Protein 8I02 (pdb70)

Nearest PDB structures (foldseek):
  8i02-assembly1_C  TM=1.003E+00  e=8.296E-81  Schizosaccharomyces pombe
  8i03-assembly1_K  TM=9.889E-01  e=1.700E-66  Schizosaccharomyces pombe
  8ifg-assembly1_B  TM=9.847E-01  e=5.481E-62  Schizosaccharomyces pombe 972h-
  3cfv-assembly1_B  TM=9.427E-01  e=1.812E-39  unclassified
  6s1r-assembly1_A  TM=9.002E-01  e=4.246E-39  Schizosaccharomyces pombe

Sequence (2457 aa):
IRNVDYCSACGGRGLFICCEGCPCSFHLSCLEPPLTPENIPEGSWFCVTCSIKSHHPPKHPLSIWSQLYDWIDSQNPSQYRLPDDLVHYFHGISRGDTGAYKETEGEITNLAYCGYCSKPSMGACWVYGCQLCDTFYHKNCKEHAKKCSHDSIGKKGMRVPFPRLPVSCLYKVSEDGLIKDFLYAIGIEAKKFNNERKKRELEVIPPDVKSALLPARTHPNLPIALRTLFNKARTDIKAFVQKLGQRLCHRPYVYSAFMDVVKALHNEIVDFPGFIERISVILRDYPDLLEYLNIFLPSSYKYLLSNSGANFTLQFTTPSGPVSYVATYNDLPCTYHRAIGFVSRVRRALLSNPEQFFKLQDSLRKFKNSECSLSELQTIVTSLLAEHPSLAHEFHNFLPSSIFFGSKPPLGSFPLRGIQSSQFTLSNISDLLSQSRESSDFFKNVKNVLTDVETYHEFLKLLNLYVQGIIDRNILVSRGFGFLKSNSGLWRSFLSLTSLSPEEFLSVYNSACSDFPECGPSYRLLPVEERNISCSGRDDFAWGILNDDWVSHPTWASEESGFIVQRKTPYEEAMTKLEEERYEFDRHIEATSWTIKSLKKIQNRINELPEEERETYTLEEGLGLPSKSIYKKTIKLVYTSEHAEEMFKALERMPCLTLPLVISRLEEKNEEWKSVKRSLQPGWRSIEFKNYDKSLDSQCVYFKARDKKNVSSKFLLAEADILRSQAKLHFPLRSRSAFEFSFVYDNEIVLFDTCYMVCTYIVCNSPSGLKKVEHFFKNILPLHFGLEKDKFSIFLDQVFRGPIKASLKYPSHPDSLLEHDVDKEQFGYSSMYVFFRLFNLLYERLYELQRLEDQVSIIQQRIIPNPVSQKQKIWRDRWNDLSDVPDEKTHYENTYVMILRLIYGIVDQSAFEDYLRFYYGNKAYKIYTIDKLVWSAAKQVHHIVSDGKYKFVTSLVEQNSSYDDFLYRLEIEKLLNPDEILFRFCWINKFKSFGIKIMKRANYKNYRCPFLCRNIEKERTVEQLVSRLQTKLLRSAELVSGLQAKLCLDSFKLLYLPRTEDSYIDASYLRLRDTDFLDCQNKRKQRWRNRWESLLKSVKKVSYFYDEDVGNYHYGPQHPMKPHRVRMVHNLVVNYNLYEKLNVITPVRATRNDMTRCHTDEYIEFLWRVTPDTMEKFQPHQLKFNVGDDCPVFDGLYEFCSISAGGSIGAAQELNSGNAEIAINWAGGLHHAKKREASGFCYVNDIALAALELLKYHQRVLYIDIDVHHGDGVEEFFYTTDRVMTCSFHKFGEYFPGTGHIKDTGIGTGKNYAVNVPLRDGIDDESYESVFKPVISHIMQWFRPEAVILQCGTDSLAGDRLGCFNLSMKGHSMCVDFVKSFNLPMICVGGGGYTVRNVARVWTYETGLLAGEELDENLPYNDYLQYYGPDYKLNVLSNNMENHNTRQYLDSITSEIIENLRNLSFAPNQEKCINEEYKIWKKNSPFLYDLIITRALEWPCMSLQWYPEQQIFAEHGYTEQKMFLGVRADVGKYLLAVASIQLPYLLRVNISNLYSHPESVCSAKLMPQDDSCVATVGNYHNDVLVFDKESFESYSSASESPLKPKYRLTKHTQPCTSVCWNFLSKGTLVSGSQDATLSCWDLNAYNESDSASVLKVHISSHEKQVSDVRFHYKHQDLLASVSYDQYLHVHDIRRPDASTKPARSVHAHSGPIHSVAFNPHNDFILATCSTDKTIALWDLRNLNQRLHTLEGHEDIVTKISFSPHEEPILASTSADRRTLVWDLSRIGEDQPAEEAQDGPPELLFMHGGHTSCTIDMDWCPNYNWTMATAAEDNILQIWTPSRSIWGNHKISVPDVLKLWLVDDWENITKNQQLIAIPRNPTVRAAIAAFRESKISHLNNEIDVDVFEQAMAGLVIYFNKCLGNMLLYRFERQQYLEIRQQYPDTEMCDLYGVEHLIRLFVSLPELIDRDSQSIECLLNYIEEFLKYLVLHKDEYFIKEYQNAPPNYRSLVGVKHKISVPDVLLWLVDDWENITKNQQLIAIPRNPTVRAAIAAFRESKISHLNNEIDVDVFEQAMAGLVIYFNKCLGNMLLYRFERQQYLEIRQQYPDTEMCDLYGVEHLIRLFVSLPELIDRTNMDSQSIECLLNYIEEFLKYLVLHKDEYFIKEYQNAPPNNDYCSACHGPGNFLCCETCPNSFHFTCIDPPIEEKNLPDDAWYCNTMVDVWMQLCTYIDSHNPIQFHLPHSISSFFRGVGSGVMGEYIETDVLKRDPLLLKSKSGTPILCFRCHKSALVSQSILACDYCNSYWHPDCLNPPLATLPSNLRKWKCPNHSDHVTPRYRLPEKAKVIRVGLPRGFKNKGNIVIDFKLNFLEQIRDNVINLRKMVEQDEQLCIETFSKFDFYATRDCELPLRILCDVANDNLENDDYVLALRDLLRISKWDPNQPVPAPFDLANLLS

Organism: Schizosaccharomyces pombe (strain 972 / ATCC 24843) (NCBI:txid284812)

CATH classification: 3.40.800.20

B-factor: mean 39.51, std 22.56, range [1.46, 103.57]

Foldseek 3Di:
DDQDQAAQAQGHGDAFDAADVDSHGHHCCQFVVRDDVPDDDDDHDHFLQSVCVPDPDDFDDDDPCRVVVVVVSHDGTHDDDPPPVPQVPAPQFDADRSGDGGQGDWQQVPHQQAPPRGTHAGPDQWFWAWPQDDHTAHPVRCVRRDDDPDDDDTDTGGDHDDDDDPDDDDDDDDPVVVVVVVVVVVVVVVVVVVVVVVVQLDDAQDQQPDPVDDDDPPGNHVVVSVVRNVVVVVD/DVVVLLVVVCVVCLLPPQLNVLLVVLVVCCVLVQADPLLSVQLNCLSCQVPVVSLVVCQVVDDPFWHWDADPSRPWIWTGHDPGTGGHDAARFGADDVQVVVQVVVLVVVVCVVPVPDPCLVVCVVVLVVCVVVPNADPVGSLVSVCVSCVVPVVSNVSVVCVHPHCQRHFCDDDPPGGGRTHHDQQVPRSNSGNLLCQLASPPCDQVVVLCVQQVPPVLSVVLVVLVVCCVVPNDDDLLNLQVCCVNDRVPSVNNNNVCVVSVHHSVVNVVRNPVRPDAPDPAGDFKDFDDPVQLPPDDPPDDPPVVVPDDSTIDGDFDCPPQTDDHDDDDADPLVVLVVVLVVVVCVLVVLLVLLVVLLVVLVVVQVVLPPDPPPPSAFPFADQQRPDPCCPSVQVNLCVLVVVVRSVVVSVCCGGNVNVCSVVVSVSSVVVSVVSVVVVVVCVVVSVVSCVPSVQCRLARCLVVVLVVVVVVLDLVVVVVLQVVLLVVLCPPCVPSCVSPQSDKDFDPDVVLVLLLLLLLVLLCLAPPVDDLVVLLVCVLFVCCLQQAFPSVQSNVQSVCRSPPPDPVQQFQGDHDDCRHDAVFPHKAKDFSLVVSLVVLSVVSSVLLVLVVVLQVCLVVLQVVLPDDVVCVVPPDPPDLVPLADDFDDDDGVSRRLSSLVSCCSNVVDDLVNNVSVVCNRRNSSNSVCSCVNVSSVSSSVSSVVCCDPVPNVVVNVVRRVCPVPLLVRCCVPPFADPDDFGWMKMWTADRNRSMITIDTDGGNHPDPDGGDDDSVVLDDDRHVVVVVVVVVVQVVQWPDWAFFWDWDADPPHGDTGTDPPGDTDTGTDCVVVDDPPVVCVVPVVVVVVVVVVCVVVVPPD/DAAEEEDDPPQQPWDQDDPQLDGLVLVVLLVQLCVQLVNVVRHRYDYFDFDDLVLLLVQADNVQSVVLVPDAPVPCVVCVVVCVQAVEPDQLYHTHCRNRLVRRQLRQLLVQLVCCLPPHHLEYEAASDQQQQAARYHGDRNDHGHNVLSSVVSNVPRWQAEEEEEEAQADSVRSCVSCQADLRYAYAYEYAADPAPPNDQDQPSQGDHNRGLRYGGHHFHFAAELVLCCVLQQVLVVLCCVQSVTAEYEYEQEPLLDAPAPRHRYWYWLVSSLVNVVNVLPPSHRYYYYHYYGRLSLRVSLSVSCNSCVSSVHDGAQARDDGDPQVSNDPPRTSITHTDPDDGDDDPVNSVVSSVVSSVSRVPPVVDD/DCLVVLVVVLVVCVVCVVAWFPDKDKAFFQFFWQDKDWDADWAQDVVVFFTKTKMKTWGPNDPFWIKIWMWIAGHGRCHDIGTDDIARAQGAFREWDAADVDRFKTKGFHQFDQKIFTAGVCQVVPRDVPCPPGTDTPDIQHDGDGGWAYWEADQPDHFKIWTFGQQQKIWIFGDVPDDPVDSPNRTPDIARAGHGAWHEWYAFNVSVQWIWTFGQVQWIAIAGSPDDPCRYHGDDIANPDDGTWAYKEAFNPDRFKIWTFFQVQWIFIAGRVDGHDTPDTDHQGDGGKHDKYADLVDGQFIWTFGQVQKIWTFRVVCQDHDDDPVPCVNDDNGGQDMDRSASAGFNDKDDRNPDPQWIWTGGRSRMIMITGTDCVRVPD/DAADFPVVVVVVLVVVVCCCVPVPFADPQQDPAFLVNLLVVVCVVPVVPVDDVVVVVLSVVLSVVVLVVLLVPPQPPQDDLLCVVVVVVVCVVPVDDRSRRGGFCSSVLSVLNPPVPVPDVDDPSVVVNSVVSNVSNVVCVVPCVPGHDPDTHHQDPVSVVVRPD/DADACQDPPVVVVVVVVCDVPPVNFADQFQDPPFQVNVLVVVCVVPVVPDDDPVVNVVSVVLSVCLLVVCQVCVQPPQDPVSCNVSVVVVCVVDVPDGPRGGHFCPSVVVCLVCVVVVVVVDPDDPVVVVVNSVVSNVVSVVCVVDVPRGDDDDTGHDDD/DDQAAPAQRDHDDWDAADPPTGTHPLVNWDPRDDDDDPPHDHRLDDPPCVVVVVVVVVVPRDIDHDDADDPPPQLFWPQWDADPSRHIDGNPFWADDFADAADPVGDGAAAPPPRHHCPVPPGKAAAPVDGHIHQLCPPVVRDPDDDDRTTGDHDPPDCVVPQPDDIHRNPDDADDDPDPDDDDDRPPDDDDDPPPPVVVVVVVVVVVVVVVVVVVVVCVVVVVCVVVCCVCVVCVVVVVVVCVVVVPVVPVVLVVVLVVLCVVVVPDPPDDDDDSVVSVVVVD

Secondary structure (DSSP, 8-state):
-TTHHHHHHHHHTSS-HHHHHHHHHHHHHHHHTSS-HHHHHHHHHHHSSS-HHHHHHHTTTS-TT----EETTTTEEEEE-SS-EEE-----EE--HHHHHHHHHHHHHHHHHHS-SSTTTTHHHHHHHHHHHHTSS-HHHHHHHHHHHTTS-TTTTTTGGGSSTTTTTS-SS--TT---SSEE---TT-SS---HHHHTT--HHHHHHHHHHH--SHHHHHHHHHHHHHHHHTSS-HHHHHHHSTTTS-SSTTHHHHHHHHTT--HHHHHHHHTTTS--STTT-SS-EEPPTTGGG---TT--STTTTTS--SEE-----SSS-SS-------TTTTTHHHHHHHHHHHHHHHHHHHHHHHHHHHHHHHHTTS-TTTGGG----SS-S-TTHHHHHHHHHHHTTGGGHHHHHHHHHH-TTTHHHHHHHHHHHHHHHHHHHHHTTHHHHHHHHHHHTGGGS--HHHHHHHHHHHHT-HHHHHHHHHHHHHHHHHH-SSTTSS--SB--B---HHHHHHHHHHHHHHHHHH--S-SSSHHHIIIIIHHHHH-B-SSSHHHHTHHHHS----SS--PPP--S--B----S--EEE-HHHHHHHHHHHHHHHHHHHHHHHTTSTTTSSSTT---GGGGSSS----STTS--PPP--SSHHHHHHHHHHHHHHTSS-HHHHHHHHHHHHTTS-TTSTTHHHHHHHHHHHHTTTT-TTTHHHHHHHHHHTT--HHHHHHHHHSS----SSEEEEEEEETTTTEEEB-EEEE--------SS-TTTT---SSSHHHHHHHHHHHHT-SEEEE-----BPTTS--B---TT-EEEEE-TTGGG--SSHHHIIIIIHHHHHHHHHHHHHTT-/---EEE--GGGGG----SS-S--TTHHHHHHHHHHHTT-TTTSEEE------TTTTTTTS-HHHHHHHTT--SSS-STTTTHHHHS-BTTTB---TTHHHHHHHHHHHHHHHHHHHHTTT-SEEEESS-------SSS-BTTBSS-SHHHHHHHHTTT-S-EEEEE-SSS--HHHHHTTTT-SSEEEEEEEE-SS-SS----TT--EETTEET-EEEEEE-TT--HHHHHHHHHHHHHHHHHHT--S-EEEE--SSSBSS-SS----B-HHHHHHHHHHHGGG---EEEE------HHHHHHHHHHHHHHHTT----SB--S-TTGGGGTTT-BS------PPP---HHHHHHHHHHHHHHHHTTTS--/--HHHHHHHHHHHHHHHHHHEEEEEEE--SS-B----B-SS-B--TTT-EEEEEEEEEEEEETTEEEEEEEEEEEE----EEEEEE---SS--S-----SS-TT-EEEE-SS-SSEEEE-HHHHHT--S--SS----SEEE---SS-EEEEEE-SSSS--EEEEETTS-EEEE-STT-BTTBTTS-EEEEE----S---EEE--SS-TT--EEE-SSS-EEE--TTSTTTTTS-SEEE---SS-EEEE---SS-SSEEEEEETTS--EEEESSS-SS-SEE----SS-EEEEEE-TT-SS-EEEEETTS-EEEE-GGGTT----TTTTTS--SSEEEEE---SS---EEEE-SSSTT-EEEE-SSS-EEEEEE-HHHH--/------HHHHHHHHHHHHHHHTT-EE--SS-SS-TTHHHHHHHHHHGGG--SHHHHHHHHHHHHHHHHHHTTTTTTTS--GGGHHHHHHHHHHSTT--GGGTS-TTTTHHHHHTTTTS-----SHHHHHHHHHHHHHHHHHTTTTTSS-S-PEEPPHHHHHHHT-/-------TT--HHHHHHHHHHTS--------SS-THHHHHHHHHHHTTT--SHHHHHHHHHHHHHHHHHHHHHHTTSSS-SSTTHHHHHHHHH-SSS-GGGTS-TTTHHHHHHHSHHHHTTS---HHHHHHHHHHHHHHHHHHHHS-TTTS-S-------/----SS-SSS---S-B---SSS----BTTSSSS--SGGG---SS---HHHHTTTSPPPPP-SSTTHHHHHHHHHS--------HHHHTSSSS----TT-----PPP---SS--BTTT----SS---EEE-TT-SSB--STTGGG----S-SS----EEE------S--SEEEE-HHHHHHHHHHHHHHHHHHHHHHHHHHHS----TTS-SS-SS-S--TTHHHHHHHHHHHH--/--SS-TTT---S--EE-SSS--EE-SSSSSS---S---S---TT----HHHHHHHHHHTTSS--------HHHHSSSSS-EE-SSS-EE-TTSB---S---B-TTS-B--BSSS---TTSSS--EE-SSSS-EE-TTTSSS--SS---TTB----SS-STTTS------SS--EEE----S----SS-EEE-----HHHHHHHHHHHHHHHHHHHHHHHHHHTTSHHHHHHHHHHHHHHHHHHHHTT-TT-TTHHHHHHHHHHHTT--TTSPPPPTTTGGGG--

Structure (mmCIF, N/CA/C/O backbone):
data_8I02
#
_entry.id   8I02
#
loop_
_entity.id
_entity.type
_entity.pdbx_description
1 polymer Cph1
2 polymer 'Paired amphipathic helix protein pst2'
3 polymer 'Histone deacetylase clr6'
4 polymer 'RbAp48-related WD40 repeat-containing protein prw1'
5 polymer 'Chromatin modification-related protein eaf3'
6 polymer 'Uncharacterized protein C2F7.07c'
7 non-polymer 'ZINC ION'
8 non-polymer 'POTASSIUM ION'
#
loop_
_atom_site.group_PDB
_atom_site.id
_atom_site.type_symbol
_atom_site.label_atom_id
_atom_site.label_alt_id
_atom_site.label_comp_id
_atom_site.label_asym_id
_atom_site.label_entity_id
_atom_site.label_seq_id
_atom_site.pdbx_PDB_ins_code
_atom_site.Cartn_x
_atom_site.Cartn_y
_atom_site.Cartn_z
_atom_site.occupancy
_atom_site.B_iso_or_equiv
_atom_site.auth_seq_id
_atom_site.auth_comp_id
_atom_site.auth_asym_id
_atom_site.auth_atom_id
_atom_site.pdbx_PDB_model_num
ATOM 1 N N . ILE A 1 114 ? 202.519 138.462 171.768 1.00 76.39 114 ILE F N 1
ATOM 2 C CA . ILE A 1 114 ? 201.367 138.687 170.907 1.00 76.39 114 ILE F CA 1
ATOM 3 C C . ILE A 1 114 ? 200.422 137.494 170.970 1.00 76.39 114 ILE F C 1
ATOM 4 O O . ILE A 1 114 ? 199.456 137.413 170.209 1.00 76.39 114 ILE F O 1
ATOM 9 N N . ARG A 1 115 ? 200.700 136.571 171.887 1.00 77.83 115 ARG F N 1
ATOM 10 C CA . ARG A 1 115 ? 199.957 135.315 171.961 1.00 77.83 115 ARG F CA 1
ATOM 11 C C . ARG A 1 115 ? 198.546 135.585 172.464 1.00 77.83 115 ARG F C 1
ATOM 12 O O . ARG A 1 115 ? 198.319 135.759 173.662 1.00 77.83 115 ARG F O 1
ATOM 20 N N . ASN A 1 116 ? 197.592 135.606 171.538 1.00 76.68 116 ASN F N 1
ATOM 21 C CA . ASN A 1 116 ? 196.193 135.794 171.894 1.00 76.68 116 ASN F CA 1
ATOM 22 C C . ASN A 1 116 ? 195.701 134.610 172.716 1.00 76.68 116 ASN F C 1
ATOM 23 O O . ASN A 1 116 ? 195.792 133.460 172.277 1.00 76.68 116 ASN F O 1
ATOM 28 N N . VAL A 1 117 ? 195.182 134.897 173.910 1.00 75.76 117 VAL F N 1
ATOM 29 C CA . VAL A 1 117 ? 194.698 133.844 174.793 1.00 75.76 117 VAL F CA 1
ATOM 30 C C . VAL A 1 117 ? 193.511 133.146 174.142 1.00 75.76 117 VAL F C 1
ATOM 31 O O . VAL A 1 117 ? 192.727 133.766 173.411 1.00 75.76 117 VAL F O 1
ATOM 35 N N . ASP A 1 118 ? 193.383 131.842 174.401 1.00 77.31 118 ASP F N 1
ATOM 36 C CA . ASP A 1 118 ? 192.393 131.028 173.701 1.00 77.31 118 ASP F CA 1
ATOM 37 C C . ASP A 1 118 ? 190.971 131.511 173.964 1.00 77.31 118 ASP F C 1
ATOM 38 O O . ASP A 1 118 ? 190.217 131.787 173.024 1.00 77.31 118 ASP F O 1
ATOM 43 N N . TYR A 1 119 ? 190.587 131.624 175.233 1.00 77.58 119 TYR F N 1
ATOM 44 C CA . TYR A 1 119 ? 189.193 131.889 175.555 1.00 77.58 119 TYR F CA 1
ATOM 45 C C . TYR A 1 119 ? 188.802 133.308 175.152 1.00 77.58 119 TYR F C 1
ATOM 46 O O . TYR A 1 119 ? 189.646 134.154 174.846 1.00 77.58 119 TYR F O 1
ATOM 55 N N . CYS A 1 120 ? 187.494 133.552 175.149 1.00 75.07 120 CYS F N 1
ATOM 56 C CA . CYS A 1 120 ? 186.963 134.852 174.763 1.00 75.07 120 CYS F CA 1
ATOM 57 C C . CYS A 1 120 ? 187.481 135.944 175.688 1.00 75.07 120 CYS F C 1
ATOM 58 O O . CYS A 1 120 ? 187.847 135.696 176.839 1.00 75.07 120 CYS F O 1
ATOM 61 N N . SER A 1 121 ? 187.526 137.165 175.164 1.00 72.03 121 SER F N 1
ATOM 62 C CA . SER A 1 121 ? 187.919 138.325 175.950 1.00 72.03 121 SER F CA 1
ATOM 63 C C . SER A 1 121 ? 186.733 139.065 176.549 1.00 72.03 121 SER F C 1
ATOM 64 O O . SER A 1 121 ? 186.937 139.979 177.355 1.00 72.03 121 SER F O 1
ATOM 67 N N . ALA A 1 122 ? 185.508 138.699 176.186 1.00 68.23 122 ALA F N 1
ATOM 68 C CA . ALA A 1 122 ? 184.326 139.377 176.696 1.00 68.23 122 ALA F CA 1
ATOM 69 C C . ALA A 1 122 ? 183.441 138.503 177.568 1.00 68.23 122 ALA F C 1
ATOM 70 O O . ALA A 1 122 ? 182.759 139.027 178.447 1.00 68.23 122 ALA F O 1
ATOM 72 N N . CYS A 1 123 ? 183.417 137.210 177.340 1.00 68.80 123 CYS F N 1
ATOM 73 C CA . CYS A 1 123 ? 182.614 136.320 178.168 1.00 68.80 123 CYS F CA 1
ATOM 74 C C . CYS A 1 123 ? 183.400 135.138 178.705 1.00 68.80 123 CYS F C 1
ATOM 75 O O . CYS A 1 123 ? 183.197 134.744 179.854 1.00 68.80 123 CYS F O 1
ATOM 78 N N . GLY A 1 124 ? 184.296 134.566 177.909 1.00 72.58 124 GLY F N 1
ATOM 79 C CA . GLY A 1 124 ? 185.033 133.378 178.299 1.00 72.58 124 GLY F CA 1
ATOM 80 C C . GLY A 1 124 ? 184.789 132.162 177.430 1.00 72.58 124 GLY F C 1
ATOM 81 O O . GLY A 1 124 ? 185.324 131.088 177.737 1.00 72.58 124 GLY F O 1
ATOM 82 N N . GLY A 1 125 ? 184.010 132.268 176.359 1.00 75.09 125 GLY F N 1
ATOM 83 C CA . GLY A 1 125 ? 183.721 131.136 175.508 1.00 75.09 125 GLY F CA 1
ATOM 84 C C . GLY A 1 125 ? 184.850 130.832 174.542 1.00 75.09 125 GLY F C 1
ATOM 85 O O . GLY A 1 125 ? 185.942 131.398 174.597 1.00 75.09 125 GLY F O 1
ATOM 86 N N . ARG A 1 126 ? 184.563 129.905 173.634 1.00 77.62 126 ARG F N 1
ATOM 87 C CA . ARG A 1 126 ? 185.515 129.436 172.639 1.00 77.62 126 ARG F CA 1
ATOM 88 C C . ARG A 1 126 ? 184.965 129.709 171.245 1.00 77.62 126 ARG F C 1
ATOM 89 O O . ARG A 1 126 ? 183.788 130.032 171.065 1.00 77.62 126 ARG F O 1
ATOM 97 N N . GLY A 1 127 ? 185.837 129.572 170.248 1.00 76.10 127 GLY F N 1
ATOM 98 C CA . GLY A 1 127 ? 185.493 129.819 168.867 1.00 76.10 127 GLY F CA 1
ATOM 99 C C . GLY A 1 127 ? 186.521 130.717 168.223 1.00 76.10 127 GLY F C 1
ATOM 100 O O . GLY A 1 127 ? 187.610 130.938 168.764 1.00 76.10 127 GLY F O 1
ATOM 101 N N . LEU A 1 128 ? 186.173 131.242 167.052 1.00 78.45 128 LEU F N 1
ATOM 102 C CA . LEU A 1 128 ? 187.062 132.127 166.312 1.00 78.45 128 LEU F CA 1
ATOM 103 C C . LEU A 1 128 ? 186.719 133.572 166.649 1.00 78.45 128 LEU F C 1
ATOM 104 O O . LEU A 1 128 ? 185.556 133.977 166.566 1.00 78.45 128 LEU F O 1
ATOM 109 N N . PHE A 1 129 ? 187.735 134.343 167.027 1.00 77.60 129 PHE F N 1
ATOM 110 C CA . PHE A 1 129 ? 187.558 135.733 167.418 1.00 77.60 129 PHE F CA 1
ATOM 111 C C . PHE A 1 129 ? 188.489 136.618 166.602 1.00 77.60 129 PHE F C 1
ATOM 112 O O . PHE A 1 129 ? 189.496 136.160 166.055 1.00 77.60 129 PHE F O 1
ATOM 120 N N . ILE A 1 130 ? 188.141 137.900 166.529 1.00 78.69 130 ILE F N 1
ATOM 121 C CA . ILE A 1 130 ? 188.953 138.873 165.808 1.00 78.69 130 ILE F CA 1
ATOM 122 C C . ILE A 1 130 ? 190.163 139.229 166.662 1.00 78.69 130 ILE F C 1
ATOM 123 O O . ILE A 1 130 ? 190.022 139.756 167.769 1.00 78.69 130 ILE F O 1
ATOM 128 N N . CYS A 1 131 ? 191.353 138.947 166.143 1.00 82.70 131 CYS F N 1
ATOM 129 C CA . CYS A 1 131 ? 192.576 139.197 166.885 1.00 82.70 131 CYS F CA 1
ATOM 130 C C . CYS A 1 131 ? 192.808 140.697 167.066 1.00 82.70 131 CYS F C 1
ATOM 131 O O . CYS A 1 131 ? 192.239 141.539 166.364 1.00 82.70 131 CYS F O 1
ATOM 134 N N . CYS A 1 132 ? 193.651 141.022 168.042 1.00 80.97 132 CYS F N 1
ATOM 135 C CA . CYS A 1 132 ? 194.060 142.391 168.317 1.00 80.97 132 CYS F CA 1
ATOM 136 C C . CYS A 1 132 ? 195.544 142.385 168.644 1.00 80.97 132 CYS F C 1
ATOM 137 O O . CYS A 1 132 ? 196.003 141.541 169.419 1.00 80.97 132 CYS F O 1
ATOM 140 N N . GLU A 1 133 ? 196.291 143.312 168.047 1.00 78.78 133 GLU F N 1
ATOM 141 C CA . GLU A 1 133 ? 197.731 143.356 168.275 1.00 78.78 133 GLU F CA 1
ATOM 142 C C . GLU A 1 133 ? 198.112 144.205 169.481 1.00 78.78 133 GLU F C 1
ATOM 143 O O . GLU A 1 133 ? 198.988 143.809 170.256 1.00 78.78 133 GLU F O 1
ATOM 149 N N . GLY A 1 134 ? 197.476 145.364 169.652 1.00 75.80 134 GLY F N 1
ATOM 150 C CA . GLY A 1 134 ? 197.798 146.210 170.791 1.00 75.80 134 GLY F CA 1
ATOM 151 C C . GLY A 1 134 ? 197.637 145.492 172.117 1.00 75.80 134 GLY F C 1
ATOM 152 O O . GLY A 1 134 ? 198.403 145.719 173.056 1.00 75.80 134 GLY F O 1
ATOM 153 N N . CYS A 1 135 ? 196.641 144.612 172.210 1.00 78.40 135 CYS F N 1
ATOM 154 C CA . CYS A 1 135 ? 196.407 143.801 173.391 1.00 78.40 135 CYS F CA 1
ATOM 155 C C . CYS A 1 135 ? 195.952 142.418 172.950 1.00 78.40 135 CYS F C 1
ATOM 156 O O . CYS A 1 135 ? 195.225 142.296 171.954 1.00 78.40 135 CYS F O 1
ATOM 159 N N . PRO A 1 136 ? 196.349 141.366 173.663 1.00 75.24 136 PRO F N 1
ATOM 160 C CA . PRO A 1 136 ? 195.889 140.019 173.298 1.00 75.24 136 PRO F CA 1
ATOM 161 C C . PRO A 1 136 ? 194.428 139.794 173.659 1.00 75.24 136 PRO F C 1
ATOM 162 O O . PRO A 1 136 ? 194.073 138.767 174.244 1.00 75.24 136 PRO F O 1
ATOM 166 N N . CYS A 1 137 ? 193.573 140.746 173.299 1.00 77.48 137 CYS F N 1
ATOM 167 C CA . CYS A 1 137 ? 192.150 140.677 173.593 1.00 77.48 137 CYS F CA 1
ATOM 168 C C . CYS A 1 137 ? 191.419 140.201 172.347 1.00 77.48 137 CYS F C 1
ATOM 169 O O . CYS A 1 137 ? 191.499 140.840 171.292 1.00 77.48 137 CYS F O 1
ATOM 172 N N . SER A 1 138 ? 190.719 139.077 172.471 1.00 76.70 138 SER F N 1
ATOM 173 C CA . SER A 1 138 ? 190.007 138.445 171.363 1.00 76.70 138 SER F CA 1
ATOM 174 C C . SER A 1 138 ? 188.550 138.278 171.767 1.00 76.70 138 SER F C 1
ATOM 175 O O . SER A 1 138 ? 188.178 137.270 172.377 1.00 76.70 138 SER F O 1
ATOM 178 N N . PHE A 1 139 ? 187.728 139.259 171.423 1.00 76.60 139 PHE F N 1
ATOM 179 C CA . PHE A 1 139 ? 186.314 139.217 171.743 1.00 76.60 139 PHE F CA 1
ATOM 180 C C . PHE A 1 139 ? 185.565 138.425 170.686 1.00 76.60 139 PHE F C 1
ATOM 181 O O . PHE A 1 139 ? 185.971 138.368 169.523 1.00 76.60 139 PHE F O 1
ATOM 189 N N . HIS A 1 140 ? 184.469 137.800 171.109 1.00 76.57 140 HIS F N 1
ATOM 190 C CA . HIS A 1 140 ? 183.615 137.094 170.167 1.00 76.57 140 HIS F CA 1
ATOM 191 C C . HIS A 1 140 ? 183.147 138.048 169.080 1.00 76.57 140 HIS F C 1
ATOM 192 O O . HIS A 1 140 ? 182.898 139.230 169.333 1.00 76.57 140 HIS F O 1
ATOM 199 N N . LEU A 1 141 ? 183.032 137.527 167.861 1.00 77.58 141 LEU F N 1
ATOM 200 C CA . LEU A 1 141 ? 182.507 138.325 166.762 1.00 77.58 141 LEU F CA 1
ATOM 201 C C . LEU A 1 141 ? 181.108 138.847 167.067 1.00 77.58 141 LEU F C 1
ATOM 202 O O . LEU A 1 141 ? 180.686 139.849 166.480 1.00 77.58 141 LEU F O 1
ATOM 207 N N . SER A 1 142 ? 180.396 138.204 167.990 1.00 73.74 142 SER F N 1
ATOM 208 C CA . SER A 1 142 ? 179.088 138.650 168.446 1.00 73.74 142 SER F CA 1
ATOM 209 C C . SER A 1 142 ? 179.145 139.467 169.733 1.00 73.74 142 SER F C 1
ATOM 210 O O . SER A 1 142 ? 178.130 140.058 170.115 1.00 73.74 142 SER F O 1
ATOM 213 N N . CYS A 1 143 ? 180.298 139.530 170.401 1.00 76.69 143 CYS F N 1
ATOM 214 C CA . CYS A 1 143 ? 180.437 140.182 171.700 1.00 76.69 143 CYS F CA 1
ATOM 215 C C . CYS A 1 143 ? 181.125 141.537 171.595 1.00 76.69 143 CYS F C 1
ATOM 216 O O . CYS A 1 143 ? 181.761 142.000 172.542 1.00 76.69 143 CYS F O 1
ATOM 219 N N . LEU A 1 144 ? 180.997 142.192 170.450 1.00 76.13 144 LEU F N 1
ATOM 220 C CA . LEU A 1 144 ? 181.504 143.539 170.257 1.00 76.13 144 LEU F CA 1
ATOM 221 C C . LEU A 1 144 ? 180.358 144.528 170.445 1.00 76.13 144 LEU F C 1
ATOM 222 O O . LEU A 1 144 ? 179.237 144.149 170.794 1.00 76.13 144 LEU F O 1
ATOM 227 N N . GLU A 1 145 ? 180.620 145.813 170.207 1.00 77.98 145 GLU F N 1
ATOM 228 C CA . GLU A 1 145 ? 179.436 146.649 170.121 1.00 77.98 145 GLU F CA 1
ATOM 229 C C . GLU A 1 145 ? 179.357 147.368 168.781 1.00 77.98 145 GLU F C 1
ATOM 230 O O . GLU A 1 145 ? 178.820 148.481 168.701 1.00 77.98 145 GLU F O 1
ATOM 236 N N . PRO A 1 146 ? 179.869 146.774 167.708 1.00 78.35 146 PRO F N 1
ATOM 237 C CA . PRO A 1 146 ? 179.031 146.485 166.557 1.00 78.35 146 PRO F CA 1
ATOM 238 C C . PRO A 1 146 ? 178.613 145.027 166.602 1.00 78.35 146 PRO F C 1
ATOM 239 O O . PRO A 1 146 ? 179.470 144.133 166.632 1.00 78.35 146 PRO F O 1
ATOM 243 N N . PRO A 1 147 ? 177.335 144.735 166.619 1.00 78.06 147 PRO F N 1
ATOM 244 C CA . PRO A 1 147 ? 176.905 143.338 166.490 1.00 78.06 147 PRO F CA 1
ATOM 245 C C . PRO A 1 147 ? 176.930 142.927 165.028 1.00 78.06 147 PRO F C 1
ATOM 246 O O . PRO A 1 147 ? 176.074 143.332 164.236 1.00 78.06 147 PRO F O 1
ATOM 250 N N . LEU A 1 148 ? 177.920 142.121 164.663 1.00 78.76 148 LEU F N 1
ATOM 251 C CA . LEU A 1 148 ? 178.186 141.869 163.256 1.00 78.76 148 LEU F CA 1
ATOM 252 C C . LEU A 1 148 ? 178.626 140.431 163.041 1.00 78.76 148 LEU F C 1
ATOM 253 O O . LEU A 1 148 ? 179.290 139.831 163.887 1.00 78.76 148 LEU F O 1
ATOM 258 N N . THR A 1 149 ? 178.206 139.881 161.908 1.00 79.86 149 THR F N 1
ATOM 259 C CA . THR A 1 149 ? 178.744 138.664 161.322 1.00 79.86 149 THR F CA 1
ATOM 260 C C . THR A 1 149 ? 179.835 139.176 160.378 1.00 79.86 149 THR F C 1
ATOM 261 O O . THR A 1 149 ? 180.114 140.381 160.406 1.00 79.86 149 THR F O 1
ATOM 265 N N . PRO A 1 150 ? 180.494 138.342 159.541 1.00 82.00 150 PRO F N 1
ATOM 266 C CA . PRO A 1 150 ? 181.546 138.881 158.662 1.00 82.00 150 PRO F CA 1
ATOM 267 C C . PRO A 1 150 ? 181.199 140.103 157.812 1.00 82.00 150 PRO F C 1
ATOM 268 O O . PRO A 1 150 ? 182.040 140.532 157.017 1.00 82.00 150 PRO F O 1
ATOM 272 N N . GLU A 1 151 ? 179.982 140.647 157.945 1.00 81.05 151 GLU F N 1
ATOM 273 C CA . GLU A 1 151 ? 179.545 141.814 157.177 1.00 81.05 151 GLU F CA 1
ATOM 274 C C . GLU A 1 151 ? 180.636 142.867 156.990 1.00 81.05 151 GLU F C 1
ATOM 275 O O . GLU A 1 151 ? 180.881 143.331 155.871 1.00 81.05 151 GLU F O 1
ATOM 281 N N . ASN A 1 152 ? 181.298 143.260 158.076 1.00 82.52 152 ASN F N 1
ATOM 282 C CA . ASN A 1 152 ? 182.182 144.426 158.084 1.00 82.52 152 ASN F CA 1
ATOM 283 C C . ASN A 1 152 ? 183.515 144.114 158.757 1.00 82.52 152 ASN F C 1
ATOM 284 O O . ASN A 1 152 ? 183.960 144.839 159.649 1.00 82.52 152 ASN F O 1
ATOM 289 N N . ILE A 1 153 ? 184.171 143.028 158.359 1.00 79.36 153 ILE F N 1
ATOM 290 C CA . ILE A 1 153 ? 185.492 142.713 158.907 1.00 79.36 153 ILE F CA 1
ATOM 291 C C . ILE A 1 153 ? 186.564 143.552 158.224 1.00 79.36 153 ILE F C 1
ATOM 292 O O . ILE A 1 153 ? 186.791 143.397 157.015 1.00 79.36 153 ILE F O 1
ATOM 297 N N . PRO A 1 154 ? 187.256 144.435 158.945 1.00 80.09 154 PRO F N 1
ATOM 298 C CA . PRO A 1 154 ? 188.405 145.132 158.359 1.00 80.09 154 PRO F CA 1
ATOM 299 C C . PRO A 1 154 ? 189.693 144.349 158.561 1.00 80.09 154 PRO F C 1
ATOM 300 O O . PRO A 1 154 ? 189.931 143.743 159.607 1.00 80.09 154 PRO F O 1
ATOM 304 N N . GLU A 1 155 ? 190.532 144.360 157.533 1.00 79.64 155 GLU F N 1
ATOM 305 C CA . GLU A 1 155 ? 191.782 143.621 157.582 1.00 79.64 155 GLU F CA 1
ATOM 306 C C . GLU A 1 155 ? 192.924 144.518 158.056 1.00 79.64 155 GLU F C 1
ATOM 307 O O . GLU A 1 155 ? 192.760 145.718 158.287 1.00 79.64 155 GLU F O 1
ATOM 313 N N . GLY A 1 156 ? 194.092 143.914 158.210 1.00 76.74 156 GLY F N 1
ATOM 314 C CA . GLY A 1 156 ? 195.247 144.606 158.754 1.00 76.74 156 GLY F CA 1
ATOM 315 C C . GLY A 1 156 ? 195.436 144.285 160.230 1.00 76.74 156 GLY F C 1
ATOM 316 O O . GLY A 1 156 ? 195.381 143.123 160.631 1.00 76.74 156 GLY F O 1
ATOM 317 N N . SER A 1 157 ? 195.658 145.320 161.034 1.00 80.32 157 SER F N 1
ATOM 318 C CA . SER A 1 157 ? 195.806 145.185 162.481 1.00 80.32 157 SER F CA 1
ATOM 319 C C . SER A 1 157 ? 194.559 145.777 163.133 1.00 80.32 157 SER F C 1
ATOM 320 O O . SER A 1 157 ? 194.436 146.998 163.266 1.00 80.32 157 SER F O 1
ATOM 323 N N . TRP A 1 158 ? 193.635 144.906 163.523 1.00 80.55 158 TRP F N 1
ATOM 324 C CA . TRP A 1 158 ? 192.422 145.338 164.198 1.00 80.55 158 TRP F CA 1
ATOM 325 C C . TRP A 1 158 ? 192.752 145.869 165.587 1.00 80.55 158 TRP F C 1
ATOM 326 O O . TRP A 1 158 ? 193.739 145.469 166.213 1.00 80.55 158 TRP F O 1
ATOM 337 N N . PHE A 1 159 ? 191.917 146.788 166.068 1.00 81.22 159 PHE F N 1
ATOM 338 C CA . PHE A 1 159 ? 192.115 147.397 167.374 1.00 81.22 159 PHE F CA 1
ATOM 339 C C . PHE A 1 159 ? 190.780 147.532 168.086 1.00 81.22 159 PHE F C 1
ATOM 340 O O . PHE A 1 159 ? 189.770 147.876 167.468 1.00 81.22 159 PHE F O 1
ATOM 348 N N . CYS A 1 160 ? 190.786 147.267 169.388 1.00 79.66 160 CYS F N 1
ATOM 349 C CA . CYS A 1 160 ? 189.588 147.387 170.204 1.00 79.66 160 CYS F CA 1
ATOM 350 C C . CYS A 1 160 ? 189.360 148.853 170.566 1.00 79.66 160 CYS F C 1
ATOM 351 O O . CYS A 1 160 ? 190.053 149.756 170.088 1.00 79.66 160 CYS F O 1
ATOM 354 N N . VAL A 1 161 ? 188.376 149.107 171.429 1.00 74.40 161 VAL F N 1
ATOM 355 C CA . VAL A 1 161 ? 188.083 150.477 171.830 1.00 74.40 161 VAL F CA 1
ATOM 356 C C . VAL A 1 161 ? 189.199 151.030 172.708 1.00 74.40 161 VAL F C 1
ATOM 357 O O . VAL A 1 161 ? 189.530 152.219 172.634 1.00 74.40 161 VAL F O 1
ATOM 361 N N . THR A 1 162 ? 189.802 150.186 173.548 1.00 76.41 162 THR F N 1
ATOM 362 C CA . THR A 1 162 ? 190.946 150.641 174.331 1.00 76.41 162 THR F CA 1
ATOM 363 C C . THR A 1 162 ? 192.170 150.836 173.445 1.00 76.41 162 THR F C 1
ATOM 364 O O . THR A 1 162 ? 192.926 151.797 173.627 1.00 76.41 162 THR F O 1
ATOM 368 N N . CYS A 1 163 ? 192.384 149.941 172.480 1.00 79.17 163 CYS F N 1
ATOM 369 C CA . CYS A 1 163 ? 193.427 150.175 171.491 1.00 79.17 163 CYS F CA 1
ATOM 370 C C . CYS A 1 163 ? 193.075 151.329 170.564 1.00 79.17 163 CYS F C 1
ATOM 371 O O . CYS A 1 163 ? 193.970 151.891 169.924 1.00 79.17 163 CYS F O 1
ATOM 374 N N . SER A 1 164 ? 191.795 151.699 170.482 1.00 77.21 164 SER F N 1
ATOM 375 C CA . SER A 1 164 ? 191.404 152.893 169.741 1.00 77.21 164 SER F CA 1
ATOM 376 C C . SER A 1 164 ? 191.798 154.154 170.498 1.00 77.21 164 SER F C 1
ATOM 377 O O . SER A 1 164 ? 192.467 155.034 169.949 1.00 77.21 164 SER F O 1
ATOM 380 N N . ILE A 1 165 ? 191.399 154.251 171.771 1.00 76.22 165 ILE F N 1
ATOM 381 C CA . ILE A 1 165 ? 191.808 155.370 172.615 1.00 76.22 165 ILE F CA 1
ATOM 382 C C . ILE A 1 165 ? 193.275 155.296 173.001 1.00 76.22 165 ILE F C 1
ATOM 383 O O . ILE A 1 165 ? 193.762 156.184 173.712 1.00 76.22 165 ILE F O 1
ATOM 388 N N . LYS A 1 166 ? 193.991 154.257 172.563 1.00 77.62 166 LYS F N 1
ATOM 389 C CA . LYS A 1 166 ? 195.430 154.179 172.778 1.00 77.62 166 LYS F CA 1
ATOM 390 C C . LYS A 1 166 ? 196.206 155.092 171.841 1.00 77.62 166 LYS F C 1
ATOM 391 O O . LYS A 1 166 ? 197.386 155.355 172.093 1.00 77.62 166 LYS F O 1
ATOM 397 N N . SER A 1 167 ? 195.583 155.566 170.763 1.00 79.80 167 SER F N 1
ATOM 398 C CA . SER A 1 167 ? 196.327 156.293 169.744 1.00 79.80 167 SER F CA 1
ATOM 399 C C . SER A 1 167 ? 195.743 157.675 169.490 1.00 79.80 167 SER F C 1
ATOM 400 O O . SER A 1 167 ? 196.483 158.613 169.174 1.00 79.80 167 SER F O 1
ATOM 403 N N . HIS A 1 168 ? 194.428 157.824 169.626 1.00 82.91 168 HIS F N 1
ATOM 404 C CA . HIS A 1 168 ? 193.760 159.086 169.329 1.00 82.91 168 HIS F CA 1
ATOM 405 C C . HIS A 1 168 ? 192.784 159.421 170.445 1.00 82.91 168 HIS F C 1
ATOM 406 O O . HIS A 1 168 ? 191.897 158.622 170.762 1.00 82.91 168 HIS F O 1
ATOM 413 N N . HIS A 1 169 ? 192.948 160.599 171.028 1.00 82.21 169 HIS F N 1
ATOM 414 C CA . HIS A 1 169 ? 192.088 161.045 172.115 1.00 82.21 169 HIS F CA 1
ATOM 415 C C . HIS A 1 169 ? 190.686 161.330 171.596 1.00 82.21 169 HIS F C 1
ATOM 416 O O . HIS A 1 169 ? 190.523 162.187 170.717 1.00 82.21 169 HIS F O 1
ATOM 423 N N . PRO A 1 170 ? 189.657 160.659 172.101 1.00 78.81 170 PRO F N 1
ATOM 424 C CA . PRO A 1 170 ? 188.300 160.942 171.650 1.00 78.81 170 PRO F CA 1
ATOM 425 C C . PRO A 1 170 ? 187.791 162.234 172.261 1.00 78.81 170 PRO F C 1
ATOM 426 O O . PRO A 1 170 ? 188.308 162.690 173.292 1.00 78.81 170 PRO F O 1
ATOM 430 N N . PRO A 1 171 ? 186.785 162.857 171.655 1.00 75.16 171 PRO F N 1
ATOM 431 C CA . PRO A 1 171 ? 186.236 164.090 172.221 1.00 75.16 171 PRO F CA 1
ATOM 432 C C . PRO A 1 171 ? 185.395 163.801 173.451 1.00 75.16 171 PRO F C 1
ATOM 433 O O . PRO A 1 171 ? 184.815 162.724 173.600 1.00 75.16 171 PRO F O 1
ATOM 437 N N . LYS A 1 172 ? 185.333 164.788 174.336 1.00 68.67 172 LYS F N 1
ATOM 438 C CA . LYS A 1 172 ? 184.583 164.652 175.572 1.00 68.67 172 LYS F CA 1
ATOM 439 C C . LYS A 1 172 ? 183.259 165.403 175.490 1.00 68.67 172 LYS F C 1
ATOM 440 O O . LYS A 1 172 ? 182.968 166.112 174.524 1.00 68.67 172 LYS F O 1
ATOM 446 N N . HIS A 1 173 ? 182.450 165.223 176.523 1.00 60.32 173 HIS F N 1
ATOM 447 C CA . HIS A 1 173 ? 181.080 165.695 176.575 1.00 60.32 173 HIS F CA 1
ATOM 448 C C . HIS A 1 173 ? 180.964 166.930 177.452 1.00 60.32 173 HIS F C 1
ATOM 449 O O . HIS A 1 173 ? 181.850 167.221 178.260 1.00 60.32 173 HIS F O 1
ATOM 456 N N . PRO A 1 174 ? 179.871 167.682 177.319 1.00 55.99 174 PRO F N 1
ATOM 457 C CA . PRO A 1 174 ? 179.639 168.824 178.214 1.00 55.99 174 PRO F CA 1
ATOM 458 C C . PRO A 1 174 ? 179.355 168.402 179.647 1.00 55.99 174 PRO F C 1
ATOM 459 O O . PRO A 1 174 ? 179.463 167.222 179.992 1.00 55.99 174 PRO F O 1
ATOM 463 N N . LEU A 1 175 ? 179.002 169.360 180.497 1.00 44.51 175 LEU F N 1
ATOM 464 C CA . LEU A 1 175 ? 178.765 169.092 181.909 1.00 44.51 175 LEU F CA 1
ATOM 465 C C . LEU A 1 175 ? 177.272 168.871 182.145 1.00 44.51 175 LEU F C 1
ATOM 466 O O . LEU A 1 175 ? 176.478 169.816 182.101 1.00 44.51 175 LEU F O 1
ATOM 471 N N . SER A 1 176 ? 176.897 167.618 182.388 1.00 39.00 176 SER F N 1
ATOM 472 C CA . SER A 1 176 ? 175.587 167.249 182.900 1.00 39.00 176 SER F CA 1
ATOM 473 C C . SER A 1 176 ? 175.813 166.158 183.936 1.00 39.00 176 SER F C 1
ATOM 474 O O . SER A 1 176 ? 176.942 165.931 184.375 1.00 39.00 176 SER F O 1
ATOM 477 N N . ILE A 1 177 ? 174.751 165.465 184.340 1.00 37.35 177 ILE F N 1
ATOM 478 C CA . ILE A 1 177 ? 174.920 164.499 185.419 1.00 37.35 177 ILE F CA 1
ATOM 479 C C . ILE A 1 177 ? 175.669 163.257 184.949 1.00 37.35 177 ILE F C 1
ATOM 480 O O . ILE A 1 177 ? 176.374 162.616 185.734 1.00 37.35 177 ILE F O 1
ATOM 485 N N . TRP A 1 178 ? 175.556 162.903 183.671 1.00 39.78 178 TRP F N 1
ATOM 486 C CA . TRP A 1 178 ? 176.078 161.645 183.165 1.00 39.78 178 TRP F CA 1
ATOM 487 C C . TRP A 1 178 ? 177.393 161.789 182.415 1.00 39.78 178 TRP F C 1
ATOM 488 O O . TRP A 1 178 ? 177.849 160.813 181.815 1.00 39.78 178 TRP F O 1
ATOM 499 N N . SER A 1 179 ? 178.010 162.968 182.424 1.00 43.13 179 SER F N 1
ATOM 500 C CA . SER A 1 179 ? 179.189 163.189 181.591 1.00 43.13 179 SER F CA 1
ATOM 501 C C . SER A 1 179 ? 180.264 162.141 181.859 1.00 43.13 179 SER F C 1
ATOM 502 O O . SER A 1 179 ? 180.691 161.416 180.950 1.00 43.13 179 SER F O 1
ATOM 505 N N . GLN A 1 180 ? 180.706 162.041 183.115 1.00 43.12 180 GLN F N 1
ATOM 506 C CA . GLN A 1 180 ? 181.765 161.101 183.457 1.00 43.12 180 GLN F CA 1
ATOM 507 C C . GLN A 1 180 ? 181.337 159.666 183.204 1.00 43.12 180 GLN F C 1
ATOM 508 O O . GLN A 1 180 ? 182.168 158.820 182.846 1.00 43.12 180 GLN F O 1
ATOM 514 N N . LEU A 1 181 ? 180.044 159.379 183.364 1.00 43.57 181 LEU F N 1
ATOM 515 C CA . LEU A 1 181 ? 179.541 158.048 183.052 1.00 43.57 181 LEU F CA 1
ATOM 516 C C . LEU A 1 181 ? 179.653 157.755 181.564 1.00 43.57 181 LEU F C 1
ATOM 517 O O . LEU A 1 181 ? 180.097 156.667 181.175 1.00 43.57 181 LEU F O 1
ATOM 522 N N . TYR A 1 182 ? 179.265 158.714 180.717 1.00 46.23 182 TYR F N 1
ATOM 523 C CA . TYR A 1 182 ? 179.434 158.549 179.275 1.00 46.23 182 TYR F CA 1
ATOM 524 C C . TYR A 1 182 ? 180.888 158.265 178.925 1.00 46.23 182 TYR F C 1
ATOM 525 O O . TYR A 1 182 ? 181.183 157.373 178.118 1.00 46.23 182 TYR F O 1
ATOM 534 N N . ASP A 1 183 ? 181.812 159.037 179.502 1.00 50.36 183 ASP F N 1
ATOM 535 C CA . ASP A 1 183 ? 183.222 158.855 179.176 1.00 50.36 183 ASP F CA 1
ATOM 536 C C . ASP A 1 183 ? 183.698 157.468 179.580 1.00 50.36 183 ASP F C 1
ATOM 537 O O . ASP A 1 183 ? 184.344 156.763 178.792 1.00 50.36 183 ASP F O 1
ATOM 542 N N . TRP A 1 184 ? 183.390 157.059 180.813 1.00 51.43 184 TRP F N 1
ATOM 543 C CA . TRP A 1 184 ? 183.766 155.722 181.255 1.00 51.43 184 TRP F CA 1
ATOM 544 C C . TRP A 1 184 ? 183.224 154.662 180.312 1.00 51.43 184 TRP F C 1
ATOM 545 O O . TRP A 1 184 ? 183.931 153.712 179.962 1.00 51.43 184 TRP F O 1
ATOM 556 N N . ILE A 1 185 ? 181.972 154.821 179.872 1.00 52.41 185 ILE F N 1
ATOM 557 C CA . ILE A 1 185 ? 181.349 153.827 179.001 1.00 52.41 185 ILE F CA 1
ATOM 558 C C . ILE A 1 185 ? 182.098 153.732 177.680 1.00 52.41 185 ILE F C 1
ATOM 559 O O . ILE A 1 185 ? 182.469 152.641 177.230 1.00 52.41 185 ILE F O 1
ATOM 564 N N . ASP A 1 186 ? 182.339 154.880 177.047 1.00 54.57 186 ASP F N 1
ATOM 565 C CA . ASP A 1 186 ? 183.026 154.884 175.762 1.00 54.57 186 ASP F CA 1
ATOM 566 C C . ASP A 1 186 ? 184.450 154.367 175.880 1.00 54.57 186 ASP F C 1
ATOM 567 O O . ASP A 1 186 ? 185.022 153.902 174.889 1.00 54.57 186 ASP F O 1
ATOM 572 N N . SER A 1 187 ? 185.041 154.432 177.068 1.00 60.25 187 SER F N 1
ATOM 573 C CA . SER A 1 187 ? 186.468 154.149 177.152 1.00 60.25 187 SER F CA 1
ATOM 574 C C . SER A 1 187 ? 186.776 152.656 177.078 1.00 60.25 187 SER F C 1
ATOM 575 O O . SER A 1 187 ? 187.565 152.229 176.231 1.00 60.25 187 SER F O 1
ATOM 578 N N . GLN A 1 188 ? 186.164 151.839 177.936 1.00 62.71 188 GLN F N 1
ATOM 579 C CA . GLN A 1 188 ? 186.825 150.585 178.304 1.00 62.71 188 GLN F CA 1
ATOM 580 C C . GLN A 1 188 ? 186.645 149.447 177.300 1.00 62.71 188 GLN F C 1
ATOM 581 O O . GLN A 1 188 ? 187.598 149.076 176.608 1.00 62.71 188 GLN F O 1
ATOM 587 N N . ASN A 1 189 ? 185.431 148.882 177.195 1.00 68.69 189 ASN F N 1
ATOM 588 C CA . ASN A 1 189 ? 185.291 147.638 176.433 1.00 68.69 189 ASN F CA 1
ATOM 589 C C . ASN A 1 189 ? 183.862 147.107 176.372 1.00 68.69 189 ASN F C 1
ATOM 590 O O . ASN A 1 189 ? 182.990 147.564 177.121 1.00 68.69 189 ASN F O 1
ATOM 595 N N . PRO A 1 190 ? 183.587 146.138 175.493 1.00 67.15 190 PRO F N 1
ATOM 596 C CA . PRO A 1 190 ? 182.385 145.310 175.633 1.00 67.15 190 PRO F CA 1
ATOM 597 C C . PRO A 1 190 ? 182.664 144.005 176.367 1.00 67.15 190 PRO F C 1
ATOM 598 O O . PRO A 1 190 ? 183.727 143.399 176.234 1.00 67.15 190 PRO F O 1
ATOM 602 N N . SER A 1 191 ? 181.680 143.572 177.153 1.00 63.25 191 SER F N 1
ATOM 603 C CA . SER A 1 191 ? 181.710 142.288 177.846 1.00 63.25 191 SER F CA 1
ATOM 604 C C . SER A 1 191 ? 180.318 142.013 178.395 1.00 63.25 191 SER F C 1
ATOM 605 O O . SER A 1 191 ? 179.466 142.901 178.435 1.00 63.25 191 SER F O 1
ATOM 608 N N . GLN A 1 192 ? 180.102 140.780 178.834 1.00 55.79 192 GLN F N 1
ATOM 609 C CA . GLN A 1 192 ? 178.752 140.323 179.133 1.00 55.79 192 GLN F CA 1
ATOM 610 C C . GLN A 1 192 ? 178.232 140.991 180.399 1.00 55.79 192 GLN F C 1
ATOM 611 O O . GLN A 1 192 ? 178.815 141.935 180.932 1.00 55.79 192 GLN F O 1
ATOM 617 N N . TYR A 1 193 ? 177.091 140.515 180.865 1.00 52.62 193 TYR F N 1
ATOM 618 C CA . TYR A 1 193 ? 176.490 141.006 182.089 1.00 52.62 193 TYR F CA 1
ATOM 619 C C . TYR A 1 193 ? 176.935 140.134 183.249 1.00 52.62 193 TYR F C 1
ATOM 620 O O . TYR A 1 193 ? 176.955 138.904 183.138 1.00 52.62 193 TYR F O 1
ATOM 629 N N . ARG A 1 194 ? 177.309 140.771 184.352 1.00 54.05 194 ARG F N 1
ATOM 630 C CA . ARG A 1 194 ? 177.657 140.074 185.582 1.00 54.05 194 ARG F CA 1
ATOM 631 C C . ARG A 1 194 ? 176.858 140.721 186.697 1.00 54.05 194 ARG F C 1
ATOM 632 O O . ARG A 1 194 ? 177.057 141.901 186.999 1.00 54.05 194 ARG F O 1
ATOM 640 N N . LEU A 1 195 ? 175.935 139.966 187.280 1.00 52.48 195 LEU F N 1
ATOM 641 C CA . LEU A 1 195 ? 175.152 140.482 188.387 1.00 52.48 195 LEU F CA 1
ATOM 642 C C . LEU A 1 195 ? 176.079 140.921 189.519 1.00 52.48 195 LEU F C 1
ATOM 643 O O . LEU A 1 195 ? 177.190 140.401 189.660 1.00 52.48 195 LEU F O 1
ATOM 648 N N . PRO A 1 196 ? 175.655 141.881 190.336 1.00 52.35 196 PRO F N 1
ATOM 649 C CA . PRO A 1 196 ? 176.456 142.241 191.508 1.00 52.35 196 PRO F CA 1
ATOM 650 C C . PRO A 1 196 ? 176.662 141.030 192.405 1.00 52.35 196 PRO F C 1
ATOM 651 O O . PRO A 1 196 ? 175.736 140.259 192.659 1.00 52.35 196 PRO F O 1
ATOM 655 N N . ASP A 1 197 ? 177.894 140.860 192.885 1.00 56.43 197 ASP F N 1
ATOM 656 C CA . ASP A 1 197 ? 178.160 139.767 193.810 1.00 56.43 197 ASP F CA 1
ATOM 657 C C . ASP A 1 197 ? 177.372 139.909 195.105 1.00 56.43 197 ASP F C 1
ATOM 658 O O . ASP A 1 197 ? 177.255 138.939 195.856 1.00 56.43 197 ASP F O 1
ATOM 663 N N . ASP A 1 198 ? 176.837 141.097 195.384 1.00 56.45 198 ASP F N 1
ATOM 664 C CA . ASP A 1 198 ? 175.921 141.271 196.502 1.00 56.45 198 ASP F CA 1
ATOM 665 C C . ASP A 1 198 ? 174.580 140.589 196.258 1.00 56.45 198 ASP F C 1
ATOM 666 O O . ASP A 1 198 ? 173.846 140.323 197.216 1.00 56.45 198 ASP F O 1
ATOM 671 N N . LEU A 1 199 ? 174.251 140.295 195.004 1.00 53.11 199 LEU F N 1
ATOM 672 C CA . LEU A 1 199 ? 172.959 139.731 194.643 1.00 53.11 199 LEU F CA 1
ATOM 673 C C . LEU A 1 199 ? 172.981 138.213 194.522 1.00 53.11 199 LEU F C 1
ATOM 674 O O . LEU A 1 199 ? 172.037 137.549 194.951 1.00 53.11 199 LEU F O 1
ATOM 679 N N . VAL A 1 200 ? 174.039 137.645 193.946 1.00 56.05 200 VAL F N 1
ATOM 680 C CA . VAL A 1 200 ? 174.079 136.198 193.786 1.00 56.05 200 VAL F CA 1
ATOM 681 C C . VAL A 1 200 ? 174.282 135.506 195.128 1.00 56.05 200 VAL F C 1
ATOM 682 O O . VAL A 1 200 ? 173.803 134.386 195.334 1.00 56.05 200 VAL F O 1
ATOM 686 N N . HIS A 1 201 ? 174.969 136.150 196.065 1.00 57.70 201 HIS F N 1
ATOM 687 C CA . HIS A 1 201 ? 175.178 135.589 197.388 1.00 57.70 201 HIS F CA 1
ATOM 688 C C . HIS A 1 201 ? 174.034 135.907 198.338 1.00 57.70 201 HIS F C 1
ATOM 689 O O . HIS A 1 201 ? 174.229 135.894 199.558 1.00 57.70 201 HIS F O 1
ATOM 696 N N . TYR A 1 202 ? 172.848 136.201 197.806 1.00 57.75 202 TYR F N 1
ATOM 697 C CA . TYR A 1 202 ? 171.694 136.552 198.625 1.00 57.75 202 TYR F CA 1
ATOM 698 C C . TYR A 1 202 ? 170.897 135.322 199.035 1.00 57.75 202 TYR F C 1
ATOM 699 O O . TYR A 1 202 ? 170.589 135.145 200.215 1.00 57.75 202 TYR F O 1
ATOM 708 N N . PHE A 1 203 ? 170.556 134.468 198.075 1.00 59.13 203 PHE F N 1
ATOM 709 C CA . PHE A 1 203 ? 169.895 133.209 198.384 1.00 59.13 203 PHE F CA 1
ATOM 710 C C . PHE A 1 203 ? 170.930 132.155 198.746 1.00 59.13 203 PHE F C 1
ATOM 711 O O . PHE A 1 203 ? 171.989 132.068 198.121 1.00 59.13 203 PHE F O 1
ATOM 719 N N . HIS A 1 204 ? 170.622 131.350 199.754 1.00 61.90 204 HIS F N 1
ATOM 720 C CA . HIS A 1 204 ? 171.534 130.284 200.137 1.00 61.90 204 HIS F CA 1
ATOM 721 C C . HIS A 1 204 ? 171.650 129.247 199.026 1.00 61.90 204 HIS F C 1
ATOM 722 O O . HIS A 1 204 ? 170.709 129.004 198.267 1.00 61.90 204 HIS F O 1
ATOM 729 N N . GLY A 1 205 ? 172.832 128.645 198.928 1.00 60.50 205 GLY F N 1
ATOM 730 C CA . GLY A 1 205 ? 173.081 127.610 197.945 1.00 60.50 205 GLY F CA 1
ATOM 731 C C . GLY A 1 205 ? 173.551 128.120 196.598 1.00 60.50 205 GLY F C 1
ATOM 732 O O . GLY A 1 205 ? 174.599 127.701 196.101 1.00 60.50 205 GLY F O 1
ATOM 733 N N . ILE A 1 206 ? 172.782 129.026 195.993 1.00 60.42 206 ILE F N 1
ATOM 734 C CA . ILE A 1 206 ? 173.076 129.454 194.632 1.00 60.42 206 ILE F CA 1
ATOM 735 C C . ILE A 1 206 ? 174.342 130.292 194.604 1.00 60.42 206 ILE F C 1
ATOM 736 O O . ILE A 1 206 ? 174.642 131.040 195.544 1.00 60.42 206 ILE F O 1
ATOM 741 N N . SER A 1 207 ? 175.100 130.162 193.520 1.00 60.90 207 SER F N 1
ATOM 742 C CA . SER A 1 207 ? 176.312 130.945 193.333 1.00 60.90 207 SER F CA 1
ATOM 743 C C . SER A 1 207 ? 176.768 130.803 191.893 1.00 60.90 207 SER F C 1
ATOM 744 O O . SER A 1 207 ? 176.412 129.847 191.200 1.00 60.90 207 SER F O 1
ATOM 747 N N . ARG A 1 208 ? 177.580 131.762 191.460 1.00 59.10 208 ARG F N 1
ATOM 748 C CA . ARG A 1 208 ? 178.021 131.812 190.077 1.00 59.10 208 ARG F CA 1
ATOM 749 C C . ARG A 1 208 ? 178.957 130.649 189.760 1.00 59.10 208 ARG F C 1
ATOM 750 O O . ARG A 1 208 ? 179.436 129.933 190.643 1.00 59.10 208 ARG F O 1
ATOM 758 N N . GLY A 1 209 ? 179.209 130.466 188.465 1.00 64.02 209 GLY F N 1
ATOM 759 C CA . GLY A 1 209 ? 180.166 129.485 188.012 1.00 64.02 209 GLY F CA 1
ATOM 760 C C . GLY A 1 209 ? 181.042 130.072 186.924 1.00 64.02 209 GLY F C 1
ATOM 761 O O . GLY A 1 209 ? 180.796 131.166 186.419 1.00 64.02 209 GLY F O 1
ATOM 762 N N . ASP A 1 210 ? 182.088 129.322 186.575 1.00 66.54 210 ASP F N 1
ATOM 763 C CA . ASP A 1 210 ? 182.980 129.740 185.501 1.00 66.54 210 ASP F CA 1
ATOM 764 C C . ASP A 1 210 ? 182.209 129.822 184.192 1.00 66.54 210 ASP F C 1
ATOM 765 O O . ASP A 1 210 ? 181.879 128.789 183.600 1.00 66.54 210 ASP F O 1
ATOM 770 N N . THR A 1 211 ? 181.953 131.043 183.723 1.00 65.46 211 THR F N 1
ATOM 771 C CA . THR A 1 211 ? 181.017 131.292 182.630 1.00 65.46 211 THR F CA 1
ATOM 772 C C . THR A 1 211 ? 179.755 130.455 182.836 1.00 65.46 211 THR F C 1
ATOM 773 O O . THR A 1 211 ? 179.353 129.650 181.995 1.00 65.46 211 THR F O 1
ATOM 777 N N . GLY A 1 212 ? 179.138 130.660 184.000 1.00 64.67 212 GLY F N 1
ATOM 778 C CA . GLY A 1 212 ? 178.179 129.706 184.517 1.00 64.67 212 GLY F CA 1
ATOM 779 C C . GLY A 1 212 ? 176.856 130.332 184.897 1.00 64.67 212 GLY F C 1
ATOM 780 O O . GLY A 1 212 ? 176.631 131.533 184.737 1.00 64.67 212 GLY F O 1
ATOM 781 N N . ALA A 1 213 ? 175.982 129.484 185.428 1.00 60.80 213 ALA F N 1
ATOM 782 C CA . ALA A 1 213 ? 174.579 129.830 185.577 1.00 60.80 213 ALA F CA 1
ATOM 783 C C . ALA A 1 213 ? 174.091 129.661 187.003 1.00 60.80 213 ALA F C 1
ATOM 784 O O . ALA A 1 213 ? 174.885 129.419 187.915 1.00 60.80 213 ALA F O 1
ATOM 786 N N . TYR A 1 214 ? 172.782 129.791 187.192 1.00 61.06 214 TYR F N 1
ATOM 787 C CA . TYR A 1 214 ? 172.162 129.473 188.467 1.00 61.06 214 TYR F CA 1
ATOM 788 C C . TYR A 1 214 ? 172.534 128.059 188.872 1.00 61.06 214 TYR F C 1
ATOM 789 O O . TYR A 1 214 ? 172.094 127.089 188.252 1.00 61.06 214 TYR F O 1
ATOM 798 N N . LYS A 1 215 ? 173.342 127.944 189.920 1.00 63.41 215 LYS F N 1
ATOM 799 C CA . LYS A 1 215 ? 173.852 126.664 190.396 1.00 63.41 215 LYS F CA 1
ATOM 800 C C . LYS A 1 215 ? 173.047 126.282 191.627 1.00 63.41 215 LYS F C 1
ATOM 801 O O . LYS A 1 215 ? 173.235 126.858 192.703 1.00 63.41 215 LYS F O 1
ATOM 807 N N . GLU A 1 216 ? 172.139 125.329 191.464 1.00 65.58 216 GLU F N 1
ATOM 808 C CA . GLU A 1 216 ? 171.283 124.893 192.561 1.00 65.58 216 GLU F CA 1
ATOM 809 C C . GLU A 1 216 ? 172.046 123.853 193.368 1.00 65.58 216 GLU F C 1
ATOM 810 O O . GLU A 1 216 ? 171.845 122.648 193.199 1.00 65.58 216 GLU F O 1
ATOM 812 N N . THR A 1 217 ? 172.925 124.318 194.247 1.00 67.48 217 THR F N 1
ATOM 813 C CA . THR A 1 217 ? 173.629 123.419 195.143 1.00 67.48 217 THR F CA 1
ATOM 814 C C . THR A 1 217 ? 172.676 122.975 196.250 1.00 67.48 217 THR F C 1
ATOM 815 O O . THR A 1 217 ? 171.782 123.717 196.661 1.00 67.48 217 THR F O 1
ATOM 819 N N . GLU A 1 218 ? 172.859 121.740 196.710 1.00 71.18 218 GLU F N 1
ATOM 820 C CA . GLU A 1 218 ? 171.932 121.157 197.669 1.00 71.18 218 GLU F CA 1
ATOM 821 C C . GLU A 1 218 ? 171.825 122.021 198.921 1.00 71.18 218 GLU F C 1
ATOM 822 O O . GLU A 1 218 ? 172.796 122.634 199.371 1.00 71.18 218 GLU F O 1
ATOM 828 N N . GLY A 1 219 ? 170.615 122.079 199.472 1.00 69.15 219 GLY F N 1
ATOM 829 C CA . GLY A 1 219 ? 170.352 122.885 200.645 1.00 69.15 219 GLY F CA 1
ATOM 830 C C . GLY A 1 219 ? 170.727 122.179 201.928 1.00 69.15 219 GLY F C 1
ATOM 831 O O . GLY A 1 219 ? 170.296 121.048 202.170 1.00 69.15 219 GLY F O 1
ATOM 832 N N . GLU A 1 220 ? 171.527 122.834 202.761 1.00 70.80 220 GLU F N 1
ATOM 833 C CA . GLU A 1 220 ? 171.952 122.247 204.026 1.00 70.80 220 GLU F CA 1
ATOM 834 C C . GLU A 1 220 ? 171.647 123.177 205.198 1.00 70.80 220 GLU F C 1
ATOM 835 O O . GLU A 1 220 ? 170.744 122.916 205.993 1.00 70.80 220 GLU F O 1
ATOM 841 N N . ILE A 1 235 ? 169.997 134.683 205.490 1.00 68.69 235 ILE F N 1
ATOM 842 C CA . ILE A 1 235 ? 169.946 133.641 206.509 1.00 68.69 235 ILE F CA 1
ATOM 843 C C . ILE A 1 235 ? 168.672 133.769 207.340 1.00 68.69 235 ILE F C 1
ATOM 844 O O . ILE A 1 235 ? 167.966 132.787 207.573 1.00 68.69 235 ILE F O 1
ATOM 846 N N . THR A 1 236 ? 168.390 134.989 207.794 1.00 70.00 236 THR F N 1
ATOM 847 C CA . THR A 1 236 ? 167.152 135.268 208.511 1.00 70.00 236 THR F CA 1
ATOM 848 C C . THR A 1 236 ? 165.975 135.552 207.584 1.00 70.00 236 THR F C 1
ATOM 849 O O . THR A 1 236 ? 164.854 135.707 208.078 1.00 70.00 236 THR F O 1
ATOM 851 N N . ASN A 1 237 ? 166.195 135.633 206.268 1.00 66.94 237 ASN F N 1
ATOM 852 C CA . ASN A 1 237 ? 165.120 135.913 205.326 1.00 66.94 237 ASN F CA 1
ATOM 853 C C . ASN A 1 237 ? 165.133 135.032 204.079 1.00 66.94 237 ASN F C 1
ATOM 854 O O . ASN A 1 237 ? 164.197 135.120 203.277 1.00 66.94 237 ASN F O 1
ATOM 856 N N . LEU A 1 238 ? 166.152 134.198 203.884 1.00 65.95 238 LEU F N 1
ATOM 857 C CA . LEU A 1 238 ? 166.124 133.239 202.791 1.00 65.95 238 LEU F CA 1
ATOM 858 C C . LEU A 1 238 ? 165.097 132.138 203.077 1.00 65.95 238 LEU F C 1
ATOM 859 O O . LEU A 1 238 ? 164.401 132.142 204.096 1.00 65.95 238 LEU F O 1
ATOM 861 N N . ALA A 1 239 ? 165.019 131.172 202.162 1.00 66.14 239 ALA F N 1
ATOM 862 C CA . ALA A 1 239 ? 163.938 130.183 202.159 1.00 66.14 239 ALA F CA 1
ATOM 863 C C . ALA A 1 239 ? 164.123 129.199 203.311 1.00 66.14 239 ALA F C 1
ATOM 864 O O . ALA A 1 239 ? 164.662 128.101 203.156 1.00 66.14 239 ALA F O 1
ATOM 866 N N . TYR A 1 240 ? 163.650 129.604 204.493 1.00 68.49 240 TYR F N 1
ATOM 867 C CA . TYR A 1 240 ? 163.845 128.813 205.705 1.00 68.49 240 TYR F CA 1
ATOM 868 C C . TYR A 1 240 ? 162.976 127.558 205.706 1.00 68.49 240 TYR F C 1
ATOM 869 O O . TYR A 1 240 ? 161.780 127.611 205.402 1.00 68.49 240 TYR F O 1
ATOM 871 N N . CYS A 1 241 ? 163.580 126.428 206.066 1.00 68.97 241 CYS F N 1
ATOM 872 C CA . CYS A 1 241 ? 162.897 125.144 206.130 1.00 68.97 241 CYS F CA 1
ATOM 873 C C . CYS A 1 241 ? 162.754 124.702 207.581 1.00 68.97 241 CYS F C 1
ATOM 874 O O . CYS A 1 241 ? 163.572 125.062 208.433 1.00 68.97 241 CYS F O 1
ATOM 876 N N . GLY A 1 242 ? 161.706 123.929 207.859 1.00 70.05 242 GLY F N 1
ATOM 877 C CA . GLY A 1 242 ? 161.430 123.496 209.216 1.00 70.05 242 GLY F CA 1
ATOM 878 C C . GLY A 1 242 ? 162.130 122.228 209.664 1.00 70.05 242 GLY F C 1
ATOM 879 O O . GLY A 1 242 ? 161.933 121.782 210.798 1.00 70.05 242 GLY F O 1
ATOM 880 N N . TYR A 1 243 ? 162.944 121.631 208.794 1.00 69.73 243 TYR F N 1
ATOM 881 C CA . TYR A 1 243 ? 163.657 120.399 209.125 1.00 69.73 243 TYR F CA 1
ATOM 882 C C . TYR A 1 243 ? 165.129 120.657 209.425 1.00 69.73 243 TYR F C 1
ATOM 883 O O . TYR A 1 243 ? 165.620 120.307 210.503 1.00 69.73 243 TYR F O 1
ATOM 885 N N . CYS A 1 244 ? 165.848 121.272 208.482 1.00 69.81 244 CYS F N 1
ATOM 886 C CA . CYS A 1 244 ? 167.267 121.546 208.665 1.00 69.81 244 CYS F CA 1
ATOM 887 C C . CYS A 1 244 ? 167.635 122.975 208.282 1.00 69.81 244 CYS F C 1
ATOM 888 O O . CYS A 1 244 ? 168.831 123.276 208.164 1.00 69.81 244 CYS F O 1
ATOM 890 N N . SER A 1 245 ? 166.652 123.856 208.091 1.00 70.07 245 SER F N 1
ATOM 891 C CA . SER A 1 245 ? 166.882 125.264 207.770 1.00 70.07 245 SER F CA 1
ATOM 892 C C . SER A 1 245 ? 167.748 125.399 206.517 1.00 70.07 245 SER F C 1
ATOM 893 O O . SER A 1 245 ? 168.855 125.939 206.544 1.00 70.07 245 SER F O 1
ATOM 895 N N . LYS A 1 246 ? 167.218 124.896 205.408 1.00 69.51 246 LYS F N 1
ATOM 896 C CA . LYS A 1 246 ? 167.946 124.848 204.151 1.00 69.51 246 LYS F CA 1
ATOM 897 C C . LYS A 1 246 ? 167.075 125.401 203.036 1.00 69.51 246 LYS F C 1
ATOM 898 O O . LYS A 1 246 ? 165.851 125.221 203.052 1.00 69.51 246 LYS F O 1
ATOM 900 N N . PRO A 1 247 ? 167.677 126.074 202.047 1.00 69.33 247 PRO F N 1
ATOM 901 C CA . PRO A 1 247 ? 166.874 126.609 200.938 1.00 69.33 247 PRO F CA 1
ATOM 902 C C . PRO A 1 247 ? 166.478 125.525 199.950 1.00 69.33 247 PRO F C 1
ATOM 903 O O . PRO A 1 247 ? 167.069 124.440 199.941 1.00 69.33 247 PRO F O 1
ATOM 905 N N . SER A 1 248 ? 165.506 125.819 199.091 1.00 69.28 248 SER F N 1
ATOM 906 C CA . SER A 1 248 ? 164.897 124.812 198.223 1.00 69.28 248 SER F CA 1
ATOM 907 C C . SER A 1 248 ? 165.740 124.723 196.956 1.00 69.28 248 SER F C 1
ATOM 908 O O . SER A 1 248 ? 165.555 125.482 196.005 1.00 69.28 248 SER F O 1
ATOM 910 N N . MET A 1 249 ? 166.680 123.780 196.957 1.00 71.04 249 MET F N 1
ATOM 911 C CA . MET A 1 249 ? 167.614 123.641 195.848 1.00 71.04 249 MET F CA 1
ATOM 912 C C . MET A 1 249 ? 166.893 123.217 194.575 1.00 71.04 249 MET F C 1
ATOM 913 O O . MET A 1 249 ? 166.259 122.159 194.526 1.00 71.04 249 MET F O 1
ATOM 915 N N . GLY A 1 250 ? 167.005 124.043 193.540 1.00 69.74 250 GLY F N 1
ATOM 916 C CA . GLY A 1 250 ? 166.519 123.674 192.226 1.00 69.74 250 GLY F CA 1
ATOM 917 C C . GLY A 1 250 ? 165.023 123.792 192.031 1.00 69.74 250 GLY F C 1
ATOM 918 O O . GLY A 1 250 ? 164.552 123.884 190.894 1.00 69.74 250 GLY F O 1
ATOM 919 N N . ALA A 1 251 ? 164.263 123.790 193.123 1.00 71.81 251 ALA F N 1
ATOM 920 C CA . ALA A 1 251 ? 162.807 123.815 193.017 1.00 71.81 251 ALA F CA 1
ATOM 921 C C . ALA A 1 251 ? 162.254 124.583 194.209 1.00 71.81 251 ALA F C 1
ATOM 922 O O . ALA A 1 251 ? 162.223 124.052 195.323 1.00 71.81 251 ALA F O 1
ATOM 924 N N . CYS A 1 252 ? 161.809 125.823 193.966 1.00 71.93 252 CYS F N 1
ATOM 925 C CA . CYS A 1 252 ? 161.180 126.682 194.973 1.00 71.93 252 CYS F CA 1
ATOM 926 C C . CYS A 1 252 ? 159.756 126.237 195.334 1.00 71.93 252 CYS F C 1
ATOM 927 O O . CYS A 1 252 ? 159.084 126.910 196.134 1.00 71.93 252 CYS F O 1
ATOM 929 N N . TRP A 1 253 ? 159.292 125.139 194.742 1.00 70.23 253 TRP F N 1
ATOM 930 C CA . TRP A 1 253 ? 158.046 124.521 195.167 1.00 70.23 253 TRP F CA 1
ATOM 931 C C . TRP A 1 253 ? 158.271 123.703 196.433 1.00 70.23 253 TRP F C 1
ATOM 932 O O . TRP A 1 253 ? 159.182 122.872 196.507 1.00 70.23 253 TRP F O 1
ATOM 934 N N . VAL A 1 254 ? 157.423 123.939 197.433 1.00 69.38 254 VAL F N 1
ATOM 935 C CA . VAL A 1 254 ? 157.532 123.275 198.723 1.00 69.38 254 VAL F CA 1
ATOM 936 C C . VAL A 1 254 ? 156.140 123.121 199.315 1.00 69.38 254 VAL F C 1
ATOM 937 O O . VAL A 1 254 ? 155.160 123.675 198.817 1.00 69.38 254 VAL F O 1
ATOM 939 N N . TYR A 1 255 ? 156.066 122.351 200.395 1.00 73.31 255 TYR F N 1
ATOM 940 C CA . TYR A 1 255 ? 154.795 122.064 201.052 1.00 73.31 255 TYR F CA 1
ATOM 941 C C . TYR A 1 255 ? 154.388 123.285 201.867 1.00 73.31 255 TYR F C 1
ATOM 942 O O . TYR A 1 255 ? 154.946 123.556 202.933 1.00 73.31 255 TYR F O 1
ATOM 944 N N . GLY A 1 256 ? 153.411 124.028 201.358 1.00 73.27 256 GLY F N 1
ATOM 945 C CA . GLY A 1 256 ? 152.886 125.179 202.063 1.00 73.27 256 GLY F CA 1
ATOM 946 C C . GLY A 1 256 ? 151.390 125.275 201.870 1.00 73.27 256 GLY F C 1
ATOM 947 O O . GLY A 1 256 ? 150.814 124.660 200.964 1.00 73.27 256 GLY F O 1
ATOM 948 N N . CYS A 1 257 ? 150.759 126.036 202.755 1.00 73.62 257 CYS F N 1
ATOM 949 C CA . CYS A 1 257 ? 149.335 126.309 202.697 1.00 73.62 257 CYS F CA 1
ATOM 950 C C . CYS A 1 257 ? 149.108 127.818 202.682 1.00 73.62 257 CYS F C 1
ATOM 951 O O . CYS A 1 257 ? 150.055 128.613 202.692 1.00 73.62 257 CYS F O 1
ATOM 953 N N . GLN A 1 258 ? 147.838 128.215 202.666 1.00 72.62 258 GLN F N 1
ATOM 954 C CA . GLN A 1 258 ? 147.468 129.622 202.735 1.00 72.62 258 GLN F CA 1
ATOM 955 C C . GLN A 1 258 ? 147.611 130.195 204.137 1.00 72.62 258 GLN F C 1
ATOM 956 O O . GLN A 1 258 ? 147.353 131.387 204.335 1.00 72.62 258 GLN F O 1
ATOM 958 N N . LEU A 1 259 ? 148.020 129.375 205.105 1.00 70.60 259 LEU F N 1
ATOM 959 C CA . LEU A 1 259 ? 148.235 129.847 206.465 1.00 70.60 259 LEU F CA 1
ATOM 960 C C . LEU A 1 259 ? 149.555 129.346 207.036 1.00 70.60 259 LEU F C 1
ATOM 961 O O . LEU A 1 259 ? 149.810 129.549 208.230 1.00 70.60 259 LEU F O 1
ATOM 963 N N . CYS A 1 260 ? 150.395 128.708 206.229 1.00 72.74 260 CYS F N 1
ATOM 964 C CA . CYS A 1 260 ? 151.671 128.195 206.696 1.00 72.74 260 CYS F CA 1
ATOM 965 C C . CYS A 1 260 ? 152.681 129.331 206.827 1.00 72.74 260 CYS F C 1
ATOM 966 O O . CYS A 1 260 ? 152.565 130.380 206.193 1.00 72.74 260 CYS F O 1
ATOM 968 N N . ASP A 1 261 ? 153.690 129.104 207.658 1.00 70.00 261 ASP F N 1
ATOM 969 C CA . ASP A 1 261 ? 154.719 130.102 207.913 1.00 70.00 261 ASP F CA 1
ATOM 970 C C . ASP A 1 261 ? 156.086 129.687 207.401 1.00 70.00 261 ASP F C 1
ATOM 971 O O . ASP A 1 261 ? 156.799 130.511 206.823 1.00 70.00 261 ASP F O 1
ATOM 973 N N . THR A 1 262 ? 156.470 128.431 207.594 1.00 71.83 262 THR F N 1
ATOM 974 C CA . THR A 1 262 ? 157.721 127.905 207.077 1.00 71.83 262 THR F CA 1
ATOM 975 C C . THR A 1 262 ? 157.425 126.767 206.111 1.00 71.83 262 THR F C 1
ATOM 976 O O . THR A 1 262 ? 156.441 126.038 206.270 1.00 71.83 262 THR F O 1
ATOM 978 N N . PHE A 1 263 ? 158.275 126.627 205.105 1.00 72.01 263 PHE F N 1
ATOM 979 C CA . PHE A 1 263 ? 158.071 125.623 204.078 1.00 72.01 263 PHE F CA 1
ATOM 980 C C . PHE A 1 263 ? 158.675 124.281 204.498 1.00 72.01 263 PHE F C 1
ATOM 981 O O . PHE A 1 263 ? 159.352 124.159 205.521 1.00 72.01 263 PHE F O 1
ATOM 983 N N . TYR A 1 264 ? 158.407 123.262 203.685 1.00 69.83 264 TYR F N 1
ATOM 984 C CA . TYR A 1 264 ? 158.957 121.923 203.882 1.00 69.83 264 TYR F CA 1
ATOM 985 C C . TYR A 1 264 ? 159.137 121.295 202.511 1.00 69.83 264 TYR F C 1
ATOM 986 O O . TYR A 1 264 ? 158.212 121.327 201.694 1.00 69.83 264 TYR F O 1
ATOM 988 N N . HIS A 1 265 ? 160.319 120.739 202.254 1.00 64.88 265 HIS F N 1
ATOM 989 C CA . HIS A 1 265 ? 160.613 120.215 200.930 1.00 64.88 265 HIS F CA 1
ATOM 990 C C . HIS A 1 265 ? 159.668 119.066 200.581 1.00 64.88 265 HIS F C 1
ATOM 991 O O . HIS A 1 265 ? 159.044 118.447 201.446 1.00 64.88 265 HIS F O 1
ATOM 993 N N . LYS A 1 266 ? 159.566 118.787 199.277 1.00 65.56 266 LYS F N 1
ATOM 994 C CA . LYS A 1 266 ? 158.773 117.649 198.827 1.00 65.56 266 LYS F CA 1
ATOM 995 C C . LYS A 1 266 ? 159.371 116.339 199.316 1.00 65.56 266 LYS F C 1
ATOM 996 O O . LYS A 1 266 ? 158.635 115.380 199.575 1.00 65.56 266 LYS F O 1
ATOM 998 N N . ASN A 1 267 ? 160.697 116.280 199.442 1.00 65.67 267 ASN F N 1
ATOM 999 C CA . ASN A 1 267 ? 161.349 115.164 200.111 1.00 65.67 267 ASN F CA 1
ATOM 1000 C C . ASN A 1 267 ? 161.320 115.299 201.628 1.00 65.67 267 ASN F C 1
ATOM 1001 O O . ASN A 1 267 ? 161.543 114.304 202.325 1.00 65.67 267 ASN F O 1
ATOM 1003 N N . CYS A 1 268 ? 161.054 116.496 202.153 1.00 65.71 268 CYS F N 1
ATOM 1004 C CA . CYS A 1 268 ? 160.955 116.726 203.587 1.00 65.71 268 CYS F CA 1
ATOM 1005 C C . CYS A 1 268 ? 159.510 116.832 204.059 1.00 65.71 268 CYS F C 1
ATOM 1006 O O . CYS A 1 268 ? 159.255 117.383 205.136 1.00 65.71 268 CYS F O 1
ATOM 1008 N N . LYS A 1 269 ? 158.559 116.314 203.275 1.00 64.79 269 LYS F N 1
ATOM 1009 C CA . LYS A 1 269 ? 157.152 116.319 203.663 1.00 64.79 269 LYS F CA 1
ATOM 1010 C C . LYS A 1 269 ? 156.900 115.570 204.963 1.00 64.79 269 LYS F C 1
ATOM 1011 O O . LYS A 1 269 ? 155.800 115.672 205.514 1.00 64.79 269 LYS F O 1
ATOM 1013 N N . GLU A 1 270 ? 157.884 114.818 205.459 1.00 64.18 270 GLU F N 1
ATOM 1014 C CA . GLU A 1 270 ? 157.804 114.280 206.809 1.00 64.18 270 GLU F CA 1
ATOM 1015 C C . GLU A 1 270 ? 157.802 115.383 207.857 1.00 64.18 270 GLU F C 1
ATOM 1016 O O . GLU A 1 270 ? 157.512 115.112 209.027 1.00 64.18 270 GLU F O 1
ATOM 1018 N N . HIS A 1 271 ? 158.120 116.619 207.464 1.00 66.09 271 HIS F N 1
ATOM 1019 C CA . HIS A 1 271 ? 158.130 117.767 208.362 1.00 66.09 271 HIS F CA 1
ATOM 1020 C C . HIS A 1 271 ? 157.095 118.811 207.946 1.00 66.09 271 HIS F C 1
ATOM 1021 O O . HIS A 1 271 ? 157.281 120.007 208.180 1.00 66.09 271 HIS F O 1
ATOM 1023 N N . ALA A 1 272 ? 155.998 118.373 207.332 1.00 68.15 272 ALA F N 1
ATOM 1024 C CA . ALA A 1 272 ? 154.933 119.294 206.955 1.00 68.15 272 ALA F CA 1
ATOM 1025 C C . ALA A 1 272 ? 154.273 119.861 208.203 1.00 68.15 272 ALA F C 1
ATOM 1026 O O . ALA A 1 272 ? 153.774 119.112 209.050 1.00 68.15 272 ALA F O 1
ATOM 1028 N N . LYS A 1 273 ? 154.273 121.185 208.318 1.00 70.28 273 LYS F N 1
ATOM 1029 C CA . LYS A 1 273 ? 153.805 121.874 209.511 1.00 70.28 273 LYS F CA 1
ATOM 1030 C C . LYS A 1 273 ? 152.477 122.572 209.245 1.00 70.28 273 LYS F C 1
ATOM 1031 O O . LYS A 1 273 ? 152.003 122.667 208.109 1.00 70.28 273 LYS F O 1
ATOM 1033 N N . LYS A 1 274 ? 151.876 123.058 210.329 1.00 72.13 274 LYS F N 1
ATOM 1034 C CA . LYS A 1 274 ? 150.618 123.795 210.275 1.00 72.13 274 LYS F CA 1
ATOM 1035 C C . LYS A 1 274 ? 150.655 124.850 211.370 1.00 72.13 274 LYS F C 1
ATOM 1036 O O . LYS A 1 274 ? 150.829 124.519 212.547 1.00 72.13 274 LYS F O 1
ATOM 1038 N N . CYS A 1 275 ? 150.507 126.115 210.987 1.00 72.10 275 CYS F N 1
ATOM 1039 C CA . CYS A 1 275 ? 150.495 127.194 211.960 1.00 72.10 275 CYS F CA 1
ATOM 1040 C C . CYS A 1 275 ? 149.215 127.137 212.793 1.00 72.10 275 CYS F C 1
ATOM 1041 O O . CYS A 1 275 ? 148.262 126.416 212.480 1.00 72.10 275 CYS F O 1
ATOM 1043 N N . SER A 1 276 ? 149.196 127.917 213.872 1.00 68.50 276 SER F N 1
ATOM 1044 C CA . SER A 1 276 ? 148.034 128.003 214.757 1.00 68.50 276 SER F CA 1
ATOM 1045 C C . SER A 1 276 ? 146.970 128.878 214.095 1.00 68.50 276 SER F C 1
ATOM 1046 O O . SER A 1 276 ? 146.830 130.073 214.365 1.00 68.50 276 SER F O 1
ATOM 1048 N N . HIS A 1 277 ? 146.209 128.251 213.203 1.00 65.55 277 HIS F N 1
ATOM 1049 C CA . HIS A 1 277 ? 145.208 128.935 212.400 1.00 65.55 277 HIS F CA 1
ATOM 1050 C C . HIS A 1 277 ? 143.816 128.430 212.756 1.00 65.55 277 HIS F C 1
ATOM 1051 O O . HIS A 1 277 ? 143.649 127.429 213.457 1.00 65.55 277 HIS F O 1
ATOM 1053 N N . ASP A 1 278 ? 142.805 129.146 212.261 1.00 64.48 278 ASP F N 1
ATOM 1054 C CA . ASP A 1 278 ? 141.412 128.792 212.500 1.00 64.48 278 ASP F CA 1
ATOM 1055 C C . ASP A 1 278 ? 140.797 128.051 211.316 1.00 64.48 278 ASP F C 1
ATOM 1056 O O . ASP A 1 278 ? 140.143 127.019 211.498 1.00 64.48 278 ASP F O 1
ATOM 1058 N N . SER A 1 279 ? 140.989 128.568 210.106 1.00 66.23 279 SER F N 1
ATOM 1059 C CA . SER A 1 279 ? 140.487 127.909 208.910 1.00 66.23 279 SER F CA 1
ATOM 1060 C C . SER A 1 279 ? 141.481 126.863 208.420 1.00 66.23 279 SER F C 1
ATOM 1061 O O . SER A 1 279 ? 142.691 127.106 208.379 1.00 66.23 279 SER F O 1
ATOM 1063 N N . ILE A 1 280 ? 140.961 125.694 208.052 1.00 67.45 280 ILE F N 1
ATOM 1064 C CA . ILE A 1 280 ? 141.780 124.605 207.522 1.00 67.45 280 ILE F CA 1
ATOM 1065 C C . ILE A 1 280 ? 141.904 124.822 206.016 1.00 67.45 280 ILE F C 1
ATOM 1066 O O . ILE A 1 280 ? 140.983 124.518 205.255 1.00 67.45 280 ILE F O 1
ATOM 1068 N N . GLY A 1 281 ? 143.048 125.352 205.580 1.00 67.84 281 GLY F N 1
ATOM 1069 C CA . GLY A 1 281 ? 143.285 125.630 204.182 1.00 67.84 281 GLY F CA 1
ATOM 1070 C C . GLY A 1 281 ? 143.959 124.470 203.461 1.00 67.84 281 GLY F C 1
ATOM 1071 O O . GLY A 1 281 ? 144.371 123.480 204.058 1.00 67.84 281 GLY F O 1
ATOM 1072 N N . LYS A 1 282 ? 144.059 124.616 202.143 1.00 69.63 282 LYS F N 1
ATOM 1073 C CA . LYS A 1 282 ? 144.662 123.593 201.295 1.00 69.63 282 LYS F CA 1
ATOM 1074 C C . LYS A 1 282 ? 146.178 123.660 201.431 1.00 69.63 282 LYS F C 1
ATOM 1075 O O . LYS A 1 282 ? 146.802 124.658 201.053 1.00 69.63 282 LYS F O 1
ATOM 1077 N N . LYS A 1 283 ? 146.773 122.602 201.972 1.00 73.07 283 LYS F N 1
ATOM 1078 C CA . LYS A 1 283 ? 148.215 122.509 202.159 1.00 73.07 283 LYS F CA 1
ATOM 1079 C C . LYS A 1 283 ? 148.786 121.549 201.123 1.00 73.07 283 LYS F C 1
ATOM 1080 O O . LYS A 1 283 ? 148.444 120.361 201.120 1.00 73.07 283 LYS F O 1
ATOM 1082 N N . GLY A 1 284 ? 149.640 122.059 200.247 1.00 72.49 284 GLY F N 1
ATOM 1083 C CA . GLY A 1 284 ? 150.216 121.231 199.213 1.00 72.49 284 GLY F CA 1
ATOM 1084 C C . GLY A 1 284 ? 151.461 121.836 198.610 1.00 72.49 284 GLY F C 1
ATOM 1085 O O . GLY A 1 284 ? 152.050 122.771 199.154 1.00 72.49 284 GLY F O 1
ATOM 1086 N N . MET A 1 285 ? 151.862 121.287 197.465 1.00 71.06 285 MET F N 1
ATOM 1087 C CA . MET A 1 285 ? 153.031 121.785 196.747 1.00 71.06 285 MET F CA 1
ATOM 1088 C C . MET A 1 285 ? 152.702 123.138 196.128 1.00 71.06 285 MET F C 1
ATOM 1089 O O . MET A 1 285 ? 151.908 123.222 195.187 1.00 71.06 285 MET F O 1
ATOM 1091 N N . ARG A 1 286 ? 153.315 124.201 196.649 1.00 69.46 286 ARG F N 1
ATOM 1092 C CA . ARG A 1 286 ? 153.046 125.551 196.185 1.00 69.46 286 ARG F CA 1
ATOM 1093 C C . ARG A 1 286 ? 154.359 126.311 196.079 1.00 69.46 286 ARG F C 1
ATOM 1094 O O . ARG A 1 286 ? 155.424 125.819 196.466 1.00 69.46 286 ARG F O 1
ATOM 1096 N N . VAL A 1 287 ? 154.273 127.530 195.558 1.00 69.11 287 VAL F N 1
ATOM 1097 C CA . VAL A 1 287 ? 155.425 128.395 195.347 1.00 69.11 287 VAL F CA 1
ATOM 1098 C C . VAL A 1 287 ? 155.230 129.646 196.197 1.00 69.11 287 VAL F C 1
ATOM 1099 O O . VAL A 1 287 ? 154.171 130.269 196.124 1.00 69.11 287 VAL F O 1
ATOM 1101 N N . PRO A 1 288 ? 156.219 130.049 197.006 1.00 67.30 288 PRO F N 1
ATOM 1102 C CA . PRO A 1 288 ? 156.163 131.245 197.852 1.00 67.30 288 PRO F CA 1
ATOM 1103 C C . PRO A 1 288 ? 156.296 132.531 197.046 1.00 67.30 288 PRO F C 1
ATOM 1104 O O . PRO A 1 288 ? 156.837 132.482 195.941 1.00 67.30 288 PRO F O 1
ATOM 1106 N N . PHE A 1 331 ? 180.281 158.054 210.843 1.00 39.74 331 PHE F N 1
ATOM 1107 C CA . PHE A 1 331 ? 181.625 158.460 211.228 1.00 39.74 331 PHE F CA 1
ATOM 1108 C C . PHE A 1 331 ? 181.956 159.792 210.593 1.00 39.74 331 PHE F C 1
ATOM 1109 O O . PHE A 1 331 ? 181.917 159.910 209.375 1.00 39.74 331 PHE F O 1
ATOM 1117 N N . PRO A 1 332 ? 182.277 160.799 211.405 1.00 35.55 332 PRO F N 1
ATOM 1118 C CA . PRO A 1 332 ? 182.444 162.149 210.859 1.00 35.55 332 PRO F CA 1
ATOM 1119 C C . PRO A 1 332 ? 183.722 162.255 210.049 1.00 35.55 332 PRO F C 1
ATOM 1120 O O . PRO A 1 332 ? 184.734 161.621 210.361 1.00 35.55 332 PRO F O 1
ATOM 1124 N N . ARG A 1 333 ? 183.664 163.062 208.990 1.00 30.95 333 ARG F N 1
ATOM 1125 C CA . ARG A 1 333 ? 184.811 163.251 208.114 1.00 30.95 333 ARG F CA 1
ATOM 1126 C C . ARG A 1 333 ? 185.050 164.735 207.866 1.00 30.95 333 ARG F C 1
ATOM 1127 O O . ARG A 1 333 ? 184.358 165.580 208.436 1.00 30.95 333 ARG F O 1
ATOM 1135 N N . LEU A 1 334 ? 186.026 165.055 207.026 1.00 26.67 334 LEU F N 1
ATOM 1136 C CA . LEU A 1 334 ? 186.440 166.439 206.858 1.00 26.67 334 LEU F CA 1
ATOM 1137 C C . LEU A 1 334 ? 185.290 167.270 206.303 1.00 26.67 334 LEU F C 1
ATOM 1138 O O . LEU A 1 334 ? 184.541 166.796 205.443 1.00 26.67 334 LEU F O 1
ATOM 1143 N N . PRO A 1 335 ? 185.117 168.508 206.769 1.00 25.74 335 PRO F N 1
ATOM 1144 C CA . PRO A 1 335 ? 184.056 169.353 206.211 1.00 25.74 335 PRO F CA 1
ATOM 1145 C C . PRO A 1 335 ? 184.387 169.920 204.845 1.00 25.74 335 PRO F C 1
ATOM 1146 O O . PRO A 1 335 ? 183.463 170.313 204.123 1.00 25.74 335 PRO F O 1
ATOM 1150 N N . VAL A 1 336 ? 185.665 169.973 204.470 1.00 23.90 336 VAL F N 1
ATOM 1151 C CA . VAL A 1 336 ? 186.107 170.430 203.157 1.00 23.90 336 VAL F CA 1
ATOM 1152 C C . VAL A 1 336 ? 187.218 169.492 202.713 1.00 23.90 336 VAL F C 1
ATOM 1153 O O . VAL A 1 336 ? 188.332 169.556 203.238 1.00 23.90 336 VAL F O 1
ATOM 1157 N N . SER A 1 337 ? 186.921 168.616 201.763 1.00 27.03 337 SER F N 1
ATOM 1158 C CA . SER A 1 337 ? 187.857 167.585 201.356 1.00 27.03 337 SER F CA 1
ATOM 1159 C C . SER A 1 337 ? 188.486 167.834 199.998 1.00 27.03 337 SER F C 1
ATOM 1160 O O . SER A 1 337 ? 189.458 167.151 199.660 1.00 27.03 337 SER F O 1
ATOM 1163 N N . CYS A 1 338 ? 187.959 168.770 199.212 1.00 28.13 338 CYS F N 1
ATOM 1164 C CA . CYS A 1 338 ? 188.444 169.009 197.855 1.00 28.13 338 CYS F CA 1
ATOM 1165 C C . CYS A 1 338 ? 187.893 170.338 197.355 1.00 28.13 338 CYS F C 1
ATOM 1166 O O . CYS A 1 338 ? 187.111 171.014 198.033 1.00 28.13 338 CYS F O 1
ATOM 1169 N N . LEU A 1 339 ? 188.324 170.705 196.153 1.00 26.49 339 LEU F N 1
ATOM 1170 C CA . LEU A 1 339 ? 187.789 171.820 195.390 1.00 26.49 339 LEU F CA 1
ATOM 1171 C C . LEU A 1 339 ? 186.852 171.301 194.311 1.00 26.49 339 LEU F C 1
ATOM 1172 O O . LEU A 1 339 ? 187.058 170.229 193.742 1.00 26.49 339 LEU F O 1
ATOM 1177 N N . TYR A 1 340 ? 185.827 172.082 194.016 1.00 26.20 340 TYR F N 1
ATOM 1178 C CA . TYR A 1 340 ? 184.806 171.706 193.059 1.00 26.20 340 TYR F CA 1
ATOM 1179 C C . TYR A 1 340 ? 184.866 172.634 191.859 1.00 26.20 340 TYR F C 1
ATOM 1180 O O . TYR A 1 340 ? 184.973 173.848 192.021 1.00 26.20 340 TYR F O 1
ATOM 1189 N N . LYS A 1 341 ? 184.794 172.072 190.666 1.00 26.95 341 LYS F N 1
ATOM 1190 C CA . LYS A 1 341 ? 184.601 172.876 189.474 1.00 26.95 341 LYS F CA 1
ATOM 1191 C C . LYS A 1 341 ? 183.115 173.076 189.251 1.00 26.95 341 LYS F C 1
ATOM 1192 O O . LYS A 1 341 ? 182.319 172.160 189.442 1.00 26.95 341 LYS F O 1
ATOM 1198 N N . VAL A 1 342 ? 182.741 174.281 188.857 1.00 28.82 342 VAL F N 1
ATOM 1199 C CA . VAL A 1 342 ? 181.353 174.613 188.605 1.00 28.82 342 VAL F CA 1
ATOM 1200 C C . VAL A 1 342 ? 181.249 175.167 187.192 1.00 28.82 342 VAL F C 1
ATOM 1201 O O . VAL A 1 342 ? 182.248 175.429 186.528 1.00 28.82 342 VAL F O 1
ATOM 1205 N N . SER A 1 343 ? 180.015 175.330 186.735 1.00 34.93 343 SER F N 1
ATOM 1206 C CA . SER A 1 343 ? 179.729 175.962 185.459 1.00 34.93 343 SER F CA 1
ATOM 1207 C C . SER A 1 343 ? 179.170 177.349 185.714 1.00 34.93 343 SER F C 1
ATOM 1208 O O . SER A 1 343 ? 178.425 177.558 186.674 1.00 34.93 343 SER F O 1
ATOM 1211 N N . GLU A 1 344 ? 179.528 178.292 184.848 1.00 35.39 344 GLU F N 1
ATOM 1212 C CA . GLU A 1 344 ? 179.109 179.669 185.056 1.00 35.39 344 GLU F CA 1
ATOM 1213 C C . GLU A 1 344 ? 177.603 179.838 184.922 1.00 35.39 344 GLU F C 1
ATOM 1214 O O . GLU A 1 344 ? 177.009 180.642 185.644 1.00 35.39 344 GLU F O 1
ATOM 1220 N N . ASP A 1 345 ? 176.962 179.091 184.022 1.00 36.95 345 ASP F N 1
ATOM 1221 C CA . ASP A 1 345 ? 175.555 179.338 183.718 1.00 36.95 345 ASP F CA 1
ATOM 1222 C C . ASP A 1 345 ? 174.620 178.781 184.784 1.00 36.95 345 ASP F C 1
ATOM 1223 O O . ASP A 1 345 ? 173.616 179.418 185.121 1.00 36.95 345 ASP F O 1
ATOM 1228 N N . GLY A 1 346 ? 174.918 177.597 185.320 1.00 34.03 346 GLY F N 1
ATOM 1229 C CA . GLY A 1 346 ? 174.149 177.105 186.451 1.00 34.03 346 GLY F CA 1
ATOM 1230 C C . GLY A 1 346 ? 174.280 178.017 187.653 1.00 34.03 346 GLY F C 1
ATOM 1231 O O . GLY A 1 346 ? 173.304 178.274 188.363 1.00 34.03 346 GLY F O 1
ATOM 1232 N N . LEU A 1 347 ? 175.483 178.549 187.868 1.00 30.29 347 LEU F N 1
ATOM 1233 C CA . LEU A 1 347 ? 175.709 179.535 188.917 1.00 30.29 347 LEU F CA 1
ATOM 1234 C C . LEU A 1 347 ? 174.875 180.788 188.689 1.00 30.29 347 LEU F C 1
ATOM 1235 O O . LEU A 1 347 ? 174.283 181.329 189.628 1.00 30.29 347 LEU F O 1
ATOM 1240 N N . ILE A 1 348 ? 174.808 181.257 187.444 1.00 32.02 348 ILE F N 1
ATOM 1241 C CA . ILE A 1 348 ? 174.083 182.486 187.138 1.00 32.02 348 ILE F CA 1
ATOM 1242 C C . ILE A 1 348 ? 172.583 182.295 187.327 1.00 32.02 348 ILE F C 1
ATOM 1243 O O . ILE A 1 348 ? 171.888 183.183 187.836 1.00 32.02 348 ILE F O 1
ATOM 1248 N N . LYS A 1 349 ? 172.055 181.141 186.916 1.00 32.64 349 LYS F N 1
ATOM 1249 C CA . LYS A 1 349 ? 170.629 180.887 187.095 1.00 32.64 349 LYS F CA 1
ATOM 1250 C C . LYS A 1 349 ? 170.287 180.706 188.565 1.00 32.64 349 LYS F C 1
ATOM 1251 O O . LYS A 1 349 ? 169.237 181.178 189.028 1.00 32.64 349 LYS F O 1
ATOM 1257 N N . ASP A 1 350 ? 171.180 180.060 189.322 1.00 31.44 350 ASP F N 1
ATOM 1258 C CA . ASP A 1 350 ? 171.025 179.988 190.771 1.00 31.44 350 ASP F CA 1
ATOM 1259 C C . ASP A 1 350 ? 170.960 181.373 191.391 1.00 31.44 350 ASP F C 1
ATOM 1260 O O . ASP A 1 350 ? 170.096 181.648 192.233 1.00 31.44 350 ASP F O 1
ATOM 1265 N N . PHE A 1 351 ? 171.868 182.264 190.986 1.00 27.02 351 PHE F N 1
ATOM 1266 C CA . PHE A 1 351 ? 171.878 183.598 191.572 1.00 27.02 351 PHE F CA 1
ATOM 1267 C C . PHE A 1 351 ? 170.611 184.363 191.226 1.00 27.02 351 PHE F C 1
ATOM 1268 O O . PHE A 1 351 ? 170.023 185.025 192.089 1.00 27.02 351 PHE F O 1
ATOM 1276 N N . LEU A 1 352 ? 170.182 184.299 189.964 1.00 32.31 352 LEU F N 1
ATOM 1277 C CA . LEU A 1 352 ? 168.987 185.033 189.565 1.00 32.31 352 LEU F CA 1
ATOM 1278 C C . LEU A 1 352 ? 167.760 184.537 190.315 1.00 32.31 352 LEU F C 1
ATOM 1279 O O . LEU A 1 352 ? 166.922 185.334 190.748 1.00 32.31 352 LEU F O 1
ATOM 1284 N N . TYR A 1 353 ? 167.657 183.221 190.506 1.00 35.22 353 TYR F N 1
ATOM 1285 C CA . TYR A 1 353 ? 166.553 182.665 191.281 1.00 35.22 353 TYR F CA 1
ATOM 1286 C C . TYR A 1 353 ? 166.579 183.171 192.718 1.00 35.22 353 TYR F C 1
ATOM 1287 O O . TYR A 1 353 ? 165.570 183.677 193.232 1.00 35.22 353 TYR F O 1
ATOM 1296 N N . ALA A 1 354 ? 167.732 183.048 193.380 1.00 33.43 354 ALA F N 1
ATOM 1297 C CA . ALA A 1 354 ? 167.826 183.440 194.782 1.00 33.43 354 ALA F CA 1
ATOM 1298 C C . ALA A 1 354 ? 167.499 184.913 194.977 1.00 33.43 354 ALA F C 1
ATOM 1299 O O . ALA A 1 354 ? 166.758 185.286 195.898 1.00 33.43 354 ALA F O 1
ATOM 1301 N N . ILE A 1 355 ? 168.023 185.769 194.102 1.00 33.56 355 ILE F N 1
ATOM 1302 C CA . ILE A 1 355 ? 167.819 187.193 194.301 1.00 33.56 355 ILE F CA 1
ATOM 1303 C C . ILE A 1 355 ? 166.411 187.608 193.903 1.00 33.56 355 ILE F C 1
ATOM 1304 O O . ILE A 1 355 ? 165.864 188.548 194.482 1.00 33.56 355 ILE F O 1
ATOM 1309 N N . GLY A 1 356 ? 165.779 186.919 192.952 1.00 35.21 356 GLY F N 1
ATOM 1310 C CA . GLY A 1 356 ? 164.372 187.175 192.704 1.00 35.21 356 GLY F CA 1
ATOM 1311 C C . GLY A 1 356 ? 163.515 186.861 193.910 1.00 35.21 356 GLY F C 1
ATOM 1312 O O . GLY A 1 356 ? 162.607 187.623 194.256 1.00 35.21 356 GLY F O 1
ATOM 1313 N N . ILE A 1 357 ? 163.801 185.742 194.575 1.00 38.90 357 ILE F N 1
ATOM 1314 C CA . ILE A 1 357 ? 163.065 185.395 195.793 1.00 38.90 357 ILE F CA 1
ATOM 1315 C C . ILE A 1 357 ? 163.239 186.479 196.851 1.00 38.90 357 ILE F C 1
ATOM 1316 O O . ILE A 1 357 ? 162.262 186.970 197.435 1.00 38.90 357 ILE F O 1
ATOM 1321 N N . GLU A 1 358 ? 164.490 186.872 197.114 1.00 41.98 358 GLU F N 1
ATOM 1322 C CA . GLU A 1 358 ? 164.742 187.885 198.138 1.00 41.98 358 GLU F CA 1
ATOM 1323 C C . GLU A 1 358 ? 164.081 189.217 197.797 1.00 41.98 358 GLU F C 1
ATOM 1324 O O . GLU A 1 358 ? 163.547 189.892 198.685 1.00 41.98 358 GLU F O 1
ATOM 1330 N N . ALA A 1 359 ? 164.124 189.627 196.528 1.00 43.34 359 ALA F N 1
ATOM 1331 C CA . ALA A 1 359 ? 163.545 190.911 196.158 1.00 43.34 359 ALA F CA 1
ATOM 1332 C C . ALA A 1 359 ? 162.029 190.890 196.289 1.00 43.34 359 ALA F C 1
ATOM 1333 O O . ALA A 1 359 ? 161.426 191.865 196.761 1.00 43.34 359 ALA F O 1
ATOM 1335 N N . LYS A 1 360 ? 161.393 189.790 195.881 1.00 45.45 360 LYS F N 1
ATOM 1336 C CA . LYS A 1 360 ? 159.963 189.640 196.122 1.00 45.45 360 LYS F CA 1
ATOM 1337 C C . LYS A 1 360 ? 159.646 189.737 197.607 1.00 45.45 360 LYS F C 1
ATOM 1338 O O . LYS A 1 360 ? 158.620 190.306 197.994 1.00 45.45 360 LYS F O 1
ATOM 1344 N N . LYS A 1 361 ? 160.515 189.187 198.457 1.00 47.73 361 LYS F N 1
ATOM 1345 C CA . LYS A 1 361 ? 160.296 189.297 199.896 1.00 47.73 361 LYS F CA 1
ATOM 1346 C C . LYS A 1 361 ? 160.369 190.752 200.363 1.00 47.73 361 LYS F C 1
ATOM 1347 O O . LYS A 1 361 ? 159.433 191.270 200.993 1.00 47.73 361 LYS F O 1
ATOM 1353 N N . PHE A 1 362 ? 161.472 191.431 200.035 1.00 47.55 362 PHE F N 1
ATOM 1354 C CA . PHE A 1 362 ? 161.697 192.785 200.531 1.00 47.55 362 PHE F CA 1
ATOM 1355 C C . PHE A 1 362 ? 160.634 193.755 200.046 1.00 47.55 362 PHE F C 1
ATOM 1356 O O . PHE A 1 362 ? 160.296 194.699 200.762 1.00 47.55 362 PHE F O 1
ATOM 1364 N N . ASN A 1 363 ? 160.097 193.552 198.843 1.00 52.03 363 ASN F N 1
ATOM 1365 C CA . ASN A 1 363 ? 159.111 194.505 198.343 1.00 52.03 363 ASN F CA 1
ATOM 1366 C C . ASN A 1 363 ? 157.830 194.465 199.169 1.00 52.03 363 ASN F C 1
ATOM 1367 O O . ASN A 1 363 ? 157.269 195.514 199.511 1.00 52.03 363 ASN F O 1
ATOM 1372 N N . ASN A 1 364 ? 157.356 193.270 199.518 1.00 52.97 364 ASN F N 1
ATOM 1373 C CA . ASN A 1 364 ? 156.168 193.201 200.359 1.00 52.97 364 ASN F CA 1
ATOM 1374 C C . ASN A 1 364 ? 156.465 193.642 201.783 1.00 52.97 364 ASN F C 1
ATOM 1375 O O . ASN A 1 364 ? 155.582 194.203 202.441 1.00 52.97 364 ASN F O 1
ATOM 1380 N N . GLU A 1 365 ? 157.696 193.434 202.267 1.00 54.74 365 GLU F N 1
ATOM 1381 C CA . GLU A 1 365 ? 158.061 194.007 203.566 1.00 54.74 365 GLU F CA 1
ATOM 1382 C C . GLU A 1 365 ? 157.958 195.530 203.541 1.00 54.74 365 GLU F C 1
ATOM 1383 O O . GLU A 1 365 ? 157.421 196.150 204.472 1.00 54.74 365 GLU F O 1
ATOM 1389 N N . ARG A 1 366 ? 158.458 196.141 202.468 1.00 53.22 366 ARG F N 1
ATOM 1390 C CA . ARG A 1 366 ? 158.350 197.583 202.291 1.00 53.22 366 ARG F CA 1
ATOM 1391 C C . ARG A 1 366 ? 156.895 198.026 202.286 1.00 53.22 366 ARG F C 1
ATOM 1392 O O . ARG A 1 366 ? 156.521 198.994 202.959 1.00 53.22 366 ARG F O 1
ATOM 1400 N N . LYS A 1 367 ? 156.059 197.319 201.530 1.00 51.94 367 LYS F N 1
ATOM 1401 C CA . LYS A 1 367 ? 154.666 197.732 201.411 1.00 51.94 367 LYS F CA 1
ATOM 1402 C C . LYS A 1 367 ? 153.931 197.616 202.741 1.00 51.94 367 LYS F C 1
ATOM 1403 O O . LYS A 1 367 ? 153.097 198.466 203.068 1.00 51.94 367 LYS F O 1
ATOM 1409 N N . LYS A 1 368 ? 154.209 196.573 203.524 1.00 52.43 368 LYS F N 1
ATOM 1410 C CA . LYS A 1 368 ? 153.508 196.463 204.801 1.00 52.43 368 LYS F CA 1
ATOM 1411 C C . LYS A 1 368 ? 153.990 197.519 205.786 1.00 52.43 368 LYS F C 1
ATOM 1412 O O . LYS A 1 368 ? 153.191 198.063 206.555 1.00 52.43 368 LYS F O 1
ATOM 1418 N N . ARG A 1 369 ? 155.293 197.825 205.788 1.00 51.15 369 ARG F N 1
ATOM 1419 C CA . ARG A 1 369 ? 155.758 198.923 206.635 1.00 51.15 369 ARG F CA 1
ATOM 1420 C C . ARG A 1 369 ? 155.093 200.233 206.244 1.00 51.15 369 ARG F C 1
ATOM 1421 O O . ARG A 1 369 ? 154.761 201.048 207.109 1.00 51.15 369 ARG F O 1
ATOM 1429 N N . GLU A 1 370 ? 154.858 200.434 204.947 1.00 49.39 370 GLU F N 1
ATOM 1430 C CA . GLU A 1 370 ? 154.254 201.678 204.480 1.00 49.39 370 GLU F CA 1
ATOM 1431 C C . GLU A 1 370 ? 152.959 202.011 205.210 1.00 49.39 370 GLU F C 1
ATOM 1432 O O . GLU A 1 370 ? 152.632 203.189 205.380 1.00 49.39 370 GLU F O 1
ATOM 1438 N N . LEU A 1 371 ? 152.213 201.002 205.650 1.00 50.17 371 LEU F N 1
ATOM 1439 C CA . LEU A 1 371 ? 150.969 201.209 206.393 1.00 50.17 371 LEU F CA 1
ATOM 1440 C C . LEU A 1 371 ? 151.109 200.572 207.769 1.00 50.17 371 LEU F C 1
ATOM 1441 O O . LEU A 1 371 ? 150.704 199.428 207.984 1.00 50.17 371 LEU F O 1
ATOM 1446 N N . GLU A 1 372 ? 151.688 201.325 208.696 1.00 49.33 372 GLU F N 1
ATOM 1447 C CA . GLU A 1 372 ? 151.674 201.029 210.117 1.00 49.33 372 GLU F CA 1
ATOM 1448 C C . GLU A 1 372 ? 151.194 202.282 210.833 1.00 49.33 372 GLU F C 1
ATOM 1449 O O . GLU A 1 372 ? 151.079 203.351 210.234 1.00 49.33 372 GLU F O 1
ATOM 1455 N N . VAL A 1 373 ? 150.907 202.160 212.122 1.00 43.30 373 VAL F N 1
ATOM 1456 C CA . VAL A 1 373 ? 150.312 203.246 212.878 1.00 43.30 373 VAL F CA 1
ATOM 1457 C C . VAL A 1 373 ? 151.314 203.908 213.817 1.00 43.30 373 VAL F C 1
ATOM 1458 O O . VAL A 1 373 ? 151.308 205.133 213.956 1.00 43.30 373 VAL F O 1
ATOM 1462 N N . ILE A 1 374 ? 152.198 203.130 214.439 1.00 38.81 374 ILE F N 1
ATOM 1463 C CA . ILE A 1 374 ? 153.141 203.659 215.422 1.00 38.81 374 ILE F CA 1
ATOM 1464 C C . ILE A 1 374 ? 152.359 204.389 216.508 1.00 38.81 374 ILE F C 1
ATOM 1465 O O . ILE A 1 374 ? 152.184 205.612 216.427 1.00 38.81 374 ILE F O 1
ATOM 1470 N N . PRO A 1 375 ? 151.807 203.659 217.477 1.00 42.28 375 PRO F N 1
ATOM 1471 C CA . PRO A 1 375 ? 150.859 204.228 218.453 1.00 42.28 375 PRO F CA 1
ATOM 1472 C C . PRO A 1 375 ? 151.248 205.622 218.914 1.00 42.28 375 PRO F C 1
ATOM 1473 O O . PRO A 1 375 ? 152.430 205.911 219.147 1.00 42.28 375 PRO F O 1
ATOM 1477 N N . PRO A 1 376 ? 150.259 206.503 219.084 1.00 44.31 376 PRO F N 1
ATOM 1478 C CA . PRO A 1 376 ? 150.537 207.939 219.214 1.00 44.31 376 PRO F CA 1
ATOM 1479 C C . PRO A 1 376 ? 151.338 208.326 220.443 1.00 44.31 376 PRO F C 1
ATOM 1480 O O . PRO A 1 376 ? 152.432 208.878 220.326 1.00 44.31 376 PRO F O 1
ATOM 1484 N N . ASP A 1 377 ? 150.814 208.036 221.624 1.00 47.86 377 ASP F N 1
ATOM 1485 C CA . ASP A 1 377 ? 151.442 208.469 222.862 1.00 47.86 377 ASP F CA 1
ATOM 1486 C C . ASP A 1 377 ? 152.403 207.435 223.417 1.00 47.86 377 ASP F C 1
ATOM 1487 O O . ASP A 1 377 ? 152.840 207.559 224.565 1.00 47.86 377 ASP F O 1
ATOM 1492 N N . VAL A 1 378 ? 152.761 206.440 222.614 1.00 44.17 378 VAL F N 1
ATOM 1493 C CA . VAL A 1 378 ? 153.575 205.311 223.042 1.00 44.17 378 VAL F CA 1
ATOM 1494 C C . VAL A 1 378 ? 154.992 205.801 223.306 1.00 44.17 378 VAL F C 1
ATOM 1495 O O . VAL A 1 378 ? 155.285 206.990 223.143 1.00 44.17 378 VAL F O 1
ATOM 1499 N N . LYS A 1 379 ? 155.846 204.887 223.769 1.00 37.33 379 LYS F N 1
ATOM 1500 C CA . LYS A 1 379 ? 157.188 205.164 224.258 1.00 37.33 379 LYS F CA 1
ATOM 1501 C C . LYS A 1 379 ? 157.816 206.367 223.579 1.00 37.33 379 LYS F C 1
ATOM 1502 O O . LYS A 1 379 ? 157.902 206.436 222.352 1.00 37.33 379 LYS F O 1
ATOM 1508 N N . SER A 1 380 ? 158.231 207.331 224.387 1.00 31.78 380 SER F N 1
ATOM 1509 C CA . SER A 1 380 ? 159.059 208.400 223.873 1.00 31.78 380 SER F CA 1
ATOM 1510 C C . SER A 1 380 ? 160.462 207.863 223.605 1.00 31.78 380 SER F C 1
ATOM 1511 O O . SER A 1 380 ? 160.919 206.917 224.245 1.00 31.78 380 SER F O 1
ATOM 1514 N N . ALA A 1 381 ? 161.152 208.491 222.652 1.00 25.53 381 ALA F N 1
ATOM 1515 C CA . ALA A 1 381 ? 162.341 207.919 222.023 1.00 25.53 381 ALA F CA 1
ATOM 1516 C C . ALA A 1 381 ? 161.986 206.611 221.323 1.00 25.53 381 ALA F C 1
ATOM 1517 O O . ALA A 1 381 ? 162.474 205.535 221.660 1.00 25.53 381 ALA F O 1
ATOM 1519 N N . LEU A 1 382 ? 161.122 206.737 220.323 1.00 24.49 382 LEU F N 1
ATOM 1520 C CA . LEU A 1 382 ? 160.547 205.614 219.602 1.00 24.49 382 LEU F CA 1
ATOM 1521 C C . LEU A 1 382 ? 161.605 204.639 219.104 1.00 24.49 382 LEU F C 1
ATOM 1522 O O . LEU A 1 382 ? 162.789 204.973 219.034 1.00 24.49 382 LEU F O 1
ATOM 1527 N N . LEU A 1 383 ? 161.189 203.421 218.801 1.00 24.68 383 LEU F N 1
ATOM 1528 C CA . LEU A 1 383 ? 162.025 202.366 218.241 1.00 24.68 383 LEU F CA 1
ATOM 1529 C C . LEU A 1 383 ? 162.299 202.467 216.739 1.00 24.68 383 LEU F C 1
ATOM 1530 O O . LEU A 1 383 ? 163.391 202.081 216.312 1.00 24.68 383 LEU F O 1
ATOM 1535 N N . PRO A 1 384 ? 161.355 202.908 215.898 1.00 21.91 384 PRO F N 1
ATOM 1536 C CA . PRO A 1 384 ? 161.577 202.814 214.451 1.00 21.91 384 PRO F CA 1
ATOM 1537 C C . PRO A 1 384 ? 162.810 203.568 213.979 1.00 21.91 384 PRO F C 1
ATOM 1538 O O . PRO A 1 384 ? 163.368 204.413 214.679 1.00 21.91 384 PRO F O 1
ATOM 1542 N N . ALA A 1 385 ? 163.239 203.242 212.766 1.00 22.16 385 ALA F N 1
ATOM 1543 C CA . ALA A 1 385 ? 164.291 204.006 212.125 1.00 22.16 385 ALA F CA 1
ATOM 1544 C C . ALA A 1 385 ? 163.786 205.403 211.796 1.00 22.16 385 ALA F C 1
ATOM 1545 O O . ALA A 1 385 ? 162.585 205.673 211.792 1.00 22.16 385 ALA F O 1
ATOM 1547 N N . ARG A 1 386 ? 164.727 206.308 211.533 1.00 19.77 386 ARG F N 1
ATOM 1548 C CA . ARG A 1 386 ? 164.353 207.687 211.245 1.00 19.77 386 ARG F CA 1
ATOM 1549 C C . ARG A 1 386 ? 163.513 207.784 209.979 1.00 19.77 386 ARG F C 1
ATOM 1550 O O . ARG A 1 386 ? 162.635 208.646 209.880 1.00 19.77 386 ARG F O 1
ATOM 1558 N N . THR A 1 387 ? 163.757 206.897 209.013 1.00 25.50 387 THR F N 1
ATOM 1559 C CA . THR A 1 387 ? 163.106 206.920 207.705 1.00 25.50 387 THR F CA 1
ATOM 1560 C C . THR A 1 387 ? 161.940 205.936 207.715 1.00 25.50 387 THR F C 1
ATOM 1561 O O . THR A 1 387 ? 162.003 204.846 207.149 1.00 25.50 387 THR F O 1
ATOM 1565 N N . HIS A 1 388 ? 160.853 206.336 208.367 1.00 31.12 388 HIS F N 1
ATOM 1566 C CA . HIS A 1 388 ? 159.682 205.484 208.540 1.00 31.12 388 HIS F CA 1
ATOM 1567 C C . HIS A 1 388 ? 158.457 206.314 208.190 1.00 31.12 388 HIS F C 1
ATOM 1568 O O . HIS A 1 388 ? 158.151 207.290 208.903 1.00 31.12 388 HIS F O 1
ATOM 1575 N N . PRO A 1 389 ? 157.715 205.957 207.140 1.00 32.54 389 PRO F N 1
ATOM 1576 C CA . PRO A 1 389 ? 156.714 206.879 206.586 1.00 32.54 389 PRO F CA 1
ATOM 1577 C C . PRO A 1 389 ? 155.638 207.318 207.557 1.00 32.54 389 PRO F C 1
ATOM 1578 O O . PRO A 1 389 ? 154.908 208.264 207.239 1.00 32.54 389 PRO F O 1
ATOM 1582 N N . ASN A 1 390 ? 155.505 206.685 208.719 1.00 32.24 390 ASN F N 1
ATOM 1583 C CA . ASN A 1 390 ? 154.439 207.032 209.644 1.00 32.24 390 ASN F CA 1
ATOM 1584 C C . ASN A 1 390 ? 154.927 207.501 211.005 1.00 32.24 390 ASN F C 1
ATOM 1585 O O . ASN A 1 390 ? 154.097 207.797 211.870 1.00 32.24 390 ASN F O 1
ATOM 1590 N N . LEU A 1 391 ? 156.239 207.580 211.222 1.00 24.55 391 LEU F N 1
ATOM 1591 C CA . LEU A 1 391 ? 156.762 208.231 212.422 1.00 24.55 391 LEU F CA 1
ATOM 1592 C C . LEU A 1 391 ? 156.280 209.664 212.577 1.00 24.55 391 LEU F C 1
ATOM 1593 O O . LEU A 1 391 ? 155.766 210.003 213.659 1.00 24.55 391 LEU F O 1
ATOM 1598 N N . PRO A 1 392 ? 156.360 210.535 211.556 1.00 21.78 392 PRO F N 1
ATOM 1599 C CA . PRO A 1 392 ? 156.081 211.954 211.779 1.00 21.78 392 PRO F CA 1
ATOM 1600 C C . PRO A 1 392 ? 154.615 212.301 211.954 1.00 21.78 392 PRO F C 1
ATOM 1601 O O . PRO A 1 392 ? 154.244 213.464 211.796 1.00 21.78 392 PRO F O 1
ATOM 1605 N N . ILE A 1 393 ? 153.761 211.326 212.237 1.00 22.70 393 ILE F N 1
ATOM 1606 C CA . ILE A 1 393 ? 152.426 211.589 212.745 1.00 22.70 393 ILE F CA 1
ATOM 1607 C C . ILE A 1 393 ? 152.289 211.148 214.196 1.00 22.70 393 ILE F C 1
ATOM 1608 O O . ILE A 1 393 ? 151.625 211.816 214.993 1.00 22.70 393 ILE F O 1
ATOM 1613 N N . ALA A 1 394 ? 152.934 210.041 214.561 1.00 23.33 394 ALA F N 1
ATOM 1614 C CA . ALA A 1 394 ? 153.096 209.709 215.971 1.00 23.33 394 ALA F CA 1
ATOM 1615 C C . ALA A 1 394 ? 153.757 210.856 216.723 1.00 23.33 394 ALA F C 1
ATOM 1616 O O . ALA A 1 394 ? 153.245 211.328 217.749 1.00 23.33 394 ALA F O 1
ATOM 1618 N N . LEU A 1 395 ? 154.908 211.313 216.220 1.00 20.74 395 LEU F N 1
ATOM 1619 C CA . LEU A 1 395 ? 155.621 212.402 216.875 1.00 20.74 395 LEU F CA 1
ATOM 1620 C C . LEU A 1 395 ? 154.765 213.652 216.935 1.00 20.74 395 LEU F C 1
ATOM 1621 O O . LEU A 1 395 ? 154.726 214.338 217.957 1.00 20.74 395 LEU F O 1
ATOM 1626 N N . ARG A 1 396 ? 154.066 213.956 215.850 1.00 23.46 396 ARG F N 1
ATOM 1627 C CA . ARG A 1 396 ? 153.251 215.160 215.806 1.00 23.46 396 ARG F CA 1
ATOM 1628 C C . ARG A 1 396 ? 152.163 215.123 216.861 1.00 23.46 396 ARG F C 1
ATOM 1629 O O . ARG A 1 396 ? 151.940 216.105 217.577 1.00 23.46 396 ARG F O 1
ATOM 1637 N N . THR A 1 397 ? 151.475 213.993 216.986 1.00 23.13 397 THR F N 1
ATOM 1638 C CA . THR A 1 397 ? 150.364 213.959 217.922 1.00 23.13 397 THR F CA 1
ATOM 1639 C C . THR A 1 397 ? 150.839 213.920 219.368 1.00 23.13 397 THR F C 1
ATOM 1640 O O . THR A 1 397 ? 150.196 214.520 220.229 1.00 23.13 397 THR F O 1
ATOM 1644 N N . LEU A 1 398 ? 151.980 213.291 219.664 1.00 24.68 398 LEU F N 1
ATOM 1645 C CA . LEU A 1 398 ? 152.418 213.322 221.060 1.00 24.68 398 LEU F CA 1
ATOM 1646 C C . LEU A 1 398 ? 153.048 214.658 221.442 1.00 24.68 398 LEU F C 1
ATOM 1647 O O . LEU A 1 398 ? 152.908 215.091 222.595 1.00 24.68 398 LEU F O 1
ATOM 1652 N N . PHE A 1 399 ? 153.701 215.352 220.502 1.00 19.39 399 PHE F N 1
ATOM 1653 C CA . PHE A 1 399 ? 154.222 216.682 220.809 1.00 19.39 399 PHE F CA 1
ATOM 1654 C C . PHE A 1 399 ? 153.115 217.721 220.884 1.00 19.39 399 PHE F C 1
ATOM 1655 O O . PHE A 1 399 ? 153.259 218.717 221.591 1.00 19.39 399 PHE F O 1
ATOM 1663 N N . ASN A 1 400 ? 152.010 217.520 220.167 1.00 26.00 400 ASN F N 1
ATOM 1664 C CA . ASN A 1 400 ? 150.850 218.382 220.351 1.00 26.00 400 ASN F CA 1
ATOM 1665 C C . ASN A 1 400 ? 150.059 217.999 221.594 1.00 26.00 400 ASN F C 1
ATOM 1666 O O . ASN A 1 400 ? 149.334 218.830 222.145 1.00 26.00 400 ASN F O 1
ATOM 1671 N N . LYS A 1 401 ? 150.166 216.744 222.033 1.00 27.91 401 LYS F N 1
ATOM 1672 C CA . LYS A 1 401 ? 149.671 216.362 223.350 1.00 27.91 401 LYS F CA 1
ATOM 1673 C C . LYS A 1 401 ? 150.367 217.164 224.439 1.00 27.91 401 LYS F C 1
ATOM 1674 O O . LYS A 1 401 ? 149.727 217.901 225.198 1.00 27.91 401 LYS F O 1
ATOM 1680 N N . ALA A 1 402 ? 151.695 217.039 224.513 1.00 30.40 402 ALA F N 1
ATOM 1681 C CA . ALA A 1 402 ? 152.446 217.651 225.603 1.00 30.40 402 ALA F CA 1
ATOM 1682 C C . ALA A 1 402 ? 152.356 219.169 225.587 1.00 30.40 402 ALA F C 1
ATOM 1683 O O . ALA A 1 402 ? 152.467 219.807 226.637 1.00 30.40 402 ALA F O 1
ATOM 1685 N N . ARG A 1 403 ? 152.159 219.764 224.422 1.00 32.42 403 ARG F N 1
ATOM 1686 C CA . ARG A 1 403 ? 152.123 221.216 224.283 1.00 32.42 403 ARG F CA 1
ATOM 1687 C C . ARG A 1 403 ? 150.707 221.692 224.571 1.00 32.42 403 ARG F C 1
ATOM 1688 O O . ARG A 1 403 ? 149.822 221.589 223.719 1.00 32.42 403 ARG F O 1
ATOM 1696 N N . THR A 1 404 ? 150.494 222.218 225.771 1.00 38.30 404 THR F N 1
ATOM 1697 C CA . THR A 1 404 ? 149.181 222.704 226.202 1.00 38.30 404 THR F CA 1
ATOM 1698 C C . THR A 1 404 ? 148.116 221.612 226.129 1.00 38.30 404 THR F C 1
ATOM 1699 O O . THR A 1 404 ? 146.929 221.899 225.966 1.00 38.30 404 THR F O 1
ATOM 1703 N N . ASP B 2 38 ? 172.173 231.425 172.216 1.00 25.75 38 ASP A N 1
ATOM 1704 C CA . ASP B 2 38 ? 173.460 231.815 172.773 1.00 25.75 38 ASP A CA 1
ATOM 1705 C C . ASP B 2 38 ? 174.012 230.758 173.721 1.00 25.75 38 ASP A C 1
ATOM 1706 O O . ASP B 2 38 ? 175.222 230.558 173.787 1.00 25.75 38 ASP A O 1
ATOM 1711 N N . ILE B 2 39 ? 173.125 230.068 174.444 1.00 24.02 39 ILE A N 1
ATOM 1712 C CA . ILE B 2 39 ? 173.559 228.980 175.315 1.00 24.02 39 ILE A CA 1
ATOM 1713 C C . ILE B 2 39 ? 174.185 227.840 174.532 1.00 24.02 39 ILE A C 1
ATOM 1714 O O . ILE B 2 39 ? 174.719 226.903 175.131 1.00 24.02 39 ILE A O 1
ATOM 1719 N N . LYS B 2 40 ? 174.121 227.893 173.204 1.00 25.90 40 LYS A N 1
ATOM 1720 C CA . LYS B 2 40 ? 174.831 226.962 172.342 1.00 25.90 40 LYS A CA 1
ATOM 1721 C C . LYS B 2 40 ? 176.089 227.562 171.726 1.00 25.90 40 LYS A C 1
ATOM 1722 O O . LYS B 2 40 ? 176.921 226.816 171.202 1.00 25.90 40 LYS A O 1
ATOM 1728 N N . ALA B 2 41 ? 176.239 228.886 171.776 1.00 26.30 41 ALA A N 1
ATOM 1729 C CA . ALA B 2 41 ? 177.507 229.522 171.449 1.00 26.30 41 ALA A CA 1
ATOM 1730 C C . ALA B 2 41 ? 178.479 229.461 172.618 1.00 26.30 41 ALA A C 1
ATOM 1731 O O . ALA B 2 41 ? 179.691 229.325 172.406 1.00 26.30 41 ALA A O 1
ATOM 1733 N N . PHE B 2 42 ? 177.968 229.574 173.848 1.00 22.58 42 PHE A N 1
ATOM 1734 C CA . PHE B 2 42 ? 178.789 229.334 175.027 1.00 22.58 42 PHE A CA 1
ATOM 1735 C C . PHE B 2 42 ? 179.483 227.988 174.935 1.00 22.58 42 PHE A C 1
ATOM 1736 O O . PHE B 2 42 ? 180.673 227.875 175.233 1.00 22.58 42 PHE A O 1
ATOM 1744 N N . VAL B 2 43 ? 178.757 226.958 174.504 1.00 24.71 43 VAL A N 1
ATOM 1745 C CA . VAL B 2 43 ? 179.310 225.611 174.494 1.00 24.71 43 VAL A CA 1
ATOM 1746 C C . VAL B 2 43 ? 180.345 225.448 173.393 1.00 24.71 43 VAL A C 1
ATOM 1747 O O . VAL B 2 43 ? 181.329 224.723 173.567 1.00 24.71 43 VAL A O 1
ATOM 1751 N N . GLN B 2 44 ? 180.180 226.131 172.258 1.00 26.16 44 GLN A N 1
ATOM 1752 C CA . GLN B 2 44 ? 181.206 226.052 171.223 1.00 26.16 44 GLN A CA 1
ATOM 1753 C C . GLN B 2 44 ? 182.464 226.808 171.631 1.00 26.16 44 GLN A C 1
ATOM 1754 O O . GLN B 2 44 ? 183.584 226.340 171.394 1.00 26.16 44 GLN A O 1
ATOM 1760 N N . LYS B 2 45 ? 182.300 227.979 172.252 1.00 25.76 45 LYS A N 1
ATOM 1761 C CA . LYS B 2 45 ? 183.460 228.709 172.750 1.00 25.76 45 LYS A CA 1
ATOM 1762 C C . LYS B 2 45 ? 184.199 227.906 173.810 1.00 25.76 45 LYS A C 1
ATOM 1763 O O . LYS B 2 45 ? 185.432 227.835 173.798 1.00 25.76 45 LYS A O 1
ATOM 1769 N N . LEU B 2 46 ? 183.460 227.287 174.731 1.00 22.99 46 LEU A N 1
ATOM 1770 C CA . LEU B 2 46 ? 184.067 226.431 175.739 1.00 22.99 46 LEU A CA 1
ATOM 1771 C C . LEU B 2 46 ? 184.737 225.212 175.118 1.00 22.99 46 LEU A C 1
ATOM 1772 O O . LEU B 2 46 ? 185.761 224.753 175.621 1.00 22.99 46 LEU A O 1
ATOM 1777 N N . GLY B 2 47 ? 184.191 224.677 174.029 1.00 24.63 47 GLY A N 1
ATOM 1778 C CA . GLY B 2 47 ? 184.786 223.505 173.425 1.00 24.63 47 GLY A CA 1
ATOM 1779 C C . GLY B 2 47 ? 185.974 223.787 172.541 1.00 24.63 47 GLY A C 1
ATOM 1780 O O . GLY B 2 47 ? 186.743 222.867 172.249 1.00 24.63 47 GLY A O 1
ATOM 1781 N N . GLN B 2 48 ? 186.133 225.028 172.089 1.00 26.30 48 GLN A N 1
ATOM 1782 C CA . GLN B 2 48 ? 187.341 225.394 171.354 1.00 26.30 48 GLN A CA 1
ATOM 1783 C C . GLN B 2 48 ? 188.427 225.971 172.251 1.00 26.30 48 GLN A C 1
ATOM 1784 O O . GLN B 2 48 ? 189.613 225.761 171.980 1.00 26.30 48 GLN A O 1
ATOM 1790 N N . ARG B 2 49 ? 188.055 226.686 173.316 1.00 23.77 49 ARG A N 1
ATOM 1791 C CA . ARG B 2 49 ? 189.043 227.149 174.286 1.00 23.77 49 ARG A CA 1
ATOM 1792 C C . ARG B 2 49 ? 189.647 225.988 175.062 1.00 23.77 49 ARG A C 1
ATOM 1793 O O . ARG B 2 49 ? 190.822 226.032 175.428 1.00 23.77 49 ARG A O 1
ATOM 1801 N N . LEU B 2 50 ? 188.867 224.948 175.316 1.00 22.84 50 LEU A N 1
ATOM 1802 C CA . LEU B 2 50 ? 189.306 223.783 176.068 1.00 22.84 50 LEU A CA 1
ATOM 1803 C C . LEU B 2 50 ? 189.437 222.563 175.171 1.00 22.84 50 LEU A C 1
ATOM 1804 O O . LEU B 2 50 ? 189.117 221.445 175.568 1.00 22.84 50 LEU A O 1
ATOM 1809 N N . CYS B 2 51 ? 189.898 222.761 173.941 1.00 25.04 51 CYS A N 1
ATOM 1810 C CA . CYS B 2 51 ? 189.946 221.636 173.024 1.00 25.04 51 CYS A CA 1
ATOM 1811 C C . CYS B 2 51 ? 191.142 220.740 173.292 1.00 25.04 51 CYS A C 1
ATOM 1812 O O . CYS B 2 51 ? 191.045 219.523 173.121 1.00 25.04 51 CYS A O 1
ATOM 1815 N N . HIS B 2 52 ? 192.260 221.308 173.721 1.00 18.93 52 HIS A N 1
ATOM 1816 C CA . HIS B 2 52 ? 193.441 220.523 174.042 1.00 18.93 52 HIS A CA 1
ATOM 1817 C C . HIS B 2 52 ? 193.477 220.094 175.497 1.00 18.93 52 HIS A C 1
ATOM 1818 O O . HIS B 2 52 ? 194.391 219.370 175.891 1.00 18.93 52 HIS A O 1
ATOM 1825 N N . ARG B 2 53 ? 192.493 220.512 176.287 1.00 18.16 53 ARG A N 1
ATOM 1826 C CA . ARG B 2 53 ? 192.295 220.089 177.667 1.00 18.16 53 ARG A CA 1
ATOM 1827 C C . ARG B 2 53 ? 191.022 219.257 177.745 1.00 18.16 53 ARG A C 1
ATOM 1828 O O . ARG B 2 53 ? 189.919 219.820 177.704 1.00 18.16 53 ARG A O 1
ATOM 1836 N N . PRO B 2 54 ? 191.099 217.932 177.835 1.00 17.67 54 PRO A N 1
ATOM 1837 C CA . PRO B 2 54 ? 189.873 217.135 177.951 1.00 17.67 54 PRO A CA 1
ATOM 1838 C C . PRO B 2 54 ? 189.312 217.071 179.366 1.00 17.67 54 PRO A C 1
ATOM 1839 O O . PRO B 2 54 ? 188.090 217.079 179.563 1.00 17.67 54 PRO A O 1
ATOM 1843 N N . TYR B 2 55 ? 190.203 217.019 180.359 1.00 17.51 55 TYR A N 1
ATOM 1844 C CA . TYR B 2 55 ? 189.779 216.899 181.749 1.00 17.51 55 TYR A CA 1
ATOM 1845 C C . TYR B 2 55 ? 188.963 218.099 182.194 1.00 17.51 55 TYR A C 1
ATOM 1846 O O . TYR B 2 55 ? 187.974 217.945 182.914 1.00 17.51 55 TYR A O 1
ATOM 1855 N N . VAL B 2 56 ? 189.362 219.304 181.792 1.00 14.99 56 VAL A N 1
ATOM 1856 C CA . VAL B 2 56 ? 188.676 220.506 182.259 1.00 14.99 56 VAL A CA 1
ATOM 1857 C C . VAL B 2 56 ? 187.280 220.602 181.654 1.00 14.99 56 VAL A C 1
ATOM 1858 O O . VAL B 2 56 ? 186.311 220.986 182.329 1.00 14.99 56 VAL A O 1
ATOM 1862 N N . TYR B 2 57 ? 187.150 220.235 180.378 1.00 16.68 57 TYR A N 1
ATOM 1863 C CA . TYR B 2 57 ? 185.852 220.253 179.713 1.00 16.68 57 TYR A CA 1
ATOM 1864 C C . TYR B 2 57 ? 184.916 219.212 180.318 1.00 16.68 57 TYR A C 1
ATOM 1865 O O . TYR B 2 57 ? 183.748 219.500 180.625 1.00 16.68 57 TYR A O 1
ATOM 1874 N N . SER B 2 58 ? 185.431 217.997 180.524 1.00 13.14 58 SER A N 1
ATOM 1875 C CA . SER B 2 58 ? 184.627 216.931 181.101 1.00 13.14 58 SER A CA 1
ATOM 1876 C C . SER B 2 58 ? 184.218 217.245 182.532 1.00 13.14 58 SER A C 1
ATOM 1877 O O . SER B 2 58 ? 183.106 216.910 182.944 1.00 13.14 58 SER A O 1
ATOM 1880 N N . ALA B 2 59 ? 185.088 217.899 183.298 1.00 10.14 59 ALA A N 1
ATOM 1881 C CA . ALA B 2 59 ? 184.739 218.305 184.654 1.00 10.14 59 ALA A CA 1
ATOM 1882 C C . ALA B 2 59 ? 183.636 219.356 184.667 1.00 10.14 59 ALA A C 1
ATOM 1883 O O . ALA B 2 59 ? 182.709 219.280 185.485 1.00 10.14 59 ALA A O 1
ATOM 1885 N N . PHE B 2 60 ? 183.724 220.356 183.790 1.00 10.25 60 PHE A N 1
ATOM 1886 C CA . PHE B 2 60 ? 182.640 221.327 183.691 1.00 10.25 60 PHE A CA 1
ATOM 1887 C C . PHE B 2 60 ? 181.321 220.638 183.385 1.00 10.25 60 PHE A C 1
ATOM 1888 O O . PHE B 2 60 ? 180.285 220.937 184.003 1.00 10.25 60 PHE A O 1
ATOM 1896 N N . MET B 2 61 ? 181.346 219.695 182.439 1.00 12.42 61 MET A N 1
ATOM 1897 C CA . MET B 2 61 ? 180.111 219.041 182.018 1.00 12.42 61 MET A CA 1
ATOM 1898 C C . MET B 2 61 ? 179.540 218.157 183.117 1.00 12.42 61 MET A C 1
ATOM 1899 O O . MET B 2 61 ? 178.319 218.100 183.295 1.00 12.42 61 MET A O 1
ATOM 1904 N N . ASP B 2 62 ? 180.399 217.484 183.884 1.00 10.22 62 ASP A N 1
ATOM 1905 C CA . ASP B 2 62 ? 179.917 216.681 185.002 1.00 10.22 62 ASP A CA 1
ATOM 1906 C C . ASP B 2 62 ? 179.327 217.524 186.119 1.00 10.22 62 ASP A C 1
ATOM 1907 O O . ASP B 2 62 ? 178.342 217.113 186.732 1.00 10.22 62 ASP A O 1
ATOM 1912 N N . VAL B 2 63 ? 179.896 218.691 186.415 1.00 8.27 63 VAL A N 1
ATOM 1913 C CA . VAL B 2 63 ? 179.285 219.518 187.452 1.00 8.27 63 VAL A CA 1
ATOM 1914 C C . VAL B 2 63 ? 177.936 220.057 186.985 1.00 8.27 63 VAL A C 1
ATOM 1915 O O . VAL B 2 63 ? 176.992 220.166 187.775 1.00 8.27 63 VAL A O 1
ATOM 1919 N N . VAL B 2 64 ? 177.808 220.388 185.699 1.00 9.23 64 VAL A N 1
ATOM 1920 C CA . VAL B 2 64 ? 176.504 220.845 185.213 1.00 9.23 64 VAL A CA 1
ATOM 1921 C C . VAL B 2 64 ? 175.484 219.712 185.274 1.00 9.23 64 VAL A C 1
ATOM 1922 O O . VAL B 2 64 ? 174.316 219.912 185.644 1.00 9.23 64 VAL A O 1
ATOM 1926 N N . LYS B 2 65 ? 175.920 218.502 184.923 1.00 8.91 65 LYS A N 1
ATOM 1927 C CA . LYS B 2 65 ? 175.066 217.328 185.010 1.00 8.91 65 LYS A CA 1
ATOM 1928 C C . LYS B 2 65 ? 174.579 217.104 186.435 1.00 8.91 65 LYS A C 1
ATOM 1929 O O . LYS B 2 65 ? 173.381 216.948 186.675 1.00 8.91 65 LYS A O 1
ATOM 1935 N N . ALA B 2 66 ? 175.503 217.113 187.400 1.00 7.84 66 ALA A N 1
ATOM 1936 C CA . ALA B 2 66 ? 175.151 216.898 188.799 1.00 7.84 66 ALA A CA 1
ATOM 1937 C C . ALA B 2 66 ? 174.259 217.995 189.355 1.00 7.84 66 ALA A C 1
ATOM 1938 O O . ALA B 2 66 ? 173.473 217.736 190.261 1.00 7.84 66 ALA A O 1
ATOM 1940 N N . LEU B 2 67 ? 174.371 219.227 188.866 1.00 8.93 67 LEU A N 1
ATOM 1941 C CA . LEU B 2 67 ? 173.371 220.214 189.253 1.00 8.93 67 LEU A CA 1
ATOM 1942 C C . LEU B 2 67 ? 172.006 219.835 188.705 1.00 8.93 67 LEU A C 1
ATOM 1943 O O . LEU B 2 67 ? 170.990 220.020 189.379 1.00 8.93 67 LEU A O 1
ATOM 1948 N N . HIS B 2 68 ? 171.954 219.301 187.482 1.00 11.54 68 HIS A N 1
ATOM 1949 C CA . HIS B 2 68 ? 170.654 218.924 186.935 1.00 11.54 68 HIS A CA 1
ATOM 1950 C C . HIS B 2 68 ? 170.052 217.728 187.671 1.00 11.54 68 HIS A C 1
ATOM 1951 O O . HIS B 2 68 ? 168.864 217.737 188.006 1.00 11.54 68 HIS A O 1
ATOM 1958 N N . ASN B 2 69 ? 170.856 216.692 187.929 1.00 10.10 69 ASN A N 1
ATOM 1959 C CA . ASN B 2 69 ? 170.417 215.499 188.648 1.00 10.10 69 ASN A CA 1
ATOM 1960 C C . ASN B 2 69 ? 170.201 215.731 190.135 1.00 10.10 69 ASN A C 1
ATOM 1961 O O . ASN B 2 69 ? 169.737 214.815 190.813 1.00 10.10 69 ASN A O 1
ATOM 1966 N N . GLU B 2 70 ? 170.554 216.905 190.654 1.00 11.95 70 GLU A N 1
ATOM 1967 C CA . GLU B 2 70 ? 170.353 217.320 192.041 1.00 11.95 70 GLU A CA 1
ATOM 1968 C C . GLU B 2 70 ? 171.279 216.628 193.030 1.00 11.95 70 GLU A C 1
ATOM 1969 O O . GLU B 2 70 ? 170.950 216.530 194.209 1.00 11.95 70 GLU A O 1
ATOM 1975 N N . ILE B 2 71 ? 172.451 216.164 192.588 1.00 10.68 71 ILE A N 1
ATOM 1976 C CA . ILE B 2 71 ? 173.509 215.764 193.513 1.00 10.68 71 ILE A CA 1
ATOM 1977 C C . ILE B 2 71 ? 174.187 216.961 194.156 1.00 10.68 71 ILE A C 1
ATOM 1978 O O . ILE B 2 71 ? 174.950 216.796 195.111 1.00 10.68 71 ILE A O 1
ATOM 1983 N N . VAL B 2 72 ? 173.901 218.169 193.687 1.00 9.29 72 VAL A N 1
ATOM 1984 C CA . VAL B 2 72 ? 174.683 219.357 194.000 1.00 9.29 72 VAL A CA 1
ATOM 1985 C C . VAL B 2 72 ? 173.752 220.554 193.934 1.00 9.29 72 VAL A C 1
ATOM 1986 O O . VAL B 2 72 ? 172.960 220.678 193.000 1.00 9.29 72 VAL A O 1
ATOM 1990 N N . ASP B 2 73 ? 173.807 221.411 194.933 1.00 11.88 73 ASP A N 1
ATOM 1991 C CA . ASP B 2 73 ? 172.945 222.576 194.966 1.00 11.88 73 ASP A CA 1
ATOM 1992 C C . ASP B 2 73 ? 173.611 223.715 194.194 1.00 11.88 73 ASP A C 1
ATOM 1993 O O . ASP B 2 73 ? 174.620 223.525 193.517 1.00 11.88 73 ASP A O 1
ATOM 1998 N N . PHE B 2 74 ? 173.039 224.905 194.267 1.00 12.74 74 PHE A N 1
ATOM 1999 C CA . PHE B 2 74 ? 173.651 226.039 193.597 1.00 12.74 74 PHE A CA 1
ATOM 2000 C C . PHE B 2 74 ? 174.985 226.399 194.245 1.00 12.74 74 PHE A C 1
ATOM 2001 O O . PHE B 2 74 ? 175.952 226.673 193.520 1.00 12.74 74 PHE A O 1
ATOM 2009 N N . PRO B 2 75 ? 175.093 226.428 195.583 1.00 11.14 75 PRO A N 1
ATOM 2010 C CA . PRO B 2 75 ? 176.421 226.586 196.190 1.00 11.14 75 PRO A CA 1
ATOM 2011 C C . PRO B 2 75 ? 177.465 225.616 195.672 1.00 11.14 75 PRO A C 1
ATOM 2012 O O . PRO B 2 75 ? 178.575 226.039 195.340 1.00 11.14 75 PRO A O 1
ATOM 2016 N N . GLY B 2 76 ? 177.137 224.327 195.587 1.00 10.16 76 GLY A N 1
ATOM 2017 C CA . GLY B 2 76 ? 178.113 223.349 195.146 1.00 10.16 76 GLY A CA 1
ATOM 2018 C C . GLY B 2 76 ? 178.543 223.561 193.713 1.00 10.16 76 GLY A C 1
ATOM 2019 O O . GLY B 2 76 ? 179.719 223.393 193.373 1.00 10.16 76 GLY A O 1
ATOM 2020 N N . PHE B 2 77 ? 177.600 223.948 192.854 1.00 8.66 77 PHE A N 1
ATOM 2021 C CA . PHE B 2 77 ? 177.920 224.265 191.468 1.00 8.66 77 PHE A CA 1
ATOM 2022 C C . PHE B 2 77 ? 178.883 225.437 191.400 1.00 8.66 77 PHE A C 1
ATOM 2023 O O . PHE B 2 77 ? 179.950 225.354 190.783 1.00 8.66 77 PHE A O 1
ATOM 2031 N N . ILE B 2 78 ? 178.512 226.540 192.051 1.00 9.87 78 ILE A N 1
ATOM 2032 C CA . ILE B 2 78 ? 179.325 227.749 192.048 1.00 9.87 78 ILE A CA 1
ATOM 2033 C C . ILE B 2 78 ? 180.747 227.462 192.503 1.00 9.87 78 ILE A C 1
ATOM 2034 O O . ILE B 2 78 ? 181.715 227.880 191.859 1.00 9.87 78 ILE A O 1
ATOM 2039 N N . GLU B 2 79 ? 180.905 226.730 193.604 1.00 9.52 79 GLU A N 1
ATOM 2040 C CA . GLU B 2 79 ? 182.245 226.569 194.152 1.00 9.52 79 GLU A CA 1
ATOM 2041 C C . GLU B 2 79 ? 183.073 225.572 193.358 1.00 9.52 79 GLU A C 1
ATOM 2042 O O . GLU B 2 79 ? 184.271 225.800 193.141 1.00 9.52 79 GLU A O 1
ATOM 2048 N N . ARG B 2 80 ? 182.470 224.487 192.868 1.00 9.33 80 ARG A N 1
ATOM 2049 C CA . ARG B 2 80 ? 183.257 223.570 192.052 1.00 9.33 80 ARG A CA 1
ATOM 2050 C C . ARG B 2 80 ? 183.640 224.196 190.717 1.00 9.33 80 ARG A C 1
ATOM 2051 O O . ARG B 2 80 ? 184.713 223.900 190.177 1.00 9.33 80 ARG A O 1
ATOM 2059 N N . ILE B 2 81 ? 182.795 225.077 190.182 1.00 10.38 81 ILE A N 1
ATOM 2060 C CA . ILE B 2 81 ? 183.146 225.790 188.959 1.00 10.38 81 ILE A CA 1
ATOM 2061 C C . ILE B 2 81 ? 184.298 226.748 189.221 1.00 10.38 81 ILE A C 1
ATOM 2062 O O . ILE B 2 81 ? 185.297 226.745 188.495 1.00 10.38 81 ILE A O 1
ATOM 2067 N N . SER B 2 82 ? 184.180 227.567 190.273 1.00 10.80 82 SER A N 1
ATOM 2068 C CA . SER B 2 82 ? 185.282 228.420 190.712 1.00 10.80 82 SER A CA 1
ATOM 2069 C C . SER B 2 82 ? 186.598 227.663 190.759 1.00 10.80 82 SER A C 1
ATOM 2070 O O . SER B 2 82 ? 187.649 228.213 190.433 1.00 10.80 82 SER A O 1
ATOM 2073 N N . VAL B 2 83 ? 186.563 226.403 191.191 1.00 9.76 83 VAL A N 1
ATOM 2074 C CA . VAL B 2 83 ? 187.802 225.630 191.241 1.00 9.76 83 VAL A CA 1
ATOM 2075 C C . VAL B 2 83 ? 188.206 225.067 189.880 1.00 9.76 83 VAL A C 1
ATOM 2076 O O . VAL B 2 83 ? 189.397 224.836 189.647 1.00 9.76 83 VAL A O 1
ATOM 2080 N N . ILE B 2 84 ? 187.266 224.845 188.962 1.00 11.21 84 ILE A N 1
ATOM 2081 C CA . ILE B 2 84 ? 187.635 224.279 187.662 1.00 11.21 84 ILE A CA 1
ATOM 2082 C C . ILE B 2 84 ? 188.127 225.376 186.721 1.00 11.21 84 ILE A C 1
ATOM 2083 O O . ILE B 2 84 ? 189.226 225.286 186.167 1.00 11.21 84 ILE A O 1
ATOM 2088 N N . LEU B 2 85 ? 187.318 226.414 186.528 1.00 14.56 85 LEU A N 1
ATOM 2089 C CA . LEU B 2 85 ? 187.659 227.515 185.629 1.00 14.56 85 LEU A CA 1
ATOM 2090 C C . LEU B 2 85 ? 188.352 228.636 186.395 1.00 14.56 85 LEU A C 1
ATOM 2091 O O . LEU B 2 85 ? 187.857 229.752 186.490 1.00 14.56 85 LEU A O 1
ATOM 2096 N N . ARG B 2 86 ? 189.513 228.329 186.960 1.00 20.35 86 ARG A N 1
ATOM 2097 C CA . ARG B 2 86 ? 190.217 229.384 187.673 1.00 20.35 86 ARG A CA 1
ATOM 2098 C C . ARG B 2 86 ? 191.225 230.087 186.782 1.00 20.35 86 ARG A C 1
ATOM 2099 O O . ARG B 2 86 ? 191.365 231.311 186.855 1.00 20.35 86 ARG A O 1
ATOM 2107 N N . ASP B 2 87 ? 191.925 229.331 185.936 1.00 25.78 87 ASP A N 1
ATOM 2108 C CA . ASP B 2 87 ? 192.857 229.900 184.978 1.00 25.78 87 ASP A CA 1
ATOM 2109 C C . ASP B 2 87 ? 192.172 230.529 183.777 1.00 25.78 87 ASP A C 1
ATOM 2110 O O . ASP B 2 87 ? 192.854 231.137 182.950 1.00 25.78 87 ASP A O 1
ATOM 2115 N N . TYR B 2 88 ? 190.853 230.406 183.661 1.00 21.93 88 TYR A N 1
ATOM 2116 C CA . TYR B 2 88 ? 190.105 230.857 182.496 1.00 21.93 88 TYR A CA 1
ATOM 2117 C C . TYR B 2 88 ? 189.135 231.939 182.947 1.00 21.93 88 TYR A C 1
ATOM 2118 O O . TYR B 2 88 ? 187.936 231.684 183.112 1.00 21.93 88 TYR A O 1
ATOM 2127 N N . PRO B 2 89 ? 189.619 233.163 183.164 1.00 24.20 89 PRO A N 1
ATOM 2128 C CA . PRO B 2 89 ? 188.708 234.255 183.515 1.00 24.20 89 PRO A CA 1
ATOM 2129 C C . PRO B 2 89 ? 187.834 234.696 182.365 1.00 24.20 89 PRO A C 1
ATOM 2130 O O . PRO B 2 89 ? 186.779 235.296 182.609 1.00 24.20 89 PRO A O 1
ATOM 2134 N N . ASP B 2 90 ? 188.239 234.430 181.122 1.00 22.80 90 ASP A N 1
ATOM 2135 C CA . ASP B 2 90 ? 187.354 234.682 179.993 1.00 22.80 90 ASP A CA 1
ATOM 2136 C C . ASP B 2 90 ? 186.082 233.856 180.103 1.00 22.80 90 ASP A C 1
ATOM 2137 O O . ASP B 2 90 ? 184.978 234.370 179.891 1.00 22.80 90 ASP A O 1
ATOM 2142 N N . LEU B 2 91 ? 186.211 232.589 180.507 1.00 21.04 91 LEU A N 1
ATOM 2143 C CA . LEU B 2 91 ? 185.049 231.715 180.606 1.00 21.04 91 LEU A CA 1
ATOM 2144 C C . LEU B 2 91 ? 184.162 232.080 181.793 1.00 21.04 91 LEU A C 1
ATOM 2145 O O . LEU B 2 91 ? 182.936 232.000 181.696 1.00 21.04 91 LEU A O 1
ATOM 2150 N N . LEU B 2 92 ? 184.752 232.512 182.908 1.00 19.90 92 LEU A N 1
ATOM 2151 C CA . LEU B 2 92 ? 183.944 232.950 184.045 1.00 19.90 92 LEU A CA 1
ATOM 2152 C C . LEU B 2 92 ? 183.194 234.232 183.724 1.00 19.90 92 LEU A C 1
ATOM 2153 O O . LEU B 2 92 ? 182.009 234.370 184.060 1.00 19.90 92 LEU A O 1
ATOM 2158 N N . GLU B 2 93 ? 183.864 235.188 183.079 1.00 22.07 93 GLU A N 1
ATOM 2159 C CA . GLU B 2 93 ? 183.177 236.408 182.674 1.00 22.07 93 GLU A CA 1
ATOM 2160 C C . GLU B 2 93 ? 182.079 236.129 181.659 1.00 22.07 93 GLU A C 1
ATOM 2161 O O . GLU B 2 93 ? 181.052 236.815 181.654 1.00 22.07 93 GLU A O 1
ATOM 2167 N N . TYR B 2 94 ? 182.274 235.133 180.791 1.00 21.61 94 TYR A N 1
ATOM 2168 C CA . TYR B 2 94 ? 181.220 234.731 179.865 1.00 21.61 94 TYR A CA 1
ATOM 2169 C C . TYR B 2 94 ? 180.040 234.124 180.607 1.00 21.61 94 TYR A C 1
ATOM 2170 O O . TYR B 2 94 ? 178.886 234.481 180.354 1.00 21.61 94 TYR A O 1
ATOM 2179 N N . LEU B 2 95 ? 180.313 233.202 181.532 1.00 18.80 95 LEU A N 1
ATOM 2180 C CA . LEU B 2 95 ? 179.254 232.551 182.296 1.00 18.80 95 LEU A CA 1
ATOM 2181 C C . LEU B 2 95 ? 178.440 233.546 183.101 1.00 18.80 95 LEU A C 1
ATOM 2182 O O . LEU B 2 95 ? 177.237 233.352 183.270 1.00 18.80 95 LEU A O 1
ATOM 2187 N N . ASN B 2 96 ? 179.060 234.628 183.575 1.00 18.29 96 ASN A N 1
ATOM 2188 C CA . ASN B 2 96 ? 178.330 235.619 184.363 1.00 18.29 96 ASN A CA 1
ATOM 2189 C C . ASN B 2 96 ? 177.068 236.134 183.684 1.00 18.29 96 ASN A C 1
ATOM 2190 O O . ASN B 2 96 ? 176.236 236.760 184.344 1.00 18.29 96 ASN A O 1
ATOM 2195 N N . ILE B 2 97 ? 176.912 235.907 182.381 1.00 17.23 97 ILE A N 1
ATOM 2196 C CA . ILE B 2 97 ? 175.747 236.425 181.676 1.00 17.23 97 ILE A CA 1
ATOM 2197 C C . ILE B 2 97 ? 174.496 235.657 182.064 1.00 17.23 97 ILE A C 1
ATOM 2198 O O . ILE B 2 97 ? 173.404 236.231 182.154 1.00 17.23 97 ILE A O 1
ATOM 2203 N N . PHE B 2 98 ? 174.632 234.357 182.310 1.00 18.38 98 PHE A N 1
ATOM 2204 C CA . PHE B 2 98 ? 173.495 233.492 182.591 1.00 18.38 98 PHE A CA 1
ATOM 2205 C C . PHE B 2 98 ? 173.079 233.507 184.059 1.00 18.38 98 PHE A C 1
ATOM 2206 O O . PHE B 2 98 ? 171.886 233.379 184.354 1.00 18.38 98 PHE A O 1
ATOM 2214 N N . LEU B 2 99 ? 174.025 233.703 184.983 1.00 16.65 99 LEU A N 1
ATOM 2215 C CA . LEU B 2 99 ? 173.743 233.628 186.406 1.00 16.65 99 LEU A CA 1
ATOM 2216 C C . LEU B 2 99 ? 172.676 234.644 186.790 1.00 16.65 99 LEU A C 1
ATOM 2217 O O . LEU B 2 99 ? 172.466 235.627 186.083 1.00 16.65 99 LEU A O 1
ATOM 2222 N N . PRO B 2 100 ? 171.969 234.416 187.893 1.00 17.51 100 PRO A N 1
ATOM 2223 C CA . PRO B 2 100 ? 170.921 235.352 188.304 1.00 17.51 100 PRO A CA 1
ATOM 2224 C C . PRO B 2 100 ? 171.490 236.722 188.620 1.00 17.51 100 PRO A C 1
ATOM 2225 O O . PRO B 2 100 ? 172.696 236.924 188.710 1.00 17.51 100 PRO A O 1
ATOM 2229 N N . SER B 2 101 ? 170.586 237.684 188.796 1.00 18.78 101 SER A N 1
ATOM 2230 C CA . SER B 2 101 ? 171.006 239.080 188.858 1.00 18.78 101 SER A CA 1
ATOM 2231 C C . SER B 2 101 ? 171.940 239.354 190.028 1.00 18.78 101 SER A C 1
ATOM 2232 O O . SER B 2 101 ? 172.791 240.245 189.936 1.00 18.78 101 SER A O 1
ATOM 2235 N N . SER B 2 102 ? 171.812 238.615 191.131 1.00 19.68 102 SER A N 1
ATOM 2236 C CA . SER B 2 102 ? 172.565 238.937 192.335 1.00 19.68 102 SER A CA 1
ATOM 2237 C C . SER B 2 102 ? 173.737 238.008 192.602 1.00 19.68 102 SER A C 1
ATOM 2238 O O . SER B 2 102 ? 174.553 238.318 193.470 1.00 19.68 102 SER A O 1
ATOM 2241 N N . TYR B 2 103 ? 173.866 236.906 191.882 1.00 17.51 103 TYR A N 1
ATOM 2242 C CA . TYR B 2 103 ? 174.908 235.924 192.154 1.00 17.51 103 TYR A CA 1
ATOM 2243 C C . TYR B 2 103 ? 175.868 235.887 190.971 1.00 17.51 103 TYR A C 1
ATOM 2244 O O . TYR B 2 103 ? 175.717 235.075 190.062 1.00 17.51 103 TYR A O 1
ATOM 2253 N N . LYS B 2 104 ? 176.880 236.754 191.006 1.00 17.43 104 LYS A N 1
ATOM 2254 C CA . LYS B 2 104 ? 177.862 236.875 189.944 1.00 17.43 104 LYS A CA 1
ATOM 2255 C C . LYS B 2 104 ? 179.265 236.857 190.526 1.00 17.43 104 LYS A C 1
ATOM 2256 O O . LYS B 2 104 ? 179.490 237.333 191.635 1.00 17.43 104 LYS A O 1
ATOM 2262 N N . TYR B 2 105 ? 180.211 236.325 189.755 1.00 15.88 105 TYR A N 1
ATOM 2263 C CA . TYR B 2 105 ? 181.626 236.415 190.095 1.00 15.88 105 TYR A CA 1
ATOM 2264 C C . TYR B 2 105 ? 182.107 237.863 190.045 1.00 15.88 105 TYR A C 1
ATOM 2265 O O . TYR B 2 105 ? 181.549 238.699 189.334 1.00 15.88 105 TYR A O 1
ATOM 2274 N N . LEU B 2 106 ? 183.154 238.169 190.821 1.00 20.50 106 LEU A N 1
ATOM 2275 C CA . LEU B 2 106 ? 183.760 239.506 190.828 1.00 20.50 106 LEU A CA 1
ATOM 2276 C C . LEU B 2 106 ? 185.268 239.385 190.637 1.00 20.50 106 LEU A C 1
ATOM 2277 O O . LEU B 2 106 ? 186.033 239.465 191.594 1.00 20.50 106 LEU A O 1
ATOM 2282 N N . LEU B 2 107 ? 185.692 239.266 189.385 1.00 26.27 107 LEU A N 1
ATOM 2283 C CA . LEU B 2 107 ? 187.104 239.093 189.088 1.00 26.27 107 LEU A CA 1
ATOM 2284 C C . LEU B 2 107 ? 187.832 240.422 189.194 1.00 26.27 107 LEU A C 1
ATOM 2285 O O . LEU B 2 107 ? 187.280 241.479 188.883 1.00 26.27 107 LEU A O 1
ATOM 2290 N N . SER B 2 108 ? 189.084 240.366 189.639 1.00 37.96 108 SER A N 1
ATOM 2291 C CA . SER B 2 108 ? 189.904 241.556 189.788 1.00 37.96 108 SER A CA 1
ATOM 2292 C C . SER B 2 108 ? 191.342 241.237 189.410 1.00 37.96 108 SER A C 1
ATOM 2293 O O . SER B 2 108 ? 191.823 240.129 189.662 1.00 37.96 108 SER A O 1
ATOM 2296 N N . ASN B 2 109 ? 192.016 242.215 188.799 1.00 43.77 109 ASN A N 1
ATOM 2297 C CA . ASN B 2 109 ? 193.424 242.100 188.413 1.00 43.77 109 ASN A CA 1
ATOM 2298 C C . ASN B 2 109 ? 193.634 240.985 187.392 1.00 43.77 109 ASN A C 1
ATOM 2299 O O . ASN B 2 109 ? 194.576 240.201 187.504 1.00 43.77 109 ASN A O 1
ATOM 2304 N N . SER B 2 110 ? 192.749 240.916 186.399 1.00 46.31 110 SER A N 1
ATOM 2305 C CA . SER B 2 110 ? 192.721 239.952 185.298 1.00 46.31 110 SER A CA 1
ATOM 2306 C C . SER B 2 110 ? 192.293 238.555 185.736 1.00 46.31 110 SER A C 1
ATOM 2307 O O . SER B 2 110 ? 192.280 237.649 184.895 1.00 46.31 110 SER A O 1
ATOM 2310 N N . GLY B 2 111 ? 191.944 238.343 187.004 1.00 42.72 111 GLY A N 1
ATOM 2311 C CA . GLY B 2 111 ? 191.541 237.027 187.457 1.00 42.72 111 GLY A CA 1
ATOM 2312 C C . GLY B 2 111 ? 192.461 236.435 188.502 1.00 42.72 111 GLY A C 1
ATOM 2313 O O . GLY B 2 111 ? 192.600 235.212 188.593 1.00 42.72 111 GLY A O 1
ATOM 2314 N N . ALA B 2 112 ? 193.108 237.297 189.288 1.00 37.17 112 ALA A N 1
ATOM 2315 C CA . ALA B 2 112 ? 193.925 236.866 190.413 1.00 37.17 112 ALA A CA 1
ATOM 2316 C C . ALA B 2 112 ? 193.181 236.926 191.739 1.00 37.17 112 ALA A C 1
ATOM 2317 O O . ALA B 2 112 ? 193.704 236.446 192.748 1.00 37.17 112 ALA A O 1
ATOM 2319 N N . ASN B 2 113 ? 191.985 237.502 191.764 1.00 29.21 113 ASN A N 1
ATOM 2320 C CA . ASN B 2 113 ? 191.184 237.575 192.975 1.00 29.21 113 ASN A CA 1
ATOM 2321 C C . ASN B 2 113 ? 189.726 237.701 192.573 1.00 29.21 113 ASN A C 1
ATOM 2322 O O . ASN B 2 113 ? 189.334 238.725 192.011 1.00 29.21 113 ASN A O 1
ATOM 2327 N N . PHE B 2 114 ? 188.923 236.677 192.848 1.00 20.09 114 PHE A N 1
ATOM 2328 C CA . PHE B 2 114 ? 187.499 236.768 192.577 1.00 20.09 114 PHE A CA 1
ATOM 2329 C C . PHE B 2 114 ? 186.696 236.269 193.763 1.00 20.09 114 PHE A C 1
ATOM 2330 O O . PHE B 2 114 ? 187.124 235.396 194.512 1.00 20.09 114 PHE A O 1
ATOM 2338 N N . THR B 2 115 ? 185.538 236.895 193.940 1.00 18.78 115 THR A N 1
ATOM 2339 C CA . THR B 2 115 ? 184.676 236.712 195.101 1.00 18.78 115 THR A CA 1
ATOM 2340 C C . THR B 2 115 ? 183.236 236.791 194.617 1.00 18.78 115 THR A C 1
ATOM 2341 O O . THR B 2 115 ? 182.812 237.849 194.156 1.00 18.78 115 THR A O 1
ATOM 2345 N N . LEU B 2 116 ? 182.480 235.706 194.738 1.00 16.12 116 LEU A N 1
ATOM 2346 C CA . LEU B 2 116 ? 181.101 235.723 194.272 1.00 16.12 116 LEU A CA 1
ATOM 2347 C C . LEU B 2 116 ? 180.274 236.684 195.114 1.00 16.12 116 LEU A C 1
ATOM 2348 O O . LEU B 2 116 ? 180.472 236.807 196.320 1.00 16.12 116 LEU A O 1
ATOM 2353 N N . GLN B 2 117 ? 179.364 237.390 194.461 1.00 20.96 117 GLN A N 1
ATOM 2354 C CA . GLN B 2 117 ? 178.448 238.286 195.140 1.00 20.96 117 GLN A CA 1
ATOM 2355 C C . GLN B 2 117 ? 177.281 237.496 195.706 1.00 20.96 117 GLN A C 1
ATOM 2356 O O . GLN B 2 117 ? 176.986 236.390 195.270 1.00 20.96 117 GLN A O 1
ATOM 2362 N N . PHE B 2 118 ? 176.596 238.073 196.684 1.00 21.23 118 PHE A N 1
ATOM 2363 C CA . PHE B 2 118 ? 175.365 237.471 197.175 1.00 21.23 118 PHE A CA 1
ATOM 2364 C C . PHE B 2 118 ? 174.334 238.569 197.327 1.00 21.23 118 PHE A C 1
ATOM 2365 O O . PHE B 2 118 ? 174.547 239.710 196.912 1.00 21.23 118 PHE A O 1
ATOM 2373 N N . THR B 2 119 ? 173.220 238.225 197.955 1.00 23.54 119 THR A N 1
ATOM 2374 C CA . THR B 2 119 ? 172.203 239.221 198.224 1.00 23.54 119 THR A CA 1
ATOM 2375 C C . THR B 2 119 ? 172.603 240.152 199.355 1.00 23.54 119 THR A C 1
ATOM 2376 O O . THR B 2 119 ? 172.465 241.369 199.215 1.00 23.54 119 THR A O 1
ATOM 2380 N N . THR B 2 120 ? 173.033 239.630 200.496 1.00 27.01 120 THR A N 1
ATOM 2381 C CA . THR B 2 120 ? 173.501 240.604 201.472 1.00 27.01 120 THR A CA 1
ATOM 2382 C C . THR B 2 120 ? 175.000 240.956 201.400 1.00 27.01 120 THR A C 1
ATOM 2383 O O . THR B 2 120 ? 175.323 242.136 201.217 1.00 27.01 120 THR A O 1
ATOM 2387 N N . PRO B 2 121 ? 175.959 240.002 201.546 1.00 24.57 121 PRO A N 1
ATOM 2388 C CA . PRO B 2 121 ? 177.380 240.356 201.409 1.00 24.57 121 PRO A CA 1
ATOM 2389 C C . PRO B 2 121 ? 178.035 239.896 200.121 1.00 24.57 121 PRO A C 1
ATOM 2390 O O . PRO B 2 121 ? 177.379 239.304 199.266 1.00 24.57 121 PRO A O 1
ATOM 2394 N N . SER B 2 122 ? 179.324 240.186 199.963 1.00 22.06 122 SER A N 1
ATOM 2395 C CA . SER B 2 122 ? 180.178 239.437 199.053 1.00 22.06 122 SER A CA 1
ATOM 2396 C C . SER B 2 122 ? 180.977 238.387 199.827 1.00 22.06 122 SER A C 1
ATOM 2397 O O . SER B 2 122 ? 181.136 238.473 201.043 1.00 22.06 122 SER A O 1
ATOM 2400 N N . GLY B 2 123 ? 181.473 237.377 199.114 1.00 18.98 123 GLY A N 1
ATOM 2401 C CA . GLY B 2 123 ? 182.179 236.288 199.757 1.00 18.98 123 GLY A CA 1
ATOM 2402 C C . GLY B 2 123 ? 183.343 235.745 198.959 1.00 18.98 123 GLY A C 1
ATOM 2403 O O . GLY B 2 123 ? 183.191 235.336 197.812 1.00 18.98 123 GLY A O 1
ATOM 2404 N N . PRO B 2 124 ? 184.528 235.707 199.560 1.00 17.99 124 PRO A N 1
ATOM 2405 C CA . PRO B 2 124 ? 185.730 235.339 198.808 1.00 17.99 124 PRO A CA 1
ATOM 2406 C C . PRO B 2 124 ? 185.947 233.844 198.683 1.00 17.99 124 PRO A C 1
ATOM 2407 O O . PRO B 2 124 ? 185.675 233.064 199.594 1.00 17.99 124 PRO A O 1
ATOM 2411 N N . VAL B 2 125 ? 186.479 233.463 197.528 1.00 18.10 125 VAL A N 1
ATOM 2412 C CA . VAL B 2 125 ? 186.870 232.094 197.229 1.00 18.10 125 VAL A CA 1
ATOM 2413 C C . VAL B 2 125 ? 187.824 231.605 198.308 1.00 18.10 125 VAL A C 1
ATOM 2414 O O . VAL B 2 125 ? 188.662 232.364 198.800 1.00 18.10 125 VAL A O 1
ATOM 2418 N N . SER B 2 126 ? 187.673 230.347 198.703 1.00 19.75 126 SER A N 1
ATOM 2419 C CA . SER B 2 126 ? 188.520 229.707 199.699 1.00 19.75 126 SER A CA 1
ATOM 2420 C C . SER B 2 126 ? 190.005 229.854 199.405 1.00 19.75 126 SER A C 1
ATOM 2421 O O . SER B 2 126 ? 190.816 229.041 199.839 1.00 19.75 126 SER A O 1
ATOM 2424 N N . TYR B 2 131 ? 189.870 224.229 199.206 1.00 7.13 131 TYR A N 1
ATOM 2425 C CA . TYR B 2 131 ? 188.509 223.798 198.917 1.00 7.13 131 TYR A CA 1
ATOM 2426 C C . TYR B 2 131 ? 188.308 222.337 199.342 1.00 7.13 131 TYR A C 1
ATOM 2427 O O . TYR B 2 131 ? 189.187 221.503 199.149 1.00 7.13 131 TYR A O 1
ATOM 2436 N N . VAL B 2 132 ? 187.136 222.032 199.902 1.00 6.48 132 VAL A N 1
ATOM 2437 C CA . VAL B 2 132 ? 186.918 220.777 200.614 1.00 6.48 132 VAL A CA 1
ATOM 2438 C C . VAL B 2 132 ? 185.806 219.919 200.017 1.00 6.48 132 VAL A C 1
ATOM 2439 O O . VAL B 2 132 ? 185.737 218.724 200.339 1.00 6.48 132 VAL A O 1
ATOM 2443 N N . ALA B 2 133 ? 185.010 220.437 199.078 1.00 6.26 133 ALA A N 1
ATOM 2444 C CA . ALA B 2 133 ? 183.898 219.720 198.445 1.00 6.26 133 ALA A CA 1
ATOM 2445 C C . ALA B 2 133 ? 182.711 219.443 199.360 1.00 6.26 133 ALA A C 1
ATOM 2446 O O . ALA B 2 133 ? 182.419 218.296 199.689 1.00 6.26 133 ALA A O 1
ATOM 2448 N N . THR B 2 134 ? 182.019 220.498 199.763 1.00 8.67 134 THR A N 1
ATOM 2449 C CA . THR B 2 134 ? 180.841 220.392 200.603 1.00 8.67 134 THR A CA 1
ATOM 2450 C C . THR B 2 134 ? 179.640 219.850 199.834 1.00 8.67 134 THR A C 1
ATOM 2451 O O . THR B 2 134 ? 179.574 219.909 198.609 1.00 8.67 134 THR A O 1
ATOM 2455 N N . TYR B 2 135 ? 178.674 219.321 200.597 1.00 9.39 135 TYR A N 1
ATOM 2456 C CA . TYR B 2 135 ? 177.365 218.864 200.138 1.00 9.39 135 TYR A CA 1
ATOM 2457 C C . TYR B 2 135 ? 176.300 219.457 201.042 1.00 9.39 135 TYR A C 1
ATOM 2458 O O . TYR B 2 135 ? 176.592 220.368 201.807 1.00 9.39 135 TYR A O 1
ATOM 2467 N N . ASN B 2 136 ? 175.076 218.969 200.979 1.00 16.43 136 ASN A N 1
ATOM 2468 C CA . ASN B 2 136 ? 174.013 219.501 201.820 1.00 16.43 136 ASN A CA 1
ATOM 2469 C C . ASN B 2 136 ? 173.669 218.539 202.960 1.00 16.43 136 ASN A C 1
ATOM 2470 O O . ASN B 2 136 ? 173.861 217.325 202.852 1.00 16.43 136 ASN A O 1
ATOM 2475 N N . ASP B 2 137 ? 173.161 219.096 204.063 1.00 20.07 137 ASP A N 1
ATOM 2476 C CA . ASP B 2 137 ? 172.736 218.301 205.218 1.00 20.07 137 ASP A CA 1
ATOM 2477 C C . ASP B 2 137 ? 171.648 219.062 205.960 1.00 20.07 137 ASP A C 1
ATOM 2478 O O . ASP B 2 137 ? 171.913 220.123 206.523 1.00 20.07 137 ASP A O 1
ATOM 2483 N N . LEU B 2 138 ? 170.437 218.526 205.958 1.00 15.96 138 LEU A N 1
ATOM 2484 C CA . LEU B 2 138 ? 169.256 219.137 206.561 1.00 15.96 138 LEU A CA 1
ATOM 2485 C C . LEU B 2 138 ? 169.137 218.946 208.072 1.00 15.96 138 LEU A C 1
ATOM 2486 O O . LEU B 2 138 ? 168.704 219.881 208.765 1.00 15.96 138 LEU A O 1
ATOM 2491 N N . PRO B 2 139 ? 169.445 217.764 208.630 1.00 14.61 139 PRO A N 1
ATOM 2492 C CA . PRO B 2 139 ? 169.386 217.642 210.094 1.00 14.61 139 PRO A CA 1
ATOM 2493 C C . PRO B 2 139 ? 170.266 218.642 210.817 1.00 14.61 139 PRO A C 1
ATOM 2494 O O . PRO B 2 139 ? 169.838 219.204 211.831 1.00 14.61 139 PRO A O 1
ATOM 2498 N N . CYS B 2 140 ? 171.483 218.882 210.318 1.00 15.94 140 CYS A N 1
ATOM 2499 C CA . CYS B 2 140 ? 172.377 219.852 210.940 1.00 15.94 140 CYS A CA 1
ATOM 2500 C C . CYS B 2 140 ? 171.749 221.234 210.980 1.00 15.94 140 CYS A C 1
ATOM 2501 O O . CYS B 2 140 ? 171.850 221.940 211.989 1.00 15.94 140 CYS A O 1
ATOM 2504 N N . THR B 2 141 ? 171.098 221.639 209.890 1.00 13.48 141 THR A N 1
ATOM 2505 C CA . THR B 2 141 ? 170.483 222.957 209.843 1.00 13.48 141 THR A CA 1
ATOM 2506 C C . THR B 2 141 ? 169.313 223.041 210.797 1.00 13.48 141 THR A C 1
ATOM 2507 O O . THR B 2 141 ? 169.076 224.087 211.409 1.00 13.48 141 THR A O 1
ATOM 2511 N N . TYR B 2 142 ? 168.565 221.952 210.948 1.00 12.25 142 TYR A N 1
ATOM 2512 C CA . TYR B 2 142 ? 167.456 222.002 211.890 1.00 12.25 142 TYR A CA 1
ATOM 2513 C C . TYR B 2 142 ? 167.961 222.065 213.322 1.00 12.25 142 TYR A C 1
ATOM 2514 O O . TYR B 2 142 ? 167.372 222.747 214.163 1.00 12.25 142 TYR A O 1
ATOM 2523 N N . HIS B 2 143 ? 169.081 221.412 213.606 1.00 14.84 143 HIS A N 1
ATOM 2524 C CA . HIS B 2 143 ? 169.642 221.478 214.950 1.00 14.84 143 HIS A CA 1
ATOM 2525 C C . HIS B 2 143 ? 170.180 222.867 215.267 1.00 14.84 143 HIS A C 1
ATOM 2526 O O . HIS B 2 143 ? 169.998 223.369 216.383 1.00 14.84 143 HIS A O 1
ATOM 2533 N N . ARG B 2 144 ? 170.835 223.508 214.301 1.00 13.17 144 ARG A N 1
ATOM 2534 C CA . ARG B 2 144 ? 171.285 224.882 214.503 1.00 13.17 144 ARG A CA 1
ATOM 2535 C C . ARG B 2 144 ? 170.112 225.833 214.698 1.00 13.17 144 ARG A C 1
ATOM 2536 O O . ARG B 2 144 ? 170.166 226.727 215.545 1.00 13.17 144 ARG A O 1
ATOM 2544 N N . ALA B 2 145 ? 169.049 225.667 213.913 1.00 13.07 145 ALA A N 1
ATOM 2545 C CA . ALA B 2 145 ? 167.871 226.505 214.080 1.00 13.07 145 ALA A CA 1
ATOM 2546 C C . ALA B 2 145 ? 167.248 226.317 215.452 1.00 13.07 145 ALA A C 1
ATOM 2547 O O . ALA B 2 145 ? 166.810 227.289 216.080 1.00 13.07 145 ALA A O 1
ATOM 2549 N N . ILE B 2 146 ? 167.200 225.071 215.938 1.00 13.23 146 ILE A N 1
ATOM 2550 C CA . ILE B 2 146 ? 166.620 224.793 217.252 1.00 13.23 146 ILE A CA 1
ATOM 2551 C C . ILE B 2 146 ? 167.443 225.460 218.343 1.00 13.23 146 ILE A C 1
ATOM 2552 O O . ILE B 2 146 ? 166.906 226.133 219.231 1.00 13.23 146 ILE A O 1
ATOM 2557 N N . GLY B 2 147 ? 168.766 225.294 218.281 1.00 13.95 147 GLY A N 1
ATOM 2558 C CA . GLY B 2 147 ? 169.629 225.918 219.269 1.00 13.95 147 GLY A CA 1
ATOM 2559 C C . GLY B 2 147 ? 169.543 227.432 219.272 1.00 13.95 147 GLY A C 1
ATOM 2560 O O . GLY B 2 147 ? 169.466 228.059 220.334 1.00 13.95 147 GLY A O 1
ATOM 2561 N N . PHE B 2 148 ? 169.576 228.043 218.090 1.00 16.61 148 PHE A N 1
ATOM 2562 C CA . PHE B 2 148 ? 169.533 229.495 218.013 1.00 16.61 148 PHE A CA 1
ATOM 2563 C C . PHE B 2 148 ? 168.211 230.042 218.536 1.00 16.61 148 PHE A C 1
ATOM 2564 O O . PHE B 2 148 ? 168.200 231.031 219.268 1.00 16.61 148 PHE A O 1
ATOM 2572 N N . VAL B 2 149 ? 167.084 229.426 218.178 1.00 16.95 149 VAL A N 1
ATOM 2573 C CA . VAL B 2 149 ? 165.832 229.945 218.720 1.00 16.95 149 VAL A CA 1
ATOM 2574 C C . VAL B 2 149 ? 165.765 229.725 220.222 1.00 16.95 149 VAL A C 1
ATOM 2575 O O . VAL B 2 149 ? 165.188 230.540 220.948 1.00 16.95 149 VAL A O 1
ATOM 2579 N N . SER B 2 150 ? 166.344 228.628 220.716 1.00 19.78 150 SER A N 1
ATOM 2580 C CA . SER B 2 150 ? 166.440 228.405 222.155 1.00 19.78 150 SER A CA 1
ATOM 2581 C C . SER B 2 150 ? 167.115 229.582 222.841 1.00 19.78 150 SER A C 1
ATOM 2582 O O . SER B 2 150 ? 166.538 230.227 223.726 1.00 19.78 150 SER A O 1
ATOM 2585 N N . ARG B 2 151 ? 168.346 229.878 222.425 1.00 20.99 151 ARG A N 1
ATOM 2586 C CA . ARG B 2 151 ? 169.111 230.957 223.039 1.00 20.99 151 ARG A CA 1
ATOM 2587 C C . ARG B 2 151 ? 168.405 232.295 222.898 1.00 20.99 151 ARG A C 1
ATOM 2588 O O . ARG B 2 151 ? 168.401 233.102 223.831 1.00 20.99 151 ARG A O 1
ATOM 2596 N N . VAL B 2 152 ? 167.786 232.548 221.744 1.00 26.04 152 VAL A N 1
ATOM 2597 C CA . VAL B 2 152 ? 167.146 233.838 221.514 1.00 26.04 152 VAL A CA 1
ATOM 2598 C C . VAL B 2 152 ? 165.930 234.006 222.409 1.00 26.04 152 VAL A C 1
ATOM 2599 O O . VAL B 2 152 ? 165.699 235.083 222.963 1.00 26.04 152 VAL A O 1
ATOM 2603 N N . ARG B 2 153 ? 165.122 232.963 222.558 1.00 29.89 153 ARG A N 1
ATOM 2604 C CA . ARG B 2 153 ? 163.967 233.104 223.432 1.00 29.89 153 ARG A CA 1
ATOM 2605 C C . ARG B 2 153 ? 164.389 233.155 224.886 1.00 29.89 153 ARG A C 1
ATOM 2606 O O . ARG B 2 153 ? 163.663 233.709 225.715 1.00 29.89 153 ARG A O 1
ATOM 2614 N N . ARG B 2 154 ? 165.552 232.583 225.212 1.00 31.12 154 ARG A N 1
ATOM 2615 C CA . ARG B 2 154 ? 166.075 232.649 226.573 1.00 31.12 154 ARG A CA 1
ATOM 2616 C C . ARG B 2 154 ? 166.693 234.002 226.896 1.00 31.12 154 ARG A C 1
ATOM 2617 O O . ARG B 2 154 ? 166.744 234.381 228.069 1.00 31.12 154 ARG A O 1
ATOM 2625 N N . ALA B 2 155 ? 167.157 234.740 225.891 1.00 37.14 155 ALA A N 1
ATOM 2626 C CA . ALA B 2 155 ? 167.710 236.065 226.143 1.00 37.14 155 ALA A CA 1
ATOM 2627 C C . ALA B 2 155 ? 166.635 237.137 226.276 1.00 37.14 155 ALA A C 1
ATOM 2628 O O . ALA B 2 155 ? 166.857 238.143 226.955 1.00 37.14 155 ALA A O 1
ATOM 2630 N N . LEU B 2 156 ? 165.474 236.951 225.653 1.00 39.25 156 LEU A N 1
ATOM 2631 C CA . LEU B 2 156 ? 164.447 237.984 225.588 1.00 39.25 156 LEU A CA 1
ATOM 2632 C C . LEU B 2 156 ? 163.262 237.701 226.504 1.00 39.25 156 LEU A C 1
ATOM 2633 O O . LEU B 2 156 ? 162.168 238.216 226.260 1.00 39.25 156 LEU A O 1
ATOM 2638 N N . LEU B 2 157 ? 163.451 236.894 227.550 1.00 43.14 157 LEU A N 1
ATOM 2639 C CA . LEU B 2 157 ? 162.315 236.470 228.362 1.00 43.14 157 LEU A CA 1
ATOM 2640 C C . LEU B 2 157 ? 161.656 237.620 229.108 1.00 43.14 157 LEU A C 1
ATOM 2641 O O . LEU B 2 157 ? 160.519 237.467 229.563 1.00 43.14 157 LEU A O 1
ATOM 2646 N N . SER B 2 158 ? 162.336 238.760 229.238 1.00 51.19 158 SER A N 1
ATOM 2647 C CA . SER B 2 158 ? 161.798 239.873 230.014 1.00 51.19 158 SER A CA 1
ATOM 2648 C C . SER B 2 158 ? 160.490 240.385 229.421 1.00 51.19 158 SER A C 1
ATOM 2649 O O . SER B 2 158 ? 159.433 240.311 230.057 1.00 51.19 158 SER A O 1
ATOM 2652 N N . ASN B 2 159 ? 160.542 240.914 228.197 1.00 52.40 159 ASN A N 1
ATOM 2653 C CA . ASN B 2 159 ? 159.347 241.414 227.532 1.00 52.40 159 ASN A CA 1
ATOM 2654 C C . ASN B 2 159 ? 158.914 240.439 226.450 1.00 52.40 159 ASN A C 1
ATOM 2655 O O . ASN B 2 159 ? 159.686 240.176 225.515 1.00 52.40 159 ASN A O 1
ATOM 2660 N N . PRO B 2 160 ? 157.716 239.869 226.535 1.00 53.89 160 PRO A N 1
ATOM 2661 C CA . PRO B 2 160 ? 157.275 238.845 225.582 1.00 53.89 160 PRO A CA 1
ATOM 2662 C C . PRO B 2 160 ? 156.647 239.418 224.315 1.00 53.89 160 PRO A C 1
ATOM 2663 O O . PRO B 2 160 ? 155.603 238.958 223.855 1.00 53.89 160 PRO A O 1
ATOM 2667 N N . GLU B 2 161 ? 157.284 240.447 223.753 1.00 50.76 161 GLU A N 1
ATOM 2668 C CA . GLU B 2 161 ? 156.830 241.041 222.504 1.00 50.76 161 GLU A CA 1
ATOM 2669 C C . GLU B 2 161 ? 157.951 241.319 221.519 1.00 50.76 161 GLU A C 1
ATOM 2670 O O . GLU B 2 161 ? 157.660 241.724 220.391 1.00 50.76 161 GLU A O 1
ATOM 2676 N N . GLN B 2 162 ? 159.211 241.140 221.905 1.00 46.30 162 GLN A N 1
ATOM 2677 C CA . GLN B 2 162 ? 160.321 241.204 220.971 1.00 46.30 162 GLN A CA 1
ATOM 2678 C C . GLN B 2 162 ? 160.745 239.834 220.464 1.00 46.30 162 GLN A C 1
ATOM 2679 O O . GLN B 2 162 ? 161.569 239.761 219.548 1.00 46.30 162 GLN A O 1
ATOM 2685 N N . PHE B 2 163 ? 160.233 238.752 221.043 1.00 38.26 163 PHE A N 1
ATOM 2686 C CA . PHE B 2 163 ? 160.267 237.477 220.346 1.00 38.26 163 PHE A CA 1
ATOM 2687 C C . PHE B 2 163 ? 159.010 237.245 219.535 1.00 38.26 163 PHE A C 1
ATOM 2688 O O . PHE B 2 163 ? 159.023 236.422 218.617 1.00 38.26 163 PHE A O 1
ATOM 2696 N N . PHE B 2 164 ? 157.925 237.947 219.856 1.00 40.48 164 PHE A N 1
ATOM 2697 C CA . PHE B 2 164 ? 156.753 237.932 218.993 1.00 40.48 164 PHE A CA 1
ATOM 2698 C C . PHE B 2 164 ? 157.042 238.630 217.670 1.00 40.48 164 PHE A C 1
ATOM 2699 O O . PHE B 2 164 ? 156.664 238.136 216.602 1.00 40.48 164 PHE A O 1
ATOM 2707 N N . LYS B 2 165 ? 157.720 239.774 217.721 1.00 41.01 165 LYS A N 1
ATOM 2708 C CA . LYS B 2 165 ? 158.059 240.488 216.503 1.00 41.01 165 LYS A CA 1
ATOM 2709 C C . LYS B 2 165 ? 159.161 239.804 215.714 1.00 41.01 165 LYS A C 1
ATOM 2710 O O . LYS B 2 165 ? 159.379 240.163 214.557 1.00 41.01 165 LYS A O 1
ATOM 2716 N N . LEU B 2 166 ? 159.879 238.856 216.306 1.00 36.50 166 LEU A N 1
ATOM 2717 C CA . LEU B 2 166 ? 160.779 238.031 215.517 1.00 36.50 166 LEU A CA 1
ATOM 2718 C C . LEU B 2 166 ? 160.076 236.816 214.951 1.00 36.50 166 LEU A C 1
ATOM 2719 O O . LEU B 2 166 ? 160.601 236.178 214.035 1.00 36.50 166 LEU A O 1
ATOM 2724 N N . GLN B 2 167 ? 158.908 236.479 215.483 1.00 34.36 167 GLN A N 1
ATOM 2725 C CA . GLN B 2 167 ? 158.144 235.364 214.948 1.00 34.36 167 GLN A CA 1
ATOM 2726 C C . GLN B 2 167 ? 157.292 235.806 213.770 1.00 34.36 167 GLN A C 1
ATOM 2727 O O . GLN B 2 167 ? 157.374 235.223 212.686 1.00 34.36 167 GLN A O 1
ATOM 2733 N N . ASP B 2 168 ? 156.482 236.845 213.955 1.00 37.22 168 ASP A N 1
ATOM 2734 C CA . ASP B 2 168 ? 155.590 237.287 212.891 1.00 37.22 168 ASP A CA 1
ATOM 2735 C C . ASP B 2 168 ? 156.296 238.117 211.834 1.00 37.22 168 ASP A C 1
ATOM 2736 O O . ASP B 2 168 ? 155.627 238.719 210.994 1.00 37.22 168 ASP A O 1
ATOM 2741 N N . SER B 2 169 ? 157.626 238.161 211.849 1.00 32.72 169 SER A N 1
ATOM 2742 C CA . SER B 2 169 ? 158.397 238.861 210.839 1.00 32.72 169 SER A CA 1
ATOM 2743 C C . SER B 2 169 ? 159.285 237.960 210.007 1.00 32.72 169 SER A C 1
ATOM 2744 O O . SER B 2 169 ? 159.700 238.376 208.928 1.00 32.72 169 SER A O 1
ATOM 2747 N N . LEU B 2 170 ? 159.627 236.769 210.488 1.00 29.30 170 LEU A N 1
ATOM 2748 C CA . LEU B 2 170 ? 160.220 235.767 209.617 1.00 29.30 170 LEU A CA 1
ATOM 2749 C C . LEU B 2 170 ? 159.152 235.063 208.806 1.00 29.30 170 LEU A C 1
ATOM 2750 O O . LEU B 2 170 ? 159.430 234.564 207.715 1.00 29.30 170 LEU A O 1
ATOM 2755 N N . ARG B 2 171 ? 157.925 235.026 209.325 1.00 32.88 171 ARG A N 1
ATOM 2756 C CA . ARG B 2 171 ? 156.812 234.453 208.580 1.00 32.88 171 ARG A CA 1
ATOM 2757 C C . ARG B 2 171 ? 156.526 235.251 207.317 1.00 32.88 171 ARG A C 1
ATOM 2758 O O . ARG B 2 171 ? 156.343 234.675 206.236 1.00 32.88 171 ARG A O 1
ATOM 2766 N N . LYS B 2 172 ? 156.486 236.579 207.431 1.00 33.18 172 LYS A N 1
ATOM 2767 C CA . LYS B 2 172 ? 156.287 237.417 206.257 1.00 33.18 172 LYS A CA 1
ATOM 2768 C C . LYS B 2 172 ? 157.369 237.167 205.221 1.00 33.18 172 LYS A C 1
ATOM 2769 O O . LYS B 2 172 ? 157.072 236.970 204.040 1.00 33.18 172 LYS A O 1
ATOM 2775 N N . PHE B 2 173 ? 158.632 237.157 205.641 1.00 29.92 173 PHE A N 1
ATOM 2776 C CA . PHE B 2 173 ? 159.703 236.855 204.701 1.00 29.92 173 PHE A CA 1
ATOM 2777 C C . PHE B 2 173 ? 159.496 235.492 204.065 1.00 29.92 173 PHE A C 1
ATOM 2778 O O . PHE B 2 173 ? 159.803 235.299 202.884 1.00 29.92 173 PHE A O 1
ATOM 2786 N N . LYS B 2 174 ? 158.985 234.530 204.832 1.00 29.76 174 LYS A N 1
ATOM 2787 C CA . LYS B 2 174 ? 158.756 233.208 204.262 1.00 29.76 174 LYS A CA 1
ATOM 2788 C C . LYS B 2 174 ? 157.704 233.259 203.168 1.00 29.76 174 LYS A C 1
ATOM 2789 O O . LYS B 2 174 ? 157.850 232.594 202.137 1.00 29.76 174 LYS A O 1
ATOM 2795 N N . ASN B 2 175 ? 156.627 234.020 203.374 1.00 35.97 175 ASN A N 1
ATOM 2796 C CA . ASN B 2 175 ? 155.648 234.111 202.298 1.00 35.97 175 ASN A CA 1
ATOM 2797 C C . ASN B 2 175 ? 156.229 234.810 201.073 1.00 35.97 175 ASN A C 1
ATOM 2798 O O . ASN B 2 175 ? 156.627 234.139 200.117 1.00 35.97 175 ASN A O 1
ATOM 2803 N N . SER B 2 176 ? 156.273 236.147 201.071 1.00 36.29 176 SER A N 1
ATOM 2804 C CA . SER B 2 176 ? 157.229 236.895 200.259 1.00 36.29 176 SER A CA 1
ATOM 2805 C C . SER B 2 176 ? 157.468 238.310 200.778 1.00 36.29 176 SER A C 1
ATOM 2806 O O . SER B 2 176 ? 158.287 239.041 200.215 1.00 36.29 176 SER A O 1
ATOM 2809 N N . GLU B 2 177 ? 156.782 238.703 201.852 1.00 36.74 177 GLU A N 1
ATOM 2810 C CA . GLU B 2 177 ? 156.488 240.116 202.100 1.00 36.74 177 GLU A CA 1
ATOM 2811 C C . GLU B 2 177 ? 157.635 240.894 202.727 1.00 36.74 177 GLU A C 1
ATOM 2812 O O . GLU B 2 177 ? 157.440 242.053 203.104 1.00 36.74 177 GLU A O 1
ATOM 2818 N N . CYS B 2 178 ? 158.811 240.298 202.854 1.00 36.42 178 CYS A N 1
ATOM 2819 C CA . CYS B 2 178 ? 159.998 241.029 203.259 1.00 36.42 178 CYS A CA 1
ATOM 2820 C C . CYS B 2 178 ? 161.103 240.707 202.269 1.00 36.42 178 CYS A C 1
ATOM 2821 O O . CYS B 2 178 ? 160.841 240.124 201.214 1.00 36.42 178 CYS A O 1
ATOM 2824 N N . SER B 2 179 ? 162.333 241.080 202.590 1.00 35.91 179 SER A N 1
ATOM 2825 C CA . SER B 2 179 ? 163.470 240.656 201.798 1.00 35.91 179 SER A CA 1
ATOM 2826 C C . SER B 2 179 ? 164.674 240.545 202.716 1.00 35.91 179 SER A C 1
ATOM 2827 O O . SER B 2 179 ? 164.643 240.993 203.862 1.00 35.91 179 SER A O 1
ATOM 2830 N N . LEU B 2 180 ? 165.731 239.921 202.195 1.00 33.29 180 LEU A N 1
ATOM 2831 C CA . LEU B 2 180 ? 166.974 239.768 202.939 1.00 33.29 180 LEU A CA 1
ATOM 2832 C C . LEU B 2 180 ? 167.360 241.068 203.630 1.00 33.29 180 LEU A C 1
ATOM 2833 O O . LEU B 2 180 ? 167.514 241.120 204.855 1.00 33.29 180 LEU A O 1
ATOM 2838 N N . SER B 2 181 ? 167.490 242.142 202.854 1.00 38.37 181 SER A N 1
ATOM 2839 C CA . SER B 2 181 ? 167.893 243.441 203.377 1.00 38.37 181 SER A CA 1
ATOM 2840 C C . SER B 2 181 ? 166.774 244.173 204.104 1.00 38.37 181 SER A C 1
ATOM 2841 O O . SER B 2 181 ? 167.036 245.209 204.721 1.00 38.37 181 SER A O 1
ATOM 2844 N N . GLU B 2 182 ? 165.544 243.675 204.048 1.00 38.35 182 GLU A N 1
ATOM 2845 C CA . GLU B 2 182 ? 164.440 244.241 204.811 1.00 38.35 182 GLU A CA 1
ATOM 2846 C C . GLU B 2 182 ? 164.187 243.487 206.106 1.00 38.35 182 GLU A C 1
ATOM 2847 O O . GLU B 2 182 ? 163.823 244.094 207.115 1.00 38.35 182 GLU A O 1
ATOM 2853 N N . LEU B 2 183 ? 164.362 242.166 206.088 1.00 36.10 183 LEU A N 1
ATOM 2854 C CA . LEU B 2 183 ? 164.288 241.374 207.310 1.00 36.10 183 LEU A CA 1
ATOM 2855 C C . LEU B 2 183 ? 165.498 241.621 208.200 1.00 36.10 183 LEU A C 1
ATOM 2856 O O . LEU B 2 183 ? 165.367 241.758 209.427 1.00 36.10 183 LEU A O 1
ATOM 2861 N N . GLN B 2 184 ? 166.681 241.691 207.590 1.00 38.28 184 GLN A N 1
ATOM 2862 C CA . GLN B 2 184 ? 167.905 241.832 208.356 1.00 38.28 184 GLN A CA 1
ATOM 2863 C C . GLN B 2 184 ? 167.909 243.107 209.181 1.00 38.28 184 GLN A C 1
ATOM 2864 O O . GLN B 2 184 ? 168.501 243.136 210.263 1.00 38.28 184 GLN A O 1
ATOM 2870 N N . THR B 2 185 ? 167.233 244.157 208.716 1.00 42.68 185 THR A N 1
ATOM 2871 C CA . THR B 2 185 ? 167.259 245.412 209.454 1.00 42.68 185 THR A CA 1
ATOM 2872 C C . THR B 2 185 ? 166.405 245.363 210.708 1.00 42.68 185 THR A C 1
ATOM 2873 O O . THR B 2 185 ? 166.616 246.179 211.609 1.00 42.68 185 THR A O 1
ATOM 2877 N N . ILE B 2 186 ? 165.445 244.447 210.788 1.00 42.03 186 ILE A N 1
ATOM 2878 C CA . ILE B 2 186 ? 164.681 244.279 212.021 1.00 42.03 186 ILE A CA 1
ATOM 2879 C C . ILE B 2 186 ? 165.360 243.282 212.944 1.00 42.03 186 ILE A C 1
ATOM 2880 O O . ILE B 2 186 ? 165.356 243.451 214.168 1.00 42.03 186 ILE A O 1
ATOM 2885 N N . VAL B 2 187 ? 165.953 242.233 212.373 1.00 41.03 187 VAL A N 1
ATOM 2886 C CA . VAL B 2 187 ? 166.708 241.299 213.202 1.00 41.03 187 VAL A CA 1
ATOM 2887 C C . VAL B 2 187 ? 167.870 242.012 213.882 1.00 41.03 187 VAL A C 1
ATOM 2888 O O . VAL B 2 187 ? 168.144 241.794 215.066 1.00 41.03 187 VAL A O 1
ATOM 2892 N N . THR B 2 188 ? 168.559 242.894 213.158 1.00 43.78 188 THR A N 1
ATOM 2893 C CA . THR B 2 188 ? 169.630 243.681 213.751 1.00 43.78 188 THR A CA 1
ATOM 2894 C C . THR B 2 188 ? 169.109 244.785 214.660 1.00 43.78 188 THR A C 1
ATOM 2895 O O . THR B 2 188 ? 169.910 245.462 215.312 1.00 43.78 188 THR A O 1
ATOM 2899 N N . SER B 2 189 ? 167.797 244.994 214.715 1.00 45.63 189 SER A N 1
ATOM 2900 C CA . SER B 2 189 ? 167.234 245.942 215.663 1.00 45.63 189 SER A CA 1
ATOM 2901 C C . SER B 2 189 ? 166.850 245.274 216.973 1.00 45.63 189 SER A C 1
ATOM 2902 O O . SER B 2 189 ? 167.056 245.850 218.043 1.00 45.63 189 SER A O 1
ATOM 2905 N N . LEU B 2 190 ? 166.294 244.063 216.910 1.00 43.95 190 LEU A N 1
ATOM 2906 C CA . LEU B 2 190 ? 165.905 243.373 218.137 1.00 43.95 190 LEU A CA 1
ATOM 2907 C C . LEU B 2 190 ? 167.119 242.827 218.875 1.00 43.95 190 LEU A C 1
ATOM 2908 O O . LEU B 2 190 ? 167.215 242.955 220.099 1.00 43.95 190 LEU A O 1
ATOM 2913 N N . LEU B 2 191 ? 168.051 242.212 218.153 1.00 43.98 191 LEU A N 1
ATOM 2914 C CA . LEU B 2 191 ? 169.264 241.666 218.756 1.00 43.98 191 LEU A CA 1
ATOM 2915 C C . LEU B 2 191 ? 170.355 242.735 218.803 1.00 43.98 191 LEU A C 1
ATOM 2916 O O . LEU B 2 191 ? 171.456 242.574 218.283 1.00 43.98 191 LEU A O 1
ATOM 2921 N N . ALA B 2 192 ? 170.019 243.850 219.446 1.00 49.93 192 ALA A N 1
ATOM 2922 C CA . ALA B 2 192 ? 170.914 244.997 219.518 1.00 49.93 192 ALA A CA 1
ATOM 2923 C C . ALA B 2 192 ? 171.740 245.011 220.795 1.00 49.93 192 ALA A C 1
ATOM 2924 O O . ALA B 2 192 ? 172.928 245.342 220.756 1.00 49.93 192 ALA A O 1
ATOM 2926 N N . GLU B 2 193 ? 171.133 244.669 221.932 1.00 53.89 193 GLU A N 1
ATOM 2927 C CA . GLU B 2 193 ? 171.871 244.621 223.185 1.00 53.89 193 GLU A CA 1
ATOM 2928 C C . GLU B 2 193 ? 172.717 243.366 223.319 1.00 53.89 193 GLU A C 1
ATOM 2929 O O . GLU B 2 193 ? 173.661 243.353 224.115 1.00 53.89 193 GLU A O 1
ATOM 2935 N N . HIS B 2 194 ? 172.404 242.318 222.566 1.00 47.99 194 HIS A N 1
ATOM 2936 C CA . HIS B 2 194 ? 173.107 241.048 222.672 1.00 47.99 194 HIS A CA 1
ATOM 2937 C C . HIS B 2 194 ? 173.959 240.850 221.432 1.00 47.99 194 HIS A C 1
ATOM 2938 O O . HIS B 2 194 ? 173.463 240.353 220.413 1.00 47.99 194 HIS A O 1
ATOM 2945 N N . PRO B 2 195 ? 175.239 241.226 221.457 1.00 44.91 195 PRO A N 1
ATOM 2946 C CA . PRO B 2 195 ? 176.063 241.138 220.247 1.00 44.91 195 PRO A CA 1
ATOM 2947 C C . PRO B 2 195 ? 176.548 239.741 219.912 1.00 44.91 195 PRO A C 1
ATOM 2948 O O . PRO B 2 195 ? 177.149 239.559 218.848 1.00 44.91 195 PRO A O 1
ATOM 2952 N N . SER B 2 196 ? 176.326 238.758 220.778 1.00 39.51 196 SER A N 1
ATOM 2953 C CA . SER B 2 196 ? 176.695 237.388 220.459 1.00 39.51 196 SER A CA 1
ATOM 2954 C C . SER B 2 196 ? 175.565 236.627 219.793 1.00 39.51 196 SER A C 1
ATOM 2955 O O . SER B 2 196 ? 175.822 235.613 219.136 1.00 39.51 196 SER A O 1
ATOM 2958 N N . LEU B 2 197 ? 174.327 237.092 219.942 1.00 35.07 197 LEU A N 1
ATOM 2959 C CA . LEU B 2 197 ? 173.220 236.489 219.216 1.00 35.07 197 LEU A CA 1
ATOM 2960 C C . LEU B 2 197 ? 173.198 236.956 217.768 1.00 35.07 197 LEU A C 1
ATOM 2961 O O . LEU B 2 197 ? 173.224 236.135 216.847 1.00 35.07 197 LEU A O 1
ATOM 2966 N N . ALA B 2 198 ? 173.176 238.273 217.549 1.00 34.05 198 ALA A N 1
ATOM 2967 C CA . ALA B 2 198 ? 173.173 238.819 216.196 1.00 34.05 198 ALA A CA 1
ATOM 2968 C C . ALA B 2 198 ? 174.366 238.367 215.376 1.00 34.05 198 ALA A C 1
ATOM 2969 O O . ALA B 2 198 ? 174.369 238.575 214.162 1.00 34.05 198 ALA A O 1
ATOM 2971 N N . HIS B 2 199 ? 175.371 237.765 215.993 1.00 34.78 199 HIS A N 1
ATOM 2972 C CA . HIS B 2 199 ? 176.497 237.208 215.265 1.00 34.78 199 HIS A CA 1
ATOM 2973 C C . HIS B 2 199 ? 176.292 235.749 214.901 1.00 34.78 199 HIS A C 1
ATOM 2974 O O . HIS B 2 199 ? 177.069 235.205 214.109 1.00 34.78 199 HIS A O 1
ATOM 2981 N N . GLU B 2 200 ? 175.288 235.100 215.478 1.00 28.61 200 GLU A N 1
ATOM 2982 C CA . GLU B 2 200 ? 174.917 233.749 215.090 1.00 28.61 200 GLU A CA 1
ATOM 2983 C C . GLU B 2 200 ? 173.805 233.745 214.060 1.00 28.61 200 GLU A C 1
ATOM 2984 O O . GLU B 2 200 ? 173.657 232.763 213.328 1.00 28.61 200 GLU A O 1
ATOM 2990 N N . PHE B 2 201 ? 173.035 234.833 213.988 1.00 27.18 201 PHE A N 1
ATOM 2991 C CA . PHE B 2 201 ? 172.057 235.018 212.926 1.00 27.18 201 PHE A CA 1
ATOM 2992 C C . PHE B 2 201 ? 172.726 235.184 211.572 1.00 27.18 201 PHE A C 1
ATOM 2993 O O . PHE B 2 201 ? 172.105 234.913 210.544 1.00 27.18 201 PHE A O 1
ATOM 3001 N N . HIS B 2 202 ? 173.979 235.631 211.545 1.00 26.97 202 HIS A N 1
ATOM 3002 C CA . HIS B 2 202 ? 174.716 235.756 210.296 1.00 26.97 202 HIS A CA 1
ATOM 3003 C C . HIS B 2 202 ? 175.165 234.425 209.736 1.00 26.97 202 HIS A C 1
ATOM 3004 O O . HIS B 2 202 ? 175.864 234.415 208.721 1.00 26.97 202 HIS A O 1
ATOM 3011 N N . ASN B 2 203 ? 174.815 233.310 210.367 1.00 20.90 203 ASN A N 1
ATOM 3012 C CA . ASN B 2 203 ? 175.075 231.999 209.796 1.00 20.90 203 ASN A CA 1
ATOM 3013 C C . ASN B 2 203 ? 173.865 231.432 209.073 1.00 20.90 203 ASN A C 1
ATOM 3014 O O . ASN B 2 203 ? 174.007 230.464 208.323 1.00 20.90 203 ASN A O 1
ATOM 3019 N N . PHE B 2 204 ? 172.692 232.025 209.269 1.00 18.17 204 PHE A N 1
ATOM 3020 C CA . PHE B 2 204 ? 171.475 231.698 208.535 1.00 18.17 204 PHE A CA 1
ATOM 3021 C C . PHE B 2 204 ? 171.221 232.679 207.406 1.00 18.17 204 PHE A C 1
ATOM 3022 O O . PHE B 2 204 ? 170.081 233.064 207.170 1.00 18.17 204 PHE A O 1
ATOM 3030 N N . LEU B 2 205 ? 172.265 233.128 206.719 1.00 20.25 205 LEU A N 1
ATOM 3031 C CA . LEU B 2 205 ? 172.177 234.101 205.645 1.00 20.25 205 LEU A CA 1
ATOM 3032 C C . LEU B 2 205 ? 172.848 233.562 204.390 1.00 20.25 205 LEU A C 1
ATOM 3033 O O . LEU B 2 205 ? 173.684 232.655 204.468 1.00 20.25 205 LEU A O 1
ATOM 3038 N N . PRO B 2 206 ? 172.503 234.098 203.211 1.00 21.18 206 PRO A N 1
ATOM 3039 C CA . PRO B 2 206 ? 173.006 233.530 201.950 1.00 21.18 206 PRO A CA 1
ATOM 3040 C C . PRO B 2 206 ? 174.511 233.518 201.788 1.00 21.18 206 PRO A C 1
ATOM 3041 O O . PRO B 2 206 ? 174.990 232.868 200.856 1.00 21.18 206 PRO A O 1
ATOM 3045 N N . SER B 2 207 ? 175.274 234.189 202.639 1.00 18.67 207 SER A N 1
ATOM 3046 C CA . SER B 2 207 ? 176.714 234.252 202.431 1.00 18.67 207 SER A CA 1
ATOM 3047 C C . SER B 2 207 ? 177.473 233.149 203.139 1.00 18.67 207 SER A C 1
ATOM 3048 O O . SER B 2 207 ? 178.527 232.723 202.656 1.00 18.67 207 SER A O 1
ATOM 3051 N N . SER B 2 208 ? 176.982 232.702 204.289 1.00 18.37 208 SER A N 1
ATOM 3052 C CA . SER B 2 208 ? 177.614 231.632 205.039 1.00 18.37 208 SER A CA 1
ATOM 3053 C C . SER B 2 208 ? 177.419 230.269 204.401 1.00 18.37 208 SER A C 1
ATOM 3054 O O . SER B 2 208 ? 178.053 229.304 204.835 1.00 18.37 208 SER A O 1
ATOM 3057 N N . ILE B 2 209 ? 176.575 230.179 203.375 1.00 17.49 209 ILE A N 1
ATOM 3058 C CA . ILE B 2 209 ? 176.280 228.909 202.732 1.00 17.49 209 ILE A CA 1
ATOM 3059 C C . ILE B 2 209 ? 177.388 228.497 201.787 1.00 17.49 209 ILE A C 1
ATOM 3060 O O . ILE B 2 209 ? 177.619 227.302 201.591 1.00 17.49 209 ILE A O 1
ATOM 3065 N N . PHE B 2 210 ? 178.087 229.452 201.181 1.00 14.42 210 PHE A N 1
ATOM 3066 C CA . PHE B 2 210 ? 178.794 229.121 199.953 1.00 14.42 210 PHE A CA 1
ATOM 3067 C C . PHE B 2 210 ? 180.067 228.337 200.216 1.00 14.42 210 PHE A C 1
ATOM 3068 O O . PHE B 2 210 ? 180.186 227.183 199.798 1.00 14.42 210 PHE A O 1
ATOM 3076 N N . PHE B 2 211 ? 181.014 228.910 200.923 1.00 13.85 211 PHE A N 1
ATOM 3077 C CA . PHE B 2 211 ? 182.202 228.160 201.302 1.00 13.85 211 PHE A CA 1
ATOM 3078 C C . PHE B 2 211 ? 182.074 227.884 202.798 1.00 13.85 211 PHE A C 1
ATOM 3079 O O . PHE B 2 211 ? 182.466 228.699 203.631 1.00 13.85 211 PHE A O 1
ATOM 3087 N N . GLY B 2 212 ? 181.489 226.734 203.131 1.00 15.63 212 GLY A N 1
ATOM 3088 C CA . GLY B 2 212 ? 181.145 226.422 204.504 1.00 15.63 212 GLY A CA 1
ATOM 3089 C C . GLY B 2 212 ? 181.620 225.070 204.992 1.00 15.63 212 GLY A C 1
ATOM 3090 O O . GLY B 2 212 ? 180.953 224.433 205.806 1.00 15.63 212 GLY A O 1
ATOM 3091 N N . SER B 2 213 ? 182.778 224.630 204.530 1.00 15.81 213 SER A N 1
ATOM 3092 C CA . SER B 2 213 ? 183.370 223.384 204.989 1.00 15.81 213 SER A CA 1
ATOM 3093 C C . SER B 2 213 ? 184.068 223.516 206.329 1.00 15.81 213 SER A C 1
ATOM 3094 O O . SER B 2 213 ? 184.734 222.571 206.764 1.00 15.81 213 SER A O 1
ATOM 3097 N N . LYS B 2 214 ? 183.949 224.669 206.982 1.00 19.07 214 LYS A N 1
ATOM 3098 C CA . LYS B 2 214 ? 184.619 224.934 208.248 1.00 19.07 214 LYS A CA 1
ATOM 3099 C C . LYS B 2 214 ? 183.597 225.555 209.186 1.00 19.07 214 LYS A C 1
ATOM 3100 O O . LYS B 2 214 ? 183.082 226.650 208.893 1.00 19.07 214 LYS A O 1
ATOM 3106 N N . PRO B 2 215 ? 183.265 224.908 210.297 1.00 19.41 215 PRO A N 1
ATOM 3107 C CA . PRO B 2 215 ? 182.216 225.416 211.171 1.00 19.41 215 PRO A CA 1
ATOM 3108 C C . PRO B 2 215 ? 182.692 226.622 211.954 1.00 19.41 215 PRO A C 1
ATOM 3109 O O . PRO B 2 215 ? 183.858 226.694 212.365 1.00 19.41 215 PRO A O 1
ATOM 3113 N N . PRO B 2 216 ? 181.829 227.585 212.189 1.00 14.34 216 PRO A N 1
ATOM 3114 C CA . PRO B 2 216 ? 182.222 228.742 212.999 1.00 14.34 216 PRO A CA 1
ATOM 3115 C C . PRO B 2 216 ? 182.476 228.393 214.458 1.00 14.34 216 PRO A C 1
ATOM 3116 O O . PRO B 2 216 ? 182.505 227.218 214.830 1.00 14.34 216 PRO A O 1
ATOM 3120 N N . LEU B 2 217 ? 182.705 229.407 215.288 1.00 1.46 217 LEU A N 1
ATOM 3121 C CA . LEU B 2 217 ? 183.003 229.186 216.696 1.00 1.46 217 LEU A CA 1
ATOM 3122 C C . LEU B 2 217 ? 181.714 229.002 217.484 1.00 1.46 217 LEU A C 1
ATOM 3123 O O . LEU B 2 217 ? 180.879 229.909 217.537 1.00 1.46 217 LEU A O 1
ATOM 3128 N N . GLY B 2 218 ? 181.563 227.841 218.108 1.00 12.86 218 GLY A N 1
ATOM 3129 C CA . GLY B 2 218 ? 180.400 227.575 218.925 1.00 12.86 218 GLY A CA 1
ATOM 3130 C C . GLY B 2 218 ? 179.174 227.199 218.133 1.00 12.86 218 GLY A C 1
ATOM 3131 O O . GLY B 2 218 ? 178.059 227.554 218.522 1.00 12.86 218 GLY A O 1
ATOM 3132 N N . SER B 2 219 ? 179.348 226.469 217.032 1.00 16.88 219 SER A N 1
ATOM 3133 C CA . SER B 2 219 ? 178.264 226.169 216.113 1.00 16.88 219 SER A CA 1
ATOM 3134 C C . SER B 2 219 ? 178.443 224.772 215.547 1.00 16.88 219 SER A C 1
ATOM 3135 O O . SER B 2 219 ? 179.561 224.315 215.307 1.00 16.88 219 SER A O 1
ATOM 3138 N N . PHE B 2 220 ? 177.314 224.102 215.334 1.00 16.98 220 PHE A N 1
ATOM 3139 C CA . PHE B 2 220 ? 177.276 222.788 214.727 1.00 16.98 220 PHE A CA 1
ATOM 3140 C C . PHE B 2 220 ? 177.689 222.930 213.265 1.00 16.98 220 PHE A C 1
ATOM 3141 O O . PHE B 2 220 ? 177.914 224.043 212.789 1.00 16.98 220 PHE A O 1
ATOM 3149 N N . PRO B 2 221 ? 177.829 221.828 212.526 1.00 17.61 221 PRO A N 1
ATOM 3150 C CA . PRO B 2 221 ? 178.311 221.943 211.152 1.00 17.61 221 PRO A CA 1
ATOM 3151 C C . PRO B 2 221 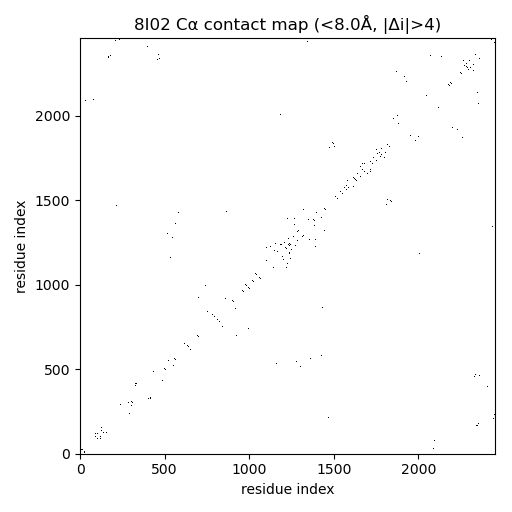? 177.410 222.805 210.287 1.00 17.61 221 PRO A C 1
ATOM 3152 O O . PRO B 2 221 ? 176.246 223.057 210.599 1.00 17.61 221 PRO A O 1
ATOM 3156 N N . LEU B 2 222 ? 177.979 223.274 209.182 1.00 14.87 222 LEU A N 1
ATOM 3157 C CA . LEU B 2 222 ? 177.225 224.036 208.198 1.00 14.87 222 LEU A CA 1
ATOM 3158 C C . LEU B 2 222 ? 176.834 223.205 206.984 1.00 14.87 222 LEU A C 1
ATOM 3159 O O . LEU B 2 222 ? 175.687 223.279 206.536 1.00 14.87 222 LEU A O 1
ATOM 3164 N N . ARG B 2 223 ? 177.747 222.392 206.461 1.00 10.96 223 ARG A N 1
ATOM 3165 C CA . ARG B 2 223 ? 177.486 221.516 205.332 1.00 10.96 223 ARG A CA 1
ATOM 3166 C C . ARG B 2 223 ? 177.862 220.090 205.708 1.00 10.96 223 ARG A C 1
ATOM 3167 O O . ARG B 2 223 ? 178.255 219.809 206.839 1.00 10.96 223 ARG A O 1
ATOM 3175 N N . GLY B 2 224 ? 177.717 219.177 204.748 1.00 9.37 224 GLY A N 1
ATOM 3176 C CA . GLY B 2 224 ? 178.271 217.846 204.836 1.00 9.37 224 GLY A CA 1
ATOM 3177 C C . GLY B 2 224 ? 179.387 217.706 203.820 1.00 9.37 224 GLY A C 1
ATOM 3178 O O . GLY B 2 224 ? 179.583 218.566 202.975 1.00 9.37 224 GLY A O 1
ATOM 3179 N N . ILE B 2 225 ? 180.145 216.620 203.932 1.00 9.14 225 ILE A N 1
ATOM 3180 C CA . ILE B 2 225 ? 181.290 216.372 203.058 1.00 9.14 225 ILE A CA 1
ATOM 3181 C C . ILE B 2 225 ? 181.286 214.917 202.616 1.00 9.14 225 ILE A C 1
ATOM 3182 O O . ILE B 2 225 ? 180.515 214.096 203.106 1.00 9.14 225 ILE A O 1
ATOM 3187 N N . GLN B 2 226 ? 182.176 214.615 201.672 1.00 10.45 226 GLN A N 1
ATOM 3188 C CA . GLN B 2 226 ? 182.440 213.276 201.164 1.00 10.45 226 GLN A CA 1
ATOM 3189 C C . GLN B 2 226 ? 183.732 213.317 200.368 1.00 10.45 226 GLN A C 1
ATOM 3190 O O . GLN B 2 226 ? 184.207 214.384 199.988 1.00 10.45 226 GLN A O 1
ATOM 3196 N N . SER B 2 227 ? 184.282 212.141 200.108 1.00 12.30 227 SER A N 1
ATOM 3197 C CA . SER B 2 227 ? 185.497 212.027 199.319 1.00 12.30 227 SER A CA 1
ATOM 3198 C C . SER B 2 227 ? 185.201 212.277 197.837 1.00 12.30 227 SER A C 1
ATOM 3199 O O . SER B 2 227 ? 184.051 212.364 197.412 1.00 12.30 227 SER A O 1
ATOM 3202 N N . SER B 2 228 ? 186.260 212.408 197.039 1.00 13.65 228 SER A N 1
ATOM 3203 C CA . SER B 2 228 ? 186.078 212.662 195.617 1.00 13.65 228 SER A CA 1
ATOM 3204 C C . SER B 2 228 ? 186.997 211.877 194.700 1.00 13.65 228 SER A C 1
ATOM 3205 O O . SER B 2 228 ? 186.758 211.881 193.494 1.00 13.65 228 SER A O 1
ATOM 3208 N N . GLN B 2 229 ? 188.035 211.229 195.207 1.00 15.92 229 GLN A N 1
ATOM 3209 C CA . GLN B 2 229 ? 188.863 210.309 194.429 1.00 15.92 229 GLN A CA 1
ATOM 3210 C C . GLN B 2 229 ? 189.557 211.006 193.267 1.00 15.92 229 GLN A C 1
ATOM 3211 O O . GLN B 2 229 ? 189.575 210.504 192.147 1.00 15.92 229 GLN A O 1
ATOM 3217 N N . PHE B 2 230 ? 190.142 212.168 193.534 1.00 16.05 230 PHE A N 1
ATOM 3218 C CA . PHE B 2 230 ? 191.013 212.876 192.601 1.00 16.05 230 PHE A CA 1
ATOM 3219 C C . PHE B 2 230 ? 190.291 213.382 191.358 1.00 16.05 230 PHE A C 1
ATOM 3220 O O . PHE B 2 230 ? 190.928 213.615 190.334 1.00 16.05 230 PHE A O 1
ATOM 3228 N N . THR B 2 231 ? 188.981 213.568 191.403 1.00 12.84 231 THR A N 1
ATOM 3229 C CA . THR B 2 231 ? 188.257 214.072 190.248 1.00 12.84 231 THR A CA 1
ATOM 3230 C C . THR B 2 231 ? 188.242 215.593 190.271 1.00 12.84 231 THR A C 1
ATOM 3231 O O . THR B 2 231 ? 187.965 216.198 191.309 1.00 12.84 231 THR A O 1
ATOM 3235 N N . LEU B 2 232 ? 188.547 216.206 189.123 1.00 11.93 232 LEU A N 1
ATOM 3236 C CA . LEU B 2 232 ? 188.531 217.659 189.033 1.00 11.93 232 LEU A CA 1
ATOM 3237 C C . LEU B 2 232 ? 187.155 218.215 189.339 1.00 11.93 232 LEU A C 1
ATOM 3238 O O . LEU B 2 232 ? 187.038 219.347 189.813 1.00 11.93 232 LEU A O 1
ATOM 3243 N N . SER B 2 233 ? 186.109 217.460 189.041 1.00 10.73 233 SER A N 1
ATOM 3244 C CA . SER B 2 233 ? 184.776 217.718 189.566 1.00 10.73 233 SER A CA 1
ATOM 3245 C C . SER B 2 233 ? 184.716 217.057 190.928 1.00 10.73 233 SER A C 1
ATOM 3246 O O . SER B 2 233 ? 184.782 215.831 191.035 1.00 10.73 233 SER A O 1
ATOM 3249 N N . ASN B 2 234 ? 184.621 217.855 191.974 1.00 10.58 234 ASN A N 1
ATOM 3250 C CA . ASN B 2 234 ? 184.611 217.300 193.316 1.00 10.58 234 ASN A CA 1
ATOM 3251 C C . ASN B 2 234 ? 183.227 216.708 193.552 1.00 10.58 234 ASN A C 1
ATOM 3252 O O . ASN B 2 234 ? 182.359 217.290 194.201 1.00 10.58 234 ASN A O 1
ATOM 3257 N N . ILE B 2 235 ? 183.015 215.528 192.971 1.00 11.04 235 ILE A N 1
ATOM 3258 C CA . ILE B 2 235 ? 181.765 214.788 193.100 1.00 11.04 235 ILE A CA 1
ATOM 3259 C C . ILE B 2 235 ? 182.100 213.334 193.400 1.00 11.04 235 ILE A C 1
ATOM 3260 O O . ILE B 2 235 ? 182.847 212.696 192.650 1.00 11.04 235 ILE A O 1
ATOM 3265 N N . SER B 2 236 ? 181.559 212.821 194.507 1.00 13.86 236 SER A N 1
ATOM 3266 C CA . SER B 2 236 ? 181.822 211.457 194.945 1.00 13.86 236 SER A CA 1
ATOM 3267 C C . SER B 2 236 ? 181.224 210.452 193.976 1.00 13.86 236 SER A C 1
ATOM 3268 O O . SER B 2 236 ? 180.084 210.599 193.535 1.00 13.86 236 SER A O 1
ATOM 3271 N N . ASP B 2 237 ? 181.985 209.411 193.663 1.00 16.32 237 ASP A N 1
ATOM 3272 C CA . ASP B 2 237 ? 181.512 208.392 192.737 1.00 16.32 237 ASP A CA 1
ATOM 3273 C C . ASP B 2 237 ? 180.537 207.418 193.372 1.00 16.32 237 ASP A C 1
ATOM 3274 O O . ASP B 2 237 ? 180.189 206.421 192.739 1.00 16.32 237 ASP A O 1
ATOM 3279 N N . LEU B 2 238 ? 180.111 207.660 194.605 1.00 16.36 238 LEU A N 1
ATOM 3280 C CA . LEU B 2 238 ? 179.027 206.900 195.203 1.00 16.36 238 LEU A CA 1
ATOM 3281 C C . LEU B 2 238 ? 177.667 207.461 194.849 1.00 16.36 238 LEU A C 1
ATOM 3282 O O . LEU B 2 238 ? 176.666 206.764 195.009 1.00 16.36 238 LEU A O 1
ATOM 3287 N N . LEU B 2 239 ? 177.608 208.708 194.390 1.00 16.18 239 LEU A N 1
ATOM 3288 C CA . LEU B 2 239 ? 176.365 209.335 193.983 1.00 16.18 239 LEU A CA 1
ATOM 3289 C C . LEU B 2 239 ? 176.270 209.546 192.486 1.00 16.18 239 LEU A C 1
ATOM 3290 O O . LEU B 2 239 ? 175.165 209.706 191.971 1.00 16.18 239 LEU A O 1
ATOM 3295 N N . SER B 2 240 ? 177.394 209.566 191.782 1.00 18.43 240 SER A N 1
ATOM 3296 C CA . SER B 2 240 ? 177.359 209.736 190.339 1.00 18.43 240 SER A CA 1
ATOM 3297 C C . SER B 2 240 ? 176.982 208.438 189.645 1.00 18.43 240 SER A C 1
ATOM 3298 O O . SER B 2 240 ? 176.065 208.412 188.818 1.00 18.43 240 SER A O 1
ATOM 3301 N N . GLN B 2 241 ? 177.681 207.352 189.977 1.00 21.00 241 GLN A N 1
ATOM 3302 C CA . GLN B 2 241 ? 177.508 206.068 189.318 1.00 21.00 241 GLN A CA 1
ATOM 3303 C C . GLN B 2 241 ? 176.233 205.361 189.715 1.00 21.00 241 GLN A C 1
ATOM 3304 O O . GLN B 2 241 ? 175.916 204.330 189.118 1.00 21.00 241 GLN A O 1
ATOM 3310 N N . SER B 2 242 ? 175.503 205.872 190.701 1.00 22.73 242 SER A N 1
ATOM 3311 C CA . SER B 2 242 ? 174.396 205.136 191.287 1.00 22.73 242 SER A CA 1
ATOM 3312 C C . SER B 2 242 ? 173.202 206.037 191.541 1.00 22.73 242 SER A C 1
ATOM 3313 O O . SER B 2 242 ? 172.561 205.947 192.588 1.00 22.73 242 SER A O 1
ATOM 3316 N N . ARG B 2 243 ? 172.874 206.915 190.600 1.00 23.24 243 ARG A N 1
ATOM 3317 C CA . ARG B 2 243 ? 171.679 207.745 190.763 1.00 23.24 243 ARG A CA 1
ATOM 3318 C C . ARG B 2 243 ? 170.847 207.854 189.490 1.00 23.24 243 ARG A C 1
ATOM 3319 O O . ARG B 2 243 ? 171.178 208.609 188.579 1.00 23.24 243 ARG A O 1
ATOM 3327 N N . GLU B 2 256 ? 166.445 191.933 180.946 1.00 49.39 256 GLU A N 1
ATOM 3328 C CA . GLU B 2 256 ? 167.590 192.420 181.710 1.00 49.39 256 GLU A CA 1
ATOM 3329 C C . GLU B 2 256 ? 168.526 191.282 182.118 1.00 49.39 256 GLU A C 1
ATOM 3330 O O . GLU B 2 256 ? 169.739 191.464 182.194 1.00 49.39 256 GLU A O 1
ATOM 3336 N N . SER B 2 257 ? 167.945 190.110 182.387 1.00 49.18 257 SER A N 1
ATOM 3337 C CA . SER B 2 257 ? 168.737 188.960 182.806 1.00 49.18 257 SER A CA 1
ATOM 3338 C C . SER B 2 257 ? 169.774 188.585 181.758 1.00 49.18 257 SER A C 1
ATOM 3339 O O . SER B 2 257 ? 170.822 188.019 182.096 1.00 49.18 257 SER A O 1
ATOM 3342 N N . SER B 2 258 ? 169.495 188.870 180.486 1.00 47.03 258 SER A N 1
ATOM 3343 C CA . SER B 2 258 ? 170.518 188.805 179.452 1.00 47.03 258 SER A CA 1
ATOM 3344 C C . SER B 2 258 ? 171.243 190.128 179.272 1.00 47.03 258 SER A C 1
ATOM 3345 O O . SER B 2 258 ? 172.316 190.157 178.664 1.00 47.03 258 SER A O 1
ATOM 3348 N N . ASP B 2 259 ? 170.679 191.221 179.788 1.00 46.83 259 ASP A N 1
ATOM 3349 C CA . ASP B 2 259 ? 171.337 192.514 179.700 1.00 46.83 259 ASP A CA 1
ATOM 3350 C C . ASP B 2 259 ? 172.417 192.691 180.755 1.00 46.83 259 ASP A C 1
ATOM 3351 O O . ASP B 2 259 ? 173.301 193.531 180.573 1.00 46.83 259 ASP A O 1
ATOM 3356 N N . PHE B 2 260 ? 172.369 191.934 181.850 1.00 34.51 260 PHE A N 1
ATOM 3357 C CA . PHE B 2 260 ? 173.365 192.129 182.892 1.00 34.51 260 PHE A CA 1
ATOM 3358 C C . PHE B 2 260 ? 174.576 191.233 182.702 1.00 34.51 260 PHE A C 1
ATOM 3359 O O . PHE B 2 260 ? 175.709 191.714 182.716 1.00 34.51 260 PHE A O 1
ATOM 3367 N N . PHE B 2 261 ? 174.368 189.932 182.537 1.00 34.19 261 PHE A N 1
ATOM 3368 C CA . PHE B 2 261 ? 175.508 189.030 182.512 1.00 34.19 261 PHE A CA 1
ATOM 3369 C C . PHE B 2 261 ? 176.211 188.994 181.165 1.00 34.19 261 PHE A C 1
ATOM 3370 O O . PHE B 2 261 ? 177.305 188.427 181.075 1.00 34.19 261 PHE A O 1
ATOM 3378 N N . LYS B 2 262 ? 175.620 189.585 180.126 1.00 37.52 262 LYS A N 1
ATOM 3379 C CA . LYS B 2 262 ? 176.361 189.834 178.894 1.00 37.52 262 LYS A CA 1
ATOM 3380 C C . LYS B 2 262 ? 177.377 190.947 179.085 1.00 37.52 262 LYS A C 1
ATOM 3381 O O . LYS B 2 262 ? 178.529 190.824 178.661 1.00 37.52 262 LYS A O 1
ATOM 3387 N N . ASN B 2 263 ? 176.966 192.034 179.731 1.00 36.64 263 ASN A N 1
ATOM 3388 C CA . ASN B 2 263 ? 177.816 193.210 179.851 1.00 36.64 263 ASN A CA 1
ATOM 3389 C C . ASN B 2 263 ? 178.963 192.973 180.820 1.00 36.64 263 ASN A C 1
ATOM 3390 O O . ASN B 2 263 ? 180.119 193.277 180.507 1.00 36.64 263 ASN A O 1
ATOM 3395 N N . VAL B 2 264 ? 178.660 192.439 182.005 1.00 32.18 264 VAL A N 1
ATOM 3396 C CA . VAL B 2 264 ? 179.683 192.181 183.017 1.00 32.18 264 VAL A CA 1
ATOM 3397 C C . VAL B 2 264 ? 180.895 191.473 182.434 1.00 32.18 264 VAL A C 1
ATOM 3398 O O . VAL B 2 264 ? 182.026 191.705 182.870 1.00 32.18 264 VAL A O 1
ATOM 3402 N N . LYS B 2 265 ? 180.696 190.619 181.439 1.00 34.00 265 LYS A N 1
ATOM 3403 C CA . LYS B 2 265 ? 181.830 189.959 180.812 1.00 34.00 265 LYS A CA 1
ATOM 3404 C C . LYS B 2 265 ? 182.554 190.858 179.815 1.00 34.00 265 LYS A C 1
ATOM 3405 O O . LYS B 2 265 ? 183.696 190.563 179.452 1.00 34.00 265 LYS A O 1
ATOM 3411 N N . ASN B 2 266 ? 181.921 191.940 179.363 1.00 35.17 266 ASN A N 1
ATOM 3412 C CA . ASN B 2 266 ? 182.628 192.930 178.558 1.00 35.17 266 ASN A CA 1
ATOM 3413 C C . ASN B 2 266 ? 183.443 193.860 179.442 1.00 35.17 266 ASN A C 1
ATOM 3414 O O . ASN B 2 266 ? 184.623 194.106 179.173 1.00 35.17 266 ASN A O 1
ATOM 3419 N N . VAL B 2 267 ? 182.822 194.381 180.502 1.00 33.74 267 VAL A N 1
ATOM 3420 C CA . VAL B 2 267 ? 183.524 195.256 181.440 1.00 33.74 267 VAL A CA 1
ATOM 3421 C C . VAL B 2 267 ? 184.697 194.518 182.075 1.00 33.74 267 VAL A C 1
ATOM 3422 O O . VAL B 2 267 ? 185.860 194.901 181.910 1.00 33.74 267 VAL A O 1
ATOM 3426 N N . LEU B 2 268 ? 184.410 193.438 182.800 1.00 31.39 268 LEU A N 1
ATOM 3427 C CA . LEU B 2 268 ? 185.437 192.680 183.508 1.00 31.39 268 LEU A CA 1
ATOM 3428 C C . LEU B 2 268 ? 186.195 191.830 182.496 1.00 31.39 268 LEU A C 1
ATOM 3429 O O . LEU B 2 268 ? 185.949 190.635 182.315 1.00 31.39 268 LEU A O 1
ATOM 3434 N N . THR B 2 269 ? 187.153 192.471 181.828 1.00 37.41 269 THR A N 1
ATOM 3435 C CA . THR B 2 269 ? 187.858 191.816 180.733 1.00 37.41 269 THR A CA 1
ATOM 3436 C C . THR B 2 269 ? 188.845 190.772 181.233 1.00 37.41 269 THR A C 1
ATOM 3437 O O . THR B 2 269 ? 189.028 189.739 180.579 1.00 37.41 269 THR A O 1
ATOM 3441 N N . ASP B 2 270 ? 189.488 191.008 182.370 1.00 36.25 270 ASP A N 1
ATOM 3442 C CA . ASP B 2 270 ? 190.422 190.022 182.890 1.00 36.25 270 ASP A CA 1
ATOM 3443 C C . ASP B 2 270 ? 189.649 188.801 183.359 1.00 36.25 270 ASP A C 1
ATOM 3444 O O . ASP B 2 270 ? 188.668 188.924 184.094 1.00 36.25 270 ASP A O 1
ATOM 3449 N N . VAL B 2 271 ? 190.077 187.614 182.917 1.00 32.93 271 VAL A N 1
ATOM 3450 C CA . VAL B 2 271 ? 189.272 186.415 183.138 1.00 32.93 271 VAL A CA 1
ATOM 3451 C C . VAL B 2 271 ? 189.396 185.877 184.549 1.00 32.93 271 VAL A C 1
ATOM 3452 O O . VAL B 2 271 ? 188.608 185.005 184.931 1.00 32.93 271 VAL A O 1
ATOM 3456 N N . GLU B 2 272 ? 190.342 186.363 185.343 1.00 32.64 272 GLU A N 1
ATOM 3457 C CA . GLU B 2 272 ? 190.395 186.024 186.756 1.00 32.64 272 GLU A CA 1
ATOM 3458 C C . GLU B 2 272 ? 189.960 187.183 187.638 1.00 32.64 272 GLU A C 1
ATOM 3459 O O . GLU B 2 272 ? 190.143 187.127 188.854 1.00 32.64 272 GLU A O 1
ATOM 3465 N N . THR B 2 273 ? 189.410 188.238 187.051 1.00 26.37 273 THR A N 1
ATOM 3466 C CA . THR B 2 273 ? 188.581 189.187 187.779 1.00 26.37 273 THR A CA 1
ATOM 3467 C C . THR B 2 273 ? 187.103 188.886 187.621 1.00 26.37 273 THR A C 1
ATOM 3468 O O . THR B 2 273 ? 186.310 189.215 188.507 1.00 26.37 273 THR A O 1
ATOM 3472 N N . TYR B 2 274 ? 186.722 188.259 186.510 1.00 24.67 274 TYR A N 1
ATOM 3473 C CA . TYR B 2 274 ? 185.346 187.822 186.334 1.00 24.67 274 TYR A CA 1
ATOM 3474 C C . TYR B 2 274 ? 185.029 186.640 187.237 1.00 24.67 274 TYR A C 1
ATOM 3475 O O . TYR B 2 274 ? 183.968 186.602 187.865 1.00 24.67 274 TYR A O 1
ATOM 3484 N N . HIS B 2 275 ? 185.943 185.674 187.327 1.00 22.25 275 HIS A N 1
ATOM 3485 C CA . HIS B 2 275 ? 185.725 184.514 188.182 1.00 22.25 275 HIS A CA 1
ATOM 3486 C C . HIS B 2 275 ? 185.569 184.905 189.642 1.00 22.25 275 HIS A C 1
ATOM 3487 O O . HIS B 2 275 ? 184.763 184.307 190.366 1.00 22.25 275 HIS A O 1
ATOM 3494 N N . GLU B 2 276 ? 186.308 185.914 190.085 1.00 19.43 276 GLU A N 1
ATOM 3495 C CA . GLU B 2 276 ? 186.276 186.386 191.460 1.00 19.43 276 GLU A CA 1
ATOM 3496 C C . GLU B 2 276 ? 185.008 187.147 191.800 1.00 19.43 276 GLU A C 1
ATOM 3497 O O . GLU B 2 276 ? 184.757 187.403 192.977 1.00 19.43 276 GLU A O 1
ATOM 3503 N N . PHE B 2 277 ? 184.221 187.523 190.804 1.00 16.54 277 PHE A N 1
ATOM 3504 C CA . PHE B 2 277 ? 182.925 188.156 190.985 1.00 16.54 277 PHE A CA 1
ATOM 3505 C C . PHE B 2 277 ? 181.825 187.108 191.030 1.00 16.54 277 PHE A C 1
ATOM 3506 O O . PHE B 2 277 ? 180.870 187.214 191.813 1.00 16.54 277 PHE A O 1
ATOM 3514 N N . LEU B 2 278 ? 181.987 186.063 190.221 1.00 17.62 278 LEU A N 1
ATOM 3515 C CA . LEU B 2 278 ? 181.087 184.925 190.263 1.00 17.62 278 LEU A CA 1
ATOM 3516 C C . LEU B 2 278 ? 181.191 184.177 191.581 1.00 17.62 278 LEU A C 1
ATOM 3517 O O . LEU B 2 278 ? 180.189 183.657 192.067 1.00 17.62 278 LEU A O 1
ATOM 3522 N N . LYS B 2 279 ? 182.377 184.123 192.187 1.00 16.70 279 LYS A N 1
ATOM 3523 C CA . LYS B 2 279 ? 182.483 183.490 193.500 1.00 16.70 279 LYS A CA 1
ATOM 3524 C C . LYS B 2 279 ? 181.835 184.323 194.604 1.00 16.70 279 LYS A C 1
ATOM 3525 O O . LYS B 2 279 ? 181.294 183.760 195.560 1.00 16.70 279 LYS A O 1
ATOM 3531 N N . LEU B 2 280 ? 181.853 185.649 194.487 1.00 16.47 280 LEU A N 1
ATOM 3532 C CA . LEU B 2 280 ? 181.088 186.490 195.403 1.00 16.47 280 LEU A CA 1
ATOM 3533 C C . LEU B 2 280 ? 179.592 186.220 195.272 1.00 16.47 280 LEU A C 1
ATOM 3534 O O . LEU B 2 280 ? 178.878 186.066 196.272 1.00 16.47 280 LEU A O 1
ATOM 3539 N N . LEU B 2 281 ? 179.098 186.148 194.038 1.00 18.14 281 LEU A N 1
ATOM 3540 C CA . LEU B 2 281 ? 177.690 185.812 193.834 1.00 18.14 281 LEU A CA 1
ATOM 3541 C C . LEU B 2 281 ? 177.363 184.416 194.357 1.00 18.14 281 LEU A C 1
ATOM 3542 O O . LEU B 2 281 ? 176.294 184.195 194.936 1.00 18.14 281 LEU A O 1
ATOM 3547 N N . ASN B 2 282 ? 178.273 183.462 194.175 1.00 17.65 282 ASN A N 1
ATOM 3548 C CA . ASN B 2 282 ? 178.035 182.103 194.649 1.00 17.65 282 ASN A CA 1
ATOM 3549 C C . ASN B 2 282 ? 177.941 182.041 196.163 1.00 17.65 282 ASN A C 1
ATOM 3550 O O . ASN B 2 282 ? 177.014 181.437 196.707 1.00 17.65 282 ASN A O 1
ATOM 3555 N N . LEU B 2 283 ? 178.903 182.629 196.870 1.00 17.20 283 LEU A N 1
ATOM 3556 C CA . LEU B 2 283 ? 178.768 182.584 198.319 1.00 17.20 283 LEU A CA 1
ATOM 3557 C C . LEU B 2 283 ? 177.660 183.488 198.828 1.00 17.20 283 LEU A C 1
ATOM 3558 O O . LEU B 2 283 ? 177.305 183.392 200.000 1.00 17.20 283 LEU A O 1
ATOM 3563 N N . TYR B 2 284 ? 177.085 184.343 197.989 1.00 18.81 284 TYR A N 1
ATOM 3564 C CA . TYR B 2 284 ? 175.781 184.884 198.357 1.00 18.81 284 TYR A CA 1
ATOM 3565 C C . TYR B 2 284 ? 174.702 183.819 198.257 1.00 18.81 284 TYR A C 1
ATOM 3566 O O . TYR B 2 284 ? 173.813 183.742 199.112 1.00 18.81 284 TYR A O 1
ATOM 3575 N N . VAL B 2 285 ? 174.736 183.030 197.181 1.00 16.71 285 VAL A N 1
ATOM 3576 C CA . VAL B 2 285 ? 173.713 182.011 196.958 1.00 16.71 285 VAL A CA 1
ATOM 3577 C C . VAL B 2 285 ? 173.711 181.000 198.089 1.00 16.71 285 VAL A C 1
ATOM 3578 O O . VAL B 2 285 ? 172.651 180.589 198.572 1.00 16.71 285 VAL A O 1
ATOM 3582 N N . GLN B 2 286 ? 174.898 180.600 198.544 1.00 17.63 286 GLN A N 1
ATOM 3583 C CA . GLN B 2 286 ? 175.000 179.537 199.537 1.00 17.63 286 GLN A CA 1
ATOM 3584 C C . GLN B 2 286 ? 174.485 179.978 200.901 1.00 17.63 286 GLN A C 1
ATOM 3585 O O . GLN B 2 286 ? 173.942 179.165 201.653 1.00 17.63 286 GLN A O 1
ATOM 3591 N N . GLY B 2 287 ? 174.633 181.249 201.239 1.00 17.01 287 GLY A N 1
ATOM 3592 C CA . GLY B 2 287 ? 174.047 181.753 202.463 1.00 17.01 287 GLY A CA 1
ATOM 3593 C C . GLY B 2 287 ? 175.065 182.409 203.361 1.00 17.01 287 GLY A C 1
ATOM 3594 O O . GLY B 2 287 ? 174.754 182.820 204.481 1.00 17.01 287 GLY A O 1
ATOM 3595 N N . ILE B 2 288 ? 176.289 182.535 202.854 1.00 19.01 288 ILE A N 1
ATOM 3596 C CA . ILE B 2 288 ? 177.392 182.995 203.685 1.00 19.01 288 ILE A CA 1
ATOM 3597 C C . ILE B 2 288 ? 177.318 184.500 203.917 1.00 19.01 288 ILE A C 1
ATOM 3598 O O . ILE B 2 288 ? 177.626 184.981 205.011 1.00 19.01 288 ILE A O 1
ATOM 3603 N N . ILE B 2 289 ? 176.906 185.271 202.909 1.00 19.90 289 ILE A N 1
ATOM 3604 C CA . ILE B 2 289 ? 176.779 186.715 203.051 1.00 19.90 289 ILE A CA 1
ATOM 3605 C C . ILE B 2 289 ? 175.356 187.132 202.719 1.00 19.90 289 ILE A C 1
ATOM 3606 O O . ILE B 2 289 ? 174.606 186.412 202.064 1.00 19.90 289 ILE A O 1
ATOM 3611 N N . ASP B 2 290 ? 174.987 188.310 203.194 1.00 24.76 290 ASP A N 1
ATOM 3612 C CA . ASP B 2 290 ? 173.645 188.836 203.020 1.00 24.76 290 ASP A CA 1
ATOM 3613 C C . ASP B 2 290 ? 173.594 189.765 201.815 1.00 24.76 290 ASP A C 1
ATOM 3614 O O . ASP B 2 290 ? 174.514 189.813 200.995 1.00 24.76 290 ASP A O 1
ATOM 3619 N N . ARG B 2 291 ? 172.488 190.495 201.686 1.00 30.44 291 ARG A N 1
ATOM 3620 C CA . ARG B 2 291 ? 172.321 191.368 200.533 1.00 30.44 291 ARG A CA 1
ATOM 3621 C C . ARG B 2 291 ? 173.329 192.504 200.562 1.00 30.44 291 ARG A C 1
ATOM 3622 O O . ARG B 2 291 ? 173.948 192.820 199.539 1.00 30.44 291 ARG A O 1
ATOM 3630 N N . ASN B 2 292 ? 173.535 193.103 201.735 1.00 25.21 292 ASN A N 1
ATOM 3631 C CA . ASN B 2 292 ? 174.364 194.298 201.835 1.00 25.21 292 ASN A CA 1
ATOM 3632 C C . ASN B 2 292 ? 175.830 194.005 201.550 1.00 25.21 292 ASN A C 1
ATOM 3633 O O . ASN B 2 292 ? 176.497 194.793 200.874 1.00 25.21 292 ASN A O 1
ATOM 3638 N N . ILE B 2 293 ? 176.364 192.897 202.056 1.00 21.81 293 ILE A N 1
ATOM 3639 C CA . ILE B 2 293 ? 177.742 192.583 201.714 1.00 21.81 293 ILE A CA 1
ATOM 3640 C C . ILE B 2 293 ? 177.863 192.381 200.217 1.00 21.81 293 ILE A C 1
ATOM 3641 O O . ILE B 2 293 ? 178.889 192.715 199.619 1.00 21.81 293 ILE A O 1
ATOM 3646 N N . LEU B 2 294 ? 176.814 191.864 199.576 1.00 21.28 294 LEU A N 1
ATOM 3647 C CA . LEU B 2 294 ? 176.886 191.608 198.143 1.00 21.28 294 LEU A CA 1
ATOM 3648 C C . LEU B 2 294 ? 176.890 192.905 197.351 1.00 21.28 294 LEU A C 1
ATOM 3649 O O . LEU B 2 294 ? 177.663 193.062 196.403 1.00 21.28 294 LEU A O 1
ATOM 3654 N N . VAL B 2 295 ? 176.031 193.850 197.723 1.00 21.60 295 VAL A N 1
ATOM 3655 C CA . VAL B 2 295 ? 175.960 195.092 196.963 1.00 21.60 295 VAL A CA 1
ATOM 3656 C C . VAL B 2 295 ? 177.053 196.078 197.340 1.00 21.60 295 VAL A C 1
ATOM 3657 O O . VAL B 2 295 ? 177.291 197.033 196.596 1.00 21.60 295 VAL A O 1
ATOM 3661 N N . SER B 2 296 ? 177.747 195.876 198.457 1.00 20.55 296 SER A N 1
ATOM 3662 C CA . SER B 2 296 ? 178.856 196.750 198.811 1.00 20.55 296 SER A CA 1
ATOM 3663 C C . SER B 2 296 ? 180.217 196.179 198.444 1.00 20.55 296 SER A C 1
ATOM 3664 O O . SER B 2 296 ? 181.163 196.944 198.257 1.00 20.55 296 SER A O 1
ATOM 3667 N N . ARG B 2 297 ? 180.342 194.861 198.346 1.00 18.49 297 ARG A N 1
ATOM 3668 C CA . ARG B 2 297 ? 181.549 194.226 197.846 1.00 18.49 297 ARG A CA 1
ATOM 3669 C C . ARG B 2 297 ? 181.598 194.186 196.331 1.00 18.49 297 ARG A C 1
ATOM 3670 O O . ARG B 2 297 ? 182.652 193.879 195.768 1.00 18.49 297 ARG A O 1
ATOM 3678 N N . GLY B 2 298 ? 180.486 194.477 195.669 1.00 15.21 298 GLY A N 1
ATOM 3679 C CA . GLY B 2 298 ? 180.410 194.436 194.227 1.00 15.21 298 GLY A CA 1
ATOM 3680 C C . GLY B 2 298 ? 180.574 195.798 193.602 1.00 15.21 298 GLY A C 1
ATOM 3681 O O . GLY B 2 298 ? 180.744 195.901 192.388 1.00 15.21 298 GLY A O 1
ATOM 3682 N N . PHE B 2 299 ? 180.515 196.851 194.417 1.00 16.16 299 PHE A N 1
ATOM 3683 C CA . PHE B 2 299 ? 180.792 198.193 193.920 1.00 16.16 299 PHE A CA 1
ATOM 3684 C C . PHE B 2 299 ? 182.211 198.284 193.397 1.00 16.16 299 PHE A C 1
ATOM 3685 O O . PHE B 2 299 ? 182.453 198.832 192.322 1.00 16.16 299 PHE A O 1
ATOM 3693 N N . GLY B 2 300 ? 183.159 197.725 194.128 1.00 15.15 300 GLY A N 1
ATOM 3694 C CA . GLY B 2 300 ? 184.542 197.737 193.710 1.00 15.15 300 GLY A CA 1
ATOM 3695 C C . GLY B 2 300 ? 184.849 196.782 192.581 1.00 15.15 300 GLY A C 1
ATOM 3696 O O . GLY B 2 300 ? 186.013 196.537 192.261 1.00 15.15 300 GLY A O 1
ATOM 3697 N N . PHE B 2 301 ? 183.813 196.213 191.983 1.00 15.04 301 PHE A N 1
ATOM 3698 C CA . PHE B 2 301 ? 183.953 195.369 190.810 1.00 15.04 301 PHE A CA 1
ATOM 3699 C C . PHE B 2 301 ? 183.429 196.047 189.559 1.00 15.04 301 PHE A C 1
ATOM 3700 O O . PHE B 2 301 ? 184.121 196.109 188.543 1.00 15.04 301 PHE A O 1
ATOM 3708 N N . LEU B 2 302 ? 182.210 196.566 189.610 1.00 18.48 302 LEU A N 1
ATOM 3709 C CA . LEU B 2 302 ? 181.589 197.221 188.466 1.00 18.48 302 LEU A CA 1
ATOM 3710 C C . LEU B 2 302 ? 180.926 198.499 188.957 1.00 18.48 302 LEU A C 1
ATOM 3711 O O . LEU B 2 302 ? 179.748 198.497 189.318 1.00 18.48 302 LEU A O 1
ATOM 3716 N N . LYS B 2 303 ? 181.694 199.582 188.979 1.00 20.00 303 LYS A N 1
ATOM 3717 C CA . LYS B 2 303 ? 181.172 200.919 189.219 1.00 20.00 303 LYS A CA 1
ATOM 3718 C C . LYS B 2 303 ? 181.591 201.916 188.165 1.00 20.00 303 LYS A C 1
ATOM 3719 O O . LYS B 2 303 ? 180.917 202.938 188.012 1.00 20.00 303 LYS A O 1
ATOM 3725 N N . SER B 2 304 ? 182.668 201.659 187.425 1.00 27.37 304 SER A N 1
ATOM 3726 C CA . SER B 2 304 ? 183.074 202.532 186.338 1.00 27.37 304 SER A CA 1
ATOM 3727 C C . SER B 2 304 ? 182.283 202.173 185.096 1.00 27.37 304 SER A C 1
ATOM 3728 O O . SER B 2 304 ? 182.843 202.012 184.007 1.00 27.37 304 SER A O 1
ATOM 3731 N N . ASN B 2 305 ? 180.972 202.029 185.272 1.00 29.95 305 ASN A N 1
ATOM 3732 C CA . ASN B 2 305 ? 180.036 201.891 184.168 1.00 29.95 305 ASN A CA 1
ATOM 3733 C C . ASN B 2 305 ? 178.693 202.288 184.767 1.00 29.95 305 ASN A C 1
ATOM 3734 O O . ASN B 2 305 ? 178.043 201.468 185.417 1.00 29.95 305 ASN A O 1
ATOM 3739 N N . SER B 2 306 ? 178.293 203.531 184.549 1.00 29.88 306 SER A N 1
ATOM 3740 C CA . SER B 2 306 ? 177.130 204.064 185.240 1.00 29.88 306 SER A CA 1
ATOM 3741 C C . SER B 2 306 ? 175.843 203.339 184.894 1.00 29.88 306 SER A C 1
ATOM 3742 O O . SER B 2 306 ? 174.807 203.657 185.484 1.00 29.88 306 SER A O 1
ATOM 3745 N N . GLY B 2 307 ? 175.872 202.396 183.959 1.00 28.06 307 GLY A N 1
ATOM 3746 C CA . GLY B 2 307 ? 174.690 201.646 183.594 1.00 28.06 307 GLY A CA 1
ATOM 3747 C C . GLY B 2 307 ? 174.699 200.262 184.194 1.00 28.06 307 GLY A C 1
ATOM 3748 O O . GLY B 2 307 ? 173.657 199.755 184.608 1.00 28.06 307 GLY A O 1
ATOM 3749 N N . LEU B 2 308 ? 175.877 199.640 184.239 1.00 27.27 308 LEU A N 1
ATOM 3750 C CA . LEU B 2 308 ? 176.020 198.341 184.891 1.00 27.27 308 LEU A CA 1
ATOM 3751 C C . LEU B 2 308 ? 175.675 198.420 186.372 1.00 27.27 308 LEU A C 1
ATOM 3752 O O . LEU B 2 308 ? 174.927 197.587 186.893 1.00 27.27 308 LEU A O 1
ATOM 3757 N N . TRP B 2 309 ? 176.222 199.410 187.071 1.00 21.46 309 TRP A N 1
ATOM 3758 C CA . TRP B 2 309 ? 175.943 199.527 188.494 1.00 21.46 309 TRP A CA 1
ATOM 3759 C C . TRP B 2 309 ? 174.488 199.903 188.751 1.00 21.46 309 TRP A C 1
ATOM 3760 O O . TRP B 2 309 ? 173.861 199.383 189.680 1.00 21.46 309 TRP A O 1
ATOM 3771 N N . ARG B 2 310 ? 173.930 200.808 187.953 1.00 26.15 310 ARG A N 1
ATOM 3772 C CA . ARG B 2 310 ? 172.532 201.166 188.141 1.00 26.15 310 ARG A CA 1
ATOM 3773 C C . ARG B 2 310 ? 171.620 199.992 187.847 1.00 26.15 310 ARG A C 1
ATOM 3774 O O . ARG B 2 310 ? 170.569 199.851 188.481 1.00 26.15 310 ARG A O 1
ATOM 3782 N N . SER B 2 311 ? 171.996 199.158 186.878 1.00 27.21 311 SER A N 1
ATOM 3783 C CA . SER B 2 311 ? 171.267 197.926 186.612 1.00 27.21 311 SER A CA 1
ATOM 3784 C C . SER B 2 311 ? 171.311 196.999 187.816 1.00 27.21 311 SER A C 1
ATOM 3785 O O . SER B 2 311 ? 170.274 196.538 188.303 1.00 27.21 311 SER A O 1
ATOM 3788 N N . PHE B 2 312 ? 172.517 196.730 188.317 1.00 26.50 312 PHE A N 1
ATOM 3789 C CA . PHE B 2 312 ? 172.698 195.841 189.458 1.00 26.50 312 PHE A CA 1
ATOM 3790 C C . PHE B 2 312 ? 171.924 196.322 190.676 1.00 26.50 312 PHE A C 1
ATOM 3791 O O . PHE B 2 312 ? 171.421 195.510 191.453 1.00 26.50 312 PHE A O 1
ATOM 3799 N N . LEU B 2 313 ? 171.821 197.634 190.865 1.00 27.87 313 LEU A N 1
ATOM 3800 C CA . LEU B 2 313 ? 171.067 198.139 192.006 1.00 27.87 313 LEU A CA 1
ATOM 3801 C C . LEU B 2 313 ? 169.569 197.888 191.887 1.00 27.87 313 LEU A C 1
ATOM 3802 O O . LEU B 2 313 ? 168.855 198.023 192.883 1.00 27.87 313 LEU A O 1
ATOM 3807 N N . SER B 2 314 ? 169.068 197.564 190.698 1.00 28.16 314 SER A N 1
ATOM 3808 C CA . SER B 2 314 ? 167.663 197.215 190.532 1.00 28.16 314 SER A CA 1
ATOM 3809 C C . SER B 2 314 ? 167.447 195.719 190.401 1.00 28.16 314 SER A C 1
ATOM 3810 O O . SER B 2 314 ? 166.355 195.236 190.717 1.00 28.16 314 SER A O 1
ATOM 3813 N N . LEU B 2 315 ? 168.458 194.988 189.933 1.00 30.75 315 LEU A N 1
ATOM 3814 C CA . LEU B 2 315 ? 168.424 193.534 189.928 1.00 30.75 315 LEU A CA 1
ATOM 3815 C C . LEU B 2 315 ? 168.362 192.964 191.333 1.00 30.75 315 LEU A C 1
ATOM 3816 O O . LEU B 2 315 ? 167.942 191.817 191.499 1.00 30.75 315 LEU A O 1
ATOM 3821 N N . THR B 2 316 ? 168.772 193.738 192.339 1.00 30.15 316 THR A N 1
ATOM 3822 C CA . THR B 2 316 ? 168.707 193.348 193.740 1.00 30.15 316 THR A CA 1
ATOM 3823 C C . THR B 2 316 ? 167.757 194.222 194.542 1.00 30.15 316 THR A C 1
ATOM 3824 O O . THR B 2 316 ? 167.695 194.090 195.765 1.00 30.15 316 THR A O 1
ATOM 3828 N N . SER B 2 317 ? 167.039 195.131 193.889 1.00 32.75 317 SER A N 1
ATOM 3829 C CA . SER B 2 317 ? 165.991 195.932 194.522 1.00 32.75 317 SER A CA 1
ATOM 3830 C C . SER B 2 317 ? 166.529 196.813 195.646 1.00 32.75 317 SER A C 1
ATOM 3831 O O . SER B 2 317 ? 165.848 197.056 196.646 1.00 32.75 317 SER A O 1
ATOM 3834 N N . LEU B 2 318 ? 167.744 197.325 195.478 1.00 32.24 318 LEU A N 1
ATOM 3835 C CA . LEU B 2 318 ? 168.391 198.160 196.484 1.00 32.24 318 LEU A CA 1
ATOM 3836 C C . LEU B 2 318 ? 168.437 199.594 195.968 1.00 32.24 318 LEU A C 1
ATOM 3837 O O . LEU B 2 318 ? 169.147 199.889 195.004 1.00 32.24 318 LEU A O 1
ATOM 3842 N N . SER B 2 319 ? 167.677 200.479 196.607 1.00 35.28 319 SER A N 1
ATOM 3843 C CA . SER B 2 319 ? 167.592 201.856 196.150 1.00 35.28 319 SER A CA 1
ATOM 3844 C C . SER B 2 319 ? 168.830 202.642 196.581 1.00 35.28 319 SER A C 1
ATOM 3845 O O . SER B 2 319 ? 169.428 202.351 197.619 1.00 35.28 319 SER A O 1
ATOM 3848 N N . PRO B 2 320 ? 169.228 203.655 195.804 1.00 33.65 320 PRO A N 1
ATOM 3849 C CA . PRO B 2 320 ? 170.525 204.304 196.052 1.00 33.65 320 PRO A CA 1
ATOM 3850 C C . PRO B 2 320 ? 170.579 205.139 197.315 1.00 33.65 320 PRO A C 1
ATOM 3851 O O . PRO B 2 320 ? 171.683 205.474 197.754 1.00 33.65 320 PRO A O 1
ATOM 3855 N N . GLU B 2 321 ? 169.451 205.513 197.905 1.00 36.67 321 GLU A N 1
ATOM 3856 C CA . GLU B 2 321 ? 169.504 206.212 199.182 1.00 36.67 321 GLU A CA 1
ATOM 3857 C C . GLU B 2 321 ? 169.738 205.273 200.352 1.00 36.67 321 GLU A C 1
ATOM 3858 O O . GLU B 2 321 ? 169.813 205.742 201.490 1.00 36.67 321 GLU A O 1
ATOM 3864 N N . GLU B 2 322 ? 169.851 203.971 200.100 1.00 35.08 322 GLU A N 1
ATOM 3865 C CA . GLU B 2 322 ? 170.153 202.968 201.115 1.00 35.08 322 GLU A CA 1
ATOM 3866 C C . GLU B 2 322 ? 171.541 202.374 200.970 1.00 35.08 322 GLU A C 1
ATOM 3867 O O . GLU B 2 322 ? 172.189 202.073 201.978 1.00 35.08 322 GLU A O 1
ATOM 3873 N N . PHE B 2 323 ? 172.000 202.185 199.734 1.00 26.97 323 PHE A N 1
ATOM 3874 C CA . PHE B 2 323 ? 173.370 201.744 199.506 1.00 26.97 323 PHE A CA 1
ATOM 3875 C C . PHE B 2 323 ? 174.369 202.715 200.118 1.00 26.97 323 PHE A C 1
ATOM 3876 O O . PHE B 2 323 ? 175.422 202.297 200.609 1.00 26.97 323 PHE A O 1
ATOM 3884 N N . LEU B 2 324 ? 174.050 204.007 200.118 1.00 28.54 324 LEU A N 1
ATOM 3885 C CA . LEU B 2 324 ? 174.911 204.984 200.768 1.00 28.54 324 LEU A CA 1
ATOM 3886 C C . LEU B 2 324 ? 175.020 204.710 202.259 1.00 28.54 324 LEU A C 1
ATOM 3887 O O . LEU B 2 324 ? 176.115 204.729 202.829 1.00 28.54 324 LEU A O 1
ATOM 3892 N N . SER B 2 325 ? 173.885 204.462 202.911 1.00 29.71 325 SER A N 1
ATOM 3893 C CA . SER B 2 325 ? 173.901 204.217 204.345 1.00 29.71 325 SER A CA 1
ATOM 3894 C C . SER B 2 325 ? 174.622 202.924 204.694 1.00 29.71 325 SER A C 1
ATOM 3895 O O . SER B 2 325 ? 175.254 202.840 205.750 1.00 29.71 325 SER A O 1
ATOM 3898 N N . VAL B 2 326 ? 174.558 201.912 203.827 1.00 27.35 326 VAL A N 1
ATOM 3899 C CA . VAL B 2 326 ? 175.102 200.608 204.183 1.00 27.35 326 VAL A CA 1
ATOM 3900 C C . VAL B 2 326 ? 176.470 200.336 203.577 1.00 27.35 326 VAL A C 1
ATOM 3901 O O . VAL B 2 326 ? 177.031 199.263 203.822 1.00 27.35 326 VAL A O 1
ATOM 3905 N N . TYR B 2 327 ? 177.037 201.269 202.811 1.00 24.41 327 TYR A N 1
ATOM 3906 C CA . TYR B 2 327 ? 178.265 200.953 202.085 1.00 24.41 327 TYR A CA 1
ATOM 3907 C C . TYR B 2 327 ? 179.465 200.818 203.013 1.00 24.41 327 TYR A C 1
ATOM 3908 O O . TYR B 2 327 ? 180.306 199.936 202.819 1.00 24.41 327 TYR A O 1
ATOM 3917 N N . ASN B 2 328 ? 179.580 201.695 204.009 1.00 26.19 328 ASN A N 1
ATOM 3918 C CA . ASN B 2 328 ? 180.788 201.727 204.832 1.00 26.19 328 ASN A CA 1
ATOM 3919 C C . ASN B 2 328 ? 180.853 200.535 205.775 1.00 26.19 328 ASN A C 1
ATOM 3920 O O . ASN B 2 328 ? 181.923 199.947 205.967 1.00 26.19 328 ASN A O 1
ATOM 3925 N N . SER B 2 329 ? 179.717 200.161 206.362 1.00 28.31 329 SER A N 1
ATOM 3926 C CA . SER B 2 329 ? 179.676 199.095 207.350 1.00 28.31 329 SER A CA 1
ATOM 3927 C C . SER B 2 329 ? 179.898 197.715 206.750 1.00 28.31 329 SER A C 1
ATOM 3928 O O . SER B 2 329 ? 180.207 196.779 207.490 1.00 28.31 329 SER A O 1
ATOM 3931 N N . ALA B 2 330 ? 179.757 197.559 205.439 1.00 27.18 330 ALA A N 1
ATOM 3932 C CA . ALA B 2 330 ? 179.701 196.246 204.816 1.00 27.18 330 ALA A CA 1
ATOM 3933 C C . ALA B 2 330 ? 180.786 196.039 203.771 1.00 27.18 330 ALA A C 1
ATOM 3934 O O . ALA B 2 330 ? 180.552 195.397 202.754 1.00 27.18 330 ALA A O 1
ATOM 3936 N N . CYS B 2 331 ? 181.992 196.602 203.964 1.00 30.19 331 CYS A N 1
ATOM 3937 C CA . CYS B 2 331 ? 183.174 196.026 203.317 1.00 30.19 331 CYS A CA 1
ATOM 3938 C C . CYS B 2 331 ? 184.370 195.941 204.282 1.00 30.19 331 CYS A C 1
ATOM 3939 O O . CYS B 2 331 ? 185.347 196.671 204.153 1.00 30.19 331 CYS A O 1
ATOM 3942 N N . SER B 2 332 ? 184.266 195.080 205.300 1.00 37.45 332 SER A N 1
ATOM 3943 C CA . SER B 2 332 ? 185.285 194.177 205.839 1.00 37.45 332 SER A CA 1
ATOM 3944 C C . SER B 2 332 ? 184.802 193.851 207.242 1.00 37.45 332 SER A C 1
ATOM 3945 O O . SER B 2 332 ? 183.701 194.291 207.591 1.00 37.45 332 SER A O 1
ATOM 3948 N N . ASP B 2 333 ? 185.508 193.000 208.007 1.00 33.88 333 ASP A N 1
ATOM 3949 C CA . ASP B 2 333 ? 186.012 193.447 209.316 1.00 33.88 333 ASP A CA 1
ATOM 3950 C C . ASP B 2 333 ? 186.508 192.355 210.258 1.00 33.88 333 ASP A C 1
ATOM 3951 O O . ASP B 2 333 ? 186.416 191.161 209.963 1.00 33.88 333 ASP A O 1
ATOM 3956 N N . PHE B 2 334 ? 187.036 192.791 211.403 1.00 30.91 334 PHE A N 1
ATOM 3957 C CA . PHE B 2 334 ? 187.062 192.020 212.648 1.00 30.91 334 PHE A CA 1
ATOM 3958 C C . PHE B 2 334 ? 186.096 192.699 213.614 1.00 30.91 334 PHE A C 1
ATOM 3959 O O . PHE B 2 334 ? 186.482 193.147 214.696 1.00 30.91 334 PHE A O 1
ATOM 3967 N N . PRO B 2 335 ? 184.819 192.746 213.272 1.00 34.24 335 PRO A N 1
ATOM 3968 C CA . PRO B 2 335 ? 183.961 193.816 213.773 1.00 34.24 335 PRO A CA 1
ATOM 3969 C C . PRO B 2 335 ? 183.587 193.648 215.236 1.00 34.24 335 PRO A C 1
ATOM 3970 O O . PRO B 2 335 ? 183.907 192.659 215.891 1.00 34.24 335 PRO A O 1
ATOM 3974 N N . GLU B 2 336 ? 182.934 194.697 215.736 1.00 29.35 336 GLU A N 1
ATOM 3975 C CA . GLU B 2 336 ? 182.255 194.754 217.019 1.00 29.35 336 GLU A CA 1
ATOM 3976 C C . GLU B 2 336 ? 183.219 194.868 218.192 1.00 29.35 336 GLU A C 1
ATOM 3977 O O . GLU B 2 336 ? 182.792 195.060 219.333 1.00 29.35 336 GLU A O 1
ATOM 3983 N N . CYS B 2 337 ? 184.414 195.250 217.812 1.00 24.08 337 CYS A N 1
ATOM 3984 C CA . CYS B 2 337 ? 185.561 195.537 218.693 1.00 24.08 337 CYS A CA 1
ATOM 3985 C C . CYS B 2 337 ? 186.758 195.948 217.852 1.00 24.08 337 CYS A C 1
ATOM 3986 O O . CYS B 2 337 ? 187.521 196.364 218.366 1.00 24.08 337 CYS A O 1
ATOM 3989 N N . GLY B 2 338 ? 186.992 195.579 216.635 1.00 15.72 338 GLY A N 1
ATOM 3990 C CA . GLY B 2 338 ? 188.070 196.149 215.848 1.00 15.72 338 GLY A CA 1
ATOM 3991 C C . GLY B 2 338 ? 189.338 195.489 216.070 1.00 15.72 338 GLY A C 1
ATOM 3992 O O . GLY B 2 338 ? 189.438 194.701 216.813 1.00 15.72 338 GLY A O 1
ATOM 3993 N N . PRO B 2 339 ? 190.364 195.805 215.323 1.00 62.82 339 PRO A N 1
ATOM 3994 C CA . PRO B 2 339 ? 191.509 194.945 215.234 1.00 62.82 339 PRO A CA 1
ATOM 3995 C C . PRO B 2 339 ? 192.369 194.678 216.458 1.00 62.82 339 PRO A C 1
ATOM 3996 O O . PRO B 2 339 ? 193.067 193.836 216.435 1.00 62.82 339 PRO A O 1
ATOM 4000 N N . SER B 2 340 ? 192.206 195.418 217.508 1.00 64.44 340 SER A N 1
ATOM 4001 C CA . SER B 2 340 ? 193.069 195.439 218.689 1.00 64.44 340 SER A CA 1
ATOM 4002 C C . SER B 2 340 ? 192.248 195.482 219.976 1.00 64.44 340 SER A C 1
ATOM 4003 O O . SER B 2 340 ? 192.292 196.481 220.541 1.00 64.44 340 SER A O 1
ATOM 4006 N N . TYR B 2 341 ? 191.317 194.579 220.239 1.00 72.74 341 TYR A N 1
ATOM 4007 C CA . TYR B 2 341 ? 190.695 194.279 221.535 1.00 72.74 341 TYR A CA 1
ATOM 4008 C C . TYR B 2 341 ? 190.564 192.773 221.744 1.00 72.74 341 TYR A C 1
ATOM 4009 O O . TYR B 2 341 ? 190.062 192.061 220.877 1.00 72.74 341 TYR A O 1
ATOM 4018 N N . ARG B 2 342 ? 190.993 192.297 222.916 1.00 69.66 342 ARG A N 1
ATOM 4019 C CA . ARG B 2 342 ? 190.876 190.894 223.331 1.00 69.66 342 ARG A CA 1
ATOM 4020 C C . ARG B 2 342 ? 190.056 190.789 224.606 1.00 69.66 342 ARG A C 1
ATOM 4021 O O . ARG B 2 342 ? 190.225 191.602 225.512 1.00 69.66 342 ARG A O 1
ATOM 4029 N N . LEU B 2 343 ? 189.177 189.794 224.659 1.00 77.48 343 LEU A N 1
ATOM 4030 C CA . LEU B 2 343 ? 188.385 189.488 225.846 1.00 77.48 343 LEU A CA 1
ATOM 4031 C C . LEU B 2 343 ? 189.280 188.825 226.904 1.00 77.48 343 LEU A C 1
ATOM 4032 O O . LEU B 2 343 ? 189.970 187.852 226.599 1.00 77.48 343 LEU A O 1
ATOM 4037 N N . LEU B 2 344 ? 189.261 189.338 228.132 1.00 72.32 344 LEU A N 1
ATOM 4038 C CA . LEU B 2 344 ? 189.998 188.772 229.257 1.00 72.32 344 LEU A CA 1
ATOM 4039 C C . LEU B 2 344 ? 189.434 187.396 229.669 1.00 72.32 344 LEU A C 1
ATOM 4040 O O . LEU B 2 344 ? 188.211 187.183 229.634 1.00 72.32 344 LEU A O 1
ATOM 4045 N N . PRO B 2 345 ? 190.284 186.454 230.115 1.00 72.47 345 PRO A N 1
ATOM 4046 C CA . PRO B 2 345 ? 189.832 185.222 230.759 1.00 72.47 345 PRO A CA 1
ATOM 4047 C C . PRO B 2 345 ? 188.881 185.512 231.929 1.00 72.47 345 PRO A C 1
ATOM 4048 O O . PRO B 2 345 ? 188.970 186.552 232.582 1.00 72.47 345 PRO A O 1
ATOM 4052 N N . VAL B 2 346 ? 187.930 184.608 232.192 1.00 77.12 346 VAL A N 1
ATOM 4053 C CA . VAL B 2 346 ? 186.951 184.793 233.286 1.00 77.12 346 VAL A CA 1
ATOM 4054 C C . VAL B 2 346 ? 187.662 184.882 234.644 1.00 77.12 346 VAL A C 1
ATOM 4055 O O . VAL B 2 346 ? 187.197 185.608 235.521 1.00 77.12 346 VAL A O 1
ATOM 4059 N N . GLU B 2 347 ? 188.802 184.202 234.818 1.00 75.24 347 GLU A N 1
ATOM 4060 C CA . GLU B 2 347 ? 189.560 184.257 236.069 1.00 75.24 347 GLU A CA 1
ATOM 4061 C C . GLU B 2 347 ? 190.129 185.656 236.354 1.00 75.24 347 GLU A C 1
ATOM 4062 O O . GLU B 2 347 ? 190.094 186.097 237.502 1.00 75.24 347 GLU A O 1
ATOM 4068 N N . GLU B 2 348 ? 190.599 186.379 235.329 1.00 74.83 348 GLU A N 1
ATOM 4069 C CA . GLU B 2 348 ? 191.163 187.729 235.495 1.00 74.83 348 GLU A CA 1
ATOM 4070 C C . GLU B 2 348 ? 190.080 188.792 235.713 1.00 74.83 348 GLU A C 1
ATOM 4071 O O . GLU B 2 348 ? 190.271 189.728 236.491 1.00 74.83 348 GLU A O 1
ATOM 4077 N N . ARG B 2 349 ? 188.931 188.561 235.130 1.00 75.74 349 ARG A N 1
ATOM 4078 C CA . ARG B 2 349 ? 187.918 189.619 235.226 1.00 75.74 349 ARG A CA 1
ATOM 4079 C C . ARG B 2 349 ? 187.482 189.894 236.639 1.00 75.74 349 ARG A C 1
ATOM 4080 O O . ARG B 2 349 ? 186.561 190.653 236.761 1.00 75.74 349 ARG A O 1
ATOM 4088 N N . ASN B 2 350 ? 188.078 189.250 237.637 1.00 73.60 350 ASN A N 1
ATOM 4089 C CA . ASN B 2 350 ? 187.718 189.462 239.062 1.00 73.60 350 ASN A CA 1
ATOM 4090 C C . ASN B 2 350 ? 188.837 190.038 239.938 1.00 73.60 350 ASN A C 1
ATOM 4091 O O . ASN B 2 350 ? 188.453 190.340 241.045 1.00 73.60 350 ASN A O 1
ATOM 4096 N N . ILE B 2 351 ? 190.019 190.473 239.417 1.00 74.84 351 ILE A N 1
ATOM 4097 C CA . ILE B 2 351 ? 191.174 191.058 240.199 1.00 74.84 351 ILE A CA 1
ATOM 4098 C C . ILE B 2 351 ? 190.569 192.214 240.963 1.00 74.84 351 ILE A C 1
ATOM 4099 O O . ILE B 2 351 ? 189.968 192.953 240.307 1.00 74.84 351 ILE A O 1
ATOM 4104 N N . SER B 2 352 ? 190.857 192.456 242.234 1.00 73.86 352 SER A N 1
ATOM 4105 C CA . SER B 2 352 ? 189.969 193.424 242.925 1.00 73.86 352 SER A CA 1
ATOM 4106 C C . SER B 2 352 ? 190.483 194.812 243.211 1.00 73.86 352 SER A C 1
ATOM 4107 O O . SER B 2 352 ? 191.230 194.954 243.996 1.00 73.86 352 SER A O 1
ATOM 4110 N N . CYS B 2 353 ? 189.796 195.815 242.760 1.00 71.93 353 CYS A N 1
ATOM 4111 C CA . CYS B 2 353 ? 190.157 197.182 243.119 1.00 71.93 353 CYS A CA 1
ATOM 4112 C C . CYS B 2 353 ? 189.270 197.633 244.272 1.00 71.93 353 CYS A C 1
ATOM 4113 O O . CYS B 2 353 ? 188.171 198.041 244.105 1.00 71.93 353 CYS A O 1
ATOM 4116 N N . SER B 2 354 ? 189.902 197.822 245.371 1.00 76.40 354 SER A N 1
ATOM 4117 C CA . SER B 2 354 ? 189.236 198.022 246.655 1.00 76.40 354 SER A CA 1
ATOM 4118 C C . SER B 2 354 ? 188.547 199.345 246.837 1.00 76.40 354 SER A C 1
ATOM 4119 O O . SER B 2 354 ? 187.918 199.423 247.813 1.00 76.40 354 SER A O 1
ATOM 4122 N N . GLY B 2 355 ? 188.730 200.336 245.980 1.00 77.07 355 GLY A N 1
ATOM 4123 C CA . GLY B 2 355 ? 188.138 201.678 246.136 1.00 77.07 355 GLY A CA 1
ATOM 4124 C C . GLY B 2 355 ? 186.866 201.955 245.361 1.00 77.07 355 GLY A C 1
ATOM 4125 O O . GLY B 2 355 ? 186.234 202.839 245.756 1.00 77.07 355 GLY A O 1
ATOM 4126 N N . ARG B 2 356 ? 186.462 201.132 244.384 1.00 76.58 356 ARG A N 1
ATOM 4127 C CA . ARG B 2 356 ? 185.275 201.331 243.517 1.00 76.58 356 ARG A CA 1
ATOM 4128 C C . ARG B 2 356 ? 183.989 201.044 244.243 1.00 76.58 356 ARG A C 1
ATOM 4129 O O . ARG B 2 356 ? 184.063 200.398 245.180 1.00 76.58 356 ARG A O 1
ATOM 4137 N N . ASP B 2 357 ? 182.854 201.550 243.821 1.00 82.24 357 ASP A N 1
ATOM 4138 C CA . ASP B 2 357 ? 181.644 201.108 244.508 1.00 82.24 357 ASP A CA 1
ATOM 4139 C C . ASP B 2 357 ? 180.687 200.477 243.533 1.00 82.24 357 ASP A C 1
ATOM 4140 O O . ASP B 2 357 ? 181.071 199.643 242.743 1.00 82.24 357 ASP A O 1
ATOM 4145 N N . ASP B 2 358 ? 179.414 200.725 243.743 1.00 83.97 358 ASP A N 1
ATOM 4146 C CA . ASP B 2 358 ? 178.471 200.020 242.864 1.00 83.97 358 ASP A CA 1
ATOM 4147 C C . ASP B 2 358 ? 178.671 200.519 241.464 1.00 83.97 358 ASP A C 1
ATOM 4148 O O . ASP B 2 358 ? 178.904 199.648 240.621 1.00 83.97 358 ASP A O 1
ATOM 4153 N N . PHE B 2 359 ? 178.705 201.858 241.364 1.00 80.15 359 PHE A N 1
ATOM 4154 C CA . PHE B 2 359 ? 178.724 202.753 240.199 1.00 80.15 359 PHE A CA 1
ATOM 4155 C C . PHE B 2 359 ? 179.941 202.536 239.384 1.00 80.15 359 PHE A C 1
ATOM 4156 O O . PHE B 2 359 ? 179.752 202.321 238.336 1.00 80.15 359 PHE A O 1
ATOM 4164 N N . ALA B 2 360 ? 181.097 202.431 239.925 1.00 81.86 360 ALA A N 1
ATOM 4165 C CA . ALA B 2 360 ? 182.257 202.324 239.071 1.00 81.86 360 ALA A CA 1
ATOM 4166 C C . ALA B 2 360 ? 182.546 200.920 238.558 1.00 81.86 360 ALA A C 1
ATOM 4167 O O . ALA B 2 360 ? 183.468 200.862 237.940 1.00 81.86 360 ALA A O 1
ATOM 4169 N N . TRP B 2 361 ? 181.943 199.811 238.972 1.00 78.03 361 TRP A N 1
ATOM 4170 C CA . TRP B 2 361 ? 182.170 198.485 238.336 1.00 78.03 361 TRP A CA 1
ATOM 4171 C C . TRP B 2 361 ? 181.134 198.393 237.209 1.00 78.03 361 TRP A C 1
ATOM 4172 O O . TRP B 2 361 ? 181.266 197.654 236.294 1.00 78.03 361 TRP A O 1
ATOM 4183 N N . GLY B 2 362 ? 180.102 199.199 237.291 1.00 81.62 362 GLY A N 1
ATOM 4184 C CA . GLY B 2 362 ? 179.024 199.235 236.315 1.00 81.62 362 GLY A CA 1
ATOM 4185 C C . GLY B 2 362 ? 179.142 200.384 235.357 1.00 81.62 362 GLY A C 1
ATOM 4186 O O . GLY B 2 362 ? 178.116 200.935 235.135 1.00 81.62 362 GLY A O 1
ATOM 4187 N N . ILE B 2 363 ? 180.367 200.865 235.125 1.00 82.02 363 ILE A N 1
ATOM 4188 C CA . ILE B 2 363 ? 180.874 201.868 234.156 1.00 82.02 363 ILE A CA 1
ATOM 4189 C C . ILE B 2 363 ? 182.205 201.380 233.621 1.00 82.02 363 ILE A C 1
ATOM 4190 O O . ILE B 2 363 ? 182.349 201.343 232.505 1.00 82.02 363 ILE A O 1
ATOM 4195 N N . LEU B 2 364 ? 183.148 200.946 234.401 1.00 80.28 364 LEU A N 1
ATOM 4196 C CA . LEU B 2 364 ? 184.479 200.639 233.842 1.00 80.28 364 LEU A CA 1
ATOM 4197 C C . LEU B 2 364 ? 184.556 199.356 233.035 1.00 80.28 364 LEU A C 1
ATOM 4198 O O . LEU B 2 364 ? 184.169 198.427 233.484 1.00 80.28 364 LEU A O 1
ATOM 4203 N N . ASN B 2 365 ? 185.180 199.347 231.877 1.00 80.96 365 ASN A N 1
ATOM 4204 C CA . ASN B 2 365 ? 185.416 198.141 231.076 1.00 80.96 365 ASN A CA 1
ATOM 4205 C C . ASN B 2 365 ? 186.351 197.304 231.880 1.00 80.96 365 ASN A C 1
ATOM 4206 O O . ASN B 2 365 ? 187.275 197.838 232.346 1.00 80.96 365 ASN A O 1
ATOM 4211 N N . ASP B 2 366 ? 185.946 196.087 232.179 1.00 78.42 366 ASP A N 1
ATOM 4212 C CA . ASP B 2 366 ? 186.632 194.919 232.758 1.00 78.42 366 ASP A CA 1
ATOM 4213 C C . ASP B 2 366 ? 186.748 193.733 231.812 1.00 78.42 366 ASP A C 1
ATOM 4214 O O . ASP B 2 366 ? 187.523 192.815 232.062 1.00 78.42 366 ASP A O 1
ATOM 4219 N N . ASP B 2 367 ? 185.974 193.731 230.731 1.00 79.60 367 ASP A N 1
ATOM 4220 C CA . ASP B 2 367 ? 185.896 192.585 229.838 1.00 79.60 367 ASP A CA 1
ATOM 4221 C C . ASP B 2 367 ? 186.989 192.608 228.774 1.00 79.60 367 ASP A C 1
ATOM 4222 O O . ASP B 2 367 ? 187.574 191.572 228.458 1.00 79.60 367 ASP A O 1
ATOM 4227 N N . TRP B 2 368 ? 187.271 193.782 228.208 1.00 81.42 368 TRP A N 1
ATOM 4228 C CA . TRP B 2 368 ? 188.109 193.911 227.018 1.00 81.42 368 TRP A CA 1
ATOM 4229 C C . TRP B 2 368 ? 189.397 194.661 227.308 1.00 81.42 368 TRP A C 1
ATOM 4230 O O . TRP B 2 368 ? 189.378 195.812 227.739 1.00 81.42 368 TRP A O 1
ATOM 4241 N N . VAL B 2 369 ? 190.529 194.063 226.959 1.00 76.97 369 VAL A N 1
ATOM 4242 C CA . VAL B 2 369 ? 191.832 194.727 227.011 1.00 76.97 369 VAL A CA 1
ATOM 4243 C C . VAL B 2 369 ? 192.255 195.125 225.608 1.00 76.97 369 VAL A C 1
ATOM 4244 O O . VAL B 2 369 ? 192.133 194.349 224.656 1.00 76.97 369 VAL A O 1
ATOM 4248 N N . SER B 2 370 ? 193.058 196.109 225.305 1.00 72.85 370 SER A N 1
ATOM 4249 C CA . SER B 2 370 ? 193.885 196.125 224.051 1.00 72.85 370 SER A CA 1
ATOM 4250 C C . SER B 2 370 ? 195.311 196.084 224.460 1.00 72.85 370 SER A C 1
ATOM 4251 O O . SER B 2 370 ? 195.472 196.614 225.383 1.00 72.85 370 SER A O 1
ATOM 4254 N N . HIS B 2 371 ? 196.327 195.646 223.767 1.00 64.12 371 HIS A N 1
ATOM 4255 C CA . HIS B 2 371 ? 197.667 195.834 224.404 1.00 64.12 371 HIS A CA 1
ATOM 4256 C C . HIS B 2 371 ? 198.786 196.163 223.420 1.00 64.12 371 HIS A C 1
ATOM 4257 O O . HIS B 2 371 ? 198.939 195.374 222.549 1.00 64.12 371 HIS A O 1
ATOM 4264 N N . PRO B 2 372 ? 199.784 197.191 223.623 1.00 59.92 372 PRO A N 1
ATOM 4265 C CA . PRO B 2 372 ? 201.211 197.718 222.872 1.00 59.92 372 PRO A CA 1
ATOM 4266 C C . PRO B 2 372 ? 201.788 196.652 221.938 1.00 59.92 372 PRO A C 1
ATOM 4267 O O . PRO B 2 372 ? 202.201 195.728 222.382 1.00 59.92 372 PRO A O 1
ATOM 4271 N N . THR B 2 373 ? 201.676 196.900 220.651 1.00 54.90 373 THR A N 1
ATOM 4272 C CA . THR B 2 373 ? 201.941 196.134 219.423 1.00 54.90 373 THR A CA 1
ATOM 4273 C C . THR B 2 373 ? 203.402 196.190 218.996 1.00 54.90 373 THR A C 1
ATOM 4274 O O . THR B 2 373 ? 204.193 196.642 219.719 1.00 54.90 373 THR A O 1
ATOM 4278 N N . TRP B 2 374 ? 203.773 195.377 218.047 1.00 42.93 374 TRP A N 1
ATOM 4279 C CA . TRP B 2 374 ? 205.021 195.527 217.292 1.00 42.93 374 TRP A CA 1
ATOM 4280 C C . TRP B 2 374 ? 204.641 195.142 215.860 1.00 42.93 374 TRP A C 1
ATOM 4281 O O . TRP B 2 374 ? 204.158 194.011 215.662 1.00 42.93 374 TRP A O 1
ATOM 4292 N N . ALA B 2 375 ? 204.715 196.134 214.973 1.00 46.32 375 ALA A N 1
ATOM 4293 C CA . ALA B 2 375 ? 204.714 196.081 213.485 1.00 46.32 375 ALA A CA 1
ATOM 4294 C C . ALA B 2 375 ? 206.132 196.538 213.062 1.00 46.32 375 ALA A C 1
ATOM 4295 O O . ALA B 2 375 ? 206.331 196.833 211.898 1.00 46.32 375 ALA A O 1
ATOM 4297 N N . SER B 2 376 ? 207.087 196.451 214.006 1.00 51.80 376 SER A N 1
ATOM 4298 C CA . SER B 2 376 ? 208.533 196.789 214.098 1.00 51.80 376 SER A CA 1
ATOM 4299 C C . SER B 2 376 ? 208.861 198.049 214.923 1.00 51.80 376 SER A C 1
ATOM 4300 O O . SER B 2 376 ? 210.024 198.158 215.281 1.00 51.80 376 SER A O 1
ATOM 4303 N N . GLU B 2 377 ? 207.914 198.925 215.291 1.00 40.16 377 GLU A N 1
ATOM 4304 C CA . GLU B 2 377 ? 208.382 200.067 216.123 1.00 40.16 377 GLU A CA 1
ATOM 4305 C C . GLU B 2 377 ? 207.583 200.415 217.371 1.00 40.16 377 GLU A C 1
ATOM 4306 O O . GLU B 2 377 ? 207.988 201.251 217.943 1.00 40.16 377 GLU A O 1
ATOM 4312 N N . GLU B 2 378 ? 206.593 199.689 217.820 1.00 32.70 378 GLU A N 1
ATOM 4313 C CA . GLU B 2 378 ? 205.628 199.937 218.941 1.00 32.70 378 GLU A CA 1
ATOM 4314 C C . GLU B 2 378 ? 205.718 199.377 220.415 1.00 32.70 378 GLU A C 1
ATOM 4315 O O . GLU B 2 378 ? 204.757 199.285 221.060 1.00 32.70 378 GLU A O 1
ATOM 4321 N N . SER B 2 379 ? 206.830 198.915 220.992 1.00 36.68 379 SER A N 1
ATOM 4322 C CA . SER B 2 379 ? 206.893 198.639 222.467 1.00 36.68 379 SER A CA 1
ATOM 4323 C C . SER B 2 379 ? 207.960 199.567 223.046 1.00 36.68 379 SER A C 1
ATOM 4324 O O . SER B 2 379 ? 209.008 199.467 222.662 1.00 36.68 379 SER A O 1
ATOM 4327 N N . GLY B 2 380 ? 207.659 200.556 223.865 1.00 29.73 380 GLY A N 1
ATOM 4328 C CA . GLY B 2 380 ? 208.632 201.644 224.104 1.00 29.73 380 GLY A CA 1
ATOM 4329 C C . GLY B 2 380 ? 208.622 202.709 222.989 1.00 29.73 380 GLY A C 1
ATOM 4330 O O . GLY B 2 380 ? 208.558 202.369 221.787 1.00 29.73 380 GLY A O 1
ATOM 4331 N N . PHE B 2 381 ? 208.831 203.997 223.302 1.00 23.25 381 PHE A N 1
ATOM 4332 C CA . PHE B 2 381 ? 208.859 205.032 222.222 1.00 23.25 381 PHE A CA 1
ATOM 4333 C C . PHE B 2 381 ? 210.276 205.335 221.763 1.00 23.25 381 PHE A C 1
ATOM 4334 O O . PHE B 2 381 ? 211.014 206.014 222.483 1.00 23.25 381 PHE A O 1
ATOM 4342 N N . ILE B 2 382 ? 210.554 204.826 220.552 1.00 34.22 382 ILE A N 1
ATOM 4343 C CA . ILE B 2 382 ? 211.845 204.812 219.879 1.00 34.22 382 ILE A CA 1
ATOM 4344 C C . ILE B 2 382 ? 211.671 205.331 218.458 1.00 34.22 382 ILE A C 1
ATOM 4345 O O . ILE B 2 382 ? 211.461 204.558 217.517 1.00 34.22 382 ILE A O 1
ATOM 4350 N N . VAL B 2 383 ? 211.791 206.646 218.293 1.00 32.83 383 VAL A N 1
ATOM 4351 C CA . VAL B 2 383 ? 211.376 207.337 217.078 1.00 32.83 383 VAL A CA 1
ATOM 4352 C C . VAL B 2 383 ? 212.561 207.510 216.130 1.00 32.83 383 VAL A C 1
ATOM 4353 O O . VAL B 2 383 ? 213.717 207.323 216.522 1.00 32.83 383 VAL A O 1
ATOM 4357 N N . GLN B 2 384 ? 212.277 207.877 214.883 1.00 36.04 384 GLN A N 1
ATOM 4358 C CA . GLN B 2 384 ? 213.229 207.777 213.789 1.00 36.04 384 GLN A CA 1
ATOM 4359 C C . GLN B 2 384 ? 214.373 208.780 213.931 1.00 36.04 384 GLN A C 1
ATOM 4360 O O . GLN B 2 384 ? 214.485 209.519 214.911 1.00 36.04 384 GLN A O 1
ATOM 4366 N N . ARG B 2 385 ? 215.242 208.767 212.917 1.00 37.47 385 ARG A N 1
ATOM 4367 C CA . ARG B 2 385 ? 216.439 209.596 212.887 1.00 37.47 385 ARG A CA 1
ATOM 4368 C C . ARG B 2 385 ? 216.111 211.053 212.580 1.00 37.47 385 ARG A C 1
ATOM 4369 O O . ARG B 2 385 ? 215.105 211.362 211.938 1.00 37.47 385 ARG A O 1
ATOM 4377 N N . LYS B 2 386 ? 216.982 211.950 213.035 1.00 31.92 386 LYS A N 1
ATOM 4378 C CA . LYS B 2 386 ? 216.828 213.386 212.872 1.00 31.92 386 LYS A CA 1
ATOM 4379 C C . LYS B 2 386 ? 218.081 213.973 212.234 1.00 31.92 386 LYS A C 1
ATOM 4380 O O . LYS B 2 386 ? 219.129 213.327 212.161 1.00 31.92 386 LYS A O 1
ATOM 4386 N N . THR B 2 387 ? 217.968 215.221 211.787 1.00 24.95 387 THR A N 1
ATOM 4387 C CA . THR B 2 387 ? 219.067 215.880 211.102 1.00 24.95 387 THR A CA 1
ATOM 4388 C C . THR B 2 387 ? 220.219 216.132 212.072 1.00 24.95 387 THR A C 1
ATOM 4389 O O . THR B 2 387 ? 220.001 216.311 213.269 1.00 24.95 387 THR A O 1
ATOM 4393 N N . PRO B 2 388 ? 221.462 216.160 211.582 1.00 21.00 388 PRO A N 1
ATOM 4394 C CA . PRO B 2 388 ? 222.602 216.322 212.496 1.00 21.00 388 PRO A CA 1
ATOM 4395 C C . PRO B 2 388 ? 222.614 217.647 213.229 1.00 21.00 388 PRO A C 1
ATOM 4396 O O . PRO B 2 388 ? 223.470 217.845 214.095 1.00 21.00 388 PRO A O 1
ATOM 4400 N N . TYR B 2 389 ? 221.701 218.554 212.912 1.00 21.15 389 TYR A N 1
ATOM 4401 C CA . TYR B 2 389 ? 221.583 219.828 213.592 1.00 21.15 389 TYR A CA 1
ATOM 4402 C C . TYR B 2 389 ? 220.446 219.840 214.592 1.00 21.15 389 TYR A C 1
ATOM 4403 O O . TYR B 2 389 ? 220.161 220.888 215.171 1.00 21.15 389 TYR A O 1
ATOM 4412 N N . GLU B 2 390 ? 219.769 218.709 214.786 1.00 21.97 390 GLU A N 1
ATOM 4413 C CA . GLU B 2 390 ? 218.864 218.518 215.908 1.00 21.97 390 GLU A CA 1
ATOM 4414 C C . GLU B 2 390 ? 219.401 217.529 216.923 1.00 21.97 390 GLU A C 1
ATOM 4415 O O . GLU B 2 390 ? 218.818 217.393 217.996 1.00 21.97 390 GLU A O 1
ATOM 4421 N N . GLU B 2 391 ? 220.475 216.821 216.604 1.00 22.25 391 GLU A N 1
ATOM 4422 C CA . GLU B 2 391 ? 221.245 216.099 217.603 1.00 22.25 391 GLU A CA 1
ATOM 4423 C C . GLU B 2 391 ? 222.148 217.020 218.401 1.00 22.25 391 GLU A C 1
ATOM 4424 O O . GLU B 2 391 ? 222.780 216.564 219.357 1.00 22.25 391 GLU A O 1
ATOM 4430 N N . ALA B 2 392 ? 222.242 218.290 218.022 1.00 19.22 392 ALA A N 1
ATOM 4431 C CA . ALA B 2 392 ? 223.083 219.247 218.716 1.00 19.22 392 ALA A CA 1
ATOM 4432 C C . ALA B 2 392 ? 222.298 220.268 219.526 1.00 19.22 392 ALA A C 1
ATOM 4433 O O . ALA B 2 392 ? 222.896 220.972 220.339 1.00 19.22 392 ALA A O 1
ATOM 4435 N N . MET B 2 393 ? 220.991 220.372 219.334 1.00 15.65 393 MET A N 1
ATOM 4436 C CA . MET B 2 393 ? 220.176 221.163 220.240 1.00 15.65 393 MET A CA 1
ATOM 4437 C C . MET B 2 393 ? 219.567 220.318 221.346 1.00 15.65 393 MET A C 1
ATOM 4438 O O . MET B 2 393 ? 219.329 220.823 222.451 1.00 15.65 393 MET A O 1
ATOM 4443 N N . THR B 2 394 ? 219.345 219.030 221.076 1.00 14.56 394 THR A N 1
ATOM 4444 C CA . THR B 2 394 ? 219.016 218.076 222.128 1.00 14.56 394 THR A CA 1
ATOM 4445 C C . THR B 2 394 ? 220.137 217.971 223.155 1.00 14.56 394 THR A C 1
ATOM 4446 O O . THR B 2 394 ? 219.887 217.980 224.364 1.00 14.56 394 THR A O 1
ATOM 4450 N N . LYS B 2 395 ? 221.380 217.866 222.688 1.00 13.51 395 LYS A N 1
ATOM 4451 C CA . LYS B 2 395 ? 222.523 217.732 223.582 1.00 13.51 395 LYS A CA 1
ATOM 4452 C C . LYS B 2 395 ? 222.715 218.980 224.436 1.00 13.51 395 LYS A C 1
ATOM 4453 O O . LYS B 2 395 ? 222.961 218.893 225.650 1.00 13.51 395 LYS A O 1
ATOM 4459 N N . LEU B 2 396 ? 222.611 220.150 223.818 1.00 13.68 396 LEU A N 1
ATOM 4460 C CA . LEU B 2 396 ? 222.648 221.409 224.550 1.00 13.68 396 LEU A CA 1
ATOM 4461 C C . LEU B 2 396 ? 221.576 221.448 225.633 1.00 13.68 396 LEU A C 1
ATOM 4462 O O . LEU B 2 396 ? 221.841 221.821 226.787 1.00 13.68 396 LEU A O 1
ATOM 4467 N N . GLU B 2 397 ? 220.354 221.057 225.272 1.00 12.19 397 GLU A N 1
ATOM 4468 C CA . GLU B 2 397 ? 219.257 221.062 226.231 1.00 12.19 397 GLU A CA 1
ATOM 4469 C C . GLU B 2 397 ? 219.521 220.111 227.392 1.00 12.19 397 GLU A C 1
ATOM 4470 O O . GLU B 2 397 ? 219.208 220.424 228.547 1.00 12.19 397 GLU A O 1
ATOM 4476 N N . GLU B 2 398 ? 220.108 218.952 227.110 1.00 12.93 398 GLU A N 1
ATOM 4477 C CA . GLU B 2 398 ? 220.399 218.003 228.177 1.00 12.93 398 GLU A CA 1
ATOM 4478 C C . GLU B 2 398 ? 221.424 218.555 229.159 1.00 12.93 398 GLU A C 1
ATOM 4479 O O . GLU B 2 398 ? 221.254 218.411 230.377 1.00 12.93 398 GLU A O 1
ATOM 4485 N N . GLU B 2 399 ? 222.501 219.171 228.658 1.00 13.32 399 GLU A N 1
ATOM 4486 C CA . GLU B 2 399 ? 223.492 219.757 229.564 1.00 13.32 399 GLU A CA 1
ATOM 4487 C C . GLU B 2 399 ? 222.858 220.801 230.480 1.00 13.32 399 GLU A C 1
ATOM 4488 O O . GLU B 2 399 ? 223.064 220.797 231.714 1.00 13.32 399 GLU A O 1
ATOM 4494 N N . ARG B 2 400 ? 222.116 221.731 229.883 1.00 11.87 400 ARG A N 1
ATOM 4495 C CA . ARG B 2 400 ? 221.462 222.735 230.701 1.00 11.87 400 ARG A CA 1
ATOM 4496 C C . ARG B 2 400 ? 220.592 222.083 231.759 1.00 11.87 400 ARG A C 1
ATOM 4497 O O . ARG B 2 400 ? 220.540 222.552 232.904 1.00 11.87 400 ARG A O 1
ATOM 4505 N N . TYR B 2 401 ? 219.904 220.991 231.402 1.00 12.68 401 TYR A N 1
ATOM 4506 C CA . TYR B 2 401 ? 219.001 220.363 232.361 1.00 12.68 401 TYR A CA 1
ATOM 4507 C C . TYR B 2 401 ? 219.758 219.769 233.529 1.00 12.68 401 TYR A C 1
ATOM 4508 O O . TYR B 2 401 ? 219.311 219.881 234.669 1.00 12.68 401 TYR A O 1
ATOM 4517 N N . GLU B 2 402 ? 220.880 219.102 233.271 1.00 12.77 402 GLU A N 1
ATOM 4518 C CA . GLU B 2 402 ? 221.634 218.520 234.379 1.00 12.77 402 GLU A CA 1
ATOM 4519 C C . GLU B 2 402 ? 222.005 219.585 235.403 1.00 12.77 402 GLU A C 1
ATOM 4520 O O . GLU B 2 402 ? 221.714 219.453 236.609 1.00 12.77 402 GLU A O 1
ATOM 4526 N N . PHE B 2 403 ? 222.629 220.668 234.934 1.00 11.01 403 PHE A N 1
ATOM 4527 C CA . PHE B 2 403 ? 223.022 221.718 235.877 1.00 11.01 403 PHE A CA 1
ATOM 4528 C C . PHE B 2 403 ? 221.814 222.269 236.630 1.00 11.01 403 PHE A C 1
ATOM 4529 O O . PHE B 2 403 ? 221.826 222.374 237.868 1.00 11.01 403 PHE A O 1
ATOM 4537 N N . ASP B 2 404 ? 220.748 222.603 235.899 1.00 13.29 404 ASP A N 1
ATOM 4538 C CA . ASP B 2 404 ? 219.606 223.265 236.514 1.00 13.29 404 ASP A CA 1
ATOM 4539 C C . ASP B 2 404 ? 218.901 222.360 237.506 1.00 13.29 404 ASP A C 1
ATOM 4540 O O . ASP B 2 404 ? 218.427 222.829 238.543 1.00 13.29 404 ASP A O 1
ATOM 4545 N N . ARG B 2 405 ? 218.825 221.063 237.219 1.00 13.64 405 ARG A N 1
ATOM 4546 C CA . ARG B 2 405 ? 218.127 220.162 238.126 1.00 13.64 405 ARG A CA 1
ATOM 4547 C C . ARG B 2 405 ? 218.863 220.039 239.451 1.00 13.64 405 ARG A C 1
ATOM 4548 O O . ARG B 2 405 ? 218.233 220.104 240.517 1.00 13.64 405 ARG A O 1
ATOM 4556 N N . HIS B 2 406 ? 220.196 219.904 239.418 1.00 13.90 406 HIS A N 1
ATOM 4557 C CA . HIS B 2 406 ? 220.919 219.807 240.686 1.00 13.90 406 HIS A CA 1
ATOM 4558 C C . HIS B 2 406 ? 220.797 221.091 241.498 1.00 13.90 406 HIS A C 1
ATOM 4559 O O . HIS B 2 406 ? 220.580 221.049 242.718 1.00 13.90 406 HIS A O 1
ATOM 4566 N N . ILE B 2 407 ? 220.903 222.246 240.835 1.00 14.07 407 ILE A N 1
ATOM 4567 C CA . ILE B 2 407 ? 220.827 223.516 241.557 1.00 14.07 407 ILE A CA 1
ATOM 4568 C C . ILE B 2 407 ? 219.449 223.713 242.183 1.00 14.07 407 ILE A C 1
ATOM 4569 O O . ILE B 2 407 ? 219.324 224.113 243.349 1.00 14.07 407 ILE A O 1
ATOM 4574 N N . GLU B 2 408 ? 218.391 223.425 241.431 1.00 13.71 408 GLU A N 1
ATOM 4575 C CA . GLU B 2 408 ? 217.048 223.650 241.943 1.00 13.71 408 GLU A CA 1
ATOM 4576 C C . GLU B 2 408 ? 216.689 222.682 243.061 1.00 13.71 408 GLU A C 1
ATOM 4577 O O . GLU B 2 408 ? 216.005 223.074 244.014 1.00 13.71 408 GLU A O 1
ATOM 4583 N N . ALA B 2 409 ? 217.142 221.426 242.980 1.00 13.55 409 ALA A N 1
ATOM 4584 C CA . ALA B 2 409 ? 216.886 220.482 244.065 1.00 13.55 409 ALA A CA 1
ATOM 4585 C C . ALA B 2 409 ? 217.575 220.917 245.352 1.00 13.55 409 ALA A C 1
ATOM 4586 O O . ALA B 2 409 ? 216.953 220.950 246.424 1.00 13.55 409 ALA A O 1
ATOM 4588 N N . THR B 2 410 ? 218.870 221.242 245.273 1.00 15.12 410 THR A N 1
ATOM 4589 C CA . THR B 2 410 ? 219.568 221.671 246.478 1.00 15.12 410 THR A CA 1
ATOM 4590 C C . THR B 2 410 ? 218.951 222.933 247.063 1.00 15.12 410 THR A C 1
ATOM 4591 O O . THR B 2 410 ? 218.921 223.100 248.287 1.00 15.12 410 THR A O 1
ATOM 4595 N N . SER B 2 411 ? 218.427 223.821 246.220 1.00 17.07 411 SER A N 1
ATOM 4596 C CA . SER B 2 411 ? 217.795 225.029 246.740 1.00 17.07 411 SER A CA 1
ATOM 4597 C C . SER B 2 411 ? 216.470 224.729 247.437 1.00 17.07 411 SER A C 1
ATOM 4598 O O . SER B 2 411 ? 216.157 225.338 248.471 1.00 17.07 411 SER A O 1
ATOM 4601 N N . TRP B 2 412 ? 215.667 223.814 246.882 1.00 18.53 412 TRP A N 1
ATOM 4602 C CA . TRP B 2 412 ? 214.449 223.382 247.569 1.00 18.53 412 TRP A CA 1
ATOM 4603 C C . TRP B 2 412 ? 214.773 222.869 248.960 1.00 18.53 412 TRP A C 1
ATOM 4604 O O . TRP B 2 412 ? 214.124 223.241 249.948 1.00 18.53 412 TRP A O 1
ATOM 4615 N N . THR B 2 413 ? 215.791 222.014 249.050 1.00 19.99 413 THR A N 1
ATOM 4616 C CA . THR B 2 413 ? 216.166 221.439 250.336 1.00 19.99 413 THR A CA 1
ATOM 4617 C C . THR B 2 413 ? 216.632 222.502 251.323 1.00 19.99 413 THR A C 1
ATOM 4618 O O . THR B 2 413 ? 216.285 222.447 252.508 1.00 19.99 413 THR A O 1
ATOM 4622 N N . ILE B 2 414 ? 217.432 223.468 250.864 1.00 23.37 414 ILE A N 1
ATOM 4623 C CA . ILE B 2 414 ? 217.872 224.546 251.750 1.00 23.37 414 ILE A CA 1
ATOM 4624 C C . ILE B 2 414 ? 216.677 225.304 252.306 1.00 23.37 414 ILE A C 1
ATOM 4625 O O . ILE B 2 414 ? 216.597 225.576 253.509 1.00 23.37 414 ILE A O 1
ATOM 4630 N N . LYS B 2 415 ? 215.733 225.666 251.439 1.00 23.72 415 LYS A N 1
ATOM 4631 C CA . LYS B 2 415 ? 214.569 226.419 251.904 1.00 23.72 415 LYS A CA 1
ATOM 4632 C C . LYS B 2 415 ? 213.757 225.622 252.917 1.00 23.72 415 LYS A C 1
ATOM 4633 O O . LYS B 2 415 ? 213.314 226.162 253.939 1.00 23.72 415 LYS A O 1
ATOM 4639 N N . SER B 2 416 ? 213.574 224.323 252.666 1.00 24.94 416 SER A N 1
ATOM 4640 C CA . SER B 2 416 ? 212.779 223.501 253.576 1.00 24.94 416 SER A CA 1
ATOM 4641 C C . SER B 2 416 ? 213.458 223.333 254.933 1.00 24.94 416 SER A C 1
ATOM 4642 O O . SER B 2 416 ? 212.803 223.446 255.978 1.00 24.94 416 SER A O 1
ATOM 4645 N N . LEU B 2 417 ? 214.766 223.057 254.942 1.00 29.36 417 LEU A N 1
ATOM 4646 C CA . LEU B 2 417 ? 215.479 222.925 256.210 1.00 29.36 417 LEU A CA 1
ATOM 4647 C C . LEU B 2 417 ? 215.496 224.241 256.975 1.00 29.36 417 LEU A C 1
ATOM 4648 O O . LEU B 2 417 ? 215.426 224.248 258.208 1.00 29.36 417 LEU A O 1
ATOM 4653 N N . LYS B 2 418 ? 215.586 225.370 256.267 1.00 31.50 418 LYS A N 1
ATOM 4654 C CA . LYS B 2 418 ? 215.502 226.658 256.947 1.00 31.50 418 LYS A CA 1
ATOM 4655 C C . LYS B 2 418 ? 214.137 226.845 257.585 1.00 31.50 418 LYS A C 1
ATOM 4656 O O . LYS B 2 418 ? 214.028 227.415 258.673 1.00 31.50 418 LYS A O 1
ATOM 4662 N N . LYS B 2 419 ? 213.083 226.375 256.922 1.00 34.32 419 LYS A N 1
ATOM 4663 C CA . LYS B 2 419 ? 211.753 226.482 257.516 1.00 34.32 419 LYS A CA 1
ATOM 4664 C C . LYS B 2 419 ? 211.626 225.601 258.754 1.00 34.32 419 LYS A C 1
ATOM 4665 O O . LYS B 2 419 ? 210.979 225.989 259.733 1.00 34.32 419 LYS A O 1
ATOM 4671 N N . ILE B 2 420 ? 212.222 224.406 258.724 1.00 38.74 420 ILE A N 1
ATOM 4672 C CA . ILE B 2 420 ? 212.215 223.546 259.908 1.00 38.74 420 ILE A CA 1
ATOM 4673 C C . ILE B 2 420 ? 212.968 224.223 261.050 1.00 38.74 420 ILE A C 1
ATOM 4674 O O . ILE B 2 420 ? 212.543 224.184 262.213 1.00 38.74 420 ILE A O 1
ATOM 4679 N N . GLN B 2 421 ? 214.092 224.865 260.732 1.00 42.04 421 GLN A N 1
ATOM 4680 C CA . GLN B 2 421 ? 214.900 225.513 261.758 1.00 42.04 421 GLN A CA 1
ATOM 4681 C C . GLN B 2 421 ? 214.184 226.713 262.359 1.00 42.04 421 GLN A C 1
ATOM 4682 O O . GLN B 2 421 ? 214.294 226.965 263.562 1.00 42.04 421 GLN A O 1
ATOM 4688 N N . ASN B 2 422 ? 213.456 227.470 261.547 1.00 46.72 422 ASN A N 1
ATOM 4689 C CA . ASN B 2 422 ? 212.708 228.601 262.078 1.00 46.72 422 ASN A CA 1
ATOM 4690 C C . ASN B 2 422 ? 211.455 228.188 262.826 1.00 46.72 422 ASN A C 1
ATOM 4691 O O . ASN B 2 422 ? 210.722 229.065 263.287 1.00 46.72 422 ASN A O 1
ATOM 4696 N N . ARG B 2 423 ? 211.174 226.889 262.941 1.00 49.75 423 ARG A N 1
ATOM 4697 C CA . ARG B 2 423 ? 210.162 226.415 263.872 1.00 49.75 423 ARG A CA 1
ATOM 4698 C C . ARG B 2 423 ? 210.760 225.729 265.086 1.00 49.75 423 ARG A C 1
ATOM 4699 O O . ARG B 2 423 ? 210.125 225.716 266.144 1.00 49.75 423 ARG A O 1
ATOM 4707 N N . ILE B 2 424 ? 211.965 225.176 264.963 1.00 54.85 424 ILE A N 1
ATOM 4708 C CA . ILE B 2 424 ? 212.639 224.662 266.147 1.00 54.85 424 ILE A CA 1
ATOM 4709 C C . ILE B 2 424 ? 213.194 225.804 266.989 1.00 54.85 424 ILE A C 1
ATOM 4710 O O . ILE B 2 424 ? 213.276 225.690 268.215 1.00 54.85 424 ILE A O 1
ATOM 4715 N N . ASN B 2 425 ? 213.550 226.930 266.368 1.00 59.95 425 ASN A N 1
ATOM 4716 C CA . ASN B 2 425 ? 214.044 228.100 267.086 1.00 59.95 425 ASN A CA 1
ATOM 4717 C C . ASN B 2 425 ? 212.976 229.172 267.263 1.00 59.95 425 ASN A C 1
ATOM 4718 O O . ASN B 2 425 ? 213.278 230.366 267.171 1.00 59.95 425 ASN A O 1
ATOM 4723 N N . GLU B 2 426 ? 211.726 228.770 267.493 1.00 61.20 426 GLU A N 1
ATOM 4724 C CA . GLU B 2 426 ? 210.679 229.698 267.903 1.00 61.20 426 GLU A CA 1
ATOM 4725 C C . GLU B 2 426 ? 209.975 229.208 269.165 1.00 61.20 426 GLU A C 1
ATOM 4726 O O . GLU B 2 426 ? 208.834 229.598 269.426 1.00 61.20 426 GLU A O 1
ATOM 4732 N N . LEU B 2 427 ? 210.634 228.359 269.939 1.00 67.73 427 LEU A N 1
ATOM 4733 C CA . LEU B 2 427 ? 210.175 227.836 271.212 1.00 67.73 427 LEU A CA 1
ATOM 4734 C C . LEU B 2 427 ? 210.975 228.450 272.355 1.00 67.73 427 LEU A C 1
ATOM 4735 O O . LEU B 2 427 ? 212.012 229.083 272.133 1.00 67.73 427 LEU A O 1
ATOM 4740 N N . PRO B 2 428 ? 210.510 228.304 273.597 1.00 72.70 428 PRO A N 1
ATOM 4741 C CA . PRO B 2 428 ? 211.349 228.690 274.737 1.00 72.70 428 PRO A CA 1
ATOM 4742 C C . PRO B 2 428 ? 212.622 227.858 274.776 1.00 72.70 428 PRO A C 1
ATOM 4743 O O . PRO B 2 428 ? 212.635 226.684 274.403 1.00 72.70 428 PRO A O 1
ATOM 4747 N N . GLU B 2 429 ? 213.700 228.479 275.256 1.00 74.80 429 GLU A N 1
ATOM 4748 C CA . GLU B 2 429 ? 215.045 227.968 275.005 1.00 74.80 429 GLU A CA 1
ATOM 4749 C C . GLU B 2 429 ? 215.371 226.679 275.746 1.00 74.80 429 GLU A C 1
ATOM 4750 O O . GLU B 2 429 ? 216.464 226.144 275.546 1.00 74.80 429 GLU A O 1
ATOM 4756 N N . GLU B 2 430 ? 214.478 226.170 276.591 1.00 74.32 430 GLU A N 1
ATOM 4757 C CA . GLU B 2 430 ? 214.821 225.011 277.404 1.00 74.32 430 GLU A CA 1
ATOM 4758 C C . GLU B 2 430 ? 214.535 223.683 276.717 1.00 74.32 430 GLU A C 1
ATOM 4759 O O . GLU B 2 430 ? 215.145 222.673 277.085 1.00 74.32 430 GLU A O 1
ATOM 4765 N N . GLU B 2 431 ? 213.633 223.655 275.736 1.00 72.69 431 GLU A N 1
ATOM 4766 C CA . GLU B 2 431 ? 213.306 222.414 275.047 1.00 72.69 431 GLU A CA 1
ATOM 4767 C C . GLU B 2 431 ? 214.013 222.267 273.709 1.00 72.69 431 GLU A C 1
ATOM 4768 O O . GLU B 2 431 ? 213.980 221.177 273.128 1.00 72.69 431 GLU A O 1
ATOM 4774 N N . ARG B 2 432 ? 214.642 223.335 273.213 1.00 69.63 432 ARG A N 1
ATOM 4775 C CA . ARG B 2 432 ? 215.323 223.280 271.924 1.00 69.63 432 ARG A CA 1
ATOM 4776 C C . ARG B 2 432 ? 216.408 222.217 271.893 1.00 69.63 432 ARG A C 1
ATOM 4777 O O . ARG B 2 432 ? 216.703 221.666 270.828 1.00 69.63 432 ARG A O 1
ATOM 4785 N N . GLU B 2 433 ? 217.005 221.907 273.043 1.00 71.28 433 GLU A N 1
ATOM 4786 C CA . GLU B 2 433 ? 218.234 221.126 273.064 1.00 71.28 433 GLU A CA 1
ATOM 4787 C C . GLU B 2 433 ? 218.031 219.6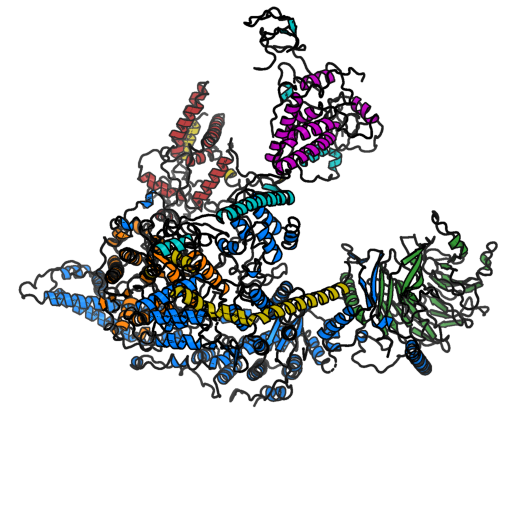67 272.671 1.00 71.28 433 GLU A C 1
ATOM 4788 O O . GLU B 2 433 ? 219.007 218.997 272.321 1.00 71.28 433 GLU A O 1
ATOM 4794 N N . THR B 2 434 ? 216.803 219.151 272.729 1.00 65.48 434 THR A N 1
ATOM 4795 C CA . THR B 2 434 ? 216.582 217.765 272.335 1.00 65.48 434 THR A CA 1
ATOM 4796 C C . THR B 2 434 ? 215.260 217.607 271.579 1.00 65.48 434 THR A C 1
ATOM 4797 O O . THR B 2 434 ? 214.754 216.486 271.446 1.00 65.48 434 THR A O 1
ATOM 4801 N N . TYR B 2 435 ? 214.695 218.699 271.063 1.00 61.42 435 TYR A N 1
ATOM 4802 C CA . TYR B 2 435 ? 213.466 218.619 270.286 1.00 61.42 435 TYR A CA 1
ATOM 4803 C C . TYR B 2 435 ? 213.697 217.736 269.070 1.00 61.42 435 TYR A C 1
ATOM 4804 O O . TYR B 2 435 ? 214.374 218.149 268.128 1.00 61.42 435 TYR A O 1
ATOM 4813 N N . THR B 2 436 ? 213.123 216.540 269.066 1.00 54.69 436 THR A N 1
ATOM 4814 C CA . THR B 2 436 ? 213.514 215.504 268.127 1.00 54.69 436 THR A CA 1
ATOM 4815 C C . THR B 2 436 ? 212.661 215.525 266.861 1.00 54.69 436 THR A C 1
ATOM 4816 O O . THR B 2 436 ? 211.658 216.230 266.763 1.00 54.69 436 THR A O 1
ATOM 4820 N N . LEU B 2 437 ? 213.082 214.724 265.881 1.00 49.34 437 LEU A N 1
ATOM 4821 C CA . LEU B 2 437 ? 212.403 214.630 264.597 1.00 49.34 437 LEU A CA 1
ATOM 4822 C C . LEU B 2 437 ? 212.504 213.205 264.072 1.00 49.34 437 LEU A C 1
ATOM 4823 O O . LEU B 2 437 ? 213.398 212.445 264.446 1.00 49.34 437 LEU A O 1
ATOM 4828 N N . GLU B 2 438 ? 211.591 212.868 263.167 1.00 49.84 438 GLU A N 1
ATOM 4829 C CA . GLU B 2 438 ? 211.513 211.543 262.570 1.00 49.84 438 GLU A CA 1
ATOM 4830 C C . GLU B 2 438 ? 212.595 211.420 261.505 1.00 49.84 438 GLU A C 1
ATOM 4831 O O . GLU B 2 438 ? 213.506 212.245 261.427 1.00 49.84 438 GLU A O 1
ATOM 4837 N N . GLU B 2 439 ? 212.528 210.379 260.673 1.00 48.31 439 GLU A N 1
ATOM 4838 C CA . GLU B 2 439 ? 213.609 210.161 259.715 1.00 48.31 439 GLU A CA 1
ATOM 4839 C C . GLU B 2 439 ? 213.536 211.158 258.558 1.00 48.31 439 GLU A C 1
ATOM 4840 O O . GLU B 2 439 ? 214.503 211.882 258.294 1.00 48.31 439 GLU A O 1
ATOM 4846 N N . GLY B 2 440 ? 212.407 211.214 257.858 1.00 41.54 440 GLY A N 1
ATOM 4847 C CA . GLY B 2 440 ? 212.119 212.346 257.001 1.00 41.54 440 GLY A CA 1
ATOM 4848 C C . GLY B 2 440 ? 211.397 213.382 257.835 1.00 41.54 440 GLY A C 1
ATOM 4849 O O . GLY B 2 440 ? 210.259 213.154 258.250 1.00 41.54 440 GLY A O 1
ATOM 4850 N N . LEU B 2 441 ? 212.037 214.527 258.060 1.00 36.89 441 LEU A N 1
ATOM 4851 C CA . LEU B 2 441 ? 211.739 215.410 259.184 1.00 36.89 441 LEU A CA 1
ATOM 4852 C C . LEU B 2 441 ? 210.259 215.622 259.453 1.00 36.89 441 LEU A C 1
ATOM 4853 O O . LEU B 2 441 ? 209.746 215.205 260.493 1.00 36.89 441 LEU A O 1
ATOM 4858 N N . GLY B 2 442 ? 209.577 216.299 258.547 1.00 29.53 442 GLY A N 1
ATOM 4859 C CA . GLY B 2 442 ? 208.136 216.378 258.567 1.00 29.53 442 GLY A CA 1
ATOM 4860 C C . GLY B 2 442 ? 207.659 216.473 257.143 1.00 29.53 442 GLY A C 1
ATOM 4861 O O . GLY B 2 442 ? 206.466 216.595 256.860 1.00 29.53 442 GLY A O 1
ATOM 4862 N N . LEU B 2 443 ? 208.616 216.427 256.241 1.00 27.09 443 LEU A N 1
ATOM 4863 C CA . LEU B 2 443 ? 208.362 216.761 254.855 1.00 27.09 443 LEU A CA 1
ATOM 4864 C C . LEU B 2 443 ? 207.541 215.660 254.204 1.00 27.09 443 LEU A C 1
ATOM 4865 O O . LEU B 2 443 ? 207.913 214.486 254.290 1.00 27.09 443 LEU A O 1
ATOM 4870 N N . PRO B 2 444 ? 206.422 215.990 253.556 1.00 24.73 444 PRO A N 1
ATOM 4871 C CA . PRO B 2 444 ? 205.694 214.982 252.783 1.00 24.73 444 PRO A CA 1
ATOM 4872 C C . PRO B 2 444 ? 206.420 214.520 251.539 1.00 24.73 444 PRO A C 1
ATOM 4873 O O . PRO B 2 444 ? 205.913 213.630 250.854 1.00 24.73 444 PRO A O 1
ATOM 4877 N N . SER B 2 445 ? 207.582 215.081 251.221 1.00 22.22 445 SER A N 1
ATOM 4878 C CA . SER B 2 445 ? 208.307 214.761 250.001 1.00 22.22 445 SER A CA 1
ATOM 4879 C C . SER B 2 445 ? 209.792 214.598 250.287 1.00 22.22 445 SER A C 1
ATOM 4880 O O . SER B 2 445 ? 210.649 215.198 249.641 1.00 22.22 445 SER A O 1
ATOM 4883 N N . LYS B 2 446 ? 210.111 213.764 251.272 1.00 26.18 446 LYS A N 1
ATOM 4884 C CA . LYS B 2 446 ? 211.466 213.520 251.750 1.00 26.18 446 LYS A CA 1
ATOM 4885 C C . LYS B 2 446 ? 212.379 212.841 250.737 1.00 26.18 446 LYS A C 1
ATOM 4886 O O . LYS B 2 446 ? 213.547 212.603 251.058 1.00 26.18 446 LYS A O 1
ATOM 4892 N N . SER B 2 447 ? 211.906 212.518 249.538 1.00 23.26 447 SER A N 1
ATOM 4893 C CA . SER B 2 447 ? 212.792 211.942 248.534 1.00 23.26 447 SER A CA 1
ATOM 4894 C C . SER B 2 447 ? 213.832 212.952 248.080 1.00 23.26 447 SER A C 1
ATOM 4895 O O . SER B 2 447 ? 215.018 212.626 247.949 1.00 23.26 447 SER A O 1
ATOM 4898 N N . ILE B 2 448 ? 213.392 214.187 247.827 1.00 21.81 448 ILE A N 1
ATOM 4899 C CA . ILE B 2 448 ? 214.297 215.264 247.440 1.00 21.81 448 ILE A CA 1
ATOM 4900 C C . ILE B 2 448 ? 215.323 215.507 248.535 1.00 21.81 448 ILE A C 1
ATOM 4901 O O . ILE B 2 448 ? 216.534 215.576 248.282 1.00 21.81 448 ILE A O 1
ATOM 4906 N N . TYR B 2 449 ? 214.840 215.655 249.770 1.00 27.33 449 TYR A N 1
ATOM 4907 C CA . TYR B 2 449 ? 215.718 215.893 250.906 1.00 27.33 449 TYR A CA 1
ATOM 4908 C C . TYR B 2 449 ? 216.728 214.773 251.071 1.00 27.33 449 TYR A C 1
ATOM 4909 O O . TYR B 2 449 ? 217.869 215.017 251.466 1.00 27.33 449 TYR A O 1
ATOM 4918 N N . LYS B 2 450 ? 216.335 213.538 250.773 1.00 27.77 450 LYS A N 1
ATOM 4919 C CA . LYS B 2 450 ? 217.275 212.437 250.915 1.00 27.77 450 LYS A CA 1
ATOM 4920 C C . LYS B 2 450 ? 218.331 212.474 249.825 1.00 27.77 450 LYS A C 1
ATOM 4921 O O . LYS B 2 450 ? 219.524 212.309 250.102 1.00 27.77 450 LYS A O 1
ATOM 4927 N N . LYS B 2 451 ? 217.914 212.678 248.573 1.00 25.15 451 LYS A N 1
ATOM 4928 C CA . LYS B 2 451 ? 218.858 212.582 247.460 1.00 25.15 451 LYS A CA 1
ATOM 4929 C C . LYS B 2 451 ? 219.877 213.711 247.490 1.00 25.15 451 LYS A C 1
ATOM 4930 O O . LYS B 2 451 ? 221.057 213.495 247.186 1.00 25.15 451 LYS A O 1
ATOM 4936 N N . THR B 2 452 ? 219.457 214.920 247.871 1.00 25.64 452 THR A N 1
ATOM 4937 C CA . THR B 2 452 ? 220.421 216.012 247.906 1.00 25.64 452 THR A CA 1
ATOM 4938 C C . THR B 2 452 ? 221.496 215.765 248.953 1.00 25.64 452 THR A C 1
ATOM 4939 O O . THR B 2 452 ? 222.674 216.044 248.715 1.00 25.64 452 THR A O 1
ATOM 4943 N N . ILE B 2 453 ? 221.119 215.232 250.114 1.00 30.36 453 ILE A N 1
ATOM 4944 C CA . ILE B 2 453 ? 222.105 214.970 251.152 1.00 30.36 453 ILE A CA 1
ATOM 4945 C C . ILE B 2 453 ? 223.000 213.816 250.748 1.00 30.36 453 ILE A C 1
ATOM 4946 O O . ILE B 2 453 ? 224.205 213.833 251.008 1.00 30.36 453 ILE A O 1
ATOM 4951 N N . LYS B 2 454 ? 222.445 212.804 250.086 1.00 32.53 454 LYS A N 1
ATOM 4952 C CA . LYS B 2 454 ? 223.303 211.733 249.600 1.00 32.53 454 LYS A CA 1
ATOM 4953 C C . LYS B 2 454 ? 224.301 212.239 248.572 1.00 32.53 454 LYS A C 1
ATOM 4954 O O . LYS B 2 454 ? 225.405 211.699 248.467 1.00 32.53 454 LYS A O 1
ATOM 4960 N N . LEU B 2 455 ? 223.942 213.268 247.804 1.00 31.37 455 LEU A N 1
ATOM 4961 C CA . LEU B 2 455 ? 224.878 213.782 246.803 1.00 31.37 455 LEU A CA 1
ATOM 4962 C C . LEU B 2 455 ? 225.935 214.678 247.435 1.00 31.37 455 LEU A C 1
ATOM 4963 O O . LEU B 2 455 ? 227.136 214.422 247.307 1.00 31.37 455 LEU A O 1
ATOM 4968 N N . VAL B 2 456 ? 225.497 215.745 248.109 1.00 34.01 456 VAL A N 1
ATOM 4969 C CA . VAL B 2 456 ? 226.426 216.691 248.723 1.00 34.01 456 VAL A CA 1
ATOM 4970 C C . VAL B 2 456 ? 227.358 215.979 249.693 1.00 34.01 456 VAL A C 1
ATOM 4971 O O . VAL B 2 456 ? 228.575 216.179 249.674 1.00 34.01 456 VAL A O 1
ATOM 4975 N N . TYR B 2 457 ? 226.798 215.113 250.541 1.00 39.43 457 TYR A N 1
ATOM 4976 C CA . TYR B 2 457 ? 227.484 214.603 251.719 1.00 39.43 457 TYR A CA 1
ATOM 4977 C C . TYR B 2 457 ? 228.119 213.245 251.509 1.00 39.43 457 TYR A C 1
ATOM 4978 O O . TYR B 2 457 ? 228.156 212.451 252.453 1.00 39.43 457 TYR A O 1
ATOM 4987 N N . THR B 2 458 ? 228.616 212.946 250.308 1.00 46.30 458 THR A N 1
ATOM 4988 C CA . THR B 2 458 ? 229.519 211.815 250.114 1.00 46.30 458 THR A CA 1
ATOM 4989 C C . THR B 2 458 ? 228.849 210.516 250.573 1.00 46.30 458 THR A C 1
ATOM 4990 O O . THR B 2 458 ? 229.161 209.959 251.625 1.00 46.30 458 THR A O 1
ATOM 4994 N N . SER B 2 459 ? 227.885 210.080 249.764 1.00 50.19 459 SER A N 1
ATOM 4995 C CA . SER B 2 459 ? 226.860 209.102 250.125 1.00 50.19 459 SER A CA 1
ATOM 4996 C C . SER B 2 459 ? 227.316 208.046 251.125 1.00 50.19 459 SER A C 1
ATOM 4997 O O . SER B 2 459 ? 226.585 207.734 252.071 1.00 50.19 459 SER A O 1
ATOM 5000 N N . GLU B 2 460 ? 228.518 207.497 250.935 1.00 55.62 460 GLU A N 1
ATOM 5001 C CA . GLU B 2 460 ? 229.105 206.590 251.916 1.00 55.62 460 GLU A CA 1
ATOM 5002 C C . GLU B 2 460 ? 229.186 207.188 253.318 1.00 55.62 460 GLU A C 1
ATOM 5003 O O . GLU B 2 460 ? 229.402 206.440 254.277 1.00 55.62 460 GLU A O 1
ATOM 5009 N N . HIS B 2 461 ? 229.031 208.506 253.466 1.00 53.73 461 HIS A N 1
ATOM 5010 C CA . HIS B 2 461 ? 229.028 209.161 254.770 1.00 53.73 461 HIS A CA 1
ATOM 5011 C C . HIS B 2 461 ? 227.743 209.940 255.023 1.00 53.73 461 HIS A C 1
ATOM 5012 O O . HIS B 2 461 ? 227.713 210.804 255.902 1.00 53.73 461 HIS A O 1
ATOM 5019 N N . ALA B 2 462 ? 226.679 209.657 254.270 1.00 49.50 462 ALA A N 1
ATOM 5020 C CA . ALA B 2 462 ? 225.426 210.372 254.475 1.00 49.50 462 ALA A CA 1
ATOM 5021 C C . ALA B 2 462 ? 224.601 209.767 255.595 1.00 49.50 462 ALA A C 1
ATOM 5022 O O . ALA B 2 462 ? 223.828 210.483 256.240 1.00 49.50 462 ALA A O 1
ATOM 5024 N N . GLU B 2 463 ? 224.765 208.463 255.838 1.00 52.45 463 GLU A N 1
ATOM 5025 C CA . GLU B 2 463 ? 223.938 207.734 256.796 1.00 52.45 463 GLU A CA 1
ATOM 5026 C C . GLU B 2 463 ? 223.913 208.425 258.153 1.00 52.45 463 GLU A C 1
ATOM 5027 O O . GLU B 2 463 ? 222.852 208.819 258.651 1.00 52.45 463 GLU A O 1
ATOM 5033 N N . GLU B 2 464 ? 225.089 208.596 258.754 1.00 52.34 464 GLU A N 1
ATOM 5034 C CA . GLU B 2 464 ? 225.172 209.268 260.044 1.00 52.34 464 GLU A CA 1
ATOM 5035 C C . GLU B 2 464 ? 224.574 210.666 259.981 1.00 52.34 464 GLU A C 1
ATOM 5036 O O . GLU B 2 464 ? 223.931 211.117 260.935 1.00 52.34 464 GLU A O 1
ATOM 5042 N N . MET B 2 465 ? 224.757 211.361 258.859 1.00 48.70 465 MET A N 1
ATOM 5043 C CA . MET B 2 465 ? 224.219 212.708 258.747 1.00 48.70 465 MET A CA 1
ATOM 5044 C C . MET B 2 465 ? 222.702 212.696 258.714 1.00 48.70 465 MET A C 1
ATOM 5045 O O . MET B 2 465 ? 222.069 213.667 259.140 1.00 48.70 465 MET A O 1
ATOM 5050 N N . PHE B 2 466 ? 222.094 211.623 258.207 1.00 44.63 466 PHE A N 1
ATOM 5051 C CA . PHE B 2 466 ? 220.667 211.443 258.438 1.00 44.63 466 PHE A CA 1
ATOM 5052 C C . PHE B 2 466 ? 220.398 211.323 259.929 1.00 44.63 466 PHE A C 1
ATOM 5053 O O . PHE B 2 466 ? 219.613 212.090 260.497 1.00 44.63 466 PHE A O 1
ATOM 5061 N N . LYS B 2 467 ? 221.112 210.405 260.589 1.00 49.59 467 LYS A N 1
ATOM 5062 C CA . LYS B 2 467 ? 220.865 210.105 261.995 1.00 49.59 467 LYS A CA 1
ATOM 5063 C C . LYS B 2 467 ? 221.018 211.346 262.865 1.00 49.59 467 LYS A C 1
ATOM 5064 O O . LYS B 2 467 ? 220.095 211.722 263.595 1.00 49.59 467 LYS A O 1
ATOM 5070 N N . ALA B 2 468 ? 222.176 212.001 262.789 1.00 50.36 468 ALA A N 1
ATOM 5071 C CA . ALA B 2 468 ? 222.405 213.212 263.568 1.00 50.36 468 ALA A CA 1
ATOM 5072 C C . ALA B 2 468 ? 221.353 214.274 263.311 1.00 50.36 468 ALA A C 1
ATOM 5073 O O . ALA B 2 468 ? 221.117 215.118 264.178 1.00 50.36 468 ALA A O 1
ATOM 5075 N N . LEU B 2 469 ? 220.711 214.249 262.144 1.00 47.40 469 LEU A N 1
ATOM 5076 C CA . LEU B 2 469 ? 219.712 215.260 261.835 1.00 47.40 469 LEU A CA 1
ATOM 5077 C C . LEU B 2 469 ? 218.427 215.047 262.620 1.00 47.40 469 LEU A C 1
ATOM 5078 O O . LEU B 2 469 ? 217.703 216.009 262.894 1.00 47.40 469 LEU A O 1
ATOM 5083 N N . GLU B 2 470 ? 218.140 213.807 263.004 1.00 49.77 470 GLU A N 1
ATOM 5084 C CA . GLU B 2 470 ? 216.843 213.457 263.561 1.00 49.77 470 GLU A CA 1
ATOM 5085 C C . GLU B 2 470 ? 216.777 213.582 265.072 1.00 49.77 470 GLU A C 1
ATOM 5086 O O . GLU B 2 470 ? 215.675 213.658 265.622 1.00 49.77 470 GLU A O 1
ATOM 5092 N N . ARG B 2 471 ? 217.916 213.590 265.753 1.00 54.99 471 ARG A N 1
ATOM 5093 C CA . ARG B 2 471 ? 217.960 213.554 267.207 1.00 54.99 471 ARG A CA 1
ATOM 5094 C C . ARG B 2 471 ? 218.392 214.871 267.830 1.00 54.99 471 ARG A C 1
ATOM 5095 O O . ARG B 2 471 ? 217.898 215.230 268.899 1.00 54.99 471 ARG A O 1
ATOM 5103 N N . MET B 2 472 ? 219.307 215.598 267.198 1.00 58.73 472 MET A N 1
ATOM 5104 C CA . MET B 2 472 ? 219.700 216.933 267.644 1.00 58.73 472 MET A CA 1
ATOM 5105 C C . MET B 2 472 ? 219.551 217.913 266.490 1.00 58.73 472 MET A C 1
ATOM 5106 O O . MET B 2 472 ? 220.544 218.432 265.969 1.00 58.73 472 MET A O 1
ATOM 5111 N N . PRO B 2 473 ? 218.325 218.197 266.065 1.00 56.54 473 PRO A N 1
ATOM 5112 C CA . PRO B 2 473 ? 218.104 219.181 265.000 1.00 56.54 473 PRO A CA 1
ATOM 5113 C C . PRO B 2 473 ? 218.072 220.610 265.528 1.00 56.54 473 PRO A C 1
ATOM 5114 O O . PRO B 2 473 ? 217.215 221.412 265.160 1.00 56.54 473 PRO A O 1
ATOM 5118 N N . CYS B 2 474 ? 219.010 220.923 266.410 1.00 59.19 474 CYS A N 1
ATOM 5119 C CA . CYS B 2 474 ? 219.301 222.291 266.800 1.00 59.19 474 CYS A CA 1
ATOM 5120 C C . CYS B 2 474 ? 220.786 222.592 266.764 1.00 59.19 474 CYS A C 1
ATOM 5121 O O . CYS B 2 474 ? 221.160 223.770 266.740 1.00 59.19 474 CYS A O 1
ATOM 5124 N N . LEU B 2 475 ? 221.639 221.569 266.745 1.00 54.08 475 LEU A N 1
ATOM 5125 C CA . LEU B 2 475 ? 223.072 221.688 266.523 1.00 54.08 475 LEU A CA 1
ATOM 5126 C C . LEU B 2 475 ? 223.472 221.379 265.089 1.00 54.08 475 LEU A C 1
ATOM 5127 O O . LEU B 2 475 ? 224.338 222.059 264.536 1.00 54.08 475 LEU A O 1
ATOM 5132 N N . THR B 2 476 ? 222.861 220.369 264.469 1.00 49.02 476 THR A N 1
ATOM 5133 C CA . THR B 2 476 ? 223.250 219.974 263.121 1.00 49.02 476 THR A CA 1
ATOM 5134 C C . THR B 2 476 ? 222.545 220.784 262.041 1.00 49.02 476 THR A C 1
ATOM 5135 O O . THR B 2 476 ? 223.082 220.913 260.933 1.00 49.02 476 THR A O 1
ATOM 5139 N N . LEU B 2 477 ? 221.376 221.341 262.336 1.00 44.04 477 LEU A N 1
ATOM 5140 C CA . LEU B 2 477 ? 220.602 222.007 261.291 1.00 44.04 477 LEU A CA 1
ATOM 5141 C C . LEU B 2 477 ? 221.373 223.140 260.626 1.00 44.04 477 LEU A C 1
ATOM 5142 O O . LEU B 2 477 ? 221.519 223.112 259.390 1.00 44.04 477 LEU A O 1
ATOM 5147 N N . PRO B 2 478 ? 221.909 224.135 261.349 1.00 44.93 478 PRO A N 1
ATOM 5148 C CA . PRO B 2 478 ? 222.688 225.173 260.661 1.00 44.93 478 PRO A CA 1
ATOM 5149 C C . PRO B 2 478 ? 223.978 224.650 260.055 1.00 44.93 478 PRO A C 1
ATOM 5150 O O . PRO B 2 478 ? 224.401 225.144 259.001 1.00 44.93 478 PRO A O 1
ATOM 5154 N N . LEU B 2 479 ? 224.607 223.656 260.682 1.00 44.36 479 LEU A N 1
ATOM 5155 C CA . LEU B 2 479 ? 225.859 223.134 260.157 1.00 44.36 479 LEU A CA 1
ATOM 5156 C C . LEU B 2 479 ? 225.670 222.502 258.789 1.00 44.36 479 LEU A C 1
ATOM 5157 O O . LEU B 2 479 ? 226.577 222.557 257.953 1.00 44.36 479 LEU A O 1
ATOM 5162 N N . VAL B 2 480 ? 224.515 221.898 258.536 1.00 40.35 480 VAL A N 1
ATOM 5163 C CA . VAL B 2 480 ? 224.283 221.328 257.215 1.00 40.35 480 VAL A CA 1
ATOM 5164 C C . VAL B 2 480 ? 223.668 222.347 256.256 1.00 40.35 480 VAL A C 1
ATOM 5165 O O . VAL B 2 480 ? 223.902 222.266 255.043 1.00 40.35 480 VAL A O 1
ATOM 5169 N N . ILE B 2 481 ? 222.906 223.324 256.759 1.00 38.71 481 ILE A N 1
ATOM 5170 C CA . ILE B 2 481 ? 222.422 224.388 255.882 1.00 38.71 481 ILE A CA 1
ATOM 5171 C C . ILE B 2 481 ? 223.596 225.126 255.253 1.00 38.71 481 ILE A C 1
ATOM 5172 O O . ILE B 2 481 ? 223.602 225.415 254.047 1.00 38.71 481 ILE A O 1
ATOM 5177 N N . SER B 2 482 ? 224.619 225.427 256.056 1.00 39.26 482 SER A N 1
ATOM 5178 C CA . SER B 2 482 ? 225.782 226.136 255.539 1.00 39.26 482 SER A CA 1
ATOM 5179 C C . SER B 2 482 ? 226.494 225.328 254.462 1.00 39.26 482 SER A C 1
ATOM 5180 O O . SER B 2 482 ? 226.886 225.874 253.425 1.00 39.26 482 SER A O 1
ATOM 5183 N N . ARG B 2 483 ? 226.675 224.026 254.691 1.00 39.36 483 ARG A N 1
ATOM 5184 C CA . ARG B 2 483 ? 227.369 223.189 253.717 1.00 39.36 483 ARG A CA 1
ATOM 5185 C C . ARG B 2 483 ? 226.592 223.101 252.412 1.00 39.36 483 ARG A C 1
ATOM 5186 O O . ARG B 2 483 ? 227.181 223.147 251.320 1.00 39.36 483 ARG A O 1
ATOM 5194 N N . LEU B 2 484 ? 225.267 222.972 252.504 1.00 35.19 484 LEU A N 1
ATOM 5195 C CA . LEU B 2 484 ? 224.455 222.947 251.297 1.00 35.19 484 LEU A CA 1
ATOM 5196 C C . LEU B 2 484 ? 224.591 224.249 250.524 1.00 35.19 484 LEU A C 1
ATOM 5197 O O . LEU B 2 484 ? 224.709 224.238 249.295 1.00 35.19 484 LEU A O 1
ATOM 5202 N N . GLU B 2 485 ? 224.596 225.384 251.225 1.00 37.04 485 GLU A N 1
ATOM 5203 C CA . GLU B 2 485 ? 224.730 226.659 250.523 1.00 37.04 485 GLU A CA 1
ATOM 5204 C C . GLU B 2 485 ? 226.089 226.786 249.839 1.00 37.04 485 GLU A C 1
ATOM 5205 O O . GLU B 2 485 ? 226.183 227.303 248.718 1.00 37.04 485 GLU A O 1
ATOM 5211 N N . GLU B 2 486 ? 227.155 226.318 250.491 1.00 37.47 486 GLU A N 1
ATOM 5212 C CA . GLU B 2 486 ? 228.478 226.372 249.874 1.00 37.47 486 GLU A CA 1
ATOM 5213 C C . GLU B 2 486 ? 228.512 225.568 248.581 1.00 37.47 486 GLU A C 1
ATOM 5214 O O . GLU B 2 486 ? 228.959 226.061 247.534 1.00 37.47 486 GLU A O 1
ATOM 5220 N N . LYS B 2 487 ? 228.045 224.320 248.634 1.00 32.57 487 LYS A N 1
ATOM 5221 C CA . LYS B 2 487 ? 228.037 223.496 247.426 1.00 32.57 487 LYS A CA 1
ATOM 5222 C C . LYS B 2 487 ? 227.165 224.116 246.338 1.00 32.57 487 LYS A C 1
ATOM 5223 O O . LYS B 2 487 ? 227.490 224.044 245.143 1.00 32.57 487 LYS A O 1
ATOM 5229 N N . ASN B 2 488 ? 226.053 224.735 246.731 1.00 30.37 488 ASN A N 1
ATOM 5230 C CA . ASN B 2 488 ? 225.192 225.367 245.742 1.00 30.37 488 ASN A CA 1
ATOM 5231 C C . ASN B 2 488 ? 225.922 226.485 245.019 1.00 30.37 488 ASN A C 1
ATOM 5232 O O . ASN B 2 488 ? 225.833 226.601 243.789 1.00 30.37 488 ASN A O 1
ATOM 5237 N N . GLU B 2 489 ? 226.636 227.329 245.766 1.00 32.85 489 GLU A N 1
ATOM 5238 C CA . GLU B 2 489 ? 227.368 228.415 245.125 1.00 32.85 489 GLU A CA 1
ATOM 5239 C C . GLU B 2 489 ? 228.434 227.876 244.188 1.00 32.85 489 GLU A C 1
ATOM 5240 O O . GLU B 2 489 ? 228.678 228.445 243.119 1.00 32.85 489 GLU A O 1
ATOM 5246 N N . GLU B 2 490 ? 229.075 226.771 244.563 1.00 30.56 490 GLU A N 1
ATOM 5247 C CA . GLU B 2 490 ? 230.043 226.167 243.652 1.00 30.56 490 GLU A CA 1
ATOM 5248 C C . GLU B 2 490 ? 229.388 225.762 242.335 1.00 30.56 490 GLU A C 1
ATOM 5249 O O . GLU B 2 490 ? 229.941 226.003 241.250 1.00 30.56 490 GLU A O 1
ATOM 5255 N N . TRP B 2 491 ? 228.208 225.144 242.410 1.00 27.89 491 TRP A N 1
ATOM 5256 C CA . TRP B 2 491 ? 227.540 224.708 241.186 1.00 27.89 491 TRP A CA 1
ATOM 5257 C C . TRP B 2 491 ? 227.144 225.890 240.319 1.00 27.89 491 TRP A C 1
ATOM 5258 O O . TRP B 2 491 ? 227.314 225.857 239.097 1.00 27.89 491 TRP A O 1
ATOM 5269 N N . LYS B 2 492 ? 226.607 226.943 240.933 1.00 25.58 492 LYS A N 1
ATOM 5270 C CA . LYS B 2 492 ? 226.232 228.124 240.163 1.00 25.58 492 LYS A CA 1
ATOM 5271 C C . LYS B 2 492 ? 227.446 228.761 239.497 1.00 25.58 492 LYS A C 1
ATOM 5272 O O . LYS B 2 492 ? 227.360 229.239 238.360 1.00 25.58 492 LYS A O 1
ATOM 5278 N N . SER B 2 493 ? 228.594 228.763 240.179 1.00 24.81 493 SER A N 1
ATOM 5279 C CA . SER B 2 493 ? 229.803 229.313 239.574 1.00 24.81 493 SER A CA 1
ATOM 5280 C C . SER B 2 493 ? 230.217 228.517 238.349 1.00 24.81 493 SER A C 1
ATOM 5281 O O . SER B 2 493 ? 230.555 229.094 237.315 1.00 24.81 493 SER A O 1
ATOM 5284 N N . VAL B 2 494 ? 230.224 227.184 238.446 1.00 21.39 494 VAL A N 1
ATOM 5285 C CA . VAL B 2 494 ? 230.568 226.389 237.264 1.00 21.39 494 VAL A CA 1
ATOM 5286 C C . VAL B 2 494 ? 229.567 226.638 236.143 1.00 21.39 494 VAL A C 1
ATOM 5287 O O . VAL B 2 494 ? 229.932 226.675 234.966 1.00 21.39 494 VAL A O 1
ATOM 5291 N N . LYS B 2 495 ? 228.295 226.834 236.488 1.00 19.20 495 LYS A N 1
ATOM 5292 C CA . LYS B 2 495 ? 227.267 227.009 235.464 1.00 19.20 495 LYS A CA 1
ATOM 5293 C C . LYS B 2 495 ? 227.467 228.301 234.693 1.00 19.20 495 LYS A C 1
ATOM 5294 O O . LYS B 2 495 ? 227.539 228.287 233.462 1.00 19.20 495 LYS A O 1
ATOM 5300 N N . ARG B 2 496 ? 227.574 229.432 235.401 1.00 21.62 496 ARG A N 1
ATOM 5301 C CA . ARG B 2 496 ? 227.666 230.729 234.735 1.00 21.62 496 ARG A CA 1
ATOM 5302 C C . ARG B 2 496 ? 228.824 230.816 233.750 1.00 21.62 496 ARG A C 1
ATOM 5303 O O . ARG B 2 496 ? 228.803 231.677 232.868 1.00 21.62 496 ARG A O 1
ATOM 5311 N N . SER B 2 497 ? 229.835 229.974 233.878 1.00 19.56 497 SER A N 1
ATOM 5312 C CA . SER B 2 497 ? 231.001 230.095 233.024 1.00 19.56 497 SER A CA 1
ATOM 5313 C C . SER B 2 497 ? 230.911 229.247 231.767 1.00 19.56 497 SER A C 1
ATOM 5314 O O . SER B 2 497 ? 231.850 229.262 230.966 1.00 19.56 497 SER A O 1
ATOM 5317 N N . LEU B 2 498 ? 229.825 228.499 231.569 1.00 17.34 498 LEU A N 1
ATOM 5318 C CA . LEU B 2 498 ? 229.654 227.719 230.350 1.00 17.34 498 LEU A CA 1
ATOM 5319 C C . LEU B 2 498 ? 228.492 228.194 229.497 1.00 17.34 498 LEU A C 1
ATOM 5320 O O . LEU B 2 498 ? 228.252 227.605 228.442 1.00 17.34 498 LEU A O 1
ATOM 5325 N N . GLN B 2 499 ? 227.777 229.234 229.904 1.00 15.51 499 GLN A N 1
ATOM 5326 C CA . GLN B 2 499 ? 226.623 229.717 229.155 1.00 15.51 499 GLN A CA 1
ATOM 5327 C C . GLN B 2 499 ? 227.030 230.389 227.843 1.00 15.51 499 GLN A C 1
ATOM 5328 O O . GLN B 2 499 ? 226.289 230.297 226.857 1.00 15.51 499 GLN A O 1
ATOM 5334 N N . PRO B 2 500 ? 228.166 231.102 227.796 1.00 14.60 500 PRO A N 1
ATOM 5335 C CA . PRO B 2 500 ? 228.777 231.440 226.494 1.00 14.60 500 PRO A CA 1
ATOM 5336 C C . PRO B 2 500 ? 228.844 230.331 225.452 1.00 14.60 500 PRO A C 1
ATOM 5337 O O . PRO B 2 500 ? 228.406 230.546 224.318 1.00 14.60 500 PRO A O 1
ATOM 5341 N N . GLY B 2 501 ? 229.411 229.171 225.777 1.00 13.37 501 GLY A N 1
ATOM 5342 C CA . GLY B 2 501 ? 229.522 228.116 224.782 1.00 13.37 501 GLY A CA 1
ATOM 5343 C C . GLY B 2 501 ? 228.177 227.554 224.376 1.00 13.37 501 GLY A C 1
ATOM 5344 O O . GLY B 2 501 ? 227.958 227.220 223.208 1.00 13.37 501 GLY A O 1
ATOM 5345 N N . TRP B 2 502 ? 227.259 227.442 225.336 1.00 13.08 502 TRP A N 1
ATOM 5346 C CA . TRP B 2 502 ? 225.884 227.061 225.029 1.00 13.08 502 TRP A CA 1
ATOM 5347 C C . TRP B 2 502 ? 225.278 228.002 223.998 1.00 13.08 502 TRP A C 1
ATOM 5348 O O . TRP B 2 502 ? 224.782 227.556 222.959 1.00 13.08 502 TRP A O 1
ATOM 5359 N N . ARG B 2 503 ? 225.331 229.312 224.258 1.00 15.14 503 ARG A N 1
ATOM 5360 C CA . ARG B 2 503 ? 224.804 230.290 223.310 1.00 15.14 503 ARG A CA 1
ATOM 5361 C C . ARG B 2 503 ? 225.489 230.202 221.950 1.00 15.14 503 ARG A C 1
ATOM 5362 O O . ARG B 2 503 ? 224.835 230.319 220.912 1.00 15.14 503 ARG A O 1
ATOM 5370 N N . SER B 2 504 ? 226.800 229.999 221.928 1.00 15.07 504 SER A N 1
ATOM 5371 C CA . SER B 2 504 ? 227.513 229.973 220.660 1.00 15.07 504 SER A CA 1
ATOM 5372 C C . SER B 2 504 ? 227.237 228.726 219.832 1.00 15.07 504 SER A C 1
ATOM 5373 O O . SER B 2 504 ? 227.436 228.758 218.615 1.00 15.07 504 SER A O 1
ATOM 5376 N N . ILE B 2 505 ? 226.827 227.625 220.450 1.00 14.76 505 ILE A N 1
ATOM 5377 C CA . ILE B 2 505 ? 226.427 226.449 219.677 1.00 14.76 505 ILE A CA 1
ATOM 5378 C C . ILE B 2 505 ? 224.966 226.546 219.264 1.00 14.76 505 ILE A C 1
ATOM 5379 O O . ILE B 2 505 ? 224.571 226.094 218.181 1.00 14.76 505 ILE A O 1
ATOM 5384 N N . GLU B 2 506 ? 224.164 227.161 220.126 1.00 16.08 506 GLU A N 1
ATOM 5385 C CA . GLU B 2 506 ? 222.768 227.416 219.819 1.00 16.08 506 GLU A CA 1
ATOM 5386 C C . GLU B 2 506 ? 222.612 228.361 218.644 1.00 16.08 506 GLU A C 1
ATOM 5387 O O . GLU B 2 506 ? 221.680 228.214 217.856 1.00 16.08 506 GLU A O 1
ATOM 5393 N N . PHE B 2 507 ? 223.501 229.345 218.515 1.00 17.71 507 PHE A N 1
ATOM 5394 C CA . PHE B 2 507 ? 223.392 230.294 217.415 1.00 17.71 507 PHE A CA 1
ATOM 5395 C C . PHE B 2 507 ? 223.754 229.654 216.088 1.00 17.71 507 PHE A C 1
ATOM 5396 O O . PHE B 2 507 ? 223.285 230.102 215.040 1.00 17.71 507 PHE A O 1
ATOM 5404 N N . LYS B 2 508 ? 224.571 228.613 216.100 1.00 17.97 508 LYS A N 1
ATOM 5405 C CA . LYS B 2 508 ? 224.835 227.899 214.861 1.00 17.97 508 LYS A CA 1
ATOM 5406 C C . LYS B 2 508 ? 223.668 226.993 214.501 1.00 17.97 508 LYS A C 1
ATOM 5407 O O . LYS B 2 508 ? 223.073 227.129 213.431 1.00 17.97 508 LYS A O 1
ATOM 5413 N N . ASN B 2 509 ? 223.300 226.084 215.403 1.00 16.86 509 ASN A N 1
ATOM 5414 C CA . ASN B 2 509 ? 222.414 225.000 215.000 1.00 16.86 509 ASN A CA 1
ATOM 5415 C C . ASN B 2 509 ? 220.949 225.384 214.931 1.00 16.86 509 ASN A C 1
ATOM 5416 O O . ASN B 2 509 ? 220.150 224.579 214.454 1.00 16.86 509 ASN A O 1
ATOM 5421 N N . TYR B 2 510 ? 220.566 226.569 215.383 1.00 15.06 510 TYR A N 1
ATOM 5422 C CA . TYR B 2 510 ? 219.142 226.832 215.546 1.00 15.06 510 TYR A CA 1
ATOM 5423 C C . TYR B 2 510 ? 218.431 226.960 214.209 1.00 15.06 510 TYR A C 1
ATOM 5424 O O . TYR B 2 510 ? 217.345 226.403 214.031 1.00 15.06 510 TYR A O 1
ATOM 5433 N N . ASP B 2 511 ? 219.021 227.683 213.256 1.00 17.56 511 ASP A N 1
ATOM 5434 C CA . ASP B 2 511 ? 218.296 228.028 212.038 1.00 17.56 511 ASP A CA 1
ATOM 5435 C C . ASP B 2 511 ? 218.077 226.815 211.156 1.00 17.56 511 ASP A C 1
ATOM 5436 O O . ASP B 2 511 ? 217.006 226.657 210.570 1.00 17.56 511 ASP A O 1
ATOM 5441 N N . LYS B 2 512 ? 219.072 225.956 211.032 1.00 15.03 512 LYS A N 1
ATOM 5442 C CA . LYS B 2 512 ? 218.906 224.736 210.258 1.00 15.03 512 LYS A CA 1
ATOM 5443 C C . LYS B 2 512 ? 218.452 223.582 211.139 1.00 15.03 512 LYS A C 1
ATOM 5444 O O . LYS B 2 512 ? 219.017 222.494 211.128 1.00 15.03 512 LYS A O 1
ATOM 5450 N N . SER B 2 513 ? 217.412 223.829 211.928 1.00 17.22 513 SER A N 1
ATOM 5451 C CA . SER B 2 513 ? 216.727 222.777 212.664 1.00 17.22 513 SER A CA 1
ATOM 5452 C C . SER B 2 513 ? 215.235 222.938 212.412 1.00 17.22 513 SER A C 1
ATOM 5453 O O . SER B 2 513 ? 214.480 221.966 212.475 1.00 17.22 513 SER A O 1
ATOM 5456 N N . LEU B 2 514 ? 214.804 224.163 212.119 1.00 14.71 514 LEU A N 1
ATOM 5457 C CA . LEU B 2 514 ? 213.519 224.404 211.486 1.00 14.71 514 LEU A CA 1
ATOM 5458 C C . LEU B 2 514 ? 213.593 224.267 209.973 1.00 14.71 514 LEU A C 1
ATOM 5459 O O . LEU B 2 514 ? 212.691 224.727 209.276 1.00 14.71 514 LEU A O 1
ATOM 5464 N N . ASP B 2 515 ? 214.660 223.672 209.454 1.00 18.01 515 ASP A N 1
ATOM 5465 C CA . ASP B 2 515 ? 214.881 223.518 208.019 1.00 18.01 515 ASP A CA 1
ATOM 5466 C C . ASP B 2 515 ? 215.443 222.115 207.827 1.00 18.01 515 ASP A C 1
ATOM 5467 O O . ASP B 2 515 ? 216.653 221.904 207.884 1.00 18.01 515 ASP A O 1
ATOM 5472 N N . SER B 2 516 ? 214.555 221.157 207.607 1.00 18.64 516 SER A N 1
ATOM 5473 C CA . SER B 2 516 ? 214.958 219.778 207.401 1.00 18.64 516 SER A CA 1
ATOM 5474 C C . SER B 2 516 ? 215.348 219.487 205.967 1.00 18.64 516 SER A C 1
ATOM 5475 O O . SER B 2 516 ? 216.009 218.478 205.713 1.00 18.64 516 SER A O 1
ATOM 5478 N N . GLN B 2 517 ? 214.975 220.357 205.033 1.00 18.32 517 GLN A N 1
ATOM 5479 C CA . GLN B 2 517 ? 215.091 220.064 203.614 1.00 18.32 517 GLN A CA 1
ATOM 5480 C C . GLN B 2 517 ? 216.491 220.274 203.071 1.00 18.32 517 GLN A C 1
ATOM 5481 O O . GLN B 2 517 ? 216.807 219.737 202.006 1.00 18.32 517 GLN A O 1
ATOM 5487 N N . CYS B 2 518 ? 217.338 221.011 203.784 1.00 19.13 518 CYS A N 1
ATOM 5488 C CA . CYS B 2 518 ? 218.724 221.211 203.389 1.00 19.13 518 CYS A CA 1
ATOM 5489 C C . CYS B 2 518 ? 219.528 219.941 203.420 1.00 19.13 518 CYS A C 1
ATOM 5490 O O . CYS B 2 518 ? 220.729 220.002 203.151 1.00 19.13 518 CYS A O 1
ATOM 5493 N N . VAL B 2 519 ? 218.913 218.808 203.757 1.00 19.11 519 VAL A N 1
ATOM 5494 C CA . VAL B 2 519 ? 219.580 217.516 203.764 1.00 19.11 519 VAL A CA 1
ATOM 5495 C C . VAL B 2 519 ? 218.924 216.535 202.801 1.00 19.11 519 VAL A C 1
ATOM 5496 O O . VAL B 2 519 ? 219.612 215.858 202.034 1.00 19.11 519 VAL A O 1
ATOM 5500 N N . TYR B 2 520 ? 217.596 216.460 202.814 1.00 22.58 520 TYR A N 1
ATOM 5501 C CA . TYR B 2 520 ? 216.831 215.488 202.047 1.00 22.58 520 TYR A CA 1
ATOM 5502 C C . TYR B 2 520 ? 216.513 215.951 200.638 1.00 22.58 520 TYR A C 1
ATOM 5503 O O . TYR B 2 520 ? 216.455 215.122 199.708 1.00 22.58 520 TYR A O 1
ATOM 5512 N N . PHE B 2 521 ? 216.287 217.252 200.449 1.00 20.41 521 PHE A N 1
ATOM 5513 C CA . PHE B 2 521 ? 215.948 217.715 199.117 1.00 20.41 521 PHE A CA 1
ATOM 5514 C C . PHE B 2 521 ? 217.109 217.525 198.152 1.00 20.41 521 PHE A C 1
ATOM 5515 O O . PHE B 2 521 ? 216.890 217.348 196.955 1.00 20.41 521 PHE A O 1
ATOM 5523 N N . LYS B 2 522 ? 218.337 217.491 198.659 1.00 22.60 522 LYS A N 1
ATOM 5524 C CA . LYS B 2 522 ? 219.505 217.362 197.803 1.00 22.60 522 LYS A CA 1
ATOM 5525 C C . LYS B 2 522 ? 219.507 216.069 197.002 1.00 22.60 522 LYS A C 1
ATOM 5526 O O . LYS B 2 522 ? 220.197 215.990 195.982 1.00 22.60 522 LYS A O 1
ATOM 5532 N N . ALA B 2 523 ? 218.764 215.052 197.439 1.00 24.30 523 ALA A N 1
ATOM 5533 C CA . ALA B 2 523 ? 218.609 213.818 196.682 1.00 24.30 523 ALA A CA 1
ATOM 5534 C C . ALA B 2 523 ? 217.214 213.630 196.111 1.00 24.30 523 ALA A C 1
ATOM 5535 O O . ALA B 2 523 ? 217.073 213.064 195.016 1.00 24.30 523 ALA A O 1
ATOM 5537 N N . ARG B 2 524 ? 216.179 214.107 196.809 1.00 24.51 524 ARG A N 1
ATOM 5538 C CA . ARG B 2 524 ? 214.856 214.111 196.194 1.00 24.51 524 ARG A CA 1
ATOM 5539 C C . ARG B 2 524 ? 214.885 214.831 194.847 1.00 24.51 524 ARG A C 1
ATOM 5540 O O . ARG B 2 524 ? 214.490 214.272 193.813 1.00 24.51 524 ARG A O 1
ATOM 5548 N N . ASP B 2 525 ? 215.384 216.066 194.831 1.00 22.79 525 ASP A N 1
ATOM 5549 C CA . ASP B 2 525 ? 215.425 216.816 193.585 1.00 22.79 525 ASP A CA 1
ATOM 5550 C C . ASP B 2 525 ? 216.359 216.179 192.579 1.00 22.79 525 ASP A C 1
ATOM 5551 O O . ASP B 2 525 ? 216.155 216.331 191.376 1.00 22.79 525 ASP A O 1
ATOM 5556 N N . LYS B 2 526 ? 217.386 215.470 193.034 1.00 23.07 526 LYS A N 1
ATOM 5557 C CA . LYS B 2 526 ? 218.257 214.786 192.090 1.00 23.07 526 LYS A CA 1
ATOM 5558 C C . LYS B 2 526 ? 217.497 213.713 191.331 1.00 23.07 526 LYS A C 1
ATOM 5559 O O . LYS B 2 526 ? 217.776 213.459 190.157 1.00 23.07 526 LYS A O 1
ATOM 5565 N N . LYS B 2 527 ? 216.545 213.057 191.991 1.00 24.49 527 LYS A N 1
ATOM 5566 C CA . LYS B 2 527 ? 215.673 212.151 191.247 1.00 24.49 527 LYS A CA 1
ATOM 5567 C C . LYS B 2 527 ? 214.631 212.899 190.422 1.00 24.49 527 LYS A C 1
ATOM 5568 O O . LYS B 2 527 ? 214.116 212.345 189.450 1.00 24.49 527 LYS A O 1
ATOM 5574 N N . ASN B 2 528 ? 214.319 214.149 190.774 1.00 22.94 528 ASN A N 1
ATOM 5575 C CA . ASN B 2 528 ? 213.323 214.907 190.013 1.00 22.94 528 ASN A CA 1
ATOM 5576 C C . ASN B 2 528 ? 213.789 215.239 188.597 1.00 22.94 528 ASN A C 1
ATOM 5577 O O . ASN B 2 528 ? 212.999 215.166 187.654 1.00 22.94 528 ASN A O 1
ATOM 5582 N N . VAL B 2 529 ? 215.049 215.623 188.426 1.00 19.62 529 VAL A N 1
ATOM 5583 C CA . VAL B 2 529 ? 215.514 216.234 187.188 1.00 19.62 529 VAL A CA 1
ATOM 5584 C C . VAL B 2 529 ? 216.149 215.211 186.246 1.00 19.62 529 VAL A C 1
ATOM 5585 O O . VAL B 2 529 ? 216.895 215.583 185.349 1.00 19.62 529 VAL A O 1
ATOM 5589 N N . SER B 2 530 ? 215.862 213.931 186.431 1.00 19.70 530 SER A N 1
ATOM 5590 C CA . SER B 2 530 ? 216.464 212.919 185.585 1.00 19.70 530 SER A CA 1
ATOM 5591 C C . SER B 2 530 ? 215.865 212.966 184.182 1.00 19.70 530 SER A C 1
ATOM 5592 O O . SER B 2 530 ? 214.871 213.645 183.920 1.00 19.70 530 SER A O 1
ATOM 5595 N N . SER B 2 531 ? 216.503 212.248 183.260 1.00 19.29 531 SER A N 1
ATOM 5596 C CA . SER B 2 531 ? 215.905 212.044 181.948 1.00 19.29 531 SER A CA 1
ATOM 5597 C C . SER B 2 531 ? 214.902 210.906 181.997 1.00 19.29 531 SER A C 1
ATOM 5598 O O . SER B 2 531 ? 213.779 211.034 181.497 1.00 19.29 531 SER A O 1
ATOM 5601 N N . LYS B 2 532 ? 215.294 209.795 182.624 1.00 20.19 532 LYS A N 1
ATOM 5602 C CA . LYS B 2 532 ? 214.450 208.612 182.669 1.00 20.19 532 LYS A CA 1
ATOM 5603 C C . LYS B 2 532 ? 213.134 208.900 183.369 1.00 20.19 532 LYS A C 1
ATOM 5604 O O . LYS B 2 532 ? 212.073 208.451 182.921 1.00 20.19 532 LYS A O 1
ATOM 5610 N N . PHE B 2 533 ? 213.171 209.691 184.436 1.00 19.21 533 PHE A N 1
ATOM 5611 C CA . PHE B 2 533 ? 211.945 210.014 185.147 1.00 19.21 533 PHE A CA 1
ATOM 5612 C C . PHE B 2 533 ? 211.027 210.890 184.309 1.00 19.21 533 PHE A C 1
ATOM 5613 O O . PHE B 2 533 ? 209.819 210.647 184.245 1.00 19.21 533 PHE A O 1
ATOM 5621 N N . LEU B 2 534 ? 211.569 211.921 183.664 1.00 16.02 534 LEU A N 1
ATOM 5622 C CA . LEU B 2 534 ? 210.709 212.835 182.918 1.00 16.02 534 LEU A CA 1
ATOM 5623 C C . LEU B 2 534 ? 210.090 212.141 181.707 1.00 16.02 534 LEU A C 1
ATOM 5624 O O . LEU B 2 534 ? 208.905 212.340 181.401 1.00 16.02 534 LEU A O 1
ATOM 5629 N N . LEU B 2 535 ? 210.864 211.282 181.038 1.00 16.23 535 LEU A N 1
ATOM 5630 C CA . LEU B 2 535 ? 210.337 210.510 179.917 1.00 16.23 535 LEU A CA 1
ATOM 5631 C C . LEU B 2 535 ? 209.275 209.513 180.368 1.00 16.23 535 LEU A C 1
ATOM 5632 O O . LEU B 2 535 ? 208.220 209.387 179.728 1.00 16.23 535 LEU A O 1
ATOM 5637 N N . ALA B 2 536 ? 209.533 208.792 181.462 1.00 18.80 536 ALA A N 1
ATOM 5638 C CA . ALA B 2 536 ? 208.535 207.874 181.997 1.00 18.80 536 ALA A CA 1
ATOM 5639 C C . ALA B 2 536 ? 207.251 208.598 182.376 1.00 18.80 536 ALA A C 1
ATOM 5640 O O . ALA B 2 536 ? 206.153 208.056 182.212 1.00 18.80 536 ALA A O 1
ATOM 5642 N N . GLU B 2 537 ? 207.365 209.826 182.878 1.00 18.78 537 GLU A N 1
ATOM 5643 C CA . GLU B 2 537 ? 206.174 210.579 183.240 1.00 18.78 537 GLU A CA 1
ATOM 5644 C C . GLU B 2 537 ? 205.378 210.993 182.010 1.00 18.78 537 GLU A C 1
ATOM 5645 O O . GLU B 2 537 ? 204.140 210.956 182.025 1.00 18.78 537 GLU A O 1
ATOM 5651 N N . ALA B 2 538 ? 206.061 211.395 180.937 1.00 16.78 538 ALA A N 1
ATOM 5652 C CA . ALA B 2 538 ? 205.351 211.673 179.689 1.00 16.78 538 ALA A CA 1
ATOM 5653 C C . ALA B 2 538 ? 204.574 210.455 179.215 1.00 16.78 538 ALA A C 1
ATOM 5654 O O . ALA B 2 538 ? 203.402 210.562 178.824 1.00 16.78 538 ALA A O 1
ATOM 5656 N N . ASP B 2 539 ? 205.211 209.283 179.248 1.00 21.57 539 ASP A N 1
ATOM 5657 C CA . ASP B 2 539 ? 204.557 208.074 178.754 1.00 21.57 539 ASP A CA 1
ATOM 5658 C C . ASP B 2 539 ? 203.352 207.689 179.611 1.00 21.57 539 ASP A C 1
ATOM 5659 O O . ASP B 2 539 ? 202.295 207.324 179.079 1.00 21.57 539 ASP A O 1
ATOM 5664 N N . ILE B 2 540 ? 203.476 207.768 180.938 1.00 17.90 540 ILE A N 1
ATOM 5665 C CA . ILE B 2 540 ? 202.337 207.400 181.775 1.00 17.90 540 ILE A CA 1
ATOM 5666 C C . ILE B 2 540 ? 201.205 208.413 181.651 1.00 17.90 540 ILE A C 1
ATOM 5667 O O . ILE B 2 540 ? 200.036 208.048 181.771 1.00 17.90 540 ILE A O 1
ATOM 5672 N N . LEU B 2 541 ? 201.504 209.687 181.391 1.00 17.98 541 LEU A N 1
ATOM 5673 C CA . LEU B 2 541 ? 200.414 210.639 181.198 1.00 17.98 541 LEU A CA 1
ATOM 5674 C C . LEU B 2 541 ? 199.690 210.386 179.881 1.00 17.98 541 LEU A C 1
ATOM 5675 O O . LEU B 2 541 ? 198.456 210.512 179.803 1.00 17.98 541 LEU A O 1
ATOM 5680 N N . ARG B 2 542 ? 200.438 210.004 178.844 1.00 19.34 542 ARG A N 1
ATOM 5681 C CA . ARG B 2 542 ? 199.812 209.597 177.590 1.00 19.34 542 ARG A CA 1
ATOM 5682 C C . ARG B 2 542 ? 198.852 208.434 177.809 1.00 19.34 542 ARG A C 1
ATOM 5683 O O . ARG B 2 542 ? 197.685 208.488 177.398 1.00 19.34 542 ARG A O 1
ATOM 5691 N N . SER B 2 543 ? 199.324 207.376 178.478 1.00 19.99 543 SER A N 1
ATOM 5692 C CA . SER B 2 543 ? 198.494 206.189 178.681 1.00 19.99 543 SER A CA 1
ATOM 5693 C C . SER B 2 543 ? 197.379 206.396 179.695 1.00 19.99 543 SER A C 1
ATOM 5694 O O . SER B 2 543 ? 196.423 205.622 179.702 1.00 19.99 543 SER A O 1
ATOM 5697 N N . GLN B 2 544 ? 197.473 207.400 180.557 1.00 18.33 544 GLN A N 1
ATOM 5698 C CA . GLN B 2 544 ? 196.344 207.699 181.425 1.00 18.33 544 GLN A CA 1
ATOM 5699 C C . GLN B 2 544 ? 195.257 208.459 180.682 1.00 18.33 544 GLN A C 1
ATOM 5700 O O . GLN B 2 544 ? 194.070 208.264 180.953 1.00 18.33 544 GLN A O 1
ATOM 5706 N N . ALA B 2 545 ? 195.633 209.344 179.758 1.00 20.15 545 ALA A N 1
ATOM 5707 C CA . ALA B 2 545 ? 194.606 210.039 178.990 1.00 20.15 545 ALA A CA 1
ATOM 5708 C C . ALA B 2 545 ? 194.009 209.175 177.896 1.00 20.15 545 ALA A C 1
ATOM 5709 O O . ALA B 2 545 ? 192.883 209.434 177.469 1.00 20.15 545 ALA A O 1
ATOM 5711 N N . LYS B 2 546 ? 194.726 208.151 177.450 1.00 22.28 546 LYS A N 1
ATOM 5712 C CA . LYS B 2 546 ? 194.206 207.209 176.467 1.00 22.28 546 LYS A CA 1
ATOM 5713 C C . LYS B 2 546 ? 193.171 206.262 177.050 1.00 22.28 546 LYS A C 1
ATOM 5714 O O . LYS B 2 546 ? 192.875 205.239 176.431 1.00 22.28 546 LYS A O 1
ATOM 5720 N N . LEU B 2 547 ? 192.643 206.559 178.239 1.00 21.99 547 LEU A N 1
ATOM 5721 C CA . LEU B 2 547 ? 191.680 205.706 178.924 1.00 21.99 547 LEU A CA 1
ATOM 5722 C C . LEU B 2 547 ? 190.471 206.444 179.471 1.00 21.99 547 LEU A C 1
ATOM 5723 O O . LEU B 2 547 ? 189.416 205.823 179.613 1.00 21.99 547 LEU A O 1
ATOM 5728 N N . HIS B 2 548 ? 190.577 207.729 179.793 1.00 20.81 548 HIS A N 1
ATOM 5729 C CA . HIS B 2 548 ? 189.406 208.471 180.230 1.00 20.81 548 HIS A CA 1
ATOM 5730 C C . HIS B 2 548 ? 188.583 208.952 179.049 1.00 20.81 548 HIS A C 1
ATOM 5731 O O . HIS B 2 548 ? 187.356 209.036 179.145 1.00 20.81 548 HIS A O 1
ATOM 5738 N N . PHE B 2 549 ? 189.243 209.286 177.943 1.00 22.14 549 PHE A N 1
ATOM 5739 C CA . PHE B 2 549 ? 188.594 209.830 176.752 1.00 22.14 549 PHE A CA 1
ATOM 5740 C C . PHE B 2 549 ? 189.180 209.116 175.552 1.00 22.14 549 PHE A C 1
ATOM 5741 O O . PHE B 2 549 ? 190.208 209.534 175.016 1.00 22.14 549 PHE A O 1
ATOM 5749 N N . PRO B 2 550 ? 188.569 208.017 175.108 1.00 27.28 550 PRO A N 1
ATOM 5750 C CA . PRO B 2 550 ? 189.132 207.295 173.962 1.00 27.28 550 PRO A CA 1
ATOM 5751 C C . PRO B 2 550 ? 188.892 207.988 172.632 1.00 27.28 550 PRO A C 1
ATOM 5752 O O . PRO B 2 550 ? 189.469 207.563 171.623 1.00 27.28 550 PRO A O 1
ATOM 5756 N N . LEU B 2 551 ? 188.069 209.037 172.596 1.00 29.03 551 LEU A N 1
ATOM 5757 C CA . LEU B 2 551 ? 187.823 209.807 171.384 1.00 29.03 551 LEU A CA 1
ATOM 5758 C C . LEU B 2 551 ? 188.506 211.162 171.396 1.00 29.03 551 LEU A C 1
ATOM 5759 O O . LEU B 2 551 ? 189.215 211.501 170.447 1.00 29.03 551 LEU A O 1
ATOM 5764 N N . ARG B 2 552 ? 188.317 211.953 172.452 1.00 26.94 552 ARG A N 1
ATOM 5765 C CA . ARG B 2 552 ? 188.901 213.285 172.532 1.00 26.94 552 ARG A CA 1
ATOM 5766 C C . ARG B 2 552 ? 190.285 213.290 173.165 1.00 26.94 552 ARG A C 1
ATOM 5767 O O . ARG B 2 552 ? 190.672 214.291 173.774 1.00 26.94 552 ARG A O 1
ATOM 5775 N N . SER B 2 553 ? 191.043 212.206 173.034 1.00 25.62 553 SER A N 1
ATOM 5776 C CA . SER B 2 553 ? 192.413 212.167 173.514 1.00 25.62 553 SER A CA 1
ATOM 5777 C C . SER B 2 553 ? 193.443 212.407 172.423 1.00 25.62 553 SER A C 1
ATOM 5778 O O . SER B 2 553 ? 194.607 212.655 172.745 1.00 25.62 553 SER A O 1
ATOM 5781 N N . ARG B 2 554 ? 193.064 212.329 171.149 1.00 27.74 554 ARG A N 1
ATOM 5782 C CA . ARG B 2 554 ? 194.030 212.631 170.105 1.00 27.74 554 ARG A CA 1
ATOM 5783 C C . ARG B 2 554 ? 194.339 214.117 170.015 1.00 27.74 554 ARG A C 1
ATOM 5784 O O . ARG B 2 554 ? 195.242 214.499 169.268 1.00 27.74 554 ARG A O 1
ATOM 5792 N N . SER B 2 555 ? 193.602 214.956 170.735 1.00 25.63 555 SER A N 1
ATOM 5793 C CA . SER B 2 555 ? 194.024 216.320 171.047 1.00 25.63 555 SER A CA 1
ATOM 5794 C C . SER B 2 555 ? 194.652 216.359 172.440 1.00 25.63 555 SER A C 1
ATOM 5795 O O . SER B 2 555 ? 194.190 217.031 173.361 1.00 25.63 555 SER A O 1
ATOM 5798 N N . ALA B 2 556 ? 195.721 215.583 172.591 1.00 19.24 556 ALA A N 1
ATOM 5799 C CA . ALA B 2 556 ? 196.244 215.264 173.910 1.00 19.24 556 ALA A CA 1
ATOM 5800 C C . ALA B 2 556 ? 196.783 216.461 174.679 1.00 19.24 556 ALA A C 1
ATOM 5801 O O . ALA B 2 556 ? 196.135 216.933 175.617 1.00 19.24 556 ALA A O 1
ATOM 5803 N N . PHE B 2 557 ? 197.923 217.000 174.255 1.00 13.95 557 PHE A N 1
ATOM 5804 C CA . PHE B 2 557 ? 198.657 217.990 175.035 1.00 13.95 557 PHE A CA 1
ATOM 5805 C C . PHE B 2 557 ? 198.821 217.515 176.478 1.00 13.95 557 PHE A C 1
ATOM 5806 O O . PHE B 2 557 ? 198.148 217.975 177.394 1.00 13.95 557 PHE A O 1
ATOM 5814 N N . GLU B 2 558 ? 199.669 216.497 176.625 1.00 13.21 558 GLU A N 1
ATOM 5815 C CA . GLU B 2 558 ? 200.080 216.012 177.936 1.00 13.21 558 GLU A CA 1
ATOM 5816 C C . GLU B 2 558 ? 200.413 217.154 178.891 1.00 13.21 558 GLU A C 1
ATOM 5817 O O . GLU B 2 558 ? 199.831 217.265 179.976 1.00 13.21 558 GLU A O 1
ATOM 5823 N N . PHE B 2 559 ? 201.362 218.001 178.504 1.00 10.34 559 PHE A N 1
ATOM 5824 C CA . PHE B 2 559 ? 201.798 219.138 179.300 1.00 10.34 559 PHE A CA 1
ATOM 5825 C C . PHE B 2 559 ? 201.451 220.414 178.566 1.00 10.34 559 PHE A C 1
ATOM 5826 O O . PHE B 2 559 ? 201.782 220.563 177.391 1.00 10.34 559 PHE A O 1
ATOM 5834 N N . SER B 2 560 ? 200.800 221.331 179.254 1.00 10.97 560 SER A N 1
ATOM 5835 C CA . SER B 2 560 ? 200.544 222.660 178.726 1.00 10.97 560 SER A CA 1
ATOM 5836 C C . SER B 2 560 ? 201.098 223.658 179.729 1.00 10.97 560 SER A C 1
ATOM 5837 O O . SER B 2 560 ? 200.590 223.763 180.847 1.00 10.97 560 SER A O 1
ATOM 5840 N N . PHE B 2 561 ? 202.147 224.371 179.331 1.00 11.38 561 PHE A N 1
ATOM 5841 C CA . PHE B 2 561 ? 202.802 225.378 180.148 1.00 11.38 561 PHE A CA 1
ATOM 5842 C C . PHE B 2 561 ? 202.401 226.763 179.668 1.00 11.38 561 PHE A C 1
ATOM 5843 O O . PHE B 2 561 ? 202.299 226.996 178.464 1.00 11.38 561 PHE A O 1
ATOM 5851 N N . VAL B 2 562 ? 202.193 227.687 180.599 1.00 11.58 562 VAL A N 1
ATOM 5852 C CA . VAL B 2 562 ? 201.812 229.060 180.278 1.00 11.58 562 VAL A CA 1
ATOM 5853 C C . VAL B 2 562 ? 202.898 229.999 180.790 1.00 11.58 562 VAL A C 1
ATOM 5854 O O . VAL B 2 562 ? 203.082 230.143 182.003 1.00 11.58 562 VAL A O 1
ATOM 5858 N N . TYR B 2 563 ? 203.637 230.620 179.867 1.00 12.06 563 TYR A N 1
ATOM 5859 C CA . TYR B 2 563 ? 204.715 231.545 180.216 1.00 12.06 563 TYR A CA 1
ATOM 5860 C C . TYR B 2 563 ? 204.243 232.984 180.041 1.00 12.06 563 TYR A C 1
ATOM 5861 O O . TYR B 2 563 ? 204.636 233.687 179.117 1.00 12.06 563 TYR A O 1
ATOM 5870 N N . ASP B 2 564 ? 203.428 233.443 180.983 1.00 15.23 564 ASP A N 1
ATOM 5871 C CA . ASP B 2 564 ? 202.860 234.776 180.874 1.00 15.23 564 ASP A CA 1
ATOM 5872 C C . ASP B 2 564 ? 203.855 235.861 181.272 1.00 15.23 564 ASP A C 1
ATOM 5873 O O . ASP B 2 564 ? 203.878 236.930 180.654 1.00 15.23 564 ASP A O 1
ATOM 5878 N N . ASN B 2 565 ? 204.669 235.613 182.300 1.00 19.44 565 ASN A N 1
ATOM 5879 C CA . ASN B 2 565 ? 205.636 236.584 182.816 1.00 19.44 565 ASN A CA 1
ATOM 5880 C C . ASN B 2 565 ? 206.894 236.580 181.956 1.00 19.44 565 ASN A C 1
ATOM 5881 O O . ASN B 2 565 ? 207.605 235.575 181.901 1.00 19.44 565 ASN A O 1
ATOM 5886 N N . GLU B 2 566 ? 207.185 237.699 181.300 1.00 30.55 566 GLU A N 1
ATOM 5887 C CA . GLU B 2 566 ? 208.381 237.776 180.475 1.00 30.55 566 GLU A CA 1
ATOM 5888 C C . GLU B 2 566 ? 209.610 238.244 181.241 1.00 30.55 566 GLU A C 1
ATOM 5889 O O . GLU B 2 566 ? 210.736 237.988 180.797 1.00 30.55 566 GLU A O 1
ATOM 5895 N N . ILE B 2 567 ? 209.422 238.912 182.380 1.00 27.47 567 ILE A N 1
ATOM 5896 C CA . ILE B 2 567 ? 210.539 239.297 183.226 1.00 27.47 567 ILE A CA 1
ATOM 5897 C C . ILE B 2 567 ? 211.160 238.100 183.923 1.00 27.47 567 ILE A C 1
ATOM 5898 O O . ILE B 2 567 ? 212.320 238.166 184.324 1.00 27.47 567 ILE A O 1
ATOM 5903 N N . VAL B 2 568 ? 210.426 237.003 184.086 1.00 20.61 568 VAL A N 1
ATOM 5904 C CA . VAL B 2 568 ? 211.041 235.750 184.516 1.00 20.61 568 VAL A CA 1
ATOM 5905 C C . VAL B 2 568 ? 211.503 234.914 183.324 1.00 20.61 568 VAL A C 1
ATOM 5906 O O . VAL B 2 568 ? 212.471 234.157 183.433 1.00 20.61 568 VAL A O 1
ATOM 5910 N N . LEU B 2 569 ? 210.818 235.032 182.187 1.00 21.08 569 LEU A N 1
ATOM 5911 C CA . LEU B 2 569 ? 211.169 234.251 181.013 1.00 21.08 569 LEU A CA 1
ATOM 5912 C C . LEU B 2 569 ? 212.476 234.726 180.398 1.00 21.08 569 LEU A C 1
ATOM 5913 O O . LEU B 2 569 ? 213.170 233.944 179.739 1.00 21.08 569 LEU A O 1
ATOM 5918 N N . PHE B 2 570 ? 212.824 236.001 180.586 1.00 24.90 570 PHE A N 1
ATOM 5919 C CA . PHE B 2 570 ? 214.132 236.471 180.152 1.00 24.90 570 PHE A CA 1
ATOM 5920 C C . PHE B 2 570 ? 215.219 236.008 181.115 1.00 24.90 570 PHE A C 1
ATOM 5921 O O . PHE B 2 570 ? 216.313 235.623 180.684 1.00 24.90 570 PHE A O 1
ATOM 5929 N N . ASP B 2 571 ? 214.910 236.015 182.417 1.00 21.17 571 ASP A N 1
ATOM 5930 C CA . ASP B 2 571 ? 215.866 235.629 183.444 1.00 21.17 571 ASP A CA 1
ATOM 5931 C C . ASP B 2 571 ? 216.213 234.153 183.383 1.00 21.17 571 ASP A C 1
ATOM 5932 O O . ASP B 2 571 ? 217.353 233.784 183.684 1.00 21.17 571 ASP A O 1
ATOM 5937 N N . THR B 2 572 ? 215.276 233.294 182.979 1.00 17.38 572 THR A N 1
ATOM 5938 C CA . THR B 2 572 ? 215.604 231.875 182.826 1.00 17.38 572 THR A CA 1
ATOM 5939 C C . THR B 2 572 ? 216.674 231.657 181.760 1.00 17.38 572 THR A C 1
ATOM 5940 O O . THR B 2 572 ? 217.660 230.944 181.990 1.00 17.38 572 THR A O 1
ATOM 5944 N N . CYS B 2 573 ? 216.502 232.266 180.586 1.00 18.81 573 CYS A N 1
ATOM 5945 C CA . CYS B 2 573 ? 217.467 232.080 179.510 1.00 18.81 573 CYS A CA 1
ATOM 5946 C C . CYS B 2 573 ? 218.792 232.745 179.843 1.00 18.81 573 CYS A C 1
ATOM 5947 O O . CYS B 2 573 ? 219.862 232.170 179.599 1.00 18.81 573 CYS A O 1
ATOM 5950 N N . TYR B 2 574 ? 218.715 233.975 180.359 1.00 19.81 574 TYR A N 1
ATOM 5951 C CA . TYR B 2 574 ? 219.853 234.676 180.932 1.00 19.81 574 TYR A CA 1
ATOM 5952 C C . TYR B 2 574 ? 220.708 233.744 181.779 1.00 19.81 574 TYR A C 1
ATOM 5953 O O . TYR B 2 574 ? 221.909 233.597 181.540 1.00 19.81 574 TYR A O 1
ATOM 5962 N N . MET B 2 575 ? 220.087 233.073 182.750 1.00 19.15 575 MET A N 1
ATOM 5963 C CA . MET B 2 575 ? 220.843 232.223 183.659 1.00 19.15 575 MET A CA 1
ATOM 5964 C C . MET B 2 575 ? 221.394 230.992 182.960 1.00 19.15 575 MET A C 1
ATOM 5965 O O . MET B 2 575 ? 222.530 230.582 183.230 1.00 19.15 575 MET A O 1
ATOM 5970 N N . VAL B 2 576 ? 220.618 230.376 182.068 1.00 18.59 576 VAL A N 1
ATOM 5971 C CA . VAL B 2 576 ? 221.099 229.125 181.486 1.00 18.59 576 VAL A CA 1
ATOM 5972 C C . VAL B 2 576 ? 222.288 229.362 180.568 1.00 18.59 576 VAL A C 1
ATOM 5973 O O . VAL B 2 576 ? 223.172 228.506 180.475 1.00 18.59 576 VAL A O 1
ATOM 5977 N N . CYS B 2 577 ? 222.358 230.513 179.876 1.00 21.63 577 CYS A N 1
ATOM 5978 C CA . CYS B 2 577 ? 223.556 230.769 179.066 1.00 21.63 577 CYS A CA 1
ATOM 5979 C C . CYS B 2 577 ? 224.674 231.464 179.838 1.00 21.63 577 CYS A C 1
ATOM 5980 O O . CYS B 2 577 ? 225.841 231.335 179.449 1.00 21.63 577 CYS A O 1
ATOM 5983 N N . THR B 2 578 ? 224.353 232.164 180.936 1.00 20.89 578 THR A N 1
ATOM 5984 C CA . THR B 2 578 ? 225.379 232.673 181.840 1.00 20.89 578 THR A CA 1
ATOM 5985 C C . THR B 2 578 ? 226.129 231.551 182.533 1.00 20.89 578 THR A C 1
ATOM 5986 O O . THR B 2 578 ? 227.311 231.699 182.843 1.00 20.89 578 THR A O 1
ATOM 5990 N N . TYR B 2 579 ? 225.464 230.433 182.795 1.00 20.10 579 TYR A N 1
ATOM 5991 C CA . TYR B 2 579 ? 226.178 229.273 183.305 1.00 20.10 579 TYR A CA 1
ATOM 5992 C C . TYR B 2 579 ? 227.173 228.732 182.286 1.00 20.10 579 TYR A C 1
ATOM 5993 O O . TYR B 2 579 ? 228.284 228.331 182.649 1.00 20.10 579 TYR A O 1
ATOM 6002 N N . ILE B 2 580 ? 226.796 228.710 181.006 1.00 22.98 580 ILE A N 1
ATOM 6003 C CA . ILE B 2 580 ? 227.638 228.099 179.981 1.00 22.98 580 ILE A CA 1
ATOM 6004 C C . ILE B 2 580 ? 228.826 228.988 179.656 1.00 22.98 580 ILE A C 1
ATOM 6005 O O . ILE B 2 580 ? 229.940 228.499 179.427 1.00 22.98 580 ILE A O 1
ATOM 6010 N N . VAL B 2 581 ? 228.603 230.305 179.608 1.00 24.49 581 VAL A N 1
ATOM 6011 C CA . VAL B 2 581 ? 229.667 231.248 179.279 1.00 24.49 581 VAL A CA 1
ATOM 6012 C C . VAL B 2 581 ? 230.853 231.091 180.219 1.00 24.49 581 VAL A C 1
ATOM 6013 O O . VAL B 2 581 ? 232.005 231.276 179.812 1.00 24.49 581 VAL A O 1
ATOM 6017 N N . CYS B 2 582 ? 230.603 230.706 181.467 1.00 25.73 582 CYS A N 1
ATOM 6018 C CA . CYS B 2 582 ? 231.648 230.613 182.476 1.00 25.73 582 CYS A CA 1
ATOM 6019 C C . CYS B 2 582 ? 232.134 229.195 182.732 1.00 25.73 582 CYS A C 1
ATOM 6020 O O . CYS B 2 582 ? 233.339 228.989 182.882 1.00 25.73 582 CYS A O 1
ATOM 6023 N N . ASN B 2 583 ? 231.248 228.199 182.780 1.00 27.98 583 ASN A N 1
ATOM 6024 C CA . ASN B 2 583 ? 231.698 226.889 183.236 1.00 27.98 583 ASN A CA 1
ATOM 6025 C C . ASN B 2 583 ? 232.306 226.042 182.130 1.00 27.98 583 ASN A C 1
ATOM 6026 O O . ASN B 2 583 ? 233.119 225.162 182.420 1.00 27.98 583 ASN A O 1
ATOM 6031 N N . SER B 2 584 ? 231.932 226.270 180.873 1.00 34.37 584 SER A N 1
ATOM 6032 C CA . SER B 2 584 ? 232.422 225.458 179.760 1.00 34.37 584 SER A CA 1
ATOM 6033 C C . SER B 2 584 ? 232.938 226.382 178.666 1.00 34.37 584 SER A C 1
ATOM 6034 O O . SER B 2 584 ? 232.148 227.155 178.087 1.00 34.37 584 SER A O 1
ATOM 6037 N N . PRO B 2 585 ? 234.240 226.361 178.360 1.00 39.64 585 PRO A N 1
ATOM 6038 C CA . PRO B 2 585 ? 234.814 227.270 177.363 1.00 39.64 585 PRO A CA 1
ATOM 6039 C C . PRO B 2 585 ? 234.798 226.709 175.944 1.00 39.64 585 PRO A C 1
ATOM 6040 O O . PRO B 2 585 ? 235.804 226.737 175.229 1.00 39.64 585 PRO A O 1
ATOM 6044 N N . SER B 2 586 ? 233.646 226.199 175.521 1.00 39.24 586 SER A N 1
ATOM 6045 C CA . SER B 2 586 ? 233.467 225.707 174.165 1.00 39.24 586 SER A CA 1
ATOM 6046 C C . SER B 2 586 ? 232.051 226.031 173.722 1.00 39.24 586 SER A C 1
ATOM 6047 O O . SER B 2 586 ? 231.235 226.540 174.494 1.00 39.24 586 SER A O 1
ATOM 6050 N N . GLY B 2 587 ? 231.755 225.725 172.465 1.00 35.00 587 GLY A N 1
ATOM 6051 C CA . GLY B 2 587 ? 230.523 226.228 171.901 1.00 35.00 587 GLY A CA 1
ATOM 6052 C C . GLY B 2 587 ? 230.605 227.736 171.790 1.00 35.00 587 GLY A C 1
ATOM 6053 O O . GLY B 2 587 ? 231.607 228.296 171.342 1.00 35.00 587 GLY A O 1
ATOM 6054 N N . LEU B 2 588 ? 229.521 228.402 172.178 1.00 32.45 588 LEU A N 1
ATOM 6055 C CA . LEU B 2 588 ? 229.412 229.858 172.164 1.00 32.45 588 LEU A CA 1
ATOM 6056 C C . LEU B 2 588 ? 229.437 230.411 170.744 1.00 32.45 588 LEU A C 1
ATOM 6057 O O . LEU B 2 588 ? 229.220 231.606 170.537 1.00 32.45 588 LEU A O 1
ATOM 6062 N N . LYS B 2 589 ? 229.702 229.555 169.763 1.00 34.05 589 LYS A N 1
ATOM 6063 C CA . LYS B 2 589 ? 229.353 229.824 168.380 1.00 34.05 589 LYS A CA 1
ATOM 6064 C C . LYS B 2 589 ? 228.121 229.044 167.969 1.00 34.05 589 LYS A C 1
ATOM 6065 O O . LYS B 2 589 ? 227.593 229.269 166.877 1.00 34.05 589 LYS A O 1
ATOM 6071 N N . LYS B 2 590 ? 227.671 228.128 168.818 1.00 28.97 590 LYS A N 1
ATOM 6072 C CA . LYS B 2 590 ? 226.505 227.300 168.577 1.00 28.97 590 LYS A CA 1
ATOM 6073 C C . LYS B 2 590 ? 225.569 227.422 169.767 1.00 28.97 590 LYS A C 1
ATOM 6074 O O . LYS B 2 590 ? 224.354 227.271 169.630 1.00 28.97 590 LYS A O 1
ATOM 6080 N N . VAL B 2 591 ? 226.131 227.699 170.940 1.00 28.07 591 VAL A N 1
ATOM 6081 C CA . VAL B 2 591 ? 225.296 227.928 172.107 1.00 28.07 591 VAL A CA 1
ATOM 6082 C C . VAL B 2 591 ? 224.616 229.284 172.011 1.00 28.07 591 VAL A C 1
ATOM 6083 O O . VAL B 2 591 ? 223.538 229.485 172.575 1.00 28.07 591 VAL A O 1
ATOM 6087 N N . GLU B 2 592 ? 225.209 230.231 171.292 1.00 29.39 592 GLU A N 1
ATOM 6088 C CA . GLU B 2 592 ? 224.478 231.453 171.002 1.00 29.39 592 GLU A CA 1
ATOM 6089 C C . GLU B 2 592 ? 223.663 231.331 169.730 1.00 29.39 592 GLU A C 1
ATOM 6090 O O . GLU B 2 592 ? 222.615 231.971 169.614 1.00 29.39 592 GLU A O 1
ATOM 6096 N N . HIS B 2 593 ? 224.098 230.491 168.791 1.00 26.50 593 HIS A N 1
ATOM 6097 C CA . HIS B 2 593 ? 223.259 230.150 167.648 1.00 26.50 593 HIS A CA 1
ATOM 6098 C C . HIS B 2 593 ? 221.983 229.446 168.090 1.00 26.50 593 HIS A C 1
ATOM 6099 O O . HIS B 2 593 ? 220.904 229.760 167.582 1.00 26.50 593 HIS A O 1
ATOM 6106 N N . PHE B 2 594 ? 222.072 228.548 169.073 1.00 22.55 594 PHE A N 1
ATOM 6107 C CA . PHE B 2 594 ? 220.876 227.944 169.653 1.00 22.55 594 PHE A CA 1
ATOM 6108 C C . PHE B 2 594 ? 219.926 229.008 170.179 1.00 22.55 594 PHE A C 1
ATOM 6109 O O . PHE B 2 594 ? 218.790 229.114 169.723 1.00 22.55 594 PHE A O 1
ATOM 6117 N N . PHE B 2 595 ? 220.383 229.819 171.121 1.00 23.23 595 PHE A N 1
ATOM 6118 C CA . PHE B 2 595 ? 219.505 230.759 171.792 1.00 23.23 595 PHE A CA 1
ATOM 6119 C C . PHE B 2 595 ? 219.027 231.872 170.882 1.00 23.23 595 PHE A C 1
ATOM 6120 O O . PHE B 2 595 ? 217.994 232.482 171.172 1.00 23.23 595 PHE A O 1
ATOM 6128 N N . LYS B 2 596 ? 219.738 232.154 169.795 1.00 26.69 596 LYS A N 1
ATOM 6129 C CA . LYS B 2 596 ? 219.322 233.223 168.903 1.00 26.69 596 LYS A CA 1
ATOM 6130 C C . LYS B 2 596 ? 218.372 232.738 167.825 1.00 26.69 596 LYS A C 1
ATOM 6131 O O . LYS B 2 596 ? 217.459 233.471 167.443 1.00 26.69 596 LYS A O 1
ATOM 6137 N N . ASN B 2 597 ? 218.550 231.512 167.336 1.00 23.72 597 ASN A N 1
ATOM 6138 C CA . ASN B 2 597 ? 217.742 231.003 166.240 1.00 23.72 597 ASN A CA 1
ATOM 6139 C C . ASN B 2 597 ? 216.692 229.996 166.700 1.00 23.72 597 ASN A C 1
ATOM 6140 O O . ASN B 2 597 ? 215.500 230.205 166.469 1.00 23.72 597 ASN A O 1
ATOM 6145 N N . ILE B 2 598 ? 217.104 228.924 167.382 1.00 19.79 598 ILE A N 1
ATOM 6146 C CA . ILE B 2 598 ? 216.202 227.801 167.619 1.00 19.79 598 ILE A CA 1
ATOM 6147 C C . ILE B 2 598 ? 215.111 228.162 168.620 1.00 19.79 598 ILE A C 1
ATOM 6148 O O . ILE B 2 598 ? 213.960 227.739 168.477 1.00 19.79 598 ILE A O 1
ATOM 6153 N N . LEU B 2 599 ? 215.438 228.924 169.644 1.00 18.14 599 LEU A N 1
ATOM 6154 C CA . LEU B 2 599 ? 214.447 229.153 170.688 1.00 18.14 599 LEU A CA 1
ATOM 6155 C C . LEU B 2 599 ? 213.285 230.027 170.235 1.00 18.14 599 LEU A C 1
ATOM 6156 O O . LEU B 2 599 ? 212.158 229.800 170.683 1.00 18.14 599 LEU A O 1
ATOM 6161 N N . PRO B 2 600 ? 213.487 231.0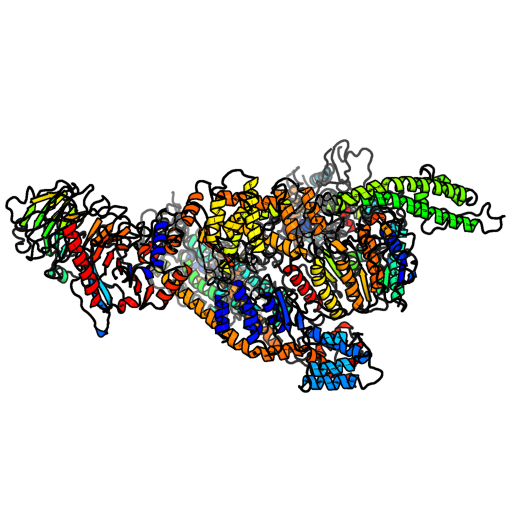44 169.393 1.00 18.83 600 PRO A N 1
ATOM 6162 C CA . PRO B 2 600 ? 212.322 231.781 168.883 1.00 18.83 600 PRO A CA 1
ATOM 6163 C C . PRO B 2 600 ? 211.517 231.017 167.844 1.00 18.83 600 PRO A C 1
ATOM 6164 O O . PRO B 2 600 ? 210.382 231.413 167.558 1.00 18.83 600 PRO A O 1
ATOM 6168 N N . LEU B 2 601 ? 212.071 229.945 167.263 1.00 17.19 601 LEU A N 1
ATOM 6169 C CA . LEU B 2 601 ? 211.276 229.056 166.421 1.00 17.19 601 LEU A CA 1
ATOM 6170 C C . LEU B 2 601 ? 210.197 228.355 167.231 1.00 17.19 601 LEU A C 1
ATOM 6171 O O . LEU B 2 601 ? 209.067 228.192 166.762 1.00 17.19 601 LEU A O 1
ATOM 6176 N N . HIS B 2 602 ? 210.529 227.924 168.443 1.00 17.53 602 HIS A N 1
ATOM 6177 C CA . HIS B 2 602 ? 209.567 227.243 169.298 1.00 17.53 602 HIS A CA 1
ATOM 6178 C C . HIS B 2 602 ? 208.728 228.194 170.130 1.00 17.53 602 HIS A C 1
ATOM 6179 O O . HIS B 2 602 ? 207.569 227.891 170.416 1.00 17.53 602 HIS A O 1
ATOM 6186 N N . PHE B 2 603 ? 209.268 229.346 170.504 1.00 18.69 603 PHE A N 1
ATOM 6187 C CA . PHE B 2 603 ? 208.772 230.061 171.660 1.00 18.69 603 PHE A CA 1
ATOM 6188 C C . PHE B 2 603 ? 208.106 231.383 171.342 1.00 18.69 603 PHE A C 1
ATOM 6189 O O . PHE B 2 603 ? 207.582 232.022 172.257 1.00 18.69 603 PHE A O 1
ATOM 6197 N N . GLY B 2 604 ? 208.118 231.827 170.097 1.00 21.92 604 GLY A N 1
ATOM 6198 C CA . GLY B 2 604 ? 207.378 233.026 169.754 1.00 21.92 604 GLY A CA 1
ATOM 6199 C C . GLY B 2 604 ? 207.869 234.294 170.425 1.00 21.92 604 GLY A C 1
ATOM 6200 O O . GLY B 2 604 ? 207.090 235.010 171.059 1.00 21.92 604 GLY A O 1
ATOM 6201 N N . LEU B 2 605 ? 209.162 234.578 170.279 1.00 31.82 605 LEU A N 1
ATOM 6202 C CA . LEU B 2 605 ? 209.816 235.752 170.839 1.00 31.82 605 LEU A CA 1
ATOM 6203 C C . LEU B 2 605 ? 210.034 236.800 169.751 1.00 31.82 605 LEU A C 1
ATOM 6204 O O . LEU B 2 605 ? 209.818 236.552 168.564 1.00 31.82 605 LEU A O 1
ATOM 6209 N N . GLU B 2 606 ? 210.460 237.995 170.170 1.00 42.15 606 GLU A N 1
ATOM 6210 C CA . GLU B 2 606 ? 210.688 239.076 169.217 1.00 42.15 606 GLU A CA 1
ATOM 6211 C C . GLU B 2 606 ? 211.928 238.853 168.370 1.00 42.15 606 GLU A C 1
ATOM 6212 O O . GLU B 2 606 ? 212.030 239.433 167.287 1.00 42.15 606 GLU A O 1
ATOM 6218 N N . LYS B 2 607 ? 212.892 238.078 168.864 1.00 37.74 607 LYS A N 1
ATOM 6219 C CA . LYS B 2 607 ? 214.056 237.622 168.107 1.00 37.74 607 LYS A CA 1
ATOM 6220 C C . LYS B 2 607 ? 214.999 238.759 167.739 1.00 37.74 607 LYS A C 1
ATOM 6221 O O . LYS B 2 607 ? 216.096 238.514 167.233 1.00 37.74 607 LYS A O 1
ATOM 6227 N N . ASP B 2 608 ? 214.608 239.989 168.009 1.00 41.13 608 ASP A N 1
ATOM 6228 C CA . ASP B 2 608 ? 215.477 241.126 167.730 1.00 41.13 608 ASP A CA 1
ATOM 6229 C C . ASP B 2 608 ? 215.732 241.985 168.954 1.00 41.13 608 ASP A C 1
ATOM 6230 O O . ASP B 2 608 ? 216.858 242.436 169.150 1.00 41.13 608 ASP A O 1
ATOM 6235 N N . LYS B 2 609 ? 214.717 242.228 169.780 1.00 38.33 609 LYS A N 1
ATOM 6236 C CA . LYS B 2 609 ? 215.000 242.687 171.130 1.00 38.33 609 LYS A CA 1
ATOM 6237 C C . LYS B 2 609 ? 215.645 241.576 171.945 1.00 38.33 609 LYS A C 1
ATOM 6238 O O . LYS B 2 609 ? 216.548 241.831 172.749 1.00 38.33 609 LYS A O 1
ATOM 6244 N N . PHE B 2 610 ? 215.211 240.340 171.728 1.00 31.84 610 PHE A N 1
ATOM 6245 C CA . PHE B 2 610 ? 215.742 239.229 172.495 1.00 31.84 610 PHE A CA 1
ATOM 6246 C C . PHE B 2 610 ? 217.232 239.057 172.246 1.00 31.84 610 PHE A C 1
ATOM 6247 O O . PHE B 2 610 ? 218.014 238.985 173.192 1.00 31.84 610 PHE A O 1
ATOM 6255 N N . SER B 2 611 ? 217.654 239.005 170.983 1.00 32.38 611 SER A N 1
ATOM 6256 C CA . SER B 2 611 ? 219.069 238.794 170.692 1.00 32.38 611 SER A CA 1
ATOM 6257 C C . SER B 2 611 ? 219.903 240.054 170.857 1.00 32.38 611 SER A C 1
ATOM 6258 O O . SER B 2 611 ? 221.126 239.985 170.701 1.00 32.38 611 SER A O 1
ATOM 6261 N N . ILE B 2 612 ? 219.271 241.196 171.134 1.00 33.75 612 ILE A N 1
ATOM 6262 C CA . ILE B 2 612 ? 220.004 242.389 171.550 1.00 33.75 612 ILE A CA 1
ATOM 6263 C C . ILE B 2 612 ? 220.303 242.328 173.039 1.00 33.75 612 ILE A C 1
ATOM 6264 O O . ILE B 2 612 ? 221.460 242.420 173.465 1.00 33.75 612 ILE A O 1
ATOM 6269 N N . PHE B 2 613 ? 219.257 242.163 173.851 1.00 33.07 613 PHE A N 1
ATOM 6270 C CA . PHE B 2 613 ? 219.424 242.136 175.297 1.00 33.07 613 PHE A CA 1
ATOM 6271 C C . PHE B 2 613 ? 220.036 240.834 175.791 1.00 33.07 613 PHE A C 1
ATOM 6272 O O . PHE B 2 613 ? 220.462 240.762 176.943 1.00 33.07 613 PHE A O 1
ATOM 6280 N N . LEU B 2 614 ? 220.091 239.807 174.960 1.00 30.17 614 LEU A N 1
ATOM 6281 C CA . LEU B 2 614 ? 220.755 238.572 175.316 1.00 30.17 614 LEU A CA 1
ATOM 6282 C C . LEU B 2 614 ? 222.249 238.626 175.058 1.00 30.17 614 LEU A C 1
ATOM 6283 O O . LEU B 2 614 ? 222.938 237.634 175.297 1.00 30.17 614 LEU A O 1
ATOM 6288 N N . ASP B 2 615 ? 222.765 239.737 174.543 1.00 32.45 615 ASP A N 1
ATOM 6289 C CA . ASP B 2 615 ? 224.200 239.901 174.373 1.00 32.45 615 ASP A CA 1
ATOM 6290 C C . ASP B 2 615 ? 224.830 240.700 175.502 1.00 32.45 615 ASP A C 1
ATOM 6291 O O . ASP B 2 615 ? 226.028 240.984 175.443 1.00 32.45 615 ASP A O 1
ATOM 6296 N N . GLN B 2 616 ? 224.052 241.062 176.531 1.00 30.10 616 GLN A N 1
ATOM 6297 C CA . GLN B 2 616 ? 224.615 241.457 177.815 1.00 30.10 616 GLN A CA 1
ATOM 6298 C C . GLN B 2 616 ? 225.386 240.323 178.464 1.00 30.10 616 GLN A C 1
ATOM 6299 O O . GLN B 2 616 ? 225.970 240.524 179.530 1.00 30.10 616 GLN A O 1
ATOM 6305 N N . VAL B 2 617 ? 225.394 239.146 177.844 1.00 29.99 617 VAL A N 1
ATOM 6306 C CA . VAL B 2 617 ? 226.002 237.944 178.391 1.00 29.99 617 VAL A CA 1
ATOM 6307 C C . VAL B 2 617 ? 227.184 237.483 177.546 1.00 29.99 617 VAL A C 1
ATOM 6308 O O . VAL B 2 617 ? 228.258 237.199 178.074 1.00 29.99 617 VAL A O 1
ATOM 6312 N N . PHE B 2 618 ? 227.010 237.413 176.227 1.00 32.03 618 PHE A N 1
ATOM 6313 C CA . PHE B 2 618 ? 228.025 236.782 175.389 1.00 32.03 618 PHE A CA 1
ATOM 6314 C C . PHE B 2 618 ? 229.245 237.657 175.137 1.00 32.03 618 PHE A C 1
ATOM 6315 O O . PHE B 2 618 ? 230.199 237.183 174.512 1.00 32.03 618 PHE A O 1
ATOM 6323 N N . ARG B 2 619 ? 229.246 238.905 175.602 1.00 38.99 619 ARG A N 1
ATOM 6324 C CA . ARG B 2 619 ? 230.377 239.793 175.372 1.00 38.99 619 ARG A CA 1
ATOM 6325 C C . ARG B 2 619 ? 230.765 240.639 176.578 1.00 38.99 619 ARG A C 1
ATOM 6326 O O . ARG B 2 619 ? 231.673 241.466 176.456 1.00 38.99 619 ARG A O 1
ATOM 6334 N N . GLY B 2 620 ? 230.115 240.470 177.725 1.00 46.98 620 GLY A N 1
ATOM 6335 C CA . GLY B 2 620 ? 230.456 241.218 178.910 1.00 46.98 620 GLY A CA 1
ATOM 6336 C C . GLY B 2 620 ? 230.007 242.664 178.844 1.00 46.98 620 GLY A C 1
ATOM 6337 O O . GLY B 2 620 ? 229.535 243.147 177.811 1.00 46.98 620 GLY A O 1
ATOM 6338 N N . PRO B 2 621 ? 230.143 243.391 179.966 1.00 52.74 621 PRO A N 1
ATOM 6339 C CA . PRO B 2 621 ? 229.749 244.797 180.064 1.00 52.74 621 PRO A CA 1
ATOM 6340 C C . PRO B 2 621 ? 230.906 245.752 179.818 1.00 52.74 621 PRO A C 1
ATOM 6341 O O . PRO B 2 621 ? 231.200 246.539 180.715 1.00 52.74 621 PRO A O 1
ATOM 6345 N N . ILE B 2 708 ? 229.971 242.294 185.566 1.00 42.24 708 ILE A N 1
ATOM 6346 C CA . ILE B 2 708 ? 230.369 240.894 185.611 1.00 42.24 708 ILE A CA 1
ATOM 6347 C C . ILE B 2 708 ? 231.587 240.717 186.508 1.00 42.24 708 ILE A C 1
ATOM 6348 O O . ILE B 2 708 ? 232.659 241.254 186.231 1.00 42.24 708 ILE A O 1
ATOM 6353 N N . LYS B 2 709 ? 231.380 240.008 187.619 1.00 44.73 709 LYS A N 1
ATOM 6354 C CA . LYS B 2 709 ? 232.425 239.518 188.514 1.00 44.73 709 LYS A CA 1
ATOM 6355 C C . LYS B 2 709 ? 233.070 240.650 189.308 1.00 44.73 709 LYS A C 1
ATOM 6356 O O . LYS B 2 709 ? 233.743 240.409 190.313 1.00 44.73 709 LYS A O 1
ATOM 6362 N N . ALA B 2 710 ? 232.821 241.882 188.903 1.00 46.09 710 ALA A N 1
ATOM 6363 C CA . ALA B 2 710 ? 233.215 243.068 189.647 1.00 46.09 710 ALA A CA 1
ATOM 6364 C C . ALA B 2 710 ? 232.039 243.983 189.922 1.00 46.09 710 ALA A C 1
ATOM 6365 O O . ALA B 2 710 ? 231.914 244.513 191.030 1.00 46.09 710 ALA A O 1
ATOM 6367 N N . SER B 2 711 ? 231.177 244.185 188.927 1.00 41.54 711 SER A N 1
ATOM 6368 C CA . SER B 2 711 ? 229.849 244.745 189.133 1.00 41.54 711 SER A CA 1
ATOM 6369 C C . SER B 2 711 ? 228.808 243.640 189.271 1.00 41.54 711 SER A C 1
ATOM 6370 O O . SER B 2 711 ? 228.167 243.517 190.318 1.00 41.54 711 SER A O 1
ATOM 6373 N N . LEU B 2 712 ? 228.653 242.815 188.232 1.00 35.37 712 LEU A N 1
ATOM 6374 C CA . LEU B 2 712 ? 227.744 241.667 188.238 1.00 35.37 712 LEU A CA 1
ATOM 6375 C C . LEU B 2 712 ? 226.338 242.084 188.659 1.00 35.37 712 LEU A C 1
ATOM 6376 O O . LEU B 2 712 ? 225.851 241.738 189.732 1.00 35.37 712 LEU A O 1
ATOM 6381 N N . LYS B 2 713 ? 225.705 242.860 187.807 1.00 32.78 713 LYS A N 1
ATOM 6382 C CA . LYS B 2 713 ? 224.441 243.467 188.149 1.00 32.78 713 LYS A CA 1
ATOM 6383 C C . LYS B 2 713 ? 223.291 242.601 187.650 1.00 32.78 713 LYS A C 1
ATOM 6384 O O . LYS B 2 713 ? 223.484 241.502 187.130 1.00 32.78 713 LYS A O 1
ATOM 6390 N N . TYR B 2 714 ? 222.086 243.094 187.830 1.00 26.07 714 TYR A N 1
ATOM 6391 C CA . TYR B 2 714 ? 220.852 242.551 187.292 1.00 26.07 714 TYR A CA 1
ATOM 6392 C C . TYR B 2 714 ? 220.527 243.253 185.981 1.00 26.07 714 TYR A C 1
ATOM 6393 O O . TYR B 2 714 ? 220.582 244.485 185.920 1.00 26.07 714 TYR A O 1
ATOM 6402 N N . PRO B 2 715 ? 220.190 242.522 184.922 1.00 26.55 715 PRO A N 1
ATOM 6403 C CA . PRO B 2 715 ? 220.211 243.109 183.583 1.00 26.55 715 PRO A CA 1
ATOM 6404 C C . PRO B 2 715 ? 219.030 244.026 183.332 1.00 26.55 715 PRO A C 1
ATOM 6405 O O . PRO B 2 715 ? 218.059 244.083 184.085 1.00 26.55 715 PRO A O 1
ATOM 6409 N N . SER B 2 716 ? 219.134 244.754 182.227 1.00 30.09 716 SER A N 1
ATOM 6410 C CA . SER B 2 716 ? 218.031 245.546 181.721 1.00 30.09 716 SER A CA 1
ATOM 6411 C C . SER B 2 716 ? 217.195 244.677 180.794 1.00 30.09 716 SER A C 1
ATOM 6412 O O . SER B 2 716 ? 217.722 243.820 180.081 1.00 30.09 716 SER A O 1
ATOM 6415 N N . HIS B 2 717 ? 215.894 244.895 180.817 1.00 32.99 717 HIS A N 1
ATOM 6416 C CA . HIS B 2 717 ? 214.983 244.016 180.117 1.00 32.99 717 HIS A CA 1
ATOM 6417 C C . HIS B 2 717 ? 214.386 244.693 178.897 1.00 32.99 717 HIS A C 1
ATOM 6418 O O . HIS B 2 717 ? 214.146 245.905 178.913 1.00 32.99 717 HIS A O 1
ATOM 6425 N N . PRO B 2 718 ? 214.126 243.937 177.834 1.00 39.43 718 PRO A N 1
ATOM 6426 C CA . PRO B 2 718 ? 213.369 244.490 176.711 1.00 39.43 718 PRO A CA 1
ATOM 6427 C C . PRO B 2 718 ? 211.961 244.847 177.152 1.00 39.43 718 PRO A C 1
ATOM 6428 O O . PRO B 2 718 ? 211.483 244.427 178.204 1.00 39.43 718 PRO A O 1
ATOM 6432 N N . ASP B 2 719 ? 211.288 245.635 176.329 1.00 48.08 719 ASP A N 1
ATOM 6433 C CA . ASP B 2 719 ? 209.875 245.910 176.525 1.00 48.08 719 ASP A CA 1
ATOM 6434 C C . ASP B 2 719 ? 209.084 245.140 175.480 1.00 48.08 719 ASP A C 1
ATOM 6435 O O . ASP B 2 719 ? 209.404 245.202 174.288 1.00 48.08 719 ASP A O 1
ATOM 6440 N N . SER B 2 720 ? 208.061 244.412 175.927 1.00 47.26 720 SER A N 1
ATOM 6441 C CA . SER B 2 720 ? 207.252 243.574 175.046 1.00 47.26 720 SER A CA 1
ATOM 6442 C C . SER B 2 720 ? 208.113 242.521 174.342 1.00 47.26 720 SER A C 1
ATOM 6443 O O . SER B 2 720 ? 208.317 242.557 173.129 1.00 47.26 720 SER A O 1
ATOM 6446 N N . LEU B 2 721 ? 208.644 241.588 175.133 1.00 41.64 721 LEU A N 1
ATOM 6447 C CA . LEU B 2 721 ? 209.380 240.460 174.569 1.00 41.64 721 LEU A CA 1
ATOM 6448 C C . LEU B 2 721 ? 208.486 239.485 173.812 1.00 41.64 721 LEU A C 1
ATOM 6449 O O . LEU B 2 721 ? 209.005 238.600 173.124 1.00 41.64 721 LEU A O 1
ATOM 6454 N N . LEU B 2 722 ? 207.165 239.635 173.903 1.00 41.52 722 LEU A N 1
ATOM 6455 C CA . LEU B 2 722 ? 206.215 238.685 173.340 1.00 41.52 722 LEU A CA 1
ATOM 6456 C C . LEU B 2 722 ? 205.243 239.399 172.414 1.00 41.52 722 LEU A C 1
ATOM 6457 O O . LEU B 2 722 ? 204.678 240.434 172.778 1.00 41.52 722 LEU A O 1
ATOM 6462 N N . GLU B 2 723 ? 205.043 238.834 171.225 1.00 53.08 723 GLU A N 1
ATOM 6463 C CA . GLU B 2 723 ? 204.074 239.352 170.273 1.00 53.08 723 GLU A CA 1
ATOM 6464 C C . GLU B 2 723 ? 202.653 239.025 170.737 1.00 53.08 723 GLU A C 1
ATOM 6465 O O . GLU B 2 723 ? 202.431 238.485 171.824 1.00 53.08 723 GLU A O 1
ATOM 6471 N N . HIS B 2 724 ? 201.676 239.349 169.896 1.00 65.97 724 HIS A N 1
ATOM 6472 C CA . HIS B 2 724 ? 200.277 239.100 170.231 1.00 65.97 724 HIS A CA 1
ATOM 6473 C C . HIS B 2 724 ? 199.405 238.909 168.994 1.00 65.97 724 HIS A C 1
ATOM 6474 O O . HIS B 2 724 ? 198.310 238.352 169.079 1.00 65.97 724 HIS A O 1
ATOM 6481 N N . ASP B 2 738 ? 194.211 228.595 167.860 1.00 36.22 738 ASP A N 1
ATOM 6482 C CA . ASP B 2 738 ? 194.986 227.745 166.968 1.00 36.22 738 ASP A CA 1
ATOM 6483 C C . ASP B 2 738 ? 196.485 227.924 167.199 1.00 36.22 738 ASP A C 1
ATOM 6484 O O . ASP B 2 738 ? 196.925 228.914 167.767 1.00 36.22 738 ASP A O 1
ATOM 6489 N N . VAL B 2 739 ? 197.259 226.950 166.736 1.00 29.54 739 VAL A N 1
ATOM 6490 C CA . VAL B 2 739 ? 198.696 226.906 166.976 1.00 29.54 739 VAL A CA 1
ATOM 6491 C C . VAL B 2 739 ? 199.400 227.865 166.026 1.00 29.54 739 VAL A C 1
ATOM 6492 O O . VAL B 2 739 ? 199.302 227.729 164.804 1.00 29.54 739 VAL A O 1
ATOM 6496 N N . ASP B 2 740 ? 200.133 228.822 166.590 1.00 27.65 740 ASP A N 1
ATOM 6497 C CA . ASP B 2 740 ? 200.853 229.792 165.778 1.00 27.65 740 ASP A CA 1
ATOM 6498 C C . ASP B 2 740 ? 202.184 229.256 165.293 1.00 27.65 740 ASP A C 1
ATOM 6499 O O . ASP B 2 740 ? 202.698 229.729 164.277 1.00 27.65 740 ASP A O 1
ATOM 6504 N N . LYS B 2 741 ? 202.760 228.294 166.005 1.00 21.54 741 LYS A N 1
ATOM 6505 C CA . LYS B 2 741 ? 203.999 227.655 165.586 1.00 21.54 741 LYS A CA 1
ATOM 6506 C C . LYS B 2 741 ? 204.014 226.237 166.116 1.00 21.54 741 LYS A C 1
ATOM 6507 O O . LYS B 2 741 ? 203.871 226.034 167.321 1.00 21.54 741 LYS A O 1
ATOM 6513 N N . GLU B 2 742 ? 204.183 225.268 165.233 1.00 19.99 742 GLU A N 1
ATOM 6514 C CA . GLU B 2 742 ? 204.358 223.886 165.635 1.00 19.99 742 GLU A CA 1
ATOM 6515 C C . GLU B 2 742 ? 205.692 223.383 165.121 1.00 19.99 742 GLU A C 1
ATOM 6516 O O . GLU B 2 742 ? 206.072 223.665 163.984 1.00 19.99 742 GLU A O 1
ATOM 6522 N N . GLN B 2 743 ? 206.415 222.660 165.966 1.00 17.00 743 GLN A N 1
ATOM 6523 C CA . GLN B 2 743 ? 207.648 222.009 165.559 1.00 17.00 743 GLN A CA 1
ATOM 6524 C C . GLN B 2 743 ? 207.654 220.599 166.109 1.00 17.00 743 GLN A C 1
ATOM 6525 O O . GLN B 2 743 ? 206.909 220.275 167.025 1.00 17.00 743 GLN A O 1
ATOM 6531 N N . PHE B 2 744 ? 208.497 219.758 165.545 1.00 17.25 744 PHE A N 1
ATOM 6532 C CA . PHE B 2 744 ? 208.614 218.388 166.002 1.00 17.25 744 PHE A CA 1
ATOM 6533 C C . PHE B 2 744 ? 210.023 218.154 166.518 1.00 17.25 744 PHE A C 1
ATOM 6534 O O . PHE B 2 744 ? 210.984 218.740 166.023 1.00 17.25 744 PHE A O 1
ATOM 6542 N N . GLY B 2 745 ? 210.144 217.299 167.517 1.00 14.69 745 GLY A N 1
ATOM 6543 C CA . GLY B 2 745 ? 211.449 217.072 168.095 1.00 14.69 745 GLY A CA 1
ATOM 6544 C C . GLY B 2 745 ? 211.466 215.822 168.936 1.00 14.69 745 GLY A C 1
ATOM 6545 O O . GLY B 2 745 ? 210.430 215.351 169.404 1.00 14.69 745 GLY A O 1
ATOM 6546 N N . TYR B 2 746 ? 212.662 215.304 169.137 1.00 19.58 746 TYR A N 1
ATOM 6547 C CA . TYR B 2 746 ? 212.833 214.048 169.838 1.00 19.58 746 TYR A CA 1
ATOM 6548 C C . TYR B 2 746 ? 213.074 214.311 171.325 1.00 19.58 746 TYR A C 1
ATOM 6549 O O . TYR B 2 746 ? 212.843 215.414 171.815 1.00 19.58 746 TYR A O 1
ATOM 6558 N N . SER B 2 747 ? 213.506 213.294 172.074 1.00 15.28 747 SER A N 1
ATOM 6559 C CA . SER B 2 747 ? 213.481 213.373 173.533 1.00 15.28 747 SER A CA 1
ATOM 6560 C C . SER B 2 747 ? 214.453 214.408 174.079 1.00 15.28 747 SER A C 1
ATOM 6561 O O . SER B 2 747 ? 214.147 215.089 175.064 1.00 15.28 747 SER A O 1
ATOM 6564 N N . SER B 2 748 ? 215.636 214.521 173.475 1.00 15.42 748 SER A N 1
ATOM 6565 C CA . SER B 2 748 ? 216.657 215.421 173.996 1.00 15.42 748 SER A CA 1
ATOM 6566 C C . SER B 2 748 ? 216.203 216.873 174.026 1.00 15.42 748 SER A C 1
ATOM 6567 O O . SER B 2 748 ? 216.742 217.657 174.804 1.00 15.42 748 SER A O 1
ATOM 6570 N N . MET B 2 749 ? 215.240 217.252 173.191 1.00 16.58 749 MET A N 1
ATOM 6571 C CA . MET B 2 749 ? 214.657 218.583 173.237 1.00 16.58 749 MET A CA 1
ATOM 6572 C C . MET B 2 749 ? 213.486 218.655 174.195 1.00 16.58 749 MET A C 1
ATOM 6573 O O . MET B 2 749 ? 213.246 219.705 174.804 1.00 16.58 749 MET A O 1
ATOM 6578 N N . TYR B 2 750 ? 212.764 217.551 174.363 1.00 12.47 750 TYR A N 1
ATOM 6579 C CA . TYR B 2 750 ? 211.722 217.498 175.378 1.00 12.47 750 TYR A CA 1
ATOM 6580 C C . TYR B 2 750 ? 212.303 217.715 176.769 1.00 12.47 750 TYR A C 1
ATOM 6581 O O . TYR B 2 750 ? 211.713 218.416 177.600 1.00 12.47 750 TYR A O 1
ATOM 6590 N N . VAL B 2 751 ? 213.476 217.140 177.034 1.00 13.83 751 VAL A N 1
ATOM 6591 C CA . VAL B 2 751 ? 214.088 217.280 178.350 1.00 13.83 751 VAL A CA 1
ATOM 6592 C C . VAL B 2 751 ? 214.509 218.720 178.595 1.00 13.83 751 VAL A C 1
ATOM 6593 O O . VAL B 2 751 ? 214.375 219.233 179.711 1.00 13.83 751 VAL A O 1
ATOM 6597 N N . PHE B 2 752 ? 215.014 219.404 177.568 1.00 13.06 752 PHE A N 1
ATOM 6598 C CA . PHE B 2 752 ? 215.311 220.820 177.736 1.00 13.06 752 PHE A CA 1
ATOM 6599 C C . PHE B 2 752 ? 214.049 221.606 178.053 1.00 13.06 752 PHE A C 1
ATOM 6600 O O . PHE B 2 752 ? 214.057 222.479 178.920 1.00 13.06 752 PHE A O 1
ATOM 6608 N N . PHE B 2 753 ? 212.956 221.319 177.360 1.00 12.67 753 PHE A N 1
ATOM 6609 C CA . PHE B 2 753 ? 211.735 222.069 177.625 1.00 12.67 753 PHE A CA 1
ATOM 6610 C C . PHE B 2 753 ? 211.124 221.732 178.976 1.00 12.67 753 PHE A C 1
ATOM 6611 O O . PHE B 2 753 ? 210.287 222.490 179.475 1.00 12.67 753 PHE A O 1
ATOM 6619 N N . ARG B 2 754 ? 211.521 220.609 179.563 1.00 12.63 754 ARG A N 1
ATOM 6620 C CA . ARG B 2 754 ? 211.085 220.251 180.910 1.00 12.63 754 ARG A CA 1
ATOM 6621 C C . ARG B 2 754 ? 211.899 220.974 181.975 1.00 12.63 754 ARG A C 1
ATOM 6622 O O . ARG B 2 754 ? 211.340 221.571 182.905 1.00 12.63 754 ARG A O 1
ATOM 6630 N N . LEU B 2 755 ? 213.228 220.936 181.839 1.00 12.72 755 LEU A N 1
ATOM 6631 C CA . LEU B 2 755 ? 214.109 221.634 182.770 1.00 12.72 755 LEU A CA 1
ATOM 6632 C C . LEU B 2 755 ? 213.893 223.145 182.737 1.00 12.72 755 LEU A C 1
ATOM 6633 O O . LEU B 2 755 ? 213.921 223.810 183.780 1.00 12.72 755 LEU A O 1
ATOM 6638 N N . PHE B 2 756 ? 213.714 223.711 181.542 1.00 12.21 756 PHE A N 1
ATOM 6639 C CA . PHE B 2 756 ? 213.450 225.135 181.415 1.00 12.21 756 PHE A CA 1
ATOM 6640 C C . PHE B 2 756 ? 212.209 225.533 182.196 1.00 12.21 756 PHE A C 1
ATOM 6641 O O . PHE B 2 756 ? 212.195 226.566 182.868 1.00 12.21 756 PHE A O 1
ATOM 6649 N N . ASN B 2 757 ? 211.157 224.729 182.132 1.00 12.86 757 ASN A N 1
ATOM 6650 C CA . ASN B 2 757 ? 209.951 225.080 182.868 1.00 12.86 757 ASN A CA 1
ATOM 6651 C C . ASN B 2 757 ? 210.119 224.873 184.363 1.00 12.86 757 ASN A C 1
ATOM 6652 O O . ASN B 2 757 ? 209.524 225.609 185.157 1.00 12.86 757 ASN A O 1
ATOM 6657 N N . LEU B 2 758 ? 210.920 223.888 184.768 1.00 14.06 758 LEU A N 1
ATOM 6658 C CA . LEU B 2 758 ? 211.289 223.784 186.176 1.00 14.06 758 LEU A CA 1
ATOM 6659 C C . LEU B 2 758 ? 211.895 225.087 186.670 1.00 14.06 758 LEU A C 1
ATOM 6660 O O . LEU B 2 758 ? 211.437 225.662 187.664 1.00 14.06 758 LEU A O 1
ATOM 6665 N N . LEU B 2 759 ? 212.916 225.575 185.967 1.00 12.69 759 LEU A N 1
ATOM 6666 C CA . LEU B 2 759 ? 213.598 226.809 186.351 1.00 12.69 759 LEU A CA 1
ATOM 6667 C C . LEU B 2 759 ? 212.661 228.009 186.341 1.00 12.69 759 LEU A C 1
ATOM 6668 O O . LEU B 2 759 ? 212.725 228.865 187.230 1.00 12.69 759 LEU A O 1
ATOM 6673 N N . TYR B 2 760 ? 211.786 228.090 185.345 1.00 12.38 760 TYR A N 1
ATOM 6674 C CA . TYR B 2 760 ? 210.815 229.175 185.304 1.00 12.38 760 TYR A CA 1
ATOM 6675 C C . TYR B 2 760 ? 209.901 229.142 186.521 1.00 12.38 760 TYR A C 1
ATOM 6676 O O . TYR B 2 760 ? 209.611 230.186 187.118 1.00 12.38 760 TYR A O 1
ATOM 6685 N N . GLU B 2 761 ? 209.440 227.953 186.911 1.00 14.81 761 GLU A N 1
ATOM 6686 C CA . GLU B 2 761 ? 208.548 227.855 188.060 1.00 14.81 761 GLU A CA 1
ATOM 6687 C C . GLU B 2 761 ? 209.275 228.189 189.353 1.00 14.81 761 GLU A C 1
ATOM 6688 O O . GLU B 2 761 ? 208.692 228.803 190.256 1.00 14.81 761 GLU A O 1
ATOM 6694 N N . ARG B 2 762 ? 210.552 227.801 189.454 1.00 13.48 762 ARG A N 1
ATOM 6695 C CA . ARG B 2 762 ? 211.349 228.141 190.631 1.00 13.48 762 ARG A CA 1
ATOM 6696 C C . ARG B 2 762 ? 211.476 229.651 190.792 1.00 13.48 762 ARG A C 1
ATOM 6697 O O . ARG B 2 762 ? 211.209 230.196 191.869 1.00 13.48 762 ARG A O 1
ATOM 6705 N N . LEU B 2 763 ? 211.878 230.348 189.728 1.00 11.90 763 LEU A N 1
ATOM 6706 C CA . LEU B 2 763 ? 212.031 231.795 189.836 1.00 11.90 763 LEU A CA 1
ATOM 6707 C C . LEU B 2 763 ? 210.694 232.498 190.011 1.00 11.90 763 LEU A C 1
ATOM 6708 O O . LEU B 2 763 ? 210.636 233.558 190.629 1.00 11.90 763 LEU A O 1
ATOM 6713 N N . TYR B 2 764 ? 209.606 231.931 189.505 1.00 16.24 764 TYR A N 1
ATOM 6714 C CA . TYR B 2 764 ? 208.305 232.542 189.744 1.00 16.24 764 TYR A CA 1
ATOM 6715 C C . TYR B 2 764 ? 207.872 232.402 191.202 1.00 16.24 764 TYR A C 1
ATOM 6716 O O . TYR B 2 764 ? 207.352 233.359 191.792 1.00 16.24 764 TYR A O 1
ATOM 6725 N N . GLU B 2 765 ? 208.066 231.219 191.799 1.00 16.49 765 GLU A N 1
ATOM 6726 C CA . GLU B 2 765 ? 207.827 231.059 193.234 1.00 16.49 765 GLU A CA 1
ATOM 6727 C C . GLU B 2 765 ? 208.660 232.049 194.033 1.00 16.49 765 GLU A C 1
ATOM 6728 O O . GLU B 2 765 ? 208.160 232.705 194.955 1.00 16.49 765 GLU A O 1
ATOM 6734 N N . LEU B 2 766 ? 209.948 232.139 193.703 1.00 15.91 766 LEU A N 1
ATOM 6735 C CA . LEU B 2 766 ? 210.858 233.037 194.400 1.00 15.91 766 LEU A CA 1
ATOM 6736 C C . LEU B 2 766 ? 210.426 234.490 194.282 1.00 15.91 766 LEU A C 1
ATOM 6737 O O . LEU B 2 766 ? 210.596 235.274 195.217 1.00 15.91 766 LEU A O 1
ATOM 6742 N N . GLN B 2 767 ? 209.883 234.876 193.132 1.00 19.86 767 GLN A N 1
ATOM 6743 C CA . GLN B 2 767 ? 209.462 236.254 192.945 1.00 19.86 767 GLN A CA 1
ATOM 6744 C C . GLN B 2 767 ? 208.161 236.539 193.664 1.00 19.86 767 GLN A C 1
ATOM 6745 O O . GLN B 2 767 ? 207.900 237.683 194.040 1.00 19.86 767 GLN A O 1
ATOM 6751 N N . ARG B 2 768 ? 207.321 235.527 193.850 1.00 22.02 768 ARG A N 1
ATOM 6752 C CA . ARG B 2 768 ? 206.099 235.748 194.613 1.00 22.02 768 ARG A CA 1
ATOM 6753 C C . ARG B 2 768 ? 206.322 235.669 196.115 1.00 22.02 768 ARG A C 1
ATOM 6754 O O . ARG B 2 768 ? 205.481 236.154 196.877 1.00 22.02 768 ARG A O 1
ATOM 6762 N N . LEU B 2 769 ? 207.430 235.066 196.552 1.00 23.19 769 LEU A N 1
ATOM 6763 C CA . LEU B 2 769 ? 207.734 235.014 197.977 1.00 23.19 769 LEU A CA 1
ATOM 6764 C C . LEU B 2 769 ? 207.908 236.402 198.574 1.00 23.19 769 LEU A C 1
ATOM 6765 O O . LEU B 2 769 ? 207.470 236.651 199.701 1.00 23.19 769 LEU A O 1
ATOM 6770 N N . GLU B 2 770 ? 208.503 237.324 197.829 1.00 29.27 770 GLU A N 1
ATOM 6771 C CA . GLU B 2 770 ? 209.037 238.549 198.408 1.00 29.27 770 GLU A CA 1
ATOM 6772 C C . GLU B 2 770 ? 207.970 239.502 198.943 1.00 29.27 770 GLU A C 1
ATOM 6773 O O . GLU B 2 770 ? 208.317 240.615 199.341 1.00 29.27 770 GLU A O 1
ATOM 6779 N N . ASP B 2 771 ? 206.701 239.115 198.982 1.00 32.00 771 ASP A N 1
ATOM 6780 C CA . ASP B 2 771 ? 205.676 239.969 199.568 1.00 32.00 771 ASP A CA 1
ATOM 6781 C C . ASP B 2 771 ? 205.492 239.743 201.063 1.00 32.00 771 ASP A C 1
ATOM 6782 O O . ASP B 2 771 ? 205.042 240.656 201.765 1.00 32.00 771 ASP A O 1
ATOM 6787 N N . GLN B 2 772 ? 205.818 238.553 201.561 1.00 27.30 772 GLN A N 1
ATOM 6788 C CA . GLN B 2 772 ? 205.767 238.255 202.984 1.00 27.30 772 GLN A CA 1
ATOM 6789 C C . GLN B 2 772 ? 207.123 238.369 203.659 1.00 27.30 772 GLN A C 1
ATOM 6790 O O . GLN B 2 772 ? 207.210 238.176 204.870 1.00 27.30 772 GLN A O 1
ATOM 6796 N N . VAL B 2 773 ? 208.182 238.683 202.912 1.00 25.50 773 VAL A N 1
ATOM 6797 C CA . VAL B 2 773 ? 209.502 238.881 203.493 1.00 25.50 773 VAL A CA 1
ATOM 6798 C C . VAL B 2 773 ? 209.515 240.000 204.526 1.00 25.50 773 VAL A C 1
ATOM 6799 O O . VAL B 2 773 ? 210.524 240.205 205.197 1.00 25.50 773 VAL A O 1
ATOM 6803 N N . SER B 2 774 ? 208.417 240.733 204.668 1.00 26.27 774 SER A N 1
ATOM 6804 C CA . SER B 2 774 ? 208.311 241.765 205.680 1.00 26.27 774 SER A CA 1
ATOM 6805 C C . SER B 2 774 ? 207.802 241.235 207.006 1.00 26.27 774 SER A C 1
ATOM 6806 O O . SER B 2 774 ? 207.951 241.917 208.022 1.00 26.27 774 SER A O 1
ATOM 6809 N N . ILE B 2 775 ? 207.186 240.050 207.021 1.00 25.68 775 ILE A N 1
ATOM 6810 C CA . ILE B 2 775 ? 206.737 239.441 208.270 1.00 25.68 775 ILE A CA 1
ATOM 6811 C C . ILE B 2 775 ? 207.648 238.313 208.731 1.00 25.68 775 ILE A C 1
ATOM 6812 O O . ILE B 2 775 ? 207.508 237.851 209.872 1.00 25.68 775 ILE A O 1
ATOM 6817 N N . ILE B 2 776 ? 208.569 237.852 207.888 1.00 21.91 776 ILE A N 1
ATOM 6818 C CA . ILE B 2 776 ? 209.645 236.990 208.349 1.00 21.91 776 ILE A CA 1
ATOM 6819 C C . ILE B 2 776 ? 210.745 237.793 209.017 1.00 21.91 776 ILE A C 1
ATOM 6820 O O . ILE B 2 776 ? 211.564 237.232 209.751 1.00 21.91 776 ILE A O 1
ATOM 6825 N N . GLN B 2 777 ? 210.781 239.102 208.794 1.00 22.27 777 GLN A N 1
ATOM 6826 C CA . GLN B 2 777 ? 211.768 239.975 209.406 1.00 22.27 777 GLN A CA 1
ATOM 6827 C C . GLN B 2 777 ? 211.254 240.656 210.662 1.00 22.27 777 GLN A C 1
ATOM 6828 O O . GLN B 2 777 ? 212.035 241.319 211.345 1.00 22.27 777 GLN A O 1
ATOM 6834 N N . GLN B 2 778 ? 209.969 240.521 210.970 1.00 22.94 778 GLN A N 1
ATOM 6835 C CA . GLN B 2 778 ? 209.419 240.971 212.237 1.00 22.94 778 GLN A CA 1
ATOM 6836 C C . GLN B 2 778 ? 209.490 239.897 213.310 1.00 22.94 778 GLN A C 1
ATOM 6837 O O . GLN B 2 778 ? 209.426 240.220 214.500 1.00 22.94 778 GLN A O 1
ATOM 6843 N N . ARG B 2 779 ? 209.636 238.630 212.920 1.00 20.65 779 ARG A N 1
ATOM 6844 C CA . ARG B 2 779 ? 209.809 237.564 213.894 1.00 20.65 779 ARG A CA 1
ATOM 6845 C C . ARG B 2 779 ? 211.152 237.635 214.609 1.00 20.65 779 ARG A C 1
ATOM 6846 O O . ARG B 2 779 ? 211.345 236.917 215.593 1.00 20.65 779 ARG A O 1
ATOM 6854 N N . ILE B 2 780 ? 212.090 238.451 214.141 1.00 20.07 780 ILE A N 1
ATOM 6855 C CA . ILE B 2 780 ? 213.400 238.527 214.768 1.00 20.07 780 ILE A CA 1
ATOM 6856 C C . ILE B 2 780 ? 213.716 239.940 215.260 1.00 20.07 780 ILE A C 1
ATOM 6857 O O . ILE B 2 780 ? 214.861 240.261 215.519 1.00 20.07 780 ILE A O 1
ATOM 6862 N N . ILE B 2 781 ? 212.696 240.779 215.406 1.00 18.77 781 ILE A N 1
ATOM 6863 C CA . ILE B 2 781 ? 212.884 242.129 215.947 1.00 18.77 781 ILE A CA 1
ATOM 6864 C C . ILE B 2 781 ? 213.438 242.025 217.364 1.00 18.77 781 ILE A C 1
ATOM 6865 O O . ILE B 2 781 ? 213.063 241.093 218.101 1.00 18.77 781 ILE A O 1
ATOM 6870 N N . PRO B 2 782 ? 214.328 242.923 217.796 1.00 18.74 782 PRO A N 1
ATOM 6871 C CA . PRO B 2 782 ? 214.982 242.766 219.100 1.00 18.74 782 PRO A CA 1
ATOM 6872 C C . PRO B 2 782 ? 214.022 242.569 220.262 1.00 18.74 782 PRO A C 1
ATOM 6873 O O . PRO B 2 782 ? 212.900 243.075 220.267 1.00 18.74 782 PRO A O 1
ATOM 6877 N N . ASN B 2 783 ? 214.506 241.830 221.265 1.00 19.87 783 ASN A N 1
ATOM 6878 C CA . ASN B 2 783 ? 213.837 241.637 222.540 1.00 19.87 783 ASN A CA 1
ATOM 6879 C C . ASN B 2 783 ? 214.497 242.543 223.566 1.00 19.87 783 ASN A C 1
ATOM 6880 O O . ASN B 2 783 ? 215.650 242.295 223.938 1.00 19.87 783 ASN A O 1
ATOM 6885 N N . PRO B 2 784 ? 213.831 243.605 224.033 1.00 20.22 784 PRO A N 1
ATOM 6886 C CA . PRO B 2 784 ? 214.441 244.518 225.010 1.00 20.22 784 PRO A CA 1
ATOM 6887 C C . PRO B 2 784 ? 215.089 243.841 226.209 1.00 20.22 784 PRO A C 1
ATOM 6888 O O . PRO B 2 784 ? 216.177 244.231 226.639 1.00 20.22 784 PRO A O 1
ATOM 6892 N N . VAL B 2 785 ? 214.424 242.834 226.771 1.00 20.68 785 VAL A N 1
ATOM 6893 C CA . VAL B 2 785 ? 214.930 242.198 227.979 1.00 20.68 785 VAL A CA 1
ATOM 6894 C C . VAL B 2 785 ? 216.194 241.398 227.701 1.00 20.68 785 VAL A C 1
ATOM 6895 O O . VAL B 2 785 ? 217.033 241.238 228.588 1.00 20.68 785 VAL A O 1
ATOM 6899 N N . SER B 2 786 ? 216.361 240.867 226.491 1.00 20.59 786 SER A N 1
ATOM 6900 C CA . SER B 2 786 ? 217.626 240.214 226.184 1.00 20.59 786 SER A CA 1
ATOM 6901 C C . SER B 2 786 ? 218.737 241.213 225.902 1.00 20.59 786 SER A C 1
ATOM 6902 O O . SER B 2 786 ? 219.849 240.801 225.555 1.00 20.59 786 SER A O 1
ATOM 6905 N N . GLN B 2 787 ? 218.449 242.508 225.999 1.00 22.06 787 GLN A N 1
ATOM 6906 C CA . GLN B 2 787 ? 219.462 243.550 225.948 1.00 22.06 787 GLN A CA 1
ATOM 6907 C C . GLN B 2 787 ? 220.123 243.760 227.306 1.00 22.06 787 GLN A C 1
ATOM 6908 O O . GLN B 2 787 ? 220.608 244.858 227.590 1.00 22.06 787 GLN A O 1
ATOM 6914 N N . LYS B 2 788 ? 220.090 242.737 228.163 1.00 22.34 788 LYS A N 1
ATOM 6915 C CA . LYS B 2 788 ? 220.949 242.573 229.326 1.00 22.34 788 LYS A CA 1
ATOM 6916 C C . LYS B 2 788 ? 222.329 242.057 228.967 1.00 22.34 788 LYS A C 1
ATOM 6917 O O . LYS B 2 788 ? 222.996 241.495 229.837 1.00 22.34 788 LYS A O 1
ATOM 6923 N N . GLN B 2 789 ? 222.712 242.155 227.693 1.00 23.98 789 GLN A N 1
ATOM 6924 C CA . GLN B 2 789 ? 224.036 241.853 227.161 1.00 23.98 789 GLN A CA 1
ATOM 6925 C C . GLN B 2 789 ? 224.247 240.361 226.970 1.00 23.98 789 GLN A C 1
ATOM 6926 O O . GLN B 2 789 ? 225.331 239.939 226.566 1.00 23.98 789 GLN A O 1
ATOM 6932 N N . LYS B 2 790 ? 223.234 239.550 227.256 1.00 20.40 790 LYS A N 1
ATOM 6933 C CA . LYS B 2 790 ? 223.243 238.212 226.696 1.00 20.40 790 LYS A CA 1
ATOM 6934 C C . LYS B 2 790 ? 222.826 238.297 225.241 1.00 20.40 790 LYS A C 1
ATOM 6935 O O . LYS B 2 790 ? 222.422 239.351 224.745 1.00 20.40 790 LYS A O 1
ATOM 6941 N N . ILE B 2 791 ? 222.811 237.144 224.587 1.00 20.49 791 ILE A N 1
ATOM 6942 C CA . ILE B 2 791 ? 223.378 236.997 223.254 1.00 20.49 791 ILE A CA 1
ATOM 6943 C C . ILE B 2 791 ? 223.008 238.159 222.343 1.00 20.49 791 ILE A C 1
ATOM 6944 O O . ILE B 2 791 ? 223.868 238.981 222.006 1.00 20.49 791 ILE A O 1
ATOM 6949 N N . TRP B 2 792 ? 221.730 238.272 222.004 1.00 21.99 792 TRP A N 1
ATOM 6950 C CA . TRP B 2 792 ? 221.272 239.106 220.903 1.00 21.99 792 TRP A CA 1
ATOM 6951 C C . TRP B 2 792 ? 222.354 239.233 219.843 1.00 21.99 792 TRP A C 1
ATOM 6952 O O . TRP B 2 792 ? 222.639 240.338 219.379 1.00 21.99 792 TRP A O 1
ATOM 6963 N N . ARG B 2 793 ? 222.988 238.119 219.485 1.00 21.69 793 ARG A N 1
ATOM 6964 C CA . ARG B 2 793 ? 223.954 238.098 218.403 1.00 21.69 793 ARG A CA 1
ATOM 6965 C C . ARG B 2 793 ? 223.144 238.265 217.133 1.00 21.69 793 ARG A C 1
ATOM 6966 O O . ARG B 2 793 ? 222.418 237.352 216.735 1.00 21.69 793 ARG A O 1
ATOM 6974 N N . ASP B 2 794 ? 223.207 239.451 216.539 1.00 24.48 794 ASP A N 1
ATOM 6975 C CA . ASP B 2 794 ? 222.351 239.769 215.409 1.00 24.48 794 ASP A CA 1
ATOM 6976 C C . ASP B 2 794 ? 222.804 239.018 214.168 1.00 24.48 794 ASP A C 1
ATOM 6977 O O . ASP B 2 794 ? 223.999 238.810 213.954 1.00 24.48 794 ASP A O 1
ATOM 6982 N N . ARG B 2 795 ? 221.837 238.595 213.355 1.00 22.92 795 ARG A N 1
ATOM 6983 C CA . ARG B 2 795 ? 222.113 237.714 212.228 1.00 22.92 795 ARG A CA 1
ATOM 6984 C C . ARG B 2 795 ? 222.729 238.426 211.034 1.00 22.92 795 ARG A C 1
ATOM 6985 O O . ARG B 2 795 ? 223.380 237.770 210.217 1.00 22.92 795 ARG A O 1
ATOM 6993 N N . TRP B 2 796 ? 222.540 239.736 210.898 1.00 27.17 796 TRP A N 1
ATOM 6994 C CA . TRP B 2 796 ? 223.171 240.475 209.804 1.00 27.17 796 TRP A CA 1
ATOM 6995 C C . TRP B 2 796 ? 224.595 240.864 210.152 1.00 27.17 796 TRP A C 1
ATOM 6996 O O . TRP B 2 796 ? 224.974 242.020 210.114 1.00 27.17 796 TRP A O 1
ATOM 7007 N N . ASN B 2 797 ? 225.395 239.899 210.549 1.00 29.82 797 ASN A N 1
ATOM 7008 C CA . ASN B 2 797 ? 226.809 240.166 210.716 1.00 29.82 797 ASN A CA 1
ATOM 7009 C C . ASN B 2 797 ? 227.659 239.042 210.180 1.00 29.82 797 ASN A C 1
ATOM 7010 O O . ASN B 2 797 ? 228.869 239.223 210.032 1.00 29.82 797 ASN A O 1
ATOM 7015 N N . ASP B 2 798 ? 227.070 237.892 209.886 1.00 31.54 798 ASP A N 1
ATOM 7016 C CA . ASP B 2 798 ? 227.730 236.829 209.157 1.00 31.54 798 ASP A CA 1
ATOM 7017 C C . ASP B 2 798 ? 227.377 236.857 207.678 1.00 31.54 798 ASP A C 1
ATOM 7018 O O . ASP B 2 798 ? 227.779 235.958 206.934 1.00 31.54 798 ASP A O 1
ATOM 7023 N N . LEU B 2 799 ? 226.636 237.870 207.237 1.00 29.90 799 LEU A N 1
ATOM 7024 C CA . LEU B 2 799 ? 226.281 238.022 205.837 1.00 29.90 799 LEU A CA 1
ATOM 7025 C C . LEU B 2 799 ? 227.332 238.865 205.130 1.00 29.90 799 LEU A C 1
ATOM 7026 O O . LEU B 2 799 ? 227.641 239.974 205.573 1.00 29.90 799 LEU A O 1
ATOM 7031 N N . SER B 2 800 ? 227.862 238.345 204.029 1.00 38.65 800 SER A N 1
ATOM 7032 C CA . SER B 2 800 ? 228.753 239.127 203.185 1.00 38.65 800 SER A CA 1
ATOM 7033 C C . SER B 2 800 ? 227.961 240.231 202.488 1.00 38.65 800 SER A C 1
ATOM 7034 O O . SER B 2 800 ? 226.759 240.402 202.705 1.00 38.65 800 SER A O 1
ATOM 7037 N N . ASP B 2 801 ? 228.648 240.998 201.650 1.00 39.12 801 ASP A N 1
ATOM 7038 C CA . ASP B 2 801 ? 228.048 242.165 201.016 1.00 39.12 801 ASP A CA 1
ATOM 7039 C C . ASP B 2 801 ? 226.765 241.799 200.287 1.00 39.12 801 ASP A C 1
ATOM 7040 O O . ASP B 2 801 ? 226.780 241.015 199.337 1.00 39.12 801 ASP A O 1
ATOM 7045 N N . VAL B 2 802 ? 225.657 242.370 200.744 1.00 31.00 802 VAL A N 1
ATOM 7046 C CA . VAL B 2 802 ? 224.340 242.131 200.164 1.00 31.00 802 VAL A CA 1
ATOM 7047 C C . VAL B 2 802 ? 224.169 243.062 198.971 1.00 31.00 802 VAL A C 1
ATOM 7048 O O . VAL B 2 802 ? 224.558 244.234 199.051 1.00 31.00 802 VAL A O 1
ATOM 7052 N N . PRO B 2 803 ? 223.627 242.590 197.847 1.00 28.87 803 PRO A N 1
ATOM 7053 C CA . PRO B 2 803 ? 223.464 243.454 196.675 1.00 28.87 803 PRO A CA 1
ATOM 7054 C C . PRO B 2 803 ? 222.559 244.650 196.935 1.00 28.87 803 PRO A C 1
ATOM 7055 O O . PRO B 2 803 ? 221.903 244.782 197.969 1.00 28.87 803 PRO A O 1
ATOM 7059 N N . ASP B 2 804 ? 222.536 245.540 195.950 1.00 37.56 804 ASP A N 1
ATOM 7060 C CA . ASP B 2 804 ? 221.946 246.865 196.069 1.00 37.56 804 ASP A CA 1
ATOM 7061 C C . ASP B 2 804 ? 220.958 247.130 194.944 1.00 37.56 804 ASP A C 1
ATOM 7062 O O . ASP B 2 804 ? 220.919 248.224 194.376 1.00 37.56 804 ASP A O 1
ATOM 7067 N N . GLU B 2 805 ? 220.143 246.142 194.601 1.00 32.31 805 GLU A N 1
ATOM 7068 C CA . GLU B 2 805 ? 219.176 246.296 193.531 1.00 32.31 805 GLU A CA 1
ATOM 7069 C C . GLU B 2 805 ? 217.847 246.773 194.111 1.00 32.31 805 GLU A C 1
ATOM 7070 O O . GLU B 2 805 ? 217.762 247.162 195.278 1.00 32.31 805 GLU A O 1
ATOM 7076 N N . LYS B 2 806 ? 216.788 246.763 193.301 1.00 35.62 806 LYS A N 1
ATOM 7077 C CA . LYS B 2 806 ? 215.546 247.424 193.698 1.00 35.62 806 LYS A CA 1
ATOM 7078 C C . LYS B 2 806 ? 214.786 246.615 194.743 1.00 35.62 806 LYS A C 1
ATOM 7079 O O . LYS B 2 806 ? 214.529 247.098 195.850 1.00 35.62 806 LYS A O 1
ATOM 7085 N N . THR B 2 807 ? 214.401 245.386 194.403 1.00 26.67 807 THR A N 1
ATOM 7086 C CA . THR B 2 807 ? 213.651 244.517 195.296 1.00 26.67 807 THR A CA 1
ATOM 7087 C C . THR B 2 807 ? 214.363 243.175 195.416 1.00 26.67 807 THR A C 1
ATOM 7088 O O . THR B 2 807 ? 215.330 242.898 194.707 1.00 26.67 807 THR A O 1
ATOM 7092 N N . HIS B 2 808 ? 213.853 242.324 196.310 1.00 22.61 808 HIS A N 1
ATOM 7093 C CA . HIS B 2 808 ? 214.617 241.172 196.777 1.00 22.61 808 HIS A CA 1
ATOM 7094 C C . HIS B 2 808 ? 214.811 240.094 195.722 1.00 22.61 808 HIS A C 1
ATOM 7095 O O . HIS B 2 808 ? 215.742 239.288 195.850 1.00 22.61 808 HIS A O 1
ATOM 7102 N N . TYR B 2 809 ? 213.962 240.040 194.698 1.00 20.48 809 TYR A N 1
ATOM 7103 C CA . TYR B 2 809 ? 214.135 239.017 193.675 1.00 20.48 809 TYR A CA 1
ATOM 7104 C C . TYR B 2 809 ? 215.415 239.255 192.874 1.00 20.48 809 TYR A C 1
ATOM 7105 O O . TYR B 2 809 ? 216.150 238.310 192.561 1.00 20.48 809 TYR A O 1
ATOM 7114 N N . GLU B 2 810 ? 215.726 240.518 192.583 1.00 23.52 810 GLU A N 1
ATOM 7115 C CA . GLU B 2 810 ? 216.959 240.836 191.873 1.00 23.52 810 GLU A CA 1
ATOM 7116 C C . GLU B 2 810 ? 218.188 240.516 192.712 1.00 23.52 810 GLU A C 1
ATOM 7117 O O . GLU B 2 810 ? 219.215 240.094 192.178 1.00 23.52 810 GLU A O 1
ATOM 7123 N N . ASN B 2 811 ? 218.113 240.734 194.027 1.00 20.33 811 ASN A N 1
ATOM 7124 C CA . ASN B 2 811 ? 219.242 240.418 194.890 1.00 20.33 811 ASN A CA 1
ATOM 7125 C C . ASN B 2 811 ? 219.466 238.924 194.970 1.00 20.33 811 ASN A C 1
ATOM 7126 O O . ASN B 2 811 ? 220.609 238.458 194.918 1.00 20.33 811 ASN A O 1
ATOM 7131 N N . THR B 2 812 ? 218.394 238.152 195.111 1.00 18.05 812 THR A N 1
ATOM 7132 C CA . THR B 2 812 ? 218.558 236.709 195.071 1.00 18.05 812 THR A CA 1
ATOM 7133 C C . THR B 2 812 ? 219.126 236.269 193.731 1.00 18.05 812 THR A C 1
ATOM 7134 O O . THR B 2 812 ? 219.917 235.324 193.664 1.00 18.05 812 THR A O 1
ATOM 7138 N N . TYR B 2 813 ? 218.750 236.959 192.651 1.00 17.73 813 TYR A N 1
ATOM 7139 C CA . TYR B 2 813 ? 219.292 236.639 191.335 1.00 17.73 813 TYR A CA 1
ATOM 7140 C C . TYR B 2 813 ? 220.794 236.902 191.265 1.00 17.73 813 TYR A C 1
ATOM 7141 O O . TYR B 2 813 ? 221.553 236.096 190.715 1.00 17.73 813 TYR A O 1
ATOM 7150 N N . VAL B 2 814 ? 221.241 238.036 191.810 1.00 18.15 814 VAL A N 1
ATOM 7151 C CA . VAL B 2 814 ? 222.667 238.347 191.843 1.00 18.15 814 VAL A CA 1
ATOM 7152 C C . VAL B 2 814 ? 223.417 237.326 192.684 1.00 18.15 814 VAL A C 1
ATOM 7153 O O . VAL B 2 814 ? 224.552 236.951 192.370 1.00 18.15 814 VAL A O 1
ATOM 7157 N N . MET B 2 815 ? 222.798 236.857 193.769 1.00 16.59 815 MET A N 1
ATOM 7158 C CA . MET B 2 815 ? 223.452 235.859 194.610 1.00 16.59 815 MET A CA 1
ATOM 7159 C C . MET B 2 815 ? 223.542 234.504 193.911 1.00 16.59 815 MET A C 1
ATOM 7160 O O . MET B 2 815 ? 224.518 233.772 194.092 1.00 16.59 815 MET A O 1
ATOM 7165 N N . ILE B 2 816 ? 222.535 234.148 193.114 1.00 15.81 816 ILE A N 1
ATOM 7166 C CA . ILE B 2 816 ? 222.625 232.929 192.316 1.00 15.81 816 ILE A CA 1
ATOM 7167 C C . ILE B 2 816 ? 223.723 233.062 191.277 1.00 15.81 816 ILE A C 1
ATOM 7168 O O . ILE B 2 816 ? 224.443 232.104 190.995 1.00 15.81 816 ILE A O 1
ATOM 7173 N N . LEU B 2 817 ? 223.873 234.245 190.688 1.00 16.38 817 LEU A N 1
ATOM 7174 C CA . LEU B 2 817 ? 224.959 234.444 189.733 1.00 16.38 817 LEU A CA 1
ATOM 7175 C C . LEU B 2 817 ? 226.320 234.332 190.410 1.00 16.38 817 LEU A C 1
ATOM 7176 O O . LEU B 2 817 ? 227.272 233.812 189.819 1.00 16.38 817 LEU A O 1
ATOM 7181 N N . ARG B 2 818 ? 226.437 234.825 191.649 1.00 17.41 818 ARG A N 1
ATOM 7182 C CA . ARG B 2 818 ? 227.681 234.671 192.400 1.00 17.41 818 ARG A CA 1
ATOM 7183 C C . ARG B 2 818 ? 227.956 233.209 192.714 1.00 17.41 818 ARG A C 1
ATOM 7184 O O . ARG B 2 818 ? 229.099 232.752 192.618 1.00 17.41 818 ARG A O 1
ATOM 7192 N N . LEU B 2 819 ? 226.929 232.463 193.114 1.00 16.74 819 LEU A N 1
ATOM 7193 C CA . LEU B 2 819 ? 227.104 231.034 193.347 1.00 16.74 819 LEU A CA 1
ATOM 7194 C C . LEU B 2 819 ? 227.549 230.327 192.082 1.00 16.74 819 LEU A C 1
ATOM 7195 O O . LEU B 2 819 ? 228.380 229.419 192.132 1.00 16.74 819 LEU A O 1
ATOM 7200 N N . ILE B 2 820 ? 226.994 230.725 190.938 1.00 16.77 820 ILE A N 1
ATOM 7201 C CA . ILE B 2 820 ? 227.369 230.138 189.656 1.00 16.77 820 ILE A CA 1
ATOM 7202 C C . ILE B 2 820 ? 228.820 230.451 189.324 1.00 16.77 820 ILE A C 1
ATOM 7203 O O . ILE B 2 820 ? 229.562 229.590 188.838 1.00 16.77 820 ILE A O 1
ATOM 7208 N N . TYR B 2 821 ? 229.249 231.685 189.575 1.00 19.33 821 TYR A N 1
ATOM 7209 C CA . TYR B 2 821 ? 230.574 232.117 189.160 1.00 19.33 821 TYR A CA 1
ATOM 7210 C C . TYR B 2 821 ? 231.678 231.631 190.078 1.00 19.33 821 TYR A C 1
ATOM 7211 O O . TYR B 2 821 ? 232.850 231.681 189.695 1.00 19.33 821 TYR A O 1
ATOM 7220 N N . GLY B 2 822 ? 231.341 231.155 191.264 1.00 19.09 822 GLY A N 1
ATOM 7221 C CA . GLY B 2 822 ? 232.331 230.683 192.200 1.00 19.09 822 GLY A CA 1
ATOM 7222 C C . GLY B 2 822 ? 232.783 231.699 193.217 1.00 19.09 822 GLY A C 1
ATOM 7223 O O . GLY B 2 822 ? 233.857 231.522 193.799 1.00 19.09 822 GLY A O 1
ATOM 7224 N N . ILE B 2 823 ? 232.010 232.761 193.443 1.00 21.03 823 ILE A N 1
ATOM 7225 C CA . ILE B 2 823 ? 232.366 233.767 194.429 1.00 21.03 823 ILE A CA 1
ATOM 7226 C C . ILE B 2 823 ? 231.608 233.584 195.728 1.00 21.03 823 ILE A C 1
ATOM 7227 O O . ILE B 2 823 ? 231.735 234.410 196.637 1.00 21.03 823 ILE A O 1
ATOM 7232 N N . VAL B 2 824 ? 230.823 232.520 195.839 1.00 21.59 824 VAL A N 1
ATOM 7233 C CA . VAL B 2 824 ? 230.017 232.199 197.011 1.00 21.59 824 VAL A CA 1
ATOM 7234 C C . VAL B 2 824 ? 229.854 230.687 197.020 1.00 21.59 824 VAL A C 1
ATOM 7235 O O . VAL B 2 824 ? 229.552 230.095 195.984 1.00 21.59 824 VAL A O 1
ATOM 7239 N N . ASP B 2 825 ? 230.088 230.046 198.160 1.00 23.51 825 ASP A N 1
ATOM 7240 C CA . ASP B 2 825 ? 229.857 228.611 198.251 1.00 23.51 825 ASP A CA 1
ATOM 7241 C C . ASP B 2 825 ? 228.467 228.347 198.815 1.00 23.51 825 ASP A C 1
ATOM 7242 O O . ASP B 2 825 ? 227.750 229.265 199.205 1.00 23.51 825 ASP A O 1
ATOM 7247 N N . GLN B 2 826 ? 228.083 227.068 198.840 1.00 19.64 826 GLN A N 1
ATOM 7248 C CA . GLN B 2 826 ? 226.697 226.724 199.147 1.00 19.64 826 GLN A CA 1
ATOM 7249 C C . GLN B 2 826 ? 226.280 227.185 200.537 1.00 19.64 826 GLN A C 1
ATOM 7250 O O . GLN B 2 826 ? 225.126 227.576 200.737 1.00 19.64 826 GLN A O 1
ATOM 7256 N N . SER B 2 827 ? 227.193 227.156 201.505 1.00 20.39 827 SER A N 1
ATOM 7257 C CA . SER B 2 827 ? 226.839 227.524 202.870 1.00 20.39 827 SER A CA 1
ATOM 7258 C C . SER B 2 827 ? 226.483 229.000 202.975 1.00 20.39 827 SER A C 1
ATOM 7259 O O . SER B 2 827 ? 225.465 229.361 203.574 1.00 20.39 827 SER A O 1
ATOM 7262 N N . ALA B 2 828 ? 227.312 229.871 202.403 1.00 17.65 828 ALA A N 1
ATOM 7263 C CA . ALA B 2 828 ? 227.021 231.298 202.444 1.00 17.65 828 ALA A CA 1
ATOM 7264 C C . ALA B 2 828 ? 225.724 231.613 201.716 1.00 17.65 828 ALA A C 1
ATOM 7265 O O . ALA B 2 828 ? 224.937 232.456 202.164 1.00 17.65 828 ALA A O 1
ATOM 7267 N N . PHE B 2 829 ? 225.468 230.913 200.610 1.00 17.62 829 PHE A N 1
ATOM 7268 C CA . PHE B 2 829 ? 224.267 231.145 199.817 1.00 17.62 829 PHE A CA 1
ATOM 7269 C C . PHE B 2 829 ? 223.012 230.724 200.572 1.00 17.62 829 PHE A C 1
ATOM 7270 O O . PHE B 2 829 ? 222.020 231.467 200.609 1.00 17.62 829 PHE A O 1
ATOM 7278 N N . GLU B 2 830 ? 223.042 229.546 201.205 1.00 16.28 830 GLU A N 1
ATOM 7279 C CA . GLU B 2 830 ? 221.890 229.081 201.971 1.00 16.28 830 GLU A CA 1
ATOM 7280 C C . GLU B 2 830 ? 221.646 229.957 203.185 1.00 16.28 830 GLU A C 1
ATOM 7281 O O . GLU B 2 830 ? 220.495 230.220 203.541 1.00 16.28 830 GLU A O 1
ATOM 7287 N N . ASP B 2 831 ? 222.710 230.423 203.838 1.00 17.93 831 ASP A N 1
ATOM 7288 C CA . ASP B 2 831 ? 222.526 231.333 204.961 1.00 17.93 831 ASP A CA 1
ATOM 7289 C C . ASP B 2 831 ? 221.903 232.652 204.524 1.00 17.93 831 ASP A C 1
ATOM 7290 O O . ASP B 2 831 ? 221.036 233.190 205.227 1.00 17.93 831 ASP A O 1
ATOM 7295 N N . TYR B 2 832 ? 222.312 233.173 203.360 1.00 16.85 832 TYR A N 1
ATOM 7296 C CA . TYR B 2 832 ? 221.652 234.347 202.802 1.00 16.85 832 TYR A CA 1
ATOM 7297 C C . TYR B 2 832 ? 220.169 234.087 202.587 1.00 16.85 832 TYR A C 1
ATOM 7298 O O . TYR B 2 832 ? 219.328 234.932 202.911 1.00 16.85 832 TYR A O 1
ATOM 7307 N N . LEU B 2 833 ? 219.830 232.930 202.015 1.00 15.66 833 LEU A N 1
ATOM 7308 C CA . LEU B 2 833 ? 218.428 232.636 201.730 1.00 15.66 833 LEU A CA 1
ATOM 7309 C C . LEU B 2 833 ? 217.610 232.542 203.009 1.00 15.66 833 LEU A C 1
ATOM 7310 O O . LEU B 2 833 ? 216.488 233.061 203.083 1.00 15.66 833 LEU A O 1
ATOM 7315 N N . ARG B 2 834 ? 218.165 231.880 204.027 1.00 14.26 834 ARG A N 1
ATOM 7316 C CA . ARG B 2 834 ? 217.463 231.688 205.291 1.00 14.26 834 ARG A CA 1
ATOM 7317 C C . ARG B 2 834 ? 217.228 233.010 206.004 1.00 14.26 834 ARG A C 1
ATOM 7318 O O . ARG B 2 834 ? 216.205 233.193 206.665 1.00 14.26 834 ARG A O 1
ATOM 7326 N N . PHE B 2 835 ? 218.182 233.940 205.913 1.00 17.00 835 PHE A N 1
ATOM 7327 C CA . PHE B 2 835 ? 217.995 235.221 206.590 1.00 17.00 835 PHE A CA 1
ATOM 7328 C C . PHE B 2 835 ? 216.757 235.950 206.087 1.00 17.00 835 PHE A C 1
ATOM 7329 O O . PHE B 2 835 ? 216.040 236.580 206.869 1.00 17.00 835 PHE A O 1
ATOM 7337 N N . TYR B 2 836 ? 216.487 235.875 204.785 1.00 16.88 836 TYR A N 1
ATOM 7338 C CA . TYR B 2 836 ? 215.432 236.687 204.190 1.00 16.88 836 TYR A CA 1
ATOM 7339 C C . TYR B 2 836 ? 214.102 235.962 204.106 1.00 16.88 836 TYR A C 1
ATOM 7340 O O . TYR B 2 836 ? 213.081 236.520 204.513 1.00 16.88 836 TYR A O 1
ATOM 7349 N N . TYR B 2 837 ? 214.082 234.725 203.614 1.00 16.28 837 TYR A N 1
ATOM 7350 C CA . TYR B 2 837 ? 212.822 234.057 203.318 1.00 16.28 837 TYR A CA 1
ATOM 7351 C C . TYR B 2 837 ? 212.433 232.998 204.338 1.00 16.28 837 TYR A C 1
ATOM 7352 O O . TYR B 2 837 ? 211.439 232.304 204.126 1.00 16.28 837 TYR A O 1
ATOM 7361 N N . GLY B 2 838 ? 213.163 232.866 205.443 1.00 12.13 838 GLY A N 1
ATOM 7362 C CA . GLY B 2 838 ? 212.853 231.807 206.380 1.00 12.13 838 GLY A CA 1
ATOM 7363 C C . GLY B 2 838 ? 213.173 230.455 205.776 1.00 12.13 838 GLY A C 1
ATOM 7364 O O . GLY B 2 838 ? 214.092 230.308 204.977 1.00 12.13 838 GLY A O 1
ATOM 7365 N N . ASN B 2 839 ? 212.391 229.448 206.151 1.00 12.06 839 ASN A N 1
ATOM 7366 C CA . ASN B 2 839 ? 212.546 228.117 205.586 1.00 12.06 839 ASN A CA 1
ATOM 7367 C C . ASN B 2 839 ? 211.728 227.926 204.318 1.00 12.06 839 ASN A C 1
ATOM 7368 O O . ASN B 2 839 ? 211.528 226.786 203.888 1.00 12.06 839 ASN A O 1
ATOM 7373 N N . LYS B 2 840 ? 211.277 229.013 203.697 1.00 15.16 840 LYS A N 1
ATOM 7374 C CA . LYS B 2 840 ? 210.322 228.963 202.602 1.00 15.16 840 LYS A CA 1
ATOM 7375 C C . LYS B 2 840 ? 210.966 229.013 201.230 1.00 15.16 840 LYS A C 1
ATOM 7376 O O . LYS B 2 840 ? 210.248 229.083 200.235 1.00 15.16 840 LYS A O 1
ATOM 7382 N N . ALA B 2 841 ? 212.286 228.955 201.141 1.00 15.15 841 ALA A N 1
ATOM 7383 C CA . ALA B 2 841 ? 212.985 229.077 199.870 1.00 15.15 841 ALA A CA 1
ATOM 7384 C C . ALA B 2 841 ? 213.890 227.887 199.603 1.00 15.15 841 ALA A C 1
ATOM 7385 O O . ALA B 2 841 ? 215.006 228.045 199.126 1.00 15.15 841 ALA A O 1
ATOM 7387 N N . TYR B 2 842 ? 213.417 226.680 199.890 1.00 15.61 842 TYR A N 1
ATOM 7388 C CA . TYR B 2 842 ? 214.289 225.516 199.955 1.00 15.61 842 TYR A CA 1
ATOM 7389 C C . TYR B 2 842 ? 214.419 224.769 198.642 1.00 15.61 842 TYR A C 1
ATOM 7390 O O . TYR B 2 842 ? 215.094 223.738 198.608 1.00 15.61 842 TYR A O 1
ATOM 7399 N N . LYS B 2 843 ? 213.784 225.232 197.573 1.00 16.71 843 LYS A N 1
ATOM 7400 C CA . LYS B 2 843 ? 213.969 224.624 196.265 1.00 16.71 843 LYS A CA 1
ATOM 7401 C C . LYS B 2 843 ? 215.001 225.359 195.431 1.00 16.71 843 LYS A C 1
ATOM 7402 O O . LYS B 2 843 ? 215.354 224.892 194.346 1.00 16.71 843 LYS A O 1
ATOM 7408 N N . ILE B 2 844 ? 215.490 226.494 195.930 1.0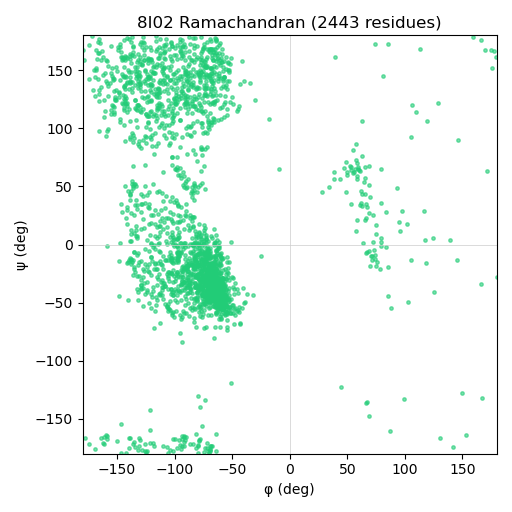0 17.25 844 ILE A N 1
ATOM 7409 C CA . ILE B 2 844 ? 216.645 227.180 195.370 1.00 17.25 844 ILE A CA 1
ATOM 7410 C C . ILE B 2 844 ? 217.948 226.588 195.860 1.00 17.25 844 ILE A C 1
ATOM 7411 O O . ILE B 2 844 ? 219.001 226.877 195.289 1.00 17.25 844 ILE A O 1
ATOM 7416 N N . TYR B 2 845 ? 217.908 225.756 196.895 1.00 17.64 845 TYR A N 1
ATOM 7417 C CA . TYR B 2 845 ? 219.142 225.205 197.432 1.00 17.64 845 TYR A CA 1
ATOM 7418 C C . TYR B 2 845 ? 219.880 224.380 196.392 1.00 17.64 845 TYR A C 1
ATOM 7419 O O . TYR B 2 845 ? 221.113 224.333 196.401 1.00 17.64 845 TYR A O 1
ATOM 7428 N N . THR B 2 846 ? 219.152 223.748 195.475 1.00 16.96 846 THR A N 1
ATOM 7429 C CA . THR B 2 846 ? 219.734 222.894 194.447 1.00 16.96 846 THR A CA 1
ATOM 7430 C C . THR B 2 846 ? 219.604 223.491 193.046 1.00 16.96 846 THR A C 1
ATOM 7431 O O . THR B 2 846 ? 219.549 222.758 192.060 1.00 16.96 846 THR A O 1
ATOM 7435 N N . ILE B 2 847 ? 219.581 224.826 192.945 1.00 14.07 847 ILE A N 1
ATOM 7436 C CA . ILE B 2 847 ? 219.417 225.523 191.672 1.00 14.07 847 ILE A CA 1
ATOM 7437 C C . ILE B 2 847 ? 220.697 225.604 190.863 1.00 14.07 847 ILE A C 1
ATOM 7438 O O . ILE B 2 847 ? 220.692 226.189 189.778 1.00 14.07 847 ILE A O 1
ATOM 7443 N N . ASP B 2 848 ? 221.798 225.045 191.353 1.00 14.52 848 ASP A N 1
ATOM 7444 C CA . ASP B 2 848 ? 223.032 224.970 190.583 1.00 14.52 848 ASP A CA 1
ATOM 7445 C C . ASP B 2 848 ? 223.090 223.704 189.749 1.00 14.52 848 ASP A C 1
ATOM 7446 O O . ASP B 2 848 ? 223.497 223.742 188.585 1.00 14.52 848 ASP A O 1
ATOM 7451 N N . LYS B 2 849 ? 222.675 222.575 190.319 1.00 13.65 849 LYS A N 1
ATOM 7452 C CA . LYS B 2 849 ? 222.625 221.343 189.547 1.00 13.65 849 LYS A CA 1
ATOM 7453 C C . LYS B 2 849 ? 221.475 221.354 188.553 1.00 13.65 849 LYS A C 1
ATOM 7454 O O . LYS B 2 849 ? 221.568 220.728 187.498 1.00 13.65 849 LYS A O 1
ATOM 7460 N N . LEU B 2 850 ? 220.399 222.074 188.850 1.00 11.14 850 LEU A N 1
ATOM 7461 C CA . LEU B 2 850 ? 219.350 222.256 187.856 1.00 11.14 850 LEU A CA 1
ATOM 7462 C C . LEU B 2 850 ? 219.902 222.936 186.614 1.00 11.14 850 LEU A C 1
ATOM 7463 O O . LEU B 2 850 ? 219.772 222.419 185.498 1.00 11.14 850 LEU A O 1
ATOM 7468 N N . VAL B 2 851 ? 220.525 224.101 186.792 1.00 12.71 851 VAL A N 1
ATOM 7469 C CA . VAL B 2 851 ? 221.050 224.857 185.664 1.00 12.71 851 VAL A CA 1
ATOM 7470 C C . VAL B 2 851 ? 222.168 224.086 184.990 1.00 12.71 851 VAL A C 1
ATOM 7471 O O . VAL B 2 851 ? 222.347 224.180 183.775 1.00 12.71 851 VAL A O 1
ATOM 7475 N N . TRP B 2 852 ? 222.908 223.279 185.740 1.00 14.40 852 TRP A N 1
ATOM 7476 C CA . TRP B 2 852 ? 223.872 222.393 185.102 1.00 14.40 852 TRP A CA 1
ATOM 7477 C C . TRP B 2 852 ? 223.185 221.388 184.187 1.00 14.40 852 TRP A C 1
ATOM 7478 O O . TRP B 2 852 ? 223.687 221.078 183.105 1.00 14.40 852 TRP A O 1
ATOM 7489 N N . SER B 2 853 ? 222.028 220.873 184.603 1.00 13.51 853 SER A N 1
ATOM 7490 C CA . SER B 2 853 ? 221.285 219.926 183.777 1.00 13.51 853 SER A CA 1
ATOM 7491 C C . SER B 2 853 ? 220.783 220.583 182.499 1.00 13.51 853 SER A C 1
ATOM 7492 O O . SER B 2 853 ? 220.901 220.017 181.403 1.00 13.51 853 SER A O 1
ATOM 7495 N N . ALA B 2 854 ? 220.211 221.782 182.626 1.00 12.89 854 ALA A N 1
ATOM 7496 C CA . ALA B 2 854 ? 219.688 222.483 181.457 1.00 12.89 854 ALA A CA 1
ATOM 7497 C C . ALA B 2 854 ? 220.802 222.843 180.487 1.00 12.89 854 ALA A C 1
ATOM 7498 O O . ALA B 2 854 ? 220.657 222.678 179.270 1.00 12.89 854 ALA A O 1
ATOM 7500 N N . ALA B 2 855 ? 221.934 223.312 181.004 1.00 12.19 855 ALA A N 1
ATOM 7501 C CA . ALA B 2 855 ? 223.082 223.633 180.170 1.00 12.19 855 ALA A CA 1
ATOM 7502 C C . ALA B 2 855 ? 223.774 222.407 179.606 1.00 12.19 855 ALA A C 1
ATOM 7503 O O . ALA B 2 855 ? 224.511 222.532 178.631 1.00 12.19 855 ALA A O 1
ATOM 7505 N N . LYS B 2 856 ? 223.595 221.242 180.217 1.00 13.82 856 LYS A N 1
ATOM 7506 C CA . LYS B 2 856 ? 224.115 220.009 179.644 1.00 13.82 856 LYS A CA 1
ATOM 7507 C C . LYS B 2 856 ? 223.222 219.486 178.532 1.00 13.82 856 LYS A C 1
ATOM 7508 O O . LYS B 2 856 ? 223.703 218.797 177.629 1.00 13.82 856 LYS A O 1
ATOM 7514 N N . GLN B 2 857 ? 221.921 219.774 178.598 1.00 15.84 857 GLN A N 1
ATOM 7515 C CA . GLN B 2 857 ? 221.049 219.467 177.469 1.00 15.84 857 GLN A CA 1
ATOM 7516 C C . GLN B 2 857 ? 221.353 220.373 176.287 1.00 15.84 857 GLN A C 1
ATOM 7517 O O . GLN B 2 857 ? 221.618 219.893 175.185 1.00 15.84 857 GLN A O 1
ATOM 7523 N N . VAL B 2 858 ? 221.343 221.689 176.503 1.00 16.79 858 VAL A N 1
ATOM 7524 C CA . VAL B 2 858 ? 221.643 222.633 175.426 1.00 16.79 858 VAL A CA 1
ATOM 7525 C C . VAL B 2 858 ? 222.939 222.277 174.705 1.00 16.79 858 VAL A C 1
ATOM 7526 O O . VAL B 2 858 ? 223.099 222.561 173.516 1.00 16.79 858 VAL A O 1
ATOM 7530 N N . HIS B 2 859 ? 223.867 221.639 175.393 1.00 20.45 859 HIS A N 1
ATOM 7531 C CA . HIS B 2 859 ? 225.102 221.159 174.800 1.00 20.45 859 HIS A CA 1
ATOM 7532 C C . HIS B 2 859 ? 224.928 219.837 174.088 1.00 20.45 859 HIS A C 1
ATOM 7533 O O . HIS B 2 859 ? 225.917 219.250 173.647 1.00 20.45 859 HIS A O 1
ATOM 7540 N N . HIS B 2 860 ? 223.698 219.342 173.992 1.00 23.98 860 HIS A N 1
ATOM 7541 C CA . HIS B 2 860 ? 223.392 218.077 173.337 1.00 23.98 860 HIS A CA 1
ATOM 7542 C C . HIS B 2 860 ? 222.610 218.262 172.053 1.00 23.98 860 HIS A C 1
ATOM 7543 O O . HIS B 2 860 ? 222.813 217.515 171.103 1.00 23.98 860 HIS A O 1
ATOM 7550 N N . ILE B 2 861 ? 221.768 219.281 171.999 1.00 22.19 861 ILE A N 1
ATOM 7551 C CA . ILE B 2 861 ? 220.994 219.657 170.829 1.00 22.19 861 ILE A CA 1
ATOM 7552 C C . ILE B 2 861 ? 221.923 220.278 169.796 1.00 22.19 861 ILE A C 1
ATOM 7553 O O . ILE B 2 861 ? 221.475 220.809 168.780 1.00 22.19 861 ILE A O 1
ATOM 7558 N N . VAL B 2 862 ? 223.229 220.241 170.061 1.00 25.75 862 VAL A N 1
ATOM 7559 C CA . VAL B 2 862 ? 224.211 220.981 169.283 1.00 25.75 862 VAL A CA 1
ATOM 7560 C C . VAL B 2 862 ? 225.405 220.125 168.887 1.00 25.75 862 VAL A C 1
ATOM 7561 O O . VAL B 2 862 ? 226.174 220.513 168.010 1.00 25.75 862 VAL A O 1
ATOM 7565 N N . SER B 2 863 ? 225.510 218.917 169.416 1.00 30.23 863 SER A N 1
ATOM 7566 C CA . SER B 2 863 ? 226.631 218.029 169.162 1.00 30.23 863 SER A CA 1
ATOM 7567 C C . SER B 2 863 ? 226.090 216.604 169.165 1.00 30.23 863 SER A C 1
ATOM 7568 O O . SER B 2 863 ? 224.930 216.376 168.813 1.00 30.23 863 SER A O 1
ATOM 7571 N N . ASP B 2 864 ? 226.953 215.638 169.467 1.00 36.73 864 ASP A N 1
ATOM 7572 C CA . ASP B 2 864 ? 226.659 214.211 169.619 1.00 36.73 864 ASP A CA 1
ATOM 7573 C C . ASP B 2 864 ? 226.651 213.464 168.297 1.00 36.73 864 ASP A C 1
ATOM 7574 O O . ASP B 2 864 ? 226.457 212.247 168.308 1.00 36.73 864 ASP A O 1
ATOM 7579 N N . GLY B 2 865 ? 226.856 214.130 167.166 1.00 35.87 865 GLY A N 1
ATOM 7580 C CA . GLY B 2 865 ? 226.912 213.441 165.896 1.00 35.87 865 GLY A CA 1
ATOM 7581 C C . GLY B 2 865 ? 225.638 212.748 165.468 1.00 35.87 865 GLY A C 1
ATOM 7582 O O . GLY B 2 865 ? 225.634 212.110 164.412 1.00 35.87 865 GLY A O 1
ATOM 7583 N N . LYS B 2 866 ? 224.563 212.829 166.255 1.00 36.29 866 LYS A N 1
ATOM 7584 C CA . LYS B 2 866 ? 223.293 212.233 165.861 1.00 36.29 866 LYS A CA 1
ATOM 7585 C C . LYS B 2 866 ? 222.150 213.228 165.979 1.00 36.29 866 LYS A C 1
ATOM 7586 O O . LYS B 2 866 ? 221.224 213.192 165.166 1.00 36.29 866 LYS A O 1
ATOM 7592 N N . TYR B 2 867 ? 222.191 214.112 166.977 1.00 28.05 867 TYR A N 1
ATOM 7593 C CA . TYR B 2 867 ? 221.148 215.118 167.140 1.00 28.05 867 TYR A CA 1
ATOM 7594 C C . TYR B 2 867 ? 221.487 216.443 166.473 1.00 28.05 867 TYR A C 1
ATOM 7595 O O . TYR B 2 867 ? 220.580 217.245 166.200 1.00 28.05 867 TYR A O 1
ATOM 7604 N N . LYS B 2 868 ? 222.763 216.687 166.187 1.00 34.99 868 LYS A N 1
ATOM 7605 C CA . LYS B 2 868 ? 223.122 217.871 165.420 1.00 34.99 868 LYS A CA 1
ATOM 7606 C C . LYS B 2 868 ? 222.407 217.893 164.074 1.00 34.99 868 LYS A C 1
ATOM 7607 O O . LYS B 2 868 ? 222.004 218.959 163.593 1.00 34.99 868 LYS A O 1
ATOM 7613 N N . PHE B 2 869 ? 222.214 216.723 163.462 1.00 35.48 869 PHE A N 1
ATOM 7614 C CA . PHE B 2 869 ? 221.542 216.675 162.169 1.00 35.48 869 PHE A CA 1
ATOM 7615 C C . PHE B 2 869 ? 220.066 217.022 162.298 1.00 35.48 869 PHE A C 1
ATOM 7616 O O . PHE B 2 869 ? 219.517 217.748 161.461 1.00 35.48 869 PHE A O 1
ATOM 7624 N N . VAL B 2 870 ? 219.409 216.519 163.343 1.00 32.05 870 VAL A N 1
ATOM 7625 C CA . VAL B 2 870 ? 218.009 216.853 163.573 1.00 32.05 870 VAL A CA 1
ATOM 7626 C C . VAL B 2 870 ? 217.836 218.350 163.776 1.00 32.05 870 VAL A C 1
ATOM 7627 O O . VAL B 2 870 ? 216.917 218.962 163.212 1.00 32.05 870 VAL A O 1
ATOM 7631 N N . THR B 2 871 ? 218.716 218.976 164.553 1.00 31.52 871 THR A N 1
ATOM 7632 C CA . THR B 2 871 ? 218.530 220.405 164.772 1.00 31.52 871 THR A CA 1
ATOM 7633 C C . THR B 2 871 ? 218.889 221.230 163.542 1.00 31.52 871 THR A C 1
ATOM 7634 O O . THR B 2 871 ? 218.231 222.244 163.274 1.00 31.52 871 THR A O 1
ATOM 7638 N N . SER B 2 872 ? 219.881 220.798 162.755 1.00 34.58 872 SER A N 1
ATOM 7639 C CA . SER B 2 872 ? 220.199 221.507 161.523 1.00 34.58 872 SER A CA 1
ATOM 7640 C C . SER B 2 872 ? 219.048 221.432 160.533 1.00 34.58 872 SER A C 1
ATOM 7641 O O . SER B 2 872 ? 218.743 222.415 159.852 1.00 34.58 872 SER A O 1
ATOM 7644 N N . LEU B 2 873 ? 218.399 220.271 160.436 1.00 34.85 873 LEU A N 1
ATOM 7645 C CA . LEU B 2 873 ? 217.222 220.140 159.583 1.00 34.85 873 LEU A CA 1
ATOM 7646 C C . LEU B 2 873 ? 216.095 221.048 160.054 1.00 34.85 873 LEU A C 1
ATOM 7647 O O . LEU B 2 873 ? 215.465 221.749 159.250 1.00 34.85 873 LEU A O 1
ATOM 7652 N N . VAL B 2 874 ? 215.812 221.032 161.358 1.00 33.46 874 VAL A N 1
ATOM 7653 C CA . VAL B 2 874 ? 214.776 221.908 161.897 1.00 33.46 874 VAL A CA 1
ATOM 7654 C C . VAL B 2 874 ? 215.062 223.359 161.536 1.00 33.46 874 VAL A C 1
ATOM 7655 O O . VAL B 2 874 ? 214.147 224.133 161.236 1.00 33.46 874 VAL A O 1
ATOM 7659 N N . GLU B 2 875 ? 216.335 223.750 161.556 1.00 37.18 875 GLU A N 1
ATOM 7660 C CA . GLU B 2 875 ? 216.666 225.141 161.271 1.00 37.18 875 GLU A CA 1
ATOM 7661 C C . GLU B 2 875 ? 216.545 225.454 159.789 1.00 37.18 875 GLU A C 1
ATOM 7662 O O . GLU B 2 875 ? 216.039 226.519 159.416 1.00 37.18 875 GLU A O 1
ATOM 7668 N N . GLN B 2 876 ? 216.997 224.543 158.925 1.00 39.20 876 GLN A N 1
ATOM 7669 C CA . GLN B 2 876 ? 217.063 224.857 157.503 1.00 39.20 876 GLN A CA 1
ATOM 7670 C C . GLN B 2 876 ? 215.685 224.839 156.857 1.00 39.20 876 GLN A C 1
ATOM 7671 O O . GLN B 2 876 ? 215.387 225.694 156.018 1.00 39.20 876 GLN A O 1
ATOM 7677 N N . ASN B 2 877 ? 214.820 223.896 157.227 1.00 37.36 877 ASN A N 1
ATOM 7678 C CA . ASN B 2 877 ? 213.466 223.994 156.677 1.00 37.36 877 ASN A CA 1
ATOM 7679 C C . ASN B 2 877 ? 212.570 224.811 157.591 1.00 37.36 877 ASN A C 1
ATOM 7680 O O . ASN B 2 877 ? 211.482 224.404 157.966 1.00 37.36 877 ASN A O 1
ATOM 7685 N N . SER B 2 878 ? 213.045 226.006 157.924 1.00 37.41 878 SER A N 1
ATOM 7686 C CA . SER B 2 878 ? 212.294 226.973 158.709 1.00 37.41 878 SER A CA 1
ATOM 7687 C C . SER B 2 878 ? 212.074 228.284 157.975 1.00 37.41 878 SER A C 1
ATOM 7688 O O . SER B 2 878 ? 211.465 229.197 158.540 1.00 37.41 878 SER A O 1
ATOM 7691 N N . SER B 2 879 ? 212.550 228.404 156.743 1.00 38.68 879 SER A N 1
ATOM 7692 C CA . SER B 2 879 ? 212.446 229.639 155.986 1.00 38.68 879 SER A CA 1
ATOM 7693 C C . SER B 2 879 ? 211.012 229.890 155.541 1.00 38.68 879 SER A C 1
ATOM 7694 O O . SER B 2 879 ? 210.083 229.235 156.009 1.00 38.68 879 SER A O 1
ATOM 7697 N N . TYR B 2 886 ? 206.140 225.784 153.650 1.00 39.23 886 TYR A N 1
ATOM 7698 C CA . TYR B 2 886 ? 207.376 225.334 154.271 1.00 39.23 886 TYR A CA 1
ATOM 7699 C C . TYR B 2 886 ? 207.059 224.646 155.588 1.00 39.23 886 TYR A C 1
ATOM 7700 O O . TYR B 2 886 ? 207.896 223.954 156.160 1.00 39.23 886 TYR A O 1
ATOM 7709 N N . ASP B 2 887 ? 205.836 224.874 156.071 1.00 37.14 887 ASP A N 1
ATOM 7710 C CA . ASP B 2 887 ? 205.292 224.057 157.148 1.00 37.14 887 ASP A CA 1
ATOM 7711 C C . ASP B 2 887 ? 205.105 222.630 156.675 1.00 37.14 887 ASP A C 1
ATOM 7712 O O . ASP B 2 887 ? 205.365 221.665 157.411 1.00 37.14 887 ASP A O 1
ATOM 7717 N N . ASP B 2 888 ? 204.659 222.493 155.429 1.00 36.76 888 ASP A N 1
ATOM 7718 C CA . ASP B 2 888 ? 204.395 221.195 154.838 1.00 36.76 888 ASP A CA 1
ATOM 7719 C C . ASP B 2 888 ? 205.675 220.405 154.697 1.00 36.76 888 ASP A C 1
ATOM 7720 O O . ASP B 2 888 ? 205.693 219.202 154.949 1.00 36.76 888 ASP A O 1
ATOM 7725 N N . PHE B 2 889 ? 206.759 221.072 154.309 1.00 38.28 889 PHE A N 1
ATOM 7726 C CA . PHE B 2 889 ? 208.054 220.411 154.206 1.00 38.28 889 PHE A CA 1
ATOM 7727 C C . PHE B 2 889 ? 208.475 219.842 155.552 1.00 38.28 889 PHE A C 1
ATOM 7728 O O . PHE B 2 889 ? 208.938 218.699 155.645 1.00 38.28 889 PHE A O 1
ATOM 7736 N N . LEU B 2 890 ? 208.295 220.627 156.611 1.00 31.73 890 LEU A N 1
ATOM 7737 C CA . LEU B 2 890 ? 208.654 220.182 157.950 1.00 31.73 890 LEU A CA 1
ATOM 7738 C C . LEU B 2 890 ? 207.867 218.940 158.338 1.00 31.73 890 LEU A C 1
ATOM 7739 O O . LEU B 2 890 ? 208.451 217.900 158.666 1.00 31.73 890 LEU A O 1
ATOM 7744 N N . TYR B 2 891 ? 206.532 219.023 158.310 1.00 31.93 891 TYR A N 1
ATOM 7745 C CA . TYR B 2 891 ? 205.793 217.879 158.829 1.00 31.93 891 TYR A CA 1
ATOM 7746 C C . TYR B 2 891 ? 205.826 216.687 157.879 1.00 31.93 891 TYR A C 1
ATOM 7747 O O . TYR B 2 891 ? 205.628 215.558 158.329 1.00 31.93 891 TYR A O 1
ATOM 7756 N N . ARG B 2 892 ? 206.144 216.883 156.600 1.00 34.88 892 ARG A N 1
ATOM 7757 C CA . ARG B 2 892 ? 206.348 215.736 155.728 1.00 34.88 892 ARG A CA 1
ATOM 7758 C C . ARG B 2 892 ? 207.646 215.031 156.051 1.00 34.88 892 ARG A C 1
ATOM 7759 O O . ARG B 2 892 ? 207.673 213.804 156.172 1.00 34.88 892 ARG A O 1
ATOM 7767 N N . LEU B 2 893 ? 208.742 215.779 156.183 1.00 32.06 893 LEU A N 1
ATOM 7768 C CA . LEU B 2 893 ? 210.019 215.137 156.457 1.00 32.06 893 LEU A CA 1
ATOM 7769 C C . LEU B 2 893 ? 210.079 214.560 157.862 1.00 32.06 893 LEU A C 1
ATOM 7770 O O . LEU B 2 893 ? 210.874 213.650 158.110 1.00 32.06 893 LEU A O 1
ATOM 7775 N N . GLU B 2 894 ? 209.243 215.045 158.775 1.00 25.96 894 GLU A N 1
ATOM 7776 C CA . GLU B 2 894 ? 209.260 214.528 160.137 1.00 25.96 894 GLU A CA 1
ATOM 7777 C C . GLU B 2 894 ? 208.244 213.413 160.359 1.00 25.96 894 GLU A C 1
ATOM 7778 O O . GLU B 2 894 ? 208.523 212.469 161.104 1.00 25.96 894 GLU A O 1
ATOM 7784 N N . ILE B 2 895 ? 207.079 213.484 159.711 1.00 26.71 895 ILE A N 1
ATOM 7785 C CA . ILE B 2 895 ? 205.956 212.623 160.054 1.00 26.71 895 ILE A CA 1
ATOM 7786 C C . ILE B 2 895 ? 205.563 211.651 158.941 1.00 26.71 895 ILE A C 1
ATOM 7787 O O . ILE B 2 895 ? 204.938 210.624 159.239 1.00 26.71 895 ILE A O 1
ATOM 7792 N N . GLU B 2 896 ? 205.917 211.920 157.678 1.00 31.78 896 GLU A N 1
ATOM 7793 C CA . GLU B 2 896 ? 205.573 211.031 156.571 1.00 31.78 896 GLU A CA 1
ATOM 7794 C C . GLU B 2 896 ? 206.772 210.618 155.730 1.00 31.78 896 GLU A C 1
ATOM 7795 O O . GLU B 2 896 ? 206.582 210.107 154.628 1.00 31.78 896 GLU A O 1
ATOM 7801 N N . LYS B 2 897 ? 207.993 210.840 156.202 1.00 34.54 897 LYS A N 1
ATOM 7802 C CA . LYS B 2 897 ? 209.183 210.375 155.507 1.00 34.54 897 LYS A CA 1
ATOM 7803 C C . LYS B 2 897 ? 210.219 209.721 156.415 1.00 34.54 897 LYS A C 1
ATOM 7804 O O . LYS B 2 897 ? 211.066 208.984 155.903 1.00 34.54 897 LYS A O 1
ATOM 7810 N N . LEU B 2 898 ? 210.184 209.960 157.730 1.00 35.51 898 LEU A N 1
ATOM 7811 C CA . LEU B 2 898 ? 210.828 209.094 158.723 1.00 35.51 898 LEU A CA 1
ATOM 7812 C C . LEU B 2 898 ? 212.355 209.017 158.555 1.00 35.51 898 LEU A C 1
ATOM 7813 O O . LEU B 2 898 ? 212.908 208.063 158.003 1.00 35.51 898 LEU A O 1
ATOM 7818 N N . LEU B 2 899 ? 213.020 210.101 158.994 1.00 37.16 899 LEU A N 1
ATOM 7819 C CA . LEU B 2 899 ? 214.470 210.156 159.235 1.00 37.16 899 LEU A CA 1
ATOM 7820 C C . LEU B 2 899 ? 214.895 209.646 160.630 1.00 37.16 899 LEU A C 1
ATOM 7821 O O . LEU B 2 899 ? 216.086 209.711 160.955 1.00 37.16 899 LEU A O 1
ATOM 7826 N N . ASN B 2 900 ? 213.967 209.116 161.425 1.00 39.56 900 ASN A N 1
ATOM 7827 C CA . ASN B 2 900 ? 214.109 208.895 162.863 1.00 39.56 900 ASN A CA 1
ATOM 7828 C C . ASN B 2 900 ? 215.381 208.123 163.235 1.00 39.56 900 ASN A C 1
ATOM 7829 O O . ASN B 2 900 ? 215.603 207.024 162.702 1.00 39.56 900 ASN A O 1
ATOM 7834 N N . PRO B 2 901 ? 216.284 208.694 164.110 1.00 45.12 901 PRO A N 1
ATOM 7835 C CA . PRO B 2 901 ? 217.413 207.902 164.637 1.00 45.12 901 PRO A CA 1
ATOM 7836 C C . PRO B 2 901 ? 217.089 206.860 165.711 1.00 45.12 901 PRO A C 1
ATOM 7837 O O . PRO B 2 901 ? 217.132 205.656 165.438 1.00 45.12 901 PRO A O 1
ATOM 7841 N N . ASP B 2 902 ? 216.762 207.314 166.931 1.00 44.02 902 ASP A N 1
ATOM 7842 C CA . ASP B 2 902 ? 216.336 206.455 168.040 1.00 44.02 902 ASP A CA 1
ATOM 7843 C C . ASP B 2 902 ? 215.701 207.294 169.146 1.00 44.02 902 ASP A C 1
ATOM 7844 O O . ASP B 2 902 ? 216.433 207.827 169.982 1.00 44.02 902 ASP A O 1
ATOM 7849 N N . GLU B 2 903 ? 214.368 207.393 169.207 1.00 34.30 903 GLU A N 1
ATOM 7850 C CA . GLU B 2 903 ? 213.755 208.302 170.175 1.00 34.30 903 GLU A CA 1
ATOM 7851 C C . GLU B 2 903 ? 212.232 208.216 170.225 1.00 34.30 903 GLU A C 1
ATOM 7852 O O . GLU B 2 903 ? 211.632 207.307 169.653 1.00 34.30 903 GLU A O 1
ATOM 7858 N N . ILE B 2 904 ? 211.611 209.138 170.950 1.00 22.36 904 ILE A N 1
ATOM 7859 C CA . ILE B 2 904 ? 210.184 209.405 170.854 1.00 22.36 904 ILE A CA 1
ATOM 7860 C C . ILE B 2 904 ? 210.019 210.653 169.997 1.00 22.36 904 ILE A C 1
ATOM 7861 O O . ILE B 2 904 ? 210.967 211.396 169.768 1.00 22.36 904 ILE A O 1
ATOM 7866 N N . LEU B 2 905 ? 208.813 210.884 169.490 1.00 15.78 905 LEU A N 1
ATOM 7867 C CA . LEU B 2 905 ? 208.526 212.075 168.702 1.00 15.78 905 LEU A CA 1
ATOM 7868 C C . LEU B 2 905 ? 207.502 212.911 169.441 1.00 15.78 905 LEU A C 1
ATOM 7869 O O . LEU B 2 905 ? 206.454 212.399 169.835 1.00 15.78 905 LEU A O 1
ATOM 7874 N N . PHE B 2 906 ? 207.806 214.188 169.630 1.00 11.72 906 PHE A N 1
ATOM 7875 C CA . PHE B 2 906 ? 206.916 215.133 170.265 1.00 11.72 906 PHE A CA 1
ATOM 7876 C C . PHE B 2 906 ? 206.641 216.252 169.286 1.00 11.72 906 PHE A C 1
ATOM 7877 O O . PHE B 2 906 ? 207.416 216.488 168.359 1.00 11.72 906 PHE A O 1
ATOM 7885 N N . ARG B 2 907 ? 205.547 216.959 169.535 1.00 16.15 907 ARG A N 1
ATOM 7886 C CA . ARG B 2 907 ? 205.180 218.149 168.785 1.00 16.15 907 ARG A CA 1
ATOM 7887 C C . ARG B 2 907 ? 204.922 219.286 169.756 1.00 16.15 907 ARG A C 1
ATOM 7888 O O . ARG B 2 907 ? 203.987 219.224 170.553 1.00 16.15 907 ARG A O 1
ATOM 7896 N N . PHE B 2 908 ? 205.739 220.322 169.670 1.00 13.72 908 PHE A N 1
ATOM 7897 C CA . PHE B 2 908 ? 205.657 221.486 170.537 1.00 13.72 908 PHE A CA 1
ATOM 7898 C C . PHE B 2 908 ? 204.918 222.587 169.806 1.00 13.72 908 PHE A C 1
ATOM 7899 O O . PHE B 2 908 ? 205.291 222.942 168.686 1.00 13.72 908 PHE A O 1
ATOM 7907 N N . CYS B 2 909 ? 203.875 223.115 170.429 1.00 17.27 909 CYS A N 1
ATOM 7908 C CA . CYS B 2 909 ? 203.037 224.144 169.834 1.00 17.27 909 CYS A CA 1
ATOM 7909 C C . CYS B 2 909 ? 203.307 225.488 170.498 1.00 17.27 909 CYS A C 1
ATOM 7910 O O . CYS B 2 909 ? 204.210 225.627 171.314 1.00 17.27 909 CYS A O 1
ATOM 7913 N N . TRP B 2 910 ? 202.519 226.494 170.125 1.00 18.51 910 TRP A N 1
ATOM 7914 C CA . TRP B 2 910 ? 202.610 227.812 170.745 1.00 18.51 910 TRP A CA 1
ATOM 7915 C C . TRP B 2 910 ? 201.381 228.621 170.373 1.00 18.51 910 TRP A C 1
ATOM 7916 O O . TRP B 2 910 ? 201.118 228.821 169.191 1.00 18.51 910 TRP A O 1
ATOM 7927 N N . ILE B 2 911 ? 200.651 229.109 171.367 1.00 21.10 911 ILE A N 1
ATOM 7928 C CA . ILE B 2 911 ? 199.442 229.894 171.128 1.00 21.10 911 ILE A CA 1
ATOM 7929 C C . ILE B 2 911 ? 199.670 231.295 171.668 1.00 21.10 911 ILE A C 1
ATOM 7930 O O . ILE B 2 911 ? 199.729 231.498 172.887 1.00 21.10 911 ILE A O 1
ATOM 7935 N N . ASN B 2 912 ? 199.757 232.266 170.756 1.00 25.77 912 ASN A N 1
ATOM 7936 C CA . ASN B 2 912 ? 200.234 233.603 171.094 1.00 25.77 912 ASN A CA 1
ATOM 7937 C C . ASN B 2 912 ? 199.257 234.342 171.986 1.00 25.77 912 ASN A C 1
ATOM 7938 O O . ASN B 2 912 ? 199.662 234.999 172.947 1.00 25.77 912 ASN A O 1
ATOM 7943 N N . LYS B 2 913 ? 197.966 234.282 171.659 1.00 24.17 913 LYS A N 1
ATOM 7944 C CA . LYS B 2 913 ? 196.983 235.094 172.366 1.00 24.17 913 LYS A CA 1
ATOM 7945 C C . LYS B 2 913 ? 197.015 234.837 173.863 1.00 24.17 913 LYS A C 1
ATOM 7946 O O . LYS B 2 913 ? 196.824 235.764 174.657 1.00 24.17 913 LYS A O 1
ATOM 7952 N N . PHE B 2 914 ? 197.279 233.597 174.264 1.00 22.34 914 PHE A N 1
ATOM 7953 C CA . PHE B 2 914 ? 197.363 233.217 175.663 1.00 22.34 914 PHE A CA 1
ATOM 7954 C C . PHE B 2 914 ? 198.769 232.803 176.074 1.00 22.34 914 PHE A C 1
ATOM 7955 O O . PHE B 2 914 ? 198.977 232.435 177.234 1.00 22.34 914 PHE A O 1
ATOM 7963 N N . LYS B 2 915 ? 199.734 232.851 175.155 1.00 19.66 915 LYS A N 1
ATOM 7964 C CA . LYS B 2 915 ? 201.144 232.606 175.455 1.00 19.66 915 LYS A CA 1
ATOM 7965 C C . LYS B 2 915 ? 201.378 231.192 175.946 1.00 19.66 915 LYS A C 1
ATOM 7966 O O . LYS B 2 915 ? 202.275 230.951 176.747 1.00 19.66 915 LYS A O 1
ATOM 7972 N N . SER B 2 916 ? 200.594 230.246 175.448 1.00 17.58 916 SER A N 1
ATOM 7973 C CA . SER B 2 916 ? 200.599 228.893 175.983 1.00 17.58 916 SER A CA 1
ATOM 7974 C C . SER B 2 916 ? 201.554 228.012 175.199 1.00 17.58 916 SER A C 1
ATOM 7975 O O . SER B 2 916 ? 201.527 228.007 173.968 1.00 17.58 916 SER A O 1
ATOM 7978 N N . PHE B 2 917 ? 202.385 227.267 175.908 1.00 11.88 917 PHE A N 1
ATOM 7979 C CA . PHE B 2 917 ? 203.181 226.225 175.288 1.00 11.88 917 PHE A CA 1
ATOM 7980 C C . PHE B 2 917 ? 202.434 224.896 175.399 1.00 11.88 917 PHE A C 1
ATOM 7981 O O . PHE B 2 917 ? 201.420 224.787 176.083 1.00 11.88 917 PHE A O 1
ATOM 7989 N N . GLY B 2 918 ? 202.920 223.879 174.697 1.00 12.25 918 GLY A N 1
ATOM 7990 C CA . GLY B 2 918 ? 202.241 222.603 174.735 1.00 12.25 918 GLY A CA 1
ATOM 7991 C C . GLY B 2 918 ? 203.003 221.482 174.079 1.00 12.25 918 GLY A C 1
ATOM 7992 O O . GLY B 2 918 ? 203.507 221.640 172.967 1.00 12.25 918 GLY A O 1
ATOM 7993 N N . ILE B 2 919 ? 203.087 220.342 174.752 1.00 11.75 919 ILE A N 1
ATOM 7994 C CA . ILE B 2 919 ? 203.825 219.185 174.264 1.00 11.75 919 ILE A CA 1
ATOM 7995 C C . ILE B 2 919 ? 202.853 218.033 174.094 1.00 11.75 919 ILE A C 1
ATOM 7996 O O . ILE B 2 919 ? 201.827 217.963 174.772 1.00 11.75 919 ILE A O 1
ATOM 8001 N N . LYS B 2 920 ? 203.179 217.124 173.181 1.00 14.20 920 LYS A N 1
ATOM 8002 C CA . LYS B 2 920 ? 202.281 216.026 172.845 1.00 14.20 920 LYS A CA 1
ATOM 8003 C C . LYS B 2 920 ? 203.070 214.937 172.153 1.00 14.20 920 LYS A C 1
ATOM 8004 O O . LYS B 2 920 ? 203.710 215.207 171.140 1.00 14.20 920 LYS A O 1
ATOM 8010 N N . ILE B 2 921 ? 203.024 213.716 172.685 1.00 14.08 921 ILE A N 1
ATOM 8011 C CA . ILE B 2 921 ? 203.678 212.595 172.022 1.00 14.08 921 ILE A CA 1
ATOM 8012 C C . ILE B 2 921 ? 202.950 212.286 170.725 1.00 14.08 921 ILE A C 1
ATOM 8013 O O . ILE B 2 921 ? 201.729 212.454 170.616 1.00 14.08 921 ILE A O 1
ATOM 8018 N N . MET B 2 922 ? 203.700 211.825 169.726 1.00 16.23 922 MET A N 1
ATOM 8019 C CA . MET B 2 922 ? 203.094 211.525 168.441 1.00 16.23 922 MET A CA 1
ATOM 8020 C C . MET B 2 922 ? 203.450 210.135 167.930 1.00 16.23 922 MET A C 1
ATOM 8021 O O . MET B 2 922 ? 202.651 209.513 167.231 1.00 16.23 922 MET A O 1
ATOM 8026 N N . LYS B 2 923 ? 204.621 209.628 168.276 1.00 23.31 923 LYS A N 1
ATOM 8027 C CA . LYS B 2 923 ? 205.103 208.378 167.702 1.00 23.31 923 LYS A CA 1
ATOM 8028 C C . LYS B 2 923 ? 206.166 207.799 168.623 1.00 23.31 923 LYS A C 1
ATOM 8029 O O . LYS B 2 923 ? 206.276 208.181 169.791 1.00 23.31 923 LYS A O 1
ATOM 8035 N N . ARG B 2 924 ? 206.939 206.858 168.090 1.00 31.94 924 ARG A N 1
ATOM 8036 C CA . ARG B 2 924 ? 208.195 206.389 168.654 1.00 31.94 924 ARG A CA 1
ATOM 8037 C C . ARG B 2 924 ? 209.233 206.392 167.538 1.00 31.94 924 ARG A C 1
ATOM 8038 O O . ARG B 2 924 ? 208.991 206.917 166.450 1.00 31.94 924 ARG A O 1
ATOM 8046 N N . ALA B 2 925 ? 210.426 205.857 167.814 1.00 39.60 925 ALA A N 1
ATOM 8047 C CA . ALA B 2 925 ? 211.389 205.617 166.744 1.00 39.60 925 ALA A CA 1
ATOM 8048 C C . ALA B 2 925 ? 212.226 204.366 166.986 1.00 39.60 925 ALA A C 1
ATOM 8049 O O . ALA B 2 925 ? 213.370 204.285 166.522 1.00 39.60 925 ALA A O 1
ATOM 8051 N N . ASN B 2 926 ? 211.688 203.387 167.704 1.00 42.88 926 ASN A N 1
ATOM 8052 C CA . ASN B 2 926 ? 212.475 202.225 168.116 1.00 42.88 926 ASN A CA 1
ATOM 8053 C C . ASN B 2 926 ? 212.769 201.278 166.960 1.00 42.88 926 ASN A C 1
ATOM 8054 O O . ASN B 2 926 ? 213.050 200.098 167.171 1.00 42.88 926 ASN A O 1
ATOM 8059 N N . TYR B 2 958 ? 212.311 196.797 162.052 1.00 46.90 958 TYR A N 1
ATOM 8060 C CA . TYR B 2 958 ? 210.886 197.081 161.980 1.00 46.90 958 TYR A CA 1
ATOM 8061 C C . TYR B 2 958 ? 210.581 197.975 160.785 1.00 46.90 958 TYR A C 1
ATOM 8062 O O . TYR B 2 958 ? 209.689 197.674 159.994 1.00 46.90 958 TYR A O 1
ATOM 8071 N N . LYS B 2 959 ? 211.326 199.068 160.649 1.00 44.93 959 LYS A N 1
ATOM 8072 C CA . LYS B 2 959 ? 211.027 200.106 159.667 1.00 44.93 959 LYS A CA 1
ATOM 8073 C C . LYS B 2 959 ? 212.083 200.116 158.565 1.00 44.93 959 LYS A C 1
ATOM 8074 O O . LYS B 2 959 ? 213.206 200.583 158.777 1.00 44.93 959 LYS A O 1
ATOM 8080 N N . ASN B 2 960 ? 211.712 199.587 157.396 1.00 51.59 960 ASN A N 1
ATOM 8081 C CA . ASN B 2 960 ? 212.405 199.798 156.126 1.00 51.59 960 ASN A CA 1
ATOM 8082 C C . ASN B 2 960 ? 211.491 200.577 155.177 1.00 51.59 960 ASN A C 1
ATOM 8083 O O . ASN B 2 960 ? 211.582 200.463 153.954 1.00 51.59 960 ASN A O 1
ATOM 8088 N N . TYR B 2 961 ? 210.586 201.350 155.771 1.00 45.79 961 TYR A N 1
ATOM 8089 C CA . TYR B 2 961 ? 209.592 202.150 155.069 1.00 45.79 961 TYR A CA 1
ATOM 8090 C C . TYR B 2 961 ? 210.229 203.042 154.014 1.00 45.79 961 TYR A C 1
ATOM 8091 O O . TYR B 2 961 ? 211.300 203.611 154.235 1.00 45.79 961 TYR A O 1
ATOM 8100 N N . ARG B 2 962 ? 209.570 203.170 152.857 1.00 47.88 962 ARG A N 1
ATOM 8101 C CA . ARG B 2 962 ? 209.980 204.145 151.848 1.00 47.88 962 ARG A CA 1
ATOM 8102 C C . ARG B 2 962 ? 208.940 205.248 151.684 1.00 47.88 962 ARG A C 1
ATOM 8103 O O . ARG B 2 962 ? 209.219 206.402 152.019 1.00 47.88 962 ARG A O 1
ATOM 8111 N N . CYS B 2 963 ? 207.750 204.928 151.165 1.00 41.61 963 CYS A N 1
ATOM 8112 C CA . CYS B 2 963 ? 206.511 205.694 151.271 1.00 41.61 963 CYS A CA 1
ATOM 8113 C C . CYS B 2 963 ? 205.465 204.988 150.421 1.00 41.61 963 CYS A C 1
ATOM 8114 O O . CYS B 2 963 ? 205.819 204.336 149.431 1.00 41.61 963 CYS A O 1
ATOM 8117 N N . PRO B 2 964 ? 204.183 205.093 150.746 1.00 38.07 964 PRO A N 1
ATOM 8118 C CA . PRO B 2 964 ? 203.155 204.690 149.784 1.00 38.07 964 PRO A CA 1
ATOM 8119 C C . PRO B 2 964 ? 203.034 205.644 148.610 1.00 38.07 964 PRO A C 1
ATOM 8120 O O . PRO B 2 964 ? 203.033 205.215 147.458 1.00 38.07 964 PRO A O 1
ATOM 8124 N N . PHE B 2 965 ? 202.940 206.938 148.882 1.00 34.34 965 PHE A N 1
ATOM 8125 C CA . PHE B 2 965 ? 202.512 207.915 147.894 1.00 34.34 965 PHE A CA 1
ATOM 8126 C C . PHE B 2 965 ? 203.577 208.985 147.686 1.00 34.34 965 PHE A C 1
ATOM 8127 O O . PHE B 2 965 ? 204.706 208.872 148.159 1.00 34.34 965 PHE A O 1
ATOM 8135 N N . LEU B 2 966 ? 203.206 210.018 146.944 1.00 35.61 966 LEU A N 1
ATOM 8136 C CA . LEU B 2 966 ? 204.088 211.119 146.573 1.00 35.61 966 LEU A CA 1
ATOM 8137 C C . LEU B 2 966 ? 203.619 212.367 147.310 1.00 35.61 966 LEU A C 1
ATOM 8138 O O . LEU B 2 966 ? 202.523 212.867 147.047 1.00 35.61 966 LEU A O 1
ATOM 8143 N N . CYS B 2 967 ? 204.446 212.885 148.214 1.00 38.88 967 CYS A N 1
ATOM 8144 C CA . CYS B 2 967 ? 203.993 213.961 149.089 1.00 38.88 967 CYS A CA 1
ATOM 8145 C C . CYS B 2 967 ? 203.654 215.239 148.334 1.00 38.88 967 CYS A C 1
ATOM 8146 O O . CYS B 2 967 ? 202.958 216.097 148.882 1.00 38.88 967 CYS A O 1
ATOM 8149 N N . ARG B 2 968 ? 204.136 215.397 147.098 1.00 41.80 968 ARG A N 1
ATOM 8150 C CA . ARG B 2 968 ? 203.716 216.543 146.299 1.00 41.80 968 ARG A CA 1
ATOM 8151 C C . ARG B 2 968 ? 202.228 216.496 146.010 1.00 41.80 968 ARG A C 1
ATOM 8152 O O . ARG B 2 968 ? 201.600 217.539 145.808 1.00 41.80 968 ARG A O 1
ATOM 8160 N N . ASN B 2 969 ? 201.657 215.297 145.955 1.00 36.28 969 ASN A N 1
ATOM 8161 C CA . ASN B 2 969 ? 200.318 215.129 145.419 1.00 36.28 969 ASN A CA 1
ATOM 8162 C C . ASN B 2 969 ? 199.239 215.645 146.358 1.00 36.28 969 ASN A C 1
ATOM 8163 O O . ASN B 2 969 ? 198.195 216.104 145.890 1.00 36.28 969 ASN A O 1
ATOM 8168 N N . ILE B 2 970 ? 199.463 215.584 147.666 1.00 34.83 970 ILE A N 1
ATOM 8169 C CA . ILE B 2 970 ? 198.423 215.878 148.638 1.00 34.83 970 ILE A CA 1
ATOM 8170 C C . ILE B 2 970 ? 198.598 217.269 149.245 1.00 34.83 970 ILE A C 1
ATOM 8171 O O . ILE B 2 970 ? 198.075 217.543 150.319 1.00 34.83 970 ILE A O 1
ATOM 8176 N N . GLU B 2 971 ? 199.300 218.157 148.557 1.00 39.05 971 GLU A N 1
ATOM 8177 C CA . GLU B 2 971 ? 199.684 219.449 149.120 1.00 39.05 971 GLU A CA 1
ATOM 8178 C C . GLU B 2 971 ? 198.466 220.345 149.254 1.00 39.05 971 GLU A C 1
ATOM 8179 O O . GLU B 2 971 ? 197.911 220.806 148.256 1.00 39.05 971 GLU A O 1
ATOM 8185 N N . LYS B 2 972 ? 198.003 220.553 150.486 1.00 41.69 972 LYS A N 1
ATOM 8186 C CA . LYS B 2 972 ? 197.125 221.687 150.738 1.00 41.69 972 LYS A CA 1
ATOM 8187 C C . LYS B 2 972 ? 197.576 222.592 151.887 1.00 41.69 972 LYS A C 1
ATOM 8188 O O . LYS B 2 972 ? 197.758 223.798 151.696 1.00 41.69 972 LYS A O 1
ATOM 8194 N N . GLU B 2 973 ? 197.819 222.009 153.061 1.00 39.59 973 GLU A N 1
ATOM 8195 C CA . GLU B 2 973 ? 197.491 222.656 154.326 1.00 39.59 973 GLU A CA 1
ATOM 8196 C C . GLU B 2 973 ? 198.701 223.239 155.046 1.00 39.59 973 GLU A C 1
ATOM 8197 O O . GLU B 2 973 ? 199.850 223.062 154.651 1.00 39.59 973 GLU A O 1
ATOM 8203 N N . ARG B 2 974 ? 198.408 223.940 156.142 1.00 37.97 974 ARG A N 1
ATOM 8204 C CA . ARG B 2 974 ? 199.382 224.714 156.904 1.00 37.97 974 ARG A CA 1
ATOM 8205 C C . ARG B 2 974 ? 199.842 223.993 158.166 1.00 37.97 974 ARG A C 1
ATOM 8206 O O . ARG B 2 974 ? 201.037 223.753 158.349 1.00 37.97 974 ARG A O 1
ATOM 8214 N N . THR B 2 975 ? 198.910 223.648 159.047 1.00 34.43 975 THR A N 1
ATOM 8215 C CA . THR B 2 975 ? 199.203 222.890 160.249 1.00 34.43 975 THR A CA 1
ATOM 8216 C C . THR B 2 975 ? 199.020 221.404 159.944 1.00 34.43 975 THR A C 1
ATOM 8217 O O . THR B 2 975 ? 198.978 220.989 158.786 1.00 34.43 975 THR A O 1
ATOM 8221 N N . VAL B 2 976 ? 198.947 220.583 160.984 1.00 31.85 976 VAL A N 1
ATOM 8222 C CA . VAL B 2 976 ? 198.708 219.165 160.764 1.00 31.85 976 VAL A CA 1
ATOM 8223 C C . VAL B 2 976 ? 197.320 218.806 161.277 1.00 31.85 976 VAL A C 1
ATOM 8224 O O . VAL B 2 976 ? 196.653 217.921 160.729 1.00 31.85 976 VAL A O 1
ATOM 8228 N N . GLU B 2 977 ? 196.853 219.503 162.311 1.00 32.85 977 GLU A N 1
ATOM 8229 C CA . GLU B 2 977 ? 195.471 219.314 162.727 1.00 32.85 977 GLU A CA 1
ATOM 8230 C C . GLU B 2 977 ? 194.502 219.884 161.701 1.00 32.85 977 GLU A C 1
ATOM 8231 O O . GLU B 2 977 ? 193.378 219.391 161.575 1.00 32.85 977 GLU A O 1
ATOM 8237 N N . GLN B 2 978 ? 194.927 220.882 160.926 1.00 33.42 978 GLN A N 1
ATOM 8238 C CA . GLN B 2 978 ? 194.109 221.324 159.804 1.00 33.42 978 GLN A CA 1
ATOM 8239 C C . GLN B 2 978 ? 194.112 220.295 158.684 1.00 33.42 978 GLN A C 1
ATOM 8240 O O . GLN B 2 978 ? 193.102 220.113 158.002 1.00 33.42 978 GLN A O 1
ATOM 8246 N N . LEU B 2 979 ? 195.229 219.596 158.493 1.00 32.90 979 LEU A N 1
ATOM 8247 C CA . LEU B 2 979 ? 195.246 218.485 157.550 1.00 32.90 979 LEU A CA 1
ATOM 8248 C C . LEU B 2 979 ? 194.254 217.405 157.961 1.00 32.90 979 LEU A C 1
ATOM 8249 O O . LEU B 2 979 ? 193.492 216.895 157.129 1.00 32.90 979 LEU A O 1
ATOM 8254 N N . VAL B 2 980 ? 194.238 217.049 159.246 1.00 31.15 980 VAL A N 1
ATOM 8255 C CA . VAL B 2 980 ? 193.303 216.032 159.717 1.00 31.15 980 VAL A CA 1
ATOM 8256 C C . VAL B 2 980 ? 191.861 216.511 159.575 1.00 31.15 980 VAL A C 1
ATOM 8257 O O . VAL B 2 980 ? 190.976 215.746 159.170 1.00 31.15 980 VAL A O 1
ATOM 8261 N N . SER B 2 981 ? 191.594 217.774 159.905 1.00 32.85 981 SER A N 1
ATOM 8262 C CA . SER B 2 981 ? 190.252 218.306 159.717 1.00 32.85 981 SER A CA 1
ATOM 8263 C C . SER B 2 981 ? 189.832 218.263 158.257 1.00 32.85 981 SER A C 1
ATOM 8264 O O . SER B 2 981 ? 188.657 218.011 157.959 1.00 32.85 981 SER A O 1
ATOM 8267 N N . ARG B 2 982 ? 190.768 218.493 157.336 1.00 34.98 982 ARG A N 1
ATOM 8268 C CA . ARG B 2 982 ? 190.422 218.431 155.921 1.00 34.98 982 ARG A CA 1
ATOM 8269 C C . ARG B 2 982 ? 190.087 217.011 155.500 1.00 34.98 982 ARG A C 1
ATOM 8270 O O . ARG B 2 982 ? 189.149 216.794 154.731 1.00 34.98 982 ARG A O 1
ATOM 8278 N N . LEU B 2 983 ? 190.845 216.033 155.989 1.00 33.32 983 LEU A N 1
ATOM 8279 C CA . LEU B 2 983 ? 190.491 214.646 155.706 1.00 33.32 983 LEU A CA 1
ATOM 8280 C C . LEU B 2 983 ? 189.098 214.317 156.222 1.00 33.32 983 LEU A C 1
ATOM 8281 O O . LEU B 2 983 ? 188.310 213.654 155.537 1.00 33.32 983 LEU A O 1
ATOM 8286 N N . GLN B 2 984 ? 188.772 214.779 157.427 1.00 34.02 984 GLN A N 1
ATOM 8287 C CA . GLN B 2 984 ? 187.466 214.469 158.001 1.00 34.02 984 GLN A CA 1
ATOM 8288 C C . GLN B 2 984 ? 186.342 215.073 157.173 1.00 34.02 984 GLN A C 1
ATOM 8289 O O . GLN B 2 984 ? 185.352 214.400 156.872 1.00 34.02 984 GLN A O 1
ATOM 8295 N N . THR B 2 985 ? 186.473 216.345 156.794 1.00 36.14 985 THR A N 1
ATOM 8296 C CA . THR B 2 985 ? 185.411 216.943 155.993 1.00 36.14 985 THR A CA 1
ATOM 8297 C C . THR B 2 985 ? 185.413 216.457 154.554 1.00 36.14 985 THR A C 1
ATOM 8298 O O . THR B 2 985 ? 184.431 216.687 153.847 1.00 36.14 985 THR A O 1
ATOM 8302 N N . LYS B 2 986 ? 186.486 215.810 154.096 1.00 38.30 986 LYS A N 1
ATOM 8303 C CA . LYS B 2 986 ? 186.463 215.135 152.806 1.00 38.30 986 LYS A CA 1
ATOM 8304 C C . LYS B 2 986 ? 185.764 213.796 152.882 1.00 38.30 986 LYS A C 1
ATOM 8305 O O . LYS B 2 986 ? 185.229 213.333 151.875 1.00 38.30 986 LYS A O 1
ATOM 8311 N N . LEU B 2 987 ? 185.763 213.173 154.054 1.00 38.71 987 LEU A N 1
ATOM 8312 C CA . LEU B 2 987 ? 185.026 211.931 154.243 1.00 38.71 987 LEU A CA 1
ATOM 8313 C C . LEU B 2 987 ? 183.545 212.159 154.524 1.00 38.71 987 LEU A C 1
ATOM 8314 O O . LEU B 2 987 ? 182.707 211.374 154.072 1.00 38.71 987 LEU A O 1
ATOM 8319 N N . LEU B 2 988 ? 183.190 213.211 155.264 1.00 39.61 988 LEU A N 1
ATOM 8320 C CA . LEU B 2 988 ? 181.783 213.402 155.602 1.00 39.61 988 LEU A CA 1
ATOM 8321 C C . LEU B 2 988 ? 180.968 213.833 154.390 1.00 39.61 988 LEU A C 1
ATOM 8322 O O . LEU B 2 988 ? 179.822 213.404 154.226 1.00 39.61 988 LEU A O 1
ATOM 8327 N N . ARG B 2 989 ? 181.529 214.686 153.538 1.00 42.56 989 ARG A N 1
ATOM 8328 C CA . ARG B 2 989 ? 180.841 215.156 152.344 1.00 42.56 989 ARG A CA 1
ATOM 8329 C C . ARG B 2 989 ? 181.111 214.274 151.136 1.00 42.56 989 ARG A C 1
ATOM 8330 O O . ARG B 2 989 ? 181.008 214.741 149.998 1.00 42.56 989 ARG A O 1
ATOM 8338 N N . SER B 2 990 ? 181.447 213.009 151.361 1.00 43.58 990 SER A N 1
ATOM 8339 C CA . SER B 2 990 ? 181.768 212.105 150.269 1.00 43.58 990 SER A CA 1
ATOM 8340 C C . SER B 2 990 ? 180.542 211.839 149.407 1.00 43.58 990 SER A C 1
ATOM 8341 O O . SER B 2 990 ? 179.401 212.022 149.834 1.00 43.58 990 SER A O 1
ATOM 8344 N N . ALA B 2 991 ? 180.791 211.409 148.172 1.00 46.05 991 ALA A N 1
ATOM 8345 C CA . ALA B 2 991 ? 179.736 211.025 147.248 1.00 46.05 991 ALA A CA 1
ATOM 8346 C C . ALA B 2 991 ? 179.506 209.526 147.215 1.00 46.05 991 ALA A C 1
ATOM 8347 O O . ALA B 2 991 ? 178.555 209.076 146.573 1.00 46.05 991 ALA A O 1
ATOM 8349 N N . GLU B 2 992 ? 180.355 208.752 147.881 1.00 45.65 992 GLU A N 1
ATOM 8350 C CA . GLU B 2 992 ? 180.186 207.312 148.006 1.00 45.65 992 GLU A CA 1
ATOM 8351 C C . GLU B 2 992 ? 181.267 206.813 148.952 1.00 45.65 992 GLU A C 1
ATOM 8352 O O . GLU B 2 992 ? 182.385 207.327 148.927 1.00 45.65 992 GLU A O 1
ATOM 8358 N N . LEU B 2 993 ? 180.959 205.840 149.800 1.00 47.08 993 LEU A N 1
ATOM 8359 C CA . LEU B 2 993 ? 181.966 205.299 150.708 1.00 47.08 993 LEU A CA 1
ATOM 8360 C C . LEU B 2 993 ? 181.507 203.934 151.179 1.00 47.08 993 LEU A C 1
ATOM 8361 O O . LEU B 2 993 ? 180.500 203.828 151.885 1.00 47.08 993 LEU A O 1
ATOM 8366 N N . VAL B 2 994 ? 182.249 202.900 150.797 1.00 49.16 994 VAL A N 1
ATOM 8367 C CA . VAL B 2 994 ? 181.901 201.508 151.044 1.00 49.16 994 VAL A CA 1
ATOM 8368 C C . VAL B 2 994 ? 183.148 200.808 151.552 1.00 49.16 994 VAL A C 1
ATOM 8369 O O . VAL B 2 994 ? 184.244 201.046 151.038 1.00 49.16 994 VAL A O 1
ATOM 8373 N N . SER B 2 995 ? 183.000 199.969 152.571 1.00 51.37 995 SER A N 1
ATOM 8374 C CA . SER B 2 995 ? 184.159 199.307 153.154 1.00 51.37 995 SER A CA 1
ATOM 8375 C C . SER B 2 995 ? 183.901 197.836 153.420 1.00 51.37 995 SER A C 1
ATOM 8376 O O . SER B 2 995 ? 184.182 197.331 154.508 1.00 51.37 995 SER A O 1
ATOM 8379 N N . GLY B 2 996 ? 183.366 197.116 152.437 1.00 53.47 996 GLY A N 1
ATOM 8380 C CA . GLY B 2 996 ? 183.078 195.707 152.652 1.00 53.47 996 GLY A CA 1
ATOM 8381 C C . GLY B 2 996 ? 184.326 194.873 152.876 1.00 53.47 996 GLY A C 1
ATOM 8382 O O . GLY B 2 996 ? 184.309 193.914 153.650 1.00 53.47 996 GLY A O 1
ATOM 8383 N N . LEU B 2 997 ? 185.418 195.231 152.209 1.00 58.35 997 LEU A N 1
ATOM 8384 C CA . LEU B 2 997 ? 186.647 194.448 152.172 1.00 58.35 997 LEU A CA 1
ATOM 8385 C C . LEU B 2 997 ? 187.128 194.041 153.555 1.00 58.35 997 LEU A C 1
ATOM 8386 O O . LEU B 2 997 ? 187.297 194.882 154.442 1.00 58.35 997 LEU A O 1
ATOM 8391 N N . GLN B 2 998 ? 187.356 192.740 153.732 1.00 62.57 998 GLN A N 1
ATOM 8392 C CA . GLN B 2 998 ? 187.992 192.182 154.917 1.00 62.57 998 GLN A CA 1
ATOM 8393 C C . GLN B 2 998 ? 189.122 191.262 154.482 1.00 62.57 998 GLN A C 1
ATOM 8394 O O . GLN B 2 998 ? 189.313 190.998 153.294 1.00 62.57 998 GLN A O 1
ATOM 8400 N N . ALA B 2 999 ? 189.877 190.768 155.453 1.00 63.66 999 ALA A N 1
ATOM 8401 C CA . ALA B 2 999 ? 191.009 189.900 155.164 1.00 63.66 999 ALA A CA 1
ATOM 8402 C C . ALA B 2 999 ? 191.329 189.088 156.410 1.00 63.66 999 ALA A C 1
ATOM 8403 O O . ALA B 2 999 ? 190.541 189.041 157.360 1.00 63.66 999 ALA A O 1
ATOM 8405 N N . LYS B 2 1000 ? 192.490 188.441 156.403 1.00 66.96 1000 LYS A N 1
ATOM 8406 C CA . LYS B 2 1000 ? 192.952 187.662 157.541 1.00 66.96 1000 LYS A CA 1
ATOM 8407 C C . LYS B 2 1000 ? 194.461 187.513 157.427 1.00 66.96 1000 LYS A C 1
ATOM 8408 O O . LYS B 2 1000 ? 195.028 187.664 156.343 1.00 66.96 1000 LYS A O 1
ATOM 8414 N N . LEU B 2 1001 ? 195.107 187.239 158.554 1.00 71.49 1001 LEU A N 1
ATOM 8415 C CA . LEU B 2 1001 ? 196.556 187.119 158.602 1.00 71.49 1001 LEU A CA 1
ATOM 8416 C C . LEU B 2 1001 ? 196.973 185.658 158.526 1.00 71.49 1001 LEU A C 1
ATOM 8417 O O . LEU B 2 1001 ? 196.322 184.784 159.103 1.00 71.49 1001 LEU A O 1
ATOM 8422 N N . CYS B 2 1002 ? 198.065 185.398 157.810 1.00 74.01 1002 CYS A N 1
ATOM 8423 C CA . CYS B 2 1002 ? 198.622 184.055 157.699 1.00 74.01 1002 CYS A CA 1
ATOM 8424 C C . CYS B 2 1002 ? 199.604 183.827 158.841 1.00 74.01 1002 CYS A C 1
ATOM 8425 O O . CYS B 2 1002 ? 200.573 184.577 158.992 1.00 74.01 1002 CYS A O 1
ATOM 8428 N N . LEU B 2 1003 ? 199.350 182.796 159.639 1.00 76.24 1003 LEU A N 1
ATOM 8429 C CA . LEU B 2 1003 ? 200.158 182.543 160.822 1.00 76.24 1003 LEU A CA 1
ATOM 8430 C C . LEU B 2 1003 ? 201.579 182.192 160.416 1.00 76.24 1003 LEU A C 1
ATOM 8431 O O . LEU B 2 1003 ? 201.797 181.384 159.510 1.00 76.24 1003 LEU A O 1
ATOM 8436 N N . ASP B 2 1004 ? 202.547 182.830 161.070 1.00 79.41 1004 ASP A N 1
ATOM 8437 C CA . ASP B 2 1004 ? 203.977 182.659 160.829 1.00 79.41 1004 ASP A CA 1
ATOM 8438 C C . ASP B 2 1004 ? 204.380 182.964 159.389 1.00 79.41 1004 ASP A C 1
ATOM 8439 O O . ASP B 2 1004 ? 205.498 182.631 158.981 1.00 79.41 1004 ASP A O 1
ATOM 8444 N N . SER B 2 1005 ? 203.485 183.564 158.600 1.00 76.16 1005 SER A N 1
ATOM 8445 C CA . SER B 2 1005 ? 203.822 184.185 157.315 1.00 76.16 1005 SER A CA 1
ATOM 8446 C C . SER B 2 1005 ? 202.936 185.425 157.222 1.00 76.16 1005 SER A C 1
ATOM 8447 O O . SER B 2 1005 ? 201.838 185.373 156.666 1.00 76.16 1005 SER A O 1
ATOM 8450 N N . PHE B 2 1006 ? 203.431 186.551 157.730 1.00 71.12 1006 PHE A N 1
ATOM 8451 C CA . PHE B 2 1006 ? 202.557 187.673 158.072 1.00 71.12 1006 PHE A CA 1
ATOM 8452 C C . PHE B 2 1006 ? 202.133 188.439 156.817 1.00 71.12 1006 PHE A C 1
ATOM 8453 O O . PHE B 2 1006 ? 202.402 189.627 156.644 1.00 71.12 1006 PHE A O 1
ATOM 8461 N N . LYS B 2 1007 ? 201.404 187.739 155.951 1.00 69.89 1007 LYS A N 1
ATOM 8462 C CA . LYS B 2 1007 ? 200.814 188.328 154.758 1.00 69.89 1007 LYS A CA 1
ATOM 8463 C C . LYS B 2 1007 ? 199.301 188.373 154.911 1.00 69.89 1007 LYS A C 1
ATOM 8464 O O . LYS B 2 1007 ? 198.719 187.612 155.688 1.00 69.89 1007 LYS A O 1
ATOM 8470 N N . LEU B 2 1008 ? 198.666 189.281 154.179 1.00 66.01 1008 LEU A N 1
ATOM 8471 C CA . LEU B 2 1008 ? 197.217 189.398 154.226 1.00 66.01 1008 LEU A CA 1
ATOM 8472 C C . LEU B 2 1008 ? 196.570 188.447 153.226 1.00 66.01 1008 LEU A C 1
ATOM 8473 O O . LEU B 2 1008 ? 197.088 188.228 152.129 1.00 66.01 1008 LEU A O 1
ATOM 8478 N N . LEU B 2 1009 ? 195.435 187.876 153.619 1.00 66.37 1009 LEU A N 1
ATOM 8479 C CA . LEU B 2 1009 ? 194.644 186.990 152.767 1.00 66.37 1009 LEU A CA 1
ATOM 8480 C C . LEU B 2 1009 ? 193.260 187.611 152.636 1.00 66.37 1009 LEU A C 1
ATOM 8481 O O . LEU B 2 1009 ? 192.425 187.468 153.533 1.00 66.37 1009 LEU A O 1
ATOM 8486 N N . TYR B 2 1010 ? 193.014 188.295 151.526 1.00 62.30 1010 TYR A N 1
ATOM 8487 C CA . TYR B 2 1010 ? 191.741 188.978 151.326 1.00 62.30 1010 TYR A CA 1
ATOM 8488 C C . TYR B 2 1010 ? 190.669 187.957 150.962 1.00 62.30 1010 TYR A C 1
ATOM 8489 O O . TYR B 2 1010 ? 190.739 187.323 149.907 1.00 62.30 1010 TYR A O 1
ATOM 8498 N N . LEU B 2 1011 ? 189.681 187.798 151.831 1.00 63.09 1011 LEU A N 1
ATOM 8499 C CA . LEU B 2 1011 ? 188.625 186.824 151.588 1.00 63.09 1011 LEU A CA 1
ATOM 8500 C C . LEU B 2 1011 ? 187.766 187.264 150.407 1.00 63.09 1011 LEU A C 1
ATOM 8501 O O . LEU B 2 1011 ? 187.332 188.420 150.357 1.00 63.09 1011 LEU A O 1
ATOM 8506 N N . PRO B 2 1012 ? 187.489 186.374 149.453 1.00 65.30 1012 PRO A N 1
ATOM 8507 C CA . PRO B 2 1012 ? 186.928 186.805 148.166 1.00 65.30 1012 PRO A CA 1
ATOM 8508 C C . PRO B 2 1012 ? 185.523 187.368 148.301 1.00 65.30 1012 PRO A C 1
ATOM 8509 O O . PRO B 2 1012 ? 184.885 187.250 149.346 1.00 65.30 1012 PRO A O 1
ATOM 8513 N N . ARG B 2 1013 ? 185.059 188.002 147.226 1.00 66.18 1013 ARG A N 1
ATOM 8514 C CA . ARG B 2 1013 ? 183.753 188.628 147.052 1.00 66.18 1013 ARG A CA 1
ATOM 8515 C C . ARG B 2 1013 ? 183.628 189.927 147.836 1.00 66.18 1013 ARG A C 1
ATOM 8516 O O . ARG B 2 1013 ? 182.610 190.607 147.706 1.00 66.18 1013 ARG A O 1
ATOM 8524 N N . THR B 2 1014 ? 184.617 190.304 148.637 1.00 62.55 1014 THR A N 1
ATOM 8525 C CA . THR B 2 1014 ? 184.559 191.514 149.442 1.00 62.55 1014 THR A CA 1
ATOM 8526 C C . THR B 2 1014 ? 185.304 192.631 148.727 1.00 62.55 1014 THR A C 1
ATOM 8527 O O . THR B 2 1014 ? 186.407 192.412 148.214 1.00 62.55 1014 THR A O 1
ATOM 8531 N N . GLU B 2 1015 ? 184.700 193.817 148.685 1.00 58.78 1015 GLU A N 1
ATOM 8532 C CA . GLU B 2 1015 ? 185.300 194.954 148.006 1.00 58.78 1015 GLU A CA 1
ATOM 8533 C C . GLU B 2 1015 ? 185.143 196.210 148.847 1.00 58.78 1015 GLU A C 1
ATOM 8534 O O . GLU B 2 1015 ? 184.322 196.275 149.762 1.00 58.78 1015 GLU A O 1
ATOM 8540 N N . ASP B 2 1016 ? 185.948 197.215 148.510 1.00 54.09 1016 ASP A N 1
ATOM 8541 C CA . ASP B 2 1016 ? 185.915 198.534 149.126 1.00 54.09 1016 ASP A CA 1
ATOM 8542 C C . ASP B 2 1016 ? 185.872 199.574 148.018 1.00 54.09 1016 ASP A C 1
ATOM 8543 O O . ASP B 2 1016 ? 186.474 199.377 146.961 1.00 54.09 1016 ASP A O 1
ATOM 8548 N N . SER B 2 1017 ? 185.167 200.679 148.254 1.00 48.37 1017 SER A N 1
ATOM 8549 C CA . SER B 2 1017 ? 184.963 201.671 147.201 1.00 48.37 1017 SER A CA 1
ATOM 8550 C C . SER B 2 1017 ? 184.718 203.026 147.839 1.00 48.37 1017 SER A C 1
ATOM 8551 O O . SER B 2 1017 ? 183.776 203.169 148.618 1.00 48.37 1017 SER A O 1
ATOM 8554 N N . TYR B 2 1018 ? 185.568 203.999 147.542 1.00 43.01 1018 TYR A N 1
ATOM 8555 C CA . TYR B 2 1018 ? 185.285 205.381 147.891 1.00 43.01 1018 TYR A CA 1
ATOM 8556 C C . TYR B 2 1018 ? 185.201 206.211 146.609 1.00 43.01 1018 TYR A C 1
ATOM 8557 O O . TYR B 2 1018 ? 185.792 205.874 145.586 1.00 43.01 1018 TYR A O 1
ATOM 8566 N N . ILE B 2 1019 ? 184.455 207.308 146.656 1.00 43.62 1019 ILE A N 1
ATOM 8567 C CA . ILE B 2 1019 ? 184.276 208.209 145.518 1.00 43.62 1019 ILE A CA 1
ATOM 8568 C C . ILE B 2 1019 ? 184.104 209.599 146.103 1.00 43.62 1019 ILE A C 1
ATOM 8569 O O . ILE B 2 1019 ? 183.298 209.789 147.015 1.00 43.62 1019 ILE A O 1
ATOM 8574 N N . ASP B 2 1020 ? 184.823 210.588 145.594 1.00 46.65 1020 ASP A N 1
ATOM 8575 C CA . ASP B 2 1020 ? 184.650 211.897 146.202 1.00 46.65 1020 ASP A CA 1
ATOM 8576 C C . ASP B 2 1020 ? 183.558 212.684 145.491 1.00 46.65 1020 ASP A C 1
ATOM 8577 O O . ASP B 2 1020 ? 183.073 212.308 144.425 1.00 46.65 1020 ASP A O 1
ATOM 8582 N N . ALA B 2 1021 ? 183.177 213.802 146.104 1.00 51.12 1021 ALA A N 1
ATOM 8583 C CA . ALA B 2 1021 ? 182.016 214.539 145.632 1.00 51.12 1021 ALA A CA 1
ATOM 8584 C C . ALA B 2 1021 ? 182.266 215.198 144.286 1.00 51.12 1021 ALA A C 1
ATOM 8585 O O . ALA B 2 1021 ? 181.344 215.306 143.473 1.00 51.12 1021 ALA A O 1
ATOM 8587 N N . SER B 2 1022 ? 183.491 215.648 144.031 1.00 56.88 1022 SER A N 1
ATOM 8588 C CA . SER B 2 1022 ? 183.759 216.354 142.785 1.00 56.88 1022 SER A CA 1
ATOM 8589 C C . SER B 2 1022 ? 183.839 215.417 141.587 1.00 56.88 1022 SER A C 1
ATOM 8590 O O . SER B 2 1022 ? 183.743 215.886 140.449 1.00 56.88 1022 SER A O 1
ATOM 8593 N N . TYR B 2 1023 ? 184.007 214.113 141.815 1.00 56.77 1023 TYR A N 1
ATOM 8594 C CA . TYR B 2 1023 ? 184.179 213.182 140.705 1.00 56.77 1023 TYR A CA 1
ATOM 8595 C C . TYR B 2 1023 ? 182.970 213.179 139.787 1.00 56.77 1023 TYR A C 1
ATOM 8596 O O . TYR B 2 1023 ? 183.114 213.165 138.562 1.00 56.77 1023 TYR A O 1
ATOM 8605 N N . LEU B 2 1024 ? 181.773 213.186 140.359 1.00 59.91 1024 LEU A N 1
ATOM 8606 C CA . LEU B 2 1024 ? 180.555 213.223 139.565 1.00 59.91 1024 LEU A CA 1
ATOM 8607 C C . LEU B 2 1024 ? 180.224 214.622 139.069 1.00 59.91 1024 LEU A C 1
ATOM 8608 O O . LEU B 2 1024 ? 179.210 214.797 138.387 1.00 59.91 1024 LEU A O 1
ATOM 8613 N N . ARG B 2 1025 ? 181.050 215.616 139.391 1.00 62.76 1025 ARG A N 1
ATOM 8614 C CA . ARG B 2 1025 ? 180.829 216.990 138.970 1.00 62.76 1025 ARG A CA 1
ATOM 8615 C C . ARG B 2 1025 ? 181.840 217.441 137.921 1.00 62.76 1025 ARG A C 1
ATOM 8616 O O . ARG B 2 1025 ? 182.024 218.646 137.719 1.00 62.76 1025 ARG A O 1
ATOM 8624 N N . LEU B 2 1026 ? 182.495 216.499 137.248 1.00 69.03 1026 LEU A N 1
ATOM 8625 C CA . LEU B 2 1026 ? 183.497 216.816 136.239 1.00 69.03 1026 LEU A CA 1
ATOM 8626 C C . LEU B 2 1026 ? 182.831 216.955 134.876 1.00 69.03 1026 LEU A C 1
ATOM 8627 O O . LEU B 2 1026 ? 182.133 216.041 134.423 1.00 69.03 1026 LEU A O 1
ATOM 8632 N N . ARG B 2 1027 ? 183.049 218.091 134.226 1.00 76.42 1027 ARG A N 1
ATOM 8633 C CA . ARG B 2 1027 ? 182.583 218.292 132.865 1.00 76.42 1027 ARG A CA 1
ATOM 8634 C C . ARG B 2 1027 ? 183.685 217.916 131.884 1.00 76.42 1027 ARG A C 1
ATOM 8635 O O . ARG B 2 1027 ? 184.873 218.109 132.152 1.00 76.42 1027 ARG A O 1
ATOM 8643 N N . ASP B 2 1028 ? 183.281 217.363 130.744 1.00 82.73 1028 ASP A N 1
ATOM 8644 C CA . ASP B 2 1028 ? 184.221 216.922 129.717 1.00 82.73 1028 ASP A CA 1
ATOM 8645 C C . ASP B 2 1028 ? 184.277 217.888 128.546 1.00 82.73 1028 ASP A C 1
ATOM 8646 O O . ASP B 2 1028 ? 184.385 217.473 127.389 1.00 82.73 1028 ASP A O 1
ATOM 8651 N N . THR B 2 1029 ? 184.192 219.189 128.821 1.00 82.78 1029 THR A N 1
ATOM 8652 C CA . THR B 2 1029 ? 184.404 220.209 127.801 1.00 82.78 1029 THR A CA 1
ATOM 8653 C C . THR B 2 1029 ? 185.792 220.829 127.925 1.00 82.78 1029 THR A C 1
ATOM 8654 O O . THR B 2 1029 ? 186.593 220.757 126.989 1.00 82.78 1029 THR A O 1
ATOM 8658 N N . ASP B 2 1030 ? 186.097 221.419 129.081 1.00 82.21 1030 ASP A N 1
ATOM 8659 C CA . ASP B 2 1030 ? 187.435 221.937 129.337 1.00 82.21 1030 ASP A CA 1
ATOM 8660 C C . ASP B 2 1030 ? 188.374 220.879 129.898 1.00 82.21 1030 ASP A C 1
ATOM 8661 O O . ASP B 2 1030 ? 189.571 221.149 130.028 1.00 82.21 1030 ASP A O 1
ATOM 8666 N N . PHE B 2 1031 ? 187.860 219.690 130.207 1.00 74.75 1031 PHE A N 1
ATOM 8667 C CA . PHE B 2 1031 ? 188.663 218.553 130.631 1.00 74.75 1031 PHE A CA 1
ATOM 8668 C C . PHE B 2 1031 ? 189.746 218.276 129.596 1.00 74.75 1031 PHE A C 1
ATOM 8669 O O . PHE B 2 1031 ? 190.934 218.566 129.815 1.00 74.75 1031 PHE A O 1
ATOM 8677 N N . LEU B 2 1032 ? 189.324 217.773 128.437 1.00 77.19 1032 LEU A N 1
ATOM 8678 C CA . LEU B 2 1032 ? 190.295 217.459 127.403 1.00 77.19 1032 LEU A CA 1
ATOM 8679 C C . LEU B 2 1032 ? 190.854 218.723 126.783 1.00 77.19 1032 LEU A C 1
ATOM 8680 O O . LEU B 2 1032 ? 192.043 218.761 126.470 1.00 77.19 1032 LEU A O 1
ATOM 8685 N N . ASP B 2 1033 ? 190.039 219.773 126.665 1.00 77.60 1033 ASP A N 1
ATOM 8686 C CA . ASP B 2 1033 ? 190.526 221.052 126.168 1.00 77.60 1033 ASP A CA 1
ATOM 8687 C C . ASP B 2 1033 ? 191.812 221.438 126.884 1.00 77.60 1033 ASP A C 1
ATOM 8688 O O . ASP B 2 1033 ? 192.900 221.334 126.307 1.00 77.60 1033 ASP A O 1
ATOM 8693 N N . CYS B 2 1034 ? 191.707 221.750 128.176 1.00 76.36 1034 CYS A N 1
ATOM 8694 C CA . CYS B 2 1034 ? 192.878 222.178 128.926 1.00 76.36 1034 CYS A CA 1
ATOM 8695 C C . CYS B 2 1034 ? 193.946 221.096 128.920 1.00 76.36 1034 CYS A C 1
ATOM 8696 O O . CYS B 2 1034 ? 195.038 221.290 128.362 1.00 76.36 1034 CYS A O 1
ATOM 8699 N N . GLN B 2 1035 ? 193.640 219.933 129.512 1.00 70.82 1035 GLN A N 1
ATOM 8700 C CA . GLN B 2 1035 ? 194.680 218.931 129.715 1.00 70.82 1035 GLN A CA 1
ATOM 8701 C C . GLN B 2 1035 ? 195.343 218.555 128.399 1.00 70.82 1035 GLN A C 1
ATOM 8702 O O . GLN B 2 1035 ? 196.551 218.751 128.216 1.00 70.82 1035 GLN A O 1
ATOM 8708 N N . ASN B 2 1036 ? 194.558 218.022 127.465 1.00 72.68 1036 ASN A N 1
ATOM 8709 C CA . ASN B 2 1036 ? 195.135 217.470 126.256 1.00 72.68 1036 ASN A CA 1
ATOM 8710 C C . ASN B 2 1036 ? 195.780 218.551 125.399 1.00 72.68 1036 ASN A C 1
ATOM 8711 O O . ASN B 2 1036 ? 196.868 218.330 124.869 1.00 72.68 1036 ASN A O 1
ATOM 8716 N N . LYS B 2 1037 ? 195.157 219.729 125.247 1.00 73.84 1037 LYS A N 1
ATOM 8717 C CA . LYS B 2 1037 ? 195.760 220.743 124.389 1.00 73.84 1037 LYS A CA 1
ATOM 8718 C C . LYS B 2 1037 ? 197.089 221.226 124.954 1.00 73.84 1037 LYS A C 1
ATOM 8719 O O . LYS B 2 1037 ? 198.109 221.246 124.244 1.00 73.84 1037 LYS A O 1
ATOM 8725 N N . ARG B 2 1038 ? 197.097 221.637 126.227 1.00 72.78 1038 ARG A N 1
ATOM 8726 C CA . ARG B 2 1038 ? 198.345 222.048 126.856 1.00 72.78 1038 ARG A CA 1
ATOM 8727 C C . ARG B 2 1038 ? 199.402 220.971 126.699 1.00 72.78 1038 ARG A C 1
ATOM 8728 O O . ARG B 2 1038 ? 200.534 221.243 126.275 1.00 72.78 1038 ARG A O 1
ATOM 8736 N N . LYS B 2 1039 ? 199.032 219.727 127.016 1.00 69.03 1039 LYS A N 1
ATOM 8737 C CA . LYS B 2 1039 ? 199.996 218.637 127.012 1.00 69.03 1039 LYS A CA 1
ATOM 8738 C C . LYS B 2 1039 ? 200.569 218.407 125.622 1.00 69.03 1039 LYS A C 1
ATOM 8739 O O . LYS B 2 1039 ? 201.787 218.319 125.458 1.00 69.03 1039 LYS A O 1
ATOM 8745 N N . GLN B 2 1040 ? 199.711 218.309 124.603 1.00 72.35 1040 GLN A N 1
ATOM 8746 C CA . GLN B 2 1040 ? 200.222 217.961 123.283 1.00 72.35 1040 GLN A CA 1
ATOM 8747 C C . GLN B 2 1040 ? 201.054 219.090 122.699 1.00 72.35 1040 GLN A C 1
ATOM 8748 O O . GLN B 2 1040 ? 202.073 218.836 122.050 1.00 72.35 1040 GLN A O 1
ATOM 8754 N N . ARG B 2 1041 ? 200.665 220.345 122.926 1.00 74.14 1041 ARG A N 1
ATOM 8755 C CA . ARG B 2 1041 ? 201.461 221.434 122.368 1.00 74.14 1041 ARG A CA 1
ATOM 8756 C C . ARG B 2 1041 ? 202.823 221.515 123.049 1.00 74.14 1041 ARG A C 1
ATOM 8757 O O . ARG B 2 1041 ? 203.863 221.594 122.378 1.00 74.14 1041 ARG A O 1
ATOM 8765 N N . TRP B 2 1042 ? 202.842 221.474 124.387 1.00 72.15 1042 TRP A N 1
ATOM 8766 C CA . TRP B 2 1042 ? 204.118 221.483 125.093 1.00 72.15 1042 TRP A CA 1
ATOM 8767 C C . TRP B 2 1042 ? 204.960 220.269 124.733 1.00 72.15 1042 TRP A C 1
ATOM 8768 O O . TRP B 2 1042 ? 206.188 220.369 124.645 1.00 72.15 1042 TRP A O 1
ATOM 8779 N N . ARG B 2 1043 ? 204.321 219.128 124.476 1.00 68.75 1043 ARG A N 1
ATOM 8780 C CA . ARG B 2 1043 ? 205.070 217.929 124.139 1.00 68.75 1043 ARG A CA 1
ATOM 8781 C C . ARG B 2 1043 ? 205.675 218.036 122.752 1.00 68.75 1043 ARG A C 1
ATOM 8782 O O . ARG B 2 1043 ? 206.814 217.616 122.540 1.00 68.75 1043 ARG A O 1
ATOM 8790 N N . ASN B 2 1044 ? 204.933 218.582 121.790 1.00 71.21 1044 ASN A N 1
ATOM 8791 C CA . ASN B 2 1044 ? 205.512 218.788 120.468 1.00 71.21 1044 ASN A CA 1
ATOM 8792 C C . ASN B 2 1044 ? 206.683 219.758 120.540 1.00 71.21 1044 ASN A C 1
ATOM 8793 O O . ASN B 2 1044 ? 207.720 219.540 119.899 1.00 71.21 1044 ASN A O 1
ATOM 8798 N N . ARG B 2 1045 ? 206.546 220.822 121.335 1.00 73.05 1045 ARG A N 1
ATOM 8799 C CA . ARG B 2 1045 ? 207.647 221.768 121.485 1.00 73.05 1045 ARG A CA 1
ATOM 8800 C C . ARG B 2 1045 ? 208.883 221.088 122.063 1.00 73.05 1045 ARG A C 1
ATOM 8801 O O . ARG B 2 1045 ? 209.988 221.209 121.517 1.00 73.05 1045 ARG A O 1
ATOM 8809 N N . TRP B 2 1046 ? 208.715 220.365 123.172 1.00 70.86 1046 TRP A N 1
ATOM 8810 C CA . TRP B 2 1046 ? 209.864 219.729 123.801 1.00 70.86 1046 TRP A CA 1
ATOM 8811 C C . TRP B 2 1046 ? 210.425 218.597 122.951 1.00 70.86 1046 TRP A C 1
ATOM 8812 O O . TRP B 2 1046 ? 211.610 218.276 123.070 1.00 70.86 1046 TRP A O 1
ATOM 8823 N N . GLU B 2 1047 ? 209.607 217.974 122.103 1.00 72.37 1047 GLU A N 1
ATOM 8824 C CA . GLU B 2 1047 ? 210.132 216.943 121.217 1.00 72.37 1047 GLU A CA 1
ATOM 8825 C C . GLU B 2 1047 ? 210.963 217.558 120.101 1.00 72.37 1047 GLU A C 1
ATOM 8826 O O . GLU B 2 1047 ? 212.037 217.044 119.763 1.00 72.37 1047 GLU A O 1
ATOM 8832 N N . SER B 2 1048 ? 210.487 218.664 119.520 1.00 72.93 1048 SER A N 1
ATOM 8833 C CA . SER B 2 1048 ? 211.259 219.331 118.479 1.00 72.93 1048 SER A CA 1
ATOM 8834 C C . SER B 2 1048 ? 212.565 219.882 119.033 1.00 72.93 1048 SER A C 1
ATOM 8835 O O . SER B 2 1048 ? 213.600 219.843 118.358 1.00 72.93 1048 SER A O 1
ATOM 8838 N N . LEU B 2 1049 ? 212.544 220.386 120.268 1.00 72.59 1049 LEU A N 1
ATOM 8839 C CA . LEU B 2 1049 ? 213.770 220.913 120.860 1.00 72.59 1049 LEU A CA 1
ATOM 8840 C C . LEU B 2 1049 ? 214.707 219.784 121.273 1.00 72.59 1049 LEU A C 1
ATOM 8841 O O . LEU B 2 1049 ? 215.917 219.841 121.027 1.00 72.59 1049 LEU A O 1
ATOM 8846 N N . LEU B 2 1050 ? 214.164 218.746 121.910 1.00 70.42 1050 LEU A N 1
ATOM 8847 C CA . LEU B 2 1050 ? 214.970 217.634 122.390 1.00 70.42 1050 LEU A CA 1
ATOM 8848 C C . LEU B 2 1050 ? 215.603 216.839 121.262 1.00 70.42 1050 LEU A C 1
ATOM 8849 O O . LEU B 2 1050 ? 216.640 216.203 121.477 1.00 70.42 1050 LEU A O 1
ATOM 8854 N N . LYS B 2 1051 ? 215.006 216.849 120.072 1.00 73.09 1051 LYS A N 1
ATOM 8855 C CA . LYS B 2 1051 ? 215.604 216.198 118.909 1.00 73.09 1051 LYS A CA 1
ATOM 8856 C C . LYS B 2 1051 ? 216.311 217.234 118.034 1.00 73.09 1051 LYS A C 1
ATOM 8857 O O . LYS B 2 1051 ? 215.931 217.530 116.903 1.00 73.09 1051 LYS A O 1
ATOM 8863 N N . SER B 2 1052 ? 217.354 217.812 118.618 1.00 72.28 1052 SER A N 1
ATOM 8864 C CA . SER B 2 1052 ? 218.329 218.583 117.866 1.00 72.28 1052 SER A CA 1
ATOM 8865 C C . SER B 2 1052 ? 219.748 218.283 118.317 1.00 72.28 1052 SER A C 1
ATOM 8866 O O . SER B 2 1052 ? 220.684 218.908 117.811 1.00 72.28 1052 SER A O 1
ATOM 8869 N N . VAL B 2 1053 ? 219.934 217.351 119.244 1.00 71.65 1053 VAL A N 1
ATOM 8870 C CA . VAL B 2 1053 ? 221.257 216.945 119.679 1.00 71.65 1053 VAL A CA 1
ATOM 8871 C C . VAL B 2 1053 ? 221.728 215.806 118.789 1.00 71.65 1053 VAL A C 1
ATOM 8872 O O . VAL B 2 1053 ? 220.942 215.244 118.026 1.00 71.65 1053 VAL A O 1
ATOM 8876 N N . LYS C 3 6 ? 184.101 231.964 237.756 1.00 27.81 6 LYS B N 1
ATOM 8877 C CA . LYS C 3 6 ? 184.515 232.784 236.629 1.00 27.81 6 LYS B CA 1
ATOM 8878 C C . LYS C 3 6 ? 185.979 233.183 236.735 1.00 27.81 6 LYS B C 1
ATOM 8879 O O . LYS C 3 6 ? 186.378 234.238 236.263 1.00 27.81 6 LYS B O 1
ATOM 8885 N N . LYS C 3 7 ? 186.783 232.340 237.371 1.00 18.38 7 LYS B N 1
ATOM 8886 C CA . LYS C 3 7 ? 188.222 232.548 237.408 1.00 18.38 7 LYS B CA 1
ATOM 8887 C C . LYS C 3 7 ? 188.891 231.190 237.285 1.00 18.38 7 LYS B C 1
ATOM 8888 O O . LYS C 3 7 ? 188.650 230.303 238.105 1.00 18.38 7 LYS B O 1
ATOM 8894 N N . VAL C 3 8 ? 189.720 231.036 236.260 1.00 12.25 8 VAL B N 1
ATOM 8895 C CA . VAL C 3 8 ? 190.282 229.741 235.911 1.00 12.25 8 VAL B CA 1
ATOM 8896 C C . VAL C 3 8 ? 191.092 229.207 237.079 1.00 12.25 8 VAL B C 1
ATOM 8897 O O . VAL C 3 8 ? 192.095 229.804 237.479 1.00 12.25 8 VAL B O 1
ATOM 8901 N N . SER C 3 9 ? 190.670 228.078 237.632 1.00 10.80 9 SER B N 1
ATOM 8902 C CA . SER C 3 9 ? 191.346 227.514 238.791 1.00 10.80 9 SER B CA 1
ATOM 8903 C C . SER C 3 9 ? 192.571 226.734 238.349 1.00 10.80 9 SER B C 1
ATOM 8904 O O . SER C 3 9 ? 192.475 225.828 237.517 1.00 10.80 9 SER B O 1
ATOM 8907 N N . TYR C 3 10 ? 193.716 227.088 238.912 1.00 7.20 10 TYR B N 1
ATOM 8908 C CA . TYR C 3 10 ? 195.019 226.604 238.488 1.00 7.20 10 TYR B CA 1
ATOM 8909 C C . TYR C 3 10 ? 195.586 225.749 239.612 1.00 7.20 10 TYR B C 1
ATOM 8910 O O . TYR C 3 10 ? 195.507 226.135 240.778 1.00 7.20 10 TYR B O 1
ATOM 8919 N N . PHE C 3 11 ? 196.111 224.574 239.275 1.00 6.10 11 PHE B N 1
ATOM 8920 C CA . PHE C 3 11 ? 196.604 223.625 240.268 1.00 6.10 11 PHE B CA 1
ATOM 8921 C C . PHE C 3 11 ? 198.105 223.453 240.106 1.00 6.10 11 PHE B C 1
ATOM 8922 O O . PHE C 3 11 ? 198.567 222.995 239.059 1.00 6.10 11 PHE B O 1
ATOM 8930 N N . TYR C 3 12 ? 198.860 223.817 241.143 1.00 6.07 12 TYR B N 1
ATOM 8931 C CA . TYR C 3 12 ? 200.312 223.688 241.141 1.00 6.07 12 TYR B CA 1
ATOM 8932 C C . TYR C 3 12 ? 200.816 223.326 242.533 1.00 6.07 12 TYR B C 1
ATOM 8933 O O . TYR C 3 12 ? 200.469 223.988 243.512 1.00 6.07 12 TYR B O 1
ATOM 8942 N N . ASP C 3 13 ? 201.631 222.280 242.614 1.00 7.66 13 ASP B N 1
ATOM 8943 C CA . ASP C 3 13 ? 202.350 221.897 243.821 1.00 7.66 13 ASP B CA 1
ATOM 8944 C C . ASP C 3 13 ? 203.834 222.100 243.557 1.00 7.66 13 ASP B C 1
ATOM 8945 O O . ASP C 3 13 ? 204.401 221.434 242.688 1.00 7.66 13 ASP B O 1
ATOM 8950 N N . GLU C 3 14 ? 204.464 223.000 244.313 1.00 8.44 14 GLU B N 1
ATOM 8951 C CA . GLU C 3 14 ? 205.819 223.428 243.984 1.00 8.44 14 GLU B CA 1
ATOM 8952 C C . GLU C 3 14 ? 206.850 222.308 244.003 1.00 8.44 14 GLU B C 1
ATOM 8953 O O . GLU C 3 14 ? 207.932 222.481 243.438 1.00 8.44 14 GLU B O 1
ATOM 8959 N N . ASP C 3 15 ? 206.561 221.176 244.638 1.00 9.82 15 ASP B N 1
ATOM 8960 C CA . ASP C 3 15 ? 207.536 220.107 244.803 1.00 9.82 15 ASP B CA 1
ATOM 8961 C C . ASP C 3 15 ? 207.689 219.236 243.573 1.00 9.82 15 ASP B C 1
ATOM 8962 O O . ASP C 3 15 ? 208.506 218.319 243.596 1.00 9.82 15 ASP B O 1
ATOM 8967 N N . VAL C 3 16 ? 206.933 219.491 242.509 1.00 9.53 16 VAL B N 1
ATOM 8968 C CA . VAL C 3 16 ? 206.889 218.548 241.396 1.00 9.53 16 VAL B CA 1
ATOM 8969 C C . VAL C 3 16 ? 208.132 218.625 240.517 1.00 9.53 16 VAL B C 1
ATOM 8970 O O . VAL C 3 16 ? 208.568 217.608 239.971 1.00 9.53 16 VAL B O 1
ATOM 8974 N N . GLY C 3 17 ? 208.724 219.802 240.350 1.00 9.62 17 GLY B N 1
ATOM 8975 C CA . GLY C 3 17 ? 209.802 219.907 239.399 1.00 9.62 17 GLY B CA 1
ATOM 8976 C C . GLY C 3 17 ? 211.029 219.105 239.747 1.00 9.62 17 GLY B C 1
ATOM 8977 O O . GLY C 3 17 ? 211.909 218.959 238.893 1.00 9.62 17 GLY B O 1
ATOM 8978 N N . ASN C 3 18 ? 211.107 218.570 240.966 1.00 9.91 18 ASN B N 1
ATOM 8979 C CA . ASN C 3 18 ? 212.330 217.989 241.498 1.00 9.91 18 ASN B CA 1
ATOM 8980 C C . ASN C 3 18 ? 212.387 216.475 241.362 1.00 9.91 18 ASN B C 1
ATOM 8981 O O . ASN C 3 18 ? 213.232 215.841 241.994 1.00 9.91 18 ASN B O 1
ATOM 8986 N N . TYR C 3 19 ? 211.519 215.887 240.554 1.00 10.51 19 TYR B N 1
ATOM 8987 C CA . TYR C 3 19 ? 211.486 214.451 240.350 1.00 10.51 19 TYR B CA 1
ATOM 8988 C C . TYR C 3 19 ? 212.155 214.139 239.027 1.00 10.51 19 TYR B C 1
ATOM 8989 O O . TYR C 3 19 ? 212.012 214.888 238.063 1.00 10.51 19 TYR B O 1
ATOM 8998 N N . HIS C 3 20 ? 212.888 213.039 238.976 1.00 13.31 20 HIS B N 1
ATOM 8999 C CA . HIS C 3 20 ? 213.809 212.799 237.877 1.00 13.31 20 HIS B CA 1
ATOM 9000 C C . HIS C 3 20 ? 213.759 211.328 237.510 1.00 13.31 20 HIS B C 1
ATOM 9001 O O . HIS C 3 20 ? 214.082 210.472 238.335 1.00 13.31 20 HIS B O 1
ATOM 9008 N N . TYR C 3 21 ? 213.375 211.040 236.271 1.00 10.86 21 TYR B N 1
ATOM 9009 C CA . TYR C 3 21 ? 213.185 209.663 235.844 1.00 10.86 21 TYR B CA 1
ATOM 9010 C C . TYR C 3 21 ? 214.504 208.917 235.777 1.00 10.86 21 TYR B C 1
ATOM 9011 O O . TYR C 3 21 ? 214.690 207.906 236.457 1.00 10.86 21 TYR B O 1
ATOM 9020 N N . GLY C 3 22 ? 215.425 209.377 234.947 1.00 16.77 22 GLY B N 1
ATOM 9021 C CA . GLY C 3 22 ? 216.667 208.665 234.770 1.00 16.77 22 GLY B CA 1
ATOM 9022 C C . GLY C 3 22 ? 217.758 209.472 234.105 1.00 16.77 22 GLY B C 1
ATOM 9023 O O . GLY C 3 22 ? 217.659 210.691 233.964 1.00 16.77 22 GLY B O 1
ATOM 9024 N N . PRO C 3 23 ? 218.820 208.792 233.675 1.00 20.69 23 PRO B N 1
ATOM 9025 C CA . PRO C 3 23 ? 219.987 209.481 233.107 1.00 20.69 23 PRO B CA 1
ATOM 9026 C C . PRO C 3 23 ? 219.677 210.403 231.940 1.00 20.69 23 PRO B C 1
ATOM 9027 O O . PRO C 3 23 ? 219.999 211.593 231.994 1.00 20.69 23 PRO B O 1
ATOM 9031 N N . GLN C 3 24 ? 219.068 209.883 230.875 1.00 19.48 24 GLN B N 1
ATOM 9032 C CA . GLN C 3 24 ? 218.719 210.713 229.727 1.00 19.48 24 GLN B CA 1
ATOM 9033 C C . GLN C 3 24 ? 217.289 210.465 229.274 1.00 19.48 24 GLN B C 1
ATOM 9034 O O . GLN C 3 24 ? 216.978 210.595 228.092 1.00 19.48 24 GLN B O 1
ATOM 9040 N N . HIS C 3 25 ? 216.417 210.107 230.204 1.00 15.02 25 HIS B N 1
ATOM 9041 C CA . HIS C 3 25 ? 215.035 209.831 229.870 1.00 15.02 25 HIS B CA 1
ATOM 9042 C C . HIS C 3 25 ? 214.412 211.053 229.202 1.00 15.02 25 HIS B C 1
ATOM 9043 O O . HIS C 3 25 ? 214.699 212.184 229.596 1.00 15.02 25 HIS B O 1
ATOM 9050 N N . PRO C 3 26 ? 213.578 210.868 228.174 1.00 12.84 26 PRO B N 1
ATOM 9051 C CA . PRO C 3 26 ? 212.938 212.027 227.545 1.00 12.84 26 PRO B CA 1
ATOM 9052 C C . PRO C 3 26 ? 211.951 212.767 228.429 1.00 12.84 26 PRO B C 1
ATOM 9053 O O . PRO C 3 26 ? 211.621 213.912 228.114 1.00 12.84 26 PRO B O 1
ATOM 9057 N N . MET C 3 27 ? 211.471 212.183 229.516 1.00 10.90 27 MET B N 1
ATOM 9058 C CA . MET C 3 27 ? 210.456 212.830 230.331 1.00 10.90 27 MET B CA 1
ATOM 9059 C C . MET C 3 27 ? 211.111 213.638 231.445 1.00 10.90 27 MET B C 1
ATOM 9060 O O . MET C 3 27 ? 211.843 213.088 232.270 1.00 10.90 27 MET B O 1
ATOM 9065 N N . LYS C 3 28 ? 210.843 214.942 231.461 1.00 10.11 28 LYS B N 1
ATOM 9066 C CA . LYS C 3 28 ? 211.364 215.860 232.471 1.00 10.11 28 LYS B CA 1
ATOM 9067 C C . LYS C 3 28 ? 210.199 216.553 233.152 1.00 10.11 28 LYS B C 1
ATOM 9068 O O . LYS C 3 28 ? 209.581 217.442 232.543 1.00 10.11 28 LYS B O 1
ATOM 9074 N N . PRO C 3 29 ? 209.841 216.204 234.389 1.00 10.07 29 PRO B N 1
ATOM 9075 C CA . PRO C 3 29 ? 208.847 217.008 235.116 1.00 10.07 29 PRO B CA 1
ATOM 9076 C C . PRO C 3 29 ? 209.266 218.455 235.336 1.00 10.07 29 PRO B C 1
ATOM 9077 O O . PRO C 3 29 ? 208.411 219.298 235.652 1.00 10.07 29 PRO B O 1
ATOM 9081 N N . HIS C 3 30 ? 210.555 218.760 235.173 1.00 10.59 30 HIS B N 1
ATOM 9082 C CA . HIS C 3 30 ? 211.130 220.099 235.162 1.00 10.59 30 HIS B CA 1
ATOM 9083 C C . HIS C 3 30 ? 210.201 221.094 234.486 1.00 10.59 30 HIS B C 1
ATOM 9084 O O . HIS C 3 30 ? 209.989 222.200 234.980 1.00 10.59 30 HIS B O 1
ATOM 9091 N N . ARG C 3 31 ? 209.612 220.666 233.374 1.00 9.56 31 ARG B N 1
ATOM 9092 C CA . ARG C 3 31 ? 208.869 221.531 232.474 1.00 9.56 31 ARG B CA 1
ATOM 9093 C C . ARG C 3 31 ? 207.604 222.114 233.078 1.00 9.56 31 ARG B C 1
ATOM 9094 O O . ARG C 3 31 ? 207.015 223.003 232.467 1.00 9.56 31 ARG B O 1
ATOM 9102 N N . VAL C 3 32 ? 207.122 221.605 234.211 1.00 9.44 32 VAL B N 1
ATOM 9103 C CA . VAL C 3 32 ? 205.957 222.237 234.827 1.00 9.44 32 VAL B CA 1
ATOM 9104 C C . VAL C 3 32 ? 206.394 223.410 235.684 1.00 9.44 32 VAL B C 1
ATOM 9105 O O . VAL C 3 32 ? 205.598 224.309 235.974 1.00 9.44 32 VAL B O 1
ATOM 9109 N N . ARG C 3 33 ? 207.661 223.405 236.085 1.00 9.73 33 ARG B N 1
ATOM 9110 C CA . ARG C 3 33 ? 208.308 224.506 236.777 1.00 9.73 33 ARG B CA 1
ATOM 9111 C C . ARG C 3 33 ? 208.614 225.654 235.826 1.00 9.73 33 ARG B C 1
ATOM 9112 O O . ARG C 3 33 ? 208.230 226.799 236.090 1.00 9.73 33 ARG B O 1
ATOM 9120 N N . MET C 3 34 ? 209.271 225.349 234.701 1.00 8.53 34 MET B N 1
ATOM 9121 C CA . MET C 3 34 ? 209.492 226.329 233.647 1.00 8.53 34 MET B CA 1
ATOM 9122 C C . MET C 3 34 ? 208.213 227.085 233.316 1.00 8.53 34 MET B C 1
ATOM 9123 O O . MET C 3 34 ? 208.171 228.318 233.395 1.00 8.53 34 MET B O 1
ATOM 9128 N N . VAL C 3 35 ? 207.145 226.358 232.986 1.00 7.65 35 VAL B N 1
ATOM 9129 C CA . VAL C 3 35 ? 205.849 226.984 232.740 1.00 7.65 35 VAL B CA 1
ATOM 9130 C C . VAL C 3 35 ? 205.537 227.995 233.830 1.00 7.65 35 VAL B C 1
ATOM 9131 O O . VAL C 3 35 ? 205.363 229.185 233.557 1.00 7.65 35 VAL B O 1
ATOM 9135 N N . HIS C 3 36 ? 205.531 227.553 235.090 1.00 7.74 36 HIS B N 1
ATOM 9136 C CA . HIS C 3 36 ? 205.097 228.438 236.170 1.00 7.74 36 HIS B CA 1
ATOM 9137 C C . HIS C 3 36 ? 205.950 229.694 236.224 1.00 7.74 36 HIS B C 1
ATOM 9138 O O . HIS C 3 36 ? 205.427 230.792 236.455 1.00 7.74 36 HIS B O 1
ATOM 9145 N N . ASN C 3 37 ? 207.254 229.565 235.955 1.00 10.38 37 ASN B N 1
ATOM 9146 C CA . ASN C 3 37 ? 208.120 230.736 235.884 1.00 10.38 37 ASN B CA 1
ATOM 9147 C C . ASN C 3 37 ? 207.525 231.792 234.970 1.00 10.38 37 ASN B C 1
ATOM 9148 O O . ASN C 3 37 ? 207.224 232.910 235.399 1.00 10.38 37 ASN B O 1
ATOM 9153 N N . LEU C 3 38 ? 207.299 231.436 233.708 1.00 8.27 38 LEU B N 1
ATOM 9154 C CA . LEU C 3 38 ? 206.656 232.377 232.809 1.00 8.27 38 LEU B CA 1
ATOM 9155 C C . LEU C 3 38 ? 205.314 232.811 233.366 1.00 8.27 38 LEU B C 1
ATOM 9156 O O . LEU C 3 38 ? 205.035 234.006 233.473 1.00 8.27 38 LEU B O 1
ATOM 9161 N N . VAL C 3 39 ? 204.507 231.853 233.814 1.00 9.12 39 VAL B N 1
ATOM 9162 C CA . VAL C 3 39 ? 203.177 232.182 234.306 1.00 9.12 39 VAL B CA 1
ATOM 9163 C C . VAL C 3 39 ? 203.272 233.161 235.459 1.00 9.12 39 VAL B C 1
ATOM 9164 O O . VAL C 3 39 ? 202.381 233.994 235.650 1.00 9.12 39 VAL B O 1
ATOM 9168 N N . VAL C 3 40 ? 204.364 233.122 236.218 1.00 9.74 40 VAL B N 1
ATOM 9169 C CA . VAL C 3 40 ? 204.444 233.990 237.386 1.00 9.74 40 VAL B CA 1
ATOM 9170 C C . VAL C 3 40 ? 205.067 235.344 237.052 1.00 9.74 40 VAL B C 1
ATOM 9171 O O . VAL C 3 40 ? 204.809 236.323 237.767 1.00 9.74 40 VAL B O 1
ATOM 9175 N N . ASN C 3 41 ? 205.823 235.446 235.951 1.00 10.77 41 ASN B N 1
ATOM 9176 C CA . ASN C 3 41 ? 206.459 236.697 235.546 1.00 10.77 41 ASN B CA 1
ATOM 9177 C C . ASN C 3 41 ? 205.630 237.506 234.562 1.00 10.77 41 ASN B C 1
ATOM 9178 O O . ASN C 3 41 ? 205.821 238.720 234.454 1.00 10.77 41 ASN B O 1
ATOM 9183 N N . TYR C 3 42 ? 204.735 236.862 233.838 1.00 12.45 42 TYR B N 1
ATOM 9184 C CA . TYR C 3 42 ? 203.782 237.522 232.969 1.00 12.45 42 TYR B CA 1
ATOM 9185 C C . TYR C 3 42 ? 202.681 238.225 233.736 1.00 12.45 42 TYR B C 1
ATOM 9186 O O . TYR C 3 42 ? 201.735 238.702 233.110 1.00 12.45 42 TYR B O 1
ATOM 9195 N N . ASN C 3 43 ? 202.787 238.311 235.060 1.00 16.83 43 ASN B N 1
ATOM 9196 C CA . ASN C 3 43 ? 201.695 238.781 235.912 1.00 16.83 43 ASN B CA 1
ATOM 9197 C C . ASN C 3 43 ? 200.419 238.004 235.638 1.00 16.83 43 ASN B C 1
ATOM 9198 O O . ASN C 3 43 ? 199.318 238.552 235.693 1.00 16.83 43 ASN B O 1
ATOM 9203 N N . LEU C 3 44 ? 200.559 236.718 235.320 1.00 15.70 44 LEU B N 1
ATOM 9204 C CA . LEU C 3 44 ? 199.381 235.904 235.058 1.00 15.70 44 LEU B CA 1
ATOM 9205 C C . LEU C 3 44 ? 198.746 235.430 236.353 1.00 15.70 44 LEU B C 1
ATOM 9206 O O . LEU C 3 44 ? 197.533 235.566 236.542 1.00 15.70 44 LEU B O 1
ATOM 9211 N N . TYR C 3 45 ? 199.554 234.913 237.275 1.00 20.24 45 TYR B N 1
ATOM 9212 C CA . TYR C 3 45 ? 199.018 234.227 238.442 1.00 20.24 45 TYR B CA 1
ATOM 9213 C C . TYR C 3 45 ? 198.236 235.142 239.378 1.00 20.24 45 TYR B C 1
ATOM 9214 O O . TYR C 3 45 ? 197.759 234.671 240.413 1.00 20.24 45 TYR B O 1
ATOM 9223 N N . GLU C 3 46 ? 198.083 236.419 239.056 1.00 22.57 46 GLU B N 1
ATOM 9224 C CA . GLU C 3 46 ? 197.118 237.259 239.742 1.00 22.57 46 GLU B CA 1
ATOM 9225 C C . GLU C 3 46 ? 195.742 237.179 239.110 1.00 22.57 46 GLU B C 1
ATOM 9226 O O . GLU C 3 46 ? 194.761 237.582 239.741 1.00 22.57 46 GLU B O 1
ATOM 9232 N N . LYS C 3 47 ? 195.657 236.686 237.880 1.00 23.26 47 LYS B N 1
ATOM 9233 C CA . LYS C 3 47 ? 194.396 236.505 237.184 1.00 23.26 47 LYS B CA 1
ATOM 9234 C C . LYS C 3 47 ? 193.816 235.114 237.369 1.00 23.26 47 LYS B C 1
ATOM 9235 O O . LYS C 3 47 ? 192.596 234.946 237.292 1.00 23.26 47 LYS B O 1
ATOM 9241 N N . LEU C 3 48 ? 194.667 234.118 237.593 1.00 16.32 48 LEU B N 1
ATOM 9242 C CA . LEU C 3 48 ? 194.233 232.752 237.829 1.00 16.32 48 LEU B CA 1
ATOM 9243 C C . LEU C 3 48 ? 193.808 232.604 239.283 1.00 16.32 48 LEU B C 1
ATOM 9244 O O . LEU C 3 48 ? 193.773 233.568 240.051 1.00 16.32 48 LEU B O 1
ATOM 9249 N N . ASN C 3 49 ? 193.473 231.382 239.681 1.00 12.60 49 ASN B N 1
ATOM 9250 C CA . ASN C 3 49 ? 193.040 231.062 241.039 1.00 12.60 49 ASN B CA 1
ATOM 9251 C C . ASN C 3 49 ? 193.877 229.861 241.449 1.00 12.60 49 ASN B C 1
ATOM 9252 O O . ASN C 3 49 ? 193.434 228.723 241.300 1.00 12.60 49 ASN B O 1
ATOM 9257 N N . VAL C 3 50 ? 195.084 230.111 241.948 1.00 9.27 50 VAL B N 1
ATOM 9258 C CA . VAL C 3 50 ? 196.080 229.053 242.091 1.00 9.27 50 VAL B CA 1
ATOM 9259 C C . VAL C 3 50 ? 195.789 228.248 243.346 1.00 9.27 50 VAL B C 1
ATOM 9260 O O . VAL C 3 50 ? 195.482 228.810 244.402 1.00 9.27 50 VAL B O 1
ATOM 9264 N N . ILE C 3 51 ? 195.870 226.921 243.225 1.00 7.57 51 ILE B N 1
ATOM 9265 C CA . ILE C 3 51 ? 195.488 225.994 244.282 1.00 7.57 51 ILE B CA 1
ATOM 9266 C C . ILE C 3 51 ? 196.537 224.899 244.371 1.00 7.57 51 ILE B C 1
ATOM 9267 O O . ILE C 3 51 ? 196.965 224.355 243.351 1.00 7.57 51 ILE B O 1
ATOM 9272 N N . THR C 3 52 ? 196.956 224.583 245.590 1.00 6.72 52 THR B N 1
ATOM 9273 C CA . THR C 3 52 ? 197.838 223.445 245.821 1.00 6.72 52 THR B CA 1
ATOM 9274 C C . THR C 3 52 ? 197.002 222.180 245.952 1.00 6.72 52 THR B C 1
ATOM 9275 O O . THR C 3 52 ? 196.118 222.123 246.811 1.00 6.72 52 THR B O 1
ATOM 9279 N N . PRO C 3 53 ? 197.243 221.159 245.142 1.00 3.60 53 PRO B N 1
ATOM 9280 C CA . PRO C 3 53 ? 196.402 219.966 245.193 1.00 3.60 53 PRO B CA 1
ATOM 9281 C C . PRO C 3 53 ? 196.568 219.179 246.484 1.00 3.60 53 PRO B C 1
ATOM 9282 O O . PRO C 3 53 ? 197.671 219.036 247.012 1.00 3.60 53 PRO B O 1
ATOM 9286 N N . VAL C 3 54 ? 195.449 218.660 246.986 1.00 2.25 54 VAL B N 1
ATOM 9287 C CA . VAL C 3 54 ? 195.473 217.652 248.038 1.00 2.25 54 VAL B CA 1
ATOM 9288 C C . VAL C 3 54 ? 195.926 216.332 247.427 1.00 2.25 54 VAL B C 1
ATOM 9289 O O . VAL C 3 54 ? 195.229 215.760 246.584 1.00 2.25 54 VAL B O 1
ATOM 9293 N N . ARG C 3 55 ? 197.088 215.842 247.851 1.00 7.74 55 ARG B N 1
ATOM 9294 C CA . ARG C 3 55 ? 197.667 214.651 247.247 1.00 7.74 55 ARG B CA 1
ATOM 9295 C C . ARG C 3 55 ? 196.713 213.468 247.345 1.00 7.74 55 ARG B C 1
ATOM 9296 O O . ARG C 3 55 ? 195.936 213.349 248.289 1.00 7.74 55 ARG B O 1
ATOM 9304 N N . ALA C 3 56 ? 196.787 212.583 246.358 1.00 15.36 56 ALA B N 1
ATOM 9305 C CA . ALA C 3 56 ? 195.903 211.430 246.306 1.00 15.36 56 ALA B CA 1
ATOM 9306 C C . ALA C 3 56 ? 196.438 210.293 247.160 1.00 15.36 56 ALA B C 1
ATOM 9307 O O . ALA C 3 56 ? 197.622 209.957 247.110 1.00 15.36 56 ALA B O 1
AT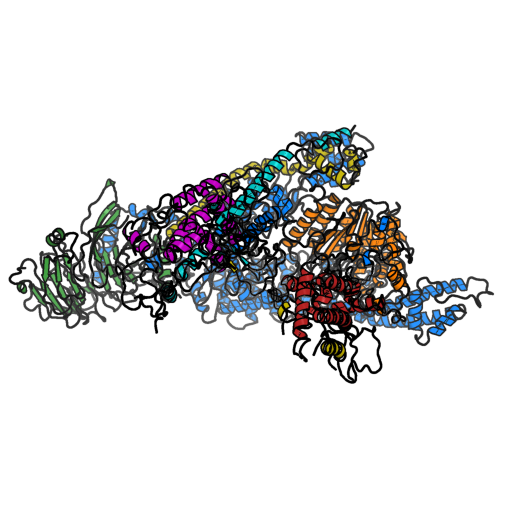OM 9309 N N . THR C 3 57 ? 195.546 209.680 247.929 1.00 22.63 57 THR B N 1
ATOM 9310 C CA . THR C 3 57 ? 195.904 208.624 248.862 1.00 22.63 57 THR B CA 1
ATOM 9311 C C . THR C 3 57 ? 196.091 207.309 248.117 1.00 22.63 57 THR B C 1
ATOM 9312 O O . THR C 3 57 ? 196.158 207.260 246.889 1.00 22.63 57 THR B O 1
ATOM 9316 N N . ARG C 3 58 ? 196.191 206.219 248.870 1.00 23.37 58 ARG B N 1
ATOM 9317 C CA . ARG C 3 58 ? 196.305 204.891 248.290 1.00 23.37 58 ARG B CA 1
ATOM 9318 C C . ARG C 3 58 ? 194.951 204.323 247.923 1.00 23.37 58 ARG B C 1
ATOM 9319 O O . ARG C 3 58 ? 194.879 203.421 247.089 1.00 23.37 58 ARG B O 1
ATOM 9327 N N . ASN C 3 59 ? 193.885 204.847 248.524 1.00 24.64 59 ASN B N 1
ATOM 9328 C CA . ASN C 3 59 ? 192.514 204.401 248.339 1.00 24.64 59 ASN B CA 1
ATOM 9329 C C . ASN C 3 59 ? 191.806 205.090 247.182 1.00 24.64 59 ASN B C 1
ATOM 9330 O O . ASN C 3 59 ? 190.733 204.636 246.782 1.00 24.64 59 ASN B O 1
ATOM 9335 N N . ASP C 3 60 ? 192.353 206.186 246.657 1.00 22.15 60 ASP B N 1
ATOM 9336 C CA . ASP C 3 60 ? 191.783 206.793 245.462 1.00 22.15 60 ASP B CA 1
ATOM 9337 C C . ASP C 3 60 ? 192.287 206.095 244.214 1.00 22.15 60 ASP B C 1
ATOM 9338 O O . ASP C 3 60 ? 191.508 205.752 243.325 1.00 22.15 60 ASP B O 1
ATOM 9343 N N . MET C 3 61 ? 193.588 205.861 244.139 1.00 20.52 61 MET B N 1
ATOM 9344 C CA . MET C 3 61 ? 194.165 205.284 242.941 1.00 20.52 61 MET B CA 1
ATOM 9345 C C . MET C 3 61 ? 193.719 203.852 242.693 1.00 20.52 61 MET B C 1
ATOM 9346 O O . MET C 3 61 ? 194.006 203.319 241.621 1.00 20.52 61 MET B O 1
ATOM 9351 N N . THR C 3 62 ? 193.038 203.218 243.646 1.00 20.92 62 THR B N 1
ATOM 9352 C CA . THR C 3 62 ? 192.472 201.890 243.450 1.00 20.92 62 THR B CA 1
ATOM 9353 C C . THR C 3 62 ? 191.011 201.934 243.032 1.00 20.92 62 THR B C 1
ATOM 9354 O O . THR C 3 62 ? 190.402 200.880 242.850 1.00 20.92 62 THR B O 1
ATOM 9358 N N . ARG C 3 63 ? 190.439 203.122 242.862 1.00 22.58 63 ARG B N 1
ATOM 9359 C CA . ARG C 3 63 ? 189.143 203.233 242.214 1.00 22.58 63 ARG B CA 1
ATOM 9360 C C . ARG C 3 63 ? 189.218 202.931 240.727 1.00 22.58 63 ARG B C 1
ATOM 9361 O O . ARG C 3 63 ? 188.176 202.889 240.070 1.00 22.58 63 ARG B O 1
ATOM 9369 N N . CYS C 3 64 ? 190.418 202.771 240.174 1.00 19.00 64 CYS B N 1
ATOM 9370 C CA . CYS C 3 64 ? 190.570 202.256 238.828 1.00 19.00 64 CYS B CA 1
ATOM 9371 C C . CYS C 3 64 ? 191.722 201.279 238.657 1.00 19.00 64 CYS B C 1
ATOM 9372 O O . CYS C 3 64 ? 191.763 200.606 237.627 1.00 19.00 64 CYS B O 1
ATOM 9375 N N . HIS C 3 65 ? 192.646 201.159 239.604 1.00 16.00 65 HIS B N 1
ATOM 9376 C CA . HIS C 3 65 ? 193.768 200.240 239.485 1.00 16.00 65 HIS B CA 1
ATOM 9377 C C . HIS C 3 65 ? 193.660 199.110 240.502 1.00 16.00 65 HIS B C 1
ATOM 9378 O O . HIS C 3 65 ? 192.923 199.194 241.485 1.00 16.00 65 HIS B O 1
ATOM 9385 N N . THR C 3 66 ? 194.419 198.045 240.257 1.00 20.66 66 THR B N 1
ATOM 9386 C CA . THR C 3 66 ? 194.363 196.857 241.094 1.00 20.66 66 THR B CA 1
ATOM 9387 C C . THR C 3 66 ? 195.265 197.001 242.310 1.00 20.66 66 THR B C 1
ATOM 9388 O O . THR C 3 66 ? 196.347 197.584 242.240 1.00 20.66 66 THR B O 1
ATOM 9392 N N . ASP C 3 67 ? 194.823 196.412 243.423 1.00 21.90 67 ASP B N 1
ATOM 9393 C CA . ASP C 3 67 ? 195.458 196.652 244.713 1.00 21.90 67 ASP B CA 1
ATOM 9394 C C . ASP C 3 67 ? 196.887 196.140 244.746 1.00 21.90 67 ASP B C 1
ATOM 9395 O O . ASP C 3 67 ? 197.756 196.775 245.349 1.00 21.90 67 ASP B O 1
ATOM 9400 N N . GLU C 3 68 ? 197.162 195.009 244.100 1.00 21.81 68 GLU B N 1
ATOM 9401 C CA . GLU C 3 68 ? 198.516 194.470 244.123 1.00 21.81 68 GLU B CA 1
ATOM 9402 C C . GLU C 3 68 ? 199.499 195.324 243.342 1.00 21.81 68 GLU B C 1
ATOM 9403 O O . GLU C 3 68 ? 200.697 195.042 243.372 1.00 21.81 68 GLU B O 1
ATOM 9409 N N . TYR C 3 69 ? 199.024 196.361 242.663 1.00 19.83 69 TYR B N 1
ATOM 9410 C CA . TYR C 3 69 ? 199.822 197.257 241.843 1.00 19.83 69 TYR B CA 1
ATOM 9411 C C . TYR C 3 69 ? 200.004 198.613 242.498 1.00 19.83 69 TYR B C 1
ATOM 9412 O O . TYR C 3 69 ? 201.136 199.081 242.663 1.00 19.83 69 TYR B O 1
ATOM 9421 N N . ILE C 3 70 ? 198.902 199.249 242.895 1.00 20.10 70 ILE B N 1
ATOM 9422 C CA . ILE C 3 70 ? 198.976 200.471 243.685 1.00 20.10 70 ILE B CA 1
ATOM 9423 C C . ILE C 3 70 ? 199.705 200.219 244.992 1.00 20.10 70 ILE B C 1
ATOM 9424 O O . ILE C 3 70 ? 200.289 201.139 245.574 1.00 20.10 70 ILE B O 1
ATOM 9429 N N . GLU C 3 71 ? 199.715 198.975 245.462 1.00 23.24 71 GLU B N 1
ATOM 9430 C CA . GLU C 3 71 ? 200.460 198.593 246.651 1.00 23.24 71 GLU B CA 1
ATOM 9431 C C . GLU C 3 71 ? 201.817 197.989 246.331 1.00 23.24 71 GLU B C 1
ATOM 9432 O O . GLU C 3 71 ? 202.466 197.455 247.228 1.00 23.24 71 GLU B O 1
ATOM 9438 N N . PHE C 3 72 ? 202.245 198.030 245.075 1.00 24.86 72 PHE B N 1
ATOM 9439 C CA . PHE C 3 72 ? 203.620 197.738 244.697 1.00 24.86 72 PHE B CA 1
ATOM 9440 C C . PHE C 3 72 ? 204.404 199.001 244.424 1.00 24.86 72 PHE B C 1
ATOM 9441 O O . PHE C 3 72 ? 205.559 199.103 244.825 1.00 24.86 72 PHE B O 1
ATOM 9449 N N . LEU C 3 73 ? 203.786 199.973 243.755 1.00 22.01 73 LEU B N 1
ATOM 9450 C CA . LEU C 3 73 ? 204.411 201.282 243.608 1.00 22.01 73 LEU B CA 1
ATOM 9451 C C . LEU C 3 73 ? 204.711 201.913 244.956 1.00 22.01 73 LEU B C 1
ATOM 9452 O O . LEU C 3 73 ? 205.650 202.704 245.072 1.00 22.01 73 LEU B O 1
ATOM 9457 N N . TRP C 3 74 ? 203.920 201.587 245.978 1.00 25.76 74 TRP B N 1
ATOM 9458 C CA . TRP C 3 74 ? 204.049 202.207 247.289 1.00 25.76 74 TRP B CA 1
ATOM 9459 C C . TRP C 3 74 ? 205.265 201.704 248.050 1.00 25.76 74 TRP B C 1
ATOM 9460 O O . TRP C 3 74 ? 205.705 202.356 249.000 1.00 25.76 74 TRP B O 1
ATOM 9471 N N . ARG C 3 75 ? 205.832 200.575 247.645 1.00 30.52 75 ARG B N 1
ATOM 9472 C CA . ARG C 3 75 ? 206.866 199.922 248.424 1.00 30.52 75 ARG B CA 1
ATOM 9473 C C . ARG C 3 75 ? 208.160 199.684 247.674 1.00 30.52 75 ARG B C 1
ATOM 9474 O O . ARG C 3 75 ? 209.190 199.485 248.322 1.00 30.52 75 ARG B O 1
ATOM 9482 N N . VAL C 3 76 ? 208.148 199.704 246.344 1.00 30.17 76 VAL B N 1
ATOM 9483 C CA . VAL C 3 76 ? 209.377 199.541 245.588 1.00 30.17 76 VAL B CA 1
ATOM 9484 C C . VAL C 3 76 ? 210.248 200.775 245.766 1.00 30.17 76 VAL B C 1
ATOM 9485 O O . VAL C 3 76 ? 209.750 201.900 245.891 1.00 30.17 76 VAL B O 1
ATOM 9489 N N . THR C 3 77 ? 211.556 200.568 245.813 1.00 34.43 77 THR B N 1
ATOM 9490 C CA . THR C 3 77 ? 212.547 201.631 245.846 1.00 34.43 77 THR B CA 1
ATOM 9491 C C . THR C 3 77 ? 213.688 201.220 244.932 1.00 34.43 77 THR B C 1
ATOM 9492 O O . THR C 3 77 ? 213.781 200.053 244.543 1.00 34.43 77 THR B O 1
ATOM 9496 N N . PRO C 3 78 ? 214.551 202.160 244.537 1.00 34.72 78 PRO B N 1
ATOM 9497 C CA . PRO C 3 78 ? 215.677 201.777 243.684 1.00 34.72 78 PRO B CA 1
ATOM 9498 C C . PRO C 3 78 ? 216.711 200.941 244.408 1.00 34.72 78 PRO B C 1
ATOM 9499 O O . PRO C 3 78 ? 217.411 200.148 243.769 1.00 34.72 78 PRO B O 1
ATOM 9503 N N . ASP C 3 79 ? 216.836 201.099 245.722 1.00 41.15 79 ASP B N 1
ATOM 9504 C CA . ASP C 3 79 ? 217.765 200.282 246.493 1.00 41.15 79 ASP B CA 1
ATOM 9505 C C . ASP C 3 79 ? 217.234 198.867 246.677 1.00 41.15 79 ASP B C 1
ATOM 9506 O O . ASP C 3 79 ? 217.953 197.889 246.447 1.00 41.15 79 ASP B O 1
ATOM 9511 N N . THR C 3 80 ? 215.976 198.741 247.089 1.00 41.93 80 THR B N 1
ATOM 9512 C CA . THR C 3 80 ? 215.357 197.443 247.332 1.00 41.93 80 THR B CA 1
ATOM 9513 C C . THR C 3 80 ? 214.530 197.023 246.120 1.00 41.93 80 THR B C 1
ATOM 9514 O O . THR C 3 80 ? 213.314 196.880 246.180 1.00 41.93 80 THR B O 1
ATOM 9518 N N . MET C 3 81 ? 215.218 196.821 244.998 1.00 44.63 81 MET B N 1
ATOM 9519 C CA . MET C 3 81 ? 214.548 196.416 243.769 1.00 44.63 81 MET B CA 1
ATOM 9520 C C . MET C 3 81 ? 214.982 195.030 243.317 1.00 44.63 81 MET B C 1
ATOM 9521 O O . MET C 3 81 ? 214.740 194.648 242.169 1.00 44.63 81 MET B O 1
ATOM 9526 N N . GLU C 3 82 ? 215.628 194.273 244.201 1.00 47.99 82 GLU B N 1
ATOM 9527 C CA . GLU C 3 82 ? 215.780 192.835 244.033 1.00 47.99 82 GLU B CA 1
ATOM 9528 C C . GLU C 3 82 ? 214.828 192.046 244.916 1.00 47.99 82 GLU B C 1
ATOM 9529 O O . GLU C 3 82 ? 214.666 190.840 244.709 1.00 47.99 82 GLU B O 1
ATOM 9535 N N . LYS C 3 83 ? 214.213 192.704 245.899 1.00 43.95 83 LYS B N 1
ATOM 9536 C CA . LYS C 3 83 ? 213.109 192.158 246.677 1.00 43.95 83 LYS B CA 1
ATOM 9537 C C . LYS C 3 83 ? 211.772 192.314 245.970 1.00 43.95 83 LYS B C 1
ATOM 9538 O O . LYS C 3 83 ? 210.753 191.844 246.483 1.00 43.95 83 LYS B O 1
ATOM 9544 N N . PHE C 3 84 ? 211.760 192.970 244.814 1.00 39.15 84 PHE B N 1
ATOM 9545 C CA . PHE C 3 84 ? 210.589 193.100 243.961 1.00 39.15 84 PHE B CA 1
ATOM 9546 C C . PHE C 3 84 ? 210.922 192.695 242.530 1.00 39.15 84 PHE B C 1
ATOM 9547 O O . PHE C 3 84 ? 210.303 193.183 241.588 1.00 39.15 84 PHE B O 1
ATOM 9555 N N . GLN C 3 85 ? 211.899 191.808 242.346 1.00 42.20 85 GLN B N 1
ATOM 9556 C CA . GLN C 3 85 ? 212.460 191.559 241.020 1.00 42.20 85 GLN B CA 1
ATOM 9557 C C . GLN C 3 85 ? 211.495 190.862 240.064 1.00 42.20 85 GLN B C 1
ATOM 9558 O O . GLN C 3 85 ? 211.474 191.207 238.877 1.00 42.20 85 GLN B O 1
ATOM 9564 N N . PRO C 3 86 ? 210.707 189.871 240.494 1.00 37.17 86 PRO B N 1
ATOM 9565 C CA . PRO C 3 86 ? 209.650 189.355 239.612 1.00 37.17 86 PRO B CA 1
ATOM 9566 C C . PRO C 3 86 ? 208.425 190.252 239.502 1.00 37.17 86 PRO B C 1
ATOM 9567 O O . PRO C 3 86 ? 207.595 190.020 238.615 1.00 37.17 86 PRO B O 1
ATOM 9571 N N . HIS C 3 87 ? 208.280 191.258 240.363 1.00 34.77 87 HIS B N 1
ATOM 9572 C CA . HIS C 3 87 ? 207.138 192.161 240.298 1.00 34.77 87 HIS B CA 1
ATOM 9573 C C . HIS C 3 87 ? 207.298 193.257 239.258 1.00 34.77 87 HIS B C 1
ATOM 9574 O O . HIS C 3 87 ? 206.314 193.933 238.946 1.00 34.77 87 HIS B O 1
ATOM 9581 N N . GLN C 3 88 ? 208.502 193.482 238.741 1.00 33.30 88 GLN B N 1
ATOM 9582 C CA . GLN C 3 88 ? 208.706 194.446 237.674 1.00 33.30 88 GLN B CA 1
ATOM 9583 C C . GLN C 3 88 ? 208.694 193.800 236.299 1.00 33.30 88 GLN B C 1
ATOM 9584 O O . GLN C 3 88 ? 209.224 194.375 235.345 1.00 33.30 88 GLN B O 1
ATOM 9590 N N . LEU C 3 89 ? 208.127 192.616 236.183 1.00 29.99 89 LEU B N 1
ATOM 9591 C CA . LEU C 3 89 ? 207.656 192.102 234.907 1.00 29.99 89 LEU B CA 1
ATOM 9592 C C . LEU C 3 89 ? 206.152 191.920 234.884 1.00 29.99 89 LEU B C 1
ATOM 9593 O O . LEU C 3 89 ? 205.522 192.142 233.851 1.00 29.99 89 LEU B O 1
ATOM 9598 N N . LYS C 3 90 ? 205.555 191.536 236.010 1.00 26.95 90 LYS B N 1
ATOM 9599 C CA . LYS C 3 90 ? 204.106 191.469 236.075 1.00 26.95 90 LYS B CA 1
ATOM 9600 C C . LYS C 3 90 ? 203.486 192.841 235.898 1.00 26.95 90 LYS B C 1
ATOM 9601 O O . LYS C 3 90 ? 202.367 192.955 235.386 1.00 26.95 90 LYS B O 1
ATOM 9607 N N . PHE C 3 91 ? 204.195 193.893 236.294 1.00 24.28 91 PHE B N 1
ATOM 9608 C CA . PHE C 3 91 ? 203.627 195.231 236.346 1.00 24.28 91 PHE B CA 1
ATOM 9609 C C . PHE C 3 91 ? 204.224 196.198 235.338 1.00 24.28 91 PHE B C 1
ATOM 9610 O O . PHE C 3 91 ? 203.735 197.323 235.235 1.00 24.28 91 PHE B O 1
ATOM 9618 N N . ASN C 3 92 ? 205.261 195.800 234.606 1.00 25.42 92 ASN B N 1
ATOM 9619 C CA . ASN C 3 92 ? 205.862 196.521 233.487 1.00 25.42 92 ASN B CA 1
ATOM 9620 C C . ASN C 3 92 ? 206.797 197.635 233.944 1.00 25.42 92 ASN B C 1
ATOM 9621 O O . ASN C 3 92 ? 207.397 198.297 233.099 1.00 25.42 92 ASN B O 1
ATOM 9626 N N . VAL C 3 93 ? 206.951 197.859 235.246 1.00 26.65 93 VAL B N 1
ATOM 9627 C CA . VAL C 3 93 ? 207.928 198.825 235.730 1.00 26.65 93 VAL B CA 1
ATOM 9628 C C . VAL C 3 93 ? 209.339 198.270 235.545 1.00 26.65 93 VAL B C 1
ATOM 9629 O O . VAL C 3 93 ? 209.543 197.074 235.320 1.00 26.65 93 VAL B O 1
ATOM 9633 N N . GLY C 3 94 ? 210.324 199.159 235.583 1.00 26.75 94 GLY B N 1
ATOM 9634 C CA . GLY C 3 94 ? 211.697 198.712 235.660 1.00 26.75 94 GLY B CA 1
ATOM 9635 C C . GLY C 3 94 ? 212.670 199.209 234.613 1.00 26.75 94 GLY B C 1
ATOM 9636 O O . GLY C 3 94 ? 213.806 199.537 234.959 1.00 26.75 94 GLY B O 1
ATOM 9637 N N . ASP C 3 95 ? 212.269 199.281 233.347 1.00 30.92 95 ASP B N 1
ATOM 9638 C CA . ASP C 3 95 ? 213.267 199.626 232.334 1.00 30.92 95 ASP B CA 1
ATOM 9639 C C . ASP C 3 95 ? 212.863 200.790 231.441 1.00 30.92 95 ASP B C 1
ATOM 9640 O O . ASP C 3 95 ? 213.720 201.592 231.066 1.00 30.92 95 ASP B O 1
ATOM 9645 N N . ASP C 3 96 ? 211.589 200.895 231.075 1.00 29.69 96 ASP B N 1
ATOM 9646 C CA . ASP C 3 96 ? 211.088 202.005 230.274 1.00 29.69 96 ASP B CA 1
ATOM 9647 C C . ASP C 3 96 ? 210.225 202.954 231.080 1.00 29.69 96 ASP B C 1
ATOM 9648 O O . ASP C 3 96 ? 210.251 204.158 230.840 1.00 29.69 96 ASP B O 1
ATOM 9653 N N . CYS C 3 97 ? 209.448 202.429 232.026 1.00 23.01 97 CYS B N 1
ATOM 9654 C CA . CYS C 3 97 ? 208.832 203.217 233.087 1.00 23.01 97 CYS B CA 1
ATOM 9655 C C . CYS C 3 97 ? 209.641 202.908 234.337 1.00 23.01 97 CYS B C 1
ATOM 9656 O O . CYS C 3 97 ? 209.257 202.037 235.127 1.00 23.01 97 CYS B O 1
ATOM 9659 N N . PRO C 3 98 ? 210.746 203.602 234.583 1.00 21.14 98 PRO B N 1
ATOM 9660 C CA . PRO C 3 98 ? 211.747 203.096 235.521 1.00 21.14 98 PRO B CA 1
ATOM 9661 C C . PRO C 3 98 ? 211.365 203.358 236.971 1.00 21.14 98 PRO B C 1
ATOM 9662 O O . PRO C 3 98 ? 210.410 204.067 237.280 1.00 21.14 98 PRO B O 1
ATOM 9666 N N . VAL C 3 99 ? 212.138 202.746 237.861 1.00 21.59 99 VAL B N 1
ATOM 9667 C CA . VAL C 3 99 ? 212.038 202.982 239.295 1.00 21.59 99 VAL B CA 1
ATOM 9668 C C . VAL C 3 99 ? 212.939 204.157 239.627 1.00 21.59 99 VAL B C 1
ATOM 9669 O O . VAL C 3 99 ? 214.156 204.077 239.447 1.00 21.59 99 VAL B O 1
ATOM 9673 N N . PHE C 3 100 ? 212.358 205.248 240.102 1.00 14.23 100 PHE B N 1
ATOM 9674 C CA . PHE C 3 100 ? 213.155 206.404 240.450 1.00 14.23 100 PHE B CA 1
ATOM 9675 C C . PHE C 3 100 ? 212.797 206.875 241.847 1.00 14.23 100 PHE B C 1
ATOM 9676 O O . PHE C 3 100 ? 211.758 206.517 242.400 1.00 14.23 100 PHE B O 1
ATOM 9684 N N . ASP C 3 101 ? 213.698 207.666 242.419 1.00 18.02 101 ASP B N 1
ATOM 9685 C CA . ASP C 3 101 ? 213.586 208.104 243.805 1.00 18.02 101 ASP B CA 1
ATOM 9686 C C . ASP C 3 101 ? 212.377 209.010 243.961 1.00 18.02 101 ASP B C 1
ATOM 9687 O O . ASP C 3 101 ? 212.388 210.153 243.501 1.00 18.02 101 ASP B O 1
ATOM 9692 N N . GLY C 3 102 ? 211.339 208.506 244.612 1.00 15.55 102 GLY B N 1
ATOM 9693 C CA . GLY C 3 102 ? 210.164 209.303 244.877 1.00 15.55 102 GLY B CA 1
ATOM 9694 C C . GLY C 3 102 ? 209.088 209.160 243.831 1.00 15.55 102 GLY B C 1
ATOM 9695 O O . GLY C 3 102 ? 208.533 210.153 243.368 1.00 15.55 102 GLY B O 1
ATOM 9696 N N . LEU C 3 103 ? 208.764 207.922 243.479 1.00 15.64 103 LEU B N 1
ATOM 9697 C CA . LEU C 3 103 ? 207.776 207.646 242.445 1.00 15.64 103 LEU B CA 1
ATOM 9698 C C . LEU C 3 103 ? 206.352 207.864 242.950 1.00 15.64 103 LEU B C 1
ATOM 9699 O O . LEU C 3 103 ? 205.553 208.570 242.316 1.00 15.64 103 LEU B O 1
ATOM 9704 N N . TYR C 3 104 ? 206.012 207.255 244.086 1.00 17.13 104 TYR B N 1
ATOM 9705 C CA . TYR C 3 104 ? 204.644 207.314 244.571 1.00 17.13 104 TYR B CA 1
ATOM 9706 C C . TYR C 3 104 ? 204.223 208.739 244.899 1.00 17.13 104 TYR B C 1
ATOM 9707 O O . TYR C 3 104 ? 203.041 209.075 244.780 1.00 17.13 104 TYR B O 1
ATOM 9716 N N . GLU C 3 105 ? 205.158 209.597 245.306 1.00 16.54 105 GLU B N 1
ATOM 9717 C CA . GLU C 3 105 ? 204.787 210.978 245.597 1.00 16.54 105 GLU B CA 1
ATOM 9718 C C . GLU C 3 105 ? 204.464 211.732 244.320 1.00 16.54 105 GLU B C 1
ATOM 9719 O O . GLU C 3 105 ? 203.575 212.588 244.300 1.00 16.54 105 GLU B O 1
ATOM 9725 N N . PHE C 3 106 ? 205.152 211.404 243.234 1.00 11.25 106 PHE B N 1
ATOM 9726 C CA . PHE C 3 106 ? 204.817 211.987 241.945 1.00 11.25 106 PHE B CA 1
ATOM 9727 C C . PHE C 3 106 ? 203.418 211.575 241.510 1.00 11.25 106 PHE B C 1
ATOM 9728 O O . PHE C 3 106 ? 202.616 212.410 241.069 1.00 11.25 106 PHE B O 1
ATOM 9736 N N . CYS C 3 107 ? 203.107 210.280 241.625 1.00 12.33 107 CYS B N 1
ATOM 9737 C CA . CYS C 3 107 ? 201.769 209.818 241.267 1.00 12.33 107 CYS B CA 1
ATOM 9738 C C . CYS C 3 107 ? 200.706 210.487 242.126 1.00 12.33 107 CYS B C 1
ATOM 9739 O O . CYS C 3 107 ? 199.649 210.882 241.621 1.00 12.33 107 CYS B O 1
ATOM 9742 N N . SER C 3 108 ? 200.965 210.619 243.426 1.00 10.60 108 SER B N 1
ATOM 9743 C CA . SER C 3 108 ? 200.039 211.318 244.305 1.00 10.60 108 SER B CA 1
ATOM 9744 C C . SER C 3 108 ? 199.807 212.744 243.839 1.00 10.60 108 SER B C 1
ATOM 9745 O O . SER C 3 108 ? 198.669 213.216 243.816 1.00 10.60 108 SER B O 1
ATOM 9748 N N . ILE C 3 109 ? 200.876 213.441 243.456 1.00 8.58 109 ILE B N 1
ATOM 9749 C CA . ILE C 3 109 ? 200.760 214.831 243.017 1.00 8.58 109 ILE B CA 1
ATOM 9750 C C . ILE C 3 109 ? 199.848 214.935 241.800 1.00 8.58 109 ILE B C 1
ATOM 9751 O O . ILE C 3 109 ? 198.851 215.673 241.808 1.00 8.58 109 ILE B O 1
ATOM 9756 N N . SER C 3 110 ? 200.166 214.183 240.741 1.00 7.31 110 SER B N 1
ATOM 9757 C CA . SER C 3 110 ? 199.379 214.258 239.508 1.00 7.31 110 SER B CA 1
ATOM 9758 C C . SER C 3 110 ? 197.915 213.888 239.745 1.00 7.31 110 SER B C 1
ATOM 9759 O O . SER C 3 110 ? 196.992 214.640 239.380 1.00 7.31 110 SER B O 1
ATOM 9762 N N . ALA C 3 111 ? 197.685 212.718 240.346 1.00 5.76 111 ALA B N 1
ATOM 9763 C CA . ALA C 3 111 ? 196.328 212.231 240.549 1.00 5.76 111 ALA B CA 1
ATOM 9764 C C . ALA C 3 111 ? 195.522 213.186 241.409 1.00 5.76 111 ALA B C 1
ATOM 9765 O O . ALA C 3 111 ? 194.365 213.475 241.102 1.00 5.76 111 ALA B O 1
ATOM 9767 N N . GLY C 3 112 ? 196.104 213.674 242.502 1.00 5.05 112 GLY B N 1
ATOM 9768 C CA . GLY C 3 112 ? 195.372 214.570 243.368 1.00 5.05 112 GLY B CA 1
ATOM 9769 C C . GLY C 3 112 ? 195.043 215.879 242.693 1.00 5.05 112 GLY B C 1
ATOM 9770 O O . GLY C 3 112 ? 193.977 216.449 242.919 1.00 5.05 112 GLY B O 1
ATOM 9771 N N . GLY C 3 113 ? 195.934 216.358 241.824 1.00 5.36 113 GLY B N 1
ATOM 9772 C CA . GLY C 3 113 ? 195.640 217.581 241.098 1.00 5.36 113 GLY B CA 1
ATOM 9773 C C . GLY C 3 113 ? 194.441 217.446 240.185 1.00 5.36 113 GLY B C 1
ATOM 9774 O O . GLY C 3 113 ? 193.550 218.296 240.181 1.00 5.36 113 GLY B O 1
ATOM 9775 N N . SER C 3 114 ? 194.389 216.363 239.405 1.00 5.91 114 SER B N 1
ATOM 9776 C CA . SER C 3 114 ? 193.281 216.237 238.451 1.00 5.91 114 SER B CA 1
ATOM 9777 C C . SER C 3 114 ? 191.966 215.858 239.136 1.00 5.91 114 SER B C 1
ATOM 9778 O O . SER C 3 114 ? 190.892 216.334 238.742 1.00 5.91 114 SER B O 1
ATOM 9781 N N . ILE C 3 115 ? 192.022 215.018 240.167 1.00 5.22 115 ILE B N 1
ATOM 9782 C CA . ILE C 3 115 ? 190.830 214.744 240.961 1.00 5.22 115 ILE B CA 1
ATOM 9783 C C . ILE C 3 115 ? 190.326 216.019 241.629 1.00 5.22 115 ILE B C 1
ATOM 9784 O O . ILE C 3 115 ? 189.114 216.242 241.738 1.00 5.22 115 ILE B O 1
ATOM 9789 N N . GLY C 3 116 ? 191.235 216.891 242.063 1.00 5.16 116 GLY B N 1
ATOM 9790 C CA . GLY C 3 116 ? 190.804 218.152 242.629 1.00 5.16 116 GLY B CA 1
ATOM 9791 C C . GLY C 3 116 ? 190.200 219.080 241.603 1.00 5.16 116 GLY B C 1
ATOM 9792 O O . GLY C 3 116 ? 189.277 219.837 241.916 1.00 5.16 116 GLY B O 1
ATOM 9793 N N . ALA C 3 117 ? 190.701 219.039 240.367 1.00 6.88 117 ALA B N 1
ATOM 9794 C CA . ALA C 3 117 ? 190.109 219.847 239.302 1.00 6.88 117 ALA B CA 1
ATOM 9795 C C . ALA C 3 117 ? 188.673 219.424 239.042 1.00 6.88 117 ALA B C 1
ATOM 9796 O O . ALA C 3 117 ? 187.767 220.263 238.950 1.00 6.88 117 ALA B O 1
ATOM 9798 N N . ALA C 3 118 ? 188.447 218.112 238.932 1.00 6.87 118 ALA B N 1
ATOM 9799 C CA . ALA C 3 118 ? 187.090 217.593 238.755 1.00 6.87 118 ALA B CA 1
ATOM 9800 C C . ALA C 3 118 ? 186.170 218.011 239.899 1.00 6.87 118 ALA B C 1
ATOM 9801 O O . ALA C 3 118 ? 185.051 218.473 239.666 1.00 6.87 118 ALA B O 1
ATOM 9803 N N . GLN C 3 119 ? 186.625 217.852 241.145 1.00 8.80 119 GLN B N 1
ATOM 9804 C CA . GLN C 3 119 ? 185.852 218.331 242.293 1.00 8.80 119 GLN B CA 1
ATOM 9805 C C . GLN C 3 119 ? 185.571 219.819 242.230 1.00 8.80 119 GLN B C 1
ATOM 9806 O O . GLN C 3 119 ? 184.552 220.275 242.756 1.00 8.80 119 GLN B O 1
ATOM 9812 N N . GLU C 3 120 ? 186.493 220.602 241.666 1.00 13.00 120 GLU B N 1
ATOM 9813 C CA . GLU C 3 120 ? 186.287 222.044 241.565 1.00 13.00 120 GLU B CA 1
ATOM 9814 C C . GLU C 3 120 ? 185.193 222.371 240.559 1.00 13.00 120 GLU B C 1
ATOM 9815 O O . GLU C 3 120 ? 184.378 223.270 240.787 1.00 13.00 120 GLU B O 1
ATOM 9821 N N . LEU C 3 121 ? 185.167 221.639 239.443 1.00 10.66 121 LEU B N 1
ATOM 9822 C CA . LEU C 3 121 ? 184.117 221.809 238.441 1.00 10.66 121 LEU B CA 1
ATOM 9823 C C . LEU C 3 121 ? 182.754 221.378 238.968 1.00 10.66 121 LEU B C 1
ATOM 9824 O O . LEU C 3 121 ? 181.745 222.025 238.684 1.00 10.66 121 LEU B O 1
ATOM 9829 N N . ASN C 3 122 ? 182.706 220.258 239.698 1.00 11.43 122 ASN B N 1
ATOM 9830 C CA . ASN C 3 122 ? 181.437 219.709 240.168 1.00 11.43 122 ASN B CA 1
ATOM 9831 C C . ASN C 3 122 ? 180.667 220.725 240.995 1.00 11.43 122 ASN B C 1
ATOM 9832 O O . ASN C 3 122 ? 179.459 220.903 240.813 1.00 11.43 122 ASN B O 1
ATOM 9837 N N . SER C 3 123 ? 181.341 221.385 241.927 1.00 21.91 123 SER B N 1
ATOM 9838 C CA . SER C 3 123 ? 180.751 222.541 242.578 1.00 21.91 123 SER B CA 1
ATOM 9839 C C . SER C 3 123 ? 180.825 223.749 241.653 1.00 21.91 123 SER B C 1
ATOM 9840 O O . SER C 3 123 ? 181.757 223.892 240.857 1.00 21.91 123 SER B O 1
ATOM 9843 N N . GLY C 3 124 ? 179.836 224.629 241.761 1.00 29.63 124 GLY B N 1
ATOM 9844 C CA . GLY C 3 124 ? 179.795 225.789 240.893 1.00 29.63 124 GLY B CA 1
ATOM 9845 C C . GLY C 3 124 ? 180.810 226.843 241.275 1.00 29.63 124 GLY B C 1
ATOM 9846 O O . GLY C 3 124 ? 180.442 227.928 241.725 1.00 29.63 124 GLY B O 1
ATOM 9847 N N . ASN C 3 125 ? 182.095 226.535 241.105 1.00 31.48 125 ASN B N 1
ATOM 9848 C CA . ASN C 3 125 ? 183.157 227.434 241.537 1.00 31.48 125 ASN B CA 1
ATOM 9849 C C . ASN C 3 125 ? 184.131 227.745 240.413 1.00 31.48 125 ASN B C 1
ATOM 9850 O O . ASN C 3 125 ? 184.685 228.846 240.354 1.00 31.48 125 ASN B O 1
ATOM 9855 N N . ALA C 3 126 ? 184.361 226.789 239.529 1.00 21.81 126 ALA B N 1
ATOM 9856 C CA . ALA C 3 126 ? 185.191 227.019 238.365 1.00 21.81 126 ALA B CA 1
ATOM 9857 C C . ALA C 3 126 ? 184.483 226.493 237.134 1.00 21.81 126 ALA B C 1
ATOM 9858 O O . ALA C 3 126 ? 183.837 225.447 237.179 1.00 21.81 126 ALA B O 1
ATOM 9860 N N . GLU C 3 127 ? 184.590 227.236 236.037 1.00 16.93 127 GLU B N 1
ATOM 9861 C CA . GLU C 3 127 ? 184.121 226.759 234.751 1.00 16.93 127 GLU B CA 1
ATOM 9862 C C . GLU C 3 127 ? 185.240 226.193 233.901 1.00 16.93 127 GLU B C 1
ATOM 9863 O O . GLU C 3 127 ? 184.964 225.368 233.030 1.00 16.93 127 GLU B O 1
ATOM 9869 N N . ILE C 3 128 ? 186.487 226.605 234.141 1.00 12.32 128 ILE B N 1
ATOM 9870 C CA . ILE C 3 128 ? 187.668 225.947 233.595 1.00 12.32 128 ILE B CA 1
ATOM 9871 C C . ILE C 3 128 ? 188.584 225.615 234.760 1.00 12.32 128 ILE B C 1
ATOM 9872 O O . ILE C 3 128 ? 188.579 226.301 235.782 1.00 12.32 128 ILE B O 1
ATOM 9877 N N . ALA C 3 129 ? 189.361 224.547 234.612 1.00 11.96 129 ALA B N 1
ATOM 9878 C CA . ALA C 3 129 ? 190.296 224.127 235.648 1.00 11.96 129 ALA B CA 1
ATOM 9879 C C . ALA C 3 129 ? 191.511 223.477 235.003 1.00 11.96 129 ALA B C 1
ATOM 9880 O O . ALA C 3 129 ? 191.359 222.552 234.206 1.00 11.96 129 ALA B O 1
ATOM 9882 N N . ILE C 3 130 ? 192.705 223.946 235.346 1.00 11.98 130 ILE B N 1
ATOM 9883 C CA . ILE C 3 130 ? 193.926 223.529 234.662 1.00 11.98 130 ILE B CA 1
ATOM 9884 C C . ILE C 3 130 ? 194.780 222.676 235.589 1.00 11.98 130 ILE B C 1
ATOM 9885 O O . ILE C 3 130 ? 194.746 222.827 236.812 1.00 11.98 130 ILE B O 1
ATOM 9890 N N . ASN C 3 131 ? 195.534 221.747 234.995 1.00 15.44 131 ASN B N 1
ATOM 9891 C CA . ASN C 3 131 ? 196.494 220.939 235.738 1.00 15.44 131 ASN B CA 1
ATOM 9892 C C . ASN C 3 131 ? 197.519 220.433 234.726 1.00 15.44 131 ASN B C 1
ATOM 9893 O O . ASN C 3 131 ? 197.251 219.459 234.028 1.00 15.44 131 ASN B O 1
ATOM 9898 N N . TRP C 3 132 ? 198.676 221.086 234.652 1.00 29.41 132 TRP B N 1
ATOM 9899 C CA . TRP C 3 132 ? 199.679 220.651 233.688 1.00 29.41 132 TRP B CA 1
ATOM 9900 C C . TRP C 3 132 ? 200.538 219.526 234.221 1.00 29.41 132 TRP B C 1
ATOM 9901 O O . TRP C 3 132 ? 201.211 218.855 233.434 1.00 29.41 132 TRP B O 1
ATOM 9912 N N . ALA C 3 133 ? 200.534 219.313 235.537 1.00 19.49 133 ALA B N 1
ATOM 9913 C CA . ALA C 3 133 ? 201.394 218.293 236.127 1.00 19.49 133 ALA B CA 1
ATOM 9914 C C . ALA C 3 133 ? 200.998 216.905 235.663 1.00 19.49 133 ALA B C 1
ATOM 9915 O O . ALA C 3 133 ? 201.860 216.046 235.449 1.00 19.49 133 ALA B O 1
ATOM 9917 N N . GLY C 3 134 ? 199.702 216.671 235.483 1.00 16.74 134 GLY B N 1
ATOM 9918 C CA . GLY C 3 134 ? 199.230 215.347 235.160 1.00 16.74 134 GLY B CA 1
ATOM 9919 C C . GLY C 3 134 ? 198.224 215.254 234.042 1.00 16.74 134 GLY B C 1
ATOM 9920 O O . GLY C 3 134 ? 197.122 215.784 234.139 1.00 16.74 134 GLY B O 1
ATOM 9921 N N . GLY C 3 135 ? 198.608 214.564 232.976 1.00 11.81 135 GLY B N 1
ATOM 9922 C CA . GLY C 3 135 ? 197.719 214.164 231.908 1.00 11.81 135 GLY B CA 1
ATOM 9923 C C . GLY C 3 135 ? 198.070 212.772 231.434 1.00 11.81 135 GLY B C 1
ATOM 9924 O O . GLY C 3 135 ? 197.929 212.446 230.258 1.00 11.81 135 GLY B O 1
ATOM 9925 N N . LEU C 3 136 ? 198.540 211.947 232.357 1.00 9.16 136 LEU B N 1
ATOM 9926 C CA . LEU C 3 136 ? 199.124 210.649 232.042 1.00 9.16 136 LEU B CA 1
ATOM 9927 C C . LEU C 3 136 ? 198.057 209.702 231.513 1.00 9.16 136 LEU B C 1
ATOM 9928 O O . LEU C 3 136 ? 197.247 209.189 232.283 1.00 9.16 136 LEU B O 1
ATOM 9933 N N . HIS C 3 137 ? 198.068 209.446 230.204 1.00 8.84 137 HIS B N 1
ATOM 9934 C CA . HIS C 3 137 ? 196.947 208.811 229.516 1.00 8.84 137 HIS B CA 1
ATOM 9935 C C . HIS C 3 137 ? 197.268 207.427 228.987 1.00 8.84 137 HIS B C 1
ATOM 9936 O O . HIS C 3 137 ? 196.457 206.848 228.271 1.00 8.84 137 HIS B O 1
ATOM 9943 N N . HIS C 3 138 ? 198.426 206.890 229.309 1.00 9.82 138 HIS B N 1
ATOM 9944 C CA . HIS C 3 138 ? 198.833 205.582 228.841 1.00 9.82 138 HIS B CA 1
ATOM 9945 C C . HIS C 3 138 ? 198.689 204.507 229.904 1.00 9.82 138 HIS B C 1
ATOM 9946 O O . HIS C 3 138 ? 198.769 203.325 229.575 1.00 9.82 138 HIS B O 1
ATOM 9953 N N . ALA C 3 139 ? 198.493 204.886 231.164 1.00 9.10 139 ALA B N 1
ATOM 9954 C CA . ALA C 3 139 ? 198.592 203.946 232.270 1.00 9.10 139 ALA B CA 1
ATOM 9955 C C . ALA C 3 139 ? 197.406 203.000 232.295 1.00 9.10 139 ALA B C 1
ATOM 9956 O O . ALA C 3 139 ? 196.251 203.435 232.278 1.00 9.10 139 ALA B O 1
ATOM 9958 N N . LYS C 3 140 ? 197.701 201.705 232.365 1.00 14.69 140 LYS B N 1
ATOM 9959 C CA . LYS C 3 140 ? 196.703 200.649 232.400 1.00 14.69 140 LYS B CA 1
ATOM 9960 C C . LYS C 3 140 ? 196.258 200.370 233.830 1.00 14.69 140 LYS B C 1
ATOM 9961 O O . LYS C 3 140 ? 196.939 200.711 234.798 1.00 14.69 140 LYS B O 1
ATOM 9967 N N . LYS C 3 141 ? 195.105 199.716 233.951 1.00 18.38 141 LYS B N 1
ATOM 9968 C CA . LYS C 3 141 ? 194.555 199.371 235.256 1.00 18.38 141 LYS B CA 1
ATOM 9969 C C . LYS C 3 141 ? 195.424 198.374 236.014 1.00 18.38 141 LYS B C 1
ATOM 9970 O O . LYS C 3 141 ? 195.381 198.339 237.245 1.00 18.38 141 LYS B O 1
ATOM 9976 N N . ARG C 3 142 ? 196.236 197.592 235.323 1.00 24.57 142 ARG B N 1
ATOM 9977 C CA . ARG C 3 142 ? 197.019 196.573 235.988 1.00 24.57 142 ARG B CA 1
ATOM 9978 C C . ARG C 3 142 ? 198.516 196.675 235.747 1.00 24.57 142 ARG B C 1
ATOM 9979 O O . ARG C 3 142 ? 199.253 195.805 236.218 1.00 24.57 142 ARG B O 1
ATOM 9987 N N . GLU C 3 143 ? 198.993 197.691 235.035 1.00 20.37 143 GLU B N 1
ATOM 9988 C CA . GLU C 3 143 ? 200.423 197.839 234.801 1.00 20.37 143 GLU B CA 1
ATOM 9989 C C . GLU C 3 143 ? 200.697 199.236 234.268 1.00 20.37 143 GLU B C 1
ATOM 9990 O O . GLU C 3 143 ? 199.779 200.013 234.003 1.00 20.37 143 GLU B O 1
ATOM 9996 N N . ALA C 3 144 ? 201.982 199.548 234.131 1.00 17.87 144 ALA B N 1
ATOM 9997 C CA . ALA C 3 144 ? 202.457 200.838 233.663 1.00 17.87 144 ALA B CA 1
ATOM 9998 C C . ALA C 3 144 ? 202.777 200.772 232.177 1.00 17.87 144 ALA B C 1
ATOM 9999 O O . ALA C 3 144 ? 203.182 199.732 231.657 1.00 17.87 144 ALA B O 1
ATOM 10001 N N . SER C 3 145 ? 202.620 201.902 231.500 1.00 11.97 145 SER B N 1
ATOM 10002 C CA . SER C 3 145 ? 202.715 201.923 230.049 1.00 11.97 145 SER B CA 1
ATOM 10003 C C . SER C 3 145 ? 203.194 203.290 229.593 1.00 11.97 145 SER B C 1
ATOM 10004 O O . SER C 3 145 ? 202.584 204.300 229.939 1.00 11.97 145 SER B O 1
ATOM 10007 N N . GLY C 3 146 ? 204.290 203.314 228.837 1.00 12.08 146 GLY B N 1
ATOM 10008 C CA . GLY C 3 146 ? 204.756 204.510 228.160 1.00 12.08 146 GLY B CA 1
ATOM 10009 C C . GLY C 3 146 ? 204.873 205.774 228.985 1.00 12.08 146 GLY B C 1
ATOM 10010 O O . GLY C 3 146 ? 204.226 206.778 228.677 1.00 12.08 146 GLY B O 1
ATOM 10011 N N . PHE C 3 147 ? 205.707 205.731 230.028 1.00 14.62 147 PHE B N 1
ATOM 10012 C CA . PHE C 3 147 ? 206.071 206.829 230.920 1.00 14.62 147 PHE B CA 1
ATOM 10013 C C . PHE C 3 147 ? 204.975 207.195 231.908 1.00 14.62 147 PHE B C 1
ATOM 10014 O O . PHE C 3 147 ? 205.104 208.203 232.602 1.00 14.62 147 PHE B O 1
ATOM 10022 N N . CYS C 3 148 ? 203.904 206.416 232.005 1.00 12.72 148 CYS B N 1
ATOM 10023 C CA . CYS C 3 148 ? 202.805 206.710 232.915 1.00 12.72 148 CYS B CA 1
ATOM 10024 C C . CYS C 3 148 ? 202.608 205.550 233.878 1.00 12.72 148 CYS B C 1
ATOM 10025 O O . CYS C 3 148 ? 202.733 204.388 233.491 1.00 12.72 148 CYS B O 1
ATOM 10028 N N . TYR C 3 149 ? 202.266 205.869 235.125 1.00 12.75 149 TYR B N 1
ATOM 10029 C CA . TYR C 3 149 ? 202.016 204.865 236.154 1.00 12.75 149 TYR B CA 1
ATOM 10030 C C . TYR C 3 149 ? 200.579 204.873 236.649 1.00 12.75 149 TYR B C 1
ATOM 10031 O O . TYR C 3 149 ? 199.971 203.811 236.785 1.00 12.75 149 TYR B O 1
ATOM 10040 N N . VAL C 3 150 ? 200.012 206.038 236.927 1.00 9.15 150 VAL B N 1
ATOM 10041 C CA . VAL C 3 150 ? 198.649 206.151 237.424 1.00 9.15 150 VAL B CA 1
ATOM 10042 C C . VAL C 3 150 ? 197.852 207.015 236.457 1.00 9.15 150 VAL B C 1
ATOM 10043 O O . VAL C 3 150 ? 198.313 208.083 236.044 1.00 9.15 150 VAL B O 1
ATOM 10047 N N . ASN C 3 151 ? 196.658 206.553 236.103 1.00 6.67 151 ASN B N 1
ATOM 10048 C CA . ASN C 3 151 ? 195.833 207.170 235.075 1.00 6.67 151 ASN B CA 1
ATOM 10049 C C . ASN C 3 151 ? 194.965 208.207 235.754 1.00 6.67 151 ASN B C 1
ATOM 10050 O O . ASN C 3 151 ? 193.897 207.892 236.265 1.00 6.67 151 ASN B O 1
ATOM 10055 N N . ASP C 3 152 ? 195.411 209.455 235.749 1.00 6.90 152 ASP B N 1
ATOM 10056 C CA . ASP C 3 152 ? 194.694 210.490 236.476 1.00 6.90 152 ASP B CA 1
ATOM 10057 C C . ASP C 3 152 ? 193.443 210.949 235.755 1.00 6.90 152 ASP B C 1
ATOM 10058 O O . ASP C 3 152 ? 192.523 211.456 236.400 1.00 6.90 152 ASP B O 1
ATOM 10063 N N . ILE C 3 153 ? 193.390 210.798 234.430 1.00 6.02 153 ILE B N 1
ATOM 10064 C CA . ILE C 3 153 ? 192.221 211.245 233.676 1.00 6.02 153 ILE B CA 1
ATOM 10065 C C . ILE C 3 153 ? 191.039 210.338 233.949 1.00 6.02 153 ILE B C 1
ATOM 10066 O O . ILE C 3 153 ? 189.895 210.797 234.040 1.00 6.02 153 ILE B O 1
ATOM 10071 N N . ALA C 3 154 ? 191.289 209.034 234.055 1.00 4.68 154 ALA B N 1
ATOM 10072 C CA . ALA C 3 154 ? 190.255 208.065 234.360 1.00 4.68 154 ALA B CA 1
ATOM 10073 C C . ALA C 3 154 ? 189.834 208.104 235.810 1.00 4.68 154 ALA B C 1
ATOM 10074 O O . ALA C 3 154 ? 189.002 207.296 236.211 1.00 4.68 154 ALA B O 1
ATOM 10076 N N . LEU C 3 155 ? 190.406 209.002 236.603 1.00 5.77 155 LEU B N 1
ATOM 10077 C CA . LEU C 3 155 ? 189.973 209.285 237.961 1.00 5.77 155 LEU B CA 1
ATOM 10078 C C . LEU C 3 155 ? 189.229 210.601 238.077 1.00 5.77 155 LEU B C 1
ATOM 10079 O O . LEU C 3 155 ? 188.413 210.758 238.981 1.00 5.77 155 LEU B O 1
ATOM 10084 N N . ALA C 3 156 ? 189.507 211.548 237.185 1.00 5.55 156 ALA B N 1
ATOM 10085 C CA . ALA C 3 156 ? 188.735 212.777 237.090 1.00 5.55 156 ALA B CA 1
ATOM 10086 C C . ALA C 3 156 ? 187.460 212.583 236.298 1.00 5.55 156 ALA B C 1
ATOM 10087 O O . ALA C 3 156 ? 186.494 213.315 236.519 1.00 5.55 156 ALA B O 1
ATOM 10089 N N . ALA C 3 157 ? 187.447 211.624 235.365 1.00 6.18 157 ALA B N 1
ATOM 10090 C CA . ALA C 3 157 ? 186.236 211.330 234.603 1.00 6.18 157 ALA B CA 1
ATOM 10091 C C . ALA C 3 157 ? 185.175 210.695 235.482 1.00 6.18 157 ALA B C 1
ATOM 10092 O O . ALA C 3 157 ? 184.006 211.091 235.433 1.00 6.18 157 ALA B O 1
ATOM 10094 N N . LEU C 3 158 ? 185.570 209.719 236.307 1.00 7.40 158 LEU B N 1
ATOM 10095 C CA . LEU C 3 158 ? 184.634 209.087 237.228 1.00 7.40 158 LEU B CA 1
ATOM 10096 C C . LEU C 3 158 ? 184.067 210.084 238.219 1.00 7.40 158 LEU B C 1
ATOM 10097 O O . LEU C 3 158 ? 182.897 209.998 238.594 1.00 7.40 158 LEU B O 1
ATOM 10102 N N . GLU C 3 159 ? 184.879 211.028 238.668 1.00 7.11 159 GLU B N 1
ATOM 10103 C CA . GLU C 3 159 ? 184.371 212.037 239.584 1.00 7.11 159 GLU B CA 1
ATOM 10104 C C . GLU C 3 159 ? 183.524 213.067 238.861 1.00 7.11 159 GLU B C 1
ATOM 10105 O O . GLU C 3 159 ? 182.655 213.693 239.471 1.00 7.11 159 GLU B O 1
ATOM 10111 N N . LEU C 3 160 ? 183.786 213.276 237.572 1.00 7.78 160 LEU B N 1
ATOM 10112 C CA . LEU C 3 160 ? 182.912 214.114 236.767 1.00 7.78 160 LEU B CA 1
ATOM 10113 C C . LEU C 3 160 ? 181.599 213.408 236.479 1.00 7.78 160 LEU B C 1
ATOM 10114 O O . LEU C 3 160 ? 180.557 214.063 236.392 1.00 7.78 160 LEU B O 1
ATOM 10119 N N . LEU C 3 161 ? 181.623 212.075 236.375 1.00 8.06 161 LEU B N 1
ATOM 10120 C CA . LEU C 3 161 ? 180.433 211.280 236.101 1.00 8.06 161 LEU B CA 1
ATOM 10121 C C . LEU C 3 161 ? 179.601 211.131 237.361 1.00 8.06 161 LEU B C 1
ATOM 10122 O O . LEU C 3 161 ? 179.242 210.022 237.754 1.00 8.06 161 LEU B O 1
ATOM 10127 N N . LYS C 3 162 ? 179.311 212.245 238.012 1.00 6.90 162 LYS B N 1
ATOM 10128 C CA . LYS C 3 162 ? 178.518 212.252 239.229 1.00 6.90 162 LYS B CA 1
ATOM 10129 C C . LYS C 3 162 ? 177.521 213.382 239.264 1.00 6.90 162 LYS B C 1
ATOM 10130 O O . LYS C 3 162 ? 176.599 213.345 240.083 1.00 6.90 162 LYS B O 1
ATOM 10136 N N . TYR C 3 163 ? 177.683 214.390 238.418 1.00 9.25 163 TYR B N 1
ATOM 10137 C CA . TYR C 3 163 ? 176.728 215.462 238.236 1.00 9.25 163 TYR B CA 1
ATOM 10138 C C . TYR C 3 163 ? 176.388 215.669 236.772 1.00 9.25 163 TYR B C 1
ATOM 10139 O O . TYR C 3 163 ? 175.398 216.343 236.473 1.00 9.25 163 TYR B O 1
ATOM 10148 N N . HIS C 3 164 ? 177.171 215.099 235.859 1.00 14.56 164 HIS B N 1
ATOM 10149 C CA . HIS C 3 164 ? 177.026 215.270 234.423 1.00 14.56 164 HIS B CA 1
ATOM 10150 C C . HIS C 3 164 ? 176.649 213.936 233.799 1.00 14.56 164 HIS B C 1
ATOM 10151 O O . HIS C 3 164 ? 177.266 212.910 234.099 1.00 14.56 164 HIS B O 1
ATOM 10158 N N . GLN C 3 165 ? 175.650 213.961 232.915 1.00 18.50 165 GLN B N 1
ATOM 10159 C CA . GLN C 3 165 ? 175.199 212.744 232.251 1.00 18.50 165 GLN B CA 1
ATOM 10160 C C . GLN C 3 165 ? 176.194 212.274 231.204 1.00 18.50 165 GLN B C 1
ATOM 10161 O O . GLN C 3 165 ? 176.502 211.085 231.126 1.00 18.50 165 GLN B O 1
ATOM 10167 N N . ARG C 3 166 ? 176.699 213.187 230.386 1.00 15.55 166 ARG B N 1
ATOM 10168 C CA . ARG C 3 166 ? 177.601 212.866 229.295 1.00 15.55 166 ARG B CA 1
ATOM 10169 C C . ARG C 3 166 ? 178.891 213.655 229.462 1.00 15.55 166 ARG B C 1
ATOM 10170 O O . ARG C 3 166 ? 178.861 214.805 229.888 1.00 15.55 166 ARG B O 1
ATOM 10178 N N . VAL C 3 167 ? 180.022 213.038 229.132 1.00 15.99 167 VAL B N 1
ATOM 10179 C CA . VAL C 3 167 ? 181.341 213.639 229.314 1.00 15.99 167 VAL B CA 1
ATOM 10180 C C . VAL C 3 167 ? 182.234 213.233 228.142 1.00 15.99 167 VAL B C 1
ATOM 10181 O O . VAL C 3 167 ? 182.230 212.075 227.711 1.00 15.99 167 VAL B O 1
ATOM 10185 N N . LEU C 3 168 ? 182.997 214.186 227.621 1.00 14.85 168 LEU B N 1
ATOM 10186 C CA . LEU C 3 168 ? 183.778 213.987 226.408 1.00 14.85 168 LEU B CA 1
ATOM 10187 C C . LEU C 3 168 ? 185.257 214.190 226.684 1.00 14.85 168 LEU B C 1
ATOM 10188 O O . LEU C 3 168 ? 185.640 215.124 227.380 1.00 14.85 168 LEU B O 1
ATOM 10193 N N . TYR C 3 169 ? 186.091 213.322 226.135 1.00 11.75 169 TYR B N 1
ATOM 10194 C CA . TYR C 3 169 ? 187.529 213.382 226.353 1.00 11.75 169 TYR B CA 1
ATOM 10195 C C . TYR C 3 169 ? 188.244 213.489 225.012 1.00 11.75 169 TYR B C 1
ATOM 10196 O O . TYR C 3 169 ? 188.290 212.521 224.252 1.00 11.75 169 TYR B O 1
ATOM 10205 N N . ILE C 3 170 ? 188.832 214.650 224.735 1.00 10.91 170 ILE B N 1
ATOM 10206 C CA . ILE C 3 170 ? 189.545 214.910 223.490 1.00 10.91 170 ILE B CA 1
ATOM 10207 C C . ILE C 3 170 ? 191.037 214.775 223.735 1.00 10.91 170 ILE B C 1
ATOM 10208 O O . ILE C 3 170 ? 191.552 215.240 224.752 1.00 10.91 170 ILE B O 1
ATOM 10213 N N . ASP C 3 171 ? 191.743 214.168 222.795 1.00 12.18 171 ASP B N 1
ATOM 10214 C CA . ASP C 3 171 ? 193.152 213.841 222.978 1.00 12.18 171 ASP B CA 1
ATOM 10215 C C . ASP C 3 171 ? 193.956 214.245 221.744 1.00 12.18 171 ASP B C 1
ATOM 10216 O O . ASP C 3 171 ? 193.892 213.571 220.708 1.00 12.18 171 ASP B O 1
ATOM 10221 N N . ILE C 3 172 ? 194.747 215.314 221.865 1.00 11.64 172 ILE B N 1
ATOM 10222 C CA . ILE C 3 172 ? 195.534 215.835 220.754 1.00 11.64 172 ILE B CA 1
ATOM 10223 C C . ILE C 3 172 ? 197.033 215.614 220.955 1.00 11.64 172 ILE B C 1
ATOM 10224 O O . ILE C 3 172 ? 197.834 216.300 220.350 1.00 11.64 172 ILE B O 1
ATOM 10229 N N . ASP C 3 173 ? 197.424 214.644 221.773 1.00 12.62 173 ASP B N 1
ATOM 10230 C CA . ASP C 3 173 ? 198.783 214.119 221.771 1.00 12.62 173 ASP B CA 1
ATOM 10231 C C . ASP C 3 173 ? 199.116 213.569 220.379 1.00 12.62 173 ASP B C 1
ATOM 10232 O O . ASP C 3 173 ? 198.247 213.413 219.532 1.00 12.62 173 ASP B O 1
ATOM 10237 N N . VAL C 3 174 ? 200.389 213.263 220.132 1.00 10.29 174 VAL B N 1
ATOM 10238 C CA . VAL C 3 174 ? 200.719 212.579 218.882 1.00 10.29 174 VAL B CA 1
ATOM 10239 C C . VAL C 3 174 ? 200.506 211.078 219.000 1.00 10.29 174 VAL B C 1
ATOM 10240 O O . VAL C 3 174 ? 200.390 210.393 217.981 1.00 10.29 174 VAL B O 1
ATOM 10244 N N . HIS C 3 175 ? 200.438 210.549 220.218 1.00 11.03 175 HIS B N 1
ATOM 10245 C CA . HIS C 3 175 ? 200.243 209.135 220.496 1.00 11.03 175 HIS B CA 1
ATOM 10246 C C . HIS C 3 175 ? 198.781 208.863 220.810 1.00 11.03 175 HIS B C 1
ATOM 10247 O O . HIS C 3 175 ? 197.997 209.773 221.090 1.00 11.03 175 HIS B O 1
ATOM 10254 N N . HIS C 3 176 ? 198.413 207.592 220.736 1.00 9.80 176 HIS B N 1
ATOM 10255 C CA . HIS C 3 176 ? 197.047 207.185 221.011 1.00 9.80 176 HIS B CA 1
ATOM 10256 C C . HIS C 3 176 ? 196.832 207.105 222.509 1.00 9.80 176 HIS B C 1
ATOM 10257 O O . HIS C 3 176 ? 197.584 206.431 223.215 1.00 9.80 176 HIS B O 1
ATOM 10264 N N . GLY C 3 177 ? 195.808 207.782 223.002 1.00 9.29 177 GLY B N 1
ATOM 10265 C CA . GLY C 3 177 ? 195.576 207.672 224.416 1.00 9.29 177 GLY B CA 1
ATOM 10266 C C . GLY C 3 177 ? 194.735 206.459 224.690 1.00 9.29 177 GLY B C 1
ATOM 10267 O O . GLY C 3 177 ? 193.508 206.541 224.703 1.00 9.29 177 GLY B O 1
ATOM 10268 N N . ASP C 3 178 ? 195.393 205.337 224.974 1.00 10.58 178 ASP B N 1
ATOM 10269 C CA . ASP C 3 178 ? 194.772 204.024 224.887 1.00 10.58 178 ASP B CA 1
ATOM 10270 C C . ASP C 3 178 ? 194.307 203.481 226.222 1.00 10.58 178 ASP B C 1
ATOM 10271 O O . ASP C 3 178 ? 193.368 202.684 226.255 1.00 10.58 178 ASP B O 1
ATOM 10276 N N . GLY C 3 179 ? 194.956 203.869 227.316 1.00 9.08 179 GLY B N 1
ATOM 10277 C CA . GLY C 3 179 ? 194.446 203.517 228.626 1.00 9.08 179 GLY B CA 1
ATOM 10278 C C . GLY C 3 179 ? 193.116 204.174 228.928 1.00 9.08 179 GLY B C 1
ATOM 10279 O O . GLY C 3 179 ? 192.220 203.540 229.479 1.00 9.08 179 GLY B O 1
ATOM 10280 N N . VAL C 3 180 ? 192.963 205.447 228.571 1.00 9.46 180 VAL B N 1
ATOM 10281 C CA . VAL C 3 180 ? 191.696 206.129 228.816 1.00 9.46 180 VAL B CA 1
ATOM 10282 C C . VAL C 3 180 ? 190.602 205.584 227.921 1.00 9.46 180 VAL B C 1
ATOM 10283 O O . VAL C 3 180 ? 189.420 205.671 228.257 1.00 9.46 180 VAL B O 1
ATOM 10287 N N . GLU C 3 181 ? 190.961 205.038 226.766 1.00 12.40 181 GLU B N 1
ATOM 10288 C CA . GLU C 3 181 ? 189.962 204.409 225.919 1.00 12.40 181 GLU B CA 1
ATOM 10289 C C . GLU C 3 181 ? 189.567 203.051 226.459 1.00 12.40 181 GLU B C 1
ATOM 10290 O O . GLU C 3 181 ? 188.380 202.717 226.481 1.00 12.40 181 GLU B O 1
ATOM 10296 N N . GLU C 3 182 ? 190.549 202.258 226.888 1.00 11.31 182 GLU B N 1
ATOM 10297 C CA . GLU C 3 182 ? 190.271 200.937 227.427 1.00 11.31 182 GLU B CA 1
ATOM 10298 C C . GLU C 3 182 ? 189.503 201.003 228.741 1.00 11.31 182 GLU B C 1
ATOM 10299 O O . GLU C 3 182 ? 188.723 200.101 229.038 1.00 11.31 182 GLU B O 1
ATOM 10305 N N . PHE C 3 183 ? 189.701 202.047 229.538 1.00 10.49 183 PHE B N 1
ATOM 10306 C CA . PHE C 3 183 ? 188.945 202.203 230.775 1.00 10.49 183 PHE B CA 1
ATOM 10307 C C . PHE C 3 183 ? 187.473 202.488 230.527 1.00 10.49 183 PHE B C 1
ATOM 10308 O O . PHE C 3 183 ? 186.665 202.346 231.444 1.00 10.49 183 PHE B O 1
ATOM 10316 N N . PHE C 3 184 ? 187.108 202.920 229.326 1.00 9.19 184 PHE B N 1
ATOM 10317 C CA . PHE C 3 184 ? 185.753 203.382 229.061 1.00 9.19 184 PHE B CA 1
ATOM 10318 C C . PHE C 3 184 ? 185.210 202.800 227.772 1.00 9.19 184 PHE B C 1
ATOM 10319 O O . PHE C 3 184 ? 184.430 203.454 227.080 1.00 9.19 184 PHE B O 1
ATOM 10327 N N . TYR C 3 185 ? 185.583 201.574 227.441 1.00 9.46 185 TYR B N 1
ATOM 10328 C CA . TYR C 3 185 ? 185.294 201.053 226.118 1.00 9.46 185 TYR B CA 1
ATOM 10329 C C . TYR C 3 185 ? 183.880 200.534 225.955 1.00 9.46 185 TYR B C 1
ATOM 10330 O O . TYR C 3 185 ? 183.495 200.215 224.831 1.00 9.46 185 TYR B O 1
ATOM 10339 N N . THR C 3 186 ? 183.100 200.434 227.023 1.00 10.52 186 THR B N 1
ATOM 10340 C CA . THR C 3 186 ? 181.769 199.848 226.961 1.00 10.52 186 THR B CA 1
ATOM 10341 C C . THR C 3 186 ? 180.757 200.710 227.688 1.00 10.52 186 THR B C 1
ATOM 10342 O O . THR C 3 186 ? 179.864 200.200 228.358 1.00 10.52 186 THR B O 1
ATOM 10346 N N . THR C 3 187 ? 180.871 202.026 227.586 1.00 11.61 187 THR B N 1
ATOM 10347 C CA . THR C 3 187 ? 179.933 202.918 228.251 1.00 11.61 187 THR B CA 1
ATOM 10348 C C . THR C 3 187 ? 179.532 204.047 227.317 1.00 11.61 187 THR B C 1
ATOM 10349 O O . THR C 3 187 ? 180.353 204.569 226.566 1.00 11.61 187 THR B O 1
ATOM 10353 N N . ASP C 3 188 ? 178.258 204.405 227.352 1.00 13.52 188 ASP B N 1
ATOM 10354 C CA . ASP C 3 188 ? 177.714 205.459 226.513 1.00 13.52 188 ASP B CA 1
ATOM 10355 C C . ASP C 3 188 ? 177.638 206.787 227.243 1.00 13.52 188 ASP B C 1
ATOM 10356 O O . ASP C 3 188 ? 176.794 207.633 226.922 1.00 13.52 188 ASP B O 1
ATOM 10361 N N . ARG C 3 189 ? 178.488 206.975 228.243 1.00 15.64 189 ARG B N 1
ATOM 10362 C CA . ARG C 3 189 ? 178.488 208.179 229.044 1.00 15.64 189 ARG B CA 1
ATOM 10363 C C . ARG C 3 189 ? 179.774 208.956 228.945 1.00 15.64 189 ARG B C 1
ATOM 10364 O O . ARG C 3 189 ? 179.768 210.146 229.247 1.00 15.64 189 ARG B O 1
ATOM 10372 N N . VAL C 3 190 ? 180.868 208.325 228.546 1.00 16.75 190 VAL B N 1
ATOM 10373 C CA . VAL C 3 190 ? 182.129 208.999 228.298 1.00 16.75 190 VAL B CA 1
ATOM 10374 C C . VAL C 3 190 ? 182.556 208.649 226.883 1.00 16.75 190 VAL B C 1
ATOM 10375 O O . VAL C 3 190 ? 182.880 207.490 226.595 1.00 16.75 190 VAL B O 1
ATOM 10379 N N . MET C 3 191 ? 182.557 209.643 226.000 1.00 21.96 191 MET B N 1
ATOM 10380 C CA . MET C 3 191 ? 183.022 209.461 224.632 1.00 21.96 191 MET B CA 1
ATOM 10381 C C . MET C 3 191 ? 184.466 209.903 224.519 1.00 21.96 191 MET B C 1
ATOM 10382 O O . MET C 3 191 ? 184.790 211.039 224.856 1.00 21.96 191 MET B O 1
ATOM 10387 N N . THR C 3 192 ? 185.319 209.013 224.033 1.00 29.41 192 THR B N 1
ATOM 10388 C CA . THR C 3 192 ? 186.752 209.254 223.956 1.00 29.41 192 THR B CA 1
ATOM 10389 C C . THR C 3 192 ? 187.162 209.458 222.502 1.00 29.41 192 THR B C 1
ATOM 10390 O O . THR C 3 192 ? 187.153 208.511 221.711 1.00 29.41 192 THR B O 1
ATOM 10394 N N . CYS C 3 193 ? 187.539 210.689 222.160 1.00 20.29 193 CYS B N 1
ATOM 10395 C CA . CYS C 3 193 ? 187.963 211.074 220.821 1.00 20.29 193 CYS B CA 1
ATOM 10396 C C . CYS C 3 193 ? 189.458 211.353 220.820 1.00 20.29 193 CYS B C 1
ATOM 10397 O O . CYS C 3 193 ? 189.952 212.088 221.680 1.00 20.29 193 CYS B O 1
ATOM 10400 N N . SER C 3 194 ? 190.175 210.791 219.857 1.00 12.80 194 SER B N 1
ATOM 10401 C CA . SER C 3 194 ? 191.620 210.952 219.858 1.00 12.80 194 SER B CA 1
ATOM 10402 C C . SER C 3 194 ? 192.176 211.088 218.450 1.00 12.80 194 SER B C 1
ATOM 10403 O O . SER C 3 194 ? 191.929 210.230 217.604 1.00 12.80 194 SER B O 1
ATOM 10406 N N . PHE C 3 195 ? 192.965 212.149 218.218 1.00 16.64 195 PHE B N 1
ATOM 10407 C CA . PHE C 3 195 ? 193.656 212.381 216.948 1.00 16.64 195 PHE B CA 1
ATOM 10408 C C . PHE C 3 195 ? 195.106 211.958 217.108 1.00 16.64 195 PHE B C 1
ATOM 10409 O O . PHE C 3 195 ? 195.863 212.612 217.822 1.00 16.64 195 PHE B O 1
ATOM 10417 N N . HIS C 3 196 ? 195.515 210.894 216.443 1.00 10.06 196 HIS B N 1
ATOM 10418 C CA . HIS C 3 196 ? 196.833 210.349 216.723 1.00 10.06 196 HIS B CA 1
ATOM 10419 C C . HIS C 3 196 ? 197.510 209.988 215.422 1.00 10.06 196 HIS B C 1
ATOM 10420 O O . HIS C 3 196 ? 196.938 210.133 214.346 1.00 10.06 196 HIS B O 1
ATOM 10427 N N . LYS C 3 197 ? 198.730 209.506 215.524 1.00 11.39 197 LYS B N 1
ATOM 10428 C CA . LYS C 3 197 ? 199.521 209.097 214.377 1.00 11.39 197 LYS B CA 1
ATOM 10429 C C . LYS C 3 197 ? 199.531 207.577 214.330 1.00 11.39 197 LYS B C 1
ATOM 10430 O O . LYS C 3 197 ? 200.347 206.938 214.994 1.00 11.39 197 LYS B O 1
ATOM 10436 N N . PHE C 3 198 ? 198.653 206.992 213.529 1.00 11.23 198 PHE B N 1
ATOM 10437 C CA . PHE C 3 198 ? 198.621 205.549 213.366 1.00 11.23 198 PHE B CA 1
ATOM 10438 C C . PHE C 3 198 ? 199.607 205.135 212.287 1.00 11.23 198 PHE B C 1
ATOM 10439 O O . PHE C 3 198 ? 199.709 205.784 211.248 1.00 11.23 198 PHE B O 1
ATOM 10447 N N . GLY C 3 199 ? 200.328 204.052 212.534 1.00 16.32 199 GLY B N 1
ATOM 10448 C CA . GLY C 3 199 ? 201.348 203.602 211.610 1.00 16.32 199 GLY B CA 1
ATOM 10449 C C . GLY C 3 199 ? 202.234 202.565 212.255 1.00 16.32 199 GLY B C 1
ATOM 10450 O O . GLY C 3 199 ? 201.724 201.608 212.841 1.00 16.32 199 GLY B O 1
ATOM 10451 N N . GLU C 3 200 ? 203.551 202.710 212.145 1.00 33.12 200 GLU B N 1
ATOM 10452 C CA . GLU C 3 200 ? 204.470 201.959 212.996 1.00 33.12 200 GLU B CA 1
ATOM 10453 C C . GLU C 3 200 ? 204.925 202.856 214.145 1.00 33.12 200 GLU B C 1
ATOM 10454 O O . GLU C 3 200 ? 206.089 203.205 214.293 1.00 33.12 200 GLU B O 1
ATOM 10460 N N . TYR C 3 201 ? 203.961 203.205 214.985 1.00 20.15 201 TYR B N 1
ATOM 10461 C CA . TYR C 3 201 ? 204.169 204.222 216.000 1.00 20.15 201 TYR B CA 1
ATOM 10462 C C . TYR C 3 201 ? 203.768 203.634 217.337 1.00 20.15 201 TYR B C 1
ATOM 10463 O O . TYR C 3 201 ? 203.284 202.509 217.399 1.00 20.15 201 TYR B O 1
ATOM 10472 N N . PHE C 3 202 ? 204.006 204.394 218.414 1.00 17.78 202 PHE B N 1
ATOM 10473 C CA . PHE C 3 202 ? 204.168 203.735 219.699 1.00 17.78 202 PHE B CA 1
ATOM 10474 C C . PHE C 3 202 ? 203.023 202.820 220.094 1.00 17.78 202 PHE B C 1
ATOM 10475 O O . PHE C 3 202 ? 203.208 201.601 220.041 1.00 17.78 202 PHE B O 1
ATOM 10483 N N . PRO C 3 203 ? 201.847 203.317 220.487 1.00 12.71 203 PRO B N 1
ATOM 10484 C CA . PRO C 3 203 ? 200.921 202.421 221.193 1.00 12.71 203 PRO B CA 1
ATOM 10485 C C . PRO C 3 203 ? 200.619 201.178 220.397 1.00 12.71 203 PRO B C 1
ATOM 10486 O O . PRO C 3 203 ? 200.420 200.117 220.980 1.00 12.71 203 PRO B O 1
ATOM 10490 N N . GLY C 3 204 ? 200.649 201.272 219.073 1.00 11.38 204 GLY B N 1
ATOM 10491 C CA . GLY C 3 204 ? 200.332 200.176 218.188 1.00 11.38 204 GLY B CA 1
ATOM 10492 C C . GLY C 3 204 ? 198.860 200.055 217.912 1.00 11.38 204 GLY B C 1
ATOM 10493 O O . GLY C 3 204 ? 198.475 199.430 216.919 1.00 11.38 204 GLY B O 1
ATOM 10494 N N . THR C 3 205 ? 198.033 200.645 218.758 1.00 9.39 205 THR B N 1
ATOM 10495 C CA . THR C 3 205 ? 196.593 200.537 218.715 1.00 9.39 205 THR B CA 1
ATOM 10496 C C . THR C 3 205 ? 196.005 201.820 218.137 1.00 9.39 205 THR B C 1
ATOM 10497 O O . THR C 3 205 ? 196.721 202.734 217.734 1.00 9.39 205 THR B O 1
ATOM 10501 N N . GLY C 3 206 ? 194.680 201.885 218.095 1.00 10.29 206 GLY B N 1
ATOM 10502 C CA . GLY C 3 206 ? 194.009 203.080 217.644 1.00 10.29 206 GLY B CA 1
ATOM 10503 C C . GLY C 3 206 ? 193.558 203.079 216.204 1.00 10.29 206 GLY B C 1
ATOM 10504 O O . GLY C 3 206 ? 193.489 204.145 215.592 1.00 10.29 206 GLY B O 1
ATOM 10505 N N . HIS C 3 207 ? 193.252 201.913 215.646 1.00 9.70 207 HIS B N 1
ATOM 10506 C CA . HIS C 3 207 ? 192.648 201.787 214.329 1.00 9.70 207 HIS B CA 1
ATOM 10507 C C . HIS C 3 207 ? 191.355 202.603 214.253 1.00 9.70 207 HIS B C 1
ATOM 10508 O O . HIS C 3 207 ? 190.769 202.983 215.263 1.00 9.70 207 HIS B O 1
ATOM 10515 N N . ILE C 3 208 ? 190.912 202.889 213.028 1.00 8.45 208 ILE B N 1
ATOM 10516 C CA . ILE C 3 208 ? 189.654 203.607 212.862 1.00 8.45 208 ILE B CA 1
ATOM 10517 C C . ILE C 3 208 ? 188.468 202.705 213.154 1.00 8.45 208 ILE B C 1
ATOM 10518 O O . ILE C 3 208 ? 187.376 203.192 213.461 1.00 8.45 208 ILE B O 1
ATOM 10523 N N . LYS C 3 209 ? 188.670 201.391 213.078 1.00 10.51 209 LYS B N 1
ATOM 10524 C CA . LYS C 3 209 ? 187.644 200.384 213.287 1.00 10.51 209 LYS B CA 1
ATOM 10525 C C . LYS C 3 209 ? 187.427 200.042 214.751 1.00 10.51 209 LYS B C 1
ATOM 10526 O O . LYS C 3 209 ? 186.505 199.284 215.060 1.00 10.51 209 LYS B O 1
ATOM 10532 N N . ASP C 3 210 ? 188.263 200.556 215.647 1.00 10.59 210 ASP B N 1
ATOM 10533 C CA . ASP C 3 210 ? 188.094 200.401 217.0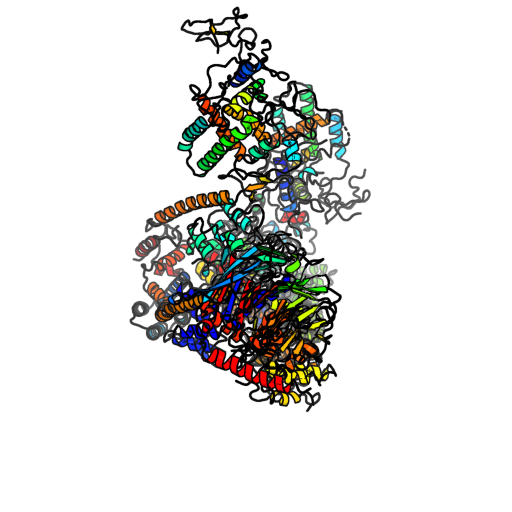85 1.00 10.59 210 ASP B CA 1
ATOM 10534 C C . ASP C 3 210 ? 187.121 201.469 217.558 1.00 10.59 210 ASP B C 1
ATOM 10535 O O . ASP C 3 210 ? 187.512 202.607 217.805 1.00 10.59 210 ASP B O 1
ATOM 10540 N N . THR C 3 211 ? 185.839 201.119 217.692 1.00 9.66 211 THR B N 1
ATOM 10541 C CA . THR C 3 211 ? 184.835 202.156 217.884 1.00 9.66 211 THR B CA 1
ATOM 10542 C C . THR C 3 211 ? 183.782 201.802 218.929 1.00 9.66 211 THR B C 1
ATOM 10543 O O . THR C 3 211 ? 182.666 202.325 218.879 1.00 9.66 211 THR B O 1
ATOM 10547 N N . GLY C 3 212 ? 184.115 200.973 219.901 1.00 8.96 212 GLY B N 1
ATOM 10548 C CA . GLY C 3 212 ? 183.220 200.673 221.000 1.00 8.96 212 GLY B CA 1
ATOM 10549 C C . GLY C 3 212 ? 182.756 199.227 220.980 1.00 8.96 212 GLY B C 1
ATOM 10550 O O . GLY C 3 212 ? 182.983 198.478 220.030 1.00 8.96 212 GLY B O 1
ATOM 10551 N N . ILE C 3 213 ? 182.136 198.827 222.093 1.00 9.36 213 ILE B N 1
ATOM 10552 C CA . ILE C 3 213 ? 181.437 197.550 222.232 1.00 9.36 213 ILE B CA 1
ATOM 10553 C C . ILE C 3 213 ? 180.275 197.776 223.187 1.00 9.36 213 ILE B C 1
ATOM 10554 O O . ILE C 3 213 ? 180.161 198.821 223.815 1.00 9.36 213 ILE B O 1
ATOM 10559 N N . GLY C 3 214 ? 179.393 196.789 223.278 1.00 6.02 214 GLY B N 1
ATOM 10560 C CA . GLY C 3 214 ? 178.409 196.791 224.338 1.00 6.02 214 GLY B CA 1
ATOM 10561 C C . GLY C 3 214 ? 177.425 197.922 224.176 1.00 6.02 214 GLY B C 1
ATOM 10562 O O . GLY C 3 214 ? 176.908 198.172 223.087 1.00 6.02 214 GLY B O 1
ATOM 10563 N N . THR C 3 215 ? 177.140 198.604 225.279 1.00 7.81 215 THR B N 1
ATOM 10564 C CA . THR C 3 215 ? 176.295 199.785 225.226 1.00 7.81 215 THR B CA 1
ATOM 10565 C C . THR C 3 215 ? 177.061 201.024 224.797 1.00 7.81 215 THR B C 1
ATOM 10566 O O . THR C 3 215 ? 176.441 202.054 224.524 1.00 7.81 215 THR B O 1
ATOM 10570 N N . GLY C 3 216 ? 178.380 200.936 224.714 1.00 9.25 216 GLY B N 1
ATOM 10571 C CA . GLY C 3 216 ? 179.204 202.040 224.295 1.00 9.25 216 GLY B CA 1
ATOM 10572 C C . GLY C 3 216 ? 179.814 201.783 222.943 1.00 9.25 216 GLY B C 1
ATOM 10573 O O . GLY C 3 216 ? 181.010 202.000 222.744 1.00 9.25 216 GLY B O 1
ATOM 10574 N N . LYS C 3 217 ? 179.002 201.271 222.023 1.00 10.36 217 LYS B N 1
ATOM 10575 C CA . LYS C 3 217 ? 179.383 201.069 220.633 1.00 10.36 217 LYS B CA 1
ATOM 10576 C C . LYS C 3 217 ? 179.080 202.339 219.862 1.00 10.36 217 LYS B C 1
ATOM 10577 O O . LYS C 3 217 ? 178.027 202.949 220.061 1.00 10.36 217 LYS B O 1
ATOM 10583 N N . ASN C 3 218 ? 180.011 202.731 218.985 1.00 10.53 218 ASN B N 1
ATOM 10584 C CA . ASN C 3 218 ? 179.994 204.017 218.289 1.00 10.53 218 ASN B CA 1
ATOM 10585 C C . ASN C 3 218 ? 180.253 205.185 219.232 1.00 10.53 218 ASN B C 1
ATOM 10586 O O . ASN C 3 218 ? 179.815 206.308 218.970 1.00 10.53 218 ASN B O 1
ATOM 10591 N N . TYR C 3 219 ? 180.969 204.941 220.326 1.00 12.96 219 TYR B N 1
ATOM 10592 C CA . TYR C 3 219 ? 181.288 205.978 221.295 1.00 12.96 219 TYR B CA 1
ATOM 10593 C C . TYR C 3 219 ? 182.781 206.169 221.494 1.00 12.96 219 TYR B C 1
ATOM 10594 O O . TYR C 3 219 ? 183.177 206.893 222.397 1.00 12.96 219 TYR B O 1
ATOM 10603 N N . ALA C 3 220 ? 183.615 205.542 220.686 1.00 20.20 220 ALA B N 1
ATOM 10604 C CA . ALA C 3 220 ? 185.050 205.765 220.696 1.00 20.20 220 ALA B CA 1
ATOM 10605 C C . ALA C 3 220 ? 185.455 206.215 219.305 1.00 20.20 220 ALA B C 1
ATOM 10606 O O . ALA C 3 220 ? 185.190 205.514 218.328 1.00 20.20 220 ALA B O 1
ATOM 10608 N N . VAL C 3 221 ? 186.085 207.382 219.208 1.00 29.41 221 VAL B N 1
ATOM 10609 C CA . VAL C 3 221 ? 186.460 207.967 217.929 1.00 29.41 221 VAL B CA 1
ATOM 10610 C C . VAL C 3 221 ? 187.977 207.991 217.826 1.00 29.41 221 VAL B C 1
ATOM 10611 O O . VAL C 3 221 ? 188.659 208.500 218.723 1.00 29.41 221 VAL B O 1
ATOM 10615 N N . ASN C 3 222 ? 188.504 207.434 216.745 1.00 16.16 222 ASN B N 1
ATOM 10616 C CA . ASN C 3 222 ? 189.932 207.429 216.472 1.00 16.16 222 ASN B CA 1
ATOM 10617 C C . ASN C 3 222 ? 190.175 208.071 215.119 1.00 16.16 222 ASN B C 1
ATOM 10618 O O . ASN C 3 222 ? 189.564 207.671 214.127 1.00 16.16 222 ASN B O 1
ATOM 10623 N N . VAL C 3 223 ? 191.064 209.054 215.075 1.00 11.72 223 VAL B N 1
ATOM 10624 C CA . VAL C 3 223 ? 191.412 209.760 213.851 1.00 11.72 223 VAL B CA 1
ATOM 10625 C C . VAL C 3 223 ? 192.884 209.509 213.551 1.00 11.72 223 VAL B C 1
ATOM 10626 O O . VAL C 3 223 ? 193.767 210.155 214.115 1.00 11.72 223 VAL B O 1
ATOM 10630 N N . PRO C 3 224 ? 193.185 208.533 212.693 1.00 12.32 224 PRO B N 1
ATOM 10631 C CA . PRO C 3 224 ? 194.570 208.144 212.395 1.00 12.32 224 PRO B CA 1
ATOM 10632 C C . PRO C 3 224 ? 195.166 208.986 211.278 1.00 12.32 224 PRO B C 1
ATOM 10633 O O . PRO C 3 224 ? 194.695 208.948 210.141 1.00 12.32 224 PRO B O 1
ATOM 10637 N N . LEU C 3 225 ? 196.236 209.703 211.580 1.00 9.94 225 LEU B N 1
ATOM 10638 C CA . LEU C 3 225 ? 196.854 210.604 210.629 1.00 9.94 225 LEU B CA 1
ATOM 10639 C C . LEU C 3 225 ? 198.187 210.033 210.173 1.00 9.94 225 LEU B C 1
ATOM 10640 O O . LEU C 3 225 ? 198.664 209.022 210.680 1.00 9.94 225 LEU B O 1
ATOM 10645 N N . ARG C 3 226 ? 198.768 210.677 209.174 1.00 13.66 226 ARG B N 1
ATOM 10646 C CA . ARG C 3 226 ? 200.104 210.371 208.695 1.00 13.66 226 ARG B CA 1
ATOM 10647 C C . ARG C 3 226 ? 201.051 211.457 209.181 1.00 13.66 226 ARG B C 1
ATOM 10648 O O . ARG C 3 226 ? 200.627 212.495 209.688 1.00 13.66 226 ARG B O 1
ATOM 10656 N N . ASP C 3 227 ? 202.344 211.215 209.033 1.00 14.84 227 ASP B N 1
ATOM 10657 C CA . ASP C 3 227 ? 203.315 212.100 209.644 1.00 14.84 227 ASP B CA 1
ATOM 10658 C C . ASP C 3 227 ? 203.488 213.371 208.833 1.00 14.84 227 ASP B C 1
ATOM 10659 O O . ASP C 3 227 ? 203.382 213.363 207.608 1.00 14.84 227 ASP B O 1
ATOM 10664 N N . GLY C 3 228 ? 203.741 214.467 209.533 1.00 12.37 228 GLY B N 1
ATOM 10665 C CA . GLY C 3 228 ? 204.009 215.736 208.916 1.00 12.37 228 GLY B CA 1
ATOM 10666 C C . GLY C 3 228 ? 202.826 216.648 208.778 1.00 12.37 228 GLY B C 1
ATOM 10667 O O . GLY C 3 228 ? 202.935 217.656 208.082 1.00 12.37 228 GLY B O 1
ATOM 10668 N N . ILE C 3 229 ? 201.703 216.337 209.418 1.00 9.81 229 ILE B N 1
ATOM 10669 C CA . ILE C 3 229 ? 200.496 217.123 209.222 1.00 9.81 229 ILE B CA 1
ATOM 10670 C C . ILE C 3 229 ? 200.766 218.562 209.632 1.00 9.81 229 ILE B C 1
ATOM 10671 O O . ILE C 3 229 ? 201.407 218.826 210.652 1.00 9.81 229 ILE B O 1
ATOM 10676 N N . ASP C 3 230 ? 200.326 219.499 208.811 1.00 10.83 230 ASP B N 1
ATOM 10677 C CA . ASP C 3 230 ? 200.596 220.903 209.048 1.00 10.83 230 ASP B CA 1
ATOM 10678 C C . ASP C 3 230 ? 199.467 221.486 209.883 1.00 10.83 230 ASP B C 1
ATOM 10679 O O . ASP C 3 230 ? 198.606 220.769 210.386 1.00 10.83 230 ASP B O 1
ATOM 10684 N N . ASP C 3 231 ? 199.433 222.807 209.989 1.00 8.28 231 ASP B N 1
ATOM 10685 C CA . ASP C 3 231 ? 198.498 223.478 210.871 1.00 8.28 231 ASP B CA 1
ATOM 10686 C C . ASP C 3 231 ? 197.137 223.691 210.241 1.00 8.28 231 ASP B C 1
ATOM 10687 O O . ASP C 3 231 ? 196.171 223.946 210.966 1.00 8.28 231 ASP B O 1
ATOM 10692 N N . GLU C 3 232 ? 197.037 223.612 208.916 1.00 9.78 232 GLU B N 1
ATOM 10693 C CA . GLU C 3 232 ? 195.780 223.818 208.207 1.00 9.78 232 GLU B CA 1
ATOM 10694 C C . GLU C 3 232 ? 195.076 222.511 207.872 1.00 9.78 232 GLU B C 1
ATOM 10695 O O . GLU C 3 232 ? 193.848 222.429 207.985 1.00 9.78 232 GLU B O 1
ATOM 10701 N N . SER C 3 233 ? 195.834 221.480 207.486 1.00 11.43 233 SER B N 1
ATOM 10702 C CA . SER C 3 233 ? 195.273 220.140 207.374 1.00 11.43 233 SER B CA 1
ATOM 10703 C C . SER C 3 233 ? 194.655 219.706 208.696 1.00 11.43 233 SER B C 1
ATOM 10704 O O . SER C 3 233 ? 193.549 219.145 208.730 1.00 11.43 233 SER B O 1
ATOM 10707 N N . TYR C 3 234 ? 195.356 219.969 209.803 1.00 10.89 234 TYR B N 1
ATOM 10708 C CA . TYR C 3 234 ? 194.847 219.582 211.110 1.00 10.89 234 TYR B CA 1
ATOM 10709 C C . TYR C 3 234 ? 193.545 220.296 211.423 1.00 10.89 234 TYR B C 1
ATOM 10710 O O . TYR C 3 234 ? 192.619 219.691 211.959 1.00 10.89 234 TYR B O 1
ATOM 10719 N N . GLU C 3 235 ? 193.455 221.580 211.115 1.00 14.45 235 GLU B N 1
ATOM 10720 C CA . GLU C 3 235 ? 192.237 222.311 211.426 1.00 14.45 235 GLU B CA 1
ATOM 10721 C C . GLU C 3 235 ? 191.076 221.817 210.586 1.00 14.45 235 GLU B C 1
ATOM 10722 O O . GLU C 3 235 ? 189.941 221.732 211.072 1.00 14.45 235 GLU B O 1
ATOM 10728 N N . SER C 3 236 ? 191.354 221.455 209.331 1.00 15.99 236 SER B N 1
ATOM 10729 C CA . SER C 3 236 ? 190.321 220.912 208.457 1.00 15.99 236 SER B CA 1
ATOM 10730 C C . SER C 3 236 ? 189.777 219.598 208.989 1.00 15.99 236 SER B C 1
ATOM 10731 O O . SER C 3 236 ? 188.569 219.351 208.928 1.00 15.99 236 SER B O 1
ATOM 10734 N N . VAL C 3 237 ? 190.652 218.732 209.498 1.00 15.12 237 VAL B N 1
ATOM 10735 C CA . VAL C 3 237 ? 190.173 217.449 210.009 1.00 15.12 237 VAL B CA 1
ATOM 10736 C C . VAL C 3 237 ? 189.660 217.531 211.447 1.00 15.12 237 VAL B C 1
ATOM 10737 O O . VAL C 3 237 ? 188.916 216.649 211.877 1.00 15.12 237 VAL B O 1
ATOM 10741 N N . PHE C 3 238 ? 190.002 218.579 212.192 1.00 16.48 238 PHE B N 1
ATOM 10742 C CA . PHE C 3 238 ? 189.658 218.706 213.602 1.00 16.48 238 PHE B CA 1
ATOM 10743 C C . PHE C 3 238 ? 188.338 219.422 213.826 1.00 16.48 238 PHE B C 1
ATOM 10744 O O . PHE C 3 238 ? 187.538 218.982 214.650 1.00 16.48 238 PHE B O 1
ATOM 10752 N N . LYS C 3 239 ? 188.088 220.527 213.126 1.00 32.53 239 LYS B N 1
ATOM 10753 C CA . LYS C 3 239 ? 186.906 221.325 213.448 1.00 32.53 239 LYS B CA 1
ATOM 10754 C C . LYS C 3 239 ? 185.596 220.612 213.141 1.00 32.53 239 LYS B C 1
ATOM 10755 O O . LYS C 3 239 ? 184.673 220.674 213.976 1.00 32.53 239 LYS B O 1
ATOM 10761 N N . PRO C 3 240 ? 185.426 219.937 211.993 1.00 64.65 240 PRO B N 1
ATOM 10762 C CA . PRO C 3 240 ? 184.135 219.288 211.721 1.00 64.65 240 PRO B CA 1
ATOM 10763 C C . PRO C 3 240 ? 183.850 218.090 212.599 1.00 64.65 240 PRO B C 1
ATOM 10764 O O . PRO C 3 240 ? 182.696 217.876 212.977 1.00 64.65 240 PRO B O 1
ATOM 10768 N N . VAL C 3 241 ? 184.866 217.288 212.916 1.00 29.41 241 VAL B N 1
ATOM 10769 C CA . VAL C 3 241 ? 184.675 216.139 213.796 1.00 29.41 241 VAL B CA 1
ATOM 10770 C C . VAL C 3 241 ? 184.169 216.582 215.161 1.00 29.41 241 VAL B C 1
ATOM 10771 O O . VAL C 3 241 ? 183.233 216.002 215.715 1.00 29.41 241 VAL B O 1
ATOM 10775 N N . ILE C 3 242 ? 184.775 217.624 215.722 1.00 26.48 242 ILE B N 1
ATOM 10776 C CA . ILE C 3 242 ? 184.368 218.073 217.045 1.00 26.48 242 ILE B CA 1
ATOM 10777 C C . ILE C 3 242 ? 183.024 218.780 216.985 1.00 26.48 242 ILE B C 1
ATOM 10778 O O . ILE C 3 242 ? 182.228 218.699 217.927 1.00 26.48 242 ILE B O 1
ATOM 10783 N N . SER C 3 243 ? 182.709 219.429 215.865 1.00 31.08 243 SER B N 1
ATOM 10784 C CA . SER C 3 243 ? 181.388 220.034 215.746 1.00 31.08 243 SER B CA 1
ATOM 10785 C C . SER C 3 243 ? 180.302 218.971 215.618 1.00 31.08 243 SER B C 1
ATOM 10786 O O . SER C 3 243 ? 179.207 219.118 216.169 1.00 31.08 243 SER B O 1
ATOM 10789 N N . HIS C 3 244 ? 180.592 217.882 214.911 1.00 24.89 244 HIS B N 1
ATOM 10790 C CA . HIS C 3 244 ? 179.627 216.798 214.805 1.00 24.89 244 HIS B CA 1
ATOM 10791 C C . HIS C 3 244 ? 179.448 216.086 216.135 1.00 24.89 244 HIS B C 1
ATOM 10792 O O . HIS C 3 244 ? 178.324 215.731 216.502 1.00 24.89 244 HIS B O 1
ATOM 10799 N N . ILE C 3 245 ? 180.536 215.876 216.880 1.00 22.01 245 ILE B N 1
ATOM 10800 C CA . ILE C 3 245 ? 180.420 215.265 218.201 1.00 22.01 245 ILE B CA 1
ATOM 10801 C C . ILE C 3 245 ? 179.596 216.143 219.127 1.00 22.01 245 ILE B C 1
ATOM 10802 O O . ILE C 3 245 ? 178.827 215.643 219.945 1.00 22.01 245 ILE B O 1
ATOM 10807 N N . MET C 3 246 ? 179.736 217.459 219.022 1.00 20.88 246 MET B N 1
ATOM 10808 C CA . MET C 3 246 ? 178.898 218.314 219.857 1.00 20.88 246 MET B CA 1
ATOM 10809 C C . MET C 3 246 ? 177.453 218.354 219.384 1.00 20.88 246 MET B C 1
ATOM 10810 O O . MET C 3 246 ? 176.567 218.670 220.179 1.00 20.88 246 MET B O 1
ATOM 10815 N N . GLN C 3 247 ? 177.196 218.074 218.107 1.00 17.41 247 GLN B N 1
ATOM 10816 C CA . GLN C 3 247 ? 175.817 218.077 217.635 1.00 17.41 247 GLN B CA 1
ATOM 10817 C C . GLN C 3 247 ? 175.088 216.802 218.002 1.00 17.41 247 GLN B C 1
ATOM 10818 O O . GLN C 3 247 ? 173.906 216.842 218.355 1.00 17.41 247 GLN B O 1
ATOM 10824 N N . TRP C 3 248 ? 175.772 215.664 217.922 1.00 16.58 248 TRP B N 1
ATOM 10825 C CA . TRP C 3 248 ? 175.141 214.375 218.164 1.00 16.58 248 TRP B CA 1
ATOM 10826 C C . TRP C 3 248 ? 175.266 213.940 219.622 1.00 16.58 248 TRP B C 1
ATOM 10827 O O . TRP C 3 248 ? 174.253 213.752 220.295 1.00 16.58 248 TRP B O 1
ATOM 10838 N N . PHE C 3 249 ? 176.496 213.802 220.133 1.00 29.41 249 PHE B N 1
ATOM 10839 C CA . PHE C 3 249 ? 176.696 213.341 221.507 1.00 29.41 249 PHE B CA 1
ATOM 10840 C C . PHE C 3 249 ? 176.155 214.337 222.520 1.00 29.41 249 PHE B C 1
ATOM 10841 O O . PHE C 3 249 ? 175.565 213.938 223.524 1.00 29.41 249 PHE B O 1
ATOM 10849 N N . ARG C 3 250 ? 176.350 215.625 222.283 1.00 21.17 250 ARG B N 1
ATOM 10850 C CA . ARG C 3 250 ? 175.866 216.724 223.109 1.00 21.17 250 ARG B CA 1
ATOM 10851 C C . ARG C 3 250 ? 176.411 216.643 224.533 1.00 21.17 250 ARG B C 1
ATOM 10852 O O . ARG C 3 250 ? 175.627 216.486 225.476 1.00 21.17 250 ARG B O 1
ATOM 10860 N N . PRO C 3 251 ? 177.745 216.788 224.739 1.00 20.82 251 PRO B N 1
ATOM 10861 C CA . PRO C 3 251 ? 178.328 216.536 226.063 1.00 20.82 251 PRO B CA 1
ATOM 10862 C C . PRO C 3 251 ? 177.853 217.507 227.123 1.00 20.82 251 PRO B C 1
ATOM 10863 O O . PRO C 3 251 ? 177.072 218.413 226.838 1.00 20.82 251 PRO B O 1
ATOM 10867 N N . GLU C 3 252 ? 178.305 217.307 228.359 1.00 19.95 252 GLU B N 1
ATOM 10868 C CA . GLU C 3 252 ? 178.021 218.212 229.461 1.00 19.95 252 GLU B CA 1
ATOM 10869 C C . GLU C 3 252 ? 179.262 218.777 230.118 1.00 19.95 252 GLU B C 1
ATOM 10870 O O . GLU C 3 252 ? 179.153 219.753 230.856 1.00 19.95 252 GLU B O 1
ATOM 10876 N N . ALA C 3 253 ? 180.422 218.180 229.889 1.00 29.41 253 ALA B N 1
ATOM 10877 C CA . ALA C 3 253 ? 181.691 218.670 230.387 1.00 29.41 253 ALA B CA 1
ATOM 10878 C C . ALA C 3 253 ? 182.789 218.007 229.582 1.00 29.41 253 ALA B C 1
ATOM 10879 O O . ALA C 3 253 ? 182.656 216.858 229.170 1.00 29.41 253 ALA B O 1
ATOM 10881 N N . VAL C 3 254 ? 183.868 218.739 229.354 1.00 29.41 254 VAL B N 1
ATOM 10882 C CA . VAL C 3 254 ? 184.930 218.283 228.471 1.00 29.41 254 VAL B CA 1
ATOM 10883 C C . VAL C 3 254 ? 186.213 218.120 229.268 1.00 29.41 254 VAL B C 1
ATOM 10884 O O . VAL C 3 254 ? 186.477 218.854 230.223 1.00 29.41 254 VAL B O 1
ATOM 10888 N N . ILE C 3 255 ? 187.017 217.151 228.867 1.00 15.92 255 ILE B N 1
ATOM 10889 C CA . ILE C 3 255 ? 188.362 216.980 229.384 1.00 15.92 255 ILE B CA 1
ATOM 10890 C C . ILE C 3 255 ? 189.292 217.025 228.183 1.00 15.92 255 ILE B C 1
ATOM 10891 O O . ILE C 3 255 ? 189.380 216.061 227.421 1.00 15.92 255 ILE B O 1
ATOM 10896 N N . LEU C 3 256 ? 189.989 218.137 228.009 1.00 11.85 256 LEU B N 1
ATOM 10897 C CA . LEU C 3 256 ? 190.946 218.286 226.928 1.00 11.85 256 LEU B CA 1
ATOM 10898 C C . LEU C 3 256 ? 192.346 217.992 227.450 1.00 11.85 256 LEU B C 1
ATOM 10899 O O . LEU C 3 256 ? 192.768 218.552 228.463 1.00 11.85 256 LEU B O 1
ATOM 10904 N N . GLN C 3 257 ? 193.046 217.105 226.767 1.00 11.49 257 GLN B N 1
ATOM 10905 C CA . GLN C 3 257 ? 194.407 216.721 227.111 1.00 11.49 257 GLN B CA 1
ATOM 10906 C C . GLN C 3 257 ? 195.327 217.341 226.066 1.00 11.49 257 GLN B C 1
ATOM 10907 O O . GLN C 3 257 ? 195.434 216.839 224.947 1.00 11.49 257 GLN B O 1
ATOM 10913 N N . CYS C 3 258 ? 195.999 218.427 226.432 1.00 10.16 258 CYS B N 1
ATOM 10914 C CA . CYS C 3 258 ? 196.722 219.250 225.469 1.00 10.16 258 CYS B CA 1
ATOM 10915 C C . CYS C 3 258 ? 198.193 218.844 225.417 1.00 10.16 258 CYS B C 1
ATOM 10916 O O . CYS C 3 258 ? 199.088 219.595 225.775 1.00 10.16 258 CYS B O 1
ATOM 10919 N N . GLY C 3 259 ? 198.435 217.629 224.951 1.00 8.81 259 GLY B N 1
ATOM 10920 C CA . GLY C 3 259 ? 199.796 217.172 224.792 1.00 8.81 259 GLY B CA 1
ATOM 10921 C C . GLY C 3 259 ? 200.507 217.926 223.690 1.00 8.81 259 GLY B C 1
ATOM 10922 O O . GLY C 3 259 ? 199.894 218.402 222.740 1.00 8.81 259 GLY B O 1
ATOM 10923 N N . THR C 3 260 ? 201.829 218.033 223.821 1.00 8.36 260 THR B N 1
ATOM 10924 C CA . THR C 3 260 ? 202.635 218.878 222.948 1.00 8.36 260 THR B CA 1
ATOM 10925 C C . THR C 3 260 ? 203.778 218.131 222.279 1.00 8.36 260 THR B C 1
ATOM 10926 O O . THR C 3 260 ? 204.846 218.700 222.092 1.00 8.36 260 THR B O 1
ATOM 10930 N N . ASP C 3 261 ? 203.600 216.872 221.913 1.00 9.85 261 ASP B N 1
ATOM 10931 C CA . ASP C 3 261 ? 204.510 216.307 220.929 1.00 9.85 261 ASP B CA 1
ATOM 10932 C C . ASP C 3 261 ? 203.906 216.298 219.540 1.00 9.85 261 ASP B C 1
ATOM 10933 O O . ASP C 3 261 ? 204.552 215.859 218.588 1.00 9.85 261 ASP B O 1
ATOM 10938 N N . SER C 3 262 ? 202.706 216.787 219.404 1.00 10.91 262 SER B N 1
ATOM 10939 C CA . SER C 3 262 ? 202.186 217.090 218.102 1.00 10.91 262 SER B CA 1
ATOM 10940 C C . SER C 3 262 ? 202.840 218.335 217.502 1.00 10.91 262 SER B C 1
ATOM 10941 O O . SER C 3 262 ? 202.435 218.753 216.425 1.00 10.91 262 SER B O 1
ATOM 10944 N N . LEU C 3 263 ? 203.839 218.928 218.147 1.00 8.61 263 LEU B N 1
ATOM 10945 C CA . LEU C 3 263 ? 204.441 220.172 217.702 1.00 8.61 263 LEU B CA 1
ATOM 10946 C C . LEU C 3 263 ? 205.664 219.905 216.838 1.00 8.61 263 LEU B C 1
ATOM 10947 O O . LEU C 3 263 ? 206.183 218.794 216.769 1.00 8.61 263 LEU B O 1
ATOM 10952 N N . ALA C 3 264 ? 206.117 220.953 216.165 1.00 9.77 264 ALA B N 1
ATOM 10953 C CA . ALA C 3 264 ? 207.272 220.847 215.295 1.00 9.77 264 ALA B CA 1
ATOM 10954 C C . ALA C 3 264 ? 208.540 220.724 216.123 1.00 9.77 264 ALA B C 1
ATOM 10955 O O . ALA C 3 264 ? 208.655 221.299 217.204 1.00 9.77 264 ALA B O 1
ATOM 10957 N N . GLY C 3 265 ? 209.500 219.972 215.606 1.00 10.17 265 GLY B N 1
ATOM 10958 C CA . GLY C 3 265 ? 210.737 219.784 216.330 1.00 10.17 265 GLY B CA 1
ATOM 10959 C C . GLY C 3 265 ? 210.523 219.181 217.699 1.00 10.17 265 GLY B C 1
ATOM 10960 O O . GLY C 3 265 ? 210.649 219.864 218.716 1.00 10.17 265 GLY B O 1
ATOM 10961 N N . ASP C 3 266 ? 210.150 217.912 217.731 1.00 12.02 266 ASP B N 1
ATOM 10962 C CA . ASP C 3 266 ? 209.957 217.166 218.962 1.00 12.02 266 ASP B CA 1
ATOM 10963 C C . ASP C 3 266 ? 210.810 215.915 218.866 1.00 12.02 266 ASP B C 1
ATOM 10964 O O . ASP C 3 266 ? 210.893 215.307 217.797 1.00 12.02 266 ASP B O 1
ATOM 10969 N N . ARG C 3 267 ? 211.466 215.536 219.959 1.00 14.35 267 ARG B N 1
ATOM 10970 C CA . ARG C 3 267 ? 212.369 214.400 219.841 1.00 14.35 267 ARG B CA 1
ATOM 10971 C C . ARG C 3 267 ? 211.639 213.078 219.689 1.00 14.35 267 ARG B C 1
ATOM 10972 O O . ARG C 3 267 ? 212.273 212.079 219.346 1.00 14.35 267 ARG B O 1
ATOM 10980 N N . LEU C 3 268 ? 210.328 213.054 219.901 1.00 15.07 268 LEU B N 1
ATOM 10981 C CA . LEU C 3 268 ? 209.538 211.840 219.772 1.00 15.07 268 LEU B CA 1
ATOM 10982 C C . LEU C 3 268 ? 208.352 211.959 218.829 1.00 15.07 268 LEU B C 1
ATOM 10983 O O . LEU C 3 268 ? 207.837 210.927 218.398 1.00 15.07 268 LEU B O 1
ATOM 10988 N N . GLY C 3 269 ? 207.917 213.156 218.476 1.00 14.49 269 GLY B N 1
ATOM 10989 C CA . GLY C 3 269 ? 206.753 213.300 217.633 1.00 14.49 269 GLY B CA 1
ATOM 10990 C C . GLY C 3 269 ? 207.075 213.270 216.154 1.00 14.49 269 GLY B C 1
ATOM 10991 O O . GLY C 3 269 ? 208.222 213.367 215.732 1.00 14.49 269 GLY B O 1
ATOM 10992 N N . CYS C 3 270 ? 206.013 213.120 215.358 1.00 15.56 270 CYS B N 1
ATOM 10993 C CA . CYS C 3 270 ? 206.083 213.113 213.905 1.00 15.56 270 CYS B CA 1
ATOM 10994 C C . CYS C 3 270 ? 205.327 214.259 213.257 1.00 15.56 270 CYS B C 1
ATOM 10995 O O . CYS C 3 270 ? 205.558 214.535 212.080 1.00 15.56 270 CYS B O 1
ATOM 10998 N N . PHE C 3 271 ? 204.439 214.927 213.978 1.00 9.63 271 PHE B N 1
ATOM 10999 C CA . PHE C 3 271 ? 203.611 215.958 213.388 1.00 9.63 271 PHE B CA 1
ATOM 11000 C C . PHE C 3 271 ? 204.438 217.210 213.133 1.00 9.63 271 PHE B C 1
ATOM 11001 O O . PHE C 3 271 ? 205.641 217.258 213.382 1.00 9.63 271 PHE B O 1
ATOM 11009 N N . ASN C 3 272 ? 203.773 218.235 212.613 1.00 10.14 272 ASN B N 1
ATOM 11010 C CA . ASN C 3 272 ? 204.410 219.489 212.246 1.00 10.14 272 ASN B CA 1
ATOM 11011 C C . ASN C 3 272 ? 203.518 220.660 212.620 1.00 10.14 272 ASN B C 1
ATOM 11012 O O . ASN C 3 272 ? 203.291 221.574 211.831 1.00 10.14 272 ASN B O 1
ATOM 11017 N N . LEU C 3 273 ? 202.976 220.645 213.823 1.00 7.89 273 LEU B N 1
ATOM 11018 C CA . LEU C 3 273 ? 202.160 221.773 214.229 1.00 7.89 273 LEU B CA 1
ATOM 11019 C C . LEU C 3 273 ? 203.045 222.906 214.736 1.00 7.89 273 LEU B C 1
ATOM 11020 O O . LEU C 3 273 ? 204.267 222.797 214.806 1.00 7.89 273 LEU B O 1
ATOM 11025 N N . SER C 3 274 ? 202.410 224.016 215.095 1.00 5.40 274 SER B N 1
ATOM 11026 C CA . SER C 3 274 ? 203.085 225.175 215.657 1.00 5.40 274 SER B CA 1
ATOM 11027 C C . SER C 3 274 ? 202.273 225.686 216.838 1.00 5.40 274 SER B C 1
ATOM 11028 O O . SER C 3 274 ? 201.319 225.028 217.252 1.00 5.40 274 SER B O 1
ATOM 11031 N N . MET C 3 275 ? 202.623 226.844 217.392 1.00 6.04 275 MET B N 1
ATOM 11032 C CA . MET C 3 275 ? 201.926 227.319 218.583 1.00 6.04 275 MET B CA 1
ATOM 11033 C C . MET C 3 275 ? 200.492 227.737 218.272 1.00 6.04 275 MET B C 1
ATOM 11034 O O . MET C 3 275 ? 199.578 227.483 219.064 1.00 6.04 275 MET B O 1
ATOM 11039 N N . LYS C 3 276 ? 200.265 228.370 217.124 1.00 6.55 276 LYS B N 1
ATOM 11040 C CA . LYS C 3 276 ? 198.906 228.722 216.733 1.00 6.55 276 LYS B CA 1
ATOM 11041 C C . LYS C 3 276 ? 198.162 227.519 216.167 1.00 6.55 276 LYS B C 1
ATOM 11042 O O . LYS C 3 276 ? 196.957 227.362 216.399 1.00 6.55 276 LYS B O 1
ATOM 11048 N N . GLY C 3 277 ? 198.869 226.651 215.442 1.00 3.73 277 GLY B N 1
ATOM 11049 C CA . GLY C 3 277 ? 198.269 225.435 214.933 1.00 3.73 277 GLY B CA 1
ATOM 11050 C C . GLY C 3 277 ? 197.847 224.463 216.009 1.00 3.73 277 GLY B C 1
ATOM 11051 O O . GLY C 3 277 ? 197.024 223.585 215.744 1.00 3.73 277 GLY B O 1
ATOM 11052 N N . HIS C 3 278 ? 198.411 224.594 217.213 1.00 6.12 278 HIS B N 1
ATOM 11053 C CA . HIS C 3 278 ? 198.046 223.835 218.406 1.00 6.12 278 HIS B CA 1
ATOM 11054 C C . HIS C 3 278 ? 197.058 224.586 219.279 1.00 6.12 278 HIS B C 1
ATOM 11055 O O . HIS C 3 278 ? 196.287 223.966 220.006 1.00 6.12 278 HIS B O 1
ATOM 11062 N N . SER C 3 279 ? 197.073 225.914 219.233 1.00 29.41 279 SER B N 1
ATOM 11063 C CA . SER C 3 279 ? 196.182 226.717 220.052 1.00 29.41 279 SER B CA 1
ATOM 11064 C C . SER C 3 279 ? 194.799 226.879 219.448 1.00 29.41 279 SER B C 1
ATOM 11065 O O . SER C 3 279 ? 193.865 227.234 220.172 1.00 29.41 279 SER B O 1
ATOM 11068 N N . MET C 3 280 ? 194.649 226.668 218.139 1.00 8.19 280 MET B N 1
ATOM 11069 C CA . MET C 3 280 ? 193.324 226.777 217.535 1.00 8.19 280 MET B CA 1
ATOM 11070 C C . MET C 3 280 ? 192.389 225.695 218.045 1.00 8.19 280 MET B C 1
ATOM 11071 O O . MET C 3 280 ? 191.183 225.921 218.149 1.00 8.19 280 MET B O 1
ATOM 11076 N N . CYS C 3 281 ? 192.933 224.530 218.401 1.00 7.46 281 CYS B N 1
ATOM 11077 C CA . CYS C 3 281 ? 192.130 223.458 218.976 1.00 7.46 281 CYS B CA 1
ATOM 11078 C C . CYS C 3 281 ? 191.578 223.848 220.342 1.00 7.46 281 CYS B C 1
ATOM 11079 O O . CYS C 3 281 ? 190.374 223.739 220.595 1.00 7.46 281 CYS B O 1
ATOM 11082 N N . VAL C 3 282 ? 192.454 224.282 221.242 1.00 6.93 282 VAL B N 1
ATOM 11083 C CA . VAL C 3 282 ? 192.018 224.758 222.548 1.00 6.93 282 VAL B CA 1
ATOM 11084 C C . VAL C 3 282 ? 191.009 225.882 222.394 1.00 6.93 282 VAL B C 1
ATOM 11085 O O . VAL C 3 282 ? 189.974 225.903 223.067 1.00 6.93 282 VAL B O 1
ATOM 11089 N N . ASP C 3 283 ? 191.281 226.822 221.493 1.00 9.42 283 ASP B N 1
ATOM 11090 C CA . ASP C 3 283 ? 190.399 227.965 221.312 1.00 9.42 283 ASP B CA 1
ATOM 11091 C C . ASP C 3 283 ? 189.041 227.563 220.751 1.00 9.42 283 ASP B C 1
ATOM 11092 O O . ASP C 3 283 ? 188.030 228.194 221.078 1.00 9.42 283 ASP B O 1
ATOM 11097 N N . PHE C 3 284 ? 188.998 226.527 219.909 1.00 11.66 284 PHE B N 1
ATOM 11098 C CA . PHE C 3 284 ? 187.750 226.075 219.308 1.00 11.66 284 PHE B CA 1
ATOM 11099 C C . PHE C 3 284 ? 186.901 225.300 220.302 1.00 11.66 284 PHE B C 1
ATOM 11100 O O . PHE C 3 284 ? 185.693 225.531 220.412 1.00 11.66 284 PHE B O 1
ATOM 11108 N N . VAL C 3 285 ? 187.524 224.371 221.033 1.00 8.55 285 VAL B N 1
ATOM 11109 C CA . VAL C 3 285 ? 186.818 223.616 222.062 1.00 8.55 285 VAL B CA 1
ATOM 11110 C C . VAL C 3 285 ? 186.344 224.530 223.180 1.00 8.55 285 VAL B C 1
ATOM 11111 O O . VAL C 3 285 ? 185.304 224.283 223.794 1.00 8.55 285 VAL B O 1
ATOM 11115 N N . LYS C 3 286 ? 187.076 225.611 223.446 1.00 8.70 286 LYS B N 1
ATOM 11116 C CA . LYS C 3 286 ? 186.695 226.547 224.491 1.00 8.70 286 LYS B CA 1
ATOM 11117 C C . LYS C 3 286 ? 185.420 227.315 224.170 1.00 8.70 286 LYS B C 1
ATOM 11118 O O . LYS C 3 286 ? 184.790 227.850 225.083 1.00 8.70 286 LYS B O 1
ATOM 11124 N N . SER C 3 287 ? 185.023 227.364 222.903 1.00 10.31 287 SER B N 1
ATOM 11125 C CA . SER C 3 287 ? 184.014 228.292 222.407 1.00 10.31 287 SER B CA 1
ATOM 11126 C C . SER C 3 287 ? 182.591 227.801 222.587 1.00 10.31 287 SER B C 1
ATOM 11127 O O . SER C 3 287 ? 181.657 228.521 222.221 1.00 10.31 287 SER B O 1
ATOM 11130 N N . PHE C 3 288 ? 182.405 226.615 223.161 1.00 11.59 288 PHE B N 1
ATOM 11131 C CA . PHE C 3 288 ? 181.104 225.978 223.261 1.00 11.59 288 PHE B CA 1
ATOM 11132 C C . PHE C 3 288 ? 180.433 226.188 224.607 1.00 11.59 288 PHE B C 1
ATOM 11133 O O . PHE C 3 288 ? 179.276 225.802 224.761 1.00 11.59 288 PHE B O 1
ATOM 11141 N N . ASN C 3 289 ? 181.127 226.791 225.572 1.00 12.93 289 ASN B N 1
ATOM 11142 C CA . ASN C 3 289 ? 180.564 227.173 226.865 1.00 12.93 289 ASN B CA 1
ATOM 11143 C C . ASN C 3 289 ? 180.244 225.966 227.743 1.00 12.93 289 ASN B C 1
ATOM 11144 O O . ASN C 3 289 ? 179.220 225.936 228.424 1.00 12.93 289 ASN B O 1
ATOM 11149 N N . LEU C 3 290 ? 181.134 224.977 227.750 1.00 13.52 290 LEU B N 1
ATOM 11150 C CA . LEU C 3 290 ? 181.031 223.791 228.585 1.00 13.52 290 LEU B CA 1
ATOM 11151 C C . LEU C 3 290 ? 182.098 223.819 229.675 1.00 13.52 290 LEU B C 1
ATOM 11152 O O . LEU C 3 290 ? 183.182 224.366 229.466 1.00 13.52 290 LEU B O 1
ATOM 11157 N N . PRO C 3 291 ? 181.816 223.268 230.854 1.00 12.81 291 PRO B N 1
ATOM 11158 C CA . PRO C 3 291 ? 182.868 223.113 231.866 1.00 12.81 291 PRO B CA 1
ATOM 11159 C C . PRO C 3 291 ? 184.024 222.275 231.350 1.00 12.81 291 PRO B C 1
ATOM 11160 O O . PRO C 3 291 ? 183.857 221.108 231.014 1.00 12.81 291 PRO B O 1
ATOM 11164 N N . MET C 3 292 ? 185.208 222.876 231.297 1.00 12.61 292 MET B N 1
ATOM 11165 C CA . MET C 3 292 ? 186.383 222.220 230.746 1.00 12.61 292 MET B CA 1
ATOM 11166 C C . MET C 3 292 ? 187.400 221.909 231.828 1.00 12.61 292 MET B C 1
ATOM 11167 O O . MET C 3 292 ? 187.477 222.590 232.845 1.00 12.61 292 MET B O 1
ATOM 11172 N N . ILE C 3 293 ? 188.186 220.871 231.583 1.00 13.15 293 ILE B N 1
ATOM 11173 C CA . ILE C 3 293 ? 189.386 220.575 232.352 1.00 13.15 293 ILE B CA 1
ATOM 11174 C C . ILE C 3 293 ? 190.507 220.353 231.357 1.00 13.15 293 ILE B C 1
ATOM 11175 O O . ILE C 3 293 ? 190.433 219.429 230.547 1.00 13.15 293 ILE B O 1
ATOM 11180 N N . CYS C 3 294 ? 191.537 221.187 231.409 1.00 18.31 294 CYS B N 1
ATOM 11181 C CA . CYS C 3 294 ? 192.649 221.105 230.468 1.00 18.31 294 CYS B CA 1
ATOM 11182 C C . CYS C 3 294 ? 193.876 220.593 231.198 1.00 18.31 294 CYS B C 1
ATOM 11183 O O . CYS C 3 294 ? 194.399 221.266 232.085 1.00 18.31 294 CYS B O 1
ATOM 11186 N N . VAL C 3 295 ? 194.343 219.412 230.818 1.00 29.41 295 VAL B N 1
ATOM 11187 C CA . VAL C 3 295 ? 195.452 218.794 231.530 1.00 29.41 295 VAL B CA 1
ATOM 11188 C C . VAL C 3 295 ? 196.658 218.662 230.613 1.00 29.41 295 VAL B C 1
ATOM 11189 O O . VAL C 3 295 ? 196.581 218.946 229.419 1.00 29.41 295 VAL B O 1
ATOM 11193 N N . GLY C 3 296 ? 197.775 218.209 231.156 1.00 15.33 296 GLY B N 1
ATOM 11194 C CA . GLY C 3 296 ? 199.016 218.191 230.416 1.00 15.33 296 GLY B CA 1
ATOM 11195 C C . GLY C 3 296 ? 199.079 217.015 229.483 1.00 15.33 296 GLY B C 1
ATOM 11196 O O . GLY C 3 296 ? 198.144 216.798 228.723 1.00 15.33 296 GLY B O 1
ATOM 11197 N N . GLY C 3 297 ? 200.161 216.257 229.504 1.00 29.41 297 GLY B N 1
ATOM 11198 C CA . GLY C 3 297 ? 200.282 215.166 228.566 1.00 29.41 297 GLY B CA 1
ATOM 11199 C C . GLY C 3 297 ? 201.708 214.871 228.173 1.00 29.41 297 GLY B C 1
ATOM 11200 O O . GLY C 3 297 ? 202.557 214.692 229.041 1.00 29.41 297 GLY B O 1
ATOM 11201 N N . GLY C 3 298 ? 201.994 214.813 226.879 1.00 10.21 298 GLY B N 1
ATOM 11202 C CA . GLY C 3 298 ? 203.342 214.600 226.400 1.00 10.21 298 GLY B CA 1
ATOM 11203 C C . GLY C 3 298 ? 204.088 215.900 226.185 1.00 10.21 298 GLY B C 1
ATOM 11204 O O . GLY C 3 298 ? 203.673 216.975 226.619 1.00 10.21 298 GLY B O 1
ATOM 11205 N N . GLY C 3 299 ? 205.207 215.793 225.478 1.00 7.93 299 GLY B N 1
ATOM 11206 C CA . GLY C 3 299 ? 206.046 216.940 225.195 1.00 7.93 299 GLY B CA 1
ATOM 11207 C C . GLY C 3 299 ? 207.444 216.811 225.747 1.00 7.93 299 GLY B C 1
ATOM 11208 O O . GLY C 3 299 ? 207.649 216.955 226.950 1.00 7.93 299 GLY B O 1
ATOM 11209 N N . TYR C 3 300 ? 208.420 216.563 224.878 1.00 10.60 300 TYR B N 1
ATOM 11210 C CA . TYR C 3 300 ? 209.756 216.176 225.301 1.00 10.60 300 TYR B CA 1
ATOM 11211 C C . TYR C 3 300 ? 210.855 217.142 224.874 1.00 10.60 300 TYR B C 1
ATOM 11212 O O . TYR C 3 300 ? 212.015 216.928 225.232 1.00 10.60 300 TYR B O 1
ATOM 11221 N N . THR C 3 301 ? 210.526 218.194 224.132 1.00 8.84 301 THR B N 1
ATOM 11222 C CA . THR C 3 301 ? 211.433 219.309 223.865 1.00 8.84 301 THR B CA 1
ATOM 11223 C C . THR C 3 301 ? 210.949 220.463 224.732 1.00 8.84 301 THR B C 1
ATOM 11224 O O . THR C 3 301 ? 209.956 221.115 224.416 1.00 8.84 301 THR B O 1
ATOM 11228 N N . VAL C 3 302 ? 211.656 220.704 225.836 1.00 9.54 302 VAL B N 1
ATOM 11229 C CA . VAL C 3 302 ? 211.056 221.400 226.968 1.00 9.54 302 VAL B CA 1
ATOM 11230 C C . VAL C 3 302 ? 210.954 222.902 226.733 1.00 9.54 302 VAL B C 1
ATOM 11231 O O . VAL C 3 302 ? 210.098 223.567 227.333 1.00 9.54 302 VAL B O 1
ATOM 11235 N N . ARG C 3 303 ? 211.792 223.464 225.860 1.00 8.81 303 ARG B N 1
ATOM 11236 C CA . ARG C 3 303 ? 211.714 224.896 225.588 1.00 8.81 303 ARG B CA 1
ATOM 11237 C C . ARG C 3 303 ? 210.457 225.253 224.816 1.00 8.81 303 ARG B C 1
ATOM 11238 O O . ARG C 3 303 ? 209.921 226.347 224.991 1.00 8.81 303 ARG B O 1
ATOM 11246 N N . ASN C 3 304 ? 209.979 224.355 223.955 1.00 8.29 304 ASN B N 1
ATOM 11247 C CA . ASN C 3 304 ? 208.762 224.598 223.193 1.00 8.29 304 ASN B CA 1
ATOM 11248 C C . ASN C 3 304 ? 207.529 224.316 224.032 1.00 8.29 304 ASN B C 1
ATOM 11249 O O . ASN C 3 304 ? 206.541 225.050 223.959 1.00 8.29 304 ASN B O 1
ATOM 11254 N N . VAL C 3 305 ? 207.573 223.244 224.822 1.00 7.03 305 VAL B N 1
ATOM 11255 C CA . VAL C 3 305 ? 206.481 222.901 225.729 1.00 7.03 305 VAL B CA 1
ATOM 11256 C C . VAL C 3 305 ? 206.227 224.033 226.709 1.00 7.03 305 VAL B C 1
ATOM 11257 O O . VAL C 3 305 ? 205.083 224.455 226.920 1.00 7.03 305 VAL B O 1
ATOM 11261 N N . ALA C 3 306 ? 207.292 224.525 227.344 1.00 7.51 306 ALA B N 1
ATOM 11262 C CA . ALA C 3 306 ? 207.145 225.552 228.362 1.00 7.51 306 ALA B CA 1
ATOM 11263 C C . ALA C 3 306 ? 206.468 226.797 227.820 1.00 7.51 306 ALA B C 1
ATOM 11264 O O . ALA C 3 306 ? 205.733 227.466 228.555 1.00 7.51 306 ALA B O 1
ATOM 11266 N N . ARG C 3 307 ? 206.680 227.118 226.543 1.00 8.71 307 ARG B N 1
ATOM 11267 C CA . ARG C 3 307 ? 206.110 228.316 225.938 1.00 8.71 307 ARG B CA 1
ATOM 11268 C C . ARG C 3 307 ? 204.704 228.093 225.398 1.00 8.71 307 ARG B C 1
ATOM 11269 O O . ARG C 3 307 ? 203.852 228.982 225.505 1.00 8.71 307 ARG B O 1
ATOM 11277 N N . VAL C 3 308 ? 204.422 226.906 224.865 1.00 8.08 308 VAL B N 1
ATOM 11278 C CA . VAL C 3 308 ? 203.080 226.638 224.357 1.00 8.08 308 VAL B CA 1
ATOM 11279 C C . VAL C 3 308 ? 202.077 226.521 225.498 1.00 8.08 308 VAL B C 1
ATOM 11280 O O . VAL C 3 308 ? 200.988 227.105 225.439 1.00 8.08 308 VAL B O 1
ATOM 11284 N N . TRP C 3 309 ? 202.405 225.749 226.543 1.00 7.97 309 TRP B N 1
ATOM 11285 C CA . TRP C 3 309 ? 201.463 225.605 227.650 1.00 7.97 309 TRP B CA 1
ATOM 11286 C C . TRP C 3 309 ? 201.229 226.930 228.347 1.00 7.97 309 TRP B C 1
ATOM 11287 O O . TRP C 3 309 ? 200.137 227.178 228.853 1.00 7.97 309 TRP B O 1
ATOM 11298 N N . THR C 3 310 ? 202.229 227.809 228.349 1.00 8.31 310 THR B N 1
ATOM 11299 C CA . THR C 3 310 ? 202.065 229.139 228.924 1.00 8.31 310 THR B CA 1
ATOM 11300 C C . THR C 3 310 ? 201.137 230.002 228.083 1.00 8.31 310 THR B C 1
ATOM 11301 O O . THR C 3 310 ? 200.270 230.713 228.615 1.00 8.31 310 THR B O 1
ATOM 11305 N N . TYR C 3 311 ? 201.330 229.970 226.764 1.00 8.96 311 TYR B N 1
ATOM 11306 C CA . TYR C 3 311 ? 200.428 230.679 225.871 1.00 8.96 311 TYR B CA 1
ATOM 11307 C C . TYR C 3 311 ? 198.992 230.239 226.086 1.00 8.96 311 TYR B C 1
ATOM 11308 O O . TYR C 3 311 ? 198.088 231.073 226.168 1.00 8.96 311 TYR B O 1
ATOM 11317 N N . GLU C 3 312 ? 198.768 228.930 226.222 1.00 8.96 312 GLU B N 1
ATOM 11318 C CA . GLU C 3 312 ? 197.408 228.418 226.381 1.00 8.96 312 GLU B CA 1
ATOM 11319 C C . GLU C 3 312 ? 196.833 228.706 227.759 1.00 8.96 312 GLU B C 1
ATOM 11320 O O . GLU C 3 312 ? 195.628 228.923 227.888 1.00 8.96 312 GLU B O 1
ATOM 11326 N N . THR C 3 313 ? 197.661 228.686 228.799 1.00 9.20 313 THR B N 1
ATOM 11327 C CA . THR C 3 313 ? 197.206 229.113 230.112 1.00 9.20 313 THR B CA 1
ATOM 11328 C C . THR C 3 313 ? 196.690 230.539 230.072 1.00 9.20 313 THR B C 1
ATOM 11329 O O . THR C 3 313 ? 195.631 230.835 230.634 1.00 9.20 313 THR B O 1
ATOM 11333 N N . GLY C 3 314 ? 197.425 231.445 229.422 1.00 9.74 314 GLY B N 1
ATOM 11334 C CA . GLY C 3 314 ? 196.929 232.804 229.262 1.00 9.74 314 GLY B CA 1
ATOM 11335 C C . GLY C 3 314 ? 195.767 232.924 228.303 1.00 9.74 314 GLY B C 1
ATOM 11336 O O . GLY C 3 314 ? 194.987 233.871 228.408 1.00 9.74 314 GLY B O 1
ATOM 11337 N N . LEU C 3 315 ? 195.648 231.982 227.368 1.00 9.02 315 LEU B N 1
ATOM 11338 C CA . LEU C 3 315 ? 194.541 231.943 226.416 1.00 9.02 315 LEU B CA 1
ATOM 11339 C C . LEU C 3 315 ? 193.225 231.595 227.100 1.00 9.02 315 LEU B C 1
ATOM 11340 O O . LEU C 3 315 ? 192.205 232.255 226.881 1.00 9.02 315 LEU B O 1
ATOM 11345 N N . LEU C 3 316 ? 193.228 230.533 227.910 1.00 8.19 316 LEU B N 1
ATOM 11346 C CA . LEU C 3 316 ? 192.034 230.117 228.638 1.00 8.19 316 LEU B CA 1
ATOM 11347 C C . LEU C 3 316 ? 191.616 231.163 229.657 1.00 8.19 316 LEU B C 1
ATOM 11348 O O . LEU C 3 316 ? 190.423 231.373 229.887 1.00 8.19 316 LEU B O 1
ATOM 11353 N N . ALA C 3 317 ? 192.585 231.826 230.280 1.00 10.43 317 ALA B N 1
ATOM 11354 C CA . ALA C 3 317 ? 192.309 232.823 231.298 1.00 10.43 317 ALA B CA 1
ATOM 11355 C C . ALA C 3 317 ? 191.694 234.090 230.736 1.00 10.43 317 ALA B C 1
ATOM 11356 O O . ALA C 3 317 ? 191.220 234.920 231.516 1.00 10.43 317 ALA B O 1
ATOM 11358 N N . GLY C 3 318 ? 191.686 234.262 229.419 1.00 20.81 318 GLY B N 1
ATOM 11359 C CA . GLY C 3 318 ? 191.121 235.455 228.820 1.00 20.81 318 GLY B CA 1
ATOM 11360 C C . GLY C 3 318 ? 192.054 236.641 228.769 1.00 20.81 318 GLY B C 1
ATOM 11361 O O . GLY C 3 318 ? 191.588 237.783 228.786 1.00 20.81 318 GLY B O 1
ATOM 11362 N N . GLU C 3 319 ? 193.362 236.406 228.705 1.00 24.97 319 GLU B N 1
ATOM 11363 C CA . GLU C 3 319 ? 194.360 237.464 228.716 1.00 24.97 319 GLU B CA 1
ATOM 11364 C C . GLU C 3 319 ? 195.238 237.377 227.478 1.00 24.97 319 GLU B C 1
ATOM 11365 O O . GLU C 3 319 ? 195.347 236.331 226.837 1.00 24.97 319 GLU B O 1
ATOM 11371 N N . GLU C 3 320 ? 195.869 238.498 227.148 1.00 27.60 320 GLU B N 1
ATOM 11372 C CA . GLU C 3 320 ? 196.735 238.613 225.983 1.00 27.60 320 GLU B CA 1
ATOM 11373 C C . GLU C 3 320 ? 198.169 238.784 226.454 1.00 27.60 320 GLU B C 1
ATOM 11374 O O . GLU C 3 320 ? 198.481 239.741 227.167 1.00 27.60 320 GLU B O 1
ATOM 11380 N N . LEU C 3 321 ? 199.035 237.869 226.047 1.00 16.69 321 LEU B N 1
ATOM 11381 C CA . LEU C 3 321 ? 200.436 237.909 226.420 1.00 16.69 321 LEU B CA 1
ATOM 11382 C C . LEU C 3 321 ? 201.250 238.516 225.289 1.00 16.69 321 LEU B C 1
ATOM 11383 O O . LEU C 3 321 ? 201.009 238.228 224.114 1.00 16.69 321 LEU B O 1
ATOM 11388 N N . ASP C 3 322 ? 202.216 239.353 225.650 1.00 15.57 322 ASP B N 1
ATOM 11389 C CA . ASP C 3 322 ? 203.154 239.907 224.690 1.00 15.57 322 ASP B CA 1
ATOM 11390 C C . ASP C 3 322 ? 204.051 238.811 224.112 1.00 15.57 322 ASP B C 1
ATOM 11391 O O . ASP C 3 322 ? 204.207 237.736 224.685 1.00 15.57 322 ASP B O 1
ATOM 11396 N N . GLU C 3 323 ? 204.622 239.086 222.946 1.00 15.42 323 GLU B N 1
ATOM 11397 C CA . GLU C 3 323 ? 205.434 238.115 222.227 1.00 15.42 323 GLU B CA 1
ATOM 11398 C C . GLU C 3 323 ? 206.873 238.041 222.719 1.00 15.42 323 GLU B C 1
ATOM 11399 O O . GLU C 3 323 ? 207.666 237.280 222.155 1.00 15.42 323 GLU B O 1
ATOM 11405 N N . ASN C 3 324 ? 207.246 238.798 223.743 1.00 14.42 324 ASN B N 1
ATOM 11406 C CA . ASN C 3 324 ? 208.613 238.804 224.241 1.00 14.42 324 ASN B CA 1
ATOM 11407 C C . ASN C 3 324 ? 208.632 238.239 225.650 1.00 14.42 324 ASN B C 1
ATOM 11408 O O . ASN C 3 324 ? 207.855 238.669 226.506 1.00 14.42 324 ASN B O 1
ATOM 11413 N N . LEU C 3 325 ? 209.531 237.289 225.881 1.00 12.55 325 LEU B N 1
ATOM 11414 C CA . LEU C 3 325 ? 209.601 236.601 227.158 1.00 12.55 325 LEU B CA 1
ATOM 11415 C C . LEU C 3 325 ? 210.192 237.510 228.223 1.00 12.55 325 LEU B C 1
ATOM 11416 O O . LEU C 3 325 ? 211.260 238.084 228.009 1.00 12.55 325 LEU B O 1
ATOM 11421 N N . PRO C 3 326 ? 209.556 237.631 229.393 1.00 13.31 326 PRO B N 1
ATOM 11422 C CA . PRO C 3 326 ? 210.055 238.553 230.413 1.00 13.31 326 PRO B CA 1
ATOM 11423 C C . PRO C 3 326 ? 211.353 238.043 230.989 1.00 13.31 326 PRO B C 1
ATOM 11424 O O . PRO C 3 326 ? 211.905 237.062 230.489 1.00 13.31 326 PRO B O 1
ATOM 11428 N N . TYR C 3 327 ? 211.875 238.693 232.014 1.00 13.16 327 TYR B N 1
ATOM 11429 C CA . TYR C 3 327 ? 213.038 238.131 232.676 1.00 13.16 327 TYR B CA 1
ATOM 11430 C C . TYR C 3 327 ? 212.597 236.942 233.517 1.00 13.16 327 TYR B C 1
ATOM 11431 O O . TYR C 3 327 ? 211.718 237.075 234.374 1.00 13.16 327 TYR B O 1
ATOM 11440 N N . ASN C 3 328 ? 213.184 235.773 233.258 1.00 10.05 328 ASN B N 1
ATOM 11441 C CA . ASN C 3 328 ? 212.849 234.574 234.010 1.00 10.05 328 ASN B CA 1
ATOM 11442 C C . ASN C 3 328 ? 214.122 233.786 234.279 1.00 10.05 328 ASN B C 1
ATOM 11443 O O . ASN C 3 328 ? 215.214 234.164 233.850 1.00 10.05 328 ASN B O 1
ATOM 11448 N N . ASP C 3 329 ? 213.976 232.687 235.016 1.00 8.99 329 ASP B N 1
ATOM 11449 C CA . ASP C 3 329 ? 215.109 231.933 235.523 1.00 8.99 329 ASP B CA 1
ATOM 11450 C C . ASP C 3 329 ? 215.650 230.916 234.536 1.00 8.99 329 ASP B C 1
ATOM 11451 O O . ASP C 3 329 ? 216.689 230.309 234.812 1.00 8.99 329 ASP B O 1
ATOM 11456 N N . TYR C 3 330 ? 214.978 230.702 233.407 1.00 10.03 330 TYR B N 1
ATOM 11457 C CA . TYR C 3 330 ? 215.478 229.811 232.367 1.00 10.03 330 TYR B CA 1
ATOM 11458 C C . TYR C 3 330 ? 215.473 230.509 231.016 1.00 10.03 330 TYR B C 1
ATOM 11459 O O . TYR C 3 330 ? 215.239 229.874 229.990 1.00 10.03 330 TYR B O 1
ATOM 11468 N N . LEU C 3 331 ? 215.737 231.817 231.005 1.00 10.97 331 LEU B N 1
ATOM 11469 C CA . LEU C 3 331 ? 215.618 232.584 229.774 1.00 10.97 331 LEU B CA 1
ATOM 11470 C C . LEU C 3 331 ? 216.596 232.094 228.732 1.00 10.97 331 LEU B C 1
ATOM 11471 O O . LEU C 3 331 ? 216.272 232.040 227.546 1.00 10.97 331 LEU B O 1
ATOM 11476 N N . GLN C 3 332 ? 217.777 231.704 229.146 1.00 13.06 332 GLN B N 1
ATOM 11477 C CA . GLN C 3 332 ? 218.721 231.304 228.123 1.00 13.06 332 GLN B CA 1
ATOM 11478 C C . GLN C 3 332 ? 218.373 229.968 227.473 1.00 13.06 332 GLN B C 1
ATOM 11479 O O . GLN C 3 332 ? 219.045 229.589 226.510 1.00 13.06 332 GLN B O 1
ATOM 11485 N N . TYR C 3 333 ? 217.353 229.254 227.957 1.00 10.31 333 TYR B N 1
ATOM 11486 C CA . TYR C 3 333 ? 216.837 228.109 227.213 1.00 10.31 333 TYR B CA 1
ATOM 11487 C C . TYR C 3 333 ? 216.233 228.561 225.896 1.00 10.31 333 TYR B C 1
ATOM 11488 O O . TYR C 3 333 ? 216.296 227.845 224.892 1.00 10.31 333 TYR B O 1
ATOM 11497 N N . TYR C 3 334 ? 215.640 229.748 225.889 1.00 10.24 334 TYR B N 1
ATOM 11498 C CA . TYR C 3 334 ? 214.724 230.170 224.844 1.00 10.24 334 TYR B CA 1
ATOM 11499 C C . TYR C 3 334 ? 215.433 230.760 223.640 1.00 10.24 334 TYR B C 1
ATOM 11500 O O . TYR C 3 334 ? 214.866 231.582 222.918 1.00 10.24 334 TYR B O 1
ATOM 11509 N N . GLY C 3 335 ? 216.691 230.397 223.452 1.00 12.41 335 GLY B N 1
ATOM 11510 C CA . GLY C 3 335 ? 217.257 230.370 222.130 1.00 12.41 335 GLY B CA 1
ATOM 11511 C C . GLY C 3 335 ? 217.801 231.714 221.762 1.00 12.41 335 GLY B C 1
ATOM 11512 O O . GLY C 3 335 ? 218.084 232.539 222.631 1.00 12.41 335 GLY B O 1
ATOM 11513 N N . PRO C 3 336 ? 217.980 231.960 220.470 1.00 14.91 336 PRO B N 1
ATOM 11514 C CA . PRO C 3 336 ? 218.018 233.337 219.988 1.00 14.91 336 PRO B CA 1
ATOM 11515 C C . PRO C 3 336 ? 216.605 233.883 219.891 1.00 14.91 336 PRO B C 1
ATOM 11516 O O . PRO C 3 336 ? 215.624 233.137 219.863 1.00 14.91 336 PRO B O 1
ATOM 11520 N N . ASP C 3 337 ? 216.519 235.206 219.886 1.00 17.30 337 ASP B N 1
ATOM 11521 C CA . ASP C 3 337 ? 215.307 235.966 219.600 1.00 17.30 337 ASP B CA 1
ATOM 11522 C C . ASP C 3 337 ? 214.295 235.990 220.736 1.00 17.30 337 ASP B C 1
ATOM 11523 O O . ASP C 3 337 ? 213.430 236.864 220.742 1.00 17.30 337 ASP B O 1
ATOM 11528 N N . TYR C 3 338 ? 214.433 235.106 221.717 1.00 13.45 338 TYR B N 1
ATOM 11529 C CA . TYR C 3 338 ? 213.707 235.143 222.993 1.00 13.45 338 TYR B CA 1
ATOM 11530 C C . TYR C 3 338 ? 212.256 235.589 222.843 1.00 13.45 338 TYR B C 1
ATOM 11531 O O . TYR C 3 338 ? 211.802 236.535 223.480 1.00 13.45 338 TYR B O 1
ATOM 11540 N N . LYS C 3 339 ? 211.523 234.874 221.995 1.00 13.07 339 LYS B N 1
ATOM 11541 C CA . LYS C 3 339 ? 210.128 235.164 221.681 1.00 13.07 339 LYS B CA 1
ATOM 11542 C C . LYS C 3 339 ? 209.233 234.095 222.281 1.00 13.07 339 LYS B C 1
ATOM 11543 O O . LYS C 3 339 ? 209.686 233.021 222.663 1.00 13.07 339 LYS B O 1
ATOM 11549 N N . LEU C 3 340 ? 207.938 234.378 222.340 1.00 11.24 340 LEU B N 1
ATOM 11550 C CA . LEU C 3 340 ? 207.008 233.394 222.877 1.00 11.24 340 LEU B CA 1
ATOM 11551 C C . LEU C 3 340 ? 206.612 232.344 221.842 1.00 11.24 340 LEU B C 1
ATOM 11552 O O . LEU C 3 340 ? 206.318 231.208 222.209 1.00 11.24 340 LEU B O 1
ATOM 11557 N N . ASN C 3 341 ? 206.621 232.680 220.560 1.00 10.18 341 ASN B N 1
ATOM 11558 C CA . ASN C 3 341 ? 206.097 231.782 219.544 1.00 10.18 341 ASN B CA 1
ATOM 11559 C C . ASN C 3 341 ? 206.939 230.519 219.424 1.00 10.18 341 ASN B C 1
ATOM 11560 O O . ASN C 3 341 ? 208.048 230.430 219.938 1.00 10.18 341 ASN B O 1
ATOM 11565 N N . VAL C 3 342 ? 206.375 229.525 218.742 1.00 7.57 342 VAL B N 1
ATOM 11566 C CA . VAL C 3 342 ? 207.075 228.333 218.278 1.00 7.57 342 VAL B CA 1
ATOM 11567 C C . VAL C 3 342 ? 206.700 228.155 216.817 1.00 7.57 342 VAL B C 1
ATOM 11568 O O . VAL C 3 342 ? 205.529 228.295 216.459 1.00 7.57 342 VAL B O 1
ATOM 11572 N N . LEU C 3 343 ? 207.692 227.884 215.976 1.00 9.28 343 LEU B N 1
ATOM 11573 C CA . LEU C 3 343 ? 207.541 227.874 214.529 1.00 9.28 343 LEU B CA 1
ATOM 11574 C C . LEU C 3 343 ? 207.733 226.474 213.967 1.00 9.28 343 LEU B C 1
ATOM 11575 O O . LEU C 3 343 ? 208.355 225.609 214.585 1.00 9.28 343 LEU B O 1
ATOM 11580 N N . SER C 3 344 ? 207.237 226.283 212.752 1.00 9.74 344 SER B N 1
ATOM 11581 C CA . SER C 3 344 ? 207.138 224.979 212.121 1.00 9.74 344 SER B CA 1
ATOM 11582 C C . SER C 3 344 ? 208.358 224.653 211.270 1.00 9.74 344 SER B C 1
ATOM 11583 O O . SER C 3 344 ? 209.030 225.536 210.741 1.00 9.74 344 SER B O 1
ATOM 11586 N N . ASN C 3 345 ? 208.623 223.364 211.130 1.00 14.67 345 ASN B N 1
ATOM 11587 C CA . ASN C 3 345 ? 209.537 222.878 210.117 1.00 14.67 345 ASN B CA 1
ATOM 11588 C C . ASN C 3 345 ? 208.985 223.186 208.732 1.00 14.67 345 ASN B C 1
ATOM 11589 O O . ASN C 3 345 ? 207.873 223.684 208.564 1.00 14.67 345 ASN B O 1
ATOM 11594 N N . ASN C 3 346 ? 209.772 222.857 207.714 1.00 15.48 346 ASN B N 1
ATOM 11595 C CA . ASN C 3 346 ? 209.288 222.804 206.348 1.00 15.48 346 ASN B CA 1
ATOM 11596 C C . ASN C 3 346 ? 209.172 221.366 205.869 1.00 15.48 346 ASN B C 1
ATOM 11597 O O . ASN C 3 346 ? 209.187 221.107 204.664 1.00 15.48 346 ASN B O 1
ATOM 11602 N N . MET C 3 347 ? 209.052 220.426 206.801 1.00 15.82 347 MET B N 1
ATOM 11603 C CA . MET C 3 347 ? 209.007 219.019 206.449 1.00 15.82 347 MET B CA 1
ATOM 11604 C C . MET C 3 347 ? 207.764 218.713 205.627 1.00 15.82 347 MET B C 1
ATOM 11605 O O . MET C 3 347 ? 206.730 219.373 205.744 1.00 15.82 347 MET B O 1
ATOM 11610 N N . GLU C 3 348 ? 207.878 217.684 204.799 1.00 14.51 348 GLU B N 1
ATOM 11611 C CA . GLU C 3 348 ? 206.835 217.323 203.854 1.00 14.51 348 GLU B CA 1
ATOM 11612 C C . GLU C 3 348 ? 205.635 216.698 204.550 1.00 14.51 348 GLU B C 1
ATOM 11613 O O . GLU C 3 348 ? 205.772 215.915 205.489 1.00 14.51 348 GLU B O 1
ATOM 11619 N N . ASN C 3 349 ? 204.452 217.049 204.076 1.00 12.68 349 ASN B N 1
ATOM 11620 C CA . ASN C 3 349 ? 203.205 216.493 204.564 1.00 12.68 349 ASN B CA 1
ATOM 11621 C C . ASN C 3 349 ? 202.872 215.232 203.777 1.00 12.68 349 ASN B C 1
ATOM 11622 O O . ASN C 3 349 ? 203.198 215.113 202.596 1.00 12.68 349 ASN B O 1
ATOM 11627 N N . HIS C 3 350 ? 202.230 214.279 204.445 1.00 14.22 350 HIS B N 1
ATOM 11628 C CA . HIS C 3 350 ? 201.817 213.050 203.789 1.00 14.22 350 HIS B CA 1
ATOM 11629 C C . HIS C 3 350 ? 200.309 212.842 203.792 1.00 14.22 350 HIS B C 1
ATOM 11630 O O . HIS C 3 350 ? 199.842 211.839 203.250 1.00 14.22 350 HIS B O 1
ATOM 11637 N N . ASN C 3 351 ? 199.534 213.754 204.370 1.00 11.95 351 ASN B N 1
ATOM 11638 C CA . ASN C 3 351 ? 198.080 213.639 204.406 1.00 11.95 351 ASN B CA 1
ATOM 11639 C C . ASN C 3 351 ? 197.496 214.323 203.183 1.00 11.95 351 ASN B C 1
ATOM 11640 O O . ASN C 3 351 ? 197.344 215.544 203.161 1.00 11.95 351 ASN B O 1
ATOM 11645 N N . THR C 3 352 ? 197.135 213.544 202.171 1.00 12.71 352 THR B N 1
ATOM 11646 C CA . THR C 3 352 ? 196.408 214.102 201.046 1.00 12.71 352 THR B CA 1
ATOM 11647 C C . THR C 3 352 ? 195.011 214.519 201.495 1.00 12.71 352 THR B C 1
ATOM 11648 O O . THR C 3 352 ? 194.568 214.200 202.592 1.00 12.71 352 THR B O 1
ATOM 11652 N N . ARG C 3 353 ? 194.317 215.268 200.642 1.00 11.54 353 ARG B N 1
ATOM 11653 C CA . ARG C 3 353 ? 192.942 215.645 200.948 1.00 11.54 353 ARG B CA 1
ATOM 11654 C C . ARG C 3 353 ? 192.000 214.469 200.783 1.00 11.54 353 ARG B C 1
ATOM 11655 O O . ARG C 3 353 ? 190.953 214.410 201.438 1.00 11.54 353 ARG B O 1
ATOM 11663 N N . GLN C 3 354 ? 192.371 213.526 199.923 1.00 11.99 354 GLN B N 1
ATOM 11664 C CA . GLN C 3 354 ? 191.612 212.296 199.764 1.00 11.99 354 GLN B CA 1
ATOM 11665 C C . GLN C 3 354 ? 191.510 211.546 201.087 1.00 11.99 354 GLN B C 1
ATOM 11666 O O . GLN C 3 354 ? 190.410 211.237 201.561 1.00 11.99 354 GLN B O 1
ATOM 11672 N N . TYR C 3 355 ? 192.666 211.254 201.694 1.00 10.99 355 TYR B N 1
ATOM 11673 C CA . TYR C 3 355 ? 192.730 210.549 202.969 1.00 10.99 355 TYR B CA 1
ATOM 11674 C C . TYR C 3 355 ? 191.873 211.230 204.029 1.00 10.99 355 TYR B C 1
ATOM 11675 O O . TYR C 3 355 ? 191.061 210.583 204.708 1.00 10.99 355 TYR B O 1
ATOM 11684 N N . LEU C 3 356 ? 192.037 212.540 204.183 1.00 9.16 356 LEU B N 1
ATOM 11685 C CA . LEU C 3 356 ? 191.355 213.248 205.251 1.00 9.16 356 LEU B CA 1
ATOM 11686 C C . LEU C 3 356 ? 189.855 213.310 205.036 1.00 9.16 356 LEU B C 1
ATOM 11687 O O . LEU C 3 356 ? 189.098 213.140 205.998 1.00 9.16 356 LEU B O 1
ATOM 11692 N N . ASP C 3 357 ? 189.404 213.498 203.794 1.00 10.04 357 ASP B N 1
ATOM 11693 C CA . ASP C 3 357 ? 187.971 213.491 203.517 1.00 10.04 357 ASP B CA 1
ATOM 11694 C C . ASP C 3 357 ? 187.350 212.123 203.746 1.00 10.04 357 ASP B C 1
ATOM 11695 O O . ASP C 3 357 ? 186.258 212.023 204.322 1.00 10.04 357 ASP B O 1
ATOM 11700 N N . SER C 3 358 ? 188.026 211.058 203.307 1.00 8.41 358 SER B N 1
ATOM 11701 C CA . SER C 3 358 ? 187.475 209.724 203.492 1.00 8.41 358 SER B CA 1
ATOM 11702 C C . SER C 3 358 ? 187.302 209.402 204.969 1.00 8.41 358 SER B C 1
ATOM 11703 O O . SER C 3 358 ? 186.225 208.966 205.404 1.00 8.41 358 SER B O 1
ATOM 11706 N N . ILE C 3 359 ? 188.353 209.613 205.766 1.00 8.21 359 ILE B N 1
ATOM 11707 C CA . ILE C 3 359 ? 188.226 209.234 207.169 1.00 8.21 359 ILE B CA 1
ATOM 11708 C C . ILE C 3 359 ? 187.258 210.153 207.910 1.00 8.21 359 ILE B C 1
ATOM 11709 O O . ILE C 3 359 ? 186.537 209.695 208.802 1.00 8.21 359 ILE B O 1
ATOM 11714 N N . THR C 3 360 ? 187.166 211.434 207.536 1.00 7.44 360 THR B N 1
ATOM 11715 C CA . THR C 3 360 ? 186.208 212.312 208.206 1.00 7.44 360 THR B CA 1
ATOM 11716 C C . THR C 3 360 ? 184.773 211.883 207.933 1.00 7.44 360 THR B C 1
ATOM 11717 O O . THR C 3 360 ? 183.934 211.872 208.844 1.00 7.44 360 THR B O 1
ATOM 11721 N N . SER C 3 361 ? 184.469 211.515 206.686 1.00 8.01 361 SER B N 1
ATOM 11722 C CA . SER C 3 361 ? 183.108 211.108 206.360 1.00 8.01 361 SER B CA 1
ATOM 11723 C C . SER C 3 361 ? 182.763 209.767 206.992 1.00 8.01 361 SER B C 1
ATOM 11724 O O . SER C 3 361 ? 181.613 209.546 207.389 1.00 8.01 361 SER B O 1
ATOM 11727 N N . GLU C 3 362 ? 183.740 208.863 207.115 1.00 9.29 362 GLU B N 1
ATOM 11728 C CA . GLU C 3 362 ? 183.477 207.620 207.837 1.00 9.29 362 GLU B CA 1
ATOM 11729 C C . GLU C 3 362 ? 183.158 207.876 209.307 1.00 9.29 362 GLU B C 1
ATOM 11730 O O . GLU C 3 362 ? 182.240 207.263 209.873 1.00 9.29 362 GLU B O 1
ATOM 11736 N N . ILE C 3 363 ? 183.911 208.768 209.947 1.00 8.41 363 ILE B N 1
ATOM 11737 C CA . ILE C 3 363 ? 183.632 209.080 211.343 1.00 8.41 363 ILE B CA 1
ATOM 11738 C C . ILE C 3 363 ? 182.246 209.681 211.491 1.00 8.41 363 ILE B C 1
ATOM 11739 O O . ILE C 3 363 ? 181.519 209.363 212.436 1.00 8.41 363 ILE B O 1
ATOM 11744 N N . ILE C 3 364 ? 181.852 210.561 210.573 1.00 10.37 364 ILE B N 1
ATOM 11745 C CA . ILE C 3 364 ? 180.526 211.163 210.693 1.00 10.37 364 ILE B CA 1
ATOM 11746 C C . ILE C 3 364 ? 179.445 210.118 210.467 1.00 10.37 364 ILE B C 1
ATOM 11747 O O . ILE C 3 364 ? 178.377 210.166 211.088 1.00 10.37 364 ILE B O 1
ATOM 11752 N N . GLU C 3 365 ? 179.705 209.157 209.577 1.00 11.26 365 GLU B N 1
ATOM 11753 C CA . GLU C 3 365 ? 178.799 208.029 209.396 1.00 11.26 365 GLU B CA 1
ATOM 11754 C C . GLU C 3 365 ? 178.558 207.306 210.712 1.00 11.26 365 GLU B C 1
ATOM 11755 O O . GLU C 3 365 ? 177.411 207.096 211.118 1.00 11.26 365 GLU B O 1
ATOM 11761 N N . ASN C 3 366 ? 179.639 206.932 211.404 1.00 11.03 366 ASN B N 1
ATOM 11762 C CA . ASN C 3 366 ? 179.510 206.265 212.700 1.00 11.03 366 ASN B CA 1
ATOM 11763 C C . ASN C 3 366 ? 178.822 207.142 213.734 1.00 11.03 366 ASN B C 1
ATOM 11764 O O . ASN C 3 366 ? 178.106 206.635 214.595 1.00 11.03 366 ASN B O 1
ATOM 11769 N N . LEU C 3 367 ? 179.044 208.451 213.687 1.00 11.97 367 LEU B N 1
ATOM 11770 C CA . LEU C 3 367 ? 178.469 209.332 214.699 1.00 11.97 367 LEU B CA 1
ATOM 11771 C C . LEU C 3 367 ? 176.970 209.530 214.511 1.00 11.97 367 LEU B C 1
ATOM 11772 O O . LEU C 3 367 ? 176.243 209.717 215.491 1.00 11.97 367 LEU B O 1
ATOM 11777 N N . ARG C 3 368 ? 176.495 209.537 213.268 1.00 16.43 368 ARG B N 1
ATOM 11778 C CA . ARG C 3 368 ? 175.078 209.739 212.997 1.00 16.43 368 ARG B CA 1
ATOM 11779 C C . ARG C 3 368 ? 174.230 208.534 213.370 1.00 16.43 368 ARG B C 1
ATOM 11780 O O . ARG C 3 368 ? 173.014 208.672 213.494 1.00 16.43 368 ARG B O 1
ATOM 11788 N N . ASN C 3 369 ? 174.852 207.380 213.595 1.00 16.64 369 ASN B N 1
ATOM 11789 C CA . ASN C 3 369 ? 174.177 206.095 213.698 1.00 16.64 369 ASN B CA 1
ATOM 11790 C C . ASN C 3 369 ? 173.533 205.873 215.057 1.00 16.64 369 ASN B C 1
ATOM 11791 O O . ASN C 3 369 ? 173.719 204.820 215.667 1.00 16.64 369 ASN B O 1
ATOM 11796 N N . LEU C 3 370 ? 172.779 206.825 215.535 1.00 19.61 370 LEU B N 1
ATOM 11797 C CA . LEU C 3 370 ? 172.006 206.612 216.752 1.00 19.61 370 LEU B CA 1
ATOM 11798 C C . LEU C 3 370 ? 170.553 206.988 216.564 1.00 19.61 370 LEU B C 1
ATOM 11799 O O . LEU C 3 370 ? 169.676 206.314 217.103 1.00 19.61 370 LEU B O 1
ATOM 11804 N N . SER C 3 371 ? 170.272 208.041 215.807 1.00 19.91 371 SER B N 1
ATOM 11805 C CA . SER C 3 371 ? 168.918 208.298 215.357 1.00 19.91 371 SER B CA 1
ATOM 11806 C C . SER C 3 371 ? 168.670 207.787 213.949 1.00 19.91 371 SER B C 1
ATOM 11807 O O . SER C 3 371 ? 167.513 207.688 213.537 1.00 19.91 371 SER B O 1
ATOM 11810 N N . PHE C 3 372 ? 169.724 207.444 213.216 1.00 21.62 372 PHE B N 1
ATOM 11811 C CA . PHE C 3 372 ? 169.612 206.848 211.895 1.00 21.62 372 PHE B CA 1
ATOM 11812 C C . PHE C 3 372 ? 169.672 205.329 211.956 1.00 21.62 372 PHE B C 1
ATOM 11813 O O . PHE C 3 372 ? 170.189 204.685 211.039 1.00 21.62 372 PHE B O 1
ATOM 11821 N N . ALA C 3 373 ? 169.166 204.744 213.037 1.00 24.09 373 ALA B N 1
ATOM 11822 C CA . ALA C 3 373 ? 169.133 203.305 213.204 1.00 24.09 373 ALA B CA 1
ATOM 11823 C C . ALA C 3 373 ? 167.993 202.962 214.145 1.00 24.09 373 ALA B C 1
ATOM 11824 O O . ALA C 3 373 ? 167.621 203.788 214.987 1.00 24.09 373 ALA B O 1
ATOM 11826 N N . PRO C 3 374 ? 167.400 201.766 214.017 1.00 25.18 374 PRO B N 1
ATOM 11827 C CA . PRO C 3 374 ? 166.276 201.356 214.865 1.00 25.18 374 PRO B CA 1
ATOM 11828 C C . PRO C 3 374 ? 166.680 201.139 216.322 1.00 25.18 374 PRO B C 1
ATOM 11829 O O . PRO C 3 374 ? 165.827 201.085 217.205 1.00 25.18 374 PRO B O 1
ATOM 11833 N N . ASN D 4 21 ? 209.771 189.737 158.750 1.00 67.49 21 ASN C N 1
ATOM 11834 C CA . ASN D 4 21 ? 210.656 190.862 159.035 1.00 67.49 21 ASN C CA 1
ATOM 11835 C C . ASN D 4 21 ? 210.370 192.048 158.119 1.00 67.49 21 ASN C C 1
ATOM 11836 O O . ASN D 4 21 ? 210.672 193.191 158.453 1.00 67.49 21 ASN C O 1
ATOM 11841 N N . GLN D 4 22 ? 209.787 191.762 156.955 1.00 62.73 22 GLN C N 1
ATOM 11842 C CA . GLN D 4 22 ? 209.459 192.786 155.975 1.00 62.73 22 GLN C CA 1
ATOM 11843 C C . GLN D 4 22 ? 207.977 192.849 155.640 1.00 62.73 22 GLN C C 1
ATOM 11844 O O . GLN D 4 22 ? 207.550 193.802 154.982 1.00 62.73 22 GLN C O 1
ATOM 11850 N N . GLU D 4 23 ? 207.181 191.875 156.077 1.00 61.37 23 GLU C N 1
ATOM 11851 C CA . GLU D 4 23 ? 205.778 191.844 155.691 1.00 61.37 23 GLU C CA 1
ATOM 11852 C C . GLU D 4 23 ? 204.929 192.789 156.536 1.00 61.37 23 GLU C C 1
ATOM 11853 O O . GLU D 4 23 ? 203.991 193.408 156.023 1.00 61.37 23 GLU C O 1
ATOM 11859 N N . LYS D 4 24 ? 205.238 192.918 157.829 1.00 58.63 24 LYS C N 1
ATOM 11860 C CA . LYS D 4 24 ? 204.510 193.870 158.662 1.00 58.63 24 LYS C CA 1
ATOM 11861 C C . LYS D 4 24 ? 204.838 195.310 158.285 1.00 58.63 24 LYS C C 1
ATOM 11862 O O . LYS D 4 24 ? 203.987 196.197 158.422 1.00 58.63 24 LYS C O 1
ATOM 11868 N N . CYS D 4 25 ? 206.059 195.562 157.811 1.00 55.60 25 CYS C N 1
ATOM 11869 C CA . CYS D 4 25 ? 206.379 196.863 157.234 1.00 55.60 25 CYS C CA 1
ATOM 11870 C C . CYS D 4 25 ? 205.470 197.171 156.051 1.00 55.60 25 CYS C C 1
ATOM 11871 O O . CYS D 4 25 ? 204.940 198.283 155.937 1.00 55.60 25 CYS C O 1
ATOM 11874 N N . ILE D 4 26 ? 205.271 196.191 155.168 1.00 54.23 26 ILE C N 1
ATOM 11875 C CA . ILE D 4 26 ? 204.392 196.379 154.019 1.00 54.23 26 ILE C CA 1
ATOM 11876 C C . ILE D 4 26 ? 202.957 196.593 154.473 1.00 54.23 26 ILE C C 1
ATOM 11877 O O . ILE D 4 26 ? 202.205 197.358 153.861 1.00 54.23 26 ILE C O 1
ATOM 11882 N N . ASN D 4 27 ? 202.553 195.934 155.558 1.00 54.22 27 ASN C N 1
ATOM 11883 C CA . ASN D 4 27 ? 201.205 196.145 156.074 1.00 54.22 27 ASN C CA 1
ATOM 11884 C C . ASN D 4 27 ? 201.036 197.553 156.637 1.00 54.22 27 ASN C C 1
ATOM 11885 O O . ASN D 4 27 ? 199.982 198.177 156.459 1.00 54.22 27 ASN C O 1
ATOM 11890 N N . GLU D 4 28 ? 202.061 198.081 157.310 1.00 49.63 28 GLU C N 1
ATOM 11891 C CA . GLU D 4 28 ? 201.996 199.471 157.760 1.00 49.63 28 GLU C CA 1
ATOM 11892 C C . GLU D 4 28 ? 201.926 200.426 156.580 1.00 49.63 28 GLU C C 1
ATOM 11893 O O . GLU D 4 28 ? 201.183 201.414 156.613 1.00 49.63 28 GLU C O 1
ATOM 11899 N N . GLU D 4 29 ? 202.713 200.164 155.537 1.00 47.10 29 GLU C N 1
ATOM 11900 C CA . GLU D 4 29 ? 202.644 201.003 154.348 1.00 47.10 29 GLU C CA 1
ATOM 11901 C C . GLU D 4 29 ? 201.250 200.971 153.744 1.00 47.10 29 GLU C C 1
ATOM 11902 O O . GLU D 4 29 ? 200.728 202.004 153.315 1.00 47.10 29 GLU C O 1
ATOM 11908 N N . TYR D 4 30 ? 200.625 199.798 153.715 1.00 43.97 30 TYR C N 1
ATOM 11909 C CA . TYR D 4 30 ? 199.271 199.714 153.189 1.00 43.97 30 TYR C CA 1
ATOM 11910 C C . TYR D 4 30 ? 198.297 200.496 154.057 1.00 43.97 30 TYR C C 1
ATOM 11911 O O . TYR D 4 30 ? 197.381 201.141 153.541 1.00 43.97 30 TYR C O 1
ATOM 11920 N N . LYS D 4 31 ? 198.476 200.455 155.376 1.00 42.85 31 LYS C N 1
ATOM 11921 C CA . LYS D 4 31 ? 197.576 201.193 156.258 1.00 42.85 31 LYS C CA 1
ATOM 11922 C C . LYS D 4 31 ? 197.702 202.698 156.044 1.00 42.85 31 LYS C C 1
ATOM 11923 O O . LYS D 4 31 ? 196.695 203.417 155.990 1.00 42.85 31 LYS C O 1
ATOM 11929 N N . ILE D 4 32 ? 198.936 203.184 155.905 1.00 39.15 32 ILE C N 1
ATOM 11930 C CA . ILE D 4 32 ? 199.178 204.602 155.641 1.00 39.15 32 ILE C CA 1
ATOM 11931 C C . ILE D 4 32 ? 198.573 205.003 154.302 1.00 39.15 32 ILE C C 1
ATOM 11932 O O . ILE D 4 32 ? 197.902 206.035 154.184 1.00 39.15 32 ILE C O 1
ATOM 11937 N N . TRP D 4 33 ? 198.802 204.185 153.273 1.00 38.38 33 TRP C N 1
ATOM 11938 C CA . TRP D 4 33 ? 198.229 204.459 151.962 1.00 38.38 33 TRP C CA 1
ATOM 11939 C C . TRP D 4 33 ? 196.712 204.537 152.036 1.00 38.38 33 TRP C C 1
ATOM 11940 O O . TRP D 4 33 ? 196.098 205.436 151.446 1.00 38.38 33 TRP C O 1
ATOM 11951 N N . LYS D 4 34 ? 196.088 203.599 152.748 1.00 39.21 34 LYS C N 1
ATOM 11952 C CA . LYS D 4 34 ? 194.633 203.548 152.800 1.00 39.21 34 LYS C CA 1
ATOM 11953 C C . LYS D 4 34 ? 194.060 204.742 153.555 1.00 39.21 34 LYS C C 1
ATOM 11954 O O . LYS D 4 34 ? 193.020 205.282 153.169 1.00 39.21 34 LYS C O 1
ATOM 11960 N N . LYS D 4 35 ? 194.727 205.174 154.626 1.00 35.60 35 LYS C N 1
ATOM 11961 C CA . LYS D 4 35 ? 194.278 206.364 155.340 1.00 35.60 35 LYS C CA 1
ATOM 11962 C C . LYS D 4 35 ? 194.508 207.641 154.547 1.00 35.60 35 LYS C C 1
ATOM 11963 O O . LYS D 4 35 ? 193.830 208.639 154.797 1.00 35.60 35 LYS C O 1
ATOM 11969 N N . ASN D 4 36 ? 195.458 207.642 153.613 1.00 34.03 36 ASN C N 1
ATOM 11970 C CA . ASN D 4 36 ? 195.751 208.849 152.851 1.00 34.03 36 ASN C CA 1
ATOM 11971 C C . ASN D 4 36 ? 194.990 208.951 151.538 1.00 34.03 36 ASN C C 1
ATOM 11972 O O . ASN D 4 36 ? 194.881 210.053 150.994 1.00 34.03 36 ASN C O 1
ATOM 11977 N N . SER D 4 37 ? 194.450 207.842 151.030 1.00 33.64 37 SER C N 1
ATOM 11978 C CA . SER D 4 37 ? 193.782 207.797 149.731 1.00 33.64 37 SER C CA 1
ATOM 11979 C C . SER D 4 37 ? 192.801 208.931 149.418 1.00 33.64 37 SER C C 1
ATOM 11980 O O . SER D 4 37 ? 192.815 209.422 148.285 1.00 33.64 37 SER C O 1
ATOM 11983 N N . PRO D 4 38 ? 191.940 209.404 150.351 1.00 33.55 38 PRO C N 1
ATOM 11984 C CA . PRO D 4 38 ? 190.964 210.438 149.969 1.00 33.55 38 PRO C CA 1
ATOM 11985 C C . PRO D 4 38 ? 191.584 211.743 149.497 1.00 33.55 38 PRO C C 1
ATOM 11986 O O . PRO D 4 38 ? 190.878 212.710 149.202 1.00 33.55 38 PRO C O 1
ATOM 11990 N N . PHE D 4 39 ? 192.914 211.776 149.444 1.00 33.29 39 PHE C N 1
ATOM 11991 C CA . PHE D 4 39 ? 193.688 212.891 148.918 1.00 33.29 39 PHE C CA 1
ATOM 11992 C C . PHE D 4 39 ? 194.165 212.650 147.497 1.00 33.29 39 PHE C C 1
ATOM 11993 O O . PHE D 4 39 ? 194.182 213.577 146.685 1.00 33.29 39 PHE C O 1
ATOM 12001 N N . LEU D 4 40 ? 194.551 211.416 147.186 1.00 36.31 40 LEU C N 1
ATOM 12002 C CA . LEU D 4 40 ? 195.183 211.089 145.917 1.00 36.31 40 LEU C CA 1
ATOM 12003 C C . LEU D 4 40 ? 194.192 210.664 144.839 1.00 36.31 40 LEU C C 1
ATOM 12004 O O . LEU D 4 40 ? 194.427 210.934 143.660 1.00 36.31 40 LEU C O 1
ATOM 12009 N N . TYR D 4 41 ? 193.087 210.022 145.198 1.00 38.38 41 TYR C N 1
ATOM 12010 C CA . TYR D 4 41 ? 192.179 209.451 144.216 1.00 38.38 41 TYR C CA 1
ATOM 12011 C C . TYR D 4 41 ? 190.770 209.999 144.388 1.00 38.38 41 TYR C C 1
ATOM 12012 O O . TYR D 4 41 ? 190.273 210.110 145.509 1.00 38.38 41 TYR C O 1
ATOM 12021 N N . ASP D 4 42 ? 190.125 210.321 143.263 1.00 44.10 42 ASP C N 1
ATOM 12022 C CA . ASP D 4 42 ? 188.710 210.677 143.209 1.00 44.10 42 ASP C CA 1
ATOM 12023 C C . ASP D 4 42 ? 187.808 209.481 142.945 1.00 44.10 42 ASP C C 1
ATOM 12024 O O . ASP D 4 42 ? 186.594 209.654 142.832 1.00 44.10 42 ASP C O 1
ATOM 12029 N N . LEU D 4 43 ? 188.378 208.288 142.817 1.00 43.51 43 LEU C N 1
ATOM 12030 C CA . LEU D 4 43 ? 187.650 207.035 142.687 1.00 43.51 43 LEU C CA 1
ATOM 12031 C C . LEU D 4 43 ? 188.639 205.896 142.832 1.00 43.51 43 LEU C C 1
ATOM 12032 O O . LEU D 4 43 ? 189.670 205.888 142.152 1.00 43.51 43 LEU C O 1
ATOM 12037 N N . ILE D 4 44 ? 188.363 204.942 143.712 1.00 44.01 44 ILE C N 1
ATOM 12038 C CA . ILE D 4 44 ? 189.211 203.759 143.819 1.00 44.01 44 ILE C CA 1
ATOM 12039 C C . ILE D 4 44 ? 188.370 202.597 144.324 1.00 44.01 44 ILE C C 1
ATOM 12040 O O . ILE D 4 44 ? 187.710 202.696 145.361 1.00 44.01 44 ILE C O 1
ATOM 12045 N N . ILE D 4 45 ? 188.390 201.500 143.575 1.00 49.17 45 ILE C N 1
ATOM 12046 C CA . ILE D 4 45 ? 187.611 200.300 143.857 1.00 49.17 45 ILE C CA 1
ATOM 12047 C C . ILE D 4 45 ? 188.572 199.131 143.952 1.00 49.17 45 ILE C C 1
ATOM 12048 O O . ILE D 4 45 ? 189.359 198.899 143.030 1.00 49.17 45 ILE C O 1
ATOM 12053 N N . THR D 4 46 ? 188.504 198.388 145.048 1.00 55.55 46 THR C N 1
ATOM 12054 C CA . THR D 4 46 ? 189.357 197.221 145.235 1.00 55.55 46 THR C CA 1
ATOM 12055 C C . THR D 4 46 ? 188.475 196.012 145.511 1.00 55.55 46 THR C C 1
ATOM 12056 O O . THR D 4 46 ? 187.993 195.834 146.632 1.00 55.55 46 THR C O 1
ATOM 12060 N N . ARG D 4 47 ? 188.268 195.184 144.492 1.00 61.59 47 ARG C N 1
ATOM 12061 C CA . ARG D 4 47 ? 187.420 194.001 144.584 1.00 61.59 47 ARG C CA 1
ATOM 12062 C C . ARG D 4 47 ? 188.319 192.785 144.730 1.00 61.59 47 ARG C C 1
ATOM 12063 O O . ARG D 4 47 ? 188.965 192.369 143.764 1.00 61.59 47 ARG C O 1
ATOM 12071 N N . ALA D 4 48 ? 188.365 192.225 145.935 1.00 62.69 48 ALA C N 1
ATOM 12072 C CA . ALA D 4 48 ? 189.195 191.056 146.184 1.00 62.69 48 ALA C CA 1
ATOM 12073 C C . ALA D 4 48 ? 188.704 189.881 145.353 1.00 62.69 48 ALA C C 1
ATOM 12074 O O . ALA D 4 48 ? 187.516 189.548 145.366 1.00 62.69 48 ALA C O 1
ATOM 12076 N N . LEU D 4 49 ? 189.617 189.257 144.625 1.00 65.55 49 LEU C N 1
ATOM 12077 C CA . LEU D 4 49 ? 189.263 188.221 143.675 1.00 65.55 49 LEU C CA 1
ATOM 12078 C C . LEU D 4 49 ? 189.402 186.842 144.312 1.00 65.55 49 LEU C C 1
ATOM 12079 O O . LEU D 4 49 ? 189.627 186.701 145.518 1.00 65.55 49 LEU C O 1
ATOM 12084 N N . GLU D 4 50 ? 189.260 185.804 143.487 1.00 70.55 50 GLU C N 1
ATOM 12085 C CA . GLU D 4 50 ? 189.353 184.423 143.936 1.00 70.55 50 GLU C CA 1
ATOM 12086 C C . GLU D 4 50 ? 190.680 183.765 143.582 1.00 70.55 50 GLU C C 1
ATOM 12087 O O . GLU D 4 50 ? 191.082 182.815 144.262 1.00 70.55 50 GLU C O 1
ATOM 12093 N N . TRP D 4 51 ? 191.360 184.240 142.548 1.00 71.02 51 TRP C N 1
ATOM 12094 C CA . TRP D 4 51 ? 192.581 183.636 142.042 1.00 71.02 51 TRP C CA 1
ATOM 12095 C C . TRP D 4 51 ? 193.518 184.731 141.561 1.00 71.02 51 TRP C C 1
ATOM 12096 O O . TRP D 4 51 ? 193.083 185.858 141.299 1.00 71.02 51 TRP C O 1
ATOM 12107 N N . PRO D 4 52 ? 194.813 184.432 141.431 1.00 68.16 52 PRO C N 1
ATOM 12108 C CA . PRO D 4 52 ? 195.732 185.400 140.820 1.00 68.16 52 PRO C CA 1
ATOM 12109 C C . PRO D 4 52 ? 195.347 185.699 139.383 1.00 68.16 52 PRO C C 1
ATOM 12110 O O . PRO D 4 52 ? 194.881 184.828 138.651 1.00 68.16 52 PRO C O 1
ATOM 12114 N N . CYS D 4 53 ? 195.553 186.947 138.981 1.00 68.61 53 CYS C N 1
ATOM 12115 C CA . CYS D 4 53 ? 195.276 187.393 137.625 1.00 68.61 53 CYS C CA 1
ATOM 12116 C C . CYS D 4 53 ? 196.580 187.600 136.867 1.00 68.61 53 CYS C C 1
ATOM 12117 O O . CYS D 4 53 ? 197.589 188.019 137.440 1.00 68.61 53 CYS C O 1
ATOM 12120 N N . MET D 4 54 ? 196.554 187.303 135.563 1.00 69.06 54 MET C N 1
ATOM 12121 C CA . MET D 4 54 ? 197.767 187.361 134.755 1.00 69.06 54 MET C CA 1
ATOM 12122 C C . MET D 4 54 ? 197.567 188.046 133.409 1.00 69.06 54 MET C C 1
ATOM 12123 O O . MET D 4 54 ? 198.475 187.992 132.570 1.00 69.06 54 MET C O 1
ATOM 12128 N N . SER D 4 55 ? 196.424 188.684 133.173 1.00 65.08 55 SER C N 1
ATOM 12129 C CA . SER D 4 55 ? 196.200 189.432 131.943 1.00 65.08 55 SER C CA 1
ATOM 12130 C C . SER D 4 55 ? 195.011 190.356 132.149 1.00 65.08 55 SER C C 1
ATOM 12131 O O . SER D 4 55 ? 194.256 190.219 133.112 1.00 65.08 55 SER C O 1
ATOM 12134 N N . LEU D 4 56 ? 194.850 191.302 131.228 1.00 59.05 56 LEU C N 1
ATOM 12135 C CA . LEU D 4 56 ? 193.772 192.270 131.355 1.00 59.05 56 LEU C CA 1
ATOM 12136 C C . LEU D 4 56 ? 193.616 193.009 130.038 1.00 59.05 56 LEU C C 1
ATOM 12137 O O . LEU D 4 56 ? 194.608 193.295 129.366 1.00 59.05 56 LEU C O 1
ATOM 12142 N N . GLN D 4 57 ? 192.369 193.293 129.670 1.00 61.58 57 GLN C N 1
ATOM 12143 C CA . GLN D 4 57 ? 192.083 194.229 128.589 1.00 61.58 57 GLN C CA 1
ATOM 12144 C C . GLN D 4 57 ? 190.618 194.635 128.603 1.00 61.58 57 GLN C C 1
ATOM 12145 O O . GLN D 4 57 ? 189.733 193.782 128.696 1.00 61.58 57 GLN C O 1
ATOM 12151 N N . TRP D 4 58 ? 190.354 195.932 128.493 1.00 62.38 58 TRP C N 1
ATOM 12152 C CA . TRP D 4 58 ? 188.987 196.422 128.515 1.00 62.38 58 TRP C CA 1
ATOM 12153 C C . TRP D 4 58 ? 188.294 196.171 127.181 1.00 62.38 58 TRP C C 1
ATOM 12154 O O . TRP D 4 58 ? 188.917 196.181 126.118 1.00 62.38 58 TRP C O 1
ATOM 12165 N N . TYR D 4 59 ? 186.987 195.950 127.247 1.00 67.83 59 TYR C N 1
ATOM 12166 C CA . TYR D 4 59 ? 186.188 195.910 126.035 1.00 67.83 59 TYR C CA 1
ATOM 12167 C C . TYR D 4 59 ? 186.033 197.324 125.481 1.00 67.83 59 TYR C C 1
ATOM 12168 O O . TYR D 4 59 ? 185.783 198.263 126.242 1.00 67.83 59 TYR C O 1
ATOM 12177 N N . PRO D 4 60 ? 186.162 197.503 124.166 1.00 68.76 60 PRO C N 1
ATOM 12178 C CA . PRO D 4 60 ? 186.302 198.854 123.605 1.00 68.76 60 PRO C CA 1
ATOM 12179 C C . PRO D 4 60 ? 185.199 199.819 124.003 1.00 68.76 60 PRO C C 1
ATOM 12180 O O . PRO D 4 60 ? 185.466 200.800 124.702 1.00 68.76 60 PRO C O 1
ATOM 12184 N N . GLU D 4 61 ? 183.966 199.557 123.591 1.00 70.68 61 GLU C N 1
ATOM 12185 C CA . GLU D 4 61 ? 182.868 200.471 123.864 1.00 70.68 61 GLU C CA 1
ATOM 12186 C C . GLU D 4 61 ? 181.919 199.872 124.893 1.00 70.68 61 GLU C C 1
ATOM 12187 O O . GLU D 4 61 ? 181.933 198.672 125.179 1.00 70.68 61 GLU C O 1
ATOM 12193 N N . GLN D 4 62 ? 181.080 200.742 125.444 1.00 70.38 62 GLN C N 1
ATOM 12194 C CA . GLN D 4 62 ? 180.344 200.489 126.671 1.00 70.38 62 GLN C CA 1
ATOM 12195 C C . GLN D 4 62 ? 178.848 200.633 126.439 1.00 70.38 62 GLN C C 1
ATOM 12196 O O . GLN D 4 62 ? 178.410 201.491 125.666 1.00 70.38 62 GLN C O 1
ATOM 12202 N N . GLN D 4 63 ? 178.065 199.793 127.112 1.00 72.70 63 GLN C N 1
ATOM 12203 C CA . GLN D 4 63 ? 176.620 199.962 127.164 1.00 72.70 63 GLN C CA 1
ATOM 12204 C C . GLN D 4 63 ? 176.274 200.816 128.374 1.00 72.70 63 GLN C C 1
ATOM 12205 O O . GLN D 4 63 ? 176.675 200.501 129.498 1.00 72.70 63 GLN C O 1
ATOM 12211 N N . ILE D 4 64 ? 175.545 201.901 128.146 1.00 71.93 64 ILE C N 1
ATOM 12212 C CA . ILE D 4 64 ? 175.264 202.866 129.197 1.00 71.93 64 ILE C CA 1
ATOM 12213 C C . ILE D 4 64 ? 173.799 202.779 129.595 1.00 71.93 64 ILE C C 1
ATOM 12214 O O . ILE D 4 64 ? 172.933 202.393 128.803 1.00 71.93 64 ILE C O 1
ATOM 12219 N N . PHE D 4 65 ? 173.533 203.125 130.850 1.00 74.28 65 PHE C N 1
ATOM 12220 C CA . PHE D 4 65 ? 172.185 203.220 131.403 1.00 74.28 65 PHE C CA 1
ATOM 12221 C C . PHE D 4 65 ? 172.020 204.667 131.855 1.00 74.28 65 PHE C C 1
ATOM 12222 O O . PHE D 4 65 ? 172.406 205.025 132.970 1.00 74.28 65 PHE C O 1
ATOM 12230 N N . ALA D 4 66 ? 171.449 205.499 130.980 1.00 73.50 66 ALA C N 1
ATOM 12231 C CA . ALA D 4 66 ? 171.452 206.941 131.204 1.00 73.50 66 ALA C CA 1
ATOM 12232 C C . ALA D 4 66 ? 170.759 207.304 132.511 1.00 73.50 66 ALA C C 1
ATOM 12233 O O . ALA D 4 66 ? 171.391 207.816 133.441 1.00 73.50 66 ALA C O 1
ATOM 12235 N N . GLU D 4 67 ? 169.455 207.032 132.605 1.00 75.99 67 GLU C N 1
ATOM 12236 C CA . GLU D 4 67 ? 168.709 207.395 133.806 1.00 75.99 67 GLU C CA 1
ATOM 12237 C C . GLU D 4 67 ? 169.201 206.635 135.029 1.00 75.99 67 GLU C C 1
ATOM 12238 O O . GLU D 4 67 ? 169.047 207.113 136.158 1.00 75.99 67 GLU C O 1
ATOM 12244 N N . HIS D 4 68 ? 169.787 205.455 134.829 1.00 77.04 68 HIS C N 1
ATOM 12245 C CA . HIS D 4 68 ? 170.316 204.680 135.941 1.00 77.04 68 HIS C CA 1
ATOM 12246 C C . HIS D 4 68 ? 171.721 205.109 136.340 1.00 77.04 68 HIS C C 1
ATOM 12247 O O . HIS D 4 68 ? 172.111 204.902 137.494 1.00 77.04 68 HIS C O 1
ATOM 12254 N N . GLY D 4 69 ? 172.482 205.695 135.419 1.00 72.14 69 GLY C N 1
ATOM 12255 C CA . GLY D 4 69 ? 173.791 206.229 135.742 1.00 72.14 69 GLY C CA 1
ATOM 12256 C C . GLY D 4 69 ? 174.919 205.224 135.688 1.00 72.14 69 GLY C C 1
ATOM 12257 O O . GLY D 4 69 ? 175.986 205.517 135.146 1.00 72.14 69 GLY C O 1
ATOM 12258 N N . TYR D 4 70 ? 174.712 204.032 136.239 1.00 73.52 70 TYR C N 1
ATOM 12259 C CA . TYR D 4 70 ? 175.801 203.065 136.372 1.00 73.52 70 TYR C CA 1
ATOM 12260 C C . TYR D 4 70 ? 176.069 202.399 135.022 1.00 73.52 70 TYR C C 1
ATOM 12261 O O . TYR D 4 70 ? 175.593 201.304 134.720 1.00 73.52 70 TYR C O 1
ATOM 12270 N N . THR D 4 71 ? 176.873 203.069 134.200 1.00 68.46 71 THR C N 1
ATOM 12271 C CA . THR D 4 71 ? 177.230 202.490 132.913 1.00 68.46 71 THR C CA 1
ATOM 12272 C C . THR D 4 71 ? 178.118 201.266 133.109 1.00 68.46 71 THR C C 1
ATOM 12273 O O . THR D 4 71 ? 178.916 201.179 134.051 1.00 68.46 71 THR C O 1
ATOM 12277 N N . GLU D 4 72 ? 177.959 200.308 132.201 1.00 68.11 72 GLU C N 1
ATOM 12278 C CA . GLU D 4 72 ? 178.524 198.973 132.340 1.00 68.11 72 GLU C CA 1
ATOM 12279 C C . GLU D 4 72 ? 179.750 198.831 131.450 1.00 68.11 72 GLU C C 1
ATOM 12280 O O . GLU D 4 72 ? 179.661 198.999 130.229 1.00 68.11 72 GLU C O 1
ATOM 12286 N N . GLN D 4 73 ? 180.882 198.522 132.063 1.00 65.75 73 GLN C N 1
ATOM 12287 C CA . GLN D 4 73 ? 182.108 198.210 131.353 1.00 65.75 73 GLN C CA 1
ATOM 12288 C C . GLN D 4 73 ? 182.392 196.724 131.501 1.00 65.75 73 GLN C C 1
ATOM 12289 O O . GLN D 4 73 ? 181.877 196.066 132.404 1.00 65.75 73 GLN C O 1
ATOM 12295 N N . LYS D 4 74 ? 183.229 196.199 130.615 1.00 65.12 74 LYS C N 1
ATOM 12296 C CA . LYS D 4 74 ? 183.606 194.798 130.669 1.00 65.12 74 LYS C CA 1
ATOM 12297 C C . LYS D 4 74 ? 185.082 194.668 130.347 1.00 65.12 74 LYS C C 1
ATOM 12298 O O . LYS D 4 74 ? 185.636 195.473 129.596 1.00 65.12 74 LYS C O 1
ATOM 12304 N N . MET D 4 75 ? 185.711 193.648 130.919 1.00 64.54 75 MET C N 1
ATOM 12305 C CA . MET D 4 75 ? 187.088 193.340 130.552 1.00 64.54 75 MET C CA 1
ATOM 12306 C C . MET D 4 75 ? 187.387 191.870 130.794 1.00 64.54 75 MET C C 1
ATOM 12307 O O . MET D 4 75 ? 186.889 191.262 131.743 1.00 64.54 75 MET C O 1
ATOM 12312 N N . PHE D 4 76 ? 188.219 191.318 129.916 1.00 66.25 76 PHE C N 1
ATOM 12313 C CA . PHE D 4 76 ? 188.461 189.882 129.806 1.00 66.25 76 PHE C CA 1
ATOM 12314 C C . PHE D 4 76 ? 189.826 189.562 130.398 1.00 66.25 76 PHE C C 1
ATOM 12315 O O . PHE D 4 76 ? 190.856 189.933 129.831 1.00 66.25 76 PHE C O 1
ATOM 12323 N N . LEU D 4 77 ? 189.830 188.863 131.526 1.00 66.31 77 LEU C N 1
ATOM 12324 C CA . LEU D 4 77 ? 191.049 188.559 132.254 1.00 66.31 77 LEU C CA 1
ATOM 12325 C C . LEU D 4 77 ? 191.297 187.056 132.289 1.00 66.31 77 LEU C C 1
ATOM 12326 O O . LEU D 4 77 ? 190.433 186.245 131.951 1.00 66.31 77 LEU C O 1
ATOM 12331 N N . GLY D 4 78 ? 192.516 186.696 132.685 1.00 67.23 78 GLY C N 1
ATOM 12332 C CA . GLY D 4 78 ? 192.883 185.322 132.930 1.00 67.23 78 GLY C CA 1
ATOM 12333 C C . GLY D 4 78 ? 193.169 185.112 134.407 1.00 67.23 78 GLY C C 1
ATOM 12334 O O . GLY D 4 78 ? 193.250 186.050 135.193 1.00 67.23 78 GLY C O 1
ATOM 12335 N N . VAL D 4 79 ? 193.319 183.845 134.778 1.00 69.01 79 VAL C N 1
ATOM 12336 C CA . VAL D 4 79 ? 193.599 183.464 136.155 1.00 69.01 79 VAL C CA 1
ATOM 12337 C C . VAL D 4 79 ? 194.468 182.213 136.155 1.00 69.01 79 VAL C C 1
ATOM 12338 O O . VAL D 4 79 ? 194.734 181.612 135.114 1.00 69.01 79 VAL C O 1
ATOM 12342 N N . ARG D 4 80 ? 194.938 181.837 137.340 1.00 70.62 80 ARG C N 1
ATOM 12343 C CA . ARG D 4 80 ? 195.793 180.675 137.563 1.00 70.62 80 ARG C CA 1
ATOM 12344 C C . ARG D 4 80 ? 195.292 179.889 138.763 1.00 70.62 80 ARG C C 1
ATOM 12345 O O . ARG D 4 80 ? 196.032 179.602 139.705 1.00 70.62 80 ARG C O 1
ATOM 12353 N N . ALA D 4 81 ? 194.000 179.557 138.742 1.00 71.41 81 ALA C N 1
ATOM 12354 C CA . ALA D 4 81 ? 193.263 179.035 139.890 1.00 71.41 81 ALA C CA 1
ATOM 12355 C C . ALA D 4 81 ? 194.048 178.023 140.714 1.00 71.41 81 ALA C C 1
ATOM 12356 O O . ALA D 4 81 ? 193.949 178.013 141.944 1.00 71.41 81 ALA C O 1
ATOM 12358 N N . ASP D 4 82 ? 194.832 177.176 140.056 1.00 72.47 82 ASP C N 1
ATOM 12359 C CA . ASP D 4 82 ? 195.694 176.240 140.765 1.00 72.47 82 ASP C CA 1
ATOM 12360 C C . ASP D 4 82 ? 196.857 175.876 139.852 1.00 72.47 82 ASP C C 1
ATOM 12361 O O . ASP D 4 82 ? 196.874 176.227 138.670 1.00 72.47 82 ASP C O 1
ATOM 12366 N N . VAL D 4 83 ? 197.834 175.171 140.420 1.00 71.29 83 VAL C N 1
ATOM 12367 C CA . VAL D 4 83 ? 199.022 174.790 139.664 1.00 71.29 83 VAL C CA 1
ATOM 12368 C C . VAL D 4 83 ? 198.602 173.996 138.436 1.00 71.29 83 VAL C C 1
ATOM 12369 O O . VAL D 4 83 ? 197.942 172.956 138.546 1.00 71.29 83 VAL C O 1
ATOM 12373 N N . GLY D 4 84 ? 198.971 174.495 137.256 1.00 69.77 84 GLY C N 1
ATOM 12374 C CA . GLY D 4 84 ? 198.635 173.858 136.003 1.00 69.77 84 GLY C CA 1
ATOM 12375 C C . GLY D 4 84 ? 197.198 174.012 135.558 1.00 69.77 84 GLY C C 1
ATOM 12376 O O . GLY D 4 84 ? 196.909 173.808 134.373 1.00 69.77 84 GLY C O 1
ATOM 12377 N N . LYS D 4 85 ? 196.285 174.370 136.461 1.00 69.55 85 LYS C N 1
ATOM 12378 C CA . LYS D 4 85 ? 194.863 174.484 136.147 1.00 69.55 85 LYS C CA 1
ATOM 12379 C C . LYS D 4 85 ? 194.526 175.960 135.984 1.00 69.55 85 LYS C C 1
ATOM 12380 O O . LYS D 4 85 ? 194.263 176.663 136.962 1.00 69.55 85 LYS C O 1
ATOM 12386 N N . TYR D 4 86 ? 194.532 176.428 134.744 1.00 71.01 86 TYR C N 1
ATOM 12387 C CA . TYR D 4 86 ? 194.268 177.823 134.444 1.00 71.01 86 TYR C CA 1
ATOM 12388 C C . TYR D 4 86 ? 192.775 178.016 134.185 1.00 71.01 86 TYR C C 1
ATOM 12389 O O . TYR D 4 86 ? 191.954 177.153 134.503 1.00 71.01 86 TYR C O 1
ATOM 12398 N N . LEU D 4 87 ? 192.410 179.158 133.618 1.00 68.01 87 LEU C N 1
ATOM 12399 C CA . LEU D 4 87 ? 191.012 179.507 133.389 1.00 68.01 87 LEU C CA 1
ATOM 12400 C C . LEU D 4 87 ? 191.000 180.779 132.549 1.00 68.01 87 LEU C C 1
ATOM 12401 O O . LEU D 4 87 ? 192.052 181.302 132.174 1.00 68.01 87 LEU C O 1
ATOM 12406 N N . LEU D 4 88 ? 189.798 181.251 132.225 1.00 68.90 88 LEU C N 1
ATOM 12407 C CA . LEU D 4 88 ? 189.574 182.528 131.557 1.00 68.90 88 LEU C CA 1
ATOM 12408 C C . LEU D 4 88 ? 188.255 183.095 132.058 1.00 68.90 88 LEU C C 1
ATOM 12409 O O . LEU D 4 88 ? 187.301 182.342 132.262 1.00 68.90 88 LEU C O 1
ATOM 12414 N N . ALA D 4 89 ? 188.185 184.411 132.251 1.00 67.25 89 ALA C N 1
ATOM 12415 C CA . ALA D 4 89 ? 186.993 184.996 132.844 1.00 67.25 89 ALA C CA 1
ATOM 12416 C C . ALA D 4 89 ? 186.736 186.374 132.259 1.00 67.25 89 ALA C C 1
ATOM 12417 O O . ALA D 4 89 ? 187.623 187.001 131.678 1.00 67.25 89 ALA C O 1
ATOM 12419 N N . VAL D 4 90 ? 185.501 186.836 132.420 1.00 66.17 90 VAL C N 1
ATOM 12420 C CA . VAL D 4 90 ? 185.078 188.165 132.001 1.00 66.17 90 VAL C CA 1
ATOM 12421 C C . VAL D 4 90 ? 184.448 188.854 133.200 1.00 66.17 90 VAL C C 1
ATOM 12422 O O . VAL D 4 90 ? 183.738 188.224 133.988 1.00 66.17 90 VAL C O 1
ATOM 12426 N N . ALA D 4 91 ? 184.717 190.148 133.350 1.00 63.88 91 ALA C N 1
ATOM 12427 C CA . ALA D 4 91 ? 184.203 190.896 134.485 1.00 63.88 91 ALA C CA 1
ATOM 12428 C C . ALA D 4 91 ? 183.489 192.156 134.022 1.00 63.88 91 ALA C C 1
ATOM 12429 O O . ALA D 4 91 ? 183.771 192.706 132.952 1.00 63.88 91 ALA C O 1
ATOM 12431 N N . SER D 4 92 ? 182.576 192.618 134.872 1.00 65.82 92 SER C N 1
ATOM 12432 C CA . SER D 4 92 ? 181.676 193.719 134.563 1.00 65.82 92 SER C CA 1
ATOM 12433 C C . SER D 4 92 ? 181.783 194.764 135.661 1.00 65.82 92 SER C C 1
ATOM 12434 O O . SER D 4 92 ? 181.610 194.449 136.844 1.00 65.82 92 SER C O 1
ATOM 12437 N N . ILE D 4 93 ? 182.056 196.003 135.265 1.00 66.35 93 ILE C N 1
ATOM 12438 C CA . ILE D 4 93 ? 182.280 197.112 136.179 1.00 66.35 93 ILE C CA 1
ATOM 12439 C C . ILE D 4 93 ? 181.143 198.113 136.015 1.00 66.35 93 ILE C C 1
ATOM 12440 O O . ILE D 4 93 ? 180.541 198.229 134.942 1.00 66.35 93 ILE C O 1
ATOM 12445 N N . GLN D 4 94 ? 180.889 198.870 137.082 1.00 66.04 94 GLN C N 1
ATOM 12446 C CA . GLN D 4 94 ? 179.661 199.630 137.299 1.00 66.04 94 GLN C CA 1
ATOM 12447 C C . GLN D 4 94 ? 179.943 201.125 137.406 1.00 66.04 94 GLN C C 1
ATOM 12448 O O . GLN D 4 94 ? 179.546 201.768 138.380 1.00 66.04 94 GLN C O 1
ATOM 12454 N N . LEU D 4 95 ? 180.651 201.679 136.446 1.00 64.10 95 LEU C N 1
ATOM 12455 C CA . LEU D 4 95 ? 181.159 203.021 136.695 1.00 64.10 95 LEU C CA 1
ATOM 12456 C C . LEU D 4 95 ? 180.072 204.070 136.460 1.00 64.10 95 LEU C C 1
ATOM 12457 O O . LEU D 4 95 ? 179.221 203.902 135.590 1.00 64.10 95 LEU C O 1
ATOM 12462 N N . PRO D 4 96 ? 180.075 205.163 137.214 1.00 63.32 96 PRO C N 1
ATOM 12463 C CA . PRO D 4 96 ? 178.997 206.146 137.078 1.00 63.32 96 PRO C CA 1
ATOM 12464 C C . PRO D 4 96 ? 179.145 206.988 135.823 1.00 63.32 96 PRO C C 1
ATOM 12465 O O . PRO D 4 96 ? 180.248 207.265 135.352 1.00 63.32 96 PRO C O 1
ATOM 12469 N N . TYR D 4 97 ? 177.999 207.403 135.282 1.00 68.83 97 TYR C N 1
ATOM 12470 C CA . TYR D 4 97 ? 177.951 208.123 134.011 1.00 68.83 97 TYR C CA 1
ATOM 12471 C C . TYR D 4 97 ? 177.932 209.621 134.295 1.00 68.83 97 TYR C C 1
ATOM 12472 O O . TYR D 4 97 ? 176.887 210.269 134.336 1.00 68.83 97 TYR C O 1
ATOM 12481 N N . LEU D 4 98 ? 179.124 210.169 134.487 1.00 68.39 98 LEU C N 1
ATOM 12482 C CA . LEU D 4 98 ? 179.305 211.603 134.657 1.00 68.39 98 LEU C CA 1
ATOM 12483 C C . LEU D 4 98 ? 178.942 212.374 133.389 1.00 68.39 98 LEU C C 1
ATOM 12484 O O . LEU D 4 98 ? 177.772 212.660 133.135 1.00 68.39 98 LEU C O 1
ATOM 12489 N N . LEU D 4 118 ? 180.093 200.560 143.663 1.00 58.63 118 LEU C N 1
ATOM 12490 C CA . LEU D 4 118 ? 179.989 200.102 142.285 1.00 58.63 118 LEU C CA 1
ATOM 12491 C C . LEU D 4 118 ? 180.808 198.835 142.102 1.00 58.63 118 LEU C C 1
ATOM 12492 O O . LEU D 4 118 ? 181.984 198.889 141.763 1.00 58.63 118 LEU C O 1
ATOM 12497 N N . ARG D 4 119 ? 180.167 197.692 142.318 1.00 62.92 119 ARG C N 1
ATOM 12498 C CA . ARG D 4 119 ? 180.878 196.429 142.418 1.00 62.92 119 ARG C CA 1
ATOM 12499 C C . ARG D 4 119 ? 181.544 196.066 141.096 1.00 62.92 119 ARG C C 1
ATOM 12500 O O . ARG D 4 119 ? 181.307 196.671 140.048 1.00 62.92 119 ARG C O 1
ATOM 12508 N N . VAL D 4 120 ? 182.406 195.060 141.173 1.00 64.22 120 VAL C N 1
ATOM 12509 C CA . VAL D 4 120 ? 183.008 194.422 140.013 1.00 64.22 120 VAL C CA 1
ATOM 12510 C C . VAL D 4 120 ? 182.509 192.985 140.036 1.00 64.22 120 VAL C C 1
ATOM 12511 O O . VAL D 4 120 ? 182.947 192.181 140.868 1.00 64.22 120 VAL C O 1
ATOM 12515 N N . ASN D 4 121 ? 181.582 192.655 139.141 1.00 66.18 121 ASN C N 1
ATOM 12516 C CA . ASN D 4 121 ? 180.924 191.356 139.141 1.00 66.18 121 ASN C CA 1
ATOM 12517 C C . ASN D 4 121 ? 181.568 190.429 138.119 1.00 66.18 121 ASN C C 1
ATOM 12518 O O . ASN D 4 121 ? 181.723 190.796 136.951 1.00 66.18 121 ASN C O 1
ATOM 12523 N N . ILE D 4 122 ? 181.932 189.231 138.557 1.00 65.82 122 ILE C N 1
ATOM 12524 C CA . ILE D 4 122 ? 182.518 188.249 137.653 1.00 65.82 122 ILE C CA 1
ATOM 12525 C C . ILE D 4 122 ? 181.412 187.602 136.832 1.00 65.82 122 ILE C C 1
ATOM 12526 O O . ILE D 4 122 ? 180.356 187.232 137.358 1.00 65.82 122 ILE C O 1
ATOM 12531 N N . SER D 4 123 ? 181.650 187.489 135.531 1.00 67.68 123 SER C N 1
ATOM 12532 C CA . SER D 4 123 ? 180.754 186.847 134.587 1.00 67.68 123 SER C CA 1
ATOM 12533 C C . SER D 4 123 ? 181.269 185.449 134.259 1.00 67.68 123 SER C C 1
ATOM 12534 O O . SER D 4 123 ? 182.140 184.908 134.946 1.00 67.68 123 SER C O 1
ATOM 12537 N N . ASN D 4 124 ? 180.697 184.853 133.215 1.00 68.55 124 ASN C N 1
ATOM 12538 C CA . ASN D 4 124 ? 181.013 183.495 132.790 1.00 68.55 124 ASN C CA 1
ATOM 12539 C C . ASN D 4 124 ? 182.508 183.209 132.812 1.00 68.55 124 ASN C C 1
ATOM 12540 O O . ASN D 4 124 ? 183.325 184.043 132.420 1.00 68.55 124 ASN C O 1
ATOM 12545 N N . LEU D 4 125 ? 182.852 182.016 133.283 1.00 70.20 125 LEU C N 1
ATOM 12546 C CA . LEU D 4 125 ? 184.199 181.468 133.241 1.00 70.20 125 LEU C CA 1
ATOM 12547 C C . LEU D 4 125 ? 184.336 180.575 132.013 1.00 70.20 125 LEU C C 1
ATOM 12548 O O . LEU D 4 125 ? 183.351 180.265 131.339 1.00 70.20 125 LEU C O 1
ATOM 12553 N N . TYR D 4 126 ? 185.570 180.163 131.714 1.00 72.95 126 TYR C N 1
ATOM 12554 C CA . TYR D 4 126 ? 185.818 179.404 130.494 1.00 72.95 126 TYR C CA 1
ATOM 12555 C C . TYR D 4 126 ? 186.781 178.231 130.626 1.00 72.95 126 TYR C C 1
ATOM 12556 O O . TYR D 4 126 ? 186.860 177.433 129.686 1.00 72.95 126 TYR C O 1
ATOM 12565 N N . SER D 4 127 ? 187.512 178.100 131.732 1.00 73.00 127 SER C N 1
ATOM 12566 C CA . SER D 4 127 ? 188.321 176.913 132.030 1.00 73.00 127 SER C CA 1
ATOM 12567 C C . SER D 4 127 ? 189.274 176.573 130.880 1.00 73.00 127 SER C C 1
ATOM 12568 O O . SER D 4 127 ? 189.143 175.559 130.198 1.00 73.00 127 SER C O 1
ATOM 12571 N N . HIS D 4 128 ? 190.230 177.470 130.678 1.00 71.69 128 HIS C N 1
ATOM 12572 C CA . HIS D 4 128 ? 191.203 177.309 129.609 1.00 71.69 128 HIS C CA 1
ATOM 12573 C C . HIS D 4 128 ? 191.942 175.981 129.752 1.00 71.69 128 HIS C C 1
ATOM 12574 O O . HIS D 4 128 ? 192.215 175.539 130.874 1.00 71.69 128 HIS C O 1
ATOM 12581 N N . PRO D 4 129 ? 192.276 175.318 128.642 1.00 72.08 129 PRO C N 1
ATOM 12582 C CA . PRO D 4 129 ? 192.926 174.002 128.759 1.00 72.08 129 PRO C CA 1
ATOM 12583 C C . PRO D 4 129 ? 194.362 174.067 129.251 1.00 72.08 129 PRO C C 1
ATOM 12584 O O . PRO D 4 129 ? 194.764 173.224 130.063 1.00 72.08 129 PRO C O 1
ATOM 12588 N N . GLU D 4 130 ? 195.148 175.034 128.791 1.00 74.45 130 GLU C N 1
ATOM 12589 C CA . GLU D 4 130 ? 196.539 175.184 129.201 1.00 74.45 130 GLU C CA 1
ATOM 12590 C C . GLU D 4 130 ? 196.747 176.541 129.882 1.00 74.45 130 GLU C C 1
ATOM 12591 O O . GLU D 4 130 ? 195.794 177.268 130.177 1.00 74.45 130 GLU C O 1
ATOM 12597 N N . SER D 4 131 ? 198.013 176.870 130.136 1.00 73.79 131 SER C N 1
ATOM 12598 C CA . SER D 4 131 ? 198.376 178.137 130.756 1.00 73.79 131 SER C CA 1
ATOM 12599 C C . SER D 4 131 ? 197.980 179.313 129.860 1.00 73.79 131 SER C C 1
ATOM 12600 O O . SER D 4 131 ? 197.779 179.168 128.651 1.00 73.79 131 SER C O 1
ATOM 12603 N N . VAL D 4 132 ? 197.870 180.494 130.468 1.00 71.31 132 VAL C N 1
ATOM 12604 C CA . VAL D 4 132 ? 197.484 181.705 129.747 1.00 71.31 132 VAL C CA 1
ATOM 12605 C C . VAL D 4 132 ? 198.249 182.893 130.312 1.00 71.31 132 VAL C C 1
ATOM 12606 O O . VAL D 4 132 ? 198.072 183.252 131.482 1.00 71.31 132 VAL C O 1
ATOM 12610 N N . CYS D 4 133 ? 199.080 183.519 129.475 1.00 71.22 133 CYS C N 1
ATOM 12611 C CA . CYS D 4 133 ? 199.782 184.737 129.847 1.00 71.22 133 CYS C CA 1
ATOM 12612 C C . CYS D 4 133 ? 199.700 185.830 128.791 1.00 71.22 133 CYS C C 1
ATOM 12613 O O . CYS D 4 133 ? 200.347 186.869 128.956 1.00 71.22 133 CYS C O 1
ATOM 12616 N N . SER D 4 134 ? 198.935 185.631 127.713 1.00 69.30 134 SER C N 1
ATOM 12617 C CA . SER D 4 134 ? 198.830 186.638 126.664 1.00 69.30 134 SER C CA 1
ATOM 12618 C C . SER D 4 134 ? 197.413 186.744 126.108 1.00 69.30 134 SER C C 1
ATOM 12619 O O . SER D 4 134 ? 197.234 187.097 124.937 1.00 69.30 134 SER C O 1
ATOM 12622 N N . ALA D 4 135 ? 196.399 186.456 126.920 1.00 67.26 135 ALA C N 1
ATOM 12623 C CA . ALA D 4 135 ? 195.020 186.492 126.444 1.00 67.26 135 ALA C CA 1
ATOM 12624 C C . ALA D 4 135 ? 194.645 187.925 126.089 1.00 67.26 135 ALA C C 1
ATOM 12625 O O . ALA D 4 135 ? 194.428 188.752 126.977 1.00 67.26 135 ALA C O 1
ATOM 12627 N N . LYS D 4 136 ? 194.572 188.226 124.793 1.00 65.26 136 LYS C N 1
ATOM 12628 C CA . LYS D 4 136 ? 194.335 189.592 124.329 1.00 65.26 136 LYS C CA 1
ATOM 12629 C C . LYS D 4 136 ? 193.487 189.560 123.064 1.00 65.26 136 LYS C C 1
ATOM 12630 O O . LYS D 4 136 ? 193.886 188.972 122.057 1.00 65.26 136 LYS C O 1
ATOM 12636 N N . LEU D 4 137 ? 192.330 190.214 123.120 1.00 66.60 137 LEU C N 1
ATOM 12637 C CA . LEU D 4 137 ? 191.379 190.221 122.018 1.00 66.60 137 LEU C CA 1
ATOM 12638 C C . LEU D 4 137 ? 191.800 191.213 120.941 1.00 66.60 137 LEU C C 1
ATOM 12639 O O . LEU D 4 137 ? 192.400 192.250 121.234 1.00 66.60 137 LEU C O 1
ATOM 12644 N N . MET D 4 138 ? 191.470 190.896 119.686 1.00 71.37 138 MET C N 1
ATOM 12645 C CA . MET D 4 138 ? 191.860 191.755 118.578 1.00 71.37 138 MET C CA 1
ATOM 12646 C C . MET D 4 138 ? 190.820 192.844 118.351 1.00 71.37 138 MET C C 1
ATOM 12647 O O . MET D 4 138 ? 189.652 192.688 118.714 1.00 71.37 138 MET C O 1
ATOM 12652 N N . PRO D 4 139 ? 191.213 193.974 117.751 1.00 70.96 139 PRO C N 1
ATOM 12653 C CA . PRO D 4 139 ? 190.294 195.118 117.669 1.00 70.96 139 PRO C CA 1
ATOM 12654 C C . PRO D 4 139 ? 189.208 194.967 116.617 1.00 70.96 139 PRO C C 1
ATOM 12655 O O . PRO D 4 139 ? 188.116 195.519 116.776 1.00 70.96 139 PRO C O 1
ATOM 12659 N N . GLN D 4 140 ? 189.500 194.239 115.535 1.00 72.21 140 GLN C N 1
ATOM 12660 C CA . GLN D 4 140 ? 188.562 194.174 114.417 1.00 72.21 140 GLN C CA 1
ATOM 12661 C C . GLN D 4 140 ? 187.215 193.603 114.838 1.00 72.21 140 GLN C C 1
ATOM 12662 O O . GLN D 4 140 ? 186.180 193.982 114.278 1.00 72.21 140 GLN C O 1
ATOM 12668 N N . ASP D 4 141 ? 187.205 192.700 115.814 1.00 73.49 141 ASP C N 1
ATOM 12669 C CA . ASP D 4 141 ? 185.968 192.248 116.432 1.00 73.49 141 ASP C CA 1
ATOM 12670 C C . ASP D 4 141 ? 186.295 191.798 117.847 1.00 73.49 141 ASP C C 1
ATOM 12671 O O . ASP D 4 141 ? 187.352 191.212 118.086 1.00 73.49 141 ASP C O 1
ATOM 12676 N N . ASP D 4 142 ? 185.380 192.061 118.771 1.00 75.23 142 ASP C N 1
ATOM 12677 C CA . ASP D 4 142 ? 185.634 191.879 120.192 1.00 75.23 142 ASP C CA 1
ATOM 12678 C C . ASP D 4 142 ? 185.407 190.450 120.665 1.00 75.23 142 ASP C C 1
ATOM 12679 O O . ASP D 4 142 ? 185.150 190.248 121.857 1.00 75.23 142 ASP C O 1
ATOM 12684 N N . SER D 4 143 ? 185.481 189.460 119.776 1.00 73.29 143 SER C N 1
ATOM 12685 C CA . SER D 4 143 ? 185.234 188.069 120.140 1.00 73.29 143 SER C CA 1
ATOM 12686 C C . SER D 4 143 ? 186.406 187.131 119.885 1.00 73.29 143 SER C C 1
ATOM 12687 O O . SER D 4 143 ? 186.502 186.102 120.558 1.00 73.29 143 SER C O 1
ATOM 12690 N N . CYS D 4 144 ? 187.286 187.438 118.936 1.00 73.17 144 CYS C N 1
ATOM 12691 C CA . CYS D 4 144 ? 188.421 186.567 118.666 1.00 73.17 144 CYS C CA 1
ATOM 12692 C C . CYS D 4 144 ? 189.422 186.608 119.816 1.00 73.17 144 CYS C C 1
ATOM 12693 O O . CYS D 4 144 ? 189.611 187.638 120.469 1.00 73.17 144 CYS C O 1
ATOM 12696 N N . VAL D 4 145 ? 190.062 185.465 120.069 1.00 69.30 145 VAL C N 1
ATOM 12697 C CA . VAL D 4 145 ? 190.996 185.318 121.177 1.00 69.30 145 VAL C CA 1
ATOM 12698 C C . VAL D 4 145 ? 192.263 184.641 120.679 1.00 69.30 145 VAL C C 1
ATOM 12699 O O . VAL D 4 145 ? 192.231 183.824 119.756 1.00 69.30 145 VAL C O 1
ATOM 12703 N N . ALA D 4 146 ? 193.385 184.979 121.309 1.00 65.57 146 ALA C N 1
ATOM 12704 C CA . ALA D 4 146 ? 194.644 184.274 121.114 1.00 65.57 146 ALA C CA 1
ATOM 12705 C C . ALA D 4 146 ? 195.349 184.197 122.454 1.00 65.57 146 ALA C C 1
ATOM 12706 O O . ALA D 4 146 ? 195.535 185.226 123.108 1.00 65.57 146 ALA C O 1
ATOM 12708 N N . THR D 4 147 ? 195.726 182.990 122.878 1.00 67.13 147 THR C N 1
ATOM 12709 C CA . THR D 4 147 ? 196.435 182.817 124.135 1.00 67.13 147 THR C CA 1
ATOM 12710 C C . THR D 4 147 ? 197.698 181.995 123.925 1.00 67.13 147 THR C C 1
ATOM 12711 O O . THR D 4 147 ? 197.807 181.215 122.973 1.00 67.13 147 THR C O 1
ATOM 12715 N N . VAL D 4 148 ? 198.662 182.201 124.817 1.00 69.16 148 VAL C N 1
ATOM 12716 C CA . VAL D 4 148 ? 199.883 181.405 124.882 1.00 69.16 148 VAL C CA 1
ATOM 12717 C C . VAL D 4 148 ? 200.203 181.137 126.343 1.00 69.16 148 VAL C C 1
ATOM 12718 O O . VAL D 4 148 ? 200.056 182.018 127.194 1.00 69.16 148 VAL C O 1
ATOM 12722 N N . GLY D 4 149 ? 200.635 179.915 126.632 1.00 73.16 149 GLY C N 1
ATOM 12723 C CA . GLY D 4 149 ? 201.044 179.566 127.972 1.00 73.16 149 GLY C CA 1
ATOM 12724 C C . GLY D 4 149 ? 202.541 179.711 128.190 1.00 73.16 149 GLY C C 1
ATOM 12725 O O . GLY D 4 149 ? 203.332 179.747 127.251 1.00 73.16 149 GLY C O 1
ATOM 12726 N N . ASN D 4 150 ? 202.922 179.795 129.464 1.00 77.14 150 ASN C N 1
ATOM 12727 C CA . ASN D 4 150 ? 204.326 179.929 129.831 1.00 77.14 150 ASN C CA 1
ATOM 12728 C C . ASN D 4 150 ? 205.093 178.620 129.726 1.00 77.14 150 ASN C C 1
ATOM 12729 O O . ASN D 4 150 ? 206.328 178.638 129.774 1.00 77.14 150 ASN C O 1
ATOM 12734 N N . TYR D 4 151 ? 204.398 177.492 129.578 1.00 79.63 151 TYR C N 1
ATOM 12735 C CA . TYR D 4 151 ? 205.031 176.184 129.562 1.00 79.63 151 TYR C CA 1
ATOM 12736 C C . TYR D 4 151 ? 204.751 175.381 128.303 1.00 79.63 151 TYR C C 1
ATOM 12737 O O . TYR D 4 151 ? 205.538 174.487 127.976 1.00 79.63 151 TYR C O 1
ATOM 12746 N N . HIS D 4 152 ? 203.667 175.671 127.593 1.00 79.16 152 HIS C N 1
ATOM 12747 C CA . HIS D 4 152 ? 203.327 174.946 126.381 1.00 79.16 152 HIS C CA 1
ATOM 12748 C C . HIS D 4 152 ? 203.866 175.688 125.164 1.00 79.16 152 HIS C C 1
ATOM 12749 O O . HIS D 4 152 ? 203.867 176.921 125.111 1.00 79.16 152 HIS C O 1
ATOM 12756 N N . ASN D 4 153 ? 204.337 174.916 124.186 1.00 79.43 153 ASN C N 1
ATOM 12757 C CA . ASN D 4 153 ? 205.211 175.416 123.135 1.00 79.43 153 ASN C CA 1
ATOM 12758 C C . ASN D 4 153 ? 204.458 175.813 121.871 1.00 79.43 153 ASN C C 1
ATOM 12759 O O . ASN D 4 153 ? 205.053 175.844 120.789 1.00 79.43 153 ASN C O 1
ATOM 12764 N N . ASP D 4 154 ? 203.173 176.141 121.989 1.00 76.45 154 ASP C N 1
ATOM 12765 C CA . ASP D 4 154 ? 202.328 176.408 120.835 1.00 76.45 154 ASP C CA 1
ATOM 12766 C C . ASP D 4 154 ? 201.247 177.405 121.225 1.00 76.45 154 ASP C C 1
ATOM 12767 O O . ASP D 4 154 ? 200.806 177.438 122.376 1.00 76.45 154 ASP C O 1
ATOM 12772 N N . VAL D 4 155 ? 200.815 178.213 120.255 1.00 73.54 155 VAL C N 1
ATOM 12773 C CA . VAL D 4 155 ? 199.793 179.222 120.511 1.00 73.54 155 VAL C CA 1
ATOM 12774 C C . VAL D 4 155 ? 198.423 178.604 120.262 1.00 73.54 155 VAL C C 1
ATOM 12775 O O . VAL D 4 155 ? 198.275 177.699 119.435 1.00 73.54 155 VAL C O 1
ATOM 12779 N N . LEU D 4 156 ? 197.409 179.076 120.993 1.00 69.63 156 LEU C N 1
ATOM 12780 C CA . LEU D 4 156 ? 196.048 178.550 120.901 1.00 69.63 156 LEU C CA 1
ATOM 12781 C C . LEU D 4 156 ? 195.116 179.702 120.535 1.00 69.63 156 LEU C C 1
ATOM 12782 O O . LEU D 4 156 ? 194.898 180.610 121.343 1.00 69.63 156 LEU C O 1
ATOM 12787 N N . VAL D 4 157 ? 194.587 179.684 119.317 1.00 70.77 157 VAL C N 1
ATOM 12788 C CA . VAL D 4 157 ? 193.687 180.726 118.846 1.00 70.77 157 VAL C CA 1
ATOM 12789 C C . VAL D 4 157 ? 192.254 180.237 118.985 1.00 70.77 157 VAL C C 1
ATOM 12790 O O . VAL D 4 157 ? 191.924 179.118 118.568 1.00 70.77 157 VAL C O 1
ATOM 12794 N N . PHE D 4 158 ? 191.405 181.071 119.579 1.00 70.47 158 PHE C N 1
ATOM 12795 C CA . PHE D 4 158 ? 190.019 180.751 119.873 1.00 70.47 158 PHE C CA 1
ATOM 12796 C C . PHE D 4 158 ? 189.111 181.739 119.155 1.00 70.47 158 PHE C C 1
ATOM 12797 O O . PHE D 4 158 ? 189.510 182.861 118.827 1.00 70.47 158 PHE C O 1
ATOM 12805 N N . ASP D 4 159 ? 187.868 181.320 118.940 1.00 74.40 159 ASP C N 1
ATOM 12806 C CA . ASP D 4 159 ? 186.892 182.135 118.233 1.00 74.40 159 ASP C CA 1
ATOM 12807 C C . ASP D 4 159 ? 185.535 181.948 118.903 1.00 74.40 159 ASP C C 1
ATOM 12808 O O . ASP D 4 159 ? 185.401 181.204 119.879 1.00 74.40 159 ASP C O 1
ATOM 12813 N N . LYS D 4 160 ? 184.521 182.628 118.363 1.00 74.97 160 LYS C N 1
ATOM 12814 C CA . LYS D 4 160 ? 183.192 182.593 118.963 1.00 74.97 160 LYS C CA 1
ATOM 12815 C C . LYS D 4 160 ? 182.583 181.198 118.916 1.00 74.97 160 LYS C C 1
ATOM 12816 O O . LYS D 4 160 ? 181.814 180.826 119.809 1.00 74.97 160 LYS C O 1
ATOM 12822 N N . GLU D 4 161 ? 182.911 180.415 117.886 1.00 75.16 161 GLU C N 1
ATOM 12823 C CA . GLU D 4 161 ? 182.438 179.036 117.835 1.00 75.16 161 GLU C CA 1
ATOM 12824 C C . GLU D 4 161 ? 182.985 178.225 119.001 1.00 75.16 161 GLU C C 1
ATOM 12825 O O . GLU D 4 161 ? 182.281 177.379 119.561 1.00 75.16 161 GLU C O 1
ATOM 12831 N N . SER D 4 162 ? 184.238 178.473 119.389 1.00 74.90 162 SER C N 1
ATOM 12832 C CA . SER D 4 162 ? 184.793 177.786 120.550 1.00 74.90 162 SER C CA 1
ATOM 12833 C C . SER D 4 162 ? 184.086 178.197 121.830 1.00 74.90 162 SER C C 1
ATOM 12834 O O . SER D 4 162 ? 184.021 177.409 122.780 1.00 74.90 162 SER C O 1
ATOM 12837 N N . PHE D 4 163 ? 183.555 179.420 121.876 1.00 74.55 163 PHE C N 1
ATOM 12838 C CA . PHE D 4 163 ? 182.823 179.875 123.053 1.00 74.55 163 PHE C CA 1
ATOM 12839 C C . PHE D 4 163 ? 181.439 179.245 123.124 1.00 74.55 163 PHE C C 1
ATOM 12840 O O . PHE D 4 163 ? 181.039 178.725 124.171 1.00 74.55 163 PHE C O 1
ATOM 12848 N N . GLU D 4 164 ? 180.690 179.284 122.018 1.00 75.54 164 GLU C N 1
ATOM 12849 C CA . GLU D 4 164 ? 179.348 178.708 122.023 1.00 75.54 164 GLU C CA 1
ATOM 12850 C C . GLU D 4 164 ? 179.387 177.193 122.169 1.00 75.54 164 GLU C C 1
ATOM 12851 O O . GLU D 4 164 ? 178.528 176.610 122.840 1.00 75.54 164 GLU C O 1
ATOM 12857 N N . SER D 4 165 ? 180.370 176.536 121.550 1.00 75.80 165 SER C N 1
ATOM 12858 C CA . SER D 4 165 ? 180.488 175.087 121.663 1.00 75.80 165 SER C CA 1
ATOM 12859 C C . SER D 4 165 ? 180.852 174.645 123.071 1.00 75.80 165 SER C C 1
ATOM 12860 O O . SER D 4 165 ? 180.682 173.467 123.399 1.00 75.80 165 SER C O 1
ATOM 12863 N N . TYR D 4 166 ? 181.347 175.553 123.907 1.00 75.28 166 TYR C N 1
ATOM 12864 C CA . TYR D 4 166 ? 181.739 175.203 125.266 1.00 75.28 166 TYR C CA 1
ATOM 12865 C C . TYR D 4 166 ? 180.503 174.838 126.075 1.00 75.28 166 TYR C C 1
ATOM 12866 O O . TYR D 4 166 ? 179.723 175.712 126.466 1.00 75.28 166 TYR C O 1
ATOM 12875 N N . SER D 4 167 ? 180.318 173.545 126.323 1.00 74.19 167 SER C N 1
ATOM 12876 C CA . SER D 4 167 ? 179.250 173.088 127.197 1.00 74.19 167 SER C CA 1
ATOM 12877 C C . SER D 4 167 ? 179.652 173.295 128.649 1.00 74.19 167 SER C C 1
ATOM 12878 O O . SER D 4 167 ? 180.824 173.147 129.009 1.00 74.19 167 SER C O 1
ATOM 12881 N N . SER D 4 168 ? 178.676 173.637 129.490 1.00 77.26 168 SER C N 1
ATOM 12882 C CA . SER D 4 168 ? 179.004 173.883 130.887 1.00 77.26 168 SER C CA 1
ATOM 12883 C C . SER D 4 168 ? 179.017 172.582 131.678 1.00 77.26 168 SER C C 1
ATOM 12884 O O . SER D 4 168 ? 178.450 172.501 132.773 1.00 77.26 168 SER C O 1
ATOM 12887 N N . ALA D 4 169 ? 179.661 171.559 131.120 1.00 74.73 169 ALA C N 1
ATOM 12888 C CA . ALA D 4 169 ? 180.170 170.415 131.862 1.00 74.73 169 ALA C CA 1
ATOM 12889 C C . ALA D 4 169 ? 181.672 170.272 131.691 1.00 74.73 169 ALA C C 1
ATOM 12890 O O . ALA D 4 169 ? 182.406 170.248 132.687 1.00 74.73 169 ALA C O 1
ATOM 12892 N N . SER D 4 170 ? 182.136 170.205 130.442 1.00 72.44 170 SER C N 1
ATOM 12893 C CA . SER D 4 170 ? 183.549 170.225 130.050 1.00 72.44 170 SER C CA 1
ATOM 12894 C C . SER D 4 170 ? 184.431 169.442 131.019 1.00 72.44 170 SER C C 1
ATOM 12895 O O . SER D 4 170 ? 185.315 169.984 131.681 1.00 72.44 170 SER C O 1
ATOM 12898 N N . GLU D 4 171 ? 184.160 168.138 131.098 1.00 74.08 171 GLU C N 1
ATOM 12899 C CA . GLU D 4 171 ? 185.023 167.256 131.876 1.00 74.08 171 GLU C CA 1
ATOM 12900 C C . GLU D 4 171 ? 186.462 167.352 131.389 1.00 74.08 171 GLU C C 1
ATOM 12901 O O . GLU D 4 171 ? 187.398 167.419 132.194 1.00 74.08 171 GLU C O 1
ATOM 12907 N N . SER D 4 172 ? 186.652 167.366 130.081 1.00 72.16 172 SER C N 1
ATOM 12908 C CA . SER D 4 172 ? 187.859 167.812 129.409 1.00 72.16 172 SER C CA 1
ATOM 12909 C C . SER D 4 172 ? 187.739 169.300 129.101 1.00 72.16 172 SER C C 1
ATOM 12910 O O . SER D 4 172 ? 186.635 169.804 128.869 1.00 72.16 172 SER C O 1
ATOM 12913 N N . PRO D 4 173 ? 188.842 170.036 129.101 1.00 70.36 173 PRO C N 1
ATOM 12914 C CA . PRO D 4 173 ? 188.746 171.499 128.983 1.00 70.36 173 PRO C CA 1
ATOM 12915 C C . PRO D 4 173 ? 188.283 171.991 127.619 1.00 70.36 173 PRO C C 1
ATOM 12916 O O . PRO D 4 173 ? 187.945 171.199 126.736 1.00 70.36 173 PRO C O 1
ATOM 12920 N N . LEU D 4 174 ? 188.275 173.314 127.452 1.00 71.66 174 LEU C N 1
ATOM 12921 C CA . LEU D 4 174 ? 187.760 173.988 126.266 1.00 71.66 174 LEU C CA 1
ATOM 12922 C C . LEU D 4 174 ? 188.386 173.454 124.982 1.00 71.66 174 LEU C C 1
ATOM 12923 O O . LEU D 4 174 ? 189.476 172.876 125.012 1.00 71.66 174 LEU C O 1
ATOM 12928 N N . LYS D 4 175 ? 187.701 173.636 123.852 1.00 69.99 175 LYS C N 1
ATOM 12929 C CA . LYS D 4 175 ? 188.195 173.155 122.571 1.00 69.99 175 LYS C CA 1
ATOM 12930 C C . LYS D 4 175 ? 188.782 174.311 121.777 1.00 69.99 175 LYS C C 1
ATOM 12931 O O . LYS D 4 175 ? 188.033 175.208 121.362 1.00 69.99 175 LYS C O 1
ATOM 12937 N N . PRO D 4 176 ? 190.088 174.333 121.531 1.00 70.83 176 PRO C N 1
ATOM 12938 C CA . PRO D 4 176 ? 190.688 175.468 120.819 1.00 70.83 176 PRO C CA 1
ATOM 12939 C C . PRO D 4 176 ? 190.226 175.531 119.375 1.00 70.83 176 PRO C C 1
ATOM 12940 O O . PRO D 4 176 ? 190.120 174.510 118.694 1.00 70.83 176 PRO C O 1
ATOM 12944 N N . LYS D 4 177 ? 189.960 176.752 118.906 1.00 72.93 177 LYS C N 1
ATOM 12945 C CA . LYS D 4 177 ? 189.534 176.923 117.522 1.00 72.93 177 LYS C CA 1
ATOM 12946 C C . LYS D 4 177 ? 190.607 176.421 116.563 1.00 72.93 177 LYS C C 1
ATOM 12947 O O . LYS D 4 177 ? 190.291 175.780 115.554 1.00 72.93 177 LYS C O 1
ATOM 12953 N N . TYR D 4 178 ? 191.876 176.705 116.860 1.00 74.71 178 TYR C N 1
ATOM 12954 C CA . TYR D 4 178 ? 192.982 175.903 116.342 1.00 74.71 178 TYR C CA 1
ATOM 12955 C C . TYR D 4 178 ? 194.269 176.270 117.062 1.00 74.71 178 TYR C C 1
ATOM 12956 O O . TYR D 4 178 ? 194.444 177.403 117.519 1.00 74.71 178 TYR C O 1
ATOM 12965 N N . ARG D 4 179 ? 195.169 175.301 117.138 1.00 75.79 179 ARG C N 1
ATOM 12966 C CA . ARG D 4 179 ? 196.495 175.501 117.693 1.00 75.79 179 ARG C CA 1
ATOM 12967 C C . ARG D 4 179 ? 197.505 175.664 116.569 1.00 75.79 179 ARG C C 1
ATOM 12968 O O . ARG D 4 179 ? 197.368 175.071 115.496 1.00 75.79 179 ARG C O 1
ATOM 12976 N N . LEU D 4 180 ? 198.522 176.481 116.822 1.00 77.21 180 LEU C N 1
ATOM 12977 C CA . LEU D 4 180 ? 199.629 176.684 115.896 1.00 77.21 180 LEU C CA 1
ATOM 12978 C C . LEU D 4 180 ? 200.917 176.281 116.599 1.00 77.21 180 LEU C C 1
ATOM 12979 O O . LEU D 4 180 ? 201.231 176.805 117.676 1.00 77.21 180 LEU C O 1
ATOM 12984 N N . THR D 4 181 ? 201.652 175.351 115.990 1.00 77.32 181 THR C N 1
ATOM 12985 C CA . THR D 4 181 ? 202.819 174.715 116.602 1.00 77.32 181 THR C CA 1
ATOM 12986 C C . THR D 4 181 ? 203.972 174.719 115.604 1.00 77.32 181 THR C C 1
ATOM 12987 O O . THR D 4 181 ? 204.006 173.893 114.687 1.00 77.32 181 THR C O 1
ATOM 12991 N N . LYS D 4 182 ? 204.910 175.647 115.774 1.00 77.92 182 LYS C N 1
ATOM 12992 C CA . LYS D 4 182 ? 206.172 175.603 115.044 1.00 77.92 182 LYS C CA 1
ATOM 12993 C C . LYS D 4 182 ? 207.391 175.873 115.910 1.00 77.92 182 LYS C C 1
ATOM 12994 O O . LYS D 4 182 ? 208.495 175.470 115.525 1.00 77.92 182 LYS C O 1
ATOM 13000 N N . HIS D 4 183 ? 207.236 176.521 117.062 1.00 80.57 183 HIS C N 1
ATOM 13001 C CA . HIS D 4 183 ? 208.369 176.853 117.911 1.00 80.57 183 HIS C CA 1
ATOM 13002 C C . HIS D 4 183 ? 208.950 175.584 118.535 1.00 80.57 183 HIS C C 1
ATOM 13003 O O . HIS D 4 183 ? 208.482 174.466 118.302 1.00 80.57 183 HIS C O 1
ATOM 13010 N N . THR D 4 184 ? 209.991 175.768 119.342 1.00 80.75 184 THR C N 1
ATOM 13011 C CA . THR D 4 184 ? 210.665 174.672 120.027 1.00 80.75 184 THR C CA 1
ATOM 13012 C C . THR D 4 184 ? 210.459 174.685 121.532 1.00 80.75 184 THR C C 1
ATOM 13013 O O . THR D 4 184 ? 210.302 173.623 122.138 1.00 80.75 184 THR C O 1
ATOM 13017 N N . GLN D 4 185 ? 210.464 175.858 122.148 1.00 80.64 185 GLN C N 1
ATOM 13018 C CA . GLN D 4 185 ? 210.281 176.043 123.578 1.00 80.64 185 GLN C CA 1
ATOM 13019 C C . GLN D 4 185 ? 209.242 177.133 123.801 1.00 80.64 185 GLN C C 1
ATOM 13020 O O . GLN D 4 185 ? 208.908 177.871 122.869 1.00 80.64 185 GLN C O 1
ATOM 13026 N N . PRO D 4 186 ? 208.690 177.244 125.018 1.00 79.27 186 PRO C N 1
ATOM 13027 C CA . PRO D 4 186 ? 207.513 178.105 125.229 1.00 79.27 186 PRO C CA 1
ATOM 13028 C C . PRO D 4 186 ? 207.676 179.531 124.713 1.00 79.27 186 PRO C C 1
ATOM 13029 O O . PRO D 4 186 ? 208.786 180.054 124.597 1.00 79.27 186 PRO C O 1
ATOM 13033 N N . CYS D 4 187 ? 206.542 180.161 124.418 1.00 76.04 187 CYS C N 1
ATOM 13034 C CA . CYS D 4 187 ? 206.488 181.506 123.866 1.00 76.04 187 CYS C CA 1
ATOM 13035 C C . CYS D 4 187 ? 206.231 182.535 124.965 1.00 76.04 187 CYS C C 1
ATOM 13036 O O . CYS D 4 187 ? 205.946 182.195 126.114 1.00 76.04 187 CYS C O 1
ATOM 13039 N N . THR D 4 188 ? 206.339 183.816 124.596 1.00 73.55 188 THR C N 1
ATOM 13040 C CA . THR D 4 188 ? 206.314 184.905 125.566 1.00 73.55 188 THR C CA 1
ATOM 13041 C C . THR D 4 188 ? 205.132 185.854 125.388 1.00 73.55 188 THR C C 1
ATOM 13042 O O . THR D 4 188 ? 204.355 186.044 126.327 1.00 73.55 188 THR C O 1
ATOM 13046 N N . SER D 4 189 ? 204.972 186.468 124.219 1.00 70.00 189 SER C N 1
ATOM 13047 C CA . SER D 4 189 ? 203.967 187.510 124.069 1.00 70.00 189 SER C CA 1
ATOM 13048 C C . SER D 4 189 ? 203.379 187.478 122.667 1.00 70.00 189 SER C C 1
ATOM 13049 O O . SER D 4 189 ? 203.960 186.911 121.738 1.00 70.00 189 SER C O 1
ATOM 13052 N N . VAL D 4 190 ? 202.210 188.110 122.527 1.00 68.48 190 VAL C N 1
ATOM 13053 C CA . VAL D 4 190 ? 201.445 188.129 121.286 1.00 68.48 190 VAL C CA 1
ATOM 13054 C C . VAL D 4 190 ? 200.945 189.545 121.031 1.00 68.48 190 VAL C C 1
ATOM 13055 O O . VAL D 4 190 ? 200.960 190.403 121.915 1.00 68.48 190 VAL C O 1
ATOM 13059 N N . CYS D 4 191 ? 200.491 189.775 119.801 1.00 67.40 191 CYS C N 1
ATOM 13060 C CA . CYS D 4 191 ? 199.813 191.007 119.423 1.00 67.40 191 CYS C CA 1
ATOM 13061 C C . CYS D 4 191 ? 199.199 190.817 118.042 1.00 67.40 191 CYS C C 1
ATOM 13062 O O . CYS D 4 191 ? 199.779 190.139 117.192 1.00 67.40 191 CYS C O 1
ATOM 13065 N N . TRP D 4 192 ? 198.031 191.415 117.834 1.00 68.61 192 TRP C N 1
ATOM 13066 C CA . TRP D 4 192 ? 197.313 191.333 116.571 1.00 68.61 192 TRP C CA 1
ATOM 13067 C C . TRP D 4 192 ? 197.676 192.503 115.664 1.00 68.61 192 TRP C C 1
ATOM 13068 O O . TRP D 4 192 ? 198.197 193.527 116.108 1.00 68.61 192 TRP C O 1
ATOM 13079 N N . ASN D 4 193 ? 197.383 192.339 114.377 1.00 69.18 193 ASN C N 1
ATOM 13080 C CA . ASN D 4 193 ? 197.465 193.450 113.441 1.00 69.18 193 ASN C CA 1
ATOM 13081 C C . ASN D 4 193 ? 196.465 194.535 113.825 1.00 69.18 193 ASN C C 1
ATOM 13082 O O . ASN D 4 193 ? 195.524 194.308 114.589 1.00 69.18 193 ASN C O 1
ATOM 13087 N N . PHE D 4 194 ? 196.676 195.731 113.281 1.00 68.73 194 PHE C N 1
ATOM 13088 C CA . PHE D 4 194 ? 195.770 196.847 113.506 1.00 68.73 194 PHE C CA 1
ATOM 13089 C C . PHE D 4 194 ? 195.252 197.477 112.221 1.00 68.73 194 PHE C C 1
ATOM 13090 O O . PHE D 4 194 ? 194.410 198.378 112.292 1.00 68.73 194 PHE C O 1
ATOM 13098 N N . LEU D 4 195 ? 195.715 197.035 111.056 1.00 69.77 195 LEU C N 1
ATOM 13099 C CA . LEU D 4 195 ? 195.245 197.582 109.787 1.00 69.77 195 LEU C CA 1
ATOM 13100 C C . LEU D 4 195 ? 194.685 196.536 108.835 1.00 69.77 195 LEU C C 1
ATOM 13101 O O . LEU D 4 195 ? 193.692 196.807 108.155 1.00 69.77 195 LEU C O 1
ATOM 13106 N N . SER D 4 196 ? 195.291 195.353 108.754 1.00 71.51 196 SER C N 1
ATOM 13107 C CA . SER D 4 196 ? 194.825 194.288 107.872 1.00 71.51 196 SER C CA 1
ATOM 13108 C C . SER D 4 196 ? 194.504 193.065 108.718 1.00 71.51 196 SER C C 1
ATOM 13109 O O . SER D 4 196 ? 195.408 192.462 109.307 1.00 71.51 196 SER C O 1
ATOM 13112 N N . LYS D 4 197 ? 193.226 192.691 108.764 1.00 72.31 197 LYS C N 1
ATOM 13113 C CA . LYS D 4 197 ? 192.785 191.674 109.709 1.00 72.31 197 LYS C CA 1
ATOM 13114 C C . LYS D 4 197 ? 193.380 190.320 109.353 1.00 72.31 197 LYS C C 1
ATOM 13115 O O . LYS D 4 197 ? 193.266 189.854 108.217 1.00 72.31 197 LYS C O 1
ATOM 13121 N N . GLY D 4 198 ? 194.014 189.696 110.337 1.00 74.20 198 GLY C N 1
ATOM 13122 C CA . GLY D 4 198 ? 194.463 188.323 110.251 1.00 74.20 198 GLY C CA 1
ATOM 13123 C C . GLY D 4 198 ? 195.956 188.180 110.054 1.00 74.20 198 GLY C C 1
ATOM 13124 O O . GLY D 4 198 ? 196.457 188.165 108.927 1.00 74.20 198 GLY C O 1
ATOM 13125 N N . THR D 4 199 ? 196.662 188.057 111.175 1.00 74.98 199 THR C N 1
ATOM 13126 C CA . THR D 4 199 ? 198.065 187.692 111.323 1.00 74.98 199 THR C CA 1
ATOM 13127 C C . THR D 4 199 ? 198.347 187.728 112.818 1.00 74.98 199 THR C C 1
ATOM 13128 O O . THR D 4 199 ? 197.591 188.330 113.587 1.00 74.98 199 THR C O 1
ATOM 13132 N N . LEU D 4 200 ? 199.432 187.081 113.225 1.00 72.92 200 LEU C N 1
ATOM 13133 C CA . LEU D 4 200 ? 199.744 187.004 114.646 1.00 72.92 200 LEU C CA 1
ATOM 13134 C C . LEU D 4 200 ? 201.245 186.830 114.799 1.00 72.92 200 LEU C C 1
ATOM 13135 O O . LEU D 4 200 ? 201.802 185.847 114.311 1.00 72.92 200 LEU C O 1
ATOM 13140 N N . VAL D 4 201 ? 201.896 187.775 115.460 1.00 73.94 201 VAL C N 1
ATOM 13141 C CA . VAL D 4 201 ? 203.337 187.729 115.678 1.00 73.94 201 VAL C CA 1
ATOM 13142 C C . VAL D 4 201 ? 203.596 187.178 117.072 1.00 73.94 201 VAL C C 1
ATOM 13143 O O . VAL D 4 201 ? 202.832 187.443 118.008 1.00 73.94 201 VAL C O 1
ATOM 13147 N N . SER D 4 202 ? 204.659 186.388 117.213 1.00 73.44 202 SER C N 1
ATOM 13148 C CA . SER D 4 202 ? 204.958 185.783 118.501 1.00 73.44 202 SER C CA 1
ATOM 13149 C C . SER D 4 202 ? 206.447 185.491 118.617 1.00 73.44 202 SER C C 1
ATOM 13150 O O . SER D 4 202 ? 207.088 185.076 117.648 1.00 73.44 202 SER C O 1
ATOM 13153 N N . GLY D 4 203 ? 206.980 185.706 119.818 1.00 74.70 203 GLY C N 1
ATOM 13154 C CA . GLY D 4 203 ? 208.364 185.404 120.121 1.00 74.70 203 GLY C CA 1
ATOM 13155 C C . GLY D 4 203 ? 208.490 184.303 121.152 1.00 74.70 203 GLY C C 1
ATOM 13156 O O . GLY D 4 203 ? 207.998 184.431 122.277 1.00 74.70 203 GLY C O 1
ATOM 13157 N N . SER D 4 204 ? 209.140 183.211 120.776 1.00 77.21 204 SER C N 1
ATOM 13158 C CA . SER D 4 204 ? 209.236 182.042 121.634 1.00 77.21 204 SER C CA 1
ATOM 13159 C C . SER D 4 204 ? 210.521 182.101 122.459 1.00 77.21 204 SER C C 1
ATOM 13160 O O . SER D 4 204 ? 211.164 183.145 122.580 1.00 77.21 204 SER C O 1
ATOM 13163 N N . GLN D 4 205 ? 210.894 180.965 123.048 1.00 77.44 205 GLN C N 1
ATOM 13164 C CA . GLN D 4 205 ? 212.119 180.844 123.827 1.00 77.44 205 GLN C CA 1
ATOM 13165 C C . GLN D 4 205 ? 213.343 180.577 122.967 1.00 77.44 205 GLN C C 1
ATOM 13166 O O . GLN D 4 205 ? 214.466 180.660 123.476 1.00 77.44 205 GLN C O 1
ATOM 13172 N N . ASP D 4 206 ? 213.162 180.250 121.689 1.00 78.88 206 ASP C N 1
ATOM 13173 C CA . ASP D 4 206 ? 214.273 179.980 120.790 1.00 78.88 206 ASP C CA 1
ATOM 13174 C C . ASP D 4 206 ? 214.859 181.241 120.184 1.00 78.88 206 ASP C C 1
ATOM 13175 O O . ASP D 4 206 ? 215.585 181.155 119.185 1.00 78.88 206 ASP C O 1
ATOM 13180 N N . ALA D 4 207 ? 214.540 182.403 120.756 1.00 78.93 207 ALA C N 1
ATOM 13181 C CA . ALA D 4 207 ? 215.098 183.694 120.368 1.00 78.93 207 ALA C CA 1
ATOM 13182 C C . ALA D 4 207 ? 214.712 184.107 118.956 1.00 78.93 207 ALA C C 1
ATOM 13183 O O . ALA D 4 207 ? 215.382 184.952 118.356 1.00 78.93 207 ALA C O 1
ATOM 13185 N N . THR D 4 208 ? 213.643 183.544 118.403 1.00 78.49 208 THR C N 1
ATOM 13186 C CA . THR D 4 208 ? 213.260 183.824 117.028 1.00 78.49 208 THR C CA 1
ATOM 13187 C C . THR D 4 208 ? 211.785 184.188 116.975 1.00 78.49 208 THR C C 1
ATOM 13188 O O . THR D 4 208 ? 210.959 183.568 117.652 1.00 78.49 208 THR C O 1
ATOM 13192 N N . LEU D 4 209 ? 211.465 185.197 116.174 1.00 78.27 209 LEU C N 1
ATOM 13193 C CA . LEU D 4 209 ? 210.092 185.626 115.986 1.00 78.27 209 LEU C CA 1
ATOM 13194 C C . LEU D 4 209 ? 209.424 184.784 114.908 1.00 78.27 209 LEU C C 1
ATOM 13195 O O . LEU D 4 209 ? 210.081 184.191 114.052 1.00 78.27 209 LEU C O 1
ATOM 13200 N N . SER D 4 210 ? 208.096 184.754 114.943 1.00 80.07 210 SER C N 1
ATOM 13201 C CA . SER D 4 210 ? 207.337 184.087 113.898 1.00 80.07 210 SER C CA 1
ATOM 13202 C C . SER D 4 210 ? 205.982 184.762 113.784 1.00 80.07 210 SER C C 1
ATOM 13203 O O . SER D 4 210 ? 205.288 184.929 114.792 1.00 80.07 210 SER C O 1
ATOM 13206 N N . CYS D 4 211 ? 205.622 185.172 112.572 1.00 80.62 211 CYS C N 1
ATOM 13207 C CA . CYS D 4 211 ? 204.336 185.794 112.293 1.00 80.62 211 CYS C CA 1
ATOM 13208 C C . CYS D 4 211 ? 203.523 184.863 111.401 1.00 80.62 211 CYS C C 1
ATOM 13209 O O . CYS D 4 211 ? 203.956 184.517 110.295 1.00 80.62 211 CYS C O 1
ATOM 13212 N N . TRP D 4 212 ? 202.366 184.447 111.902 1.00 79.40 212 TRP C N 1
ATOM 13213 C CA . TRP D 4 212 ? 201.403 183.619 111.197 1.00 79.40 212 TRP C CA 1
ATOM 13214 C C . TRP D 4 212 ? 200.347 184.488 110.524 1.00 79.40 212 TRP C C 1
ATOM 13215 O O . TRP D 4 212 ? 200.201 185.675 110.825 1.00 79.40 212 TRP C O 1
ATOM 13226 N N . ASP D 4 213 ? 199.603 183.878 109.603 1.00 79.00 213 ASP C N 1
ATOM 13227 C CA . ASP D 4 213 ? 198.421 184.497 109.012 1.00 79.00 213 ASP C CA 1
ATOM 13228 C C . ASP D 4 213 ? 197.258 183.526 109.138 1.00 79.00 213 ASP C C 1
ATOM 13229 O O . ASP D 4 213 ? 197.364 182.365 108.731 1.00 79.00 213 ASP C O 1
ATOM 13234 N N . LEU D 4 214 ? 196.155 183.998 109.713 1.00 77.36 214 LEU C N 1
ATOM 13235 C CA . LEU D 4 214 ? 195.026 183.132 110.020 1.00 77.36 214 LEU C CA 1
ATOM 13236 C C . LEU D 4 214 ? 194.029 183.014 108.879 1.00 77.36 214 LEU C C 1
ATOM 13237 O O . LEU D 4 214 ? 193.290 182.024 108.828 1.00 77.36 214 LEU C O 1
ATOM 13242 N N . ASN D 4 215 ? 193.983 183.989 107.969 1.00 78.72 215 ASN C N 1
ATOM 13243 C CA . ASN D 4 215 ? 193.059 183.904 106.845 1.00 78.72 215 ASN C CA 1
ATOM 13244 C C . ASN D 4 215 ? 193.440 182.803 105.864 1.00 78.72 215 ASN C C 1
ATOM 13245 O O . ASN D 4 215 ? 192.586 182.357 105.090 1.00 78.72 215 ASN C O 1
ATOM 13250 N N . ALA D 4 216 ? 194.694 182.354 105.881 1.00 78.33 216 ALA C N 1
ATOM 13251 C CA . ALA D 4 216 ? 195.156 181.273 105.022 1.00 78.33 216 ALA C CA 1
ATOM 13252 C C . ALA D 4 216 ? 195.250 179.944 105.760 1.00 78.33 216 ALA C C 1
ATOM 13253 O O . ALA D 4 216 ? 195.933 179.029 105.288 1.00 78.33 216 ALA C O 1
ATOM 13255 N N . TYR D 4 217 ? 194.580 179.815 106.902 1.00 79.19 217 TYR C N 1
ATOM 13256 C CA . TYR D 4 217 ? 194.671 178.587 107.680 1.00 79.19 217 TYR C CA 1
ATOM 13257 C C . TYR D 4 217 ? 193.861 177.477 107.024 1.00 79.19 217 TYR C C 1
ATOM 13258 O O . TYR D 4 217 ? 192.682 177.654 106.708 1.00 79.19 217 TYR C O 1
ATOM 13267 N N . ASN D 4 218 ? 194.503 176.328 106.823 1.00 79.98 218 ASN C N 1
ATOM 13268 C CA . ASN D 4 218 ? 193.840 175.129 106.324 1.00 79.98 218 ASN C CA 1
ATOM 13269 C C . ASN D 4 218 ? 194.460 173.931 107.024 1.00 79.98 218 ASN C C 1
ATOM 13270 O O . ASN D 4 218 ? 195.673 173.721 106.935 1.00 79.98 218 ASN C O 1
ATOM 13275 N N . GLU D 4 219 ? 193.631 173.150 107.722 1.00 80.16 219 GLU C N 1
ATOM 13276 C CA . GLU D 4 219 ? 194.145 172.051 108.532 1.00 80.16 219 GLU C CA 1
ATOM 13277 C C . GLU D 4 219 ? 194.775 170.945 107.693 1.00 80.16 219 GLU C C 1
ATOM 13278 O O . GLU D 4 219 ? 195.539 170.136 108.230 1.00 80.16 219 GLU C O 1
ATOM 13284 N N . SER D 4 220 ? 194.483 170.890 106.392 1.00 80.94 220 SER C N 1
ATOM 13285 C CA . SER D 4 220 ? 195.145 169.909 105.540 1.00 80.94 220 SER C CA 1
ATOM 13286 C C . SER D 4 220 ? 196.632 170.207 105.397 1.00 80.94 220 SER C C 1
ATOM 13287 O O . SER D 4 220 ? 197.437 169.282 105.240 1.00 80.94 220 SER C O 1
ATOM 13290 N N . ASP D 4 221 ? 197.013 171.483 105.445 1.00 77.40 221 ASP C N 1
ATOM 13291 C CA . ASP D 4 221 ? 198.418 171.892 105.412 1.00 77.40 221 ASP C CA 1
ATOM 13292 C C . ASP D 4 221 ? 198.589 172.977 106.468 1.00 77.40 221 ASP C C 1
ATOM 13293 O O . ASP D 4 221 ? 198.351 174.159 106.199 1.00 77.40 221 ASP C O 1
ATOM 13298 N N . SER D 4 222 ? 198.996 172.572 107.669 1.00 76.23 222 SER C N 1
ATOM 13299 C CA . SER D 4 222 ? 199.211 173.503 108.768 1.00 76.23 222 SER C CA 1
ATOM 13300 C C . SER D 4 222 ? 200.567 174.194 108.702 1.00 76.23 222 SER C C 1
ATOM 13301 O O . SER D 4 222 ? 200.879 174.994 109.589 1.00 76.23 222 SER C O 1
ATOM 13304 N N . ALA D 4 223 ? 201.373 173.911 107.682 1.00 76.15 223 ALA C N 1
ATOM 13305 C CA . ALA D 4 223 ? 202.669 174.550 107.510 1.00 76.15 223 ALA C CA 1
ATOM 13306 C C . ALA D 4 223 ? 202.605 175.765 106.597 1.00 76.15 223 ALA C C 1
ATOM 13307 O O . ALA D 4 223 ? 203.641 176.386 106.338 1.00 76.15 223 ALA C O 1
ATOM 13309 N N . SER D 4 224 ? 201.419 176.116 106.106 1.00 77.90 224 SER C N 1
ATOM 13310 C CA . SER D 4 224 ? 201.221 177.309 105.297 1.00 77.90 224 SER C CA 1
ATOM 13311 C C . SER D 4 224 ? 200.701 178.483 106.107 1.00 77.90 224 SER C C 1
ATOM 13312 O O . SER D 4 224 ? 200.489 179.562 105.548 1.00 77.90 224 SER C O 1
ATOM 13315 N N . VAL D 4 225 ? 200.474 178.290 107.408 1.00 79.05 225 VAL C N 1
ATOM 13316 C CA . VAL D 4 225 ? 200.042 179.379 108.270 1.00 79.05 225 VAL C CA 1
ATOM 13317 C C . VAL D 4 225 ? 201.196 180.319 108.599 1.00 79.05 225 VAL C C 1
ATOM 13318 O O . VAL D 4 225 ? 200.964 181.460 109.010 1.00 79.05 225 VAL C O 1
ATOM 13322 N N . LEU D 4 226 ? 202.440 179.880 108.408 1.00 78.70 226 LEU C N 1
ATOM 13323 C CA . LEU D 4 226 ? 203.597 180.724 108.692 1.00 78.70 226 LEU C CA 1
ATOM 13324 C C . LEU D 4 226 ? 203.769 181.804 107.633 1.00 78.70 226 LEU C C 1
ATOM 13325 O O . LEU D 4 226 ? 204.348 181.549 106.572 1.00 78.70 226 LEU C O 1
ATOM 13330 N N . LYS D 4 227 ? 203.268 183.011 107.905 1.00 80.24 227 LYS C N 1
ATOM 13331 C CA . LYS D 4 227 ? 203.523 184.126 106.999 1.00 80.24 227 LYS C CA 1
ATOM 13332 C C . LYS D 4 227 ? 205.017 184.374 106.852 1.00 80.24 227 LYS C C 1
ATOM 13333 O O . LYS D 4 227 ? 205.519 184.537 105.733 1.00 80.24 227 LYS C O 1
ATOM 13339 N N . VAL D 4 228 ? 205.745 184.397 107.968 1.00 81.82 228 VAL C N 1
ATOM 13340 C CA . VAL D 4 228 ? 207.201 184.510 107.942 1.00 81.82 228 VAL C CA 1
ATOM 13341 C C . VAL D 4 228 ? 207.722 184.145 109.324 1.00 81.82 228 VAL C C 1
ATOM 13342 O O . VAL D 4 228 ? 206.965 184.069 110.288 1.00 81.82 228 VAL C O 1
ATOM 13346 N N . HIS D 4 229 ? 209.021 183.882 109.413 1.00 82.70 229 HIS C N 1
ATOM 13347 C CA . HIS D 4 229 ? 209.674 183.726 110.703 1.00 82.70 229 HIS C CA 1
ATOM 13348 C C . HIS D 4 229 ? 211.044 184.379 110.621 1.00 82.70 229 HIS C C 1
ATOM 13349 O O . HIS D 4 229 ? 211.733 184.269 109.603 1.00 82.70 229 HIS C O 1
ATOM 13356 N N . ILE D 4 230 ? 211.422 185.073 111.690 1.00 80.74 230 ILE C N 1
ATOM 13357 C CA . ILE D 4 230 ? 212.600 185.926 111.719 1.00 80.74 230 ILE C CA 1
ATOM 13358 C C . ILE D 4 230 ? 213.584 185.373 112.740 1.00 80.74 230 ILE C C 1
ATOM 13359 O O . ILE D 4 230 ? 213.202 185.036 113.865 1.00 80.74 230 ILE C O 1
ATOM 13364 N N . SER D 4 231 ? 214.853 185.288 112.346 1.00 81.20 231 SER C N 1
ATOM 13365 C CA . SER D 4 231 ? 215.927 184.782 113.200 1.00 81.20 231 SER C CA 1
ATOM 13366 C C . SER D 4 231 ? 216.968 185.885 113.345 1.00 81.20 231 SER C C 1
ATOM 13367 O O . SER D 4 231 ? 217.896 185.984 112.538 1.00 81.20 231 SER C O 1
ATOM 13370 N N . SER D 4 232 ? 216.815 186.715 114.374 1.00 79.02 232 SER C N 1
ATOM 13371 C CA . SER D 4 232 ? 217.735 187.820 114.614 1.00 79.02 232 SER C CA 1
ATOM 13372 C C . SER D 4 232 ? 218.387 187.764 115.985 1.00 79.02 232 SER C C 1
ATOM 13373 O O . SER D 4 232 ? 219.614 187.877 116.085 1.00 79.02 232 SER C O 1
ATOM 13376 N N . HIS D 4 233 ? 217.606 187.599 117.049 1.00 78.27 233 HIS C N 1
ATOM 13377 C CA . HIS D 4 233 ? 218.154 187.624 118.394 1.00 78.27 233 HIS C CA 1
ATOM 13378 C C . HIS D 4 233 ? 218.729 186.262 118.771 1.00 78.27 233 HIS C C 1
ATOM 13379 O O . HIS D 4 233 ? 218.443 185.239 118.143 1.00 78.27 233 HIS C O 1
ATOM 13386 N N . GLU D 4 234 ? 219.544 186.258 119.827 1.00 77.87 234 GLU C N 1
ATOM 13387 C CA . GLU D 4 234 ? 220.284 185.068 120.227 1.00 77.87 234 GLU C CA 1
ATOM 13388 C C . GLU D 4 234 ? 219.794 184.430 121.516 1.00 77.87 234 GLU C C 1
ATOM 13389 O O . GLU D 4 234 ? 219.851 183.205 121.635 1.00 77.87 234 GLU C O 1
ATOM 13395 N N . LYS D 4 235 ? 219.312 185.207 122.477 1.00 76.43 235 LYS C N 1
ATOM 13396 C CA . LYS D 4 235 ? 218.834 184.663 123.740 1.00 76.43 235 LYS C CA 1
ATOM 13397 C C . LYS D 4 235 ? 217.346 184.991 123.890 1.00 76.43 235 LYS C C 1
ATOM 13398 O O . LYS D 4 235 ? 216.715 185.518 122.972 1.00 76.43 235 LYS C O 1
ATOM 13404 N N . GLN D 4 236 ? 216.797 184.680 125.065 1.00 75.34 236 GLN C N 1
ATOM 13405 C CA . GLN D 4 236 ? 215.363 184.754 125.325 1.00 75.34 236 GLN C CA 1
ATOM 13406 C C . GLN D 4 236 ? 214.759 186.054 124.812 1.00 75.34 236 GLN C C 1
ATOM 13407 O O . GLN D 4 236 ? 215.081 187.137 125.305 1.00 75.34 236 GLN C O 1
ATOM 13413 N N . VAL D 4 237 ? 213.883 185.941 123.823 1.00 75.45 237 VAL C N 1
ATOM 13414 C CA . VAL D 4 237 ? 213.132 187.083 123.319 1.00 75.45 237 VAL C CA 1
ATOM 13415 C C . VAL D 4 237 ? 211.924 187.273 124.223 1.00 75.45 237 VAL C C 1
ATOM 13416 O O . VAL D 4 237 ? 211.080 186.377 124.335 1.00 75.45 237 VAL C O 1
ATOM 13420 N N . SER D 4 238 ? 211.837 188.434 124.876 1.00 72.08 238 SER C N 1
ATOM 13421 C CA . SER D 4 238 ? 210.838 188.639 125.913 1.00 72.08 238 SER C CA 1
ATOM 13422 C C . SER D 4 238 ? 209.679 189.532 125.515 1.00 72.08 238 SER C C 1
ATOM 13423 O O . SER D 4 238 ? 208.678 189.556 126.236 1.00 72.08 238 SER C O 1
ATOM 13426 N N . ASP D 4 239 ? 209.771 190.263 124.409 1.00 70.62 239 ASP C N 1
ATOM 13427 C CA . ASP D 4 239 ? 208.595 191.006 123.982 1.00 70.62 239 ASP C CA 1
ATOM 13428 C C . ASP D 4 239 ? 208.663 191.319 122.497 1.00 70.62 239 ASP C C 1
ATOM 13429 O O . ASP D 4 239 ? 209.744 191.428 121.911 1.00 70.62 239 ASP C O 1
ATOM 13434 N N . VAL D 4 240 ? 207.477 191.478 121.913 1.00 70.92 240 VAL C N 1
ATOM 13435 C CA . VAL D 4 240 ? 207.298 191.822 120.508 1.00 70.92 240 VAL C CA 1
ATOM 13436 C C . VAL D 4 240 ? 205.968 192.552 120.377 1.00 70.92 240 VAL C C 1
ATOM 13437 O O . VAL D 4 240 ? 204.998 192.222 121.063 1.00 70.92 240 VAL C O 1
ATOM 13441 N N . ARG D 4 241 ? 205.931 193.561 119.511 1.00 68.63 241 ARG C N 1
ATOM 13442 C CA . ARG D 4 241 ? 204.740 194.377 119.332 1.00 68.63 241 ARG C CA 1
ATOM 13443 C C . ARG D 4 241 ? 204.605 194.800 117.876 1.00 68.63 241 ARG C C 1
ATOM 13444 O O . ARG D 4 241 ? 205.573 194.797 117.106 1.00 68.63 241 ARG C O 1
ATOM 13452 N N . PHE D 4 242 ? 203.379 195.182 117.519 1.00 69.26 242 PHE C N 1
ATOM 13453 C CA . PHE D 4 242 ? 203.034 195.734 116.220 1.00 69.26 242 PHE C CA 1
ATOM 13454 C C . PHE D 4 242 ? 202.914 197.255 116.317 1.00 69.26 242 PHE C C 1
ATOM 13455 O O . PHE D 4 242 ? 203.105 197.854 117.376 1.00 69.26 242 PHE C O 1
ATOM 13463 N N . HIS D 4 243 ? 202.561 197.882 115.198 1.00 71.30 243 HIS C N 1
ATOM 13464 C CA . HIS D 4 243 ? 202.508 199.332 115.082 1.00 71.30 243 HIS C CA 1
ATOM 13465 C C . HIS D 4 243 ? 201.107 199.772 114.678 1.00 71.30 243 HIS C C 1
ATOM 13466 O O . HIS D 4 243 ? 200.441 199.094 113.892 1.00 71.30 243 HIS C O 1
ATOM 13473 N N . TYR D 4 244 ? 200.665 200.913 115.214 1.00 69.70 244 TYR C N 1
ATOM 13474 C CA . TYR D 4 244 ? 199.289 201.358 114.998 1.00 69.70 244 TYR C CA 1
ATOM 13475 C C . TYR D 4 244 ? 199.111 201.975 113.615 1.00 69.70 244 TYR C C 1
ATOM 13476 O O . TYR D 4 244 ? 198.190 201.607 112.881 1.00 69.70 244 TYR C O 1
ATOM 13485 N N . LYS D 4 245 ? 200.043 202.813 113.174 1.00 72.25 245 LYS C N 1
ATOM 13486 C CA . LYS D 4 245 ? 199.896 203.236 111.764 1.00 72.25 245 LYS C CA 1
ATOM 13487 C C . LYS D 4 245 ? 200.509 202.118 110.927 1.00 72.25 245 LYS C C 1
ATOM 13488 O O . LYS D 4 245 ? 200.420 202.246 109.689 1.00 72.25 245 LYS C O 1
ATOM 13494 N N . HIS D 4 246 ? 201.217 201.181 111.601 1.00 77.35 246 HIS C N 1
ATOM 13495 C CA . HIS D 4 246 ? 201.715 199.931 111.039 1.00 77.35 246 HIS C CA 1
ATOM 13496 C C . HIS D 4 246 ? 202.837 200.186 110.044 1.00 77.35 246 HIS C C 1
ATOM 13497 O O . HIS D 4 246 ? 203.626 199.278 109.765 1.00 77.35 246 HIS C O 1
ATOM 13504 N N . GLN D 4 247 ? 202.884 201.451 109.576 1.00 78.12 247 GLN C N 1
ATOM 13505 C CA . GLN D 4 247 ? 203.857 202.098 108.636 1.00 78.12 247 GLN C CA 1
ATOM 13506 C C . GLN D 4 247 ? 205.033 201.153 108.402 1.00 78.12 247 GLN C C 1
ATOM 13507 O O . GLN D 4 247 ? 206.079 201.334 109.035 1.00 78.12 247 GLN C O 1
ATOM 13513 N N . ASP D 4 248 ? 204.680 200.021 107.775 1.00 80.22 248 ASP C N 1
ATOM 13514 C CA . ASP D 4 248 ? 205.546 198.918 107.367 1.00 80.22 248 ASP C CA 1
ATOM 13515 C C . ASP D 4 248 ? 206.451 198.487 108.525 1.00 80.22 248 ASP C C 1
ATOM 13516 O O . ASP D 4 248 ? 207.652 198.269 108.363 1.00 80.22 248 ASP C O 1
ATOM 13521 N N . LEU D 4 249 ? 205.859 198.365 109.714 1.00 76.76 249 LEU C N 1
ATOM 13522 C CA . LEU D 4 249 ? 206.623 198.302 110.955 1.00 76.76 249 LEU C CA 1
ATOM 13523 C C . LEU D 4 249 ? 206.354 197.024 111.744 1.00 76.76 249 LEU C C 1
ATOM 13524 O O . LEU D 4 249 ? 205.451 196.242 111.437 1.00 76.76 249 LEU C O 1
ATOM 13529 N N . LEU D 4 250 ? 207.182 196.833 112.772 1.00 73.38 250 LEU C N 1
ATOM 13530 C CA . LEU D 4 250 ? 207.149 195.766 113.768 1.00 73.38 250 LEU C CA 1
ATOM 13531 C C . LEU D 4 250 ? 208.297 196.032 114.735 1.00 73.38 250 LEU C C 1
ATOM 13532 O O . LEU D 4 250 ? 209.247 196.740 114.394 1.00 73.38 250 LEU C O 1
ATOM 13537 N N . ALA D 4 251 ? 208.210 195.463 115.939 1.00 72.00 251 ALA C N 1
ATOM 13538 C CA . ALA D 4 251 ? 209.269 195.693 116.916 1.00 72.00 251 ALA C CA 1
ATOM 13539 C C . ALA D 4 251 ? 209.397 194.502 117.853 1.00 72.00 251 ALA C C 1
ATOM 13540 O O . ALA D 4 251 ? 208.423 193.794 118.108 1.00 72.00 251 ALA C O 1
ATOM 13542 N N . SER D 4 252 ? 210.603 194.302 118.381 1.00 75.01 252 SER C N 1
ATOM 13543 C CA . SER D 4 252 ? 210.856 193.211 119.312 1.00 75.01 252 SER C CA 1
ATOM 13544 C C . SER D 4 252 ? 212.106 193.519 120.121 1.00 75.01 252 SER C C 1
ATOM 13545 O O . SER D 4 252 ? 212.939 194.336 119.717 1.00 75.01 252 SER C O 1
ATOM 13548 N N . VAL D 4 253 ? 212.220 192.859 121.272 1.00 75.03 253 VAL C N 1
ATOM 13549 C CA . VAL D 4 253 ? 213.384 192.954 122.144 1.00 75.03 253 VAL C CA 1
ATOM 13550 C C . VAL D 4 253 ? 213.770 191.546 122.582 1.00 75.03 253 VAL C C 1
ATOM 13551 O O . VAL D 4 253 ? 213.197 190.559 122.126 1.00 75.03 253 VAL C O 1
ATOM 13555 N N . SER D 4 254 ? 214.749 191.459 123.475 1.00 75.25 254 SER C N 1
ATOM 13556 C CA . SER D 4 254 ? 215.220 190.164 123.954 1.00 75.25 254 SER C CA 1
ATOM 13557 C C . SER D 4 254 ? 215.999 190.362 125.248 1.00 75.25 254 SER C C 1
ATOM 13558 O O . SER D 4 254 ? 216.004 191.447 125.836 1.00 75.25 254 SER C O 1
ATOM 13561 N N . TYR D 4 255 ? 216.650 189.293 125.702 1.00 72.83 255 TYR C N 1
ATOM 13562 C CA . TYR D 4 255 ? 217.562 189.347 126.834 1.00 72.83 255 TYR C CA 1
ATOM 13563 C C . TYR D 4 255 ? 219.014 189.460 126.397 1.00 72.83 255 TYR C C 1
ATOM 13564 O O . TYR D 4 255 ? 219.910 189.411 127.244 1.00 72.83 255 TYR C O 1
ATOM 13573 N N . ASP D 4 256 ? 219.270 189.598 125.098 1.00 73.41 256 ASP C N 1
ATOM 13574 C CA . ASP D 4 256 ? 220.614 189.842 124.604 1.00 73.41 256 ASP C CA 1
ATOM 13575 C C . ASP D 4 256 ? 220.911 191.329 124.461 1.00 73.41 256 ASP C C 1
ATOM 13576 O O . ASP D 4 256 ? 221.828 191.702 123.721 1.00 73.41 256 ASP C O 1
ATOM 13581 N N . GLN D 4 257 ? 220.156 192.177 125.162 1.00 70.40 257 GLN C N 1
ATOM 13582 C CA . GLN D 4 257 ? 220.356 193.626 125.185 1.00 70.40 257 GLN C CA 1
ATOM 13583 C C . GLN D 4 257 ? 220.298 194.214 123.774 1.00 70.40 257 GLN C C 1
ATOM 13584 O O . GLN D 4 257 ? 221.280 194.732 123.246 1.00 70.40 257 GLN C O 1
ATOM 13590 N N . TYR D 4 258 ? 219.119 194.123 123.162 1.00 73.66 258 TYR C N 1
ATOM 13591 C CA . TYR D 4 258 ? 218.946 194.635 121.812 1.00 73.66 258 TYR C CA 1
ATOM 13592 C C . TYR D 4 258 ? 217.485 194.973 121.556 1.00 73.66 258 TYR C C 1
ATOM 13593 O O . TYR D 4 258 ? 216.576 194.330 122.086 1.00 73.66 258 TYR C O 1
ATOM 13602 N N . LEU D 4 259 ? 217.278 195.992 120.725 1.00 73.37 259 LEU C N 1
ATOM 13603 C CA . LEU D 4 259 ? 215.964 196.393 120.236 1.00 73.37 259 LEU C CA 1
ATOM 13604 C C . LEU D 4 259 ? 215.990 196.289 118.718 1.00 73.37 259 LEU C C 1
ATOM 13605 O O . LEU D 4 259 ? 216.733 197.024 118.056 1.00 73.37 259 LEU C O 1
ATOM 13610 N N . HIS D 4 260 ? 215.187 195.379 118.167 1.00 76.47 260 HIS C N 1
ATOM 13611 C CA . HIS D 4 260 ? 215.145 195.131 116.732 1.00 76.47 260 HIS C CA 1
ATOM 13612 C C . HIS D 4 260 ? 213.791 195.544 116.176 1.00 76.47 260 HIS C C 1
ATOM 13613 O O . HIS D 4 260 ? 212.754 195.023 116.597 1.00 76.47 260 HIS C O 1
ATOM 13620 N N . VAL D 4 261 ? 213.808 196.453 115.212 1.00 76.48 261 VAL C N 1
ATOM 13621 C CA . VAL D 4 261 ? 212.619 196.813 114.452 1.00 76.48 261 VAL C CA 1
ATOM 13622 C C . VAL D 4 261 ? 212.829 196.352 113.018 1.00 76.48 261 VAL C C 1
ATOM 13623 O O . VAL D 4 261 ? 213.886 196.610 112.425 1.00 76.48 261 VAL C O 1
ATOM 13627 N N . HIS D 4 262 ? 211.838 195.647 112.479 1.00 78.19 262 HIS C N 1
ATOM 13628 C CA . HIS D 4 262 ? 211.926 194.959 111.202 1.00 78.19 262 HIS C CA 1
ATOM 13629 C C . HIS D 4 262 ? 211.058 195.647 110.153 1.00 78.19 262 HIS C C 1
ATOM 13630 O O . HIS D 4 262 ? 210.486 196.717 110.374 1.00 78.19 262 HIS C O 1
ATOM 13637 N N . ASP D 4 263 ? 210.978 195.005 108.990 1.00 80.25 263 ASP C N 1
ATOM 13638 C CA . ASP D 4 263 ? 210.072 195.398 107.918 1.00 80.25 263 ASP C CA 1
ATOM 13639 C C . ASP D 4 263 ? 209.749 194.145 107.123 1.00 80.25 263 ASP C C 1
ATOM 13640 O O . ASP D 4 263 ? 210.629 193.601 106.449 1.00 80.25 263 ASP C O 1
ATOM 13645 N N . ILE D 4 264 ? 208.495 193.694 107.194 1.00 78.61 264 ILE C N 1
ATOM 13646 C CA . ILE D 4 264 ? 208.148 192.398 106.619 1.00 78.61 264 ILE C CA 1
ATOM 13647 C C . ILE D 4 264 ? 208.154 192.449 105.097 1.00 78.61 264 ILE C C 1
ATOM 13648 O O . ILE D 4 264 ? 208.348 191.422 104.436 1.00 78.61 264 ILE C O 1
ATOM 13653 N N . ARG D 4 265 ? 207.961 193.630 104.510 1.00 81.90 265 ARG C N 1
ATOM 13654 C CA . ARG D 4 265 ? 207.929 193.740 103.056 1.00 81.90 265 ARG C CA 1
ATOM 13655 C C . ARG D 4 265 ? 209.297 193.541 102.412 1.00 81.90 265 ARG C C 1
ATOM 13656 O O . ARG D 4 265 ? 209.381 193.540 101.178 1.00 81.90 265 ARG C O 1
ATOM 13664 N N . ARG D 4 266 ? 210.358 193.368 103.196 1.00 84.63 266 ARG C N 1
ATOM 13665 C CA . ARG D 4 266 ? 211.704 193.155 102.679 1.00 84.63 266 ARG C CA 1
ATOM 13666 C C . ARG D 4 266 ? 211.962 191.665 102.467 1.00 84.63 266 ARG C C 1
ATOM 13667 O O . ARG D 4 266 ? 211.457 190.832 103.226 1.00 84.63 266 ARG C O 1
ATOM 13675 N N . PRO D 4 267 ? 212.740 191.306 101.440 1.00 87.28 267 PRO C N 1
ATOM 13676 C CA . PRO D 4 267 ? 212.976 189.884 101.150 1.00 87.28 267 PRO C CA 1
ATOM 13677 C C . PRO D 4 267 ? 213.789 189.169 102.219 1.00 87.28 267 PRO C C 1
ATOM 13678 O O . PRO D 4 267 ? 213.403 188.088 102.675 1.00 87.28 267 PRO C O 1
ATOM 13682 N N . ASP D 4 268 ? 214.914 189.757 102.627 1.00 86.27 268 ASP C N 1
ATOM 13683 C CA . ASP D 4 268 ? 215.819 189.133 103.584 1.00 86.27 268 ASP C CA 1
ATOM 13684 C C . ASP D 4 268 ? 215.585 189.623 105.008 1.00 86.27 268 ASP C C 1
ATOM 13685 O O . ASP D 4 268 ? 216.531 189.710 105.798 1.00 86.27 268 ASP C O 1
ATOM 13690 N N . ALA D 4 269 ? 214.344 189.939 105.354 1.00 83.33 269 ALA C N 1
ATOM 13691 C CA . ALA D 4 269 ? 214.051 190.433 106.693 1.00 83.33 269 ALA C CA 1
ATOM 13692 C C . ALA D 4 269 ? 214.033 189.339 107.743 1.00 83.33 269 ALA C C 1
ATOM 13693 O O . ALA D 4 269 ? 213.655 189.635 108.879 1.00 83.33 269 ALA C O 1
ATOM 13695 N N . SER D 4 270 ? 214.426 188.104 107.439 1.00 81.02 270 SER C N 1
ATOM 13696 C CA . SER D 4 270 ? 214.343 187.019 108.407 1.00 81.02 270 SER C CA 1
ATOM 13697 C C . SER D 4 270 ? 215.654 186.742 109.127 1.00 81.02 270 SER C C 1
ATOM 13698 O O . SER D 4 270 ? 215.630 186.183 110.229 1.00 81.02 270 SER C O 1
ATOM 13701 N N . THR D 4 271 ? 216.790 187.110 108.540 1.00 82.99 271 THR C N 1
ATOM 13702 C CA . THR D 4 271 ? 218.098 186.789 109.103 1.00 82.99 271 THR C CA 1
ATOM 13703 C C . THR D 4 271 ? 218.770 187.962 109.799 1.00 82.99 271 THR C C 1
ATOM 13704 O O . THR D 4 271 ? 219.335 187.785 110.880 1.00 82.99 271 THR C O 1
ATOM 13708 N N . LYS D 4 272 ? 218.721 189.158 109.220 1.00 82.04 272 LYS C N 1
ATOM 13709 C CA . LYS D 4 272 ? 219.237 190.361 109.866 1.00 82.04 272 LYS C CA 1
ATOM 13710 C C . LYS D 4 272 ? 218.184 191.452 109.729 1.00 82.04 272 LYS C C 1
ATOM 13711 O O . LYS D 4 272 ? 217.818 191.819 108.592 1.00 82.04 272 LYS C O 1
ATOM 13717 N N . PRO D 4 273 ? 217.667 191.991 110.830 1.00 79.41 273 PRO C N 1
ATOM 13718 C CA . PRO D 4 273 ? 216.565 192.955 110.738 1.00 79.41 273 PRO C CA 1
ATOM 13719 C C . PRO D 4 273 ? 216.999 194.300 110.186 1.00 79.41 273 PRO C C 1
ATOM 13720 O O . PRO D 4 273 ? 218.152 194.481 109.785 1.00 79.41 273 PRO C O 1
ATOM 13724 N N . ALA D 4 274 ? 216.069 195.255 110.165 1.00 76.73 274 ALA C N 1
ATOM 13725 C CA . ALA D 4 274 ? 216.378 196.577 109.639 1.00 76.73 274 ALA C CA 1
ATOM 13726 C C . ALA D 4 274 ? 217.119 197.433 110.659 1.00 76.73 274 ALA C C 1
ATOM 13727 O O . ALA D 4 274 ? 218.110 198.085 110.316 1.00 76.73 274 ALA C O 1
ATOM 13729 N N . ARG D 4 275 ? 216.663 197.454 111.910 1.00 76.13 275 ARG C N 1
ATOM 13730 C CA . ARG D 4 275 ? 217.333 198.221 112.954 1.00 76.13 275 ARG C CA 1
ATOM 13731 C C . ARG D 4 275 ? 217.561 197.339 114.173 1.00 76.13 275 ARG C C 1
ATOM 13732 O O . ARG D 4 275 ? 216.654 196.623 114.605 1.00 76.13 275 ARG C O 1
ATOM 13740 N N . SER D 4 276 ? 218.770 197.416 114.736 1.00 74.92 276 SER C N 1
ATOM 13741 C CA . SER D 4 276 ? 219.254 196.508 115.777 1.00 74.92 276 SER C CA 1
ATOM 13742 C C . SER D 4 276 ? 219.960 197.271 116.897 1.00 74.92 276 SER C C 1
ATOM 13743 O O . SER D 4 276 ? 221.086 196.951 117.283 1.00 74.92 276 SER C O 1
ATOM 13746 N N . VAL D 4 277 ? 219.301 198.291 117.445 1.00 71.11 277 VAL C N 1
ATOM 13747 C CA . VAL D 4 277 ? 219.978 199.217 118.350 1.00 71.11 277 VAL C CA 1
ATOM 13748 C C . VAL D 4 277 ? 220.239 198.557 119.699 1.00 71.11 277 VAL C C 1
ATOM 13749 O O . VAL D 4 277 ? 219.349 197.930 120.285 1.00 71.11 277 VAL C O 1
ATOM 13753 N N . HIS D 4 278 ? 221.463 198.716 120.208 1.00 71.00 278 HIS C N 1
ATOM 13754 C CA . HIS D 4 278 ? 221.890 198.130 121.483 1.00 71.00 278 HIS C CA 1
ATOM 13755 C C . HIS D 4 278 ? 221.646 199.112 122.635 1.00 71.00 278 HIS C C 1
ATOM 13756 O O . HIS D 4 278 ? 222.557 199.528 123.350 1.00 71.00 278 HIS C O 1
ATOM 13763 N N . ALA D 4 279 ? 220.384 199.497 122.795 1.00 65.50 279 ALA C N 1
ATOM 13764 C CA . ALA D 4 279 ? 220.022 200.558 123.734 1.00 65.50 279 ALA C CA 1
ATOM 13765 C C . ALA D 4 279 ? 219.427 200.002 125.026 1.00 65.50 279 ALA C C 1
ATOM 13766 O O . ALA D 4 279 ? 218.252 200.208 125.325 1.00 65.50 279 ALA C O 1
ATOM 13768 N N . HIS D 4 280 ? 220.269 199.336 125.814 1.00 63.23 280 HIS C N 1
ATOM 13769 C CA . HIS D 4 280 ? 219.930 199.006 127.197 1.00 63.23 280 HIS C CA 1
ATOM 13770 C C . HIS D 4 280 ? 221.138 198.366 127.859 1.00 63.23 280 HIS C C 1
ATOM 13771 O O . HIS D 4 280 ? 222.137 198.051 127.208 1.00 63.23 280 HIS C O 1
ATOM 13778 N N . SER D 4 281 ? 221.023 198.171 129.171 1.00 64.62 281 SER C N 1
ATOM 13779 C CA . SER D 4 281 ? 222.063 197.552 129.982 1.00 64.62 281 SER C CA 1
ATOM 13780 C C . SER D 4 281 ? 221.664 196.181 130.502 1.00 64.62 281 SER C C 1
ATOM 13781 O O . SER D 4 281 ? 222.473 195.249 130.480 1.00 64.62 281 SER C O 1
ATOM 13784 N N . GLY D 4 282 ? 220.429 196.034 130.976 1.00 66.16 282 GLY C N 1
ATOM 13785 C CA . GLY D 4 282 ? 219.949 194.770 131.479 1.00 66.16 282 GLY C CA 1
ATOM 13786 C C . GLY D 4 282 ? 218.956 194.130 130.533 1.00 66.16 282 GLY C C 1
ATOM 13787 O O . GLY D 4 282 ? 218.611 194.693 129.491 1.00 66.16 282 GLY C O 1
ATOM 13788 N N . PRO D 4 283 ? 218.497 192.925 130.866 1.00 65.65 283 PRO C N 1
ATOM 13789 C CA . PRO D 4 283 ? 217.468 192.266 130.046 1.00 65.65 283 PRO C CA 1
ATOM 13790 C C . PRO D 4 283 ? 216.230 193.136 129.891 1.00 65.65 283 PRO C C 1
ATOM 13791 O O . PRO D 4 283 ? 215.607 193.540 130.872 1.00 65.65 283 PRO C O 1
ATOM 13795 N N . ILE D 4 284 ? 215.882 193.430 128.636 1.00 65.09 284 ILE C N 1
ATOM 13796 C CA . ILE D 4 284 ? 214.712 194.252 128.351 1.00 65.09 284 ILE C CA 1
ATOM 13797 C C . ILE D 4 284 ? 213.452 193.469 128.706 1.00 65.09 284 ILE C C 1
ATOM 13798 O O . ILE D 4 284 ? 213.438 192.233 128.691 1.00 65.09 284 ILE C O 1
ATOM 13803 N N . HIS D 4 285 ? 212.389 194.188 129.059 1.00 62.28 285 HIS C N 1
ATOM 13804 C CA . HIS D 4 285 ? 211.168 193.552 129.519 1.00 62.28 285 HIS C CA 1
ATOM 13805 C C . HIS D 4 285 ? 209.924 193.889 128.714 1.00 62.28 285 HIS C C 1
ATOM 13806 O O . HIS D 4 285 ? 208.978 193.099 128.742 1.00 62.28 285 HIS C O 1
ATOM 13813 N N . SER D 4 286 ? 209.883 195.018 128.013 1.00 59.39 286 SER C N 1
ATOM 13814 C CA . SER D 4 286 ? 208.670 195.383 127.290 1.00 59.39 286 SER C CA 1
ATOM 13815 C C . SER D 4 286 ? 208.979 196.487 126.289 1.00 59.39 286 SER C C 1
ATOM 13816 O O . SER D 4 286 ? 210.089 197.022 126.240 1.00 59.39 286 SER C O 1
ATOM 13819 N N . VAL D 4 287 ? 207.968 196.806 125.479 1.00 59.28 287 VAL C N 1
ATOM 13820 C CA . VAL D 4 287 ? 208.008 197.838 124.450 1.00 59.28 287 VAL C CA 1
ATOM 13821 C C . VAL D 4 287 ? 206.616 198.448 124.382 1.00 59.28 287 VAL C C 1
ATOM 13822 O O . VAL D 4 287 ? 205.619 197.760 124.610 1.00 59.28 287 VAL C O 1
ATOM 13826 N N . ALA D 4 288 ? 206.536 199.743 124.079 1.00 59.39 288 ALA C N 1
ATOM 13827 C CA . ALA D 4 288 ? 205.230 200.398 123.989 1.00 59.39 288 ALA C CA 1
ATOM 13828 C C . ALA D 4 288 ? 205.271 201.501 122.943 1.00 59.39 288 ALA C C 1
ATOM 13829 O O . ALA D 4 288 ? 205.864 202.556 123.178 1.00 59.39 288 ALA C O 1
ATOM 13831 N N . PHE D 4 289 ? 204.618 201.276 121.808 1.00 63.20 289 PHE C N 1
ATOM 13832 C CA . PHE D 4 289 ? 204.512 202.314 120.798 1.00 63.20 289 PHE C CA 1
ATOM 13833 C C . PHE D 4 289 ? 203.559 203.407 121.277 1.00 63.20 289 PHE C C 1
ATOM 13834 O O . PHE D 4 289 ? 202.914 203.296 122.320 1.00 63.20 289 PHE C O 1
ATOM 13842 N N . ASN D 4 290 ? 203.463 204.473 120.503 1.00 63.93 290 ASN C N 1
ATOM 13843 C CA . ASN D 4 290 ? 202.563 205.538 120.900 1.00 63.93 290 ASN C CA 1
ATOM 13844 C C . ASN D 4 290 ? 201.340 205.573 119.991 1.00 63.93 290 ASN C C 1
ATOM 13845 O O . ASN D 4 290 ? 201.474 205.400 118.774 1.00 63.93 290 ASN C O 1
ATOM 13850 N N . PRO D 4 291 ? 200.141 205.793 120.544 1.00 65.52 291 PRO C N 1
ATOM 13851 C CA . PRO D 4 291 ? 198.936 205.741 119.699 1.00 65.52 291 PRO C CA 1
ATOM 13852 C C . PRO D 4 291 ? 198.812 206.905 118.734 1.00 65.52 291 PRO C C 1
ATOM 13853 O O . PRO D 4 291 ? 198.428 206.701 117.577 1.00 65.52 291 PRO C O 1
ATOM 13857 N N . HIS D 4 292 ? 199.114 208.126 119.170 1.00 69.49 292 HIS C N 1
ATOM 13858 C CA . HIS D 4 292 ? 198.902 209.282 118.306 1.00 69.49 292 HIS C CA 1
ATOM 13859 C C . HIS D 4 292 ? 200.066 209.486 117.343 1.00 69.49 292 HIS C C 1
ATOM 13860 O O . HIS D 4 292 ? 199.898 209.389 116.123 1.00 69.49 292 HIS C O 1
ATOM 13867 N N . ASN D 4 293 ? 201.254 209.764 117.873 1.00 70.04 293 ASN C N 1
ATOM 13868 C CA . ASN D 4 293 ? 202.426 210.038 117.053 1.00 70.04 293 ASN C CA 1
ATOM 13869 C C . ASN D 4 293 ? 203.150 208.730 116.769 1.00 70.04 293 ASN C C 1
ATOM 13870 O O . ASN D 4 293 ? 203.546 208.019 117.697 1.00 70.04 293 ASN C O 1
ATOM 13875 N N . ASP D 4 294 ? 203.324 208.422 115.489 1.00 72.87 294 ASP C N 1
ATOM 13876 C CA . ASP D 4 294 ? 203.860 207.142 115.045 1.00 72.87 294 ASP C CA 1
ATOM 13877 C C . ASP D 4 294 ? 205.382 207.066 115.102 1.00 72.87 294 ASP C C 1
ATOM 13878 O O . ASP D 4 294 ? 205.952 206.090 114.603 1.00 72.87 294 ASP C O 1
ATOM 13883 N N . PHE D 4 295 ? 206.048 208.052 115.698 1.00 70.11 295 PHE C N 1
ATOM 13884 C CA . PHE D 4 295 ? 207.503 208.066 115.796 1.00 70.11 295 PHE C CA 1
ATOM 13885 C C . PHE D 4 295 ? 208.015 207.645 117.166 1.00 70.11 295 PHE C C 1
ATOM 13886 O O . PHE D 4 295 ? 208.972 206.872 117.250 1.00 70.11 295 PHE C O 1
ATOM 13894 N N . ILE D 4 296 ? 207.393 208.133 118.240 1.00 63.17 296 ILE C N 1
ATOM 13895 C CA . ILE D 4 296 ? 207.897 207.897 119.587 1.00 63.17 296 ILE C CA 1
ATOM 13896 C C . ILE D 4 296 ? 207.788 206.419 119.931 1.00 63.17 296 ILE C C 1
ATOM 13897 O O . ILE D 4 296 ? 206.800 205.752 119.599 1.00 63.17 296 ILE C O 1
ATOM 13902 N N . LEU D 4 297 ? 208.817 205.899 120.587 1.00 59.16 297 LEU C N 1
ATOM 13903 C CA . LEU D 4 297 ? 208.825 204.559 121.144 1.00 59.16 297 LEU C CA 1
ATOM 13904 C C . LEU D 4 297 ? 209.296 204.661 122.589 1.00 59.16 297 LEU C C 1
ATOM 13905 O O . LEU D 4 297 ? 209.719 205.722 123.047 1.00 59.16 297 LEU C O 1
ATOM 13910 N N . ALA D 4 298 ? 209.228 203.554 123.318 1.00 55.82 298 ALA C N 1
ATOM 13911 C CA . ALA D 4 298 ? 209.734 203.531 124.681 1.00 55.82 298 ALA C CA 1
ATOM 13912 C C . ALA D 4 298 ? 210.030 202.092 125.053 1.00 55.82 298 ALA C C 1
ATOM 13913 O O . ALA D 4 298 ? 209.174 201.224 124.871 1.00 55.82 298 ALA C O 1
ATOM 13915 N N . THR D 4 299 ? 211.240 201.835 125.538 1.00 57.34 299 THR C N 1
ATOM 13916 C CA . THR D 4 299 ? 211.639 200.513 125.993 1.00 57.34 299 THR C CA 1
ATOM 13917 C C . THR D 4 299 ? 211.933 200.542 127.489 1.00 57.34 299 THR C C 1
ATOM 13918 O O . THR D 4 299 ? 211.849 201.585 128.144 1.00 57.34 299 THR C O 1
ATOM 13922 N N . CYS D 4 300 ? 212.295 199.379 128.028 1.00 59.26 300 CYS C N 1
ATOM 13923 C CA . CYS D 4 300 ? 212.359 199.196 129.472 1.00 59.26 300 CYS C CA 1
ATOM 13924 C C . CYS D 4 300 ? 213.115 197.937 129.866 1.00 59.26 300 CYS C C 1
ATOM 13925 O O . CYS D 4 300 ? 212.810 196.853 129.367 1.00 59.26 300 CYS C O 1
ATOM 13928 N N . SER D 4 301 ? 214.078 198.054 130.779 1.00 61.53 301 SER C N 1
ATOM 13929 C CA . SER D 4 301 ? 214.842 196.902 131.244 1.00 61.53 301 SER C CA 1
ATOM 13930 C C . SER D 4 301 ? 215.052 197.017 132.746 1.00 61.53 301 SER C C 1
ATOM 13931 O O . SER D 4 301 ? 214.537 197.930 133.399 1.00 61.53 301 SER C O 1
ATOM 13934 N N . THR D 4 302 ? 215.823 196.079 133.297 1.00 62.37 302 THR C N 1
ATOM 13935 C CA . THR D 4 302 ? 216.106 196.069 134.727 1.00 62.37 302 THR C CA 1
ATOM 13936 C C . THR D 4 302 ? 217.069 197.163 135.147 1.00 62.37 302 THR C C 1
ATOM 13937 O O . THR D 4 302 ? 217.454 197.205 136.320 1.00 62.37 302 THR C O 1
ATOM 13941 N N . ASP D 4 303 ? 217.462 198.036 134.235 1.00 61.93 303 ASP C N 1
ATOM 13942 C CA . ASP D 4 303 ? 218.239 199.233 134.520 1.00 61.93 303 ASP C CA 1
ATOM 13943 C C . ASP D 4 303 ? 217.459 200.255 135.321 1.00 61.93 303 ASP C C 1
ATOM 13944 O O . ASP D 4 303 ? 217.970 201.358 135.515 1.00 61.93 303 ASP C O 1
ATOM 13949 N N . LYS D 4 304 ? 216.242 199.926 135.758 1.00 57.26 304 LYS C N 1
ATOM 13950 C CA . LYS D 4 304 ? 215.374 200.826 136.512 1.00 57.26 304 LYS C CA 1
ATOM 13951 C C . LYS D 4 304 ? 215.069 202.104 135.746 1.00 57.26 304 LYS C C 1
ATOM 13952 O O . LYS D 4 304 ? 214.687 203.113 136.343 1.00 57.26 304 LYS C O 1
ATOM 13958 N N . THR D 4 305 ? 215.225 202.071 134.426 1.00 55.81 305 THR C N 1
ATOM 13959 C CA . THR D 4 305 ? 215.203 203.276 133.601 1.00 55.81 305 THR C CA 1
ATOM 13960 C C . THR D 4 305 ? 214.522 202.948 132.280 1.00 55.81 305 THR C C 1
ATOM 13961 O O . THR D 4 305 ? 215.141 202.347 131.400 1.00 55.81 305 THR C O 1
ATOM 13965 N N . ILE D 4 306 ? 213.266 203.355 132.127 1.00 53.13 306 ILE C N 1
ATOM 13966 C CA . ILE D 4 306 ? 212.643 203.241 130.820 1.00 53.13 306 ILE C CA 1
ATOM 13967 C C . ILE D 4 306 ? 213.288 204.271 129.904 1.00 53.13 306 ILE C C 1
ATOM 13968 O O . ILE D 4 306 ? 213.529 205.416 130.304 1.00 53.13 306 ILE C O 1
ATOM 13973 N N . ALA D 4 307 ? 213.625 203.858 128.690 1.00 55.99 307 ALA C N 1
ATOM 13974 C CA . ALA D 4 307 ? 214.361 204.707 127.761 1.00 55.99 307 ALA C CA 1
ATOM 13975 C C . ALA D 4 307 ? 213.465 205.000 126.568 1.00 55.99 307 ALA C C 1
ATOM 13976 O O . ALA D 4 307 ? 213.086 204.082 125.837 1.00 55.99 307 ALA C O 1
ATOM 13978 N N . LEU D 4 308 ? 213.111 206.270 126.378 1.00 60.21 308 LEU C N 1
ATOM 13979 C CA . LEU D 4 308 ? 212.210 206.643 125.298 1.00 60.21 308 LEU C CA 1
ATOM 13980 C C . LEU D 4 308 ? 213.008 206.969 124.044 1.00 60.21 308 LEU C C 1
ATOM 13981 O O . LEU D 4 308 ? 214.119 207.497 124.119 1.00 60.21 308 LEU C O 1
ATOM 13986 N N . TRP D 4 309 ? 212.427 206.651 122.892 1.00 66.67 309 TRP C N 1
ATOM 13987 C CA . TRP D 4 309 ? 213.157 206.505 121.646 1.00 66.67 309 TRP C CA 1
ATOM 13988 C C . TRP D 4 309 ? 212.451 207.250 120.528 1.00 66.67 309 TRP C C 1
ATOM 13989 O O . TRP D 4 309 ? 211.242 207.479 120.574 1.00 66.67 309 TRP C O 1
ATOM 14000 N N . ASP D 4 310 ? 213.212 207.591 119.497 1.00 70.99 310 ASP C N 1
ATOM 14001 C CA . ASP D 4 310 ? 212.664 208.227 118.309 1.00 70.99 310 ASP C CA 1
ATOM 14002 C C . ASP D 4 310 ? 213.154 207.475 117.083 1.00 70.99 310 ASP C C 1
ATOM 14003 O O . ASP D 4 310 ? 214.325 207.094 117.008 1.00 70.99 310 ASP C O 1
ATOM 14008 N N . LEU D 4 311 ? 212.257 207.260 116.122 1.00 73.04 311 LEU C N 1
ATOM 14009 C CA . LEU D 4 311 ? 212.577 206.412 114.984 1.00 73.04 311 LEU C CA 1
ATOM 14010 C C . LEU D 4 311 ? 213.202 207.171 113.820 1.00 73.04 311 LEU C C 1
ATOM 14011 O O . LEU D 4 311 ? 213.834 206.543 112.965 1.00 73.04 311 LEU C O 1
ATOM 14016 N N . ARG D 4 312 ? 213.059 208.496 113.769 1.00 74.49 312 ARG C N 1
ATOM 14017 C CA . ARG D 4 312 ? 213.720 209.259 112.713 1.00 74.49 312 ARG C CA 1
ATOM 14018 C C . ARG D 4 312 ? 215.233 209.104 112.789 1.00 74.49 312 ARG C C 1
ATOM 14019 O O . ARG D 4 312 ? 215.898 208.909 111.766 1.00 74.49 312 ARG C O 1
ATOM 14027 N N . ASN D 4 313 ? 215.793 209.184 113.995 1.00 74.61 313 ASN C N 1
ATOM 14028 C CA . ASN D 4 313 ? 217.215 208.932 114.233 1.00 74.61 313 ASN C CA 1
ATOM 14029 C C . ASN D 4 313 ? 217.298 208.098 115.505 1.00 74.61 313 ASN C C 1
ATOM 14030 O O . ASN D 4 313 ? 217.266 208.639 116.613 1.00 74.61 313 ASN C O 1
ATOM 14035 N N . LEU D 4 314 ? 217.394 206.782 115.341 1.00 73.67 314 LEU C N 1
ATOM 14036 C CA . LEU D 4 314 ? 217.393 205.857 116.471 1.00 73.67 314 LEU C CA 1
ATOM 14037 C C . LEU D 4 314 ? 218.822 205.393 116.752 1.00 73.67 314 LEU C C 1
ATOM 14038 O O . LEU D 4 314 ? 219.222 204.269 116.449 1.00 73.67 314 LEU C O 1
ATOM 14043 N N . ASN D 4 315 ? 219.599 206.285 117.359 1.00 74.53 315 ASN C N 1
ATOM 14044 C CA . ASN D 4 315 ? 220.960 205.972 117.781 1.00 74.53 315 ASN C CA 1
ATOM 14045 C C . ASN D 4 315 ? 221.244 206.331 119.230 1.00 74.53 315 ASN C C 1
ATOM 14046 O O . ASN D 4 315 ? 221.995 205.618 119.898 1.00 74.53 315 ASN C O 1
ATOM 14051 N N . GLN D 4 316 ? 220.661 207.411 119.744 1.00 70.59 316 GLN C N 1
ATOM 14052 C CA . GLN D 4 316 ? 220.823 207.791 121.140 1.00 70.59 316 GLN C CA 1
ATOM 14053 C C . GLN D 4 316 ? 219.457 208.047 121.760 1.00 70.59 316 GLN C C 1
ATOM 14054 O O . GLN D 4 316 ? 218.574 208.627 121.124 1.00 70.59 316 GLN C O 1
ATOM 14060 N N . ARG D 4 317 ? 219.289 207.606 123.003 1.00 64.95 317 ARG C N 1
ATOM 14061 C CA . ARG D 4 317 ? 218.013 207.743 123.691 1.00 64.95 317 ARG C CA 1
ATOM 14062 C C . ARG D 4 317 ? 217.708 209.207 123.991 1.00 64.95 317 ARG C C 1
ATOM 14063 O O . ARG D 4 317 ? 218.562 209.948 124.483 1.00 64.95 317 ARG C O 1
ATOM 14071 N N . LEU D 4 318 ? 216.470 209.615 123.705 1.00 64.45 318 LEU C N 1
ATOM 14072 C CA . LEU D 4 318 ? 216.095 211.022 123.820 1.00 64.45 318 LEU C CA 1
ATOM 14073 C C . LEU D 4 318 ? 216.221 211.520 125.252 1.00 64.45 318 LEU C C 1
ATOM 14074 O O . LEU D 4 318 ? 216.763 212.603 125.496 1.00 64.45 318 LEU C O 1
ATOM 14079 N N . HIS D 4 319 ? 215.699 210.759 126.211 1.00 60.21 319 HIS C N 1
ATOM 14080 C CA . HIS D 4 319 ? 215.761 211.163 127.613 1.00 60.21 319 HIS C CA 1
ATOM 14081 C C . HIS D 4 319 ? 215.528 209.930 128.476 1.00 60.21 319 HIS C C 1
ATOM 14082 O O . HIS D 4 319 ? 214.411 209.412 128.518 1.00 60.21 319 HIS C O 1
ATOM 14089 N N . THR D 4 320 ? 216.569 209.470 129.161 1.00 56.69 320 THR C N 1
ATOM 14090 C CA . THR D 4 320 ? 216.444 208.303 130.025 1.00 56.69 320 THR C CA 1
ATOM 14091 C C . THR D 4 320 ? 215.629 208.665 131.256 1.00 56.69 320 THR C C 1
ATOM 14092 O O . THR D 4 320 ? 215.988 209.587 131.992 1.00 56.69 320 THR C O 1
ATOM 14096 N N . LEU D 4 321 ? 214.536 207.948 131.485 1.00 53.17 321 LEU C N 1
ATOM 14097 C CA . LEU D 4 321 ? 213.692 208.193 132.645 1.00 53.17 321 LEU C CA 1
ATOM 14098 C C . LEU D 4 321 ? 214.211 207.421 133.849 1.00 53.17 321 LEU C C 1
ATOM 14099 O O . LEU D 4 321 ? 214.793 206.345 133.713 1.00 53.17 321 LEU C O 1
ATOM 14104 N N . GLU D 4 322 ? 214.012 207.993 135.033 1.00 54.26 322 GLU C N 1
ATOM 14105 C CA . GLU D 4 322 ? 214.402 207.354 136.280 1.00 54.26 322 GLU C CA 1
ATOM 14106 C C . GLU D 4 322 ? 213.352 207.663 137.334 1.00 54.26 322 GLU C C 1
ATOM 14107 O O . GLU D 4 322 ? 212.570 208.604 137.200 1.00 54.26 322 GLU C O 1
ATOM 14113 N N . GLY D 4 323 ? 213.359 206.873 138.402 1.00 48.85 323 GLY C N 1
ATOM 14114 C CA . GLY D 4 323 ? 212.400 207.049 139.474 1.00 48.85 323 GLY C CA 1
ATOM 14115 C C . GLY D 4 323 ? 211.982 205.738 140.097 1.00 48.85 323 GLY C C 1
ATOM 14116 O O . GLY D 4 323 ? 211.378 205.717 141.170 1.00 48.85 323 GLY C O 1
ATOM 14117 N N . HIS D 4 324 ? 212.309 204.636 139.433 1.00 49.51 324 HIS C N 1
ATOM 14118 C CA . HIS D 4 324 ? 212.018 203.307 139.945 1.00 49.51 324 HIS C CA 1
ATOM 14119 C C . HIS D 4 324 ? 213.192 202.796 140.762 1.00 49.51 324 HIS C C 1
ATOM 14120 O O . HIS D 4 324 ? 214.350 203.100 140.474 1.00 49.51 324 HIS C O 1
ATOM 14127 N N . GLU D 4 325 ? 212.884 202.011 141.790 1.00 54.63 325 GLU C N 1
ATOM 14128 C CA . GLU D 4 325 ? 213.919 201.457 142.653 1.00 54.63 325 GLU C CA 1
ATOM 14129 C C . GLU D 4 325 ? 213.937 199.933 142.637 1.00 54.63 325 GLU C C 1
ATOM 14130 O O . GLU D 4 325 ? 214.380 199.316 143.609 1.00 54.63 325 GLU C O 1
ATOM 14136 N N . ASP D 4 326 ? 213.463 199.319 141.558 1.00 55.39 326 ASP C N 1
ATOM 14137 C CA . ASP D 4 326 ? 213.720 197.908 141.289 1.00 55.39 326 ASP C CA 1
ATOM 14138 C C . ASP D 4 326 ? 213.266 197.625 139.859 1.00 55.39 326 ASP C C 1
ATOM 14139 O O . ASP D 4 326 ? 212.857 198.534 139.130 1.00 55.39 326 ASP C O 1
ATOM 14144 N N . ILE D 4 327 ? 213.350 196.348 139.465 1.00 57.22 327 ILE C N 1
ATOM 14145 C CA . ILE D 4 327 ? 213.150 195.947 138.074 1.00 57.22 327 ILE C CA 1
ATOM 14146 C C . ILE D 4 327 ? 211.789 196.409 137.572 1.00 57.22 327 ILE C C 1
ATOM 14147 O O . ILE D 4 327 ? 210.755 196.132 138.192 1.00 57.22 327 ILE C O 1
ATOM 14152 N N . VAL D 4 328 ? 211.784 197.101 136.436 1.00 54.72 328 VAL C N 1
ATOM 14153 C CA . VAL D 4 328 ? 210.568 197.631 135.828 1.00 54.72 328 VAL C CA 1
ATOM 14154 C C . VAL D 4 328 ? 210.119 196.667 134.740 1.00 54.72 328 VAL C C 1
ATOM 14155 O O . VAL D 4 328 ? 210.882 196.369 133.813 1.00 54.72 328 VAL C O 1
ATOM 14159 N N . THR D 4 329 ? 208.885 196.167 134.849 1.00 55.26 329 THR C N 1
ATOM 14160 C CA . THR D 4 329 ? 208.358 195.201 133.888 1.00 55.26 329 THR C CA 1
ATOM 14161 C C . THR D 4 329 ? 207.397 195.834 132.886 1.00 55.26 329 THR C C 1
ATOM 14162 O O . THR D 4 329 ? 207.665 195.837 131.683 1.00 55.26 329 THR C O 1
ATOM 14166 N N . LYS D 4 330 ? 206.293 196.399 133.361 1.00 50.46 330 LYS C N 1
ATOM 14167 C CA . LYS D 4 330 ? 205.232 196.852 132.474 1.00 50.46 330 LYS C CA 1
ATOM 14168 C C . LYS D 4 330 ? 205.435 198.309 132.105 1.00 50.46 330 LYS C C 1
ATOM 14169 O O . LYS D 4 330 ? 205.746 199.139 132.957 1.00 50.46 330 LYS C O 1
ATOM 14175 N N . ILE D 4 331 ? 205.249 198.613 130.827 1.00 48.45 331 ILE C N 1
ATOM 14176 C CA . ILE D 4 331 ? 205.281 199.983 130.332 1.00 48.45 331 ILE C CA 1
ATOM 14177 C C . ILE D 4 331 ? 204.164 200.118 129.309 1.00 48.45 331 ILE C C 1
ATOM 14178 O O . ILE D 4 331 ? 204.165 199.424 128.288 1.00 48.45 331 ILE C O 1
ATOM 14183 N N . SER D 4 332 ? 203.196 200.972 129.599 1.00 47.93 332 SER C N 1
ATOM 14184 C CA . SER D 4 332 ? 202.054 201.162 128.725 1.00 47.93 332 SER C CA 1
ATOM 14185 C C . SER D 4 332 ? 201.839 202.648 128.503 1.00 47.93 332 SER C C 1
ATOM 14186 O O . SER D 4 332 ? 201.950 203.445 129.435 1.00 47.93 332 SER C O 1
ATOM 14189 N N . PHE D 4 333 ? 201.547 203.019 127.266 1.00 54.50 333 PHE C N 1
ATOM 14190 C CA . PHE D 4 333 ? 201.212 204.397 126.963 1.00 54.50 333 PHE C CA 1
ATOM 14191 C C . PHE D 4 333 ? 199.734 204.642 127.229 1.00 54.50 333 PHE C C 1
ATOM 14192 O O . PHE D 4 333 ? 198.986 203.742 127.611 1.00 54.50 333 PHE C O 1
ATOM 14200 N N . SER D 4 334 ? 199.313 205.884 127.030 1.00 59.33 334 SER C N 1
ATOM 14201 C CA . SER D 4 334 ? 197.921 206.240 127.225 1.00 59.33 334 SER C CA 1
ATOM 14202 C C . SER D 4 334 ? 197.223 206.297 125.881 1.00 59.33 334 SER C C 1
ATOM 14203 O O . SER D 4 334 ? 197.700 207.011 124.986 1.00 59.33 334 SER C O 1
ATOM 14206 N N . PRO D 4 335 ? 196.121 205.572 125.670 1.00 61.74 335 PRO C N 1
ATOM 14207 C CA . PRO D 4 335 ? 195.322 205.814 124.464 1.00 61.74 335 PRO C CA 1
ATOM 14208 C C . PRO D 4 335 ? 194.326 206.946 124.665 1.00 61.74 335 PRO C C 1
ATOM 14209 O O . PRO D 4 335 ? 193.181 206.867 124.212 1.00 61.74 335 PRO C O 1
ATOM 14213 N N . HIS D 4 336 ? 194.763 208.009 125.338 1.00 63.54 336 HIS C N 1
ATOM 14214 C CA . HIS D 4 336 ? 194.027 209.268 125.411 1.00 63.54 336 HIS C CA 1
ATOM 14215 C C . HIS D 4 336 ? 194.921 210.492 125.338 1.00 63.54 336 HIS C C 1
ATOM 14216 O O . HIS D 4 336 ? 194.405 211.594 125.122 1.00 63.54 336 HIS C O 1
ATOM 14223 N N . GLU D 4 337 ? 196.233 210.347 125.529 1.00 64.95 337 GLU C N 1
ATOM 14224 C CA . GLU D 4 337 ? 197.193 211.438 125.485 1.00 64.95 337 GLU C CA 1
ATOM 14225 C C . GLU D 4 337 ? 198.458 210.937 124.806 1.00 64.95 337 GLU C C 1
ATOM 14226 O O . GLU D 4 337 ? 198.705 209.733 124.726 1.00 64.95 337 GLU C O 1
ATOM 14232 N N . GLU D 4 338 ? 199.271 211.874 124.328 1.00 65.76 338 GLU C N 1
ATOM 14233 C CA . GLU D 4 338 ? 200.519 211.505 123.669 1.00 65.76 338 GLU C CA 1
ATOM 14234 C C . GLU D 4 338 ? 201.623 211.135 124.656 1.00 65.76 338 GLU C C 1
ATOM 14235 O O . GLU D 4 338 ? 202.219 210.061 124.519 1.00 65.76 338 GLU C O 1
ATOM 14241 N N . PRO D 4 339 ? 201.953 211.983 125.650 1.00 59.15 339 PRO C N 1
ATOM 14242 C CA . PRO D 4 339 ? 203.143 211.699 126.456 1.00 59.15 339 PRO C CA 1
ATOM 14243 C C . PRO D 4 339 ? 202.872 210.970 127.762 1.00 59.15 339 PRO C C 1
ATOM 14244 O O . PRO D 4 339 ? 203.813 210.523 128.422 1.00 59.15 339 PRO C O 1
ATOM 14248 N N . ILE D 4 340 ? 201.610 210.831 128.152 1.00 54.74 340 ILE C N 1
ATOM 14249 C CA . ILE D 4 340 ? 201.306 210.239 129.450 1.00 54.74 340 ILE C CA 1
ATOM 14250 C C . ILE D 4 340 ? 201.652 208.757 129.380 1.00 54.74 340 ILE C C 1
ATOM 14251 O O . ILE D 4 340 ? 200.922 207.965 128.781 1.00 54.74 340 ILE C O 1
ATOM 14256 N N . LEU D 4 341 ? 202.769 208.385 129.982 1.00 46.65 341 LEU C N 1
ATOM 14257 C CA . LEU D 4 341 ? 203.237 207.011 130.043 1.00 46.65 341 LEU C CA 1
ATOM 14258 C C . LEU D 4 341 ? 202.949 206.462 131.432 1.00 46.65 341 LEU C C 1
ATOM 14259 O O . LEU D 4 341 ? 202.736 207.216 132.382 1.00 46.65 341 LEU C O 1
ATOM 14264 N N . ALA D 4 342 ? 202.926 205.144 131.548 1.00 43.33 342 ALA C N 1
ATOM 14265 C CA . ALA D 4 342 ? 202.826 204.520 132.854 1.00 43.33 342 ALA C CA 1
ATOM 14266 C C . ALA D 4 342 ? 203.759 203.329 132.899 1.00 43.33 342 ALA C C 1
ATOM 14267 O O . ALA D 4 342 ? 203.944 202.643 131.894 1.00 43.33 342 ALA C O 1
ATOM 14269 N N . SER D 4 343 ? 204.360 203.096 134.059 1.00 44.22 343 SER C N 1
ATOM 14270 C CA . SER D 4 343 ? 205.232 201.949 134.229 1.00 44.22 343 SER C CA 1
ATOM 14271 C C . SER D 4 343 ? 204.972 201.308 135.579 1.00 44.22 343 SER C C 1
ATOM 14272 O O . SER D 4 343 ? 204.465 201.939 136.507 1.00 44.22 343 SER C O 1
ATOM 14275 N N . THR D 4 344 ? 205.309 200.026 135.664 1.00 48.94 344 THR C N 1
ATOM 14276 C CA . THR D 4 344 ? 205.118 199.230 136.863 1.00 48.94 344 THR C CA 1
ATOM 14277 C C . THR D 4 344 ? 206.351 198.367 137.065 1.00 48.94 344 THR C C 1
ATOM 14278 O O . THR D 4 344 ? 207.004 197.967 136.102 1.00 48.94 344 THR C O 1
ATOM 14282 N N . SER D 4 345 ? 206.676 198.086 138.323 1.00 52.02 345 SER C N 1
ATOM 14283 C CA . SER D 4 345 ? 207.962 197.483 138.632 1.00 52.02 345 SER C CA 1
ATOM 14284 C C . SER D 4 345 ? 207.840 196.553 139.826 1.00 52.02 345 SER C C 1
ATOM 14285 O O . SER D 4 345 ? 206.764 196.377 140.402 1.00 52.02 345 SER C O 1
ATOM 14288 N N . ALA D 4 346 ? 208.977 195.967 140.200 1.00 52.78 346 ALA C N 1
ATOM 14289 C CA . ALA D 4 346 ? 209.070 195.081 141.350 1.00 52.78 346 ALA C CA 1
ATOM 14290 C C . ALA D 4 346 ? 209.124 195.829 142.675 1.00 52.78 346 ALA C C 1
ATOM 14291 O O . ALA D 4 346 ? 209.049 195.194 143.731 1.00 52.78 346 ALA C O 1
ATOM 14293 N N . ASP D 4 347 ? 209.256 197.153 142.652 1.00 50.58 347 ASP C N 1
ATOM 14294 C CA . ASP D 4 347 ? 209.166 197.920 143.883 1.00 50.58 347 ASP C CA 1
ATOM 14295 C C . ASP D 4 347 ? 207.731 198.093 144.351 1.00 50.58 347 ASP C C 1
ATOM 14296 O O . ASP D 4 347 ? 207.504 198.804 145.334 1.00 50.58 347 ASP C O 1
ATOM 14301 N N . ARG D 4 348 ? 206.773 197.468 143.665 1.00 49.89 348 ARG C N 1
ATOM 14302 C CA . ARG D 4 348 ? 205.355 197.493 144.028 1.00 49.89 348 ARG C CA 1
ATOM 14303 C C . ARG D 4 348 ? 204.746 198.885 143.891 1.00 49.89 348 ARG C C 1
ATOM 14304 O O . ARG D 4 348 ? 203.870 199.252 144.669 1.00 49.89 348 ARG C O 1
ATOM 14312 N N . ARG D 4 349 ? 205.188 199.662 142.902 1.00 44.78 349 ARG C N 1
ATOM 14313 C CA . ARG D 4 349 ? 204.605 200.976 142.660 1.00 44.78 349 ARG C CA 1
ATOM 14314 C C . ARG D 4 349 ? 204.334 201.175 141.177 1.00 44.78 349 ARG C C 1
ATOM 14315 O O . ARG D 4 349 ? 205.057 200.667 140.320 1.00 44.78 349 ARG C O 1
ATOM 14323 N N . THR D 4 350 ? 203.295 201.951 140.892 1.00 42.54 350 THR C N 1
ATOM 14324 C CA . THR D 4 350 ? 202.857 202.276 139.539 1.00 42.54 350 THR C CA 1
ATOM 14325 C C . THR D 4 350 ? 203.120 203.757 139.309 1.00 42.54 350 THR C C 1
ATOM 14326 O O . THR D 4 350 ? 202.472 204.607 139.924 1.00 42.54 350 THR C O 1
ATOM 14330 N N . LEU D 4 351 ? 204.067 204.065 138.431 1.00 41.92 351 LEU C N 1
ATOM 14331 C CA . LEU D 4 351 ? 204.506 205.433 138.204 1.00 41.92 351 LEU C CA 1
ATOM 14332 C C . LEU D 4 351 ? 203.874 205.957 136.924 1.00 41.92 351 LEU C C 1
ATOM 14333 O O . LEU D 4 351 ? 204.118 205.415 135.843 1.00 41.92 351 LEU C O 1
ATOM 14338 N N . VAL D 4 352 ? 203.055 206.994 137.051 1.00 41.08 352 VAL C N 1
ATOM 14339 C CA . VAL D 4 352 ? 202.433 207.669 135.919 1.00 41.08 352 VAL C CA 1
ATOM 14340 C C . VAL D 4 352 ? 203.241 208.920 135.627 1.00 41.08 352 VAL C C 1
ATOM 14341 O O . VAL D 4 352 ? 203.401 209.772 136.511 1.00 41.08 352 VAL C O 1
ATOM 14345 N N . TRP D 4 353 ? 203.738 209.044 134.396 1.00 45.93 353 TRP C N 1
ATOM 14346 C CA . TRP D 4 353 ? 204.636 210.123 134.005 1.00 45.93 353 TRP C CA 1
ATOM 14347 C C . TRP D 4 353 ? 203.907 211.206 133.220 1.00 45.93 353 TRP C C 1
ATOM 14348 O O . TRP D 4 353 ? 202.750 211.067 132.831 1.00 45.93 353 TRP C O 1
ATOM 14359 N N . ASP D 4 354 ? 204.622 212.302 132.991 1.00 55.89 354 ASP C N 1
ATOM 14360 C CA . ASP D 4 354 ? 204.200 213.374 132.090 1.00 55.89 354 ASP C CA 1
ATOM 14361 C C . ASP D 4 354 ? 205.454 213.777 131.322 1.00 55.89 354 ASP C C 1
ATOM 14362 O O . ASP D 4 354 ? 206.213 214.637 131.769 1.00 55.89 354 ASP C O 1
ATOM 14367 N N . LEU D 4 355 ? 205.659 213.164 130.158 1.00 57.39 355 LEU C N 1
ATOM 14368 C CA . LEU D 4 355 ? 206.863 213.411 129.376 1.00 57.39 355 LEU C CA 1
ATOM 14369 C C . LEU D 4 355 ? 206.971 214.845 128.885 1.00 57.39 355 LEU C C 1
ATOM 14370 O O . LEU D 4 355 ? 208.021 215.222 128.361 1.00 57.39 355 LEU C O 1
ATOM 14375 N N . SER D 4 356 ? 205.925 215.650 129.033 1.00 62.00 356 SER C N 1
ATOM 14376 C CA . SER D 4 356 ? 206.007 217.024 128.568 1.00 62.00 356 SER C CA 1
ATOM 14377 C C . SER D 4 356 ? 206.923 217.863 129.444 1.00 62.00 356 SER C C 1
ATOM 14378 O O . SER D 4 356 ? 207.512 218.835 128.964 1.00 62.00 356 SER C O 1
ATOM 14381 N N . ARG D 4 357 ? 207.069 217.505 130.718 1.00 63.91 357 ARG C N 1
ATOM 14382 C CA . ARG D 4 357 ? 207.786 218.329 131.680 1.00 63.91 357 ARG C CA 1
ATOM 14383 C C . ARG D 4 357 ? 209.275 218.012 131.759 1.00 63.91 357 ARG C C 1
ATOM 14384 O O . ARG D 4 357 ? 209.894 218.274 132.793 1.00 63.91 357 ARG C O 1
ATOM 14392 N N . ILE D 4 358 ? 209.865 217.458 130.704 1.00 62.92 358 ILE C N 1
ATOM 14393 C CA . ILE D 4 358 ? 211.289 217.134 130.735 1.00 62.92 358 ILE C CA 1
ATOM 14394 C C . ILE D 4 358 ? 212.068 218.441 130.804 1.00 62.92 358 ILE C C 1
ATOM 14395 O O . ILE D 4 358 ? 212.132 219.185 129.823 1.00 62.92 358 ILE C O 1
ATOM 14400 N N . GLY D 4 359 ? 212.672 218.720 131.956 1.00 63.46 359 GLY C N 1
ATOM 14401 C CA . GLY D 4 359 ? 213.406 219.958 132.127 1.00 63.46 359 GLY C CA 1
ATOM 14402 C C . GLY D 4 359 ? 212.526 221.162 132.397 1.00 63.46 359 GLY C C 1
ATOM 14403 O O . GLY D 4 359 ? 212.455 222.085 131.582 1.00 63.46 359 GLY C O 1
ATOM 14404 N N . GLU D 4 360 ? 211.838 221.157 133.531 1.00 65.13 360 GLU C N 1
ATOM 14405 C CA . GLU D 4 360 ? 211.018 222.274 133.970 1.00 65.13 360 GLU C CA 1
ATOM 14406 C C . GLU D 4 360 ? 211.694 222.991 135.130 1.00 65.13 360 GLU C C 1
ATOM 14407 O O . GLU D 4 360 ? 212.701 222.536 135.678 1.00 65.13 360 GLU C O 1
ATOM 14413 N N . ASP D 4 361 ? 211.117 224.127 135.511 1.00 66.02 361 ASP C N 1
ATOM 14414 C CA . ASP D 4 361 ? 211.647 224.960 136.590 1.00 66.02 361 ASP C CA 1
ATOM 14415 C C . ASP D 4 361 ? 210.798 224.708 137.833 1.00 66.02 361 ASP C C 1
ATOM 14416 O O . ASP D 4 361 ? 209.770 225.350 138.051 1.00 66.02 361 ASP C O 1
ATOM 14421 N N . GLN D 4 362 ? 211.238 223.752 138.655 1.00 60.73 362 GLN C N 1
ATOM 14422 C CA . GLN D 4 362 ? 210.514 223.353 139.847 1.00 60.73 362 GLN C CA 1
ATOM 14423 C C . GLN D 4 362 ? 211.252 223.803 141.105 1.00 60.73 362 GLN C C 1
ATOM 14424 O O . GLN D 4 362 ? 212.475 223.963 141.088 1.00 60.73 362 GLN C O 1
ATOM 14430 N N . PRO D 4 363 ? 210.539 224.024 142.206 1.00 60.22 363 PRO C N 1
ATOM 14431 C CA . PRO D 4 363 ? 211.201 224.497 143.422 1.00 60.22 363 PRO C CA 1
ATOM 14432 C C . PRO D 4 363 ? 212.027 223.403 144.070 1.00 60.22 363 PRO C C 1
ATOM 14433 O O . PRO D 4 363 ? 211.741 222.213 143.933 1.00 60.22 363 PRO C O 1
ATOM 14437 N N . ALA D 4 364 ? 213.068 223.825 144.789 1.00 59.30 364 ALA C N 1
ATOM 14438 C CA . ALA D 4 364 ? 213.964 222.882 145.445 1.00 59.30 364 ALA C CA 1
ATOM 14439 C C . ALA D 4 364 ? 213.308 222.157 146.610 1.00 59.30 364 ALA C C 1
ATOM 14440 O O . ALA D 4 364 ? 213.886 221.190 147.115 1.00 59.30 364 ALA C O 1
ATOM 14442 N N . GLU D 4 365 ? 212.130 222.602 147.050 1.00 58.94 365 GLU C N 1
ATOM 14443 C CA . GLU D 4 365 ? 211.413 221.882 148.097 1.00 58.94 365 GLU C CA 1
ATOM 14444 C C . GLU D 4 365 ? 210.909 220.532 147.596 1.00 58.94 365 GLU C C 1
ATOM 14445 O O . GLU D 4 365 ? 211.021 219.522 148.300 1.00 58.94 365 GLU C O 1
ATOM 14451 N N . GLU D 4 366 ? 210.367 220.492 146.381 1.00 58.02 366 GLU C N 1
ATOM 14452 C CA . GLU D 4 366 ? 209.739 219.286 145.866 1.00 58.02 366 GLU C CA 1
ATOM 14453 C C . GLU D 4 366 ? 210.689 218.388 145.092 1.00 58.02 366 GLU C C 1
ATOM 14454 O O . GLU D 4 366 ? 210.312 217.260 144.763 1.00 58.02 366 GLU C O 1
ATOM 14460 N N . ALA D 4 367 ? 211.893 218.839 144.800 1.00 56.96 367 ALA C N 1
ATOM 14461 C CA . ALA D 4 367 ? 212.778 218.013 143.985 1.00 56.96 367 ALA C CA 1
ATOM 14462 C C . ALA D 4 367 ? 213.364 216.845 144.739 1.00 56.96 367 ALA C C 1
ATOM 14463 O O . ALA D 4 367 ? 214.306 216.234 144.231 1.00 56.96 367 ALA C O 1
ATOM 14465 N N . GLN D 4 368 ? 212.864 216.513 145.929 1.00 56.68 368 GLN C N 1
ATOM 14466 C CA . GLN D 4 368 ? 213.342 215.332 146.634 1.00 56.68 368 GLN C CA 1
ATOM 14467 C C . GLN D 4 368 ? 212.571 214.088 146.213 1.00 56.68 368 GLN C C 1
ATOM 14468 O O . GLN D 4 368 ? 213.141 212.996 146.131 1.00 56.68 368 GLN C O 1
ATOM 14474 N N . ASP D 4 369 ? 211.277 214.247 145.928 1.00 50.50 369 ASP C N 1
ATOM 14475 C CA . ASP D 4 369 ? 210.435 213.123 145.545 1.00 50.50 369 ASP C CA 1
ATOM 14476 C C . ASP D 4 369 ? 210.869 212.481 144.232 1.00 50.50 369 ASP C C 1
ATOM 14477 O O . ASP D 4 369 ? 210.518 211.325 143.974 1.00 50.50 369 ASP C O 1
ATOM 14482 N N . GLY D 4 370 ? 211.612 213.198 143.399 1.00 48.73 370 GLY C N 1
ATOM 14483 C CA . GLY D 4 370 ? 212.066 212.675 142.137 1.00 48.73 370 GLY C CA 1
ATOM 14484 C C . GLY D 4 370 ? 212.050 213.714 141.035 1.00 48.73 370 GLY C C 1
ATOM 14485 O O . GLY D 4 370 ? 211.758 214.891 141.264 1.00 48.73 370 GLY C O 1
ATOM 14486 N N . PRO D 4 371 ? 212.335 213.283 139.809 1.00 49.97 371 PRO C N 1
ATOM 14487 C CA . PRO D 4 371 ? 212.446 214.215 138.684 1.00 49.97 371 PRO C CA 1
ATOM 14488 C C . PRO D 4 371 ? 211.144 214.958 138.450 1.00 49.97 371 PRO C C 1
ATOM 14489 O O . PRO D 4 371 ? 210.131 214.669 139.099 1.00 49.97 371 PRO C O 1
ATOM 14493 N N . PRO D 4 372 ? 211.129 215.944 137.550 1.00 54.29 372 PRO C N 1
ATOM 14494 C CA . PRO D 4 372 ? 209.864 216.607 137.212 1.00 54.29 372 PRO C CA 1
ATOM 14495 C C . PRO D 4 372 ? 208.954 215.785 136.314 1.00 54.29 372 PRO C C 1
ATOM 14496 O O . PRO D 4 372 ? 207.781 216.149 136.158 1.00 54.29 372 PRO C O 1
ATOM 14500 N N . GLU D 4 373 ? 209.461 214.703 135.716 1.00 53.05 373 GLU C N 1
ATOM 14501 C CA . GLU D 4 373 ? 208.638 213.852 134.863 1.00 53.05 373 GLU C CA 1
ATOM 14502 C C . GLU D 4 373 ? 207.628 213.061 135.680 1.00 53.05 373 GLU C C 1
ATOM 14503 O O . GLU D 4 373 ? 206.441 213.023 135.342 1.00 53.05 373 GLU C O 1
ATOM 14509 N N . LEU D 4 374 ? 208.084 212.415 136.751 1.00 43.97 374 LEU C N 1
ATOM 14510 C CA . LEU D 4 374 ? 207.210 211.672 137.652 1.00 43.97 374 LEU C CA 1
ATOM 14511 C C . LEU D 4 374 ? 206.006 212.506 138.062 1.00 43.97 374 LEU C C 1
ATOM 14512 O O . LEU D 4 374 ? 206.155 213.589 138.631 1.00 43.97 374 LEU C O 1
ATOM 14517 N N . LEU D 4 375 ? 204.810 212.000 137.764 1.00 39.98 375 LEU C N 1
ATOM 14518 C CA . LEU D 4 375 ? 203.570 212.735 137.973 1.00 39.98 375 LEU C CA 1
ATOM 14519 C C . LEU D 4 375 ? 202.649 212.114 139.013 1.00 39.98 375 LEU C C 1
ATOM 14520 O O . LEU D 4 375 ? 201.870 212.837 139.638 1.00 39.98 375 LEU C O 1
ATOM 14525 N N . PHE D 4 376 ? 202.711 210.800 139.208 1.00 38.40 376 PHE C N 1
ATOM 14526 C CA . PHE D 4 376 ? 201.850 210.150 140.189 1.00 38.40 376 PHE C CA 1
ATOM 14527 C C . PHE D 4 376 ? 202.466 208.806 140.537 1.00 38.40 376 PHE C C 1
ATOM 14528 O O . PHE D 4 376 ? 203.103 208.177 139.695 1.00 38.40 376 PHE C O 1
ATOM 14536 N N . MET D 4 377 ? 202.278 208.378 141.784 1.00 38.14 377 MET C N 1
ATOM 14537 C CA . MET D 4 377 ? 202.711 207.057 142.228 1.00 38.14 377 MET C CA 1
ATOM 14538 C C . MET D 4 377 ? 201.563 206.333 142.917 1.00 38.14 377 MET C C 1
ATOM 14539 O O . MET D 4 377 ? 200.900 206.897 143.792 1.00 38.14 377 MET C O 1
ATOM 14544 N N . HIS D 4 378 ? 201.345 205.078 142.529 1.00 41.20 378 HIS C N 1
ATOM 14545 C CA . HIS D 4 378 ? 200.324 204.216 143.112 1.00 41.20 378 HIS C CA 1
ATOM 14546 C C . HIS D 4 378 ? 201.013 203.112 143.899 1.00 41.20 378 HIS C C 1
ATOM 14547 O O . HIS D 4 378 ? 201.782 202.332 143.331 1.00 41.20 378 HIS C O 1
ATOM 14554 N N . GLY D 4 379 ? 200.744 203.049 145.199 1.00 39.69 379 GLY C N 1
ATOM 14555 C CA . GLY D 4 379 ? 201.340 202.025 146.029 1.00 39.69 379 GLY C CA 1
ATOM 14556 C C . GLY D 4 379 ? 200.363 201.315 146.938 1.00 39.69 379 GLY C C 1
ATOM 14557 O O . GLY D 4 379 ? 200.720 200.922 148.050 1.00 39.69 379 GLY C O 1
ATOM 14558 N N . GLY D 4 380 ? 199.132 201.131 146.478 1.00 41.71 380 GLY C N 1
ATOM 14559 C CA . GLY D 4 380 ? 198.138 200.427 147.260 1.00 41.71 380 GLY C CA 1
ATOM 14560 C C . GLY D 4 380 ? 198.124 198.935 147.010 1.00 41.71 380 GLY C C 1
ATOM 14561 O O . GLY D 4 380 ? 197.070 198.299 147.051 1.00 41.71 380 GLY C O 1
ATOM 14562 N N . HIS D 4 381 ? 199.294 198.361 146.762 1.00 47.80 381 HIS C N 1
ATOM 14563 C CA . HIS D 4 381 ? 199.430 196.942 146.457 1.00 47.80 381 HIS C CA 1
ATOM 14564 C C . HIS D 4 381 ? 200.406 196.318 147.439 1.00 47.80 381 HIS C C 1
ATOM 14565 O O . HIS D 4 381 ? 201.609 196.582 147.371 1.00 47.80 381 HIS C O 1
ATOM 14572 N N . THR D 4 382 ? 199.896 195.476 148.338 1.00 51.93 382 THR C N 1
ATOM 14573 C CA . THR D 4 382 ? 200.770 194.679 149.184 1.00 51.93 382 THR C CA 1
ATOM 14574 C C . THR D 4 382 ? 201.510 193.602 148.405 1.00 51.93 382 THR C C 1
ATOM 14575 O O . THR D 4 382 ? 202.383 192.940 148.973 1.00 51.93 382 THR C O 1
ATOM 14579 N N . SER D 4 383 ? 201.187 193.415 147.130 1.00 57.33 383 SER C N 1
ATOM 14580 C CA . SER D 4 383 ? 201.874 192.482 146.252 1.00 57.33 383 SER C CA 1
ATOM 14581 C C . SER D 4 383 ? 202.309 193.223 144.995 1.00 57.33 383 SER C C 1
ATOM 14582 O O . SER D 4 383 ? 202.048 194.416 144.833 1.00 57.33 383 SER C O 1
ATOM 14585 N N . CYS D 4 384 ? 202.982 192.515 144.098 1.00 59.20 384 CYS C N 1
ATOM 14586 C CA . CYS D 4 384 ? 203.472 193.117 142.867 1.00 59.20 384 CYS C CA 1
ATOM 14587 C C . CYS D 4 384 ? 202.408 193.012 141.783 1.00 59.20 384 CYS C C 1
ATOM 14588 O O . CYS D 4 384 ? 201.889 191.924 141.519 1.00 59.20 384 CYS C O 1
ATOM 14591 N N . THR D 4 385 ? 202.084 194.143 141.162 1.00 55.17 385 THR C N 1
ATOM 14592 C CA . THR D 4 385 ? 201.078 194.151 140.109 1.00 55.17 385 THR C CA 1
ATOM 14593 C C . THR D 4 385 ? 201.580 193.347 138.918 1.00 55.17 385 THR C C 1
ATOM 14594 O O . THR D 4 385 ? 202.734 193.485 138.508 1.00 55.17 385 THR C O 1
ATOM 14598 N N . ILE D 4 386 ? 200.717 192.491 138.374 1.00 57.97 386 ILE C N 1
ATOM 14599 C CA . ILE D 4 386 ? 201.128 191.573 137.320 1.00 57.97 386 ILE C CA 1
ATOM 14600 C C . ILE D 4 386 ? 200.689 192.102 135.963 1.00 57.97 386 ILE C C 1
ATOM 14601 O O . ILE D 4 386 ? 201.323 191.819 134.942 1.00 57.97 386 ILE C O 1
ATOM 14606 N N . ASP D 4 387 ? 199.615 192.884 135.934 1.00 56.76 387 ASP C N 1
ATOM 14607 C CA . ASP D 4 387 ? 199.227 193.520 134.684 1.00 56.76 387 ASP C CA 1
ATOM 14608 C C . ASP D 4 387 ? 198.373 194.740 134.988 1.00 56.76 387 ASP C C 1
ATOM 14609 O O . ASP D 4 387 ? 197.480 194.683 135.839 1.00 56.76 387 ASP C O 1
ATOM 14614 N N . MET D 4 388 ? 198.655 195.833 134.288 1.00 53.18 388 MET C N 1
ATOM 14615 C CA . MET D 4 388 ? 197.866 197.049 134.357 1.00 53.18 388 MET C CA 1
ATOM 14616 C C . MET D 4 388 ? 197.385 197.404 132.961 1.00 53.18 388 MET C C 1
ATOM 14617 O O . MET D 4 388 ? 197.990 197.006 131.963 1.00 53.18 388 MET C O 1
ATOM 14622 N N . ASP D 4 389 ? 196.288 198.156 132.898 1.00 55.72 389 ASP C N 1
ATOM 14623 C CA . ASP D 4 389 ? 195.737 198.566 131.614 1.00 55.72 389 ASP C CA 1
ATOM 14624 C C . ASP D 4 389 ? 194.902 199.825 131.791 1.00 55.72 389 ASP C C 1
ATOM 14625 O O . ASP D 4 389 ? 194.156 199.948 132.767 1.00 55.72 389 ASP C O 1
ATOM 14630 N N . TRP D 4 390 ? 195.028 200.748 130.839 1.00 54.86 390 TRP C N 1
ATOM 14631 C CA . TRP D 4 390 ? 194.188 201.937 130.812 1.00 54.86 390 TRP C CA 1
ATOM 14632 C C . TRP D 4 390 ? 192.813 201.599 130.263 1.00 54.86 390 TRP C C 1
ATOM 14633 O O . TRP D 4 390 ? 192.689 200.842 129.298 1.00 54.86 390 TRP C O 1
ATOM 14644 N N . CYS D 4 391 ? 191.781 202.175 130.848 1.00 59.95 391 CYS C N 1
ATOM 14645 C CA . CYS D 4 391 ? 190.467 201.992 130.250 1.00 59.95 391 CYS C CA 1
ATOM 14646 C C . CYS D 4 391 ? 190.307 202.973 129.094 1.00 59.95 391 CYS C C 1
ATOM 14647 O O . CYS D 4 391 ? 190.652 204.150 129.238 1.00 59.95 391 CYS C O 1
ATOM 14650 N N . PRO D 4 392 ? 189.821 202.527 127.935 1.00 61.02 392 PRO C N 1
ATOM 14651 C CA . PRO D 4 392 ? 189.848 203.371 126.738 1.00 61.02 392 PRO C CA 1
ATOM 14652 C C . PRO D 4 392 ? 188.684 204.337 126.618 1.00 61.02 392 PRO C C 1
ATOM 14653 O O . PRO D 4 392 ? 188.633 205.091 125.640 1.00 61.02 392 PRO C O 1
ATOM 14657 N N . ASN D 4 393 ? 187.754 204.346 127.570 1.00 62.69 393 ASN C N 1
ATOM 14658 C CA . ASN D 4 393 ? 186.570 205.190 127.489 1.00 62.69 393 ASN C CA 1
ATOM 14659 C C . ASN D 4 393 ? 186.578 206.326 128.497 1.00 62.69 393 ASN C C 1
ATOM 14660 O O . ASN D 4 393 ? 186.300 207.471 128.134 1.00 62.69 393 ASN C O 1
ATOM 14665 N N . TYR D 4 394 ? 186.901 206.047 129.755 1.00 63.43 394 TYR C N 1
ATOM 14666 C CA . TYR D 4 394 ? 186.999 207.088 130.766 1.00 63.43 394 TYR C CA 1
ATOM 14667 C C . TYR D 4 394 ? 188.412 207.647 130.815 1.00 63.43 394 TYR C C 1
ATOM 14668 O O . TYR D 4 394 ? 189.393 206.913 130.659 1.00 63.43 394 TYR C O 1
ATOM 14677 N N . ASN D 4 395 ? 188.507 208.953 131.031 1.00 63.65 395 ASN C N 1
ATOM 14678 C CA . ASN D 4 395 ? 189.798 209.613 131.127 1.00 63.65 395 ASN C CA 1
ATOM 14679 C C . ASN D 4 395 ? 190.389 209.417 132.514 1.00 63.65 395 ASN C C 1
ATOM 14680 O O . ASN D 4 395 ? 189.689 209.554 133.521 1.00 63.65 395 ASN C O 1
ATOM 14685 N N . TRP D 4 396 ? 191.678 209.082 132.556 1.00 56.38 396 TRP C N 1
ATOM 14686 C CA . TRP D 4 396 ? 192.447 208.986 133.790 1.00 56.38 396 TRP C CA 1
ATOM 14687 C C . TRP D 4 396 ? 191.989 207.836 134.674 1.00 56.38 396 TRP C C 1
ATOM 14688 O O . TRP D 4 396 ? 192.063 207.928 135.896 1.00 56.38 396 TRP C O 1
ATOM 14699 N N . THR D 4 397 ? 191.521 206.744 134.085 1.00 51.54 397 THR C N 1
ATOM 14700 C CA . THR D 4 397 ? 191.137 205.559 134.835 1.00 51.54 397 THR C CA 1
ATOM 14701 C C . THR D 4 397 ? 192.100 204.437 134.498 1.00 51.54 397 THR C C 1
ATOM 14702 O O . THR D 4 397 ? 192.534 204.312 133.353 1.00 51.54 397 THR C O 1
ATOM 14706 N N . MET D 4 398 ? 192.459 203.633 135.494 1.00 47.37 398 MET C N 1
ATOM 14707 C CA . MET D 4 398 ? 193.342 202.515 135.209 1.00 47.37 398 MET C CA 1
ATOM 14708 C C . MET D 4 398 ? 192.949 201.331 136.070 1.00 47.37 398 MET C C 1
ATOM 14709 O O . MET D 4 398 ? 192.392 201.495 137.158 1.00 47.37 398 MET C O 1
ATOM 14714 N N . ALA D 4 399 ? 193.235 200.133 135.566 1.00 49.40 399 ALA C N 1
ATOM 14715 C CA . ALA D 4 399 ? 192.985 198.896 136.287 1.00 49.40 399 ALA C CA 1
ATOM 14716 C C . ALA D 4 399 ? 194.298 198.160 136.475 1.00 49.40 399 ALA C C 1
ATOM 14717 O O . ALA D 4 399 ? 194.997 197.874 135.500 1.00 49.40 399 ALA C O 1
ATOM 14719 N N . THR D 4 400 ? 194.621 197.846 137.724 1.00 49.38 400 THR C N 1
ATOM 14720 C CA . THR D 4 400 ? 195.865 197.180 138.085 1.00 49.38 400 THR C CA 1
ATOM 14721 C C . THR D 4 400 ? 195.535 195.917 138.859 1.00 49.38 400 THR C C 1
ATOM 14722 O O . THR D 4 400 ? 194.877 195.982 139.901 1.00 49.38 400 THR C O 1
ATOM 14726 N N . ALA D 4 401 ? 195.993 194.776 138.366 1.00 53.42 401 ALA C N 1
ATOM 14727 C CA . ALA D 4 401 ? 195.713 193.493 138.992 1.00 53.42 401 ALA C CA 1
ATOM 14728 C C . ALA D 4 401 ? 196.908 193.076 139.836 1.00 53.42 401 ALA C C 1
ATOM 14729 O O . ALA D 4 401 ? 198.013 192.910 139.311 1.00 53.42 401 ALA C O 1
ATOM 14731 N N . ALA D 4 402 ? 196.684 192.883 141.127 1.00 55.43 402 ALA C N 1
ATOM 14732 C CA . ALA D 4 402 ? 197.766 192.540 142.035 1.00 55.43 402 ALA C CA 1
ATOM 14733 C C . ALA D 4 402 ? 198.099 191.056 141.913 1.00 55.43 402 ALA C C 1
ATOM 14734 O O . ALA D 4 402 ? 197.672 190.365 140.985 1.00 55.43 402 ALA C O 1
ATOM 14736 N N . GLU D 4 403 ? 198.900 190.554 142.855 1.00 61.08 403 GLU C N 1
ATOM 14737 C CA . GLU D 4 403 ? 199.284 189.153 142.905 1.00 61.08 403 GLU C CA 1
ATOM 14738 C C . GLU D 4 403 ? 198.703 188.418 144.102 1.00 61.08 403 GLU C C 1
ATOM 14739 O O . GLU D 4 403 ? 198.714 187.184 144.117 1.00 61.08 403 GLU C O 1
ATOM 14745 N N . ASP D 4 404 ? 198.183 189.138 145.091 1.00 62.82 404 ASP C N 1
ATOM 14746 C CA . ASP D 4 404 ? 197.558 188.539 146.267 1.00 62.82 404 ASP C CA 1
ATOM 14747 C C . ASP D 4 404 ? 196.041 188.500 146.130 1.00 62.82 404 ASP C C 1
ATOM 14748 O O . ASP D 4 404 ? 195.310 188.680 147.108 1.00 62.82 404 ASP C O 1
ATOM 14753 N N . ASN D 4 405 ? 195.561 188.265 144.902 1.00 63.33 405 ASN C N 1
ATOM 14754 C CA . ASN D 4 405 ? 194.136 188.132 144.590 1.00 63.33 405 ASN C CA 1
ATOM 14755 C C . ASN D 4 405 ? 193.398 189.463 144.754 1.00 63.33 405 ASN C C 1
ATOM 14756 O O . ASN D 4 405 ? 192.361 189.538 145.412 1.00 63.33 405 ASN C O 1
ATOM 14761 N N . ILE D 4 406 ? 193.932 190.515 144.133 1.00 56.90 406 ILE C N 1
ATOM 14762 C CA . ILE D 4 406 ? 193.332 191.842 144.177 1.00 56.90 406 ILE C CA 1
ATOM 14763 C C . ILE D 4 406 ? 193.267 192.393 142.760 1.00 56.90 406 ILE C C 1
ATOM 14764 O O . ILE D 4 406 ? 193.992 191.959 141.865 1.00 56.90 406 ILE C O 1
ATOM 14769 N N . LEU D 4 407 ? 192.372 193.357 142.563 1.00 53.64 407 LEU C N 1
ATOM 14770 C CA . LEU D 4 407 ? 192.279 194.077 141.297 1.00 53.64 407 LEU C CA 1
ATOM 14771 C C . LEU D 4 407 ? 191.654 195.430 141.589 1.00 53.64 407 LEU C C 1
ATOM 14772 O O . LEU D 4 407 ? 190.493 195.492 142.002 1.00 53.64 407 LEU C O 1
ATOM 14777 N N . GLN D 4 408 ? 192.406 196.502 141.373 1.00 48.39 408 GLN C N 1
ATOM 14778 C CA . GLN D 4 408 ? 191.952 197.841 141.707 1.00 48.39 408 GLN C CA 1
ATOM 14779 C C . GLN D 4 408 ? 191.683 198.647 140.448 1.00 48.39 408 GLN C C 1
ATOM 14780 O O . GLN D 4 408 ? 192.409 198.540 139.458 1.00 48.39 408 GLN C O 1
ATOM 14786 N N . ILE D 4 409 ? 190.622 199.446 140.494 1.00 45.16 409 ILE C N 1
ATOM 14787 C CA . ILE D 4 409 ? 190.311 200.437 139.469 1.00 45.16 409 ILE C CA 1
ATOM 14788 C C . ILE D 4 409 ? 190.426 201.795 140.130 1.00 45.16 409 ILE C C 1
ATOM 14789 O O . ILE D 4 409 ? 189.688 202.085 141.076 1.00 45.16 409 ILE C O 1
ATOM 14794 N N . TRP D 4 410 ? 191.354 202.620 139.655 1.00 42.00 410 TRP C N 1
ATOM 14795 C CA . TRP D 4 410 ? 191.627 203.882 140.322 1.00 42.00 410 TRP C CA 1
ATOM 14796 C C . TRP D 4 410 ? 191.738 205.029 139.330 1.00 42.00 410 TRP C C 1
ATOM 14797 O O . TRP D 4 410 ? 192.093 204.842 138.162 1.00 42.00 410 TRP C O 1
ATOM 14808 N N . THR D 4 411 ? 191.416 206.221 139.826 1.00 42.49 411 THR C N 1
ATOM 14809 C CA . THR D 4 411 ? 191.528 207.465 139.074 1.00 42.49 411 THR C CA 1
ATOM 14810 C C . THR D 4 411 ? 192.237 208.494 139.941 1.00 42.49 411 THR C C 1
ATOM 14811 O O . THR D 4 411 ? 191.735 208.827 141.033 1.00 42.49 411 THR C O 1
ATOM 14815 N N . PRO D 4 412 ? 193.385 209.024 139.519 1.00 40.56 412 PRO C N 1
ATOM 14816 C CA . PRO D 4 412 ? 194.035 210.094 140.280 1.00 40.56 412 PRO C CA 1
ATOM 14817 C C . PRO D 4 412 ? 193.141 211.318 140.410 1.00 40.56 412 PRO C C 1
ATOM 14818 O O . PRO D 4 412 ? 192.237 211.550 139.608 1.00 40.56 412 PRO C O 1
ATOM 14822 N N . SER D 4 413 ? 193.418 212.121 141.432 1.00 41.64 413 SER C N 1
ATOM 14823 C CA . SER D 4 413 ? 192.623 213.314 141.672 1.00 41.64 413 SER C CA 1
ATOM 14824 C C . SER D 4 413 ? 192.719 214.275 140.500 1.00 41.64 413 SER C C 1
ATOM 14825 O O . SER D 4 413 ? 193.586 214.166 139.638 1.00 41.64 413 SER C O 1
ATOM 14828 N N . ARG D 4 414 ? 191.793 215.228 140.477 1.00 47.09 414 ARG C N 1
ATOM 14829 C CA . ARG D 4 414 ? 191.869 216.291 139.489 1.00 47.09 414 ARG C CA 1
ATOM 14830 C C . ARG D 4 414 ? 192.988 217.261 139.819 1.00 47.09 414 ARG C C 1
ATOM 14831 O O . ARG D 4 414 ? 193.657 217.768 138.914 1.00 47.09 414 ARG C O 1
ATOM 14839 N N . SER D 4 415 ? 193.228 217.499 141.104 1.00 44.53 415 SER C N 1
ATOM 14840 C CA . SER D 4 415 ? 194.270 218.394 141.587 1.00 44.53 415 SER C CA 1
ATOM 14841 C C . SER D 4 415 ? 195.670 217.960 141.191 1.00 44.53 415 SER C C 1
ATOM 14842 O O . SER D 4 415 ? 196.632 218.646 141.544 1.00 44.53 415 SER C O 1
ATOM 14845 N N . ILE D 4 416 ? 195.812 216.840 140.491 1.00 43.29 416 ILE C N 1
ATOM 14846 C CA . ILE D 4 416 ? 197.106 216.306 140.118 1.00 43.29 416 ILE C CA 1
ATOM 14847 C C . ILE D 4 416 ? 197.332 216.374 138.616 1.00 43.29 416 ILE C C 1
ATOM 14848 O O . ILE D 4 416 ? 198.416 216.751 138.169 1.00 43.29 416 ILE C O 1
ATOM 14853 N N . TRP D 4 417 ? 196.324 216.027 137.817 1.00 53.82 417 TRP C N 1
ATOM 14854 C CA . TRP D 4 417 ? 196.435 216.172 136.373 1.00 53.82 417 TRP C CA 1
ATOM 14855 C C . TRP D 4 417 ? 195.804 217.454 135.857 1.00 53.82 417 TRP C C 1
ATOM 14856 O O . TRP D 4 417 ? 195.940 217.755 134.669 1.00 53.82 417 TRP C O 1
ATOM 14867 N N . GLY D 4 418 ? 195.133 218.212 136.704 1.00 54.64 418 GLY C N 1
ATOM 14868 C CA . GLY D 4 418 ? 194.550 219.472 136.300 1.00 54.64 418 GLY C CA 1
ATOM 14869 C C . GLY D 4 418 ? 195.575 220.586 136.297 1.00 54.64 418 GLY C C 1
ATOM 14870 O O . GLY D 4 418 ? 196.787 220.358 136.304 1.00 54.64 418 GLY C O 1
ATOM 14871 N N . ASN D 4 419 ? 195.072 221.815 136.289 1.00 66.73 419 ASN C N 1
ATOM 14872 C CA . ASN D 4 419 ? 195.937 222.988 136.321 1.00 66.73 419 ASN C CA 1
ATOM 14873 C C . ASN D 4 419 ? 195.257 224.156 137.028 1.00 66.73 419 ASN C C 1
ATOM 14874 O O . ASN D 4 419 ? 194.828 225.119 136.391 1.00 66.73 419 ASN C O 1
ATOM 14879 N N . HIS E 5 170 ? 206.418 150.687 211.505 1.00 62.13 170 HIS D N 1
ATOM 14880 C CA . HIS E 5 170 ? 205.162 150.762 212.242 1.00 62.13 170 HIS D CA 1
ATOM 14881 C C . HIS E 5 170 ? 204.470 152.094 211.994 1.00 62.13 170 HIS D C 1
ATOM 14882 O O . HIS E 5 170 ? 205.129 153.121 211.867 1.00 62.13 170 HIS D O 1
ATOM 14889 N N . LYS E 5 171 ? 203.141 152.072 211.921 1.00 53.80 171 LYS D N 1
ATOM 14890 C CA . LYS E 5 171 ? 202.378 153.282 211.641 1.00 53.80 171 LYS D CA 1
ATOM 14891 C C . LYS E 5 171 ? 200.919 153.050 211.998 1.00 53.80 171 LYS D C 1
ATOM 14892 O O . LYS E 5 171 ? 200.356 152.007 211.660 1.00 53.80 171 LYS D O 1
ATOM 14898 N N . ILE E 5 172 ? 200.314 154.019 212.675 1.00 45.44 172 ILE D N 1
ATOM 14899 C CA . ILE E 5 172 ? 198.899 153.965 213.006 1.00 45.44 172 ILE D CA 1
ATOM 14900 C C . ILE E 5 172 ? 198.154 154.988 212.159 1.00 45.44 172 ILE D C 1
ATOM 14901 O O . ILE E 5 172 ? 198.732 155.948 211.640 1.00 45.44 172 ILE D O 1
ATOM 14906 N N . SER E 5 173 ? 196.846 154.781 212.030 1.00 37.96 173 SER D N 1
ATOM 14907 C CA . SER E 5 173 ? 195.988 155.615 211.203 1.00 37.96 173 SER D CA 1
ATOM 14908 C C . SER E 5 173 ? 195.123 156.515 212.074 1.00 37.96 173 SER D C 1
ATOM 14909 O O . SER E 5 173 ? 194.577 156.074 213.088 1.00 37.96 173 SER D O 1
ATOM 14912 N N . VAL E 5 174 ? 194.981 157.766 211.652 1.00 27.46 174 VAL D N 1
ATOM 14913 C CA . VAL E 5 174 ? 194.379 158.822 212.453 1.00 27.46 174 VAL D CA 1
ATOM 14914 C C . VAL E 5 174 ? 193.170 159.353 211.699 1.00 27.46 174 VAL D C 1
ATOM 14915 O O . VAL E 5 174 ? 193.276 159.632 210.505 1.00 27.46 174 VAL D O 1
ATOM 14919 N N . PRO E 5 175 ? 192.006 159.494 212.334 1.00 25.12 175 PRO D N 1
ATOM 14920 C CA . PRO E 5 175 ? 190.859 160.104 211.652 1.00 25.12 175 PRO D CA 1
ATOM 14921 C C . PRO E 5 175 ? 191.160 161.528 211.217 1.00 25.12 175 PRO D C 1
ATOM 14922 O O . PRO E 5 175 ? 191.572 162.360 212.021 1.00 25.12 175 PRO D O 1
ATOM 14926 N N . ASP E 5 176 ? 190.900 161.817 209.939 1.00 23.51 176 ASP D N 1
ATOM 14927 C CA . ASP E 5 176 ? 191.248 163.117 209.376 1.00 23.51 176 ASP D CA 1
ATOM 14928 C C . ASP E 5 176 ? 190.670 164.265 210.184 1.00 23.51 176 ASP D C 1
ATOM 14929 O O . ASP E 5 176 ? 191.207 165.379 210.162 1.00 23.51 176 ASP D O 1
ATOM 14934 N N . VAL E 5 177 ? 189.592 164.009 210.922 1.00 23.64 177 VAL D N 1
ATOM 14935 C CA . VAL E 5 177 ? 189.080 164.998 211.863 1.00 23.64 177 VAL D CA 1
ATOM 14936 C C . VAL E 5 177 ? 190.108 165.269 212.952 1.00 23.64 177 VAL D C 1
ATOM 14937 O O . VAL E 5 177 ? 190.273 166.408 213.406 1.00 23.64 177 VAL D O 1
ATOM 14941 N N . LEU E 5 178 ? 190.843 164.235 213.364 1.00 24.99 178 LEU D N 1
ATOM 14942 C CA . LEU E 5 178 ? 191.851 164.433 214.395 1.00 24.99 178 LEU D CA 1
ATOM 14943 C C . LEU E 5 178 ? 193.072 165.159 213.859 1.00 24.99 178 LEU D C 1
ATOM 14944 O O . LEU E 5 178 ? 193.683 165.935 214.589 1.00 24.99 178 LEU D O 1
ATOM 14949 N N . LYS E 5 179 ? 193.451 164.928 212.603 1.00 22.17 179 LYS D N 1
ATOM 14950 C CA . LYS E 5 179 ? 194.520 165.723 212.007 1.00 22.17 179 LYS D CA 1
ATOM 14951 C C . LYS E 5 179 ? 194.137 167.191 211.954 1.00 22.17 179 LYS D C 1
ATOM 14952 O O . LYS E 5 179 ? 194.938 168.066 212.297 1.00 22.17 179 LYS D O 1
ATOM 14958 N N . LEU E 5 180 ? 192.919 167.482 211.501 1.00 23.24 180 LEU D N 1
ATOM 14959 C CA . LEU E 5 180 ? 192.469 168.869 211.474 1.00 23.24 180 LEU D CA 1
ATOM 14960 C C . LEU E 5 180 ? 192.512 169.488 212.865 1.00 23.24 180 LEU D C 1
ATOM 14961 O O . LEU E 5 180 ? 192.977 170.620 213.036 1.00 23.24 180 LEU D O 1
ATOM 14966 N N . TRP E 5 181 ? 192.054 168.747 213.877 1.00 26.86 181 TRP D N 1
ATOM 14967 C CA . TRP E 5 181 ? 192.017 169.281 215.237 1.00 26.86 181 TRP D CA 1
ATOM 14968 C C . TRP E 5 181 ? 193.419 169.478 215.804 1.00 26.86 181 TRP D C 1
ATOM 14969 O O . TRP E 5 181 ? 193.693 170.484 216.471 1.00 26.86 181 TRP D O 1
ATOM 14980 N N . LEU E 5 182 ? 194.318 168.530 215.556 1.00 23.69 182 LEU D N 1
ATOM 14981 C CA . LEU E 5 182 ? 195.690 168.664 216.022 1.00 23.69 182 LEU D CA 1
ATOM 14982 C C . LEU E 5 182 ? 196.346 169.897 215.427 1.00 23.69 182 LEU D C 1
ATOM 14983 O O . LEU E 5 182 ? 196.957 170.687 216.148 1.00 23.69 182 LEU D O 1
ATOM 14988 N N . VAL E 5 183 ? 196.223 170.090 214.112 1.00 23.67 183 VAL D N 1
ATOM 14989 C CA . VAL E 5 183 ? 196.867 171.243 213.487 1.00 23.67 183 VAL D CA 1
ATOM 14990 C C . VAL E 5 183 ? 196.222 172.548 213.934 1.00 23.67 183 VAL D C 1
ATOM 14991 O O . VAL E 5 183 ? 196.903 173.576 214.060 1.00 23.67 183 VAL D O 1
ATOM 14995 N N . ASP E 5 184 ? 194.920 172.539 214.215 1.00 25.53 184 ASP D N 1
ATOM 14996 C CA . ASP E 5 184 ? 194.290 173.726 214.782 1.00 25.53 184 ASP D CA 1
ATOM 14997 C C . ASP E 5 184 ? 194.865 174.062 216.150 1.00 25.53 184 ASP D C 1
ATOM 14998 O O . ASP E 5 184 ? 195.094 175.232 216.459 1.00 25.53 184 ASP D O 1
ATOM 15003 N N . ASP E 5 185 ? 195.109 173.049 216.985 1.00 28.39 185 ASP D N 1
ATOM 15004 C CA . ASP E 5 185 ? 195.696 173.307 218.301 1.00 28.39 185 ASP D CA 1
ATOM 15005 C C . ASP E 5 185 ? 197.128 173.806 218.177 1.00 28.39 185 ASP D C 1
ATOM 15006 O O . ASP E 5 185 ? 197.534 174.741 218.878 1.00 28.39 185 ASP D O 1
ATOM 15011 N N . TRP E 5 186 ? 197.899 173.193 217.282 1.00 29.40 186 TRP D N 1
ATOM 15012 C CA . TRP E 5 186 ? 199.254 173.638 216.986 1.00 29.40 186 TRP D CA 1
ATOM 15013 C C . TRP E 5 186 ? 199.286 175.119 216.656 1.00 29.40 186 TRP D C 1
ATOM 15014 O O . TRP E 5 186 ? 200.033 175.888 217.266 1.00 29.40 186 TRP D O 1
ATOM 15025 N N . GLU E 5 187 ? 198.476 175.545 215.688 1.00 31.77 187 GLU D N 1
ATOM 15026 C CA . GLU E 5 187 ? 198.476 176.960 215.332 1.00 31.77 187 GLU D CA 1
ATOM 15027 C C . GLU E 5 187 ? 197.939 177.818 216.469 1.00 31.77 187 GLU D C 1
ATOM 15028 O O . GLU E 5 187 ? 198.460 178.904 216.726 1.00 31.77 187 GLU D O 1
ATOM 15034 N N . ASN E 5 188 ? 196.928 177.333 217.191 1.00 32.53 188 ASN D N 1
ATOM 15035 C CA . ASN E 5 188 ? 196.269 178.150 218.205 1.00 32.53 188 ASN D CA 1
ATOM 15036 C C . ASN E 5 188 ? 197.198 178.467 219.363 1.00 32.53 188 ASN D C 1
ATOM 15037 O O . ASN E 5 188 ? 197.069 179.516 220.001 1.00 32.53 188 ASN D O 1
ATOM 15042 N N . ILE E 5 189 ? 198.100 177.548 219.700 1.00 32.32 189 ILE D N 1
ATOM 15043 C CA . ILE E 5 189 ? 198.984 177.854 220.818 1.00 32.32 189 ILE D CA 1
ATOM 15044 C C . ILE E 5 189 ? 200.336 178.381 220.342 1.00 32.32 189 ILE D C 1
ATOM 15045 O O . ILE E 5 189 ? 200.835 179.372 220.878 1.00 32.32 189 ILE D O 1
ATOM 15050 N N . THR E 5 190 ? 200.951 177.783 219.323 1.00 31.78 190 THR D N 1
ATOM 15051 C CA . THR E 5 190 ? 202.243 178.308 218.910 1.00 31.78 190 THR D CA 1
ATOM 15052 C C . THR E 5 190 ? 202.145 179.564 218.057 1.00 31.78 190 THR D C 1
ATOM 15053 O O . THR E 5 190 ? 203.185 180.099 217.672 1.00 31.78 190 THR D O 1
ATOM 15057 N N . LYS E 5 191 ? 200.966 180.033 217.712 1.00 34.15 191 LYS D N 1
ATOM 15058 C CA . LYS E 5 191 ? 200.972 181.296 216.987 1.00 34.15 191 LYS D CA 1
ATOM 15059 C C . LYS E 5 191 ? 199.997 182.327 217.531 1.00 34.15 191 LYS D C 1
ATOM 15060 O O . LYS E 5 191 ? 200.349 183.504 217.617 1.00 34.15 191 LYS D O 1
ATOM 15066 N N . ASN E 5 192 ? 198.795 181.922 217.920 1.00 37.04 192 ASN D N 1
ATOM 15067 C CA . ASN E 5 192 ? 197.781 182.858 218.379 1.00 37.04 192 ASN D CA 1
ATOM 15068 C C . ASN E 5 192 ? 197.854 183.133 219.868 1.00 37.04 192 ASN D C 1
ATOM 15069 O O . ASN E 5 192 ? 197.053 183.924 220.372 1.00 37.04 192 ASN D O 1
ATOM 15074 N N . GLN E 5 193 ? 198.783 182.499 220.576 1.00 40.19 193 GLN D N 1
ATOM 15075 C CA . GLN E 5 193 ? 198.988 182.710 222.005 1.00 40.19 193 GLN D CA 1
ATOM 15076 C C . GLN E 5 193 ? 197.701 182.477 222.786 1.00 40.19 193 GLN D C 1
ATOM 15077 O O . GLN E 5 193 ? 197.164 183.372 223.436 1.00 40.19 193 GLN D O 1
ATOM 15083 N N . GLN E 5 194 ? 197.206 181.251 222.702 1.00 38.00 194 GLN D N 1
ATOM 15084 C CA . GLN E 5 194 ? 196.032 180.840 223.450 1.00 38.00 194 GLN D CA 1
ATOM 15085 C C . GLN E 5 194 ? 196.360 179.580 224.231 1.00 38.00 194 GLN D C 1
ATOM 15086 O O . GLN E 5 194 ? 197.345 178.894 223.956 1.00 38.00 194 GLN D O 1
ATOM 15092 N N . LEU E 5 195 ? 195.527 179.279 225.218 1.00 38.04 195 LEU D N 1
ATOM 15093 C CA . LEU E 5 195 ? 195.823 178.228 226.176 1.00 38.04 195 LEU D CA 1
ATOM 15094 C C . LEU E 5 195 ? 194.622 177.320 226.368 1.00 38.04 195 LEU D C 1
ATOM 15095 O O . LEU E 5 195 ? 193.473 177.735 226.201 1.00 38.04 195 LEU D O 1
ATOM 15100 N N . ILE E 5 196 ? 194.899 176.078 226.740 1.00 38.43 196 ILE D N 1
ATOM 15101 C CA . ILE E 5 196 ? 193.862 175.168 227.207 1.00 38.43 196 ILE D CA 1
ATOM 15102 C C . ILE E 5 196 ? 193.711 175.365 228.711 1.00 38.43 196 ILE D C 1
ATOM 15103 O O . ILE E 5 196 ? 194.708 175.424 229.438 1.00 38.43 196 ILE D O 1
ATOM 15108 N N . ALA E 5 197 ? 192.470 175.467 229.184 1.00 42.80 197 ALA D N 1
ATOM 15109 C CA . ALA E 5 197 ? 192.194 175.706 230.596 1.00 42.80 197 ALA D CA 1
ATOM 15110 C C . ALA E 5 197 ? 192.453 174.453 231.427 1.00 42.80 197 ALA D C 1
ATOM 15111 O O . ALA E 5 197 ? 191.517 173.721 231.758 1.00 42.80 197 ALA D O 1
ATOM 15113 N N . ILE E 5 198 ? 193.716 174.218 231.774 1.00 46.16 198 ILE D N 1
ATOM 15114 C CA . ILE E 5 198 ? 194.241 172.923 232.220 1.00 46.16 198 ILE D CA 1
ATOM 15115 C C . ILE E 5 198 ? 193.367 172.074 233.139 1.00 46.16 198 ILE D C 1
ATOM 15116 O O . ILE E 5 198 ? 193.217 170.877 232.860 1.00 46.16 198 ILE D O 1
ATOM 15121 N N . PRO E 5 199 ? 192.813 172.582 234.252 1.00 47.84 199 PRO D N 1
ATOM 15122 C CA . PRO E 5 199 ? 191.918 171.716 235.035 1.00 47.84 199 PRO D CA 1
ATOM 15123 C C . PRO E 5 199 ? 190.778 171.213 234.160 1.00 47.84 199 PRO D C 1
ATOM 15124 O O . PRO E 5 199 ? 189.883 171.978 233.794 1.00 47.84 199 PRO D O 1
ATOM 15128 N N . ARG E 5 200 ? 190.794 169.920 233.840 1.00 47.31 200 ARG D N 1
ATOM 15129 C CA . ARG E 5 200 ? 189.926 169.354 232.812 1.00 47.31 200 ARG D CA 1
ATOM 15130 C C . ARG E 5 200 ? 188.750 168.661 233.484 1.00 47.31 200 ARG D C 1
ATOM 15131 O O . ARG E 5 200 ? 188.945 167.803 234.350 1.00 47.31 200 ARG D O 1
ATOM 15139 N N . ASN E 5 201 ? 187.532 169.039 233.091 1.00 53.42 201 ASN D N 1
ATOM 15140 C CA . ASN E 5 201 ? 186.317 168.413 233.601 1.00 53.42 201 ASN D CA 1
ATOM 15141 C C . ASN E 5 201 ? 186.348 166.894 233.410 1.00 53.42 201 ASN D C 1
ATOM 15142 O O . ASN E 5 201 ? 186.237 166.168 234.406 1.00 53.42 201 ASN D O 1
ATOM 15147 N N . PRO E 5 202 ? 186.464 166.346 232.172 1.00 51.52 202 PRO D N 1
ATOM 15148 C CA . PRO E 5 202 ? 186.912 164.954 232.057 1.00 51.52 202 PRO D CA 1
ATOM 15149 C C . PRO E 5 202 ? 188.421 164.890 231.922 1.00 51.52 202 PRO D C 1
ATOM 15150 O O . PRO E 5 202 ? 188.982 165.474 230.992 1.00 51.52 202 PRO D O 1
ATOM 15154 N N . THR E 5 203 ? 189.092 164.200 232.833 1.00 48.48 203 THR D N 1
ATOM 15155 C CA . THR E 5 203 ? 190.542 164.166 232.817 1.00 48.48 203 THR D CA 1
ATOM 15156 C C . THR E 5 203 ? 191.047 162.957 232.034 1.00 48.48 203 THR D C 1
ATOM 15157 O O . THR E 5 203 ? 190.286 162.230 231.397 1.00 48.48 203 THR D O 1
ATOM 15161 N N . VAL E 5 204 ? 192.367 162.747 232.073 1.00 46.71 204 VAL D N 1
ATOM 15162 C CA . VAL E 5 204 ? 192.983 161.591 231.437 1.00 46.71 204 VAL D CA 1
ATOM 15163 C C . VAL E 5 204 ? 192.692 160.300 232.180 1.00 46.71 204 VAL D C 1
ATOM 15164 O O . VAL E 5 204 ? 192.879 159.214 231.621 1.00 46.71 204 VAL D O 1
ATOM 15168 N N . ARG E 5 205 ? 192.207 160.377 233.412 1.00 49.19 205 ARG D N 1
ATOM 15169 C CA . ARG E 5 205 ? 191.896 159.184 234.185 1.00 49.19 205 ARG D CA 1
ATOM 15170 C C . ARG E 5 205 ? 190.446 158.765 234.053 1.00 49.19 205 ARG D C 1
ATOM 15171 O O . ARG E 5 205 ? 190.151 157.572 234.064 1.00 49.19 205 ARG D O 1
ATOM 15179 N N . ALA E 5 206 ? 189.531 159.720 233.925 1.00 48.23 206 ALA D N 1
ATOM 15180 C CA . ALA E 5 206 ? 188.150 159.370 233.633 1.00 48.23 206 ALA D CA 1
ATOM 15181 C C . ALA E 5 206 ? 187.998 158.871 232.204 1.00 48.23 206 ALA D C 1
ATOM 15182 O O . ALA E 5 206 ? 187.145 158.019 231.935 1.00 48.23 206 ALA D O 1
ATOM 15184 N N . ALA E 5 207 ? 188.821 159.368 231.287 1.00 47.98 207 ALA D N 1
ATOM 15185 C CA . ALA E 5 207 ? 188.733 159.039 229.870 1.00 47.98 207 ALA D CA 1
ATOM 15186 C C . ALA E 5 207 ? 189.425 157.737 229.508 1.00 47.98 207 ALA D C 1
ATOM 15187 O O . ALA E 5 207 ? 189.450 157.379 228.330 1.00 47.98 207 ALA D O 1
ATOM 15189 N N . ILE E 5 208 ? 190.004 157.033 230.471 1.00 48.98 208 ILE D N 1
ATOM 15190 C CA . ILE E 5 208 ? 190.460 155.671 230.274 1.00 48.98 208 ILE D CA 1
ATOM 15191 C C . ILE E 5 208 ? 189.501 154.670 230.902 1.00 48.98 208 ILE D C 1
ATOM 15192 O O . ILE E 5 208 ? 189.242 153.608 230.333 1.00 48.98 208 ILE D O 1
ATOM 15197 N N . ALA E 5 209 ? 188.947 155.004 232.068 1.00 50.93 209 ALA D N 1
ATOM 15198 C CA . ALA E 5 209 ? 187.879 154.196 232.643 1.00 50.93 209 ALA D CA 1
ATOM 15199 C C . ALA E 5 209 ? 186.640 154.212 231.759 1.00 50.93 209 ALA D C 1
ATOM 15200 O O . ALA E 5 209 ? 185.956 153.193 231.624 1.00 50.93 209 ALA D O 1
ATOM 15202 N N . ALA E 5 210 ? 186.331 155.357 231.149 1.00 50.19 210 ALA D N 1
ATOM 15203 C CA . ALA E 5 210 ? 185.187 155.438 230.252 1.00 50.19 210 ALA D CA 1
ATOM 15204 C C . ALA E 5 210 ? 185.382 154.624 228.982 1.00 50.19 210 ALA D C 1
ATOM 15205 O O . ALA E 5 210 ? 184.393 154.283 228.327 1.00 50.19 210 ALA D O 1
ATOM 15207 N N . PHE E 5 211 ? 186.625 154.322 228.609 1.00 50.82 211 PHE D N 1
ATOM 15208 C CA . PHE E 5 211 ? 186.908 153.448 227.477 1.00 50.82 211 PHE D CA 1
ATOM 15209 C C . PHE E 5 211 ? 186.923 151.990 227.891 1.00 50.82 211 PHE D C 1
ATOM 15210 O O . PHE E 5 211 ? 186.443 151.128 227.149 1.00 50.82 211 PHE D O 1
ATOM 15218 N N . ARG E 5 212 ? 187.454 151.697 229.074 1.00 57.26 212 ARG D N 1
ATOM 15219 C CA . ARG E 5 212 ? 187.458 150.324 229.559 1.00 57.26 212 ARG D CA 1
ATOM 15220 C C . ARG E 5 212 ? 186.040 149.825 229.808 1.00 57.26 212 ARG D C 1
ATOM 15221 O O . ARG E 5 212 ? 185.698 148.695 229.450 1.00 57.26 212 ARG D O 1
ATOM 15229 N N . GLU E 5 213 ? 185.200 150.653 230.429 1.00 57.32 213 GLU D N 1
ATOM 15230 C CA . GLU E 5 213 ? 183.837 150.244 230.737 1.00 57.32 213 GLU D CA 1
ATOM 15231 C C . GLU E 5 213 ? 182.940 150.203 229.509 1.00 57.32 213 GLU D C 1
ATOM 15232 O O . GLU E 5 213 ? 181.796 149.748 229.617 1.00 57.32 213 GLU D O 1
ATOM 15238 N N . SER E 5 214 ? 183.417 150.671 228.359 1.00 58.96 214 SER D N 1
ATOM 15239 C CA . SER E 5 214 ? 182.689 150.532 227.107 1.00 58.96 214 SER D CA 1
ATOM 15240 C C . SER E 5 214 ? 183.249 149.432 226.219 1.00 58.96 214 SER D C 1
ATOM 15241 O O . SER E 5 214 ? 182.514 148.896 225.385 1.00 58.96 214 SER D O 1
ATOM 15244 N N . LYS E 5 215 ? 184.524 149.083 226.386 1.00 62.36 215 LYS D N 1
ATOM 15245 C CA . LYS E 5 215 ? 185.156 148.018 225.623 1.00 62.36 215 LYS D CA 1
ATOM 15246 C C . LYS E 5 215 ? 185.067 146.661 226.307 1.00 62.36 215 LYS D C 1
ATOM 15247 O O . LYS E 5 215 ? 185.155 145.633 225.628 1.00 62.36 215 LYS D O 1
ATOM 15253 N N . ILE E 5 216 ? 184.850 146.632 227.624 1.00 65.39 216 ILE D N 1
ATOM 15254 C CA . ILE E 5 216 ? 184.797 145.395 228.387 1.00 65.39 216 ILE D CA 1
ATOM 15255 C C . ILE E 5 216 ? 183.696 144.449 227.931 1.00 65.39 216 ILE D C 1
ATOM 15256 O O . ILE E 5 216 ? 183.706 143.276 228.306 1.00 65.39 216 ILE D O 1
ATOM 15261 N N . SER E 5 217 ? 182.748 144.928 227.123 1.00 71.46 217 SER D N 1
ATOM 15262 C CA . SER E 5 217 ? 181.647 144.095 226.652 1.00 71.46 217 SER D CA 1
ATOM 15263 C C . SER E 5 217 ? 182.090 143.017 225.674 1.00 71.46 217 SER D C 1
ATOM 15264 O O . SER E 5 217 ? 181.321 142.084 225.420 1.00 71.46 217 SER D O 1
ATOM 15267 N N . HIS E 5 218 ? 183.290 143.128 225.107 1.00 74.08 218 HIS D N 1
ATOM 15268 C CA . HIS E 5 218 ? 183.823 142.124 224.195 1.00 74.08 218 HIS D CA 1
ATOM 15269 C C . HIS E 5 218 ? 185.024 141.411 224.795 1.00 74.08 218 HIS D C 1
ATOM 15270 O O . HIS E 5 218 ? 185.788 140.761 224.073 1.00 74.08 218 HIS D O 1
ATOM 15277 N N . LEU E 5 219 ? 185.211 141.535 226.107 1.00 71.07 219 LEU D N 1
ATOM 15278 C CA . LEU E 5 219 ? 186.282 140.839 226.810 1.00 71.07 219 LEU D CA 1
ATOM 15279 C C . LEU E 5 219 ? 185.808 139.417 227.097 1.00 71.07 219 LEU D C 1
ATOM 15280 O O . LEU E 5 219 ? 185.392 139.068 228.205 1.00 71.07 219 LEU D O 1
ATOM 15285 N N . ASN E 5 220 ? 185.864 138.583 226.058 1.00 73.64 220 ASN D N 1
ATOM 15286 C CA . ASN E 5 220 ? 185.421 137.194 226.143 1.00 73.64 220 ASN D CA 1
ATOM 15287 C C . ASN E 5 220 ? 186.535 136.265 226.628 1.00 73.64 220 ASN D C 1
ATOM 15288 O O . ASN E 5 220 ? 186.410 135.637 227.684 1.00 73.64 220 ASN D O 1
ATOM 15293 N N . ASN E 5 221 ? 187.629 136.175 225.876 1.00 74.92 221 ASN D N 1
ATOM 15294 C CA . ASN E 5 221 ? 188.763 135.361 226.287 1.00 74.92 221 ASN D CA 1
ATOM 15295 C C . ASN E 5 221 ? 189.516 136.049 227.421 1.00 74.92 221 ASN D C 1
ATOM 15296 O O . ASN E 5 221 ? 189.488 137.274 227.555 1.00 74.92 221 ASN D O 1
ATOM 15301 N N . GLU E 5 222 ? 190.207 135.245 228.235 1.00 74.21 222 GLU D N 1
ATOM 15302 C CA . GLU E 5 222 ? 190.803 135.771 229.459 1.00 74.21 222 GLU D CA 1
ATOM 15303 C C . GLU E 5 222 ? 192.189 136.360 229.230 1.00 74.21 222 GLU D C 1
ATOM 15304 O O . GLU E 5 222 ? 192.547 137.369 229.853 1.00 74.21 222 GLU D O 1
ATOM 15310 N N . ILE E 5 223 ? 192.990 135.738 228.363 1.00 72.30 223 ILE D N 1
ATOM 15311 C CA . ILE E 5 223 ? 194.304 136.292 228.054 1.00 72.30 223 ILE D CA 1
ATOM 15312 C C . ILE E 5 223 ? 194.165 137.707 227.501 1.00 72.30 223 ILE D C 1
ATOM 15313 O O . ILE E 5 223 ? 194.940 138.607 227.851 1.00 72.30 223 ILE D O 1
ATOM 15318 N N . ASP E 5 224 ? 193.139 137.941 226.676 1.00 70.72 224 ASP D N 1
ATOM 15319 C CA . ASP E 5 224 ? 192.906 139.280 226.149 1.00 70.72 224 ASP D CA 1
ATOM 15320 C C . ASP E 5 224 ? 192.465 140.241 227.244 1.00 70.72 224 ASP D C 1
ATOM 15321 O O . ASP E 5 224 ? 192.851 141.413 227.227 1.00 70.72 224 ASP D O 1
ATOM 15326 N N . VAL E 5 225 ? 191.668 139.771 228.206 1.00 68.90 225 VAL D N 1
ATOM 15327 C CA . VAL E 5 225 ? 191.310 140.629 229.334 1.00 68.90 225 VAL D CA 1
ATOM 15328 C C . VAL E 5 225 ? 192.560 141.070 230.080 1.00 68.90 225 VAL D C 1
ATOM 15329 O O . VAL E 5 225 ? 192.721 142.250 230.420 1.00 68.90 225 VAL D O 1
ATOM 15333 N N . ASP E 5 226 ? 193.464 140.128 230.347 1.00 69.32 226 ASP D N 1
ATOM 15334 C CA . ASP E 5 226 ? 194.657 140.465 231.111 1.00 69.32 226 ASP D CA 1
ATOM 15335 C C . ASP E 5 226 ? 195.543 141.432 230.336 1.00 69.32 226 ASP D C 1
ATOM 15336 O O . ASP E 5 226 ? 196.070 142.395 230.907 1.00 69.32 226 ASP D O 1
ATOM 15341 N N . VAL E 5 227 ? 195.713 141.200 229.032 1.00 67.38 227 VAL D N 1
ATOM 15342 C CA . VAL E 5 227 ? 196.541 142.103 228.237 1.00 67.38 227 VAL D CA 1
ATOM 15343 C C . VAL E 5 227 ? 195.913 143.490 228.160 1.00 67.38 227 VAL D C 1
ATOM 15344 O O . VAL E 5 227 ? 196.614 144.504 228.245 1.00 67.38 227 VAL D O 1
ATOM 15348 N N . PHE E 5 228 ? 194.591 143.565 228.016 1.00 64.00 228 PHE D N 1
ATOM 15349 C CA . PHE E 5 228 ? 193.930 144.865 227.974 1.00 64.00 228 PHE D CA 1
ATOM 15350 C C . PHE E 5 228 ? 194.124 145.621 229.281 1.00 64.00 228 PHE D C 1
ATOM 15351 O O . PHE E 5 228 ? 194.438 146.820 229.276 1.00 64.00 228 PHE D O 1
ATOM 15359 N N . GLU E 5 229 ? 193.956 144.934 230.411 1.00 65.30 229 GLU D N 1
ATOM 15360 C CA . GLU E 5 229 ? 194.151 145.577 231.707 1.00 65.30 229 GLU D CA 1
ATOM 15361 C C . GLU E 5 229 ? 195.580 146.077 231.861 1.00 65.30 229 GLU D C 1
ATOM 15362 O O . GLU E 5 229 ? 195.815 147.221 232.285 1.00 65.30 229 GLU D O 1
ATOM 15368 N N . GLN E 5 230 ? 196.549 145.217 231.539 1.00 65.49 230 GLN D N 1
ATOM 15369 C CA . GLN E 5 230 ? 197.951 145.603 231.627 1.00 65.49 230 GLN D CA 1
ATOM 15370 C C . GLN E 5 230 ? 198.224 146.841 230.791 1.00 65.49 230 GLN D C 1
ATOM 15371 O O . GLN E 5 230 ? 198.876 147.783 231.252 1.00 65.49 230 GLN D O 1
ATOM 15377 N N . ALA E 5 231 ? 197.725 146.855 229.554 1.00 60.74 231 ALA D N 1
ATOM 15378 C CA . ALA E 5 231 ? 198.000 147.970 228.659 1.00 60.74 231 ALA D CA 1
ATOM 15379 C C . ALA E 5 231 ? 197.415 149.263 229.204 1.00 60.74 231 ALA D C 1
ATOM 15380 O O . ALA E 5 231 ? 198.088 150.297 229.223 1.00 60.74 231 ALA D O 1
ATOM 15382 N N . MET E 5 232 ? 196.168 149.224 229.672 1.00 60.04 232 MET D N 1
ATOM 15383 C CA . MET E 5 232 ? 195.540 150.453 230.147 1.00 60.04 232 MET D CA 1
ATOM 15384 C C . MET E 5 232 ? 196.264 151.012 231.370 1.00 60.04 232 MET D C 1
ATOM 15385 O O . MET E 5 232 ? 196.547 152.219 231.444 1.00 60.04 232 MET D O 1
ATOM 15390 N N . ALA E 5 233 ? 196.587 150.150 232.340 1.00 56.88 233 ALA D N 1
ATOM 15391 C CA . ALA E 5 233 ? 197.278 150.635 233.533 1.00 56.88 233 ALA D CA 1
ATOM 15392 C C . ALA E 5 233 ? 198.664 151.167 233.186 1.00 56.88 233 ALA D C 1
ATOM 15393 O O . ALA E 5 233 ? 199.062 152.258 233.630 1.00 56.88 233 ALA D O 1
ATOM 15395 N N . GLY E 5 234 ? 199.421 150.400 232.397 1.00 55.68 234 GLY D N 1
ATOM 15396 C CA . GLY E 5 234 ? 200.743 150.846 232.008 1.00 55.68 234 GLY D CA 1
ATOM 15397 C C . GLY E 5 234 ? 200.709 152.172 231.281 1.00 55.68 234 GLY D C 1
ATOM 15398 O O . GLY E 5 234 ? 201.548 153.041 231.516 1.00 55.68 234 GLY D O 1
ATOM 15399 N N . LEU E 5 235 ? 199.708 152.372 230.430 1.00 53.51 235 LEU D N 1
ATOM 15400 C CA . LEU E 5 235 ? 199.694 153.592 229.640 1.00 53.51 235 LEU D CA 1
ATOM 15401 C C . LEU E 5 235 ? 199.224 154.804 230.430 1.00 53.51 235 LEU D C 1
ATOM 15402 O O . LEU E 5 235 ? 199.678 155.915 230.146 1.00 53.51 235 LEU D O 1
ATOM 15407 N N . VAL E 5 236 ? 198.357 154.648 231.427 1.00 53.68 236 VAL D N 1
ATOM 15408 C CA . VAL E 5 236 ? 198.066 155.818 232.252 1.00 53.68 236 VAL D CA 1
ATOM 15409 C C . VAL E 5 236 ? 199.295 156.201 233.076 1.00 53.68 236 VAL D C 1
ATOM 15410 O O . VAL E 5 236 ? 199.714 157.374 233.098 1.00 53.68 236 VAL D O 1
ATOM 15414 N N . ILE E 5 237 ? 199.933 155.216 233.717 1.00 51.76 237 ILE D N 1
ATOM 15415 C CA . ILE E 5 237 ? 201.097 155.580 234.519 1.00 51.76 237 ILE D CA 1
ATOM 15416 C C . ILE E 5 237 ? 202.222 156.095 233.632 1.00 51.76 237 ILE D C 1
ATOM 15417 O O . ILE E 5 237 ? 203.083 156.842 234.102 1.00 51.76 237 ILE D O 1
ATOM 15422 N N . TYR E 5 238 ? 202.223 155.735 232.348 1.00 51.71 238 TYR D N 1
ATOM 15423 C CA . TYR E 5 238 ? 203.261 156.204 231.439 1.00 51.71 238 TYR D CA 1
ATOM 15424 C C . TYR E 5 238 ? 202.987 157.617 230.951 1.00 51.71 238 TYR D C 1
ATOM 15425 O O . TYR E 5 238 ? 203.901 158.444 230.916 1.00 51.71 238 TYR D O 1
ATOM 15434 N N . PHE E 5 239 ? 201.746 157.915 230.560 1.00 46.51 239 PHE D N 1
ATOM 15435 C CA . PHE E 5 239 ? 201.409 159.294 230.240 1.00 46.51 239 PHE D CA 1
ATOM 15436 C C . PHE E 5 239 ? 201.772 160.214 231.382 1.00 46.51 239 PHE D C 1
ATOM 15437 O O . PHE E 5 239 ? 202.053 161.394 231.164 1.00 46.51 239 PHE D O 1
ATOM 15445 N N . ASN E 5 240 ? 201.771 159.697 232.608 1.00 50.73 240 ASN D N 1
ATOM 15446 C CA . ASN E 5 240 ? 202.261 160.535 233.696 1.00 50.73 240 ASN D CA 1
ATOM 15447 C C . ASN E 5 240 ? 203.763 160.806 233.618 1.00 50.73 240 ASN D C 1
ATOM 15448 O O . ASN E 5 240 ? 204.232 161.755 234.253 1.00 50.73 240 ASN D O 1
ATOM 15453 N N . LYS E 5 241 ? 204.524 160.019 232.854 1.00 51.41 241 LYS D N 1
ATOM 15454 C CA . LYS E 5 241 ? 205.973 160.174 232.771 1.00 51.41 241 LYS D CA 1
ATOM 15455 C C . LYS E 5 241 ? 206.431 160.883 231.505 1.00 51.41 241 LYS D C 1
ATOM 15456 O O . LYS E 5 241 ? 207.630 160.892 231.214 1.00 51.41 241 LYS D O 1
ATOM 15462 N N . CYS E 5 242 ? 205.508 161.459 230.740 1.00 47.45 242 CYS D N 1
ATOM 15463 C CA . CYS E 5 242 ? 205.846 162.175 229.522 1.00 47.45 242 CYS D CA 1
ATOM 15464 C C . CYS E 5 242 ? 205.184 163.532 229.420 1.00 47.45 242 CYS D C 1
ATOM 15465 O O . CYS E 5 242 ? 205.498 164.276 228.489 1.00 47.45 242 CYS D O 1
ATOM 15468 N N . LEU E 5 243 ? 204.282 163.876 230.336 1.00 43.51 243 LEU D N 1
ATOM 15469 C CA . LEU E 5 243 ? 203.640 165.180 230.316 1.00 43.51 243 LEU D CA 1
ATOM 15470 C C . LEU E 5 243 ? 204.592 166.305 230.682 1.00 43.51 243 LEU D C 1
ATOM 15471 O O . LEU E 5 243 ? 204.291 167.468 230.407 1.00 43.51 243 LEU D O 1
ATOM 15476 N N . GLY E 5 244 ? 205.718 165.994 231.312 1.00 43.44 244 GLY D N 1
ATOM 15477 C CA . GLY E 5 244 ? 206.719 166.999 231.591 1.00 43.44 244 GLY D CA 1
ATOM 15478 C C . GLY E 5 244 ? 207.828 167.006 230.560 1.00 43.44 244 GLY D C 1
ATOM 15479 O O . GLY E 5 244 ? 208.487 168.029 230.353 1.00 43.44 244 GLY D O 1
ATOM 15480 N N . ASN E 5 245 ? 208.053 165.870 229.904 1.00 45.44 245 ASN D N 1
ATOM 15481 C CA . ASN E 5 245 ? 209.128 165.807 228.925 1.00 45.44 245 ASN D CA 1
ATOM 15482 C C . ASN E 5 245 ? 208.694 166.349 227.571 1.00 45.44 245 ASN D C 1
ATOM 15483 O O . ASN E 5 245 ? 209.153 167.410 227.138 1.00 45.44 245 ASN D O 1
ATOM 15488 N N . MET E 5 246 ? 207.763 165.660 226.906 1.00 42.54 246 MET D N 1
ATOM 15489 C CA . MET E 5 246 ? 207.663 165.819 225.461 1.00 42.54 246 MET D CA 1
ATOM 15490 C C . MET E 5 246 ? 206.244 165.988 224.949 1.00 42.54 246 MET D C 1
ATOM 15491 O O . MET E 5 246 ? 205.986 165.675 223.785 1.00 42.54 246 MET D O 1
ATOM 15496 N N . LEU E 5 247 ? 205.314 166.474 225.756 1.00 36.94 247 LEU D N 1
ATOM 15497 C CA . LEU E 5 247 ? 203.963 166.678 225.260 1.00 36.94 247 LEU D CA 1
ATOM 15498 C C . LEU E 5 247 ? 203.540 168.131 225.372 1.00 36.94 247 LEU D C 1
ATOM 15499 O O . LEU E 5 247 ? 202.343 168.414 225.457 1.00 36.94 247 LEU D O 1
ATOM 15504 N N . LEU E 5 248 ? 204.492 169.058 225.377 1.00 34.89 248 LEU D N 1
ATOM 15505 C CA . LEU E 5 248 ? 204.180 170.467 225.559 1.00 34.89 248 LEU D CA 1
ATOM 15506 C C . LEU E 5 248 ? 205.022 171.304 224.612 1.00 34.89 248 LEU D C 1
ATOM 15507 O O . LEU E 5 248 ? 206.192 170.999 224.375 1.00 34.89 248 LEU D O 1
ATOM 15512 N N . TYR E 5 249 ? 204.407 172.343 224.058 1.00 34.93 249 TYR D N 1
ATOM 15513 C CA . TYR E 5 249 ? 205.143 173.368 223.346 1.00 34.93 249 TYR D CA 1
ATOM 15514 C C . TYR E 5 249 ? 205.682 174.379 224.352 1.00 34.93 249 TYR D C 1
ATOM 15515 O O . TYR E 5 249 ? 205.156 174.520 225.457 1.00 34.93 249 TYR D O 1
ATOM 15524 N N . ARG E 5 250 ? 206.745 175.086 223.959 1.00 41.93 250 ARG D N 1
ATOM 15525 C CA . ARG E 5 250 ? 207.395 176.005 224.887 1.00 41.93 250 ARG D CA 1
ATOM 15526 C C . ARG E 5 250 ? 206.405 176.993 225.483 1.00 41.93 250 ARG D C 1
ATOM 15527 O O . ARG E 5 250 ? 206.442 177.249 226.691 1.00 41.93 250 ARG D O 1
ATOM 15535 N N . PHE E 5 251 ? 205.473 177.507 224.682 1.00 38.66 251 PHE D N 1
ATOM 15536 C CA . PHE E 5 251 ? 204.480 178.430 225.216 1.00 38.66 251 PHE D CA 1
ATOM 15537 C C . PHE E 5 251 ? 203.576 177.780 226.253 1.00 38.66 251 PHE D C 1
ATOM 15538 O O . PHE E 5 251 ? 202.759 178.475 226.865 1.00 38.66 251 PHE D O 1
ATOM 15546 N N . GLU E 5 252 ? 203.712 176.475 226.477 1.00 36.56 252 GLU D N 1
ATOM 15547 C CA . GLU E 5 252 ? 202.922 175.759 227.466 1.00 36.56 252 GLU D CA 1
ATOM 15548 C C . GLU E 5 252 ? 203.726 175.373 228.696 1.00 36.56 252 GLU D C 1
ATOM 15549 O O . GLU E 5 252 ? 203.193 174.694 229.576 1.00 36.56 252 GLU D O 1
ATOM 15555 N N . ARG E 5 253 ? 204.995 175.768 228.775 1.00 41.33 253 ARG D N 1
ATOM 15556 C CA . ARG E 5 253 ? 205.784 175.401 229.940 1.00 41.33 253 ARG D CA 1
ATOM 15557 C C . ARG E 5 253 ? 205.441 176.254 231.147 1.00 41.33 253 ARG D C 1
ATOM 15558 O O . ARG E 5 253 ? 205.353 175.730 232.262 1.00 41.33 253 ARG D O 1
ATOM 15566 N N . GLN E 5 254 ? 205.228 177.553 230.948 1.00 48.46 254 GLN D N 1
ATOM 15567 C CA . GLN E 5 254 ? 204.911 178.429 232.069 1.00 48.46 254 GLN D CA 1
ATOM 15568 C C . GLN E 5 254 ? 203.648 177.966 232.784 1.00 48.46 254 GLN D C 1
ATOM 15569 O O . GLN E 5 254 ? 203.665 177.732 233.997 1.00 48.46 254 GLN D O 1
ATOM 15575 N N . GLN E 5 255 ? 202.551 177.798 232.041 1.00 45.09 255 GLN D N 1
ATOM 15576 C CA . GLN E 5 255 ? 201.312 177.303 232.632 1.00 45.09 255 GLN D CA 1
ATOM 15577 C C . GLN E 5 255 ? 201.523 175.982 233.353 1.00 45.09 255 GLN D C 1
ATOM 15578 O O . GLN E 5 255 ? 200.750 175.634 234.248 1.00 45.09 255 GLN D O 1
ATOM 15584 N N . TYR E 5 256 ? 202.559 175.232 232.974 1.00 45.55 256 TYR D N 1
ATOM 15585 C CA . TYR E 5 256 ? 202.911 174.022 233.704 1.00 45.55 256 TYR D CA 1
ATOM 15586 C C . TYR E 5 256 ? 203.339 174.354 235.129 1.00 45.55 256 TYR D C 1
ATOM 15587 O O . TYR E 5 256 ? 202.705 173.905 236.095 1.00 45.55 256 TYR D O 1
ATOM 15596 N N . LEU E 5 257 ? 204.375 175.192 235.270 1.00 50.63 257 LEU D N 1
ATOM 15597 C CA . LEU E 5 257 ? 204.896 175.548 236.586 1.00 50.63 257 LEU D CA 1
ATOM 15598 C C . LEU E 5 257 ? 203.786 175.969 237.531 1.00 50.63 257 LEU D C 1
ATOM 15599 O O . LEU E 5 257 ? 203.658 175.417 238.629 1.00 50.63 257 LEU D O 1
ATOM 15604 N N . GLU E 5 258 ? 202.951 176.917 237.106 1.00 50.45 258 GLU D N 1
ATOM 15605 C CA . GLU E 5 258 ? 201.910 177.435 237.980 1.00 50.45 258 GLU D CA 1
ATOM 15606 C C . GLU E 5 258 ? 201.036 176.315 238.522 1.00 50.45 258 GLU D C 1
ATOM 15607 O O . GLU E 5 258 ? 200.776 176.255 239.729 1.00 50.45 258 GLU D O 1
ATOM 15613 N N . ILE E 5 259 ? 200.618 175.391 237.663 1.00 51.16 259 ILE D N 1
ATOM 15614 C CA . ILE E 5 259 ? 199.779 174.319 238.180 1.00 51.16 259 ILE D CA 1
ATOM 15615 C C . ILE E 5 259 ? 200.593 173.394 239.067 1.00 51.16 259 ILE D C 1
ATOM 15616 O O . ILE E 5 259 ? 200.126 172.991 240.140 1.00 51.16 259 ILE D O 1
ATOM 15621 N N . ARG E 5 260 ? 201.841 173.110 238.688 1.00 52.90 260 ARG D N 1
ATOM 15622 C CA . ARG E 5 260 ? 202.725 172.346 239.558 1.00 52.90 260 ARG D CA 1
ATOM 15623 C C . ARG E 5 260 ? 202.942 173.036 240.899 1.00 52.90 260 ARG D C 1
ATOM 15624 O O . ARG E 5 260 ? 203.383 172.388 241.853 1.00 52.90 260 ARG D O 1
ATOM 15632 N N . GLN E 5 261 ? 202.646 174.333 240.995 1.00 55.32 261 GLN D N 1
ATOM 15633 C CA . GLN E 5 261 ? 202.754 175.042 242.262 1.00 55.32 261 GLN D CA 1
ATOM 15634 C C . GLN E 5 261 ? 201.411 175.249 242.940 1.00 55.32 261 GLN D C 1
ATOM 15635 O O . GLN E 5 261 ? 201.380 175.572 244.131 1.00 55.32 261 GLN D O 1
ATOM 15641 N N . GLN E 5 262 ? 200.304 175.088 242.219 1.00 58.69 262 GLN D N 1
ATOM 15642 C CA . GLN E 5 262 ? 198.994 175.160 242.849 1.00 58.69 262 GLN D CA 1
ATOM 15643 C C . GLN E 5 262 ? 198.480 173.792 243.268 1.00 58.69 262 GLN D C 1
ATOM 15644 O O . GLN E 5 262 ? 197.664 173.706 244.191 1.00 58.69 262 GLN D O 1
ATOM 15650 N N . TYR E 5 263 ? 198.942 172.730 242.608 1.00 59.79 263 TYR D N 1
ATOM 15651 C CA . TYR E 5 263 ? 198.625 171.348 242.962 1.00 59.79 263 TYR D CA 1
ATOM 15652 C C . TYR E 5 263 ? 199.955 170.617 243.080 1.00 59.79 263 TYR D C 1
ATOM 15653 O O . TYR E 5 263 ? 200.446 170.039 242.103 1.00 59.79 263 TYR D O 1
ATOM 15662 N N . PRO E 5 264 ? 200.554 170.603 244.269 1.00 64.73 264 PRO D N 1
ATOM 15663 C CA . PRO E 5 264 ? 201.972 170.239 244.388 1.00 64.73 264 PRO D CA 1
ATOM 15664 C C . PRO E 5 264 ? 202.275 168.775 244.120 1.00 64.73 264 PRO D C 1
ATOM 15665 O O . PRO E 5 264 ? 203.220 168.463 243.388 1.00 64.73 264 PRO D O 1
ATOM 15669 N N . ASP E 5 265 ? 201.499 167.868 244.701 1.00 64.34 265 ASP D N 1
ATOM 15670 C CA . ASP E 5 265 ? 201.762 166.438 244.590 1.00 64.34 265 ASP D CA 1
ATOM 15671 C C . ASP E 5 265 ? 200.535 165.709 244.069 1.00 64.34 265 ASP D C 1
ATOM 15672 O O . ASP E 5 265 ? 200.075 164.717 244.637 1.00 64.34 265 ASP D O 1
ATOM 15677 N N . THR E 5 266 ? 199.981 166.212 242.975 1.00 62.00 266 THR D N 1
ATOM 15678 C CA . THR E 5 266 ? 198.943 165.518 242.232 1.00 62.00 266 THR D CA 1
ATOM 15679 C C . THR E 5 266 ? 199.565 164.817 241.032 1.00 62.00 266 THR D C 1
ATOM 15680 O O . THR E 5 266 ? 200.572 165.266 240.480 1.00 62.00 266 THR D O 1
ATOM 15684 N N . GLU E 5 267 ? 198.975 163.693 240.648 1.00 58.97 267 GLU D N 1
ATOM 15685 C CA . GLU E 5 267 ? 199.378 163.051 239.410 1.00 58.97 267 GLU D CA 1
ATOM 15686 C C . GLU E 5 267 ? 198.952 163.911 238.231 1.00 58.97 267 GLU D C 1
ATOM 15687 O O . GLU E 5 267 ? 197.877 164.511 238.236 1.00 58.97 267 GLU D O 1
ATOM 15693 N N . MET E 5 268 ? 199.815 163.983 237.219 1.00 54.43 268 MET D N 1
ATOM 15694 C CA . MET E 5 268 ? 199.503 164.808 236.059 1.00 54.43 268 MET D CA 1
ATOM 15695 C C . MET E 5 268 ? 198.341 164.239 235.262 1.00 54.43 268 MET D C 1
ATOM 15696 O O . MET E 5 268 ? 197.530 165.002 234.732 1.00 54.43 268 MET D O 1
ATOM 15701 N N . CYS E 5 269 ? 198.199 162.914 235.211 1.00 52.12 269 CYS D N 1
ATOM 15702 C CA . CYS E 5 269 ? 197.072 162.332 234.495 1.00 52.12 269 CYS D CA 1
ATOM 15703 C C . CYS E 5 269 ? 195.840 162.393 235.376 1.00 52.12 269 CYS D C 1
ATOM 15704 O O . CYS E 5 269 ? 195.082 161.429 235.490 1.00 52.12 269 CYS D O 1
ATOM 15707 N N . ASP E 5 270 ? 195.642 163.552 235.990 1.00 53.71 270 ASP D N 1
ATOM 15708 C CA . ASP E 5 270 ? 194.436 163.895 236.724 1.00 53.71 270 ASP D CA 1
ATOM 15709 C C . ASP E 5 270 ? 194.041 165.341 236.521 1.00 53.71 270 ASP D C 1
ATOM 15710 O O . ASP E 5 270 ? 192.894 165.697 236.809 1.00 53.71 270 ASP D O 1
ATOM 15715 N N . LEU E 5 271 ? 194.938 166.182 236.015 1.00 49.98 271 LEU D N 1
ATOM 15716 C CA . LEU E 5 271 ? 194.651 167.568 235.683 1.00 49.98 271 LEU D CA 1
ATOM 15717 C C . LEU E 5 271 ? 194.545 167.782 234.185 1.00 49.98 271 LEU D C 1
ATOM 15718 O O . LEU E 5 271 ? 193.530 168.283 233.697 1.00 49.98 271 LEU D O 1
ATOM 15723 N N . TYR E 5 272 ? 195.573 167.392 233.443 1.00 45.01 272 TYR D N 1
ATOM 15724 C CA . TYR E 5 272 ? 195.539 167.473 231.997 1.00 45.01 272 TYR D CA 1
ATOM 15725 C C . TYR E 5 272 ? 194.468 166.533 231.454 1.00 45.01 272 TYR D C 1
ATOM 15726 O O . TYR E 5 272 ? 193.979 165.643 232.150 1.00 45.01 272 TYR D O 1
ATOM 15735 N N . GLY E 5 273 ? 194.088 166.751 230.199 1.00 40.89 273 GLY D N 1
ATOM 15736 C CA . GLY E 5 273 ? 192.983 166.015 229.617 1.00 40.89 273 GLY D CA 1
ATOM 15737 C C . GLY E 5 273 ? 193.353 165.238 228.380 1.00 40.89 273 GLY D C 1
ATOM 15738 O O . GLY E 5 273 ? 194.527 164.949 228.151 1.00 40.89 273 GLY D O 1
ATOM 15739 N N . VAL E 5 274 ? 192.356 164.898 227.561 1.00 37.87 274 VAL D N 1
ATOM 15740 C CA . VAL E 5 274 ? 192.610 164.105 226.360 1.00 37.87 274 VAL D CA 1
ATOM 15741 C C . VAL E 5 274 ? 193.102 164.942 225.193 1.00 37.87 274 VAL D C 1
ATOM 15742 O O . VAL E 5 274 ? 193.534 164.374 224.184 1.00 37.87 274 VAL D O 1
ATOM 15746 N N . GLU E 5 275 ? 193.041 166.271 225.292 1.00 35.86 275 GLU D N 1
ATOM 15747 C CA . GLU E 5 275 ? 193.742 167.108 224.325 1.00 35.86 275 GLU D CA 1
ATOM 15748 C C . GLU E 5 275 ? 195.231 166.814 224.338 1.00 35.86 275 GLU D C 1
ATOM 15749 O O . GLU E 5 275 ? 195.876 166.792 223.286 1.00 35.86 275 GLU D O 1
ATOM 15755 N N . HIS E 5 276 ? 195.789 166.574 225.523 1.00 33.71 276 HIS D N 1
ATOM 15756 C CA . HIS E 5 276 ? 197.193 166.240 225.695 1.00 33.71 276 HIS D CA 1
ATOM 15757 C C . HIS E 5 276 ? 197.468 164.754 225.584 1.00 33.71 276 HIS D C 1
ATOM 15758 O O . HIS E 5 276 ? 198.632 164.360 225.500 1.00 33.71 276 HIS D O 1
ATOM 15765 N N . LEU E 5 277 ? 196.435 163.926 225.588 1.00 32.12 277 LEU D N 1
ATOM 15766 C CA . LEU E 5 277 ? 196.620 162.489 225.515 1.00 32.12 277 LEU D CA 1
ATOM 15767 C C . LEU E 5 277 ? 196.656 161.980 224.090 1.00 32.12 277 LEU D C 1
ATOM 15768 O O . LEU E 5 277 ? 197.374 161.017 223.811 1.00 32.12 277 LEU D O 1
ATOM 15773 N N . ILE E 5 278 ? 195.905 162.598 223.174 1.00 31.34 278 ILE D N 1
ATOM 15774 C CA . ILE E 5 278 ? 196.003 162.192 221.776 1.00 31.34 278 ILE D CA 1
ATOM 15775 C C . ILE E 5 278 ? 197.371 162.548 221.211 1.00 31.34 278 ILE D C 1
ATOM 15776 O O . ILE E 5 278 ? 197.850 161.893 220.280 1.00 31.34 278 ILE D O 1
ATOM 15781 N N . ARG E 5 279 ? 198.031 163.564 221.776 1.00 29.58 279 ARG D N 1
ATOM 15782 C CA . ARG E 5 279 ? 199.403 163.875 221.389 1.00 29.58 279 ARG D CA 1
ATOM 15783 C C . ARG E 5 279 ? 200.343 162.717 221.670 1.00 29.58 279 ARG D C 1
ATOM 15784 O O . ARG E 5 279 ? 201.400 162.610 221.042 1.00 29.58 279 ARG D O 1
ATOM 15792 N N . LEU E 5 280 ? 199.994 161.853 222.617 1.00 32.45 280 LEU D N 1
ATOM 15793 C CA . LEU E 5 280 ? 200.822 160.698 222.928 1.00 32.45 280 LEU D CA 1
ATOM 15794 C C . LEU E 5 280 ? 200.505 159.513 222.029 1.00 32.45 280 LEU D C 1
ATOM 15795 O O . LEU E 5 280 ? 201.417 158.782 221.628 1.00 32.45 280 LEU D O 1
ATOM 15800 N N . PHE E 5 281 ? 199.226 159.300 221.713 1.00 32.82 281 PHE D N 1
ATOM 15801 C CA . PHE E 5 281 ? 198.869 158.265 220.751 1.00 32.82 281 PHE D CA 1
ATOM 15802 C C . PHE E 5 281 ? 199.507 158.552 219.405 1.00 32.82 281 PHE D C 1
ATOM 15803 O O . PHE E 5 281 ? 200.094 157.669 218.775 1.00 32.82 281 PHE D O 1
ATOM 15811 N N . VAL E 5 282 ? 199.397 159.799 218.955 1.00 32.21 282 VAL D N 1
ATOM 15812 C CA . VAL E 5 282 ? 199.862 160.173 217.626 1.00 32.21 282 VAL D CA 1
ATOM 15813 C C . VAL E 5 282 ? 201.360 159.952 217.494 1.00 32.21 282 VAL D C 1
ATOM 15814 O O . VAL E 5 282 ? 201.839 159.452 216.472 1.00 32.21 282 VAL D O 1
ATOM 15818 N N . SER E 5 283 ? 202.118 160.297 218.530 1.00 37.11 283 SER D N 1
ATOM 15819 C CA . SER E 5 283 ? 203.578 160.277 218.476 1.00 37.11 283 SER D CA 1
ATOM 15820 C C . SER E 5 283 ? 204.148 158.929 218.893 1.00 37.11 283 SER D C 1
ATOM 15821 O O . SER E 5 283 ? 205.051 158.860 219.717 1.00 37.11 283 SER D O 1
ATOM 15824 N N . LEU E 5 284 ? 203.639 157.843 218.329 1.00 44.01 284 LEU D N 1
ATOM 15825 C CA . LEU E 5 284 ? 204.186 156.554 218.723 1.00 44.01 284 LEU D CA 1
ATOM 15826 C C . LEU E 5 284 ? 204.390 155.561 217.579 1.00 44.01 284 LEU D C 1
ATOM 15827 O O . LEU E 5 284 ? 204.160 154.363 217.770 1.00 44.01 284 LEU D O 1
ATOM 15832 N N . PRO E 5 285 ? 204.819 155.980 216.389 1.00 51.35 285 PRO D N 1
ATOM 15833 C CA . PRO E 5 285 ? 205.667 155.093 215.588 1.00 51.35 285 PRO D CA 1
ATOM 15834 C C . PRO E 5 285 ? 207.125 155.454 215.799 1.00 51.35 285 PRO D C 1
ATOM 15835 O O . PRO E 5 285 ? 208.036 154.688 215.468 1.00 51.35 285 PRO D O 1
ATOM 15839 N N . GLU E 5 286 ? 207.341 156.642 216.366 1.00 50.91 286 GLU D N 1
ATOM 15840 C CA . GLU E 5 286 ? 208.688 157.120 216.654 1.00 50.91 286 GLU D CA 1
ATOM 15841 C C . GLU E 5 286 ? 209.241 156.449 217.902 1.00 50.91 286 GLU D C 1
ATOM 15842 O O . GLU E 5 286 ? 210.239 155.725 217.844 1.00 50.91 286 GLU D O 1
ATOM 15848 N N . LEU E 5 287 ? 208.578 156.667 219.041 1.00 51.24 287 LEU D N 1
ATOM 15849 C CA . LEU E 5 287 ? 209.052 156.158 220.319 1.00 51.24 287 LEU D CA 1
ATOM 15850 C C . LEU E 5 287 ? 209.145 154.643 220.346 1.00 51.24 287 LEU D C 1
ATOM 15851 O O . LEU E 5 287 ? 209.810 154.093 221.228 1.00 51.24 287 LEU D O 1
ATOM 15856 N N . ILE E 5 288 ? 208.490 153.956 219.420 1.00 56.22 288 ILE D N 1
ATOM 15857 C CA . ILE E 5 288 ? 208.605 152.507 219.298 1.00 56.22 288 ILE D CA 1
ATOM 15858 C C . ILE E 5 288 ? 209.578 152.242 218.154 1.00 56.22 288 ILE D C 1
ATOM 15859 O O . ILE E 5 288 ? 209.207 152.181 216.983 1.00 56.22 288 ILE D O 1
ATOM 15864 N N . ASP E 5 289 ? 210.853 152.112 218.511 1.00 62.39 289 ASP D N 1
ATOM 15865 C CA . ASP E 5 289 ? 211.888 151.642 217.599 1.00 62.39 289 ASP D CA 1
ATOM 15866 C C . ASP E 5 289 ? 212.840 150.645 218.233 1.00 62.39 289 ASP D C 1
ATOM 15867 O O . ASP E 5 289 ? 213.564 149.963 217.500 1.00 62.39 289 ASP D O 1
ATOM 15872 N N . ARG E 5 290 ? 212.868 150.527 219.554 1.00 64.35 290 ARG D N 1
ATOM 15873 C CA . ARG E 5 290 ? 213.759 149.608 220.238 1.00 64.35 290 ARG D CA 1
ATOM 15874 C C . ARG E 5 290 ? 213.081 148.258 220.428 1.00 64.35 290 ARG D C 1
ATOM 15875 O O . ARG E 5 290 ? 212.352 148.054 221.400 1.00 64.35 290 ARG D O 1
ATOM 15883 N N . ASP E 5 294 ? 209.938 142.652 219.212 1.00 74.47 294 ASP D N 1
ATOM 15884 C CA . ASP E 5 294 ? 208.909 143.025 218.252 1.00 74.47 294 ASP D CA 1
ATOM 15885 C C . ASP E 5 294 ? 208.232 141.770 217.713 1.00 74.47 294 ASP D C 1
ATOM 15886 O O . ASP E 5 294 ? 208.306 141.476 216.521 1.00 74.47 294 ASP D O 1
ATOM 15891 N N . SER E 5 295 ? 207.574 141.025 218.601 1.00 74.70 295 SER D N 1
ATOM 15892 C CA . SER E 5 295 ? 206.901 139.791 218.218 1.00 74.70 295 SER D CA 1
ATOM 15893 C C . SER E 5 295 ? 205.397 139.981 218.045 1.00 74.70 295 SER D C 1
ATOM 15894 O O . SER E 5 295 ? 204.865 139.787 216.949 1.00 74.70 295 SER D O 1
ATOM 15897 N N . GLN E 5 296 ? 204.701 140.352 219.114 1.00 73.96 296 GLN D N 1
ATOM 15898 C CA . GLN E 5 296 ? 203.256 140.557 219.056 1.00 73.96 296 GLN D CA 1
ATOM 15899 C C . GLN E 5 296 ? 202.793 141.846 219.711 1.00 73.96 296 GLN D C 1
ATOM 15900 O O . GLN E 5 296 ? 201.891 142.500 219.191 1.00 73.96 296 GLN D O 1
ATOM 15906 N N . SER E 5 297 ? 203.408 142.235 220.829 1.00 71.69 297 SER D N 1
ATOM 15907 C CA . SER E 5 297 ? 202.782 143.190 221.737 1.00 71.69 297 SER D CA 1
ATOM 15908 C C . SER E 5 297 ? 202.593 144.563 221.105 1.00 71.69 297 SER D C 1
ATOM 15909 O O . SER E 5 297 ? 201.632 145.271 221.435 1.00 71.69 297 SER D O 1
ATOM 15912 N N . ILE E 5 298 ? 203.483 144.956 220.192 1.00 67.58 298 ILE D N 1
ATOM 15913 C CA . ILE E 5 298 ? 203.355 146.263 219.553 1.00 67.58 298 ILE D CA 1
ATOM 15914 C C . ILE E 5 298 ? 202.067 146.339 218.749 1.00 67.58 298 ILE D C 1
ATOM 15915 O O . ILE E 5 298 ? 201.386 147.373 218.732 1.00 67.58 298 ILE D O 1
ATOM 15920 N N . GLU E 5 299 ? 201.708 145.250 218.072 1.00 67.60 299 GLU D N 1
ATOM 15921 C CA . GLU E 5 299 ? 200.507 145.253 217.246 1.00 67.60 299 GLU D CA 1
ATOM 15922 C C . GLU E 5 299 ? 199.254 145.380 218.102 1.00 67.60 299 GLU D C 1
ATOM 15923 O O . GLU E 5 299 ? 198.368 146.190 217.808 1.00 67.60 299 GLU D O 1
ATOM 15929 N N . CYS E 5 300 ? 199.164 144.583 219.167 1.00 63.31 300 CYS D N 1
ATOM 15930 C CA . CYS E 5 300 ? 198.017 144.677 220.060 1.00 63.31 300 CYS D CA 1
ATOM 15931 C C . CYS E 5 300 ? 197.962 146.029 220.754 1.00 63.31 300 CYS D C 1
ATOM 15932 O O . CYS E 5 300 ? 196.880 146.485 221.138 1.00 63.31 300 CYS D O 1
ATOM 15935 N N . LEU E 5 301 ? 199.113 146.681 220.929 1.00 59.59 301 LEU D N 1
ATOM 15936 C CA . LEU E 5 301 ? 199.121 148.030 221.485 1.00 59.59 301 LEU D CA 1
ATOM 15937 C C . LEU E 5 301 ? 198.533 149.031 220.498 1.00 59.59 301 LEU D C 1
ATOM 15938 O O . LEU E 5 301 ? 197.586 149.760 220.816 1.00 59.59 301 LEU D O 1
ATOM 15943 N N . LEU E 5 302 ? 199.084 149.071 219.286 1.00 56.11 302 LEU D N 1
ATOM 15944 C CA . LEU E 5 302 ? 198.615 150.029 218.294 1.00 56.11 302 LEU D CA 1
ATOM 15945 C C . LEU E 5 302 ? 197.154 149.800 217.938 1.00 56.11 302 LEU D C 1
ATOM 15946 O O . LEU E 5 302 ? 196.451 150.745 217.566 1.00 56.11 302 LEU D O 1
ATOM 15951 N N . ASN E 5 303 ? 196.675 148.561 218.048 1.00 56.38 303 ASN D N 1
ATOM 15952 C CA . ASN E 5 303 ? 195.271 148.283 217.775 1.00 56.38 303 ASN D CA 1
ATOM 15953 C C . ASN E 5 303 ? 194.370 149.063 218.722 1.00 56.38 303 ASN D C 1
ATOM 15954 O O . ASN E 5 303 ? 193.456 149.778 218.290 1.00 56.38 303 ASN D O 1
ATOM 15959 N N . TYR E 5 304 ? 194.609 148.930 220.025 1.00 56.38 304 TYR D N 1
ATOM 15960 C CA . TYR E 5 304 ? 193.867 149.730 220.985 1.00 56.38 304 TYR D CA 1
ATOM 15961 C C . TYR E 5 304 ? 194.155 151.210 220.842 1.00 56.38 304 TYR D C 1
ATOM 15962 O O . TYR E 5 304 ? 193.294 152.020 221.184 1.00 56.38 304 TYR D O 1
ATOM 15971 N N . ILE E 5 305 ? 195.320 151.587 220.322 1.00 50.76 305 ILE D N 1
ATOM 15972 C CA . ILE E 5 305 ? 195.569 153.002 220.066 1.00 50.76 305 ILE D CA 1
ATOM 15973 C C . ILE E 5 305 ? 194.592 153.523 219.017 1.00 50.76 305 ILE D C 1
ATOM 15974 O O . ILE E 5 305 ? 193.959 154.571 219.195 1.00 50.76 305 ILE D O 1
ATOM 15979 N N . GLU E 5 306 ? 194.425 152.776 217.925 1.00 48.38 306 GLU D N 1
ATOM 15980 C CA . GLU E 5 306 ? 193.516 153.198 216.862 1.00 48.38 306 GLU D CA 1
ATOM 15981 C C . GLU E 5 306 ? 192.067 153.196 217.335 1.00 48.38 306 GLU D C 1
ATOM 15982 O O . GLU E 5 306 ? 191.299 154.126 217.043 1.00 48.38 306 GLU D O 1
ATOM 15988 N N . GLU E 5 307 ? 191.668 152.138 218.039 1.00 48.31 307 GLU D N 1
ATOM 15989 C CA . GLU E 5 307 ? 190.299 152.074 218.532 1.00 48.31 307 GLU D CA 1
ATOM 15990 C C . GLU E 5 307 ? 190.024 153.175 219.542 1.00 48.31 307 GLU D C 1
ATOM 15991 O O . GLU E 5 307 ? 188.918 153.713 219.580 1.00 48.31 307 GLU D O 1
ATOM 15997 N N . PHE E 5 308 ? 191.023 153.548 220.345 1.00 44.80 308 PHE D N 1
ATOM 15998 C CA . PHE E 5 308 ? 190.874 154.680 221.248 1.00 44.80 308 PHE D CA 1
ATOM 15999 C C . PHE E 5 308 ? 190.719 155.979 220.477 1.00 44.80 308 PHE D C 1
ATOM 16000 O O . PHE E 5 308 ? 189.906 156.831 220.842 1.00 44.80 308 PHE D O 1
ATOM 16008 N N . LEU E 5 309 ? 191.500 156.162 219.417 1.00 41.43 309 LEU D N 1
ATOM 16009 C CA . LEU E 5 309 ? 191.372 157.378 218.622 1.00 41.43 309 LEU D CA 1
ATOM 16010 C C . LEU E 5 309 ? 189.954 157.527 218.080 1.00 41.43 309 LEU D C 1
ATOM 16011 O O . LEU E 5 309 ? 189.305 158.571 218.261 1.00 41.43 309 LEU D O 1
ATOM 16016 N N . LYS E 5 310 ? 189.447 156.481 217.422 1.00 43.34 310 LYS D N 1
ATOM 16017 C CA . LYS E 5 310 ? 188.106 156.586 216.850 1.00 43.34 310 LYS D CA 1
ATOM 16018 C C . LYS E 5 310 ? 187.013 156.506 217.904 1.00 43.34 310 LYS D C 1
ATOM 16019 O O . LYS E 5 310 ? 185.870 156.863 217.617 1.00 43.34 310 LYS D O 1
ATOM 16025 N N . TYR E 5 311 ? 187.332 156.064 219.116 1.00 46.04 311 TYR D N 1
ATOM 16026 C CA . TYR E 5 311 ? 186.370 156.131 220.202 1.00 46.04 311 TYR D CA 1
ATOM 16027 C C . TYR E 5 311 ? 186.315 157.524 220.804 1.00 46.04 311 TYR D C 1
ATOM 16028 O O . TYR E 5 311 ? 185.279 157.925 221.341 1.00 46.04 311 TYR D O 1
ATOM 16037 N N . LEU E 5 312 ? 187.413 158.272 220.716 1.00 44.45 312 LEU D N 1
ATOM 16038 C CA . LEU E 5 312 ? 187.415 159.658 221.167 1.00 44.45 312 LEU D CA 1
ATOM 16039 C C . LEU E 5 312 ? 186.698 160.559 220.175 1.00 44.45 312 LEU D C 1
ATOM 16040 O O . LEU E 5 312 ? 185.887 161.403 220.573 1.00 44.45 312 LEU D O 1
ATOM 16045 N N . VAL E 5 313 ? 186.971 160.382 218.879 1.00 42.29 313 VAL D N 1
ATOM 16046 C CA . VAL E 5 313 ? 186.377 161.277 217.883 1.00 42.29 313 VAL D CA 1
ATOM 16047 C C . VAL E 5 313 ? 184.863 161.127 217.840 1.00 42.29 313 VAL D C 1
ATOM 16048 O O . VAL E 5 313 ? 184.149 162.065 217.472 1.00 42.29 313 VAL D O 1
ATOM 16052 N N . LEU E 5 314 ? 184.342 159.961 218.220 1.00 46.87 314 LEU D N 1
ATOM 16053 C CA . LEU E 5 314 ? 182.899 159.776 218.270 1.00 46.87 314 LEU D CA 1
ATOM 16054 C C . LEU E 5 314 ? 182.255 160.551 219.405 1.00 46.87 314 LEU D C 1
ATOM 16055 O O . LEU E 5 314 ? 181.054 160.827 219.345 1.00 46.87 314 LEU D O 1
ATOM 16060 N N . HIS E 5 315 ? 183.024 160.922 220.425 1.00 48.51 315 HIS D N 1
ATOM 16061 C CA . HIS E 5 315 ? 182.499 161.555 221.628 1.00 48.51 315 HIS D CA 1
ATOM 16062 C C . HIS E 5 315 ? 182.987 162.995 221.761 1.00 48.51 315 HIS D C 1
ATOM 16063 O O . HIS E 5 315 ? 183.411 163.424 222.833 1.00 48.51 315 HIS D O 1
ATOM 16070 N N . LYS E 5 316 ? 182.921 163.759 220.669 1.00 50.18 316 LYS D N 1
ATOM 16071 C CA . LYS E 5 316 ? 183.541 165.078 220.610 1.00 50.18 316 LYS D CA 1
ATOM 16072 C C . LYS E 5 316 ? 182.997 166.054 221.641 1.00 50.18 316 LYS D C 1
ATOM 16073 O O . LYS E 5 316 ? 183.546 167.150 221.771 1.00 50.18 316 LYS D O 1
ATOM 16079 N N . ASP E 5 317 ? 181.943 165.706 222.371 1.00 53.69 317 ASP D N 1
ATOM 16080 C CA . ASP E 5 317 ? 181.488 166.541 223.473 1.00 53.69 317 ASP D CA 1
ATOM 16081 C C . ASP E 5 317 ? 181.737 165.892 224.824 1.00 53.69 317 ASP D C 1
ATOM 16082 O O . ASP E 5 317 ? 181.199 166.350 225.835 1.00 53.69 317 ASP D O 1
ATOM 16087 N N . GLU E 5 318 ? 182.542 164.837 224.861 1.00 52.09 318 GLU D N 1
ATOM 16088 C CA . GLU E 5 318 ? 182.924 164.180 226.099 1.00 52.09 318 GLU D CA 1
ATOM 16089 C C . GLU E 5 318 ? 184.399 164.331 226.420 1.00 52.09 318 GLU D C 1
ATOM 16090 O O . GLU E 5 318 ? 184.770 164.281 227.592 1.00 52.09 318 GLU D O 1
ATOM 16096 N N . TYR E 5 319 ? 185.246 164.538 225.415 1.00 46.79 319 TYR D N 1
ATOM 16097 C CA . TYR E 5 319 ? 186.684 164.508 225.623 1.00 46.79 319 TYR D CA 1
ATOM 16098 C C . TYR E 5 319 ? 187.408 165.724 225.057 1.00 46.79 319 TYR D C 1
ATOM 16099 O O . TYR E 5 319 ? 188.639 165.698 224.961 1.00 46.79 319 TYR D O 1
ATOM 16108 N N . PHE E 5 320 ? 186.696 166.789 224.683 1.00 42.25 320 PHE D N 1
ATOM 16109 C CA . PHE E 5 320 ? 187.333 167.920 224.021 1.00 42.25 320 PHE D CA 1
ATOM 16110 C C . PHE E 5 320 ? 186.712 169.232 224.470 1.00 42.25 320 PHE D C 1
ATOM 16111 O O . PHE E 5 320 ? 185.584 169.281 224.964 1.00 42.25 320 PHE D O 1
ATOM 16119 N N . ILE E 5 321 ? 187.476 170.300 224.280 1.00 44.32 321 ILE D N 1
ATOM 16120 C CA . ILE E 5 321 ? 187.140 171.616 224.797 1.00 44.32 321 ILE D CA 1
ATOM 16121 C C . ILE E 5 321 ? 186.331 172.383 223.757 1.00 44.32 321 ILE D C 1
ATOM 16122 O O . ILE E 5 321 ? 186.355 172.080 222.563 1.00 44.32 321 ILE D O 1
ATOM 16127 N N . LYS E 5 322 ? 185.596 173.389 224.222 1.00 46.78 322 LYS D N 1
ATOM 16128 C CA . LYS E 5 322 ? 184.781 174.226 223.355 1.00 46.78 322 LYS D CA 1
ATOM 16129 C C . LYS E 5 322 ? 185.429 175.567 223.036 1.00 46.78 322 LYS D C 1
ATOM 16130 O O . LYS E 5 322 ? 184.845 176.355 222.288 1.00 46.78 322 LYS D O 1
ATOM 16136 N N . GLU E 5 323 ? 186.610 175.845 223.579 1.00 42.78 323 GLU D N 1
ATOM 16137 C CA . GLU E 5 323 ? 187.327 177.080 223.298 1.00 42.78 323 GLU D CA 1
ATOM 16138 C C . GLU E 5 323 ? 188.750 176.957 223.827 1.00 42.78 323 GLU D C 1
ATOM 16139 O O . GLU E 5 323 ? 189.001 176.251 224.807 1.00 42.78 323 GLU D O 1
ATOM 16145 N N . TYR E 5 324 ? 189.676 177.643 223.166 1.00 37.54 324 TYR D N 1
ATOM 16146 C CA . TYR E 5 324 ? 191.009 177.843 223.708 1.00 37.54 324 TYR D CA 1
ATOM 16147 C C . TYR E 5 324 ? 191.027 179.156 224.472 1.00 37.54 324 TYR D C 1
ATOM 16148 O O . TYR E 5 324 ? 190.434 180.144 224.036 1.00 37.54 324 TYR D O 1
ATOM 16157 N N . GLN E 5 325 ? 191.687 179.157 225.624 1.00 38.76 325 GLN D N 1
ATOM 16158 C CA . GLN E 5 325 ? 191.674 180.322 226.496 1.00 38.76 325 GLN D CA 1
ATOM 16159 C C . GLN E 5 325 ? 192.683 181.358 226.028 1.00 38.76 325 GLN D C 1
ATOM 16160 O O . GLN E 5 325 ? 193.723 181.027 225.458 1.00 38.76 325 GLN D O 1
ATOM 16166 N N . ASN E 5 326 ? 192.364 182.625 226.270 1.00 35.55 326 ASN D N 1
ATOM 16167 C CA . ASN E 5 326 ? 193.258 183.721 225.918 1.00 35.55 326 ASN D CA 1
ATOM 16168 C C . ASN E 5 326 ? 194.374 183.828 226.950 1.00 35.55 326 ASN D C 1
ATOM 16169 O O . ASN E 5 326 ? 194.105 184.049 228.135 1.00 35.55 326 ASN D O 1
ATOM 16174 N N . ALA E 5 327 ? 195.619 183.682 226.507 1.00 40.11 327 ALA D N 1
ATOM 16175 C CA . ALA E 5 327 ? 196.743 183.745 227.429 1.00 40.11 327 ALA D CA 1
ATOM 16176 C C . ALA E 5 327 ? 196.807 185.127 228.068 1.00 40.11 327 ALA D C 1
ATOM 16177 O O . ALA E 5 327 ? 196.855 186.133 227.349 1.00 40.11 327 ALA D O 1
ATOM 16179 N N . PRO E 5 328 ? 196.802 185.221 229.396 1.00 44.60 328 PRO D N 1
ATOM 16180 C CA . PRO E 5 328 ? 196.705 186.527 230.071 1.00 44.60 328 PRO D CA 1
ATOM 16181 C C . PRO E 5 328 ? 197.819 187.471 229.655 1.00 44.60 328 PRO D C 1
ATOM 16182 O O . PRO E 5 328 ? 198.873 187.033 229.170 1.00 44.60 328 PRO D O 1
ATOM 16186 N N . PRO E 5 329 ? 197.615 188.782 229.827 1.00 47.78 329 PRO D N 1
ATOM 16187 C CA . PRO E 5 329 ? 198.657 189.744 229.416 1.00 47.78 329 PRO D CA 1
ATOM 16188 C C . PRO E 5 329 ? 199.964 189.584 230.171 1.00 47.78 329 PRO D C 1
ATOM 16189 O O . PRO E 5 329 ? 201.037 189.652 229.560 1.00 47.78 329 PRO D O 1
ATOM 16193 N N . ASN E 5 330 ? 199.906 189.377 231.491 1.00 49.38 330 ASN D N 1
ATOM 16194 C CA . ASN E 5 330 ? 201.115 189.100 232.256 1.00 49.38 330 ASN D CA 1
ATOM 16195 C C . ASN E 5 330 ? 201.758 187.778 231.864 1.00 49.38 330 ASN D C 1
ATOM 16196 O O . ASN E 5 330 ? 202.967 187.616 232.056 1.00 49.38 330 ASN D O 1
ATOM 16201 N N . TYR E 5 331 ? 200.983 186.835 231.315 1.00 46.90 331 TYR D N 1
ATOM 16202 C CA . TYR E 5 331 ? 201.522 185.520 230.984 1.00 46.90 331 TYR D CA 1
ATOM 16203 C C . TYR E 5 331 ? 202.519 185.595 229.840 1.00 46.90 331 TYR D C 1
ATOM 16204 O O . TYR E 5 331 ? 203.515 184.864 229.832 1.00 46.90 331 TYR D O 1
ATOM 16213 N N . ARG E 5 332 ? 202.253 186.447 228.850 1.00 50.63 332 ARG D N 1
ATOM 16214 C CA . ARG E 5 332 ? 203.063 186.438 227.637 1.00 50.63 332 ARG D CA 1
ATOM 16215 C C . ARG E 5 332 ? 204.522 186.748 227.942 1.00 50.63 332 ARG D C 1
ATOM 16216 O O . ARG E 5 332 ? 205.427 186.089 227.421 1.00 50.63 332 ARG D O 1
ATOM 16224 N N . SER E 5 333 ? 204.764 187.733 228.807 1.00 53.88 333 SER D N 1
ATOM 16225 C CA . SER E 5 333 ? 206.117 188.198 229.078 1.00 53.88 333 SER D CA 1
ATOM 16226 C C . SER E 5 333 ? 206.970 187.164 229.797 1.00 53.88 333 SER D C 1
ATOM 16227 O O . SER E 5 333 ? 208.199 187.217 229.689 1.00 53.88 333 SER D O 1
ATOM 16230 N N . LEU E 5 334 ? 206.357 186.225 230.516 1.00 55.32 334 LEU D N 1
ATOM 16231 C CA . LEU E 5 334 ? 207.123 185.290 231.328 1.00 55.32 334 LEU D CA 1
ATOM 16232 C C . LEU E 5 334 ? 207.737 184.156 230.522 1.00 55.32 334 LEU D C 1
ATOM 16233 O O . LEU E 5 334 ? 208.660 183.499 231.012 1.00 55.32 334 LEU D O 1
ATOM 16238 N N . VAL E 5 335 ? 207.254 183.909 229.307 1.00 51.30 335 VAL D N 1
ATOM 16239 C CA . VAL E 5 335 ? 207.732 182.782 228.517 1.00 51.30 335 VAL D CA 1
ATOM 16240 C C . VAL E 5 335 ? 208.726 183.191 227.437 1.00 51.30 335 VAL D C 1
ATOM 16241 O O . VAL E 5 335 ? 209.515 182.347 226.989 1.00 51.30 335 VAL D O 1
ATOM 16245 N N . GLY E 5 336 ? 208.728 184.455 227.021 1.00 53.49 336 GLY D N 1
ATOM 16246 C CA . GLY E 5 336 ? 209.579 184.887 225.932 1.00 53.49 336 GLY D CA 1
ATOM 16247 C C . GLY E 5 336 ? 208.900 185.854 224.985 1.00 53.49 336 GLY D C 1
ATOM 16248 O O . GLY E 5 336 ? 209.480 186.242 223.968 1.00 53.49 336 GLY D O 1
ATOM 16249 N N . VAL E 5 337 ? 207.671 186.249 225.302 1.00 53.73 337 VAL D N 1
ATOM 16250 C CA . VAL E 5 337 ? 206.973 187.271 224.528 1.00 53.73 337 VAL D CA 1
ATOM 16251 C C . VAL E 5 337 ? 207.196 188.628 225.194 1.00 53.73 337 VAL D C 1
ATOM 16252 O O . VAL E 5 337 ? 207.800 188.705 226.262 1.00 53.73 337 VAL D O 1
ATOM 16257 N N . LYS F 5 169 ? 176.538 155.885 195.833 1.00 47.03 169 LYS E N 1
ATOM 16258 C CA . LYS F 5 169 ? 177.966 155.741 196.030 1.00 47.03 169 LYS E CA 1
ATOM 16259 C C . LYS F 5 169 ? 178.327 154.288 196.252 1.00 47.03 169 LYS E C 1
ATOM 16260 O O . LYS F 5 169 ? 179.271 153.795 195.666 1.00 47.03 169 LYS E O 1
ATOM 16266 N N . HIS F 5 170 ? 177.578 153.595 197.101 1.00 49.73 170 HIS E N 1
ATOM 16267 C CA . HIS F 5 170 ? 177.797 152.171 197.299 1.00 49.73 170 HIS E CA 1
ATOM 16268 C C . HIS F 5 170 ? 176.529 151.330 197.303 1.00 49.73 170 HIS E C 1
ATOM 16269 O O . HIS F 5 170 ? 176.613 150.134 197.003 1.00 49.73 170 HIS E O 1
ATOM 16276 N N . LYS F 5 171 ? 175.362 151.903 197.600 1.00 51.25 171 LYS E N 1
ATOM 16277 C CA . LYS F 5 171 ? 174.195 151.117 197.977 1.00 51.25 171 LYS E CA 1
ATOM 16278 C C . LYS F 5 171 ? 172.947 151.555 197.228 1.00 51.25 171 LYS E C 1
ATOM 16279 O O . LYS F 5 171 ? 172.748 152.742 196.962 1.00 51.25 171 LYS E O 1
ATOM 16285 N N . ILE F 5 172 ? 172.103 150.576 196.914 1.00 49.50 172 ILE E N 1
ATOM 16286 C CA . ILE F 5 172 ? 170.747 150.787 196.425 1.00 49.50 172 ILE E CA 1
ATOM 16287 C C . ILE F 5 172 ? 169.790 150.051 197.355 1.00 49.50 172 ILE E C 1
ATOM 16288 O O . ILE F 5 172 ? 170.215 149.468 198.356 1.00 49.50 172 ILE E O 1
ATOM 16293 N N . SER F 5 173 ? 168.496 150.085 197.050 1.00 52.43 173 SER E N 1
ATOM 16294 C CA . SER F 5 173 ? 167.498 149.288 197.765 1.00 52.43 173 SER E CA 1
ATOM 16295 C C . SER F 5 173 ? 166.627 148.593 196.726 1.00 52.43 173 SER E C 1
ATOM 16296 O O . SER F 5 173 ? 165.570 149.105 196.355 1.00 52.43 173 SER E O 1
ATOM 16299 N N . VAL F 5 174 ? 167.065 147.428 196.264 1.00 52.65 174 VAL E N 1
ATOM 16300 C CA . VAL F 5 174 ? 166.278 146.622 195.335 1.00 52.65 174 VAL E CA 1
ATOM 16301 C C . VAL F 5 174 ? 165.150 145.965 196.120 1.00 52.65 174 VAL E C 1
ATOM 16302 O O . VAL F 5 174 ? 165.417 145.114 196.980 1.00 52.65 174 VAL E O 1
ATOM 16306 N N . PRO F 5 175 ? 163.890 146.319 195.872 1.00 54.20 175 PRO E N 1
ATOM 16307 C CA . PRO F 5 175 ? 162.800 145.767 196.681 1.00 54.20 175 PRO E CA 1
ATOM 16308 C C . PRO F 5 175 ? 162.619 144.290 196.390 1.00 54.20 175 PRO E C 1
ATOM 16309 O O . PRO F 5 175 ? 162.744 143.848 195.247 1.00 54.20 175 PRO E O 1
ATOM 16313 N N . ASP F 5 176 ? 162.288 143.526 197.431 1.00 59.27 176 ASP E N 1
ATOM 16314 C CA . ASP F 5 176 ? 162.436 142.078 197.344 1.00 59.27 176 ASP E CA 1
ATOM 16315 C C . ASP F 5 176 ? 161.330 141.432 196.522 1.00 59.27 176 ASP E C 1
ATOM 16316 O O . ASP F 5 176 ? 160.675 140.487 196.969 1.00 59.27 176 ASP E O 1
ATOM 16321 N N . VAL F 5 177 ? 161.138 141.940 195.306 1.00 59.34 177 VAL E N 1
ATOM 16322 C CA . VAL F 5 177 ? 160.400 141.251 194.261 1.00 59.34 177 VAL E CA 1
ATOM 16323 C C . VAL F 5 177 ? 161.280 140.987 193.047 1.00 59.34 177 VAL E C 1
ATOM 16324 O O . VAL F 5 177 ? 161.210 139.914 192.441 1.00 59.34 177 VAL E O 1
ATOM 16328 N N . LEU F 5 178 ? 162.125 141.947 192.691 1.00 57.60 178 LEU E N 1
ATOM 16329 C CA . LEU F 5 178 ? 163.047 141.823 191.576 1.00 57.60 178 LEU E CA 1
ATOM 16330 C C . LEU F 5 178 ? 164.398 141.331 192.072 1.00 57.60 178 LEU E C 1
ATOM 16331 O O . LEU F 5 178 ? 165.203 140.819 191.298 1.00 57.60 178 LEU E O 1
ATOM 16336 N N . LEU F 5 180 ? 163.401 138.752 193.357 1.00 59.38 180 LEU E N 1
ATOM 16337 C CA . LEU F 5 180 ? 163.299 137.335 193.039 1.00 59.38 180 LEU E CA 1
ATOM 16338 C C . LEU F 5 180 ? 163.258 137.113 191.532 1.00 59.38 180 LEU E C 1
ATOM 16339 O O . LEU F 5 180 ? 163.375 135.984 191.067 1.00 59.38 180 LEU E O 1
ATOM 16344 N N . TRP F 5 181 ? 163.108 138.191 190.764 1.00 60.72 181 TRP E N 1
ATOM 16345 C CA . TRP F 5 181 ? 163.041 138.054 189.314 1.00 60.72 181 TRP E CA 1
ATOM 16346 C C . TRP F 5 181 ? 164.419 138.027 188.670 1.00 60.72 181 TRP E C 1
ATOM 16347 O O . TRP F 5 181 ? 164.689 137.172 187.821 1.00 60.72 181 TRP E O 1
ATOM 16358 N N . LEU F 5 182 ? 165.292 138.951 189.076 1.00 58.13 182 LEU E N 1
ATOM 16359 C CA . LEU F 5 182 ? 166.589 139.109 188.425 1.00 58.13 182 LEU E CA 1
ATOM 16360 C C . LEU F 5 182 ? 167.344 137.792 188.357 1.00 58.13 182 LEU E C 1
ATOM 16361 O O . LEU F 5 182 ? 167.760 137.353 187.278 1.00 58.13 182 LEU E O 1
ATOM 16366 N N . VAL F 5 183 ? 167.506 137.132 189.503 1.00 60.19 183 VAL E N 1
ATOM 16367 C CA . VAL F 5 183 ? 168.249 135.881 189.528 1.00 60.19 183 VAL E CA 1
ATOM 16368 C C . VAL F 5 183 ? 167.536 134.822 188.703 1.00 60.19 183 VAL E C 1
ATOM 16369 O O . VAL F 5 183 ? 168.183 133.999 188.042 1.00 60.19 183 VAL E O 1
ATOM 16373 N N . ASP F 5 184 ? 166.202 134.838 188.694 1.00 63.05 184 ASP E N 1
ATOM 16374 C CA . ASP F 5 184 ? 165.472 133.958 187.788 1.00 63.05 184 ASP E CA 1
ATOM 16375 C C . ASP F 5 184 ? 165.805 134.284 186.339 1.00 63.05 184 ASP E C 1
ATOM 16376 O O . ASP F 5 184 ? 166.076 133.384 185.535 1.00 63.05 184 ASP E O 1
ATOM 16381 N N . ASP F 5 185 ? 165.803 135.577 185.994 1.00 61.56 185 ASP E N 1
ATOM 16382 C CA . ASP F 5 185 ? 166.307 136.006 184.695 1.00 61.56 185 ASP E CA 1
ATOM 16383 C C . ASP F 5 185 ? 167.658 135.381 184.402 1.00 61.56 185 ASP E C 1
ATOM 16384 O O . ASP F 5 185 ? 167.948 135.004 183.263 1.00 61.56 185 ASP E O 1
ATOM 16389 N N . TRP F 5 186 ? 168.494 135.259 185.432 1.00 60.60 186 TRP E N 1
ATOM 16390 C CA . TRP F 5 186 ? 169.813 134.670 185.261 1.00 60.60 186 TRP E CA 1
ATOM 16391 C C . TRP F 5 186 ? 169.710 133.212 184.851 1.00 60.60 186 TRP E C 1
ATOM 16392 O O . TRP F 5 186 ? 170.393 132.770 183.922 1.00 60.60 186 TRP E O 1
ATOM 16403 N N . GLU F 5 187 ? 168.837 132.457 185.519 1.00 64.99 187 GLU E N 1
ATOM 16404 C CA . GLU F 5 187 ? 168.791 131.012 185.334 1.00 64.99 187 GLU E CA 1
ATOM 16405 C C . GLU F 5 187 ? 168.395 130.645 183.909 1.00 64.99 187 GLU E C 1
ATOM 16406 O O . GLU F 5 187 ? 169.146 129.972 183.192 1.00 64.99 187 GLU E O 1
ATOM 16412 N N . ASN F 5 188 ? 167.211 131.091 183.485 1.00 65.13 188 ASN E N 1
ATOM 16413 C CA . ASN F 5 188 ? 166.616 130.634 182.234 1.00 65.13 188 ASN E CA 1
ATOM 16414 C C . ASN F 5 188 ? 167.553 130.845 181.049 1.00 65.13 188 ASN E C 1
ATOM 16415 O O . ASN F 5 188 ? 167.846 129.909 180.304 1.00 65.13 188 ASN E O 1
ATOM 16420 N N . ILE F 5 189 ? 168.044 132.071 180.868 1.00 63.93 189 ILE E N 1
ATOM 16421 C CA . ILE F 5 189 ? 168.907 132.355 179.724 1.00 63.93 189 ILE E CA 1
ATOM 16422 C C . ILE F 5 189 ? 170.130 131.452 179.726 1.00 63.93 189 ILE E C 1
ATOM 16423 O O . ILE F 5 189 ? 170.646 131.083 178.664 1.00 63.93 189 ILE E O 1
ATOM 16428 N N . THR F 5 190 ? 170.586 131.042 180.905 1.00 64.52 190 THR E N 1
ATOM 16429 C CA . THR F 5 190 ? 171.868 130.364 181.034 1.00 64.52 190 THR E CA 1
ATOM 16430 C C . THR F 5 190 ? 171.728 128.866 181.298 1.00 64.52 190 THR E C 1
ATOM 16431 O O . THR F 5 190 ? 172.325 128.055 180.583 1.00 64.52 190 THR E O 1
ATOM 16435 N N . LYS F 5 191 ? 170.966 128.474 182.323 1.00 64.45 191 LYS E N 1
ATOM 16436 C CA . LYS F 5 191 ? 170.850 127.052 182.639 1.00 64.45 191 LYS E CA 1
ATOM 16437 C C . LYS F 5 191 ? 169.627 126.409 181.984 1.00 64.45 191 LYS E C 1
ATOM 16438 O O . LYS F 5 191 ? 169.765 125.537 181.119 1.00 64.45 191 LYS E O 1
ATOM 16444 N N . ASN F 5 192 ? 168.425 126.842 182.367 1.00 66.59 192 ASN E N 1
ATOM 16445 C CA . ASN F 5 192 ? 167.195 126.338 181.754 1.00 66.59 192 ASN E CA 1
ATOM 16446 C C . ASN F 5 192 ? 166.980 127.067 180.429 1.00 66.59 192 ASN E C 1
ATOM 16447 O O . ASN F 5 192 ? 166.078 127.888 180.267 1.00 66.59 192 ASN E O 1
ATOM 16452 N N . GLN F 5 193 ? 167.829 126.708 179.468 1.00 66.81 193 GLN E N 1
ATOM 16453 C CA . GLN F 5 193 ? 168.097 127.487 178.265 1.00 66.81 193 GLN E CA 1
ATOM 16454 C C . GLN F 5 193 ? 166.822 128.026 177.630 1.00 66.81 193 GLN E C 1
ATOM 16455 O O . GLN F 5 193 ? 165.946 127.263 177.218 1.00 66.81 193 GLN E O 1
ATOM 16461 N N . GLN F 5 194 ? 166.733 129.351 177.554 1.00 66.24 194 GLN E N 1
ATOM 16462 C CA . GLN F 5 194 ? 165.586 130.060 176.996 1.00 66.24 194 GLN E CA 1
ATOM 16463 C C . GLN F 5 194 ? 166.090 131.374 176.406 1.00 66.24 194 GLN E C 1
ATOM 16464 O O . GLN F 5 194 ? 167.296 131.589 176.273 1.00 66.24 194 GLN E O 1
ATOM 16470 N N . LEU F 5 195 ? 165.163 132.263 176.052 1.00 66.26 195 LEU E N 1
ATOM 16471 C CA . LEU F 5 195 ? 165.519 133.499 175.367 1.00 66.26 195 LEU E CA 1
ATOM 16472 C C . LEU F 5 195 ? 164.377 134.500 175.467 1.00 66.26 195 LEU E C 1
ATOM 16473 O O . LEU F 5 195 ? 163.230 134.145 175.745 1.00 66.26 195 LEU E O 1
ATOM 16478 N N . ILE F 5 196 ? 164.719 135.762 175.223 1.00 65.29 196 ILE E N 1
ATOM 16479 C CA . ILE F 5 196 ? 163.761 136.854 175.078 1.00 65.29 196 ILE E CA 1
ATOM 16480 C C . ILE F 5 196 ? 163.868 137.343 173.642 1.00 65.29 196 ILE E C 1
ATOM 16481 O O . ILE F 5 196 ? 164.883 137.939 173.260 1.00 65.29 196 ILE E O 1
ATOM 16486 N N . ALA F 5 197 ? 162.851 137.065 172.832 1.00 65.44 197 ALA E N 1
ATOM 16487 C CA . ALA F 5 197 ? 162.763 137.713 171.532 1.00 65.44 197 ALA E CA 1
ATOM 16488 C C . ALA F 5 197 ? 162.520 139.200 171.741 1.00 65.44 197 ALA E C 1
ATOM 16489 O O . ALA F 5 197 ? 161.600 139.595 172.464 1.00 65.44 197 ALA E O 1
ATOM 16491 N N . ILE F 5 198 ? 163.336 140.032 171.101 1.00 65.86 198 ILE E N 1
ATOM 16492 C CA . ILE F 5 198 ? 163.397 141.435 171.510 1.00 65.86 198 ILE E CA 1
ATOM 16493 C C . ILE F 5 198 ? 162.903 142.416 170.448 1.00 65.86 198 ILE E C 1
ATOM 16494 O O . ILE F 5 198 ? 163.555 143.442 170.205 1.00 65.86 198 ILE E O 1
ATOM 16499 N N . PRO F 5 199 ? 161.772 142.155 169.790 1.00 65.50 199 PRO E N 1
ATOM 16500 C CA . PRO F 5 199 ? 160.827 143.249 169.547 1.00 65.50 199 PRO E CA 1
ATOM 16501 C C . PRO F 5 199 ? 159.866 143.316 170.721 1.00 65.50 199 PRO E C 1
ATOM 16502 O O . PRO F 5 199 ? 159.199 142.322 171.023 1.00 65.50 199 PRO E O 1
ATOM 16506 N N . ARG F 5 200 ? 159.789 144.449 171.409 1.00 61.38 200 ARG E N 1
ATOM 16507 C CA . ARG F 5 200 ? 159.050 144.516 172.659 1.00 61.38 200 ARG E CA 1
ATOM 16508 C C . ARG F 5 200 ? 158.133 145.725 172.674 1.00 61.38 200 ARG E C 1
ATOM 16509 O O . ARG F 5 200 ? 158.456 146.776 172.121 1.00 61.38 200 ARG E O 1
ATOM 16517 N N . ASN F 5 201 ? 156.972 145.549 173.307 1.00 60.76 201 ASN E N 1
ATOM 16518 C CA . ASN F 5 201 ? 156.026 146.611 173.595 1.00 60.76 201 ASN E CA 1
ATOM 16519 C C . ASN F 5 201 ? 155.452 146.261 174.965 1.00 60.76 201 ASN E C 1
ATOM 16520 O O . ASN F 5 201 ? 154.928 145.150 175.143 1.00 60.76 201 ASN E O 1
ATOM 16525 N N . PRO F 5 202 ? 155.525 147.165 175.953 1.00 61.02 202 PRO E N 1
ATOM 16526 C CA . PRO F 5 202 ? 156.110 148.509 175.936 1.00 61.02 202 PRO E CA 1
ATOM 16527 C C . PRO F 5 202 ? 157.624 148.491 175.927 1.00 61.02 202 PRO E C 1
ATOM 16528 O O . PRO F 5 202 ? 158.224 147.537 176.404 1.00 61.02 202 PRO E O 1
ATOM 16532 N N . THR F 5 203 ? 158.227 149.543 175.394 1.00 60.74 203 THR E N 1
ATOM 16533 C CA . THR F 5 203 ? 159.672 149.678 175.354 1.00 60.74 203 THR E CA 1
ATOM 16534 C C . THR F 5 203 ? 160.155 150.584 176.481 1.00 60.74 203 THR E C 1
ATOM 16535 O O . THR F 5 203 ? 159.365 151.236 177.167 1.00 60.74 203 THR E O 1
ATOM 16539 N N . VAL F 5 204 ? 161.474 150.596 176.672 1.00 58.23 204 VAL E N 1
ATOM 16540 C CA . VAL F 5 204 ? 162.138 151.423 177.674 1.00 58.23 204 VAL E CA 1
ATOM 16541 C C . VAL F 5 204 ? 161.664 152.862 177.564 1.00 58.23 204 VAL E C 1
ATOM 16542 O O . VAL F 5 204 ? 161.234 153.465 178.552 1.00 58.23 204 VAL E O 1
ATOM 16546 N N . ARG F 5 205 ? 161.727 153.409 176.348 1.00 58.96 205 ARG E N 1
ATOM 16547 C CA . ARG F 5 205 ? 161.416 154.817 176.137 1.00 58.96 205 ARG E CA 1
ATOM 16548 C C . ARG F 5 205 ? 159.976 155.145 176.502 1.00 58.96 205 ARG E C 1
ATOM 16549 O O . ARG F 5 205 ? 159.677 156.282 176.878 1.00 58.96 205 ARG E O 1
ATOM 16557 N N . ALA F 5 206 ? 159.082 154.169 176.424 1.00 56.18 206 ALA E N 1
ATOM 16558 C CA . ALA F 5 206 ? 157.679 154.380 176.739 1.00 56.18 206 ALA E CA 1
ATOM 16559 C C . ALA F 5 206 ? 157.384 154.267 178.226 1.00 56.18 206 ALA E C 1
ATOM 16560 O O . ALA F 5 206 ? 156.230 154.447 178.628 1.00 56.18 206 ALA E O 1
ATOM 16562 N N . ALA F 5 207 ? 158.386 153.972 179.048 1.00 54.16 207 ALA E N 1
ATOM 16563 C CA . ALA F 5 207 ? 158.199 153.840 180.487 1.00 54.16 207 ALA E CA 1
ATOM 16564 C C . ALA F 5 207 ? 158.892 154.931 181.281 1.00 54.16 207 ALA E C 1
ATOM 16565 O O . ALA F 5 207 ? 158.325 155.435 182.253 1.00 54.16 207 ALA E O 1
ATOM 16567 N N . ILE F 5 208 ? 160.120 155.286 180.896 1.00 53.08 208 ILE E N 1
ATOM 16568 C CA . ILE F 5 208 ? 160.743 156.498 181.410 1.00 53.08 208 ILE E CA 1
ATOM 16569 C C . ILE F 5 208 ? 159.802 157.673 181.219 1.00 53.08 208 ILE E C 1
ATOM 16570 O O . ILE F 5 208 ? 159.409 158.342 182.183 1.00 53.08 208 ILE E O 1
ATOM 16575 N N . ALA F 5 209 ? 159.376 157.898 179.975 1.00 53.57 209 ALA E N 1
ATOM 16576 C CA . ALA F 5 209 ? 158.421 158.945 179.653 1.00 53.57 209 ALA E CA 1
ATOM 16577 C C . ALA F 5 209 ? 157.087 158.747 180.345 1.00 53.57 209 ALA E C 1
ATOM 16578 O O . ALA F 5 209 ? 156.238 159.639 180.280 1.00 53.57 209 ALA E O 1
ATOM 16580 N N . ALA F 5 210 ? 156.880 157.603 180.986 1.00 53.87 210 ALA E N 1
ATOM 16581 C CA . ALA F 5 210 ? 155.764 157.433 181.902 1.00 53.87 210 ALA E CA 1
ATOM 16582 C C . ALA F 5 210 ? 156.115 157.896 183.311 1.00 53.87 210 ALA E C 1
ATOM 16583 O O . ALA F 5 210 ? 155.432 158.768 183.867 1.00 53.87 210 ALA E O 1
ATOM 16585 N N . PHE F 5 211 ? 157.202 157.360 183.883 1.00 53.02 211 PHE E N 1
ATOM 16586 C CA . PHE F 5 211 ? 157.561 157.718 185.251 1.00 53.02 211 PHE E CA 1
ATOM 16587 C C . PHE F 5 211 ? 157.870 159.197 185.359 1.00 53.02 211 PHE E C 1
ATOM 16588 O O . PHE F 5 211 ? 157.491 159.845 186.341 1.00 53.02 211 PHE E O 1
ATOM 16596 N N . ARG F 5 212 ? 158.568 159.739 184.363 1.00 54.17 212 ARG E N 1
ATOM 16597 C CA . ARG F 5 212 ? 158.725 161.180 184.268 1.00 54.17 212 ARG E CA 1
ATOM 16598 C C . ARG F 5 212 ? 157.380 161.864 184.462 1.00 54.17 212 ARG E C 1
ATOM 16599 O O . ARG F 5 212 ? 157.172 162.595 185.436 1.00 54.17 212 ARG E O 1
ATOM 16607 N N . GLU F 5 213 ? 156.424 161.563 183.577 1.00 56.50 213 GLU E N 1
ATOM 16608 C CA . GLU F 5 213 ? 155.103 162.170 183.675 1.00 56.50 213 GLU E CA 1
ATOM 16609 C C . GLU F 5 213 ? 154.420 161.782 184.974 1.00 56.50 213 GLU E C 1
ATOM 16610 O O . GLU F 5 213 ? 153.538 162.502 185.455 1.00 56.50 213 GLU E O 1
ATOM 16616 N N . SER F 5 214 ? 154.830 160.662 185.567 1.00 55.14 214 SER E N 1
ATOM 16617 C CA . SER F 5 214 ? 154.348 160.306 186.896 1.00 55.14 214 SER E CA 1
ATOM 16618 C C . SER F 5 214 ? 154.814 161.320 187.933 1.00 55.14 214 SER E C 1
ATOM 16619 O O . SER F 5 214 ? 154.001 161.910 188.652 1.00 55.14 214 SER E O 1
ATOM 16622 N N . LYS F 5 215 ? 156.122 161.564 187.999 1.00 55.49 215 LYS E N 1
ATOM 16623 C CA . LYS F 5 215 ? 156.694 162.302 189.117 1.00 55.49 215 LYS E CA 1
ATOM 16624 C C . LYS F 5 215 ? 156.843 163.789 188.850 1.00 55.49 215 LYS E C 1
ATOM 16625 O O . LYS F 5 215 ? 156.694 164.587 189.781 1.00 55.49 215 LYS E O 1
ATOM 16631 N N . ILE F 5 216 ? 157.129 164.186 187.608 1.00 54.81 216 ILE E N 1
ATOM 16632 C CA . ILE F 5 216 ? 157.416 165.587 187.321 1.00 54.81 216 ILE E CA 1
ATOM 16633 C C . ILE F 5 216 ? 156.221 166.482 187.610 1.00 54.81 216 ILE E C 1
ATOM 16634 O O . ILE F 5 216 ? 156.379 167.697 187.752 1.00 54.81 216 ILE E O 1
ATOM 16639 N N . SER F 5 217 ? 155.023 165.914 187.713 1.00 58.13 217 SER E N 1
ATOM 16640 C CA . SER F 5 217 ? 153.875 166.703 188.133 1.00 58.13 217 SER E CA 1
ATOM 16641 C C . SER F 5 217 ? 153.930 167.078 189.609 1.00 58.13 217 SER E C 1
ATOM 16642 O O . SER F 5 217 ? 153.076 167.842 190.069 1.00 58.13 217 SER E O 1
ATOM 16645 N N . HIS F 5 218 ? 154.914 166.571 190.355 1.00 59.46 218 HIS E N 1
ATOM 16646 C CA . HIS F 5 218 ? 155.009 166.812 191.787 1.00 59.46 218 HIS E CA 1
ATOM 16647 C C . HIS F 5 218 ? 156.183 167.693 192.186 1.00 59.46 218 HIS E C 1
ATOM 16648 O O . HIS F 5 218 ? 156.183 168.215 193.304 1.00 59.46 218 HIS E O 1
ATOM 16655 N N . LEU F 5 219 ? 157.177 167.864 191.319 1.00 54.64 219 LEU E N 1
ATOM 16656 C CA . LEU F 5 219 ? 158.345 168.657 191.674 1.00 54.64 219 LEU E CA 1
ATOM 16657 C C . LEU F 5 219 ? 158.012 170.143 191.669 1.00 54.64 219 LEU E C 1
ATOM 16658 O O . LEU F 5 219 ? 157.346 170.644 190.760 1.00 54.64 219 LEU E O 1
ATOM 16663 N N . ASN F 5 220 ? 158.499 170.850 192.689 1.00 52.88 220 ASN E N 1
ATOM 16664 C CA . ASN F 5 220 ? 158.047 172.203 193.005 1.00 52.88 220 ASN E CA 1
ATOM 16665 C C . ASN F 5 220 ? 158.899 173.292 192.351 1.00 52.88 220 ASN E C 1
ATOM 16666 O O . ASN F 5 220 ? 158.375 174.137 191.619 1.00 52.88 220 ASN E O 1
ATOM 16671 N N . ASN F 5 221 ? 160.203 173.294 192.614 1.00 51.01 221 ASN E N 1
ATOM 16672 C CA . ASN F 5 221 ? 161.056 174.384 192.170 1.00 51.01 221 ASN E CA 1
ATOM 16673 C C . ASN F 5 221 ? 161.580 174.135 190.757 1.00 51.01 221 ASN E C 1
ATOM 16674 O O . ASN F 5 221 ? 161.319 173.108 190.133 1.00 51.01 221 ASN E O 1
ATOM 16679 N N . GLU F 5 222 ? 162.349 175.097 190.253 1.00 47.94 222 GLU E N 1
ATOM 16680 C CA . GLU F 5 222 ? 162.966 174.962 188.941 1.00 47.94 222 GLU E CA 1
ATOM 16681 C C . GLU F 5 222 ? 164.183 174.051 188.982 1.00 47.94 222 GLU E C 1
ATOM 16682 O O . GLU F 5 222 ? 164.493 173.372 187.993 1.00 47.94 222 GLU E O 1
ATOM 16688 N N . ILE F 5 223 ? 164.874 174.027 190.121 1.00 48.10 223 ILE E N 1
ATOM 16689 C CA . ILE F 5 223 ? 166.058 173.191 190.282 1.00 48.10 223 ILE E CA 1
ATOM 16690 C C . ILE F 5 223 ? 165.694 171.723 190.114 1.00 48.10 223 ILE E C 1
ATOM 16691 O O . ILE F 5 223 ? 166.367 170.968 189.396 1.00 48.10 223 ILE E O 1
ATOM 16696 N N . ASP F 5 224 ? 164.614 171.301 190.775 1.00 49.47 224 ASP E N 1
ATOM 16697 C CA . ASP F 5 224 ? 164.207 169.903 190.752 1.00 49.47 224 ASP E CA 1
ATOM 16698 C C . ASP F 5 224 ? 163.808 169.467 189.350 1.00 49.47 224 ASP E C 1
ATOM 16699 O O . ASP F 5 224 ? 164.223 168.402 188.877 1.00 49.47 224 ASP E O 1
ATOM 16704 N N . VAL F 5 225 ? 163.000 170.279 188.667 1.00 49.13 225 VAL E N 1
ATOM 16705 C CA . VAL F 5 225 ? 162.550 169.878 187.344 1.00 49.13 225 VAL E CA 1
ATOM 16706 C C . VAL F 5 225 ? 163.711 169.879 186.365 1.00 49.13 225 VAL E C 1
ATOM 16707 O O . VAL F 5 225 ? 163.793 169.001 185.499 1.00 49.13 225 VAL E O 1
ATOM 16711 N N . ASP F 5 226 ? 164.662 170.804 186.513 1.00 48.99 226 ASP E N 1
ATOM 16712 C CA . ASP F 5 226 ? 165.806 170.804 185.608 1.00 48.99 226 ASP E CA 1
ATOM 16713 C C . ASP F 5 226 ? 166.683 169.575 185.813 1.00 48.99 226 ASP E C 1
ATOM 16714 O O . ASP F 5 226 ? 167.108 168.943 184.836 1.00 48.99 226 ASP E O 1
ATOM 16719 N N . VAL F 5 227 ? 166.953 169.201 187.066 1.00 46.21 227 VAL E N 1
ATOM 16720 C CA . VAL F 5 227 ? 167.813 168.040 187.290 1.00 46.21 227 VAL E CA 1
ATOM 16721 C C . VAL F 5 227 ? 167.106 166.747 186.886 1.00 46.21 227 VAL E C 1
ATOM 16722 O O . VAL F 5 227 ? 167.729 165.837 186.321 1.00 46.21 227 VAL E O 1
ATOM 16726 N N . PHE F 5 228 ? 165.796 166.650 187.133 1.00 48.92 228 PHE E N 1
ATOM 16727 C CA . PHE F 5 228 ? 165.046 165.476 186.694 1.00 48.92 228 PHE E CA 1
ATOM 16728 C C . PHE F 5 228 ? 165.095 165.336 185.176 1.00 48.92 228 PHE E C 1
ATOM 16729 O O . PHE F 5 228 ? 165.366 164.247 184.650 1.00 48.92 228 PHE E O 1
ATOM 16737 N N . GLU F 5 229 ? 164.830 166.428 184.455 1.00 50.12 229 GLU E N 1
ATOM 16738 C CA . GLU F 5 229 ? 164.859 166.377 183.000 1.00 50.12 229 GLU E CA 1
ATOM 16739 C C . GLU F 5 229 ? 166.235 165.975 182.485 1.00 50.12 229 GLU E C 1
ATOM 16740 O O . GLU F 5 229 ? 166.353 165.158 181.558 1.00 50.12 229 GLU E O 1
ATOM 16746 N N . GLN F 5 230 ? 167.291 166.556 183.062 1.00 48.40 230 GLN E N 1
ATOM 16747 C CA . GLN F 5 230 ? 168.641 166.210 182.633 1.00 48.40 230 GLN E CA 1
ATOM 16748 C C . GLN F 5 230 ? 168.925 164.731 182.854 1.00 48.40 230 GLN E C 1
ATOM 16749 O O . GLN F 5 230 ? 169.468 164.056 181.970 1.00 48.40 230 GLN E O 1
ATOM 16755 N N . ALA F 5 231 ? 168.544 164.204 184.021 1.00 44.78 231 ALA E N 1
ATOM 16756 C CA . ALA F 5 231 ? 168.820 162.804 184.317 1.00 44.78 231 ALA E CA 1
ATOM 16757 C C . ALA F 5 231 ? 168.064 161.880 183.378 1.00 44.78 231 ALA E C 1
ATOM 16758 O O . ALA F 5 231 ? 168.622 160.894 182.896 1.00 44.78 231 ALA E O 1
ATOM 16760 N N . MET F 5 232 ? 166.798 162.188 183.087 1.00 46.83 232 MET E N 1
ATOM 16761 C CA . MET F 5 232 ? 166.014 161.301 182.230 1.00 46.83 232 MET E CA 1
ATOM 16762 C C . MET F 5 232 ? 166.529 161.294 180.795 1.00 46.83 232 MET E C 1
ATOM 16763 O O . MET F 5 232 ? 166.657 160.224 180.182 1.00 46.83 232 MET E O 1
ATOM 16768 N N . ALA F 5 233 ? 166.798 162.472 180.225 1.00 45.12 233 ALA E N 1
ATOM 16769 C CA . ALA F 5 233 ? 167.367 162.502 178.883 1.00 45.12 233 ALA E CA 1
ATOM 16770 C C . ALA F 5 233 ? 168.696 161.768 178.850 1.00 45.12 233 ALA E C 1
ATOM 16771 O O . ALA F 5 233 ? 168.961 160.957 177.950 1.00 45.12 233 ALA E O 1
ATOM 16773 N N . GLY F 5 234 ? 169.547 162.027 179.837 1.00 42.54 234 GLY E N 1
ATOM 16774 C CA . GLY F 5 234 ? 170.785 161.290 179.912 1.00 42.54 234 GLY E CA 1
ATOM 16775 C C . GLY F 5 234 ? 170.569 159.801 180.039 1.00 42.54 234 GLY E C 1
ATOM 16776 O O . GLY F 5 234 ? 171.389 159.017 179.576 1.00 42.54 234 GLY E O 1
ATOM 16777 N N . LEU F 5 235 ? 169.457 159.389 180.654 1.00 42.66 235 LEU E N 1
ATOM 16778 C CA . LEU F 5 235 ? 169.217 157.968 180.870 1.00 42.66 235 LEU E CA 1
ATOM 16779 C C . LEU F 5 235 ? 168.792 157.272 179.590 1.00 42.66 235 LEU E C 1
ATOM 16780 O O . LEU F 5 235 ? 169.256 156.164 179.309 1.00 42.66 235 LEU E O 1
ATOM 16785 N N . VAL F 5 236 ? 167.903 157.884 178.809 1.00 44.69 236 VAL E N 1
ATOM 16786 C CA . VAL F 5 236 ? 167.587 157.291 177.511 1.00 44.69 236 VAL E CA 1
ATOM 16787 C C . VAL F 5 236 ? 168.858 157.169 176.675 1.00 44.69 236 VAL E C 1
ATOM 16788 O O . VAL F 5 236 ? 169.169 156.097 176.145 1.00 44.69 236 VAL E O 1
ATOM 16792 N N . ILE F 5 237 ? 169.656 158.239 176.617 1.00 45.52 237 ILE E N 1
ATOM 16793 C CA . ILE F 5 237 ? 170.873 158.171 175.808 1.00 45.52 237 ILE E CA 1
ATOM 16794 C C . ILE F 5 237 ? 171.880 157.178 176.392 1.00 45.52 237 ILE E C 1
ATOM 16795 O O . ILE F 5 237 ? 172.628 156.514 175.651 1.00 45.52 237 ILE E O 1
ATOM 16800 N N . TYR F 5 238 ? 171.898 157.031 177.716 1.00 46.33 238 TYR E N 1
ATOM 16801 C CA . TYR F 5 238 ? 172.885 156.187 178.372 1.00 46.33 238 TYR E CA 1
ATOM 16802 C C . TYR F 5 238 ? 172.547 154.715 178.205 1.00 46.33 238 TYR E C 1
ATOM 16803 O O . TYR F 5 238 ? 173.432 153.896 177.932 1.00 46.33 238 TYR E O 1
ATOM 16812 N N . PHE F 5 239 ? 171.269 154.365 178.358 1.00 50.80 239 PHE E N 1
ATOM 16813 C CA . PHE F 5 239 ? 170.822 153.024 178.009 1.00 50.80 239 PHE E CA 1
ATOM 16814 C C . PHE F 5 239 ? 171.124 152.720 176.554 1.00 50.80 239 PHE E C 1
ATOM 16815 O O . PHE F 5 239 ? 171.531 151.603 176.218 1.00 50.80 239 PHE E O 1
ATOM 16823 N N . ASN F 5 240 ? 170.957 153.712 175.679 1.00 54.29 240 ASN E N 1
ATOM 16824 C CA . ASN F 5 240 ? 171.348 153.531 174.289 1.00 54.29 240 ASN E CA 1
ATOM 16825 C C . ASN F 5 240 ? 172.798 153.078 174.187 1.00 54.29 240 ASN E C 1
ATOM 16826 O O . ASN F 5 240 ? 173.096 152.025 173.614 1.00 54.29 240 ASN E O 1
ATOM 16831 N N . LYS F 5 241 ? 173.717 153.856 174.761 1.00 51.86 241 LYS E N 1
ATOM 16832 C CA . LYS F 5 241 ? 175.130 153.566 174.532 1.00 51.86 241 LYS E CA 1
ATOM 16833 C C . LYS F 5 241 ? 175.660 152.392 175.340 1.00 51.86 241 LYS E C 1
ATOM 16834 O O . LYS F 5 241 ? 176.757 151.914 175.043 1.00 51.86 241 LYS E O 1
ATOM 16840 N N . CYS F 5 242 ? 174.939 151.921 176.356 1.00 56.99 242 CYS E N 1
ATOM 16841 C CA . CYS F 5 242 ? 175.462 150.779 177.100 1.00 56.99 242 CYS E CA 1
ATOM 16842 C C . CYS F 5 242 ? 174.819 149.465 176.668 1.00 56.99 242 CYS E C 1
ATOM 16843 O O . CYS F 5 242 ? 175.461 148.414 176.733 1.00 56.99 242 CYS E O 1
ATOM 16846 N N . LEU F 5 243 ? 173.553 149.514 176.240 1.00 56.51 243 LEU E N 1
ATOM 16847 C CA . LEU F 5 243 ? 172.774 148.304 175.975 1.00 56.51 243 LEU E CA 1
ATOM 16848 C C . LEU F 5 243 ? 173.509 147.293 175.107 1.00 56.51 243 LEU E C 1
ATOM 16849 O O . LEU F 5 243 ? 173.272 146.086 175.227 1.00 56.51 243 LEU E O 1
ATOM 16854 N N . GLY F 5 244 ? 174.396 147.752 174.236 1.00 58.12 244 GLY E N 1
ATOM 16855 C CA . GLY F 5 244 ? 175.058 146.847 173.326 1.00 58.12 244 GLY E CA 1
ATOM 16856 C C . GLY F 5 244 ? 176.203 146.086 173.949 1.00 58.12 244 GLY E C 1
ATOM 16857 O O . GLY F 5 244 ? 176.239 144.854 173.907 1.00 58.12 244 GLY E O 1
ATOM 16858 N N . ASN F 5 245 ? 177.137 146.811 174.552 1.00 63.81 245 ASN E N 1
ATOM 16859 C CA . ASN F 5 245 ? 178.434 146.239 174.879 1.00 63.81 245 ASN E CA 1
ATOM 16860 C C . ASN F 5 245 ? 178.481 145.547 176.232 1.00 63.81 245 ASN E C 1
ATOM 16861 O O . ASN F 5 245 ? 179.248 144.592 176.387 1.00 63.81 245 ASN E O 1
ATOM 16866 N N . MET F 5 246 ? 177.718 146.013 177.219 1.00 59.46 246 MET E N 1
ATOM 16867 C CA . MET F 5 246 ? 177.761 145.396 178.539 1.00 59.46 246 MET E CA 1
ATOM 16868 C C . MET F 5 246 ? 176.382 145.356 179.197 1.00 59.46 246 MET E C 1
ATOM 16869 O O . MET F 5 246 ? 176.213 145.813 180.332 1.00 59.46 246 MET E O 1
ATOM 16874 N N . LEU F 5 247 ? 175.362 144.860 178.501 1.00 52.55 247 LEU E N 1
ATOM 16875 C CA . LEU F 5 247 ? 174.090 144.641 179.183 1.00 52.55 247 LEU E CA 1
ATOM 16876 C C . LEU F 5 247 ? 173.401 143.329 178.830 1.00 52.55 247 LEU E C 1
ATOM 16877 O O . LEU F 5 247 ? 172.240 143.153 179.202 1.00 52.55 247 LEU E O 1
ATOM 16882 N N . LEU F 5 248 ? 174.066 142.396 178.161 1.00 55.16 248 LEU E N 1
ATOM 16883 C CA . LEU F 5 248 ? 173.420 141.178 177.696 1.00 55.16 248 LEU E CA 1
ATOM 16884 C C . LEU F 5 248 ? 174.148 139.954 178.232 1.00 55.16 248 LEU E C 1
ATOM 16885 O O . LEU F 5 248 ? 175.371 139.959 178.378 1.00 55.16 248 LEU E O 1
ATOM 16890 N N . TYR F 5 249 ? 173.389 138.890 178.488 1.00 58.21 249 TYR E N 1
ATOM 16891 C CA . TYR F 5 249 ? 173.884 137.694 179.168 1.00 58.21 249 TYR E CA 1
ATOM 16892 C C . TYR F 5 249 ? 174.748 136.786 178.298 1.00 58.21 249 TYR E C 1
ATOM 16893 O O . TYR F 5 249 ? 175.113 135.703 178.766 1.00 58.21 249 TYR E O 1
ATOM 16902 N N . ARG F 5 250 ? 175.059 137.171 177.065 1.00 66.20 250 ARG E N 1
ATOM 16903 C CA . ARG F 5 250 ? 175.854 136.448 176.075 1.00 66.20 250 ARG E CA 1
ATOM 16904 C C . ARG F 5 250 ? 175.102 135.267 175.451 1.00 66.20 250 ARG E C 1
ATOM 16905 O O . ARG F 5 250 ? 175.588 134.706 174.469 1.00 66.20 250 ARG E O 1
ATOM 16913 N N . PHE F 5 251 ? 173.927 134.887 175.946 1.00 63.75 251 PHE E N 1
ATOM 16914 C CA . PHE F 5 251 ? 173.075 134.050 175.112 1.00 63.75 251 PHE E CA 1
ATOM 16915 C C . PHE F 5 251 ? 172.095 134.881 174.308 1.00 63.75 251 PHE E C 1
ATOM 16916 O O . PHE F 5 251 ? 171.739 134.496 173.191 1.00 63.75 251 PHE E O 1
ATOM 16924 N N . GLU F 5 252 ? 171.660 136.017 174.848 1.00 62.59 252 GLU E N 1
ATOM 16925 C CA . GLU F 5 252 ? 170.959 137.004 174.045 1.00 62.59 252 GLU E CA 1
ATOM 16926 C C . GLU F 5 252 ? 171.991 137.837 173.305 1.00 62.59 252 GLU E C 1
ATOM 16927 O O . GLU F 5 252 ? 171.947 139.069 173.334 1.00 62.59 252 GLU E O 1
ATOM 16933 N N . ARG F 5 253 ? 172.928 137.164 172.640 1.00 66.40 253 ARG E N 1
ATOM 16934 C CA . ARG F 5 253 ? 173.975 137.808 171.861 1.00 66.40 253 ARG E CA 1
ATOM 16935 C C . ARG F 5 253 ? 173.869 137.477 170.384 1.00 66.40 253 ARG E C 1
ATOM 16936 O O . ARG F 5 253 ? 173.848 138.388 169.549 1.00 66.40 253 ARG E O 1
ATOM 16944 N N . GLN F 5 254 ? 173.799 136.192 170.036 1.00 70.08 254 GLN E N 1
ATOM 16945 C CA . GLN F 5 254 ? 173.487 135.820 168.660 1.00 70.08 254 GLN E CA 1
ATOM 16946 C C . GLN F 5 254 ? 172.110 136.331 168.263 1.00 70.08 254 GLN E C 1
ATOM 16947 O O . GLN F 5 254 ? 171.910 136.799 167.137 1.00 70.08 254 GLN E O 1
ATOM 16953 N N . GLN F 5 255 ? 171.149 136.258 169.184 1.00 67.47 255 GLN E N 1
ATOM 16954 C CA . GLN F 5 255 ? 169.822 136.799 168.920 1.00 67.47 255 GLN E CA 1
ATOM 16955 C C . GLN F 5 255 ? 169.851 138.318 168.804 1.00 67.47 255 GLN E C 1
ATOM 16956 O O . GLN F 5 255 ? 169.040 138.902 168.077 1.00 67.47 255 GLN E O 1
ATOM 16962 N N . TYR F 5 256 ? 170.779 138.973 169.501 1.00 67.25 256 TYR E N 1
ATOM 16963 C CA . TYR F 5 256 ? 170.988 140.399 169.282 1.00 67.25 256 TYR E CA 1
ATOM 16964 C C . TYR F 5 256 ? 171.406 140.661 167.845 1.00 67.25 256 TYR E C 1
ATOM 16965 O O . TYR F 5 256 ? 170.957 141.631 167.225 1.00 67.25 256 TYR E O 1
ATOM 16974 N N . LEU F 5 257 ? 172.253 139.793 167.291 1.00 70.59 257 LEU E N 1
ATOM 16975 C CA . LEU F 5 257 ? 172.601 139.905 165.881 1.00 70.59 257 LEU E CA 1
ATOM 16976 C C . LEU F 5 257 ? 171.388 139.634 164.998 1.00 70.59 257 LEU E C 1
ATOM 16977 O O . LEU F 5 257 ? 171.213 140.283 163.961 1.00 70.59 257 LEU E O 1
ATOM 16982 N N . GLU F 5 258 ? 170.540 138.683 165.400 1.00 70.27 258 GLU E N 1
ATOM 16983 C CA . GLU F 5 258 ? 169.310 138.414 164.661 1.00 70.27 258 GLU E CA 1
ATOM 16984 C C . GLU F 5 258 ? 168.452 139.666 164.552 1.00 70.27 258 GLU E C 1
ATOM 16985 O O . GLU F 5 258 ? 167.919 139.980 163.482 1.00 70.27 258 GLU E O 1
ATOM 16991 N N . ILE F 5 259 ? 168.301 140.385 165.661 1.00 68.62 259 ILE E N 1
ATOM 16992 C CA . ILE F 5 259 ? 167.422 141.546 165.684 1.00 68.62 259 ILE E CA 1
ATOM 16993 C C . ILE F 5 259 ? 168.095 142.763 165.065 1.00 68.62 259 ILE E C 1
ATOM 16994 O O . ILE F 5 259 ? 167.413 143.666 164.564 1.00 68.62 259 ILE E O 1
ATOM 16999 N N . ARG F 5 260 ? 169.425 142.813 165.067 1.00 69.60 260 ARG E N 1
ATOM 17000 C CA . ARG F 5 260 ? 170.105 143.961 164.485 1.00 69.60 260 ARG E CA 1
ATOM 17001 C C . ARG F 5 260 ? 169.930 144.054 162.975 1.00 69.60 260 ARG E C 1
ATOM 17002 O O . ARG F 5 260 ? 170.193 145.117 162.404 1.00 69.60 260 ARG E O 1
ATOM 17010 N N . GLN F 5 261 ? 169.490 142.982 162.314 1.00 72.45 261 GLN E N 1
ATOM 17011 C CA . GLN F 5 261 ? 169.214 143.028 160.885 1.00 72.45 261 GLN E CA 1
ATOM 17012 C C . GLN F 5 261 ? 167.765 143.362 160.562 1.00 72.45 261 GLN E C 1
ATOM 17013 O O . GLN F 5 261 ? 167.489 143.852 159.464 1.00 72.45 261 GLN E O 1
ATOM 17019 N N . GLN F 5 262 ? 166.840 143.115 161.490 1.00 73.07 262 GLN E N 1
ATOM 17020 C CA . GLN F 5 262 ? 165.436 143.417 161.238 1.00 73.07 262 GLN E CA 1
ATOM 17021 C C . GLN F 5 262 ? 165.197 144.920 161.221 1.00 73.07 262 GLN E C 1
ATOM 17022 O O . GLN F 5 262 ? 164.754 145.480 160.213 1.00 73.07 262 GLN E O 1
ATOM 17028 N N . TYR F 5 263 ? 165.487 145.592 162.332 1.00 73.05 263 TYR E N 1
ATOM 17029 C CA . TYR F 5 263 ? 165.354 147.036 162.404 1.00 73.05 263 TYR E CA 1
ATOM 17030 C C . TYR F 5 263 ? 166.735 147.657 162.285 1.00 73.05 263 TYR E C 1
ATOM 17031 O O . TYR F 5 263 ? 167.543 147.520 163.215 1.00 73.05 263 TYR E O 1
ATOM 17040 N N . PRO F 5 264 ? 167.067 148.310 161.183 1.00 74.88 264 PRO E N 1
ATOM 17041 C CA . PRO F 5 264 ? 168.328 149.056 161.127 1.00 74.88 264 PRO E CA 1
ATOM 17042 C C . PRO F 5 264 ? 168.147 150.538 161.421 1.00 74.88 264 PRO E C 1
ATOM 17043 O O . PRO F 5 264 ? 169.129 151.260 161.618 1.00 74.88 264 PRO E O 1
ATOM 17047 N N . ASP F 5 265 ? 166.898 151.002 161.466 1.00 78.10 265 ASP E N 1
ATOM 17048 C CA . ASP F 5 265 ? 166.642 152.429 161.611 1.00 78.10 265 ASP E CA 1
ATOM 17049 C C . ASP F 5 265 ? 165.788 152.701 162.845 1.00 78.10 265 ASP E C 1
ATOM 17050 O O . ASP F 5 265 ? 164.826 153.473 162.793 1.00 78.10 265 ASP E O 1
ATOM 17055 N N . THR F 5 266 ? 166.129 152.063 163.961 1.00 73.52 266 THR E N 1
ATOM 17056 C CA . THR F 5 266 ? 165.488 152.359 165.233 1.00 73.52 266 THR E CA 1
ATOM 17057 C C . THR F 5 266 ? 166.545 152.254 166.317 1.00 73.52 266 THR E C 1
ATOM 17058 O O . THR F 5 266 ? 167.326 151.298 166.331 1.00 73.52 266 THR E O 1
ATOM 17062 N N . GLU F 5 267 ? 166.582 153.241 167.206 1.00 69.39 267 GLU E N 1
ATOM 17063 C CA . GLU F 5 267 ? 167.578 153.240 168.264 1.00 69.39 267 GLU E CA 1
ATOM 17064 C C . GLU F 5 267 ? 167.256 152.162 169.292 1.00 69.39 267 GLU E C 1
ATOM 17065 O O . GLU F 5 267 ? 166.102 151.768 169.477 1.00 69.39 267 GLU E O 1
ATOM 17071 N N . MET F 5 268 ? 168.302 151.686 169.967 1.00 64.12 268 MET E N 1
ATOM 17072 C CA . MET F 5 268 ? 168.165 150.580 170.903 1.00 64.12 268 MET E CA 1
ATOM 17073 C C . MET F 5 268 ? 167.302 150.919 172.108 1.00 64.12 268 MET E C 1
ATOM 17074 O O . MET F 5 268 ? 166.873 150.001 172.813 1.00 64.12 268 MET E O 1
ATOM 17079 N N . CYS F 5 269 ? 167.030 152.194 172.355 1.00 62.77 269 CYS E N 1
ATOM 17080 C CA . CYS F 5 269 ? 166.218 152.621 173.488 1.00 62.77 269 CYS E CA 1
ATOM 17081 C C . CYS F 5 269 ? 164.721 152.451 173.255 1.00 62.77 269 CYS E C 1
ATOM 17082 O O . CYS F 5 269 ? 163.926 152.971 174.044 1.00 62.77 269 CYS E O 1
ATOM 17085 N N . ASP F 5 270 ? 164.312 151.761 172.182 1.00 64.73 270 ASP E N 1
ATOM 17086 C CA . ASP F 5 270 ? 162.889 151.612 171.898 1.00 64.73 270 ASP E CA 1
ATOM 17087 C C . ASP F 5 270 ? 162.529 150.237 171.348 1.00 64.73 270 ASP E C 1
ATOM 17088 O O . ASP F 5 270 ? 161.503 150.102 170.675 1.00 64.73 270 ASP E O 1
ATOM 17093 N N . LEU F 5 271 ? 163.340 149.213 171.605 1.00 64.35 271 LEU E N 1
ATOM 17094 C CA . LEU F 5 271 ? 162.986 147.854 171.228 1.00 64.35 271 LEU E CA 1
ATOM 17095 C C . LEU F 5 271 ? 162.885 146.900 172.403 1.00 64.35 271 LEU E C 1
ATOM 17096 O O . LEU F 5 271 ? 162.335 145.808 172.239 1.00 64.35 271 LEU E O 1
ATOM 17101 N N . TYR F 5 272 ? 163.394 147.272 173.573 1.00 59.41 272 TYR E N 1
ATOM 17102 C CA . TYR F 5 272 ? 163.392 146.408 174.741 1.00 59.41 272 TYR E CA 1
ATOM 17103 C C . TYR F 5 272 ? 162.428 146.940 175.787 1.00 59.41 272 TYR E C 1
ATOM 17104 O O . TYR F 5 272 ? 162.372 148.147 176.037 1.00 59.41 272 TYR E O 1
ATOM 17113 N N . GLY F 5 273 ? 161.681 146.036 176.408 1.00 55.09 273 GLY E N 1
ATOM 17114 C CA . GLY F 5 273 ? 160.889 146.393 177.559 1.00 55.09 273 GLY E CA 1
ATOM 17115 C C . GLY F 5 273 ? 161.794 146.812 178.691 1.00 55.09 273 GLY E C 1
ATOM 17116 O O . GLY F 5 273 ? 163.021 146.769 178.602 1.00 55.09 273 GLY E O 1
ATOM 17117 N N . VAL F 5 274 ? 161.181 147.229 179.791 1.00 54.27 274 VAL E N 1
ATOM 17118 C CA . VAL F 5 274 ? 161.958 147.626 180.961 1.00 54.27 274 VAL E CA 1
ATOM 17119 C C . VAL F 5 274 ? 162.154 146.352 181.770 1.00 54.27 274 VAL E C 1
ATOM 17120 O O . VAL F 5 274 ? 161.485 146.082 182.768 1.00 54.27 274 VAL E O 1
ATOM 17124 N N . GLU F 5 275 ? 163.101 145.538 181.309 1.00 55.14 275 GLU E N 1
ATOM 17125 C CA . GLU F 5 275 ? 163.620 144.404 182.055 1.00 55.14 275 GLU E CA 1
ATOM 17126 C C . GLU F 5 275 ? 165.132 144.392 181.919 1.00 55.14 275 GLU E C 1
ATOM 17127 O O . GLU F 5 275 ? 165.828 143.856 182.783 1.00 55.14 275 GLU E O 1
ATOM 17133 N N . HIS F 5 276 ? 165.645 144.963 180.824 1.00 52.32 276 HIS E N 1
ATOM 17134 C CA . HIS F 5 276 ? 167.072 145.255 180.726 1.00 52.32 276 HIS E CA 1
ATOM 17135 C C . HIS F 5 276 ? 167.409 146.564 181.432 1.00 52.32 276 HIS E C 1
ATOM 17136 O O . HIS F 5 276 ? 168.472 146.690 182.060 1.00 52.32 276 HIS E O 1
ATOM 17143 N N . LEU F 5 277 ? 166.508 147.539 181.350 1.00 48.19 277 LEU E N 1
ATOM 17144 C CA . LEU F 5 277 ? 166.732 148.788 182.053 1.00 48.19 277 LEU E CA 1
ATOM 17145 C C . LEU F 5 277 ? 166.932 148.544 183.539 1.00 48.19 277 LEU E C 1
ATOM 17146 O O . LEU F 5 277 ? 167.763 149.200 184.173 1.00 48.19 277 LEU E O 1
ATOM 17151 N N . ILE F 5 278 ? 166.185 147.602 184.121 1.00 49.10 278 ILE E N 1
ATOM 17152 C CA . ILE F 5 278 ? 166.353 147.369 185.549 1.00 49.10 278 ILE E CA 1
ATOM 17153 C C . ILE F 5 278 ? 167.629 146.589 185.827 1.00 49.10 278 ILE E C 1
ATOM 17154 O O . ILE F 5 278 ? 168.155 146.655 186.940 1.00 49.10 278 ILE E O 1
ATOM 17159 N N . ARG F 5 279 ? 168.176 145.884 184.838 1.00 49.79 279 ARG E N 1
ATOM 17160 C CA . ARG F 5 279 ? 169.542 145.402 184.983 1.00 49.79 279 ARG E CA 1
ATOM 17161 C C . ARG F 5 279 ? 170.514 146.566 185.106 1.00 49.79 279 ARG E C 1
ATOM 17162 O O . ARG F 5 279 ? 171.438 146.536 185.931 1.00 49.79 279 ARG E O 1
ATOM 17170 N N . LEU F 5 280 ? 170.319 147.606 184.294 1.00 45.64 280 LEU E N 1
ATOM 17171 C CA . LEU F 5 280 ? 171.120 148.818 184.464 1.00 45.64 280 LEU E CA 1
ATOM 17172 C C . LEU F 5 280 ? 170.930 149.406 185.851 1.00 45.64 280 LEU E C 1
ATOM 17173 O O . LEU F 5 280 ? 171.892 149.827 186.498 1.00 45.64 280 LEU E O 1
ATOM 17178 N N . PHE F 5 281 ? 169.684 149.461 186.306 1.00 45.38 281 PHE E N 1
ATOM 17179 C CA . PHE F 5 281 ? 169.384 150.017 187.618 1.00 45.38 281 PHE E CA 1
ATOM 17180 C C . PHE F 5 281 ? 170.091 149.243 188.722 1.00 45.38 281 PHE E C 1
ATOM 17181 O O . PHE F 5 281 ? 170.536 149.827 189.714 1.00 45.38 281 PHE E O 1
ATOM 17189 N N . VAL F 5 282 ? 170.202 147.926 188.571 1.00 44.21 282 VAL E N 1
ATOM 17190 C CA . VAL F 5 282 ? 170.805 147.125 189.628 1.00 44.21 282 VAL E CA 1
ATOM 17191 C C . VAL F 5 282 ? 172.323 147.171 189.566 1.00 44.21 282 VAL E C 1
ATOM 17192 O O . VAL F 5 282 ? 172.989 147.003 190.593 1.00 44.21 282 VAL E O 1
ATOM 17196 N N . SER F 5 283 ? 172.906 147.395 188.389 1.00 42.28 283 SER E N 1
ATOM 17197 C CA . SER F 5 283 ? 174.359 147.434 188.279 1.00 42.28 283 SER E CA 1
ATOM 17198 C C . SER F 5 283 ? 174.932 148.845 188.219 1.00 42.28 283 SER E C 1
ATOM 17199 O O . SER F 5 283 ? 176.129 148.995 187.980 1.00 42.28 283 SER E O 1
ATOM 17202 N N . LEU F 5 284 ? 174.110 149.878 188.409 1.00 40.67 284 LEU E N 1
ATOM 17203 C CA . LEU F 5 284 ? 174.620 151.247 188.349 1.00 40.67 284 LEU E CA 1
ATOM 17204 C C . LEU F 5 284 ? 175.648 151.574 189.427 1.00 40.67 284 LEU E C 1
ATOM 17205 O O . LEU F 5 284 ? 176.745 152.040 189.071 1.00 40.67 284 LEU E O 1
ATOM 17210 N N . PRO F 5 285 ? 175.381 151.388 190.729 1.00 41.62 285 PRO E N 1
ATOM 17211 C CA . PRO F 5 285 ? 176.376 151.806 191.740 1.00 41.62 285 PRO E CA 1
ATOM 17212 C C . PRO F 5 285 ? 177.783 151.253 191.533 1.00 41.62 285 PRO E C 1
ATOM 17213 O O . PRO F 5 285 ? 178.769 151.968 191.763 1.00 41.62 285 PRO E O 1
ATOM 17217 N N . GLU F 5 286 ? 177.910 150.008 191.090 1.00 42.99 286 GLU E N 1
ATOM 17218 C CA . GLU F 5 286 ? 179.230 149.474 190.790 1.00 42.99 286 GLU E CA 1
ATOM 17219 C C . GLU F 5 286 ? 179.880 150.201 189.619 1.00 42.99 286 GLU E C 1
ATOM 17220 O O . GLU F 5 286 ? 181.085 150.055 189.403 1.00 42.99 286 GLU E O 1
ATOM 17226 N N . LEU F 5 287 ? 179.109 150.969 188.847 1.00 41.46 287 LEU E N 1
ATOM 17227 C CA . LEU F 5 287 ? 179.669 151.793 187.784 1.00 41.46 287 LEU E CA 1
ATOM 17228 C C . LEU F 5 287 ? 179.961 153.208 188.244 1.00 41.46 287 LEU E C 1
ATOM 17229 O O . LEU F 5 287 ? 180.894 153.832 187.734 1.00 41.46 287 LEU E O 1
ATOM 17234 N N . ILE F 5 288 ? 179.178 153.740 189.181 1.00 40.88 288 ILE E N 1
ATOM 17235 C CA . ILE F 5 288 ? 179.533 155.032 189.764 1.00 40.88 288 ILE E CA 1
ATOM 17236 C C . ILE F 5 288 ? 180.712 154.922 190.716 1.00 40.88 288 ILE E C 1
ATOM 17237 O O . ILE F 5 288 ? 181.282 155.946 191.109 1.00 40.88 288 ILE E O 1
ATOM 17242 N N . ASP F 5 289 ? 181.099 153.709 191.105 1.00 44.69 289 ASP E N 1
ATOM 17243 C CA . ASP F 5 289 ? 182.367 153.496 191.794 1.00 44.69 289 ASP E CA 1
ATOM 17244 C C . ASP F 5 289 ? 183.539 153.299 190.841 1.00 44.69 289 ASP E C 1
ATOM 17245 O O . ASP F 5 289 ? 184.523 152.649 191.208 1.00 44.69 289 ASP E O 1
ATOM 17250 N N . ARG F 5 290 ? 183.447 153.824 189.629 1.00 43.70 290 ARG E N 1
ATOM 17251 C CA . ARG F 5 290 ? 184.586 153.906 188.736 1.00 43.70 290 ARG E CA 1
ATOM 17252 C C . ARG F 5 290 ? 184.879 155.336 188.314 1.00 43.70 290 ARG E C 1
ATOM 17253 O O . ARG F 5 290 ? 185.885 155.573 187.639 1.00 43.70 290 ARG E O 1
ATOM 17261 N N . THR F 5 291 ? 184.039 156.294 188.696 1.00 40.56 291 THR E N 1
ATOM 17262 C CA . THR F 5 291 ? 184.188 157.685 188.307 1.00 40.56 291 THR E CA 1
ATOM 17263 C C . THR F 5 291 ? 184.329 158.559 189.547 1.00 40.56 291 THR E C 1
ATOM 17264 O O . THR F 5 291 ? 183.952 158.169 190.653 1.00 40.56 291 THR E O 1
ATOM 17268 N N . ASN F 5 292 ? 184.891 159.748 189.356 1.00 38.05 292 ASN E N 1
ATOM 17269 C CA . ASN F 5 292 ? 185.094 160.685 190.454 1.00 38.05 292 ASN E CA 1
ATOM 17270 C C . ASN F 5 292 ? 183.966 161.716 190.468 1.00 38.05 292 ASN E C 1
ATOM 17271 O O . ASN F 5 292 ? 184.152 162.905 190.217 1.00 38.05 292 ASN E O 1
ATOM 17276 N N . MET F 5 293 ? 182.772 161.227 190.767 1.00 36.91 293 MET E N 1
ATOM 17277 C CA . MET F 5 293 ? 181.640 162.107 190.975 1.00 36.91 293 MET E CA 1
ATOM 17278 C C . MET F 5 293 ? 181.672 162.681 192.381 1.00 36.91 293 MET E C 1
ATOM 17279 O O . MET F 5 293 ? 182.325 162.156 193.283 1.00 36.91 293 MET E O 1
ATOM 17284 N N . ASP F 5 294 ? 180.939 163.765 192.567 1.00 34.95 294 ASP E N 1
ATOM 17285 C CA . ASP F 5 294 ? 180.779 164.347 193.886 1.00 34.95 294 ASP E CA 1
ATOM 17286 C C . ASP F 5 294 ? 179.545 163.766 194.575 1.00 34.95 294 ASP E C 1
ATOM 17287 O O . ASP F 5 294 ? 178.686 163.148 193.952 1.00 34.95 294 ASP E O 1
ATOM 17292 N N . SER F 5 295 ? 179.459 163.992 195.885 1.00 35.88 295 SER E N 1
ATOM 17293 C CA . SER F 5 295 ? 178.467 163.300 196.698 1.00 35.88 295 SER E CA 1
ATOM 17294 C C . SER F 5 295 ? 177.043 163.615 196.271 1.00 35.88 295 SER E C 1
ATOM 17295 O O . SER F 5 295 ? 176.166 162.752 196.368 1.00 35.88 295 SER E O 1
ATOM 17298 N N . GLN F 5 296 ? 176.787 164.826 195.788 1.00 33.73 296 GLN E N 1
ATOM 17299 C CA . GLN F 5 296 ? 175.415 165.192 195.456 1.00 33.73 296 GLN E CA 1
ATOM 17300 C C . GLN F 5 296 ? 174.982 164.619 194.114 1.00 33.73 296 GLN E C 1
ATOM 17301 O O . GLN F 5 296 ? 173.820 164.228 193.953 1.00 33.73 296 GLN E O 1
ATOM 17307 N N . SER F 5 297 ? 175.904 164.532 193.156 1.00 35.24 297 SER E N 1
ATOM 17308 C CA . SER F 5 297 ? 175.614 163.850 191.901 1.00 35.24 297 SER E CA 1
ATOM 17309 C C . SER F 5 297 ? 175.158 162.420 192.155 1.00 35.24 297 SER E C 1
ATOM 17310 O O . SER F 5 297 ? 174.062 162.020 191.743 1.00 35.24 297 SER E O 1
ATOM 17313 N N . ILE F 5 298 ? 175.988 161.639 192.848 1.00 37.12 298 ILE E N 1
ATOM 17314 C CA . ILE F 5 298 ? 175.676 160.236 193.089 1.00 37.12 298 ILE E CA 1
ATOM 17315 C C . ILE F 5 298 ? 174.449 160.103 193.969 1.00 37.12 298 ILE E C 1
ATOM 17316 O O . ILE F 5 298 ? 173.629 159.198 193.781 1.00 37.12 298 ILE E O 1
ATOM 17321 N N . GLU F 5 299 ? 174.293 161.000 194.940 1.00 39.38 299 GLU E N 1
ATOM 17322 C CA . GLU F 5 299 ? 173.149 160.905 195.836 1.00 39.38 299 GLU E CA 1
ATOM 17323 C C . GLU F 5 299 ? 171.845 161.070 195.066 1.00 39.38 299 GLU E C 1
ATOM 17324 O O . GLU F 5 299 ? 170.956 160.213 195.142 1.00 39.38 299 GLU E O 1
ATOM 17330 N N . CYS F 5 300 ? 171.714 162.153 194.293 1.00 38.04 300 CYS E N 1
ATOM 17331 C CA . CYS F 5 300 ? 170.461 162.342 193.571 1.00 38.04 300 CYS E CA 1
ATOM 17332 C C . CYS F 5 300 ? 170.267 161.264 192.514 1.00 38.04 300 CYS E C 1
ATOM 17333 O O . CYS F 5 300 ? 169.142 160.800 192.302 1.00 38.04 300 CYS E O 1
ATOM 17336 N N . LEU F 5 301 ? 171.344 160.826 191.859 1.00 37.72 301 LEU E N 1
ATOM 17337 C CA . LEU F 5 301 ? 171.201 159.815 190.817 1.00 37.72 301 LEU E CA 1
ATOM 17338 C C . LEU F 5 301 ? 170.654 158.509 191.383 1.00 37.72 301 LEU E C 1
ATOM 17339 O O . LEU F 5 301 ? 169.681 157.947 190.861 1.00 37.72 301 LEU E O 1
ATOM 17344 N N . LEU F 5 302 ? 171.277 158.001 192.448 1.00 40.68 302 LEU E N 1
ATOM 17345 C CA . LEU F 5 302 ? 170.814 156.745 193.021 1.00 40.68 302 LEU E CA 1
ATOM 17346 C C . LEU F 5 302 ? 169.430 156.891 193.634 1.00 40.68 302 LEU E C 1
ATOM 17347 O O . LEU F 5 302 ? 168.633 155.948 193.582 1.00 40.68 302 LEU E O 1
ATOM 17352 N N . ASN F 5 303 ? 169.104 158.068 194.173 1.00 43.64 303 ASN E N 1
ATOM 17353 C CA . ASN F 5 303 ? 167.750 158.296 194.662 1.00 43.64 303 ASN E CA 1
ATOM 17354 C C . ASN F 5 303 ? 166.730 158.146 193.539 1.00 43.64 303 ASN E C 1
ATOM 17355 O O . ASN F 5 303 ? 165.709 157.460 193.692 1.00 43.64 303 ASN E O 1
ATOM 17360 N N . TYR F 5 304 ? 166.995 158.773 192.394 1.00 43.12 304 TYR E N 1
ATOM 17361 C CA . TYR F 5 304 ? 166.037 158.698 191.298 1.00 43.12 304 TYR E CA 1
ATOM 17362 C C . TYR F 5 304 ? 165.886 157.275 190.785 1.00 43.12 304 TYR E C 1
ATOM 17363 O O . TYR F 5 304 ? 164.764 156.812 190.554 1.00 43.12 304 TYR E O 1
ATOM 17372 N N . ILE F 5 305 ? 166.993 156.553 190.602 1.00 43.63 305 ILE E N 1
ATOM 17373 C CA . ILE F 5 305 ? 166.830 155.227 190.012 1.00 43.63 305 ILE E CA 1
ATOM 17374 C C . ILE F 5 305 ? 166.162 154.272 191.001 1.00 43.63 305 ILE E C 1
ATOM 17375 O O . ILE F 5 305 ? 165.405 153.382 190.593 1.00 43.63 305 ILE E O 1
ATOM 17380 N N . GLU F 5 306 ? 166.396 154.432 192.309 1.00 47.44 306 GLU E N 1
ATOM 17381 C CA . GLU F 5 306 ? 165.688 153.537 193.220 1.00 47.44 306 GLU E CA 1
ATOM 17382 C C . GLU F 5 306 ? 164.203 153.873 193.274 1.00 47.44 306 GLU E C 1
ATOM 17383 O O . GLU F 5 306 ? 163.366 152.966 193.402 1.00 47.44 306 GLU E O 1
ATOM 17389 N N . GLU F 5 307 ? 163.847 155.154 193.155 1.00 49.71 307 GLU E N 1
ATOM 17390 C CA . GLU F 5 307 ? 162.433 155.492 193.035 1.00 49.71 307 GLU E CA 1
ATOM 17391 C C . GLU F 5 307 ? 161.827 154.872 191.782 1.00 49.71 307 GLU E C 1
ATOM 17392 O O . GLU F 5 307 ? 160.670 154.433 191.789 1.00 49.71 307 GLU E O 1
ATOM 17398 N N . PHE F 5 308 ? 162.599 154.816 190.698 1.00 48.88 308 PHE E N 1
ATOM 17399 C CA . PHE F 5 308 ? 162.109 154.170 189.485 1.00 48.88 308 PHE E CA 1
ATOM 17400 C C . PHE F 5 308 ? 161.880 152.680 189.705 1.00 48.88 308 PHE E C 1
ATOM 17401 O O . PHE F 5 308 ? 160.880 152.127 189.235 1.00 48.88 308 PHE E O 1
ATOM 17409 N N . LEU F 5 309 ? 162.804 152.006 190.393 1.00 47.23 309 LEU E N 1
ATOM 17410 C CA . LEU F 5 309 ? 162.604 150.590 190.704 1.00 47.23 309 LEU E CA 1
ATOM 17411 C C . LEU F 5 309 ? 161.327 150.376 191.512 1.00 47.23 309 LEU E C 1
ATOM 17412 O O . LEU F 5 309 ? 160.564 149.432 191.256 1.00 47.23 309 LEU E O 1
ATOM 17417 N N . LYS F 5 310 ? 161.068 151.255 192.484 1.00 49.87 310 LYS E N 1
ATOM 17418 C CA . LYS F 5 310 ? 159.843 151.132 193.272 1.00 49.87 310 LYS E CA 1
ATOM 17419 C C . LYS F 5 310 ? 158.602 151.327 192.406 1.00 49.87 310 LYS E C 1
ATOM 17420 O O . LYS F 5 310 ? 157.633 150.560 192.510 1.00 49.87 310 LYS E O 1
ATOM 17426 N N . TYR F 5 311 ? 158.610 152.347 191.548 1.00 51.09 311 TYR E N 1
ATOM 17427 C CA . TYR F 5 311 ? 157.476 152.555 190.652 1.00 51.09 311 TYR E CA 1
ATOM 17428 C C . TYR F 5 311 ? 157.264 151.355 189.743 1.00 51.09 311 TYR E C 1
ATOM 17429 O O . TYR F 5 311 ? 156.123 151.003 189.430 1.00 51.09 311 TYR E O 1
ATOM 17438 N N . LEU F 5 312 ? 158.346 150.717 189.298 1.00 51.61 312 LEU E N 1
ATOM 17439 C CA . LEU F 5 312 ? 158.192 149.553 188.432 1.00 51.61 312 LEU E CA 1
ATOM 17440 C C . LEU F 5 312 ? 157.535 148.399 189.173 1.00 51.61 312 LEU E C 1
ATOM 17441 O O . LEU F 5 312 ? 156.631 147.749 188.640 1.00 51.61 312 LEU E O 1
ATOM 17446 N N . VAL F 5 313 ? 157.968 148.121 190.405 1.00 54.82 313 VAL E N 1
ATOM 17447 C CA . VAL F 5 313 ? 157.297 147.037 191.121 1.00 54.82 313 VAL E CA 1
ATOM 17448 C C . VAL F 5 313 ? 155.854 147.414 191.421 1.00 54.82 313 VAL E C 1
ATOM 17449 O O . VAL F 5 313 ? 155.011 146.535 191.632 1.00 54.82 313 VAL E O 1
ATOM 17453 N N . LEU F 5 314 ? 155.539 148.713 191.447 1.00 58.07 314 LEU E N 1
ATOM 17454 C CA . LEU F 5 314 ? 154.144 149.115 191.625 1.00 58.07 314 LEU E CA 1
ATOM 17455 C C . LEU F 5 314 ? 153.290 148.725 190.419 1.00 58.07 314 LEU E C 1
ATOM 17456 O O . LEU F 5 314 ? 152.123 148.351 190.576 1.00 58.07 314 LEU E O 1
ATOM 17461 N N . HIS F 5 315 ? 153.844 148.818 189.212 1.00 59.22 315 HIS E N 1
ATOM 17462 C CA . HIS F 5 315 ? 153.170 148.412 187.978 1.00 59.22 315 HIS E CA 1
ATOM 17463 C C . HIS F 5 315 ? 154.065 147.406 187.260 1.00 59.22 315 HIS E C 1
ATOM 17464 O O . HIS F 5 315 ? 154.861 147.792 186.402 1.00 59.22 315 HIS E O 1
ATOM 17471 N N . LYS F 5 316 ? 153.941 146.123 187.589 1.00 64.50 316 LYS E N 1
ATOM 17472 C CA . LYS F 5 316 ? 154.628 145.085 186.833 1.00 64.50 316 LYS E CA 1
ATOM 17473 C C . LYS F 5 316 ? 153.658 144.200 186.069 1.00 64.50 316 LYS E C 1
ATOM 17474 O O . LYS F 5 316 ? 154.064 143.163 185.534 1.00 64.50 316 LYS E O 1
ATOM 17480 N N . ASP F 5 317 ? 152.388 144.600 185.996 1.00 68.50 317 ASP E N 1
ATOM 17481 C CA . ASP F 5 317 ? 151.391 143.848 185.244 1.00 68.50 317 ASP E CA 1
ATOM 17482 C C . ASP F 5 317 ? 151.732 143.819 183.759 1.00 68.50 317 ASP E C 1
ATOM 17483 O O . ASP F 5 317 ? 151.894 142.750 183.162 1.00 68.50 317 ASP E O 1
ATOM 17488 N N . GLU F 5 318 ? 151.842 144.997 183.146 1.00 67.35 318 GLU E N 1
ATOM 17489 C CA . GLU F 5 318 ? 152.022 145.135 181.708 1.00 67.35 318 GLU E CA 1
ATOM 17490 C C . GLU F 5 318 ? 153.449 145.461 181.312 1.00 67.35 318 GLU E C 1
ATOM 17491 O O . GLU F 5 318 ? 153.713 145.662 180.124 1.00 67.35 318 GLU E O 1
ATOM 17497 N N . TYR F 5 319 ? 154.371 145.535 182.268 1.00 60.39 319 TYR E N 1
ATOM 17498 C CA . TYR F 5 319 ? 155.734 145.953 181.980 1.00 60.39 319 TYR E CA 1
ATOM 17499 C C . TYR F 5 319 ? 156.683 144.777 181.805 1.00 60.39 319 TYR E C 1
ATOM 17500 O O . TYR F 5 319 ? 157.422 144.722 180.819 1.00 60.39 319 TYR E O 1
ATOM 17509 N N . PHE F 5 320 ? 156.673 143.832 182.735 1.00 61.63 320 PHE E N 1
ATOM 17510 C CA . PHE F 5 320 ? 157.538 142.669 182.641 1.00 61.63 320 PHE E CA 1
ATOM 17511 C C . PHE F 5 320 ? 156.859 141.563 181.844 1.00 61.63 320 PHE E C 1
ATOM 17512 O O . PHE F 5 320 ? 155.630 141.479 181.778 1.00 61.63 320 PHE E O 1
ATOM 17520 N N . ILE F 5 321 ? 157.682 140.713 181.233 1.00 66.27 321 ILE E N 1
ATOM 17521 C CA . ILE F 5 321 ? 157.171 139.608 180.437 1.00 66.27 321 ILE E CA 1
ATOM 17522 C C . ILE F 5 321 ? 156.679 138.495 181.355 1.00 66.27 321 ILE E C 1
ATOM 17523 O O . ILE F 5 321 ? 157.017 138.432 182.539 1.00 66.27 321 ILE E O 1
ATOM 17528 N N . LYS F 5 322 ? 155.849 137.611 180.802 1.00 72.48 322 LYS E N 1
ATOM 17529 C CA . LYS F 5 322 ? 155.261 136.515 181.562 1.00 72.48 322 LYS E CA 1
ATOM 17530 C C . LYS F 5 322 ? 155.678 135.141 181.057 1.00 72.48 322 LYS E C 1
ATOM 17531 O O . LYS F 5 322 ? 155.320 134.134 181.674 1.00 72.48 322 LYS E O 1
ATOM 17537 N N . GLU F 5 323 ? 156.433 135.071 179.965 1.00 74.17 323 GLU E N 1
ATOM 17538 C CA . GLU F 5 323 ? 156.863 133.799 179.413 1.00 74.17 323 GLU E CA 1
ATOM 17539 C C . GLU F 5 323 ? 158.246 133.975 178.804 1.00 74.17 323 GLU E C 1
ATOM 17540 O O . GLU F 5 323 ? 158.713 135.094 178.585 1.00 74.17 323 GLU E O 1
ATOM 17546 N N . TYR F 5 324 ? 158.897 132.853 178.528 1.00 69.94 324 TYR E N 1
ATOM 17547 C CA . TYR F 5 324 ? 160.209 132.853 177.905 1.00 69.94 324 TYR E CA 1
ATOM 17548 C C . TYR F 5 324 ? 160.148 132.099 176.586 1.00 69.94 324 TYR E C 1
ATOM 17549 O O . TYR F 5 324 ? 159.375 131.150 176.427 1.00 69.94 324 TYR E O 1
ATOM 17558 N N . GLN F 5 325 ? 160.982 132.520 175.644 1.00 72.02 325 GLN E N 1
ATOM 17559 C CA . GLN F 5 325 ? 160.978 131.980 174.288 1.00 72.02 325 GLN E CA 1
ATOM 17560 C C . GLN F 5 325 ? 162.089 130.946 174.163 1.00 72.02 325 GLN E C 1
ATOM 17561 O O . GLN F 5 325 ? 163.239 131.288 173.879 1.00 72.02 325 GLN E O 1
ATOM 17567 N N . ASN F 5 326 ? 161.746 129.677 174.356 1.00 72.16 326 ASN E N 1
ATOM 17568 C CA . ASN F 5 326 ? 162.722 128.602 174.198 1.00 72.16 326 ASN E CA 1
ATOM 17569 C C . ASN F 5 326 ? 163.036 128.489 172.714 1.00 72.16 326 ASN E C 1
ATOM 17570 O O . ASN F 5 326 ? 162.287 127.880 171.949 1.00 72.16 326 ASN E O 1
ATOM 17575 N N . ALA F 5 327 ? 164.152 129.074 172.307 1.00 69.43 327 ALA E N 1
ATOM 17576 C CA . ALA F 5 327 ? 164.474 129.281 170.910 1.00 69.43 327 ALA E CA 1
ATOM 17577 C C . ALA F 5 327 ? 165.678 128.451 170.481 1.00 69.43 327 ALA E C 1
ATOM 17578 O O . ALA F 5 327 ? 166.459 127.986 171.319 1.00 69.43 327 ALA E O 1
ATOM 17580 N N . PRO F 5 328 ? 165.848 128.223 169.182 1.00 69.57 328 PRO E N 1
ATOM 17581 C CA . PRO F 5 328 ? 167.061 127.566 168.693 1.00 69.57 328 PRO E CA 1
ATOM 17582 C C . PRO F 5 328 ? 168.267 128.474 168.852 1.00 69.57 328 PRO E C 1
ATOM 17583 O O . PRO F 5 328 ? 168.115 129.681 169.091 1.00 69.57 328 PRO E O 1
ATOM 17587 N N . PRO F 5 329 ? 169.495 127.933 168.733 1.00 69.20 329 PRO E N 1
ATOM 17588 C CA . PRO F 5 329 ? 170.706 128.757 168.824 1.00 69.20 329 PRO E CA 1
ATOM 17589 C C . PRO F 5 329 ? 170.736 129.891 167.806 1.00 69.20 329 PRO E C 1
ATOM 17590 O O . PRO F 5 329 ? 170.882 129.610 166.619 1.00 69.20 329 PRO E O 1
ATOM 17594 N N . ASN G 6 262 ? 229.643 175.937 225.494 1.00 65.41 262 ASN G N 1
ATOM 17595 C CA . ASN G 6 262 ? 228.205 175.722 225.420 1.00 65.41 262 ASN G CA 1
ATOM 17596 C C . ASN G 6 262 ? 227.649 176.220 224.092 1.00 65.41 262 ASN G C 1
ATOM 17597 O O . ASN G 6 262 ? 228.388 176.743 223.258 1.00 65.41 262 ASN G O 1
ATOM 17602 N N . ASN G 6 263 ? 226.346 176.043 223.903 1.00 64.86 263 ASN G N 1
ATOM 17603 C CA . ASN G 6 263 ? 225.619 176.629 222.787 1.00 64.86 263 ASN G CA 1
ATOM 17604 C C . ASN G 6 263 ? 224.544 177.557 223.333 1.00 64.86 263 ASN G C 1
ATOM 17605 O O . ASN G 6 263 ? 223.919 177.261 224.355 1.00 64.86 263 ASN G O 1
ATOM 17610 N N . ASP G 6 264 ? 224.334 178.683 222.654 1.00 66.47 264 ASP G N 1
ATOM 17611 C CA . ASP G 6 264 ? 223.396 179.701 223.135 1.00 66.47 264 ASP G CA 1
ATOM 17612 C C . ASP G 6 264 ? 222.013 179.534 222.505 1.00 66.47 264 ASP G C 1
ATOM 17613 O O . ASP G 6 264 ? 221.479 180.424 221.843 1.00 66.47 264 ASP G O 1
ATOM 17618 N N . TYR G 6 265 ? 221.427 178.366 222.748 1.00 63.65 265 TYR G N 1
ATOM 17619 C CA . TYR G 6 265 ? 220.032 178.110 222.423 1.00 63.65 265 TYR G CA 1
ATOM 17620 C C . TYR G 6 265 ? 219.555 176.946 223.277 1.00 63.65 265 TYR G C 1
ATOM 17621 O O . TYR G 6 265 ? 220.286 175.976 223.483 1.00 63.65 265 TYR G O 1
ATOM 17630 N N . CYS G 6 266 ? 218.329 177.067 223.782 1.00 58.13 266 CYS G N 1
ATOM 17631 C CA . CYS G 6 266 ? 217.763 176.030 224.632 1.00 58.13 266 CYS G CA 1
ATOM 17632 C C . CYS G 6 266 ? 217.819 174.690 223.918 1.00 58.13 266 CYS G C 1
ATOM 17633 O O . CYS G 6 266 ? 217.496 174.587 222.734 1.00 58.13 266 CYS G O 1
ATOM 17636 N N . SER G 6 267 ? 218.261 173.660 224.633 1.00 58.52 267 SER G N 1
ATOM 17637 C CA . SER G 6 267 ? 218.410 172.367 223.987 1.00 58.52 267 SER G CA 1
ATOM 17638 C C . SER G 6 267 ? 217.080 171.692 223.702 1.00 58.52 267 SER G C 1
ATOM 17639 O O . SER G 6 267 ? 217.071 170.605 223.115 1.00 58.52 267 SER G O 1
ATOM 17642 N N . ALA G 6 268 ? 215.963 172.293 224.104 1.00 53.51 268 ALA G N 1
ATOM 17643 C CA . ALA G 6 268 ? 214.647 171.752 223.797 1.00 53.51 268 ALA G CA 1
ATOM 17644 C C . ALA G 6 268 ? 213.937 172.560 222.715 1.00 53.51 268 ALA G C 1
ATOM 17645 O O . ALA G 6 268 ? 213.598 172.020 221.660 1.00 53.51 268 ALA G O 1
ATOM 17647 N N . CYS G 6 269 ? 213.752 173.859 222.940 1.00 51.87 269 CYS G N 1
ATOM 17648 C CA . CYS G 6 269 ? 212.911 174.688 222.090 1.00 51.87 269 CYS G CA 1
ATOM 17649 C C . CYS G 6 269 ? 213.680 175.643 221.191 1.00 51.87 269 CYS G C 1
ATOM 17650 O O . CYS G 6 269 ? 213.044 176.400 220.451 1.00 51.87 269 CYS G O 1
ATOM 17653 N N . HIS G 6 270 ? 215.013 175.642 221.232 1.00 55.91 270 HIS G N 1
ATOM 17654 C CA . HIS G 6 270 ? 215.845 176.547 220.435 1.00 55.91 270 HIS G CA 1
ATOM 17655 C C . HIS G 6 270 ? 215.384 178.000 220.577 1.00 55.91 270 HIS G C 1
ATOM 17656 O O . HIS G 6 270 ? 214.960 178.646 219.619 1.00 55.91 270 HIS G O 1
ATOM 17663 N N . GLY G 6 271 ? 215.464 178.508 221.801 1.00 57.78 271 GLY G N 1
ATOM 17664 C CA . GLY G 6 271 ? 215.016 179.850 222.080 1.00 57.78 271 GLY G CA 1
ATOM 17665 C C . GLY G 6 271 ? 216.046 180.651 222.846 1.00 57.78 271 GLY G C 1
ATOM 17666 O O . GLY G 6 271 ? 216.899 180.097 223.541 1.00 57.78 271 GLY G O 1
ATOM 17667 N N . PRO G 6 272 ? 215.993 181.974 222.723 1.00 57.64 272 PRO G N 1
ATOM 17668 C CA . PRO G 6 272 ? 216.905 182.834 223.476 1.00 57.64 272 PRO G CA 1
ATOM 17669 C C . PRO G 6 272 ? 216.326 183.262 224.813 1.00 57.64 272 PRO G C 1
ATOM 17670 O O . PRO G 6 272 ? 215.113 183.393 224.988 1.00 57.64 272 PRO G O 1
ATOM 17674 N N . GLY G 6 273 ? 217.217 183.483 225.765 1.00 57.87 273 GLY G N 1
ATOM 17675 C CA . GLY G 6 273 ? 216.820 183.977 227.064 1.00 57.87 273 GLY G CA 1
ATOM 17676 C C . GLY G 6 273 ? 217.797 183.540 228.134 1.00 57.87 273 GLY G C 1
ATOM 17677 O O . GLY G 6 273 ? 218.918 183.133 227.852 1.00 57.87 273 GLY G O 1
ATOM 17678 N N . ASN G 6 274 ? 217.342 183.651 229.379 1.00 62.06 274 ASN G N 1
ATOM 17679 C CA . ASN G 6 274 ? 218.133 183.261 230.543 1.00 62.06 274 ASN G CA 1
ATOM 17680 C C . ASN G 6 274 ? 218.270 181.745 230.560 1.00 62.06 274 ASN G C 1
ATOM 17681 O O . ASN G 6 274 ? 217.290 181.024 230.745 1.00 62.06 274 ASN G O 1
ATOM 17686 N N . PHE G 6 275 ? 219.492 181.258 230.372 1.00 61.38 275 PHE G N 1
ATOM 17687 C CA . PHE G 6 275 ? 219.775 179.835 230.226 1.00 61.38 275 PHE G CA 1
ATOM 17688 C C . PHE G 6 275 ? 220.320 179.296 231.537 1.00 61.38 275 PHE G C 1
ATOM 17689 O O . PHE G 6 275 ? 221.170 179.926 232.170 1.00 61.38 275 PHE G O 1
ATOM 17697 N N . LEU G 6 276 ? 219.807 178.152 231.963 1.00 63.44 276 LEU G N 1
ATOM 17698 C CA . LEU G 6 276 ? 220.561 177.306 232.871 1.00 63.44 276 LEU G CA 1
ATOM 17699 C C . LEU G 6 276 ? 221.509 176.434 232.061 1.00 63.44 276 LEU G C 1
ATOM 17700 O O . LEU G 6 276 ? 221.081 175.461 231.434 1.00 63.44 276 LEU G O 1
ATOM 17705 N N . CYS G 6 277 ? 222.794 176.768 232.071 1.00 67.15 277 CYS G N 1
ATOM 17706 C CA . CYS G 6 277 ? 223.759 175.996 231.310 1.00 67.15 277 CYS G CA 1
ATOM 17707 C C . CYS G 6 277 ? 224.127 174.733 232.080 1.00 67.15 277 CYS G C 1
ATOM 17708 O O . CYS G 6 277 ? 223.617 174.470 233.170 1.00 67.15 277 CYS G O 1
ATOM 17711 N N . CYS G 6 278 ? 225.018 173.927 231.512 1.00 71.08 278 CYS G N 1
ATOM 17712 C CA . CYS G 6 278 ? 225.423 172.677 232.137 1.00 71.08 278 CYS G CA 1
ATOM 17713 C C . CYS G 6 278 ? 226.937 172.551 232.108 1.00 71.08 278 CYS G C 1
ATOM 17714 O O . CYS G 6 278 ? 227.582 172.967 231.141 1.00 71.08 278 CYS G O 1
ATOM 17717 N N . GLU G 6 279 ? 227.499 171.976 233.173 1.00 74.22 279 GLU G N 1
ATOM 17718 C CA . GLU G 6 279 ? 228.949 171.871 233.291 1.00 74.22 279 GLU G CA 1
ATOM 17719 C C . GLU G 6 279 ? 229.484 170.658 232.541 1.00 74.22 279 GLU G C 1
ATOM 17720 O O . GLU G 6 279 ? 230.426 170.771 231.751 1.00 74.22 279 GLU G O 1
ATOM 17726 N N . THR G 6 280 ? 228.898 169.485 232.777 1.00 71.84 280 THR G N 1
ATOM 17727 C CA . THR G 6 280 ? 229.440 168.238 232.244 1.00 71.84 280 THR G CA 1
ATOM 17728 C C . THR G 6 280 ? 228.968 167.974 230.814 1.00 71.84 280 THR G C 1
ATOM 17729 O O . THR G 6 280 ? 229.787 167.792 229.908 1.00 71.84 280 THR G O 1
ATOM 17733 N N . CYS G 6 281 ? 227.650 167.947 230.601 1.00 71.38 281 CYS G N 1
ATOM 17734 C CA . CYS G 6 281 ? 227.049 167.761 229.282 1.00 71.38 281 CYS G CA 1
ATOM 17735 C C . CYS G 6 281 ? 226.538 169.111 228.792 1.00 71.38 281 CYS G C 1
ATOM 17736 O O . CYS G 6 281 ? 225.358 169.443 228.962 1.00 71.38 281 CYS G O 1
ATOM 17739 N N . PRO G 6 282 ? 227.396 169.894 228.136 1.00 69.82 282 PRO G N 1
ATOM 17740 C CA . PRO G 6 282 ? 227.136 171.329 227.953 1.00 69.82 282 PRO G CA 1
ATOM 17741 C C . PRO G 6 282 ? 225.963 171.587 227.022 1.00 69.82 282 PRO G C 1
ATOM 17742 O O . PRO G 6 282 ? 226.091 171.513 225.797 1.00 69.82 282 PRO G O 1
ATOM 17746 N N . ASN G 6 283 ? 224.822 171.935 227.610 1.00 67.32 283 ASN G N 1
ATOM 17747 C CA . ASN G 6 283 ? 223.627 172.343 226.890 1.00 67.32 283 ASN G CA 1
ATOM 17748 C C . ASN G 6 283 ? 222.960 173.474 227.658 1.00 67.32 283 ASN G C 1
ATOM 17749 O O . ASN G 6 283 ? 223.413 173.876 228.731 1.00 67.32 283 ASN G O 1
ATOM 17754 N N . SER G 6 284 ? 221.877 173.994 227.105 1.00 62.68 284 SER G N 1
ATOM 17755 C CA . SER G 6 284 ? 221.182 175.117 227.711 1.00 62.68 284 SER G CA 1
ATOM 17756 C C . SER G 6 284 ? 219.693 174.826 227.787 1.00 62.68 284 SER G C 1
ATOM 17757 O O . SER G 6 284 ? 219.130 174.203 226.884 1.00 62.68 284 SER G O 1
ATOM 17760 N N . PHE G 6 285 ? 219.062 175.271 228.870 1.00 58.66 285 PHE G N 1
ATOM 17761 C CA . PHE G 6 285 ? 217.632 175.098 229.077 1.00 58.66 285 PHE G CA 1
ATOM 17762 C C . PHE G 6 285 ? 217.073 176.351 229.722 1.00 58.66 285 PHE G C 1
ATOM 17763 O O . PHE G 6 285 ? 217.696 176.913 230.622 1.00 58.66 285 PHE G O 1
ATOM 17771 N N . HIS G 6 286 ? 215.892 176.774 229.283 1.00 55.79 286 HIS G N 1
ATOM 17772 C CA . HIS G 6 286 ? 215.229 177.944 229.846 1.00 55.79 286 HIS G CA 1
ATOM 17773 C C . HIS G 6 286 ? 214.889 177.758 231.319 1.00 55.79 286 HIS G C 1
ATOM 17774 O O . HIS G 6 286 ? 214.287 178.645 231.932 1.00 55.79 286 HIS G O 1
ATOM 17781 N N . PHE G 6 287 ? 215.207 176.583 231.868 1.00 56.13 287 PHE G N 1
ATOM 17782 C CA . PHE G 6 287 ? 215.005 176.226 233.270 1.00 56.13 287 PHE G CA 1
ATOM 17783 C C . PHE G 6 287 ? 213.529 176.030 233.582 1.00 56.13 287 PHE G C 1
ATOM 17784 O O . PHE G 6 287 ? 213.174 175.550 234.664 1.00 56.13 287 PHE G O 1
ATOM 17786 N N . THR G 6 288 ? 212.661 176.398 232.641 1.00 51.31 288 THR G N 1
ATOM 17787 C CA . THR G 6 288 ? 211.288 175.933 232.635 1.00 51.31 288 THR G CA 1
ATOM 17788 C C . THR G 6 288 ? 210.999 175.113 231.391 1.00 51.31 288 THR G C 1
ATOM 17789 O O . THR G 6 288 ? 209.994 174.398 231.363 1.00 51.31 288 THR G O 1
ATOM 17793 N N . CYS G 6 289 ? 211.854 175.200 230.368 1.00 51.11 289 CYS G N 1
ATOM 17794 C CA . CYS G 6 289 ? 211.940 174.206 229.308 1.00 51.11 289 CYS G CA 1
ATOM 17795 C C . CYS G 6 289 ? 212.800 173.026 229.704 1.00 51.11 289 CYS G C 1
ATOM 17796 O O . CYS G 6 289 ? 212.988 172.110 228.898 1.00 51.11 289 CYS G O 1
ATOM 17799 N N . ILE G 6 290 ? 213.332 173.036 230.916 1.00 53.85 290 ILE G N 1
ATOM 17800 C CA . ILE G 6 290 ? 214.177 171.960 231.406 1.00 53.85 290 ILE G CA 1
ATOM 17801 C C . ILE G 6 290 ? 213.336 170.757 231.792 1.00 53.85 290 ILE G C 1
ATOM 17802 O O . ILE G 6 290 ? 212.225 170.566 231.289 1.00 53.85 290 ILE G O 1
ATOM 17804 N N . ASP G 6 291 ? 213.884 169.936 232.673 1.00 58.19 291 ASP G N 1
ATOM 17805 C CA . ASP G 6 291 ? 213.261 168.819 233.371 1.00 58.19 291 ASP G CA 1
ATOM 17806 C C . ASP G 6 291 ? 212.150 169.391 234.262 1.00 58.19 291 ASP G C 1
ATOM 17807 O O . ASP G 6 291 ? 211.709 170.512 233.982 1.00 58.19 291 ASP G O 1
ATOM 17812 N N . PRO G 6 292 ? 211.606 168.693 235.267 1.00 58.38 292 PRO G N 1
ATOM 17813 C CA . PRO G 6 292 ? 210.584 169.330 236.109 1.00 58.38 292 PRO G CA 1
ATOM 17814 C C . PRO G 6 292 ? 210.993 170.735 236.506 1.00 58.38 292 PRO G C 1
ATOM 17815 O O . PRO G 6 292 ? 212.013 170.923 237.184 1.00 58.38 292 PRO G O 1
ATOM 17819 N N . PRO G 6 293 ? 210.237 171.745 236.073 1.00 57.55 293 PRO G N 1
ATOM 17820 C CA . PRO G 6 293 ? 210.631 173.133 236.328 1.00 57.55 293 PRO G CA 1
ATOM 17821 C C . PRO G 6 293 ? 210.816 173.375 237.814 1.00 57.55 293 PRO G C 1
ATOM 17822 O O . PRO G 6 293 ? 210.007 172.932 238.632 1.00 57.55 293 PRO G O 1
ATOM 17826 N N . ILE G 6 294 ? 211.894 174.063 238.171 1.00 64.26 294 ILE G N 1
ATOM 17827 C CA . ILE G 6 294 ? 212.177 174.331 239.571 1.00 64.26 294 ILE G CA 1
ATOM 17828 C C . ILE G 6 294 ? 211.627 175.685 240.001 1.00 64.26 294 ILE G C 1
ATOM 17829 O O . ILE G 6 294 ? 210.535 175.761 240.562 1.00 64.26 294 ILE G O 1
ATOM 17834 N N . GLU G 6 295 ? 212.362 176.769 239.760 1.00 69.98 295 GLU G N 1
ATOM 17835 C CA . GLU G 6 295 ? 211.831 177.990 239.175 1.00 69.98 295 GLU G CA 1
ATOM 17836 C C . GLU G 6 295 ? 212.948 178.622 238.358 1.00 69.98 295 GLU G C 1
ATOM 17837 O O . GLU G 6 295 ? 212.750 179.093 237.233 1.00 69.98 295 GLU G O 1
ATOM 17843 N N . GLU G 6 296 ? 214.134 178.635 238.978 1.00 73.76 296 GLU G N 1
ATOM 17844 C CA . GLU G 6 296 ? 215.375 179.256 238.527 1.00 73.76 296 GLU G CA 1
ATOM 17845 C C . GLU G 6 296 ? 216.443 178.938 239.574 1.00 73.76 296 GLU G C 1
ATOM 17846 O O . GLU G 6 296 ? 216.236 178.064 240.422 1.00 73.76 296 GLU G O 1
ATOM 17852 N N . LYS G 6 297 ? 217.586 179.624 239.521 1.00 78.25 297 LYS G N 1
ATOM 17853 C CA . LYS G 6 297 ? 218.498 179.727 240.665 1.00 78.25 297 LYS G CA 1
ATOM 17854 C C . LYS G 6 297 ? 219.119 178.385 241.062 1.00 78.25 297 LYS G C 1
ATOM 17855 O O . LYS G 6 297 ? 218.833 177.830 242.125 1.00 78.25 297 LYS G O 1
ATOM 17861 N N . ASN G 6 298 ? 219.963 177.852 240.180 1.00 77.70 298 ASN G N 1
ATOM 17862 C CA . ASN G 6 298 ? 220.874 176.762 240.536 1.00 77.70 298 ASN G CA 1
ATOM 17863 C C . ASN G 6 298 ? 222.288 177.205 240.161 1.00 77.70 298 ASN G C 1
ATOM 17864 O O . ASN G 6 298 ? 222.724 177.030 239.021 1.00 77.70 298 ASN G O 1
ATOM 17869 N N . LEU G 6 299 ? 223.006 177.781 241.129 1.00 75.49 299 LEU G N 1
ATOM 17870 C CA . LEU G 6 299 ? 224.347 178.320 240.912 1.00 75.49 299 LEU G CA 1
ATOM 17871 C C . LEU G 6 299 ? 225.442 177.253 240.923 1.00 75.49 299 LEU G C 1
ATOM 17872 O O . LEU G 6 299 ? 226.352 177.318 240.087 1.00 75.49 299 LEU G O 1
ATOM 17877 N N . PRO G 6 300 ? 225.421 176.260 241.842 1.00 76.08 300 PRO G N 1
ATOM 17878 C CA . PRO G 6 300 ? 226.420 175.181 241.754 1.00 76.08 300 PRO G CA 1
ATOM 17879 C C . PRO G 6 300 ? 226.287 174.351 240.485 1.00 76.08 300 PRO G C 1
ATOM 17880 O O . PRO G 6 300 ? 225.449 174.647 239.628 1.00 76.08 300 PRO G O 1
ATOM 17884 N N . ASP G 6 301 ? 227.124 173.326 240.344 1.00 76.32 301 ASP G N 1
ATOM 17885 C CA . ASP G 6 301 ? 227.107 172.510 239.136 1.00 76.32 301 ASP G CA 1
ATOM 17886 C C . ASP G 6 301 ? 225.728 171.897 238.924 1.00 76.32 301 ASP G C 1
ATOM 17887 O O . ASP G 6 301 ? 225.045 171.511 239.876 1.00 76.32 301 ASP G O 1
ATOM 17892 N N . ASP G 6 302 ? 225.313 171.827 237.661 1.00 74.97 302 ASP G N 1
ATOM 17893 C CA . ASP G 6 302 ? 224.002 171.299 237.306 1.00 74.97 302 ASP G CA 1
ATOM 17894 C C . ASP G 6 302 ? 224.080 169.848 236.845 1.00 74.97 302 ASP G C 1
ATOM 17895 O O . ASP G 6 302 ? 223.437 168.975 237.435 1.00 74.97 302 ASP G O 1
ATOM 17900 N N . ALA G 6 303 ? 224.870 169.578 235.808 1.00 73.19 303 ALA G N 1
ATOM 17901 C CA . ALA G 6 303 ? 224.980 168.252 235.205 1.00 73.19 303 ALA G CA 1
ATOM 17902 C C . ALA G 6 303 ? 223.600 167.708 234.835 1.00 73.19 303 ALA G C 1
ATOM 17903 O O . ALA G 6 303 ? 223.130 166.701 235.366 1.00 73.19 303 ALA G O 1
ATOM 17905 N N . TRP G 6 304 ? 222.950 168.402 233.903 1.00 72.37 304 TRP G N 1
ATOM 17906 C CA . TRP G 6 304 ? 221.562 168.096 233.561 1.00 72.37 304 TRP G CA 1
ATOM 17907 C C . TRP G 6 304 ? 221.508 166.784 232.793 1.00 72.37 304 TRP G C 1
ATOM 17908 O O . TRP G 6 304 ? 221.713 166.748 231.578 1.00 72.37 304 TRP G O 1
ATOM 17919 N N . TYR G 6 305 ? 221.234 165.700 233.518 1.00 70.90 305 TYR G N 1
ATOM 17920 C CA . TYR G 6 305 ? 220.998 164.374 232.949 1.00 70.90 305 TYR G CA 1
ATOM 17921 C C . TYR G 6 305 ? 222.187 163.885 232.121 1.00 70.90 305 TYR G C 1
ATOM 17922 O O . TYR G 6 305 ? 222.076 163.572 230.934 1.00 70.90 305 TYR G O 1
ATOM 17931 N N . CYS G 6 306 ? 223.338 163.807 232.790 1.00 75.97 306 CYS G N 1
ATOM 17932 C CA . CYS G 6 306 ? 224.527 163.217 232.190 1.00 75.97 306 CYS G CA 1
ATOM 17933 C C . CYS G 6 306 ? 224.626 161.737 232.539 1.00 75.97 306 CYS G C 1
ATOM 17934 O O . CYS G 6 306 ? 224.552 160.881 231.652 1.00 75.97 306 CYS G O 1
ATOM 17937 N N . ASN G 6 307 ? 224.747 161.428 233.828 1.00 78.77 307 ASN G N 1
ATOM 17938 C CA . ASN G 6 307 ? 224.818 160.053 234.321 1.00 78.77 307 ASN G CA 1
ATOM 17939 C C . ASN G 6 307 ? 225.754 159.164 233.506 1.00 78.77 307 ASN G C 1
ATOM 17940 O O . ASN G 6 307 ? 225.300 158.362 232.691 1.00 78.77 307 ASN G O 1
ATOM 17945 N N . THR G 6 333 ? 208.034 139.251 225.953 1.00 78.36 333 THR G N 1
ATOM 17946 C CA . THR G 6 333 ? 207.866 140.118 224.795 1.00 78.36 333 THR G CA 1
ATOM 17947 C C . THR G 6 333 ? 206.527 140.834 224.862 1.00 78.36 333 THR G C 1
ATOM 17948 O O . THR G 6 333 ? 206.061 141.395 223.870 1.00 78.36 333 THR G O 1
ATOM 17952 N N . MET G 6 334 ? 205.911 140.810 226.038 1.00 80.07 334 MET G N 1
ATOM 17953 C CA . MET G 6 334 ? 204.621 141.435 226.257 1.00 80.07 334 MET G CA 1
ATOM 17954 C C . MET G 6 334 ? 204.828 142.793 226.924 1.00 80.07 334 MET G C 1
ATOM 17955 O O . MET G 6 334 ? 205.945 143.313 226.986 1.00 80.07 334 MET G O 1
ATOM 17960 N N . VAL G 6 335 ? 203.744 143.376 227.433 1.00 76.71 335 VAL G N 1
ATOM 17961 C CA . VAL G 6 335 ? 203.723 144.738 227.967 1.00 76.71 335 VAL G CA 1
ATOM 17962 C C . VAL G 6 335 ? 204.772 144.970 229.055 1.00 76.71 335 VAL G C 1
ATOM 17963 O O . VAL G 6 335 ? 205.003 146.112 229.464 1.00 76.71 335 VAL G O 1
ATOM 17967 N N . ASP G 6 336 ? 205.412 143.901 229.534 1.00 78.45 336 ASP G N 1
ATOM 17968 C CA . ASP G 6 336 ? 206.507 144.057 230.488 1.00 78.45 336 ASP G CA 1
ATOM 17969 C C . ASP G 6 336 ? 207.664 144.845 229.881 1.00 78.45 336 ASP G C 1
ATOM 17970 O O . ASP G 6 336 ? 208.093 145.869 230.426 1.00 78.45 336 ASP G O 1
ATOM 17975 N N . VAL G 6 337 ? 208.184 144.384 228.741 1.00 77.21 337 VAL G N 1
ATOM 17976 C CA . VAL G 6 337 ? 209.315 145.080 228.143 1.00 77.21 337 VAL G CA 1
ATOM 17977 C C . VAL G 6 337 ? 208.875 146.425 227.566 1.00 77.21 337 VAL G C 1
ATOM 17978 O O . VAL G 6 337 ? 209.670 147.367 227.475 1.00 77.21 337 VAL G O 1
ATOM 17982 N N . TRP G 6 338 ? 207.603 146.574 227.216 1.00 74.86 338 TRP G N 1
ATOM 17983 C CA . TRP G 6 338 ? 207.212 147.878 226.705 1.00 74.86 338 TRP G CA 1
ATOM 17984 C C . TRP G 6 338 ? 207.037 148.898 227.823 1.00 74.86 338 TRP G C 1
ATOM 17985 O O . TRP G 6 338 ? 207.370 150.078 227.648 1.00 74.86 338 TRP G O 1
ATOM 17996 N N . MET G 6 339 ? 206.609 148.472 229.005 1.00 73.25 339 MET G N 1
ATOM 17997 C CA . MET G 6 339 ? 206.677 149.395 230.124 1.00 73.25 339 MET G CA 1
ATOM 17998 C C . MET G 6 339 ? 208.108 149.599 230.604 1.00 73.25 339 MET G C 1
ATOM 17999 O O . MET G 6 339 ? 208.401 150.627 231.225 1.00 73.25 339 MET G O 1
ATOM 18004 N N . GLN G 6 340 ? 209.020 148.667 230.308 1.00 73.38 340 GLN G N 1
ATOM 18005 C CA . GLN G 6 340 ? 210.430 148.973 230.535 1.00 73.38 340 GLN G CA 1
ATOM 18006 C C . GLN G 6 340 ? 210.924 150.052 229.571 1.00 73.38 340 GLN G C 1
ATOM 18007 O O . GLN G 6 340 ? 211.742 150.890 229.957 1.00 73.38 340 GLN G O 1
ATOM 18013 N N . LEU G 6 341 ? 210.440 150.060 228.327 1.00 68.63 341 LEU G N 1
ATOM 18014 C CA . LEU G 6 341 ? 210.656 151.224 227.465 1.00 68.63 341 LEU G CA 1
ATOM 18015 C C . LEU G 6 341 ? 210.128 152.491 228.129 1.00 68.63 341 LEU G C 1
ATOM 18016 O O . LEU G 6 341 ? 210.784 153.546 228.122 1.00 68.63 341 LEU G O 1
ATOM 18021 N N . CYS G 6 342 ? 208.921 152.395 228.694 1.00 68.75 342 CYS G N 1
ATOM 18022 C CA . CYS G 6 342 ? 208.303 153.527 229.383 1.00 68.75 342 CYS G CA 1
ATOM 18023 C C . CYS G 6 342 ? 209.198 154.080 230.483 1.00 68.75 342 CYS G C 1
ATOM 18024 O O . CYS G 6 342 ? 209.369 155.297 230.603 1.00 68.75 342 CYS G O 1
ATOM 18027 N N . THR G 6 343 ? 209.763 153.202 231.309 1.00 69.22 343 THR G N 1
ATOM 18028 C CA . THR G 6 343 ? 210.642 153.663 232.378 1.00 69.22 343 THR G CA 1
ATOM 18029 C C . THR G 6 343 ? 212.043 154.011 231.886 1.00 69.22 343 THR G C 1
ATOM 18030 O O . THR G 6 343 ? 212.788 154.673 232.613 1.00 69.22 343 THR G O 1
ATOM 18034 N N . TYR G 6 344 ? 212.422 153.579 230.681 1.00 69.45 344 TYR G N 1
ATOM 18035 C CA . TYR G 6 344 ? 213.725 153.923 230.126 1.00 69.45 344 TYR G CA 1
ATOM 18036 C C . TYR G 6 344 ? 213.739 155.296 229.471 1.00 69.45 344 TYR G C 1
ATOM 18037 O O . TYR G 6 344 ? 214.816 155.880 229.307 1.00 69.45 344 TYR G O 1
ATOM 18046 N N . ILE G 6 345 ? 212.573 155.820 229.086 1.00 65.31 345 ILE G N 1
ATOM 18047 C CA . ILE G 6 345 ? 212.510 157.165 228.512 1.00 65.31 345 ILE G CA 1
ATOM 18048 C C . ILE G 6 345 ? 213.013 158.252 229.464 1.00 65.31 345 ILE G C 1
ATOM 18049 O O . ILE G 6 345 ? 213.181 159.402 229.046 1.00 65.31 345 ILE G O 1
ATOM 18054 N N . ASP G 6 346 ? 213.257 157.923 230.735 1.00 65.84 346 ASP G N 1
ATOM 18055 C CA . ASP G 6 346 ? 213.649 158.939 231.711 1.00 65.84 346 ASP G CA 1
ATOM 18056 C C . ASP G 6 346 ? 214.974 159.595 231.343 1.00 65.84 346 ASP G C 1
ATOM 18057 O O . ASP G 6 346 ? 215.083 160.825 231.311 1.00 65.84 346 ASP G O 1
ATOM 18062 N N . SER G 6 347 ? 215.991 158.790 231.057 1.00 65.36 347 SER G N 1
ATOM 18063 C CA . SER G 6 347 ? 217.363 159.286 230.972 1.00 65.36 347 SER G CA 1
ATOM 18064 C C . SER G 6 347 ? 217.687 159.893 229.610 1.00 65.36 347 SER G C 1
ATOM 18065 O O . SER G 6 347 ? 218.672 159.511 228.979 1.00 65.36 347 SER G O 1
ATOM 18068 N N . HIS G 6 348 ? 216.866 160.826 229.112 1.00 62.07 348 HIS G N 1
ATOM 18069 C CA . HIS G 6 348 ? 217.207 161.381 227.809 1.00 62.07 348 HIS G CA 1
ATOM 18070 C C . HIS G 6 348 ? 216.820 162.852 227.635 1.00 62.07 348 HIS G C 1
ATOM 18071 O O . HIS G 6 348 ? 216.446 163.252 226.530 1.00 62.07 348 HIS G O 1
ATOM 18078 N N . ASN G 6 349 ? 216.897 163.670 228.692 1.00 56.01 349 ASN G N 1
ATOM 18079 C CA . ASN G 6 349 ? 217.022 165.114 228.477 1.00 56.01 349 ASN G CA 1
ATOM 18080 C C . ASN G 6 349 ? 215.907 165.747 227.646 1.00 56.01 349 ASN G C 1
ATOM 18081 O O . ASN G 6 349 ? 216.040 165.864 226.424 1.00 56.01 349 ASN G O 1
ATOM 18086 N N . PRO G 6 350 ? 214.798 166.139 228.271 1.00 51.82 350 PRO G N 1
ATOM 18087 C CA . PRO G 6 350 ? 213.566 166.505 227.548 1.00 51.82 350 PRO G CA 1
ATOM 18088 C C . PRO G 6 350 ? 213.688 167.340 226.276 1.00 51.82 350 PRO G C 1
ATOM 18089 O O . PRO G 6 350 ? 214.666 168.060 226.062 1.00 51.82 350 PRO G O 1
ATOM 18093 N N . ILE G 6 351 ? 212.652 167.247 225.435 1.00 45.15 351 ILE G N 1
ATOM 18094 C CA . ILE G 6 351 ? 212.567 167.933 224.151 1.00 45.15 351 ILE G CA 1
ATOM 18095 C C . ILE G 6 351 ? 211.141 168.452 223.983 1.00 45.15 351 ILE G C 1
ATOM 18096 O O . ILE G 6 351 ? 210.217 168.016 224.668 1.00 45.15 351 ILE G O 1
ATOM 18101 N N . GLN G 6 352 ? 210.968 169.405 223.071 1.00 40.31 352 GLN G N 1
ATOM 18102 C CA . GLN G 6 352 ? 209.647 169.943 222.783 1.00 40.31 352 GLN G CA 1
ATOM 18103 C C . GLN G 6 352 ? 208.840 168.959 221.940 1.00 40.31 352 GLN G C 1
ATOM 18104 O O . GLN G 6 352 ? 209.365 167.987 221.396 1.00 40.31 352 GLN G O 1
ATOM 18110 N N . PHE G 6 353 ? 207.540 169.214 221.848 1.00 34.78 353 PHE G N 1
ATOM 18111 C CA . PHE G 6 353 ? 206.638 168.438 221.010 1.00 34.78 353 PHE G CA 1
ATOM 18112 C C . PHE G 6 353 ? 206.334 169.244 219.758 1.00 34.78 353 PHE G C 1
ATOM 18113 O O . PHE G 6 353 ? 206.110 170.454 219.841 1.00 34.78 353 PHE G O 1
ATOM 18121 N N . HIS G 6 354 ? 206.364 168.591 218.594 1.00 34.63 354 HIS G N 1
ATOM 18122 C CA . HIS G 6 354 ? 206.149 169.314 217.343 1.00 34.63 354 HIS G CA 1
ATOM 18123 C C . HIS G 6 354 ? 204.919 168.860 216.564 1.00 34.63 354 HIS G C 1
ATOM 18124 O O . HIS G 6 354 ? 203.967 169.630 216.454 1.00 34.63 354 HIS G O 1
ATOM 18131 N N . LEU G 6 355 ? 204.945 167.665 215.949 1.00 30.37 355 LEU G N 1
ATOM 18132 C CA . LEU G 6 355 ? 203.897 166.840 215.347 1.00 30.37 355 LEU G CA 1
ATOM 18133 C C . LEU G 6 355 ? 204.664 165.756 214.601 1.00 30.37 355 LEU G C 1
ATOM 18134 O O . LEU G 6 355 ? 205.875 165.909 214.417 1.00 30.37 355 LEU G O 1
ATOM 18139 N N . PRO G 6 356 ? 204.053 164.676 214.133 1.00 28.86 356 PRO G N 1
ATOM 18140 C CA . PRO G 6 356 ? 204.754 163.797 213.195 1.00 28.86 356 PRO G CA 1
ATOM 18141 C C . PRO G 6 356 ? 204.806 164.434 211.817 1.00 28.86 356 PRO G C 1
ATOM 18142 O O . PRO G 6 356 ? 204.153 165.437 211.543 1.00 28.86 356 PRO G O 1
ATOM 18146 N N . HIS G 6 357 ? 205.616 163.843 210.943 1.00 31.96 357 HIS G N 1
ATOM 18147 C CA . HIS G 6 357 ? 205.761 164.419 209.612 1.00 31.96 357 HIS G CA 1
ATOM 18148 C C . HIS G 6 357 ? 204.484 164.301 208.797 1.00 31.96 357 HIS G C 1
ATOM 18149 O O . HIS G 6 357 ? 204.331 165.011 207.799 1.00 31.96 357 HIS G O 1
ATOM 18156 N N . SER G 6 358 ? 203.560 163.444 209.214 1.00 28.20 358 SER G N 1
ATOM 18157 C CA . SER G 6 358 ? 202.361 163.146 208.451 1.00 28.20 358 SER G CA 1
ATOM 18158 C C . SER G 6 358 ? 201.195 164.061 208.772 1.00 28.20 358 SER G C 1
ATOM 18159 O O . SER G 6 358 ? 200.257 164.135 207.976 1.00 28.20 358 SER G O 1
ATOM 18162 N N . ILE G 6 359 ? 201.229 164.760 209.903 1.00 25.64 359 ILE G N 1
ATOM 18163 C CA . ILE G 6 359 ? 200.088 165.534 210.372 1.00 25.64 359 ILE G CA 1
ATOM 18164 C C . ILE G 6 359 ? 200.331 167.018 210.139 1.00 25.64 359 ILE G C 1
ATOM 18165 O O . ILE G 6 359 ? 199.390 167.786 209.913 1.00 25.64 359 ILE G O 1
ATOM 18170 N N . SER G 6 360 ? 201.594 167.435 210.207 1.00 26.13 360 SER G N 1
ATOM 18171 C CA . SER G 6 360 ? 201.918 168.828 209.927 1.00 26.13 360 SER G CA 1
ATOM 18172 C C . SER G 6 360 ? 202.030 169.068 208.433 1.00 26.13 360 SER G C 1
ATOM 18173 O O . SER G 6 360 ? 201.627 170.125 207.939 1.00 26.13 360 SER G O 1
ATOM 18176 N N . SER G 6 361 ? 202.569 168.090 207.707 1.00 25.79 361 SER G N 1
ATOM 18177 C CA . SER G 6 361 ? 202.668 168.095 206.250 1.00 25.79 361 SER G CA 1
ATOM 18178 C C . SER G 6 361 ? 201.469 167.414 205.602 1.00 25.79 361 SER G C 1
ATOM 18179 O O . SER G 6 361 ? 201.609 166.530 204.767 1.00 25.79 361 SER G O 1
ATOM 18182 N N . PHE G 6 362 ? 200.273 167.826 205.994 1.00 25.53 362 PHE G N 1
ATOM 18183 C CA . PHE G 6 362 ? 199.032 167.237 205.512 1.00 25.53 362 PHE G CA 1
ATOM 18184 C C . PHE G 6 362 ? 198.138 168.238 204.811 1.00 25.53 362 PHE G C 1
ATOM 18185 O O . PHE G 6 362 ? 197.569 167.915 203.777 1.00 25.53 362 PHE G O 1
ATOM 18193 N N . PHE G 6 363 ? 197.997 169.443 205.339 1.00 24.77 363 PHE G N 1
ATOM 18194 C CA . PHE G 6 363 ? 197.138 170.431 204.723 1.00 24.77 363 PHE G CA 1
ATOM 18195 C C . PHE G 6 363 ? 197.956 171.334 203.813 1.00 24.77 363 PHE G C 1
ATOM 18196 O O . PHE G 6 363 ? 199.178 171.221 203.714 1.00 24.77 363 PHE G O 1
ATOM 18204 N N . ARG G 6 364 ? 197.268 172.247 203.141 1.00 27.97 364 ARG G N 1
ATOM 18205 C CA . ARG G 6 364 ? 197.869 173.100 202.130 1.00 27.97 364 ARG G CA 1
ATOM 18206 C C . ARG G 6 364 ? 198.370 174.382 202.778 1.00 27.97 364 ARG G C 1
ATOM 18207 O O . ARG G 6 364 ? 197.623 175.053 203.493 1.00 27.97 364 ARG G O 1
ATOM 18215 N N . GLY G 6 365 ? 199.630 174.721 202.516 1.00 34.28 365 GLY G N 1
ATOM 18216 C CA . GLY G 6 365 ? 200.222 175.933 203.045 1.00 34.28 365 GLY G CA 1
ATOM 18217 C C . GLY G 6 365 ? 200.351 175.941 204.550 1.00 34.28 365 GLY G C 1
ATOM 18218 O O . GLY G 6 365 ? 199.825 176.832 205.219 1.00 34.28 365 GLY G O 1
ATOM 18219 N N . VAL G 6 366 ? 201.048 174.944 205.089 1.00 33.03 366 VAL G N 1
ATOM 18220 C CA . VAL G 6 366 ? 201.281 174.800 206.520 1.00 33.03 366 VAL G CA 1
ATOM 18221 C C . VAL G 6 366 ? 202.701 174.283 206.689 1.00 33.03 366 VAL G C 1
ATOM 18222 O O . VAL G 6 366 ? 203.044 173.221 206.160 1.00 33.03 366 VAL G O 1
ATOM 18226 N N . GLY G 6 367 ? 203.532 175.037 207.403 1.00 37.38 367 GLY G N 1
ATOM 18227 C CA . GLY G 6 367 ? 204.886 174.612 207.677 1.00 37.38 367 GLY G CA 1
ATOM 18228 C C . GLY G 6 367 ? 205.309 175.070 209.056 1.00 37.38 367 GLY G C 1
ATOM 18229 O O . GLY G 6 367 ? 204.719 175.981 209.639 1.00 37.38 367 GLY G O 1
ATOM 18230 N N . SER G 6 368 ? 206.335 174.408 209.578 1.00 42.05 368 SER G N 1
ATOM 18231 C CA . SER G 6 368 ? 206.883 174.769 210.874 1.00 42.05 368 SER G CA 1
ATOM 18232 C C . SER G 6 368 ? 207.921 175.876 210.720 1.00 42.05 368 SER G C 1
ATOM 18233 O O . SER G 6 368 ? 208.498 176.080 209.651 1.00 42.05 368 SER G O 1
ATOM 18236 N N . GLY G 6 369 ? 208.176 176.588 211.814 1.00 48.21 369 GLY G N 1
ATOM 18237 C CA . GLY G 6 369 ? 209.179 177.636 211.796 1.00 48.21 369 GLY G CA 1
ATOM 18238 C C . GLY G 6 369 ? 210.591 177.092 211.885 1.00 48.21 369 GLY G C 1
ATOM 18239 O O . GLY G 6 369 ? 210.912 176.086 211.247 1.00 48.21 369 GLY G O 1
ATOM 18240 N N . VAL G 6 370 ? 211.447 177.759 212.655 1.00 54.99 370 VAL G N 1
ATOM 18241 C CA . VAL G 6 370 ? 212.774 177.240 212.966 1.00 54.99 370 VAL G CA 1
ATOM 18242 C C . VAL G 6 370 ? 212.876 176.726 214.397 1.00 54.99 370 VAL G C 1
ATOM 18243 O O . VAL G 6 370 ? 213.739 175.878 214.673 1.00 54.99 370 VAL G O 1
ATOM 18247 N N . MET G 6 371 ? 212.036 177.203 215.307 1.00 57.88 371 MET G N 1
ATOM 18248 C CA . MET G 6 371 ? 211.911 176.666 216.651 1.00 57.88 371 MET G CA 1
ATOM 18249 C C . MET G 6 371 ? 210.596 175.916 216.783 1.00 57.88 371 MET G C 1
ATOM 18250 O O . MET G 6 371 ? 209.980 175.873 217.848 1.00 57.88 371 MET G O 1
ATOM 18255 N N . GLY G 6 372 ? 210.154 175.326 215.674 1.00 46.87 372 GLY G N 1
ATOM 18256 C CA . GLY G 6 372 ? 208.988 174.467 215.647 1.00 46.87 372 GLY G CA 1
ATOM 18257 C C . GLY G 6 372 ? 207.665 175.133 215.947 1.00 46.87 372 GLY G C 1
ATOM 18258 O O . GLY G 6 372 ? 206.854 174.585 216.694 1.00 46.87 372 GLY G O 1
ATOM 18259 N N . GLU G 6 373 ? 207.423 176.304 215.378 1.00 41.49 373 GLU G N 1
ATOM 18260 C CA . GLU G 6 373 ? 206.122 176.937 215.490 1.00 41.49 373 GLU G CA 1
ATOM 18261 C C . GLU G 6 373 ? 205.441 176.972 214.133 1.00 41.49 373 GLU G C 1
ATOM 18262 O O . GLU G 6 373 ? 206.066 176.773 213.091 1.00 41.49 373 GLU G O 1
ATOM 18268 N N . TYR G 6 374 ? 204.143 177.238 214.162 1.00 35.77 374 TYR G N 1
ATOM 18269 C CA . TYR G 6 374 ? 203.301 177.156 212.981 1.00 35.77 374 TYR G CA 1
ATOM 18270 C C . TYR G 6 374 ? 203.422 178.437 212.170 1.00 35.77 374 TYR G C 1
ATOM 18271 O O . TYR G 6 374 ? 203.105 179.522 212.667 1.00 35.77 374 TYR G O 1
ATOM 18280 N N . ILE G 6 375 ? 203.879 178.309 210.926 1.00 39.09 375 ILE G N 1
ATOM 18281 C CA . ILE G 6 375 ? 203.929 179.415 209.983 1.00 39.09 375 ILE G CA 1
ATOM 18282 C C . ILE G 6 375 ? 203.105 179.038 208.761 1.00 39.09 375 ILE G C 1
ATOM 18283 O O . ILE G 6 375 ? 202.850 177.865 208.490 1.00 39.09 375 ILE G O 1
ATOM 18288 N N . GLU G 6 376 ? 202.697 180.058 208.015 1.00 43.08 376 GLU G N 1
ATOM 18289 C CA . GLU G 6 376 ? 202.000 179.887 206.746 1.00 43.08 376 GLU G CA 1
ATOM 18290 C C . GLU G 6 376 ? 202.981 180.132 205.610 1.00 43.08 376 GLU G C 1
ATOM 18291 O O . GLU G 6 376 ? 203.466 181.252 205.447 1.00 43.08 376 GLU G O 1
ATOM 18297 N N . THR G 6 377 ? 203.262 179.099 204.820 1.00 40.07 377 THR G N 1
ATOM 18298 C CA . THR G 6 377 ? 204.219 179.215 203.729 1.00 40.07 377 THR G CA 1
ATOM 18299 C C . THR G 6 377 ? 203.592 179.709 202.432 1.00 40.07 377 THR G C 1
ATOM 18300 O O . THR G 6 377 ? 204.235 179.640 201.381 1.00 40.07 377 THR G O 1
ATOM 18304 N N . ASP G 6 378 ? 202.360 180.206 202.476 1.00 39.64 378 ASP G N 1
ATOM 18305 C CA . ASP G 6 378 ? 201.675 180.686 201.285 1.00 39.64 378 ASP G CA 1
ATOM 18306 C C . ASP G 6 378 ? 201.430 182.186 201.317 1.00 39.64 378 ASP G C 1
ATOM 18307 O O . ASP G 6 378 ? 200.601 182.683 200.548 1.00 39.64 378 ASP G O 1
ATOM 18312 N N . VAL G 6 379 ? 202.110 182.916 202.195 1.00 36.92 379 VAL G N 1
ATOM 18313 C CA . VAL G 6 379 ? 201.869 184.342 202.346 1.00 36.92 379 VAL G CA 1
ATOM 18314 C C . VAL G 6 379 ? 203.205 185.074 202.383 1.00 36.92 379 VAL G C 1
ATOM 18315 O O . VAL G 6 379 ? 203.277 186.244 202.766 1.00 36.92 379 VAL G O 1
ATOM 18319 N N . LEU G 6 380 ? 204.269 184.406 201.957 1.00 36.86 380 LEU G N 1
ATOM 18320 C CA . LEU G 6 380 ? 205.618 184.941 202.058 1.00 36.86 380 LEU G CA 1
ATOM 18321 C C . LEU G 6 380 ? 206.128 185.432 200.708 1.00 36.86 380 LEU G C 1
ATOM 18322 O O . LEU G 6 380 ? 205.752 184.913 199.654 1.00 36.86 380 LEU G O 1
ATOM 18327 N N . LYS G 6 381 ? 207.003 186.437 200.764 1.00 38.07 381 LYS G N 1
ATOM 18328 C CA . LYS G 6 381 ? 207.605 187.087 199.596 1.00 38.07 381 LYS G CA 1
ATOM 18329 C C . LYS G 6 381 ? 206.577 187.771 198.709 1.00 38.07 381 LYS G C 1
ATOM 18330 O O . LYS G 6 381 ? 206.694 188.963 198.422 1.00 38.07 381 LYS G O 1
ATOM 18336 N N . ARG G 6 394 ? 208.266 198.611 200.879 1.00 30.52 394 ARG G N 1
ATOM 18337 C CA . ARG G 6 394 ? 208.163 198.458 199.433 1.00 30.52 394 ARG G CA 1
ATOM 18338 C C . ARG G 6 394 ? 208.262 199.807 198.722 1.00 30.52 394 ARG G C 1
ATOM 18339 O O . ARG G 6 394 ? 208.156 200.856 199.352 1.00 30.52 394 ARG G O 1
ATOM 18347 N N . ASP G 6 395 ? 208.466 199.769 197.410 1.00 30.85 395 ASP G N 1
ATOM 18348 C CA . ASP G 6 395 ? 208.672 200.985 196.628 1.00 30.85 395 ASP G CA 1
ATOM 18349 C C . ASP G 6 395 ? 207.346 201.705 196.407 1.00 30.85 395 ASP G C 1
ATOM 18350 O O . ASP G 6 395 ? 206.398 201.092 195.907 1.00 30.85 395 ASP G O 1
ATOM 18355 N N . PRO G 6 396 ? 207.233 202.989 196.756 1.00 27.92 396 PRO G N 1
ATOM 18356 C CA . PRO G 6 396 ? 205.921 203.649 196.719 1.00 27.92 396 PRO G CA 1
ATOM 18357 C C . PRO G 6 396 ? 205.496 204.154 195.350 1.00 27.92 396 PRO G C 1
ATOM 18358 O O . PRO G 6 396 ? 204.305 204.163 195.037 1.00 27.92 396 PRO G O 1
ATOM 18362 N N . LEU G 6 397 ? 206.439 204.583 194.525 1.00 28.12 397 LEU G N 1
ATOM 18363 C CA . LEU G 6 397 ? 206.115 205.241 193.264 1.00 28.12 397 LEU G CA 1
ATOM 18364 C C . LEU G 6 397 ? 206.569 204.349 192.118 1.00 28.12 397 LEU G C 1
ATOM 18365 O O . LEU G 6 397 ? 207.755 204.305 191.780 1.00 28.12 397 LEU G O 1
ATOM 18370 N N . LEU G 6 398 ? 205.614 203.639 191.533 1.00 28.71 398 LEU G N 1
ATOM 18371 C CA . LEU G 6 398 ? 205.823 202.809 190.360 1.00 28.71 398 LEU G CA 1
ATOM 18372 C C . LEU G 6 398 ? 205.072 203.426 189.190 1.00 28.71 398 LEU G C 1
ATOM 18373 O O . LEU G 6 398 ? 203.947 203.908 189.353 1.00 28.71 398 LEU G O 1
ATOM 18378 N N . LEU G 6 399 ? 205.690 203.423 188.017 1.00 28.56 399 LEU G N 1
ATOM 18379 C CA . LEU G 6 399 ? 205.066 204.058 186.865 1.00 28.56 399 LEU G CA 1
ATOM 18380 C C . LEU G 6 399 ? 204.793 203.101 185.720 1.00 28.56 399 LEU G C 1
ATOM 18381 O O . LEU G 6 399 ? 203.776 203.241 185.047 1.00 28.56 399 LEU G O 1
ATOM 18386 N N . LYS G 6 400 ? 205.661 202.128 185.477 1.00 32.96 400 LYS G N 1
ATOM 18387 C CA . LYS G 6 400 ? 205.367 201.104 184.489 1.00 32.96 400 LYS G CA 1
ATOM 18388 C C . LYS G 6 400 ? 205.918 199.766 184.946 1.00 32.96 400 LYS G C 1
ATOM 18389 O O . LYS G 6 400 ? 207.048 199.680 185.431 1.00 32.96 400 LYS G O 1
ATOM 18395 N N . SER G 6 401 ? 205.111 198.725 184.779 1.00 38.50 401 SER G N 1
ATOM 18396 C CA . SER G 6 401 ? 205.499 197.376 185.143 1.00 38.50 401 SER G CA 1
ATOM 18397 C C . SER G 6 401 ? 206.586 196.858 184.206 1.00 38.50 401 SER G C 1
ATOM 18398 O O . SER G 6 401 ? 206.877 197.442 183.162 1.00 38.50 401 SER G O 1
ATOM 18401 N N . LYS G 6 402 ? 207.193 195.734 184.589 1.00 45.06 402 LYS G N 1
ATOM 18402 C CA . LYS G 6 402 ? 208.256 195.177 183.766 1.00 45.06 40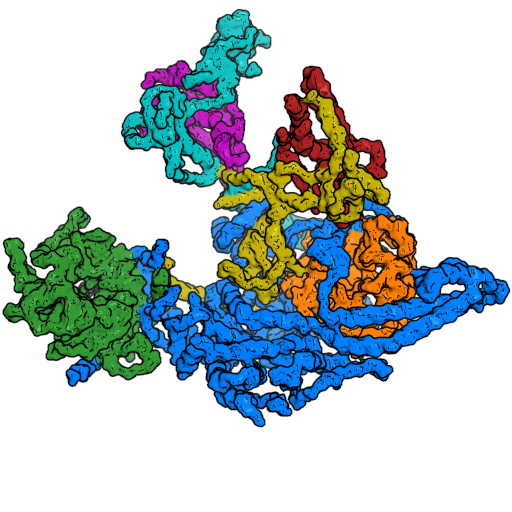2 LYS G CA 1
ATOM 18403 C C . LYS G 6 402 ? 207.713 194.480 182.529 1.00 45.06 402 LYS G C 1
ATOM 18404 O O . LYS G 6 402 ? 208.483 194.168 181.614 1.00 45.06 402 LYS G O 1
ATOM 18410 N N . SER G 6 403 ? 206.407 194.226 182.482 1.00 43.49 403 SER G N 1
ATOM 18411 C CA . SER G 6 403 ? 205.741 193.767 181.274 1.00 43.49 403 SER G CA 1
ATOM 18412 C C . SER G 6 403 ? 205.298 194.924 180.390 1.00 43.49 403 SER G C 1
ATOM 18413 O O . SER G 6 403 ? 204.482 194.723 179.485 1.00 43.49 403 SER G O 1
ATOM 18416 N N . GLY G 6 404 ? 205.803 196.128 180.648 1.00 43.68 404 GLY G N 1
ATOM 18417 C CA . GLY G 6 404 ? 205.547 197.277 179.803 1.00 43.68 404 GLY G CA 1
ATOM 18418 C C . GLY G 6 404 ? 204.087 197.630 179.635 1.00 43.68 404 GLY G C 1
ATOM 18419 O O . GLY G 6 404 ? 203.583 197.683 178.511 1.00 43.68 404 GLY G O 1
ATOM 18420 N N . THR G 6 405 ? 203.395 197.863 180.740 1.00 39.52 405 THR G N 1
ATOM 18421 C CA . THR G 6 405 ? 202.019 198.329 180.757 1.00 39.52 405 THR G CA 1
ATOM 18422 C C . THR G 6 405 ? 201.920 199.527 181.683 1.00 39.52 405 THR G C 1
ATOM 18423 O O . THR G 6 405 ? 202.768 199.714 182.560 1.00 39.52 405 THR G O 1
ATOM 18427 N N . PRO G 6 406 ? 200.902 200.366 181.510 1.00 32.06 406 PRO G N 1
ATOM 18428 C CA . PRO G 6 406 ? 200.674 201.440 182.478 1.00 32.06 406 PRO G CA 1
ATOM 18429 C C . PRO G 6 406 ? 200.332 200.872 183.846 1.00 32.06 406 PRO G C 1
ATOM 18430 O O . PRO G 6 406 ? 199.884 199.734 183.983 1.00 32.06 406 PRO G O 1
ATOM 18434 N N . ILE G 6 407 ? 200.561 201.684 184.867 1.00 21.18 407 ILE G N 1
ATOM 18435 C CA . ILE G 6 407 ? 200.267 201.322 186.246 1.00 21.18 407 ILE G CA 1
ATOM 18436 C C . ILE G 6 407 ? 199.293 202.373 186.758 1.00 21.18 407 ILE G C 1
ATOM 18437 O O . ILE G 6 407 ? 199.688 203.433 187.242 1.00 21.18 407 ILE G O 1
ATOM 18442 N N . LEU G 6 408 ? 198.003 202.088 186.642 1.00 15.42 408 LEU G N 1
ATOM 18443 C CA . LEU G 6 408 ? 196.959 203.034 186.998 1.00 15.42 408 LEU G CA 1
ATOM 18444 C C . LEU G 6 408 ? 196.042 202.405 188.033 1.00 15.42 408 LEU G C 1
ATOM 18445 O O . LEU G 6 408 ? 195.783 201.205 187.987 1.00 15.42 408 LEU G O 1
ATOM 18450 N N . CYS G 6 409 ? 195.564 203.215 188.970 1.00 15.88 409 CYS G N 1
ATOM 18451 C CA . CYS G 6 409 ? 194.672 202.721 190.008 1.00 15.88 409 CYS G CA 1
ATOM 18452 C C . CYS G 6 409 ? 193.461 202.042 189.385 1.00 15.88 409 CYS G C 1
ATOM 18453 O O . CYS G 6 409 ? 193.038 202.371 188.276 1.00 15.88 409 CYS G O 1
ATOM 18456 N N . PHE G 6 410 ? 192.910 201.065 190.104 1.00 13.47 410 PHE G N 1
ATOM 18457 C CA . PHE G 6 410 ? 191.726 200.356 189.639 1.00 13.47 410 PHE G CA 1
ATOM 18458 C C . PHE G 6 410 ? 190.443 201.121 189.924 1.00 13.47 410 PHE G C 1
ATOM 18459 O O . PHE G 6 410 ? 189.408 200.812 189.335 1.00 13.47 410 PHE G O 1
ATOM 18467 N N . ARG G 6 411 ? 190.485 202.124 190.786 1.00 15.73 411 ARG G N 1
ATOM 18468 C CA . ARG G 6 411 ? 189.275 202.805 191.212 1.00 15.73 411 ARG G CA 1
ATOM 18469 C C . ARG G 6 411 ? 189.078 204.169 190.567 1.00 15.73 411 ARG G C 1
ATOM 18470 O O . ARG G 6 411 ? 187.987 204.468 190.081 1.00 15.73 411 ARG G O 1
ATOM 18478 N N . CYS G 6 412 ? 190.094 205.023 190.565 1.00 14.69 412 CYS G N 1
ATOM 18479 C CA . CYS G 6 412 ? 189.983 206.343 189.971 1.00 14.69 412 CYS G CA 1
ATOM 18480 C C . CYS G 6 412 ? 190.653 206.432 188.613 1.00 14.69 412 CYS G C 1
ATOM 18481 O O . CYS G 6 412 ? 190.421 207.404 187.894 1.00 14.69 412 CYS G O 1
ATOM 18484 N N . HIS G 6 413 ? 191.454 205.439 188.249 1.00 16.40 413 HIS G N 1
ATOM 18485 C CA . HIS G 6 413 ? 192.113 205.251 186.962 1.00 16.40 413 HIS G CA 1
ATOM 18486 C C . HIS G 6 413 ? 193.366 206.102 186.785 1.00 16.40 413 HIS G C 1
ATOM 18487 O O . HIS G 6 413 ? 193.953 206.063 185.708 1.00 16.40 413 HIS G O 1
ATOM 18494 N N . LYS G 6 414 ? 193.817 206.823 187.805 1.00 13.90 414 LYS G N 1
ATOM 18495 C CA . LYS G 6 414 ? 194.968 207.705 187.726 1.00 13.90 414 LYS G CA 1
ATOM 18496 C C . LYS G 6 414 ? 196.189 207.060 188.362 1.00 13.90 414 LYS G C 1
ATOM 18497 O O . LYS G 6 414 ? 196.074 206.165 189.194 1.00 13.90 414 LYS G O 1
ATOM 18503 N N . SER G 6 415 ? 197.364 207.539 187.964 1.00 14.85 415 SER G N 1
ATOM 18504 C CA . SER G 6 415 ? 198.637 206.894 188.271 1.00 14.85 415 SER G CA 1
ATOM 18505 C C . SER G 6 415 ? 199.153 207.288 189.655 1.00 14.85 415 SER G C 1
ATOM 18506 O O . SER G 6 415 ? 198.470 207.944 190.442 1.00 14.85 415 SER G O 1
ATOM 18509 N N . ALA G 6 416 ? 200.391 206.893 189.960 1.00 17.86 416 ALA G N 1
ATOM 18510 C CA . ALA G 6 416 ? 201.014 207.205 191.241 1.00 17.86 416 ALA G CA 1
ATOM 18511 C C . ALA G 6 416 ? 201.659 208.579 191.226 1.00 17.86 416 ALA G C 1
ATOM 18512 O O . ALA G 6 416 ? 202.814 208.725 191.625 1.00 17.86 416 ALA G O 1
ATOM 18514 N N . LEU G 6 417 ? 200.924 209.586 190.773 1.00 20.29 417 LEU G N 1
ATOM 18515 C CA . LEU G 6 417 ? 201.382 210.963 190.799 1.00 20.29 417 LEU G CA 1
ATOM 18516 C C . LEU G 6 417 ? 200.361 211.907 191.387 1.00 20.29 417 LEU G C 1
ATOM 18517 O O . LEU G 6 417 ? 200.717 213.046 191.705 1.00 20.29 417 LEU G O 1
ATOM 18522 N N . VAL G 6 418 ? 199.105 211.488 191.521 1.00 22.02 418 VAL G N 1
ATOM 18523 C CA . VAL G 6 418 ? 198.104 212.331 192.157 1.00 22.02 418 VAL G CA 1
ATOM 18524 C C . VAL G 6 418 ? 198.245 212.281 193.673 1.00 22.02 418 VAL G C 1
ATOM 18525 O O . VAL G 6 418 ? 198.041 213.287 194.358 1.00 22.02 418 VAL G O 1
ATOM 18529 N N . SER G 6 419 ? 198.574 211.114 194.228 1.00 22.50 419 SER G N 1
ATOM 18530 C CA . SER G 6 419 ? 198.736 210.991 195.676 1.00 22.50 419 SER G CA 1
ATOM 18531 C C . SER G 6 419 ? 199.957 210.144 196.021 1.00 22.50 419 SER G C 1
ATOM 18532 O O . SER G 6 419 ? 199.863 209.242 196.854 1.00 22.50 419 SER G O 1
ATOM 18535 N N . GLN G 6 420 ? 201.077 210.410 195.364 1.00 25.72 420 GLN G N 1
ATOM 18536 C CA . GLN G 6 420 ? 202.397 210.089 195.898 1.00 25.72 420 GLN G CA 1
ATOM 18537 C C . GLN G 6 420 ? 202.777 208.612 195.973 1.00 25.72 420 GLN G C 1
ATOM 18538 O O . GLN G 6 420 ? 203.948 208.310 196.213 1.00 25.72 420 GLN G O 1
ATOM 18544 N N . SER G 6 421 ? 201.850 207.682 195.742 1.00 20.74 421 SER G N 1
ATOM 18545 C CA . SER G 6 421 ? 202.141 206.272 195.984 1.00 20.74 421 SER G CA 1
ATOM 18546 C C . SER G 6 421 ? 201.040 205.377 195.433 1.00 20.74 421 SER G C 1
ATOM 18547 O O . SER G 6 421 ? 199.869 205.752 195.389 1.00 20.74 421 SER G O 1
ATOM 18550 N N . ILE G 6 422 ? 201.438 204.164 195.037 1.00 17.05 422 ILE G N 1
ATOM 18551 C CA . ILE G 6 422 ? 200.531 203.149 194.523 1.00 17.05 422 ILE G CA 1
ATOM 18552 C C . ILE G 6 422 ? 200.927 201.795 195.099 1.00 17.05 422 ILE G C 1
ATOM 18553 O O . ILE G 6 422 ? 202.051 201.593 195.559 1.00 17.05 422 ILE G O 1
ATOM 18558 N N . LEU G 6 423 ? 199.973 200.867 195.077 1.00 15.09 423 LEU G N 1
ATOM 18559 C CA . LEU G 6 423 ? 200.116 199.534 195.649 1.00 15.09 423 LEU G CA 1
ATOM 18560 C C . LEU G 6 423 ? 199.817 198.491 194.587 1.00 15.09 423 LEU G C 1
ATOM 18561 O O . LEU G 6 423 ? 198.904 198.670 193.784 1.00 15.09 423 LEU G O 1
ATOM 18566 N N . ALA G 6 424 ? 200.552 197.390 194.599 1.00 13.89 424 ALA G N 1
ATOM 18567 C CA . ALA G 6 424 ? 200.373 196.326 193.622 1.00 13.89 424 ALA G CA 1
ATOM 18568 C C . ALA G 6 424 ? 199.907 195.045 194.298 1.00 13.89 424 ALA G C 1
ATOM 18569 O O . ALA G 6 424 ? 200.511 194.599 195.276 1.00 13.89 424 ALA G O 1
ATOM 18571 N N . CYS G 6 425 ? 198.848 194.445 193.762 1.00 16.98 425 CYS G N 1
ATOM 18572 C CA . CYS G 6 425 ? 198.334 193.199 194.304 1.00 16.98 425 CYS G CA 1
ATOM 18573 C C . CYS G 6 425 ? 199.193 192.026 193.860 1.00 16.98 425 CYS G C 1
ATOM 18574 O O . CYS G 6 425 ? 199.664 191.968 192.725 1.00 16.98 425 CYS G O 1
ATOM 18577 N N . ASP G 6 426 ? 199.390 191.081 194.774 1.00 22.54 426 ASP G N 1
ATOM 18578 C CA . ASP G 6 426 ? 200.153 189.871 194.508 1.00 22.54 426 ASP G CA 1
ATOM 18579 C C . ASP G 6 426 ? 199.271 188.707 194.086 1.00 22.54 426 ASP G C 1
ATOM 18580 O O . ASP G 6 426 ? 199.793 187.652 193.721 1.00 22.54 426 ASP G O 1
ATOM 18585 N N . TYR G 6 427 ? 197.949 188.880 194.130 1.00 22.65 427 TYR G N 1
ATOM 18586 C CA . TYR G 6 427 ? 196.983 187.858 193.748 1.00 22.65 427 TYR G CA 1
ATOM 18587 C C . TYR G 6 427 ? 196.152 188.286 192.551 1.00 22.65 427 TYR G C 1
ATOM 18588 O O . TYR G 6 427 ? 195.096 187.705 192.294 1.00 22.65 427 TYR G O 1
ATOM 18597 N N . CYS G 6 428 ? 196.610 189.291 191.816 1.00 22.88 428 CYS G N 1
ATOM 18598 C CA . CYS G 6 428 ? 195.859 189.873 190.720 1.00 22.88 428 CYS G CA 1
ATOM 18599 C C . CYS G 6 428 ? 196.850 190.575 189.803 1.00 22.88 428 CYS G C 1
ATOM 18600 O O . CYS G 6 428 ? 198.061 190.340 189.883 1.00 22.88 428 CYS G O 1
ATOM 18603 N N . ASN G 6 429 ? 196.334 191.417 188.919 1.00 19.10 429 ASN G N 1
ATOM 18604 C CA . ASN G 6 429 ? 197.117 192.317 188.085 1.00 19.10 429 ASN G CA 1
ATOM 18605 C C . ASN G 6 429 ? 196.573 193.721 188.209 1.00 19.10 429 ASN G C 1
ATOM 18606 O O . ASN G 6 429 ? 196.409 194.442 187.228 1.00 19.10 429 ASN G O 1
ATOM 18611 N N . SER G 6 430 ? 196.269 194.124 189.432 1.00 17.20 430 SER G N 1
ATOM 18612 C CA . SER G 6 430 ? 195.605 195.390 189.654 1.00 17.20 430 SER G CA 1
ATOM 18613 C C . SER G 6 430 ? 196.424 196.207 190.630 1.00 17.20 430 SER G C 1
ATOM 18614 O O . SER G 6 430 ? 197.103 195.650 191.491 1.00 17.20 430 SER G O 1
ATOM 18617 N N . TYR G 6 431 ? 196.365 197.530 190.478 1.00 15.73 431 TYR G N 1
ATOM 18618 C CA . TYR G 6 431 ? 197.062 198.475 191.330 1.00 15.73 431 TYR G CA 1
ATOM 18619 C C . TYR G 6 431 ? 196.043 199.365 192.014 1.00 15.73 431 TYR G C 1
ATOM 18620 O O . TYR G 6 431 ? 194.978 199.632 191.459 1.00 15.73 431 TYR G O 1
ATOM 18629 N N . TRP G 6 432 ? 196.360 199.799 193.224 1.00 14.25 432 TRP G N 1
ATOM 18630 C CA . TRP G 6 432 ? 195.463 200.626 194.010 1.00 14.25 432 TRP G CA 1
ATOM 18631 C C . TRP G 6 432 ? 196.249 201.709 194.732 1.00 14.25 432 TRP G C 1
ATOM 18632 O O . TRP G 6 432 ? 197.406 201.511 195.095 1.00 14.25 432 TRP G O 1
ATOM 18643 N N . HIS G 6 433 ? 195.617 202.842 194.928 1.00 15.80 433 HIS G N 1
ATOM 18644 C CA . HIS G 6 433 ? 196.111 203.900 195.800 1.00 15.80 433 HIS G CA 1
ATOM 18645 C C . HIS G 6 433 ? 195.647 203.631 197.218 1.00 15.80 433 HIS G C 1
ATOM 18646 O O . HIS G 6 433 ? 194.445 203.455 197.436 1.00 15.80 433 HIS G O 1
ATOM 18653 N N . PRO G 6 434 ? 196.548 203.607 198.201 1.00 16.43 434 PRO G N 1
ATOM 18654 C CA . PRO G 6 434 ? 196.127 203.412 199.592 1.00 16.43 434 PRO G CA 1
ATOM 18655 C C . PRO G 6 434 ? 195.063 204.393 200.051 1.00 16.43 434 PRO G C 1
ATOM 18656 O O . PRO G 6 434 ? 194.348 204.138 201.019 1.00 16.43 434 PRO G O 1
ATOM 18660 N N . ASP G 6 435 ? 194.948 205.516 199.357 1.00 16.79 435 ASP G N 1
ATOM 18661 C CA . ASP G 6 435 ? 193.946 206.521 199.674 1.00 16.79 435 ASP G CA 1
ATOM 18662 C C . ASP G 6 435 ? 192.571 206.169 199.133 1.00 16.79 435 ASP G C 1
ATOM 18663 O O . ASP G 6 435 ? 191.607 206.876 199.437 1.00 16.79 435 ASP G O 1
ATOM 18668 N N . CYS G 6 436 ? 192.467 205.117 198.319 1.00 17.31 436 CYS G N 1
ATOM 18669 C CA . CYS G 6 436 ? 191.222 204.741 197.666 1.00 17.31 436 CYS G CA 1
ATOM 18670 C C . CYS G 6 436 ? 190.556 203.516 198.275 1.00 17.31 436 CYS G C 1
ATOM 18671 O O . CYS G 6 436 ? 189.329 203.409 198.203 1.00 17.31 436 CYS G O 1
ATOM 18674 N N . LEU G 6 437 ? 191.323 202.600 198.867 1.00 19.12 437 LEU G N 1
ATOM 18675 C CA . LEU G 6 437 ? 190.752 201.524 199.660 1.00 19.12 437 LEU G CA 1
ATOM 18676 C C . LEU G 6 437 ? 189.846 202.115 200.725 1.00 19.12 437 LEU G C 1
ATOM 18677 O O . LEU G 6 437 ? 189.988 203.275 201.101 1.00 19.12 437 LEU G O 1
ATOM 18682 N N . ASN G 6 438 ? 188.883 201.336 201.214 1.00 24.46 438 ASN G N 1
ATOM 18683 C CA . ASN G 6 438 ? 187.861 201.917 202.080 1.00 24.46 438 ASN G CA 1
ATOM 18684 C C . ASN G 6 438 ? 187.756 201.240 203.439 1.00 24.46 438 ASN G C 1
ATOM 18685 O O . ASN G 6 438 ? 186.666 201.142 204.014 1.00 24.46 438 ASN G O 1
ATOM 18690 N N . PRO G 6 439 ? 188.865 200.738 203.972 1.00 23.97 439 PRO G N 1
ATOM 18691 C CA . PRO G 6 439 ? 189.600 201.479 204.985 1.00 23.97 439 PRO G CA 1
ATOM 18692 C C . PRO G 6 439 ? 190.861 202.026 204.341 1.00 23.97 439 PRO G C 1
ATOM 18693 O O . PRO G 6 439 ? 191.565 201.278 203.648 1.00 23.97 439 PRO G O 1
ATOM 18697 N N . PRO G 6 440 ? 191.209 203.295 204.538 1.00 20.40 440 PRO G N 1
ATOM 18698 C CA . PRO G 6 440 ? 192.393 203.824 203.846 1.00 20.40 440 PRO G CA 1
ATOM 18699 C C . PRO G 6 440 ? 193.675 203.490 204.596 1.00 20.40 440 PRO G C 1
ATOM 18700 O O . PRO G 6 440 ? 193.816 203.792 205.779 1.00 20.40 440 PRO G O 1
ATOM 18704 N N . LEU G 6 441 ? 194.610 202.861 203.899 1.00 19.38 441 LEU G N 1
ATOM 18705 C CA . LEU G 6 441 ? 195.869 202.482 204.523 1.00 19.38 441 LEU G CA 1
ATOM 18706 C C . LEU G 6 441 ? 196.692 203.712 204.868 1.00 19.38 441 LEU G C 1
ATOM 18707 O O . LEU G 6 441 ? 197.025 204.511 203.989 1.00 19.38 441 LEU G O 1
ATOM 18712 N N . ALA G 6 442 ? 197.025 203.859 206.152 1.00 20.35 442 ALA G N 1
ATOM 18713 C CA . ALA G 6 442 ? 197.886 204.950 206.585 1.00 20.35 442 ALA G CA 1
ATOM 18714 C C . ALA G 6 442 ? 199.358 204.669 206.315 1.00 20.35 442 ALA G C 1
ATOM 18715 O O . ALA G 6 442 ? 200.159 205.605 206.303 1.00 20.35 442 ALA G O 1
ATOM 18717 N N . THR G 6 443 ? 199.736 203.417 206.093 1.00 26.25 443 THR G N 1
ATOM 18718 C CA . THR G 6 443 ? 201.112 203.080 205.763 1.00 26.25 443 THR G CA 1
ATOM 18719 C C . THR G 6 443 ? 201.084 202.006 204.681 1.00 26.25 443 THR G C 1
ATOM 18720 O O . THR G 6 443 ? 200.053 201.755 204.056 1.00 26.25 443 THR G O 1
ATOM 18724 N N . LEU G 6 444 ? 202.227 201.379 204.441 1.00 26.48 444 LEU G N 1
ATOM 18725 C CA . LEU G 6 444 ? 202.298 200.338 203.442 1.00 26.48 444 LEU G CA 1
ATOM 18726 C C . LEU G 6 444 ? 202.768 199.038 204.075 1.00 26.48 444 LEU G C 1
ATOM 18727 O O . LEU G 6 444 ? 203.590 199.065 204.994 1.00 26.48 444 LEU G O 1
ATOM 18732 N N . PRO G 6 445 ? 202.276 197.891 203.613 1.00 28.17 445 PRO G N 1
ATOM 18733 C CA . PRO G 6 445 ? 202.701 196.616 204.194 1.00 28.17 445 PRO G CA 1
ATOM 18734 C C . PRO G 6 445 ? 204.179 196.357 203.959 1.00 28.17 445 PRO G C 1
ATOM 18735 O O . PRO G 6 445 ? 204.878 197.109 203.281 1.00 28.17 445 PRO G O 1
ATOM 18739 N N . SER G 6 446 ? 204.662 195.268 204.542 1.00 31.50 446 SER G N 1
ATOM 18740 C CA . SER G 6 446 ? 206.047 194.885 204.335 1.00 31.50 446 SER G CA 1
ATOM 18741 C C . SER G 6 446 ? 206.227 194.225 202.973 1.00 31.50 446 SER G C 1
ATOM 18742 O O . SER G 6 446 ? 205.302 193.646 202.403 1.00 31.50 446 SER G O 1
ATOM 18745 N N . ASN G 6 447 ? 207.440 194.315 202.454 1.00 35.34 447 ASN G N 1
ATOM 18746 C CA . ASN G 6 447 ? 207.765 193.725 201.165 1.00 35.34 447 ASN G CA 1
ATOM 18747 C C . ASN G 6 447 ? 208.089 192.240 201.259 1.00 35.34 447 ASN G C 1
ATOM 18748 O O . ASN G 6 447 ? 208.596 191.666 200.291 1.00 35.34 447 ASN G O 1
ATOM 18753 N N . LEU G 6 448 ? 207.819 191.598 202.394 1.00 37.44 448 LEU G N 1
ATOM 18754 C CA . LEU G 6 448 ? 208.045 190.170 202.527 1.00 37.44 448 LEU G CA 1
ATOM 18755 C C . LEU G 6 448 ? 206.768 189.357 202.659 1.00 37.44 448 LEU G C 1
ATOM 18756 O O . LEU G 6 448 ? 206.811 188.140 202.465 1.00 37.44 448 LEU G O 1
ATOM 18761 N N . ARG G 6 449 ? 205.646 189.987 202.986 1.00 37.05 449 ARG G N 1
ATOM 18762 C CA . ARG G 6 449 ? 204.347 189.334 202.987 1.00 37.05 449 ARG G CA 1
ATOM 18763 C C . ARG G 6 449 ? 203.505 189.859 201.834 1.00 37.05 449 ARG G C 1
ATOM 18764 O O . ARG G 6 449 ? 203.528 191.054 201.533 1.00 37.05 449 ARG G O 1
ATOM 18772 N N . LYS G 6 450 ? 202.754 188.961 201.204 1.00 28.99 450 LYS G N 1
ATOM 18773 C CA . LYS G 6 450 ? 201.940 189.321 200.054 1.00 28.99 450 LYS G CA 1
ATOM 18774 C C . LYS G 6 450 ? 200.723 190.136 200.470 1.00 28.99 450 LYS G C 1
ATOM 18775 O O . LYS G 6 450 ? 200.215 190.014 201.584 1.00 28.99 450 LYS G O 1
ATOM 18781 N N . TRP G 6 451 ? 200.245 190.961 199.545 1.00 18.03 451 TRP G N 1
ATOM 18782 C CA . TRP G 6 451 ? 199.092 191.816 199.769 1.00 18.03 451 TRP G CA 1
ATOM 18783 C C . TRP G 6 451 ? 197.974 191.406 198.817 1.00 18.03 451 TRP G C 1
ATOM 18784 O O . TRP G 6 451 ? 198.231 190.855 197.747 1.00 18.03 451 TRP G O 1
ATOM 18795 N N . LYS G 6 452 ? 196.726 191.662 199.220 1.00 19.17 452 LYS G N 1
ATOM 18796 C CA . LYS G 6 452 ? 195.549 191.210 198.484 1.00 19.17 452 LYS G CA 1
ATOM 18797 C C . LYS G 6 452 ? 194.570 192.359 198.308 1.00 19.17 452 LYS G C 1
ATOM 18798 O O . LYS G 6 452 ? 194.059 192.894 199.293 1.00 19.17 452 LYS G O 1
ATOM 18804 N N . CYS G 6 453 ? 194.277 192.700 197.054 1.00 18.08 453 CYS G N 1
ATOM 18805 C CA . CYS G 6 453 ? 193.411 193.821 196.725 1.00 18.08 453 CYS G CA 1
ATOM 18806 C C . CYS G 6 453 ? 191.980 193.573 197.201 1.00 18.08 453 CYS G C 1
ATOM 18807 O O . CYS G 6 453 ? 191.620 192.450 197.546 1.00 18.08 453 CYS G O 1
ATOM 18810 N N . PRO G 6 454 ? 191.145 194.616 197.236 1.00 15.60 454 PRO G N 1
ATOM 18811 C CA . PRO G 6 454 ? 189.778 194.450 197.756 1.00 15.60 454 PRO G CA 1
ATOM 18812 C C . PRO G 6 454 ? 188.889 193.530 196.949 1.00 15.60 454 PRO G C 1
ATOM 18813 O O . PRO G 6 454 ? 187.800 193.194 197.422 1.00 15.60 454 PRO G O 1
ATOM 18817 N N . ASN G 6 455 ? 189.309 193.100 195.765 1.00 15.07 455 ASN G N 1
ATOM 18818 C CA . ASN G 6 455 ? 188.419 192.488 194.785 1.00 15.07 455 ASN G CA 1
ATOM 18819 C C . ASN G 6 455 ? 188.562 190.980 194.746 1.00 15.07 455 ASN G C 1
ATOM 18820 O O . ASN G 6 455 ? 188.588 190.378 193.671 1.00 15.07 455 ASN G O 1
ATOM 18825 N N . HIS G 6 456 ? 188.695 190.353 195.909 1.00 17.55 456 HIS G N 1
ATOM 18826 C CA . HIS G 6 456 ? 188.708 188.910 196.044 1.00 17.55 456 HIS G CA 1
ATOM 18827 C C . HIS G 6 456 ? 187.615 188.481 197.009 1.00 17.55 456 HIS G C 1
ATOM 18828 O O . HIS G 6 456 ? 187.101 189.276 197.795 1.00 17.55 456 HIS G O 1
ATOM 18835 N N . SER G 6 457 ? 187.253 187.205 196.919 1.00 20.55 457 SER G N 1
ATOM 18836 C CA . SER G 6 457 ? 186.289 186.583 197.812 1.00 20.55 457 SER G CA 1
ATOM 18837 C C . SER G 6 457 ? 186.952 185.840 198.955 1.00 20.55 457 SER G C 1
ATOM 18838 O O . SER G 6 457 ? 186.256 185.289 199.803 1.00 20.55 457 SER G O 1
ATOM 18841 N N . ASP G 6 458 ? 188.280 185.790 198.987 1.00 22.30 458 ASP G N 1
ATOM 18842 C CA . ASP G 6 458 ? 188.967 185.209 200.124 1.00 22.30 458 ASP G CA 1
ATOM 18843 C C . ASP G 6 458 ? 188.748 186.015 201.389 1.00 22.30 458 ASP G C 1
ATOM 18844 O O . ASP G 6 458 ? 188.999 185.508 202.483 1.00 22.30 458 ASP G O 1
ATOM 18849 N N . HIS G 6 459 ? 188.292 187.252 201.268 1.00 21.75 459 HIS G N 1
ATOM 18850 C CA . HIS G 6 459 ? 187.948 188.066 202.420 1.00 21.75 459 HIS G CA 1
ATOM 18851 C C . HIS G 6 459 ? 186.597 187.710 203.012 1.00 21.75 459 HIS G C 1
ATOM 18852 O O . HIS G 6 459 ? 186.159 188.384 203.946 1.00 21.75 459 HIS G O 1
ATOM 18859 N N . VAL G 6 460 ? 185.906 186.708 202.477 1.00 23.33 460 VAL G N 1
ATOM 18860 C CA . VAL G 6 460 ? 184.605 186.336 203.012 1.00 23.33 460 VAL G CA 1
ATOM 18861 C C . VAL G 6 460 ? 184.427 184.822 203.155 1.00 23.33 460 VAL G C 1
ATOM 18862 O O . VAL G 6 460 ? 183.503 184.372 203.836 1.00 23.33 460 VAL G O 1
ATOM 18866 N N . THR G 6 461 ? 185.302 184.019 202.550 1.00 25.39 461 THR G N 1
ATOM 18867 C CA . THR G 6 461 ? 185.254 182.566 202.763 1.00 25.39 461 THR G CA 1
ATOM 18868 C C . THR G 6 461 ? 186.027 182.198 204.027 1.00 25.39 461 THR G C 1
ATOM 18869 O O . THR G 6 461 ? 187.231 182.472 204.103 1.00 25.39 461 THR G O 1
ATOM 18873 N N . PRO G 6 462 ? 185.389 181.552 205.033 1.00 27.74 462 PRO G N 1
ATOM 18874 C CA . PRO G 6 462 ? 185.979 181.521 206.379 1.00 27.74 462 PRO G CA 1
ATOM 18875 C C . PRO G 6 462 ? 187.353 180.887 206.594 1.00 27.74 462 PRO G C 1
ATOM 18876 O O . PRO G 6 462 ? 188.290 181.646 206.853 1.00 27.74 462 PRO G O 1
ATOM 18880 N N . ARG G 6 463 ? 187.552 179.571 206.523 1.00 31.94 463 ARG G N 1
ATOM 18881 C CA . ARG G 6 463 ? 188.926 179.154 206.806 1.00 31.94 463 ARG G CA 1
ATOM 18882 C C . ARG G 6 463 ? 189.449 177.913 206.087 1.00 31.94 463 ARG G C 1
ATOM 18883 O O . ARG G 6 463 ? 190.662 177.706 206.068 1.00 31.94 463 ARG G O 1
ATOM 18891 N N . TYR G 6 464 ? 188.565 177.116 205.485 1.00 26.36 464 TYR G N 1
ATOM 18892 C CA . TYR G 6 464 ? 188.843 175.723 205.123 1.00 26.36 464 TYR G CA 1
ATOM 18893 C C . TYR G 6 464 ? 190.289 175.476 204.703 1.00 26.36 464 TYR G C 1
ATOM 18894 O O . TYR G 6 464 ? 190.890 176.272 203.983 1.00 26.36 464 TYR G O 1
ATOM 18903 N N . ARG G 6 465 ? 190.841 174.356 205.161 1.00 24.53 465 ARG G N 1
ATOM 18904 C CA . ARG G 6 465 ? 192.172 173.913 204.773 1.00 24.53 465 ARG G CA 1
ATOM 18905 C C . ARG G 6 465 ? 192.074 172.627 203.967 1.00 24.53 465 ARG G C 1
ATOM 18906 O O . ARG G 6 465 ? 191.277 171.743 204.287 1.00 24.53 465 ARG G O 1
ATOM 18914 N N . LEU G 6 466 ? 192.897 172.524 202.931 1.00 23.73 466 LEU G N 1
ATOM 18915 C CA . LEU G 6 466 ? 192.765 171.448 201.964 1.00 23.73 466 LEU G CA 1
ATOM 18916 C C . LEU G 6 466 ? 193.822 170.379 202.170 1.00 23.73 466 LEU G C 1
ATOM 18917 O O . LEU G 6 466 ? 194.983 170.698 202.404 1.00 23.73 466 LEU G O 1
ATOM 18922 N N . PRO G 6 467 ? 193.463 169.124 202.008 1.00 23.98 467 PRO G N 1
ATOM 18923 C CA . PRO G 6 467 ? 194.384 168.031 202.326 1.00 23.98 467 PRO G CA 1
ATOM 18924 C C . PRO G 6 467 ? 195.649 167.948 201.482 1.00 23.98 467 PRO G C 1
ATOM 18925 O O . PRO G 6 467 ? 196.349 166.934 201.551 1.00 23.98 467 PRO G O 1
ATOM 18929 N N . GLU G 6 468 ? 195.922 168.942 200.639 1.00 28.40 468 GLU G N 1
ATOM 18930 C CA . GLU G 6 468 ? 197.227 169.086 199.997 1.00 28.40 468 GLU G CA 1
ATOM 18931 C C . GLU G 6 468 ? 197.496 167.991 198.978 1.00 28.40 468 GLU G C 1
ATOM 18932 O O . GLU G 6 468 ? 198.502 168.027 198.266 1.00 28.40 468 GLU G O 1
ATOM 18938 N N . LYS G 6 469 ? 196.611 167.015 198.890 1.00 33.57 469 LYS G N 1
ATOM 18939 C CA . LYS G 6 469 ? 196.677 166.036 197.817 1.00 33.57 469 LYS G CA 1
ATOM 18940 C C . LYS G 6 469 ? 195.287 165.748 197.283 1.00 33.57 469 LYS G C 1
ATOM 18941 O O . LYS G 6 469 ? 195.120 164.808 196.501 1.00 33.57 469 LYS G O 1
ATOM 18947 N N . ALA G 6 470 ? 194.293 166.514 197.703 1.00 34.73 470 ALA G N 1
ATOM 18948 C CA . ALA G 6 470 ? 192.992 166.468 197.076 1.00 34.73 470 ALA G CA 1
ATOM 18949 C C . ALA G 6 470 ? 193.112 166.847 195.605 1.00 34.73 470 ALA G C 1
ATOM 18950 O O . ALA G 6 470 ? 194.079 167.479 195.173 1.00 34.73 470 ALA G O 1
ATOM 18952 N N . LYS G 6 471 ? 192.120 166.440 194.829 1.00 35.39 471 LYS G N 1
ATOM 18953 C CA . LYS G 6 471 ? 192.003 166.832 193.438 1.00 35.39 471 LYS G CA 1
ATOM 18954 C C . LYS G 6 471 ? 190.788 167.733 193.271 1.00 35.39 471 LYS G C 1
ATOM 18955 O O . LYS G 6 471 ? 190.041 167.996 194.216 1.00 35.39 471 LYS G O 1
ATOM 18961 N N . VAL G 6 472 ? 190.602 168.213 192.050 1.00 32.22 472 VAL G N 1
ATOM 18962 C CA . VAL G 6 472 ? 189.457 169.042 191.708 1.00 32.22 472 VAL G CA 1
ATOM 18963 C C . VAL G 6 472 ? 188.386 168.141 191.112 1.00 32.22 472 VAL G C 1
ATOM 18964 O O . VAL G 6 472 ? 188.599 167.513 190.072 1.00 32.22 472 VAL G O 1
ATOM 18968 N N . ILE G 6 473 ? 187.242 168.072 191.777 1.00 30.42 473 ILE G N 1
ATOM 18969 C CA . ILE G 6 473 ? 186.135 167.223 191.357 1.00 30.42 473 ILE G CA 1
ATOM 18970 C C . ILE G 6 473 ? 185.228 168.033 190.442 1.00 30.42 473 ILE G C 1
ATOM 18971 O O . ILE G 6 473 ? 184.671 169.052 190.858 1.00 30.42 473 ILE G O 1
ATOM 18976 N N . ARG G 6 474 ? 185.083 167.589 189.195 1.00 29.99 474 ARG G N 1
ATOM 18977 C CA . ARG G 6 474 ? 184.265 168.294 188.210 1.00 29.99 474 ARG G CA 1
ATOM 18978 C C . ARG G 6 474 ? 182.798 168.026 188.500 1.00 29.99 474 ARG G C 1
ATOM 18979 O O . ARG G 6 474 ? 182.280 166.952 188.206 1.00 29.99 474 ARG G O 1
ATOM 18987 N N . VAL G 6 475 ? 182.117 169.017 189.067 1.00 30.73 475 VAL G N 1
ATOM 18988 C CA . VAL G 6 475 ? 180.728 168.874 189.490 1.00 30.73 475 VAL G CA 1
ATOM 18989 C C . VAL G 6 475 ? 179.846 168.930 188.247 1.00 30.73 475 VAL G C 1
ATOM 18990 O O . VAL G 6 475 ? 179.556 170.013 187.738 1.00 30.73 475 VAL G O 1
ATOM 18994 N N . GLY G 6 476 ? 179.397 167.774 187.766 1.00 34.09 476 GLY G N 1
ATOM 18995 C CA . GLY G 6 476 ? 178.334 167.776 186.780 1.00 34.09 476 GLY G CA 1
ATOM 18996 C C . GLY G 6 476 ? 176.987 167.640 187.454 1.00 34.09 476 GLY G C 1
ATOM 18997 O O . GLY G 6 476 ? 176.527 166.530 187.710 1.00 34.09 476 GLY G O 1
ATOM 18998 N N . LEU G 6 477 ? 176.358 168.756 187.761 1.00 37.05 477 LEU G N 1
ATOM 18999 C CA . LEU G 6 477 ? 175.079 168.772 188.452 1.00 37.05 477 LEU G CA 1
ATOM 19000 C C . LEU G 6 477 ? 174.437 170.125 188.187 1.00 37.05 477 LEU G C 1
ATOM 19001 O O . LEU G 6 477 ? 174.717 171.096 188.901 1.00 37.05 477 LEU G O 1
ATOM 19006 N N . PRO G 6 478 ? 173.599 170.247 187.180 1.00 40.16 478 PRO G N 1
ATOM 19007 C CA . PRO G 6 478 ? 173.361 171.580 186.629 1.00 40.16 478 PRO G CA 1
ATOM 19008 C C . PRO G 6 478 ? 172.325 172.409 187.367 1.00 40.16 478 PRO G C 1
ATOM 19009 O O . PRO G 6 478 ? 171.560 173.115 186.709 1.00 40.16 478 PRO G O 1
ATOM 19013 N N . ARG G 6 479 ? 172.290 172.339 188.698 1.00 39.69 479 ARG G N 1
ATOM 19014 C CA . ARG G 6 479 ? 171.710 173.355 189.577 1.00 39.69 479 ARG G CA 1
ATOM 19015 C C . ARG G 6 479 ? 171.771 172.829 191.011 1.00 39.69 479 ARG G C 1
ATOM 19016 O O . ARG G 6 479 ? 172.052 171.652 191.246 1.00 39.69 479 ARG G O 1
ATOM 19024 N N . GLY G 6 480 ? 171.525 173.723 191.963 1.00 33.34 480 GLY G N 1
ATOM 19025 C CA . GLY G 6 480 ? 171.320 173.343 193.358 1.00 33.34 480 GLY G CA 1
ATOM 19026 C C . GLY G 6 480 ? 172.463 172.640 194.063 1.00 33.34 480 GLY G C 1
ATOM 19027 O O . GLY G 6 480 ? 172.220 171.797 194.933 1.00 33.34 480 GLY G O 1
ATOM 19028 N N . PHE G 6 481 ? 173.703 172.988 193.740 1.00 28.03 481 PHE G N 1
ATOM 19029 C CA . PHE G 6 481 ? 174.869 172.372 194.356 1.00 28.03 481 PHE G CA 1
ATOM 19030 C C . PHE G 6 481 ? 175.264 173.149 195.608 1.00 28.03 481 PHE G C 1
ATOM 19031 O O . PHE G 6 481 ? 175.552 174.346 195.526 1.00 28.03 481 PHE G O 1
ATOM 19039 N N . LYS G 6 482 ? 175.276 172.475 196.763 1.00 26.30 482 LYS G N 1
ATOM 19040 C CA . LYS G 6 482 ? 175.618 173.102 198.037 1.00 26.30 482 LYS G CA 1
ATOM 19041 C C . LYS G 6 482 ? 177.113 173.027 198.289 1.00 26.30 482 LYS G C 1
ATOM 19042 O O . LYS G 6 482 ? 177.740 172.000 198.029 1.00 26.30 482 LYS G O 1
ATOM 19048 N N . ASN G 6 483 ? 177.675 174.100 198.831 1.00 24.05 483 ASN G N 1
ATOM 19049 C CA . ASN G 6 483 ? 179.068 174.102 199.263 1.00 24.05 483 ASN G CA 1
ATOM 19050 C C . ASN G 6 483 ? 179.259 175.267 200.223 1.00 24.05 483 ASN G C 1
ATOM 19051 O O . ASN G 6 483 ? 178.289 175.885 200.670 1.00 24.05 483 ASN G O 1
ATOM 19056 N N . LYS G 6 484 ? 180.510 175.540 200.584 1.00 25.61 484 LYS G N 1
ATOM 19057 C CA . LYS G 6 484 ? 180.826 176.690 201.425 1.00 25.61 484 LYS G CA 1
ATOM 19058 C C . LYS G 6 484 ? 182.089 177.389 200.935 1.00 25.61 484 LYS G C 1
ATOM 19059 O O . LYS G 6 484 ? 182.956 177.769 201.726 1.00 25.61 484 LYS G O 1
ATOM 19065 N N . GLY G 6 485 ? 182.209 177.560 199.626 1.00 22.95 485 GLY G N 1
ATOM 19066 C CA . GLY G 6 485 ? 183.197 178.442 199.054 1.00 22.95 485 GLY G CA 1
ATOM 19067 C C . GLY G 6 485 ? 184.433 177.806 198.469 1.00 22.95 485 GLY G C 1
ATOM 19068 O O . GLY G 6 485 ? 185.402 178.522 198.226 1.00 22.95 485 GLY G O 1
ATOM 19069 N N . ASN G 6 486 ? 184.421 176.515 198.182 1.00 22.81 486 ASN G N 1
ATOM 19070 C CA . ASN G 6 486 ? 185.625 175.795 197.788 1.00 22.81 486 ASN G CA 1
ATOM 19071 C C . ASN G 6 486 ? 185.631 175.448 196.303 1.00 22.81 486 ASN G C 1
ATOM 19072 O O . ASN G 6 486 ? 186.045 174.360 195.912 1.00 22.81 486 ASN G O 1
ATOM 19077 N N . ILE G 6 487 ? 185.201 176.380 195.455 1.00 21.57 487 ILE G N 1
ATOM 19078 C CA . ILE G 6 487 ? 184.911 176.114 194.051 1.00 21.57 487 ILE G CA 1
ATOM 19079 C C . ILE G 6 487 ? 185.901 176.840 193.157 1.00 21.57 487 ILE G C 1
ATOM 19080 O O . ILE G 6 487 ? 186.150 178.035 193.334 1.00 21.57 487 ILE G O 1
ATOM 19085 N N . VAL G 6 488 ? 186.465 176.107 192.203 1.00 23.61 488 VAL G N 1
ATOM 19086 C CA . VAL G 6 488 ? 187.106 176.642 191.007 1.00 23.61 488 VAL G CA 1
ATOM 19087 C C . VAL G 6 488 ? 185.983 176.899 190.012 1.00 23.61 488 VAL G C 1
ATOM 19088 O O . VAL G 6 488 ? 184.834 176.542 190.282 1.00 23.61 488 VAL G O 1
ATOM 19092 N N . ILE G 6 489 ? 186.267 177.550 188.886 1.00 24.92 489 ILE G N 1
ATOM 19093 C CA . ILE G 6 489 ? 185.254 177.808 187.865 1.00 24.92 489 ILE G CA 1
ATOM 19094 C C . ILE G 6 489 ? 185.692 177.189 186.547 1.00 24.92 489 ILE G C 1
ATOM 19095 O O . ILE G 6 489 ? 186.865 177.272 186.169 1.00 24.92 489 ILE G O 1
ATOM 19100 N N . ASP G 6 490 ? 184.746 176.565 185.854 1.00 32.67 490 ASP G N 1
ATOM 19101 C CA . ASP G 6 490 ? 184.967 176.083 184.500 1.00 32.67 490 ASP G CA 1
ATOM 19102 C C . ASP G 6 490 ? 184.507 177.119 183.477 1.00 32.67 490 ASP G C 1
ATOM 19103 O O . ASP G 6 490 ? 185.165 177.340 182.460 1.00 32.67 490 ASP G O 1
ATOM 19108 N N . PHE G 6 515 ? 191.909 193.516 159.594 1.00 68.25 515 PHE G N 1
ATOM 19109 C CA . PHE G 6 515 ? 190.770 192.622 159.431 1.00 68.25 515 PHE G CA 1
ATOM 19110 C C . PHE G 6 515 ? 189.499 193.452 159.434 1.00 68.25 515 PHE G C 1
ATOM 19111 O O . PHE G 6 515 ? 189.205 194.144 160.408 1.00 68.25 515 PHE G O 1
ATOM 19119 N N . LYS G 6 516 ? 188.767 193.358 158.323 1.00 61.13 516 LYS G N 1
ATOM 19120 C CA . LYS G 6 516 ? 187.724 194.283 157.889 1.00 61.13 516 LYS G CA 1
ATOM 19121 C C . LYS G 6 516 ? 188.350 195.571 157.369 1.00 61.13 516 LYS G C 1
ATOM 19122 O O . LYS G 6 516 ? 187.670 196.369 156.720 1.00 61.13 516 LYS G O 1
ATOM 19128 N N . LEU G 6 517 ? 189.650 195.754 157.622 1.00 59.37 517 LEU G N 1
ATOM 19129 C CA . LEU G 6 517 ? 190.500 196.766 157.000 1.00 59.37 517 LEU G CA 1
ATOM 19130 C C . LEU G 6 517 ? 189.773 198.065 156.686 1.00 59.37 517 LEU G C 1
ATOM 19131 O O . LEU G 6 517 ? 189.858 198.560 155.560 1.00 59.37 517 LEU G O 1
ATOM 19136 N N . ASN G 6 518 ? 189.052 198.621 157.657 1.00 53.30 518 ASN G N 1
ATOM 19137 C CA . ASN G 6 518 ? 188.154 199.756 157.437 1.00 53.30 518 ASN G CA 1
ATOM 19138 C C . ASN G 6 518 ? 188.643 200.962 158.227 1.00 53.30 518 ASN G C 1
ATOM 19139 O O . ASN G 6 518 ? 188.159 201.232 159.327 1.00 53.30 518 ASN G O 1
ATOM 19144 N N . PHE G 6 519 ? 189.573 201.716 157.654 1.00 47.41 519 PHE G N 1
ATOM 19145 C CA . PHE G 6 519 ? 190.107 202.874 158.355 1.00 47.41 519 PHE G CA 1
ATOM 19146 C C . PHE G 6 519 ? 189.310 204.135 158.062 1.00 47.41 519 PHE G C 1
ATOM 19147 O O . PHE G 6 519 ? 189.098 204.958 158.960 1.00 47.41 519 PHE G O 1
ATOM 19155 N N . LEU G 6 520 ? 188.849 204.296 156.822 1.00 44.38 520 LEU G N 1
ATOM 19156 C CA . LEU G 6 520 ? 187.968 205.414 156.508 1.00 44.38 520 LEU G CA 1
ATOM 19157 C C . LEU G 6 520 ? 186.664 205.322 157.288 1.00 44.38 520 LEU G C 1
ATOM 19158 O O . LEU G 6 520 ? 186.164 206.334 157.799 1.00 44.38 520 LEU G O 1
ATOM 19163 N N . GLU G 6 521 ? 186.100 204.119 157.400 1.00 47.39 521 GLU G N 1
ATOM 19164 C CA . GLU G 6 521 ? 184.897 203.953 158.202 1.00 47.39 521 GLU G CA 1
ATOM 19165 C C . GLU G 6 521 ? 185.161 204.282 159.66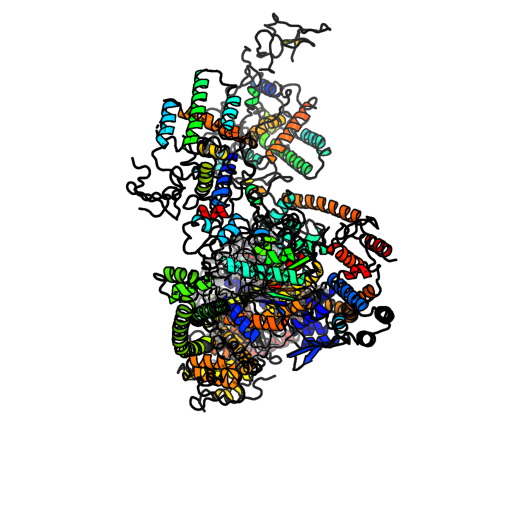3 1.00 47.39 521 GLU G C 1
ATOM 19166 O O . GLU G 6 521 ? 184.305 204.863 160.333 1.00 47.39 521 GLU G O 1
ATOM 19172 N N . GLN G 6 522 ? 186.348 203.943 160.172 1.00 45.26 522 GLN G N 1
ATOM 19173 C CA . GLN G 6 522 ? 186.666 204.258 161.563 1.00 45.26 522 GLN G CA 1
ATOM 19174 C C . GLN G 6 522 ? 186.757 205.763 161.794 1.00 45.26 522 GLN G C 1
ATOM 19175 O O . GLN G 6 522 ? 186.243 206.279 162.797 1.00 45.26 522 GLN G O 1
ATOM 19181 N N . ILE G 6 523 ? 187.401 206.487 160.880 1.00 41.55 523 ILE G N 1
ATOM 19182 C CA . ILE G 6 523 ? 187.506 207.937 161.018 1.00 41.55 523 ILE G CA 1
ATOM 19183 C C . ILE G 6 523 ? 186.128 208.589 160.955 1.00 41.55 523 ILE G C 1
ATOM 19184 O O . ILE G 6 523 ? 185.809 209.488 161.748 1.00 41.55 523 ILE G O 1
ATOM 19189 N N . ARG G 6 524 ? 185.289 208.146 160.021 1.00 41.27 524 ARG G N 1
ATOM 19190 C CA . ARG G 6 524 ? 183.933 208.682 159.939 1.00 41.27 524 ARG G CA 1
ATOM 19191 C C . ARG G 6 524 ? 183.144 208.382 161.212 1.00 41.27 524 ARG G C 1
ATOM 19192 O O . ARG G 6 524 ? 182.416 209.247 161.731 1.00 41.27 524 ARG G O 1
ATOM 19200 N N . ASP G 6 525 ? 183.270 207.151 161.712 1.00 40.84 525 ASP G N 1
ATOM 19201 C CA . ASP G 6 525 ? 182.688 206.762 162.988 1.00 40.84 525 ASP G CA 1
ATOM 19202 C C . ASP G 6 525 ? 183.016 207.781 164.063 1.00 40.84 525 ASP G C 1
ATOM 19203 O O . ASP G 6 525 ? 182.123 208.323 164.725 1.00 40.84 525 ASP G O 1
ATOM 19208 N N . ASN G 6 526 ? 184.311 208.047 164.244 1.00 38.84 526 ASN G N 1
ATOM 19209 C CA . ASN G 6 526 ? 184.747 208.898 165.343 1.00 38.84 526 ASN G CA 1
ATOM 19210 C C . ASN G 6 526 ? 184.216 210.318 165.193 1.00 38.84 526 ASN G C 1
ATOM 19211 O O . ASN G 6 526 ? 183.790 210.936 166.180 1.00 38.84 526 ASN G O 1
ATOM 19216 N N . VAL G 6 527 ? 184.210 210.849 163.968 1.00 37.24 527 VAL G N 1
ATOM 19217 C CA . VAL G 6 527 ? 183.727 212.217 163.776 1.00 37.24 527 VAL G CA 1
ATOM 19218 C C . VAL G 6 527 ? 182.255 212.327 164.160 1.00 37.24 527 VAL G C 1
ATOM 19219 O O . VAL G 6 527 ? 181.839 213.256 164.873 1.00 37.24 527 VAL G O 1
ATOM 19223 N N . ILE G 6 528 ? 181.438 211.380 163.699 1.00 36.54 528 ILE G N 1
ATOM 19224 C CA . ILE G 6 528 ? 180.007 211.502 163.968 1.00 36.54 528 ILE G CA 1
ATOM 19225 C C . ILE G 6 528 ? 179.708 211.263 165.444 1.00 36.54 528 ILE G C 1
ATOM 19226 O O . ILE G 6 528 ? 178.815 211.897 166.017 1.00 36.54 528 ILE G O 1
ATOM 19231 N N . ASN G 6 529 ? 180.462 210.371 166.095 1.00 35.62 529 ASN G N 1
ATOM 19232 C CA . ASN G 6 529 ? 180.290 210.186 167.533 1.00 35.62 529 ASN G CA 1
ATOM 19233 C C . ASN G 6 529 ? 180.598 211.468 168.297 1.00 35.62 529 ASN G C 1
ATOM 19234 O O . ASN G 6 529 ? 179.887 211.827 169.248 1.00 35.62 529 ASN G O 1
ATOM 19239 N N . LEU G 6 530 ? 181.660 212.171 167.901 1.00 33.59 530 LEU G N 1
ATOM 19240 C CA . LEU G 6 530 ? 182.000 213.415 168.581 1.00 33.59 530 LEU G CA 1
ATOM 19241 C C . LEU G 6 530 ? 180.901 214.455 168.427 1.00 33.59 530 LEU G C 1
ATOM 19242 O O . LEU G 6 530 ? 180.561 215.155 169.390 1.00 33.59 530 LEU G O 1
ATOM 19247 N N . ARG G 6 531 ? 180.333 214.582 167.228 1.00 35.56 531 ARG G N 1
ATOM 19248 C CA . ARG G 6 531 ? 179.231 215.534 167.075 1.00 35.56 531 ARG G CA 1
ATOM 19249 C C . ARG G 6 531 ? 178.017 215.116 167.905 1.00 35.56 531 ARG G C 1
ATOM 19250 O O . ARG G 6 531 ? 177.290 215.969 168.432 1.00 35.56 531 ARG G O 1
ATOM 19258 N N . LYS G 6 532 ? 177.783 213.808 168.039 1.00 34.51 532 LYS G N 1
ATOM 19259 C CA . LYS G 6 532 ? 176.723 213.341 168.931 1.00 34.51 532 LYS G CA 1
ATOM 19260 C C . LYS G 6 532 ? 176.929 213.863 170.345 1.00 34.51 532 LYS G C 1
ATOM 19261 O O . LYS G 6 532 ? 176.015 214.441 170.950 1.00 34.51 532 LYS G O 1
ATOM 19267 N N . MET G 6 533 ? 178.132 213.658 170.888 1.00 31.34 533 MET G N 1
ATOM 19268 C CA . MET G 6 533 ? 178.426 214.102 172.252 1.00 31.34 533 MET G CA 1
ATOM 19269 C C . MET G 6 533 ? 178.254 215.611 172.405 1.00 31.34 533 MET G C 1
ATOM 19270 O O . MET G 6 533 ? 177.713 216.094 173.417 1.00 31.34 533 MET G O 1
ATOM 19275 N N . VAL G 6 534 ? 178.728 216.374 171.420 1.00 30.29 534 VAL G N 1
ATOM 19276 C CA . VAL G 6 534 ? 178.618 217.826 171.503 1.00 30.29 534 VAL G CA 1
ATOM 19277 C C . VAL G 6 534 ? 177.161 218.249 171.550 1.00 30.29 534 VAL G C 1
ATOM 19278 O O . VAL G 6 534 ? 176.782 219.120 172.340 1.00 30.29 534 VAL G O 1
ATOM 19282 N N . GLU G 6 535 ? 176.314 217.642 170.719 1.00 30.62 535 GLU G N 1
ATOM 19283 C CA . GLU G 6 535 ? 174.895 217.988 170.764 1.00 30.62 535 GLU G CA 1
ATOM 19284 C C . GLU G 6 535 ? 174.267 217.594 172.097 1.00 30.62 535 GLU G C 1
ATOM 19285 O O . GLU G 6 535 ? 173.387 218.297 172.613 1.00 30.62 535 GLU G O 1
ATOM 19291 N N . GLN G 6 536 ? 174.718 216.479 172.675 1.00 29.38 536 GLN G N 1
ATOM 19292 C CA . GLN G 6 536 ? 174.182 216.043 173.961 1.00 29.38 536 GLN G CA 1
ATOM 19293 C C . GLN G 6 536 ? 174.395 217.099 175.032 1.00 29.38 536 GLN G C 1
ATOM 19294 O O . GLN G 6 536 ? 173.441 217.540 175.690 1.00 29.38 536 GLN G O 1
ATOM 19300 N N . ASP G 6 537 ? 175.645 217.523 175.232 1.00 25.95 537 ASP G N 1
ATOM 19301 C CA . ASP G 6 537 ? 175.856 218.511 176.293 1.00 25.95 537 ASP G CA 1
ATOM 19302 C C . ASP G 6 537 ? 175.312 219.884 175.908 1.00 25.95 537 ASP G C 1
ATOM 19303 O O . ASP G 6 537 ? 174.936 220.671 176.787 1.00 25.95 537 ASP G O 1
ATOM 19308 N N . GLU G 6 538 ? 175.223 220.174 174.612 1.00 25.89 538 GLU G N 1
ATOM 19309 C CA . GLU G 6 538 ? 174.620 221.422 174.175 1.00 25.89 538 GLU G CA 1
ATOM 19310 C C . GLU G 6 538 ? 173.145 221.482 174.527 1.00 25.89 538 GLU G C 1
ATOM 19311 O O . GLU G 6 538 ? 172.591 222.571 174.700 1.00 25.89 538 GLU G O 1
ATOM 19317 N N . GLN G 6 539 ? 172.483 220.328 174.593 1.00 22.72 539 GLN G N 1
ATOM 19318 C CA . GLN G 6 539 ? 171.091 220.294 175.024 1.00 22.72 539 GLN G CA 1
ATOM 19319 C C . GLN G 6 539 ? 170.963 220.201 176.534 1.00 22.72 539 GLN G C 1
ATOM 19320 O O . GLN G 6 539 ? 169.949 220.631 177.087 1.00 22.72 539 GLN G O 1
ATOM 19326 N N . LEU G 6 540 ? 171.964 219.635 177.211 1.00 20.48 540 LEU G N 1
ATOM 19327 C CA . LEU G 6 540 ? 171.962 219.634 178.674 1.00 20.48 540 LEU G CA 1
ATOM 19328 C C . LEU G 6 540 ? 172.025 221.050 179.232 1.00 20.48 540 LEU G C 1
ATOM 19329 O O . LEU G 6 540 ? 171.228 221.431 180.100 1.00 20.48 540 LEU G O 1
ATOM 19334 N N . CYS G 6 541 ? 172.985 221.841 178.760 1.00 18.08 541 CYS G N 1
ATOM 19335 C CA . CYS G 6 541 ? 173.111 223.206 179.246 1.00 18.08 541 CYS G CA 1
ATOM 19336 C C . CYS G 6 541 ? 171.909 224.062 178.895 1.00 18.08 541 CYS G C 1
ATOM 19337 O O . CYS G 6 541 ? 171.645 225.036 179.592 1.00 18.08 541 CYS G O 1
ATOM 19340 N N . ILE G 6 542 ? 171.169 223.729 177.843 1.00 19.83 542 ILE G N 1
ATOM 19341 C CA . ILE G 6 542 ? 169.999 224.526 177.480 1.00 19.83 542 ILE G CA 1
ATOM 19342 C C . ILE G 6 542 ? 168.931 224.426 178.559 1.00 19.83 542 ILE G C 1
ATOM 19343 O O . ILE G 6 542 ? 168.304 225.426 178.927 1.00 19.83 542 ILE G O 1
ATOM 19348 N N . GLU G 6 543 ? 168.705 223.224 179.083 1.00 18.57 543 GLU G N 1
ATOM 19349 C CA . GLU G 6 543 ? 167.679 223.040 180.100 1.00 18.57 543 GLU G CA 1
ATOM 19350 C C . GLU G 6 543 ? 168.173 223.412 181.489 1.00 18.57 543 GLU G C 1
ATOM 19351 O O . GLU G 6 543 ? 167.387 223.915 182.299 1.00 18.57 543 GLU G O 1
ATOM 19357 N N . THR G 6 544 ? 169.461 223.194 181.784 1.00 15.60 544 THR G N 1
ATOM 19358 C CA . THR G 6 544 ? 169.985 223.565 183.096 1.00 15.60 544 THR G CA 1
ATOM 19359 C C . THR G 6 544 ? 170.058 225.082 183.267 1.00 15.60 544 THR G C 1
ATOM 19360 O O . THR G 6 544 ? 169.554 225.623 184.254 1.00 15.60 544 THR G O 1
ATOM 19364 N N . PHE G 6 545 ? 170.655 225.792 182.302 1.00 13.71 545 PHE G N 1
ATOM 19365 C CA . PHE G 6 545 ? 170.942 227.213 182.468 1.00 13.71 545 PHE G CA 1
ATOM 19366 C C . PHE G 6 545 ? 169.700 228.077 182.549 1.00 13.71 545 PHE G C 1
ATOM 19367 O O . PHE G 6 545 ? 169.822 229.262 182.856 1.00 13.71 545 PHE G O 1
ATOM 19375 N N . SER G 6 546 ? 168.525 227.541 182.262 1.00 14.63 546 SER G N 1
ATOM 19376 C CA . SER G 6 546 ? 167.305 228.327 182.379 1.00 14.63 546 SER G CA 1
ATOM 19377 C C . SER G 6 546 ? 166.628 228.169 183.726 1.00 14.63 546 SER G C 1
ATOM 19378 O O . SER G 6 546 ? 165.585 228.787 183.952 1.00 14.63 546 SER G O 1
ATOM 19381 N N . LYS G 6 547 ? 167.183 227.352 184.615 1.00 16.20 547 LYS G N 1
ATOM 19382 C CA . LYS G 6 547 ? 166.629 227.132 185.939 1.00 16.20 547 LYS G CA 1
ATOM 19383 C C . LYS G 6 547 ? 167.402 227.851 187.029 1.00 16.20 547 LYS G C 1
ATOM 19384 O O . LYS G 6 547 ? 166.958 227.848 188.176 1.00 16.20 547 LYS G O 1
ATOM 19390 N N . PHE G 6 548 ? 168.533 228.476 186.692 1.00 14.34 548 PHE G N 1
ATOM 19391 C CA . PHE G 6 548 ? 169.393 229.100 187.693 1.00 14.34 548 PHE G CA 1
ATOM 19392 C C . PHE G 6 548 ? 168.607 229.995 188.638 1.00 14.34 548 PHE G C 1
ATOM 19393 O O . PHE G 6 548 ? 168.901 230.057 189.836 1.00 14.34 548 PHE G O 1
ATOM 19401 N N . ASP G 6 549 ? 167.596 230.684 188.125 1.00 20.51 549 ASP G N 1
ATOM 19402 C CA . ASP G 6 549 ? 166.911 231.677 188.934 1.00 20.51 549 ASP G CA 1
ATOM 19403 C C . ASP G 6 549 ? 166.122 231.068 190.080 1.00 20.51 549 ASP G C 1
ATOM 19404 O O . ASP G 6 549 ? 165.853 231.767 191.060 1.00 20.51 549 ASP G O 1
ATOM 19409 N N . PHE G 6 550 ? 165.726 229.801 189.986 1.00 17.42 550 PHE G N 1
ATOM 19410 C CA . PHE G 6 550 ? 164.983 229.174 191.071 1.00 17.42 550 PHE G CA 1
ATOM 19411 C C . PHE G 6 550 ? 165.869 228.283 191.927 1.00 17.42 550 PHE G C 1
ATOM 19412 O O . PHE G 6 550 ? 165.652 228.193 193.139 1.00 17.42 550 PHE G O 1
ATOM 19420 N N . TYR G 6 551 ? 166.888 227.665 191.318 1.00 15.95 551 TYR G N 1
ATOM 19421 C CA . TYR G 6 551 ? 167.981 227.047 192.057 1.00 15.95 551 TYR G CA 1
ATOM 19422 C C . TYR G 6 551 ? 168.535 228.003 193.098 1.00 15.95 551 TYR G C 1
ATOM 19423 O O . TYR G 6 551 ? 168.581 227.692 194.291 1.00 15.95 551 TYR G O 1
ATOM 19432 N N . ALA G 6 552 ? 169.002 229.168 192.644 1.00 16.16 552 ALA G N 1
ATOM 19433 C CA . ALA G 6 552 ? 169.589 230.146 193.551 1.00 16.16 552 ALA G CA 1
ATOM 19434 C C . ALA G 6 552 ? 168.620 230.521 194.660 1.00 16.16 552 ALA G C 1
ATOM 19435 O O . ALA G 6 552 ? 168.966 230.464 195.844 1.00 16.16 552 ALA G O 1
ATOM 19437 N N . THR G 6 553 ? 167.386 230.867 194.295 1.00 17.35 553 THR G N 1
ATOM 19438 C CA . THR G 6 553 ? 166.403 231.320 195.274 1.00 17.35 553 THR G CA 1
ATOM 19439 C C . THR G 6 553 ? 166.166 230.279 196.359 1.00 17.35 553 THR G C 1
ATOM 19440 O O . THR G 6 553 ? 166.326 230.561 197.551 1.00 17.35 553 THR G O 1
ATOM 19444 N N . ARG G 6 554 ? 165.795 229.058 195.971 1.00 16.69 554 ARG G N 1
ATOM 19445 C CA . ARG G 6 554 ? 165.446 228.069 196.983 1.00 16.69 554 ARG G CA 1
ATOM 19446 C C . ARG G 6 554 ? 166.674 227.613 197.763 1.00 16.69 554 ARG G C 1
ATOM 19447 O O . ARG G 6 554 ? 166.664 227.605 199.001 1.00 16.69 554 ARG G O 1
ATOM 19455 N N . ASP G 6 555 ? 167.755 227.251 197.066 1.00 17.03 555 ASP G N 1
ATOM 19456 C CA . ASP G 6 555 ? 168.926 226.721 197.744 1.00 17.03 555 ASP G CA 1
ATOM 19457 C C . ASP G 6 555 ? 169.612 227.749 198.619 1.00 17.03 555 ASP G C 1
ATOM 19458 O O . ASP G 6 555 ? 170.403 227.363 199.484 1.00 17.03 555 ASP G O 1
ATOM 19463 N N . CYS G 6 556 ? 169.343 229.042 198.426 1.00 17.17 556 CYS G N 1
ATOM 19464 C CA . CYS G 6 556 ? 169.997 230.060 199.226 1.00 17.17 556 CYS G CA 1
ATOM 19465 C C . CYS G 6 556 ? 169.109 230.668 200.291 1.00 17.17 556 CYS G C 1
ATOM 19466 O O . CYS G 6 556 ? 169.635 231.172 201.283 1.00 17.17 556 CYS G O 1
ATOM 19469 N N . GLU G 6 557 ? 167.791 230.629 200.131 1.00 16.81 557 GLU G N 1
ATOM 19470 C CA . GLU G 6 557 ? 166.898 231.031 201.202 1.00 16.81 557 GLU G CA 1
ATOM 19471 C C . GLU G 6 557 ? 166.401 229.853 202.013 1.00 16.81 557 GLU G C 1
ATOM 19472 O O . GLU G 6 557 ? 165.467 230.014 202.798 1.00 16.81 557 GLU G O 1
ATOM 19478 N N . LEU G 6 558 ? 166.971 228.664 201.817 1.00 13.92 558 LEU G N 1
ATOM 19479 C CA . LEU G 6 558 ? 166.579 227.519 202.638 1.00 13.92 558 LEU G CA 1
ATOM 19480 C C . LEU G 6 558 ? 166.761 227.753 204.139 1.00 13.92 558 LEU G C 1
ATOM 19481 O O . LEU G 6 558 ? 165.763 227.675 204.880 1.00 13.92 558 LEU G O 1
ATOM 19486 N N . PRO G 6 559 ? 167.963 228.058 204.652 1.00 12.47 559 PRO G N 1
ATOM 19487 C CA . PRO G 6 559 ? 168.128 228.137 206.109 1.00 12.47 559 PRO G CA 1
ATOM 19488 C C . PRO G 6 559 ? 167.191 229.106 206.784 1.00 12.47 559 PRO G C 1
ATOM 19489 O O . PRO G 6 559 ? 166.800 228.875 207.931 1.00 12.47 559 PRO G O 1
ATOM 19493 N N . LEU G 6 560 ? 166.769 230.161 206.099 1.00 15.52 560 LEU G N 1
ATOM 19494 C CA . LEU G 6 560 ? 165.815 231.083 206.699 1.00 15.52 560 LEU G CA 1
ATOM 19495 C C . LEU G 6 560 ? 164.403 230.526 206.699 1.00 15.52 560 LEU G C 1
ATOM 19496 O O . LEU G 6 560 ? 163.600 230.894 207.556 1.00 15.52 560 LEU G O 1
ATOM 19501 N N . ARG G 6 561 ? 164.082 229.624 205.773 1.00 16.10 561 ARG G N 1
ATOM 19502 C CA . ARG G 6 561 ? 162.774 228.977 205.814 1.00 16.10 561 ARG G CA 1
ATOM 19503 C C . ARG G 6 561 ? 162.714 227.912 206.903 1.00 16.10 561 ARG G C 1
ATOM 19504 O O . ARG G 6 561 ? 161.715 227.805 207.626 1.00 16.10 561 ARG G O 1
ATOM 19512 N N . ILE G 6 562 ? 163.778 227.118 207.035 1.00 12.86 562 ILE G N 1
ATOM 19513 C CA . ILE G 6 562 ? 163.927 226.237 208.192 1.00 12.86 562 ILE G CA 1
ATOM 19514 C C . ILE G 6 562 ? 163.785 227.022 209.489 1.00 12.86 562 ILE G C 1
ATOM 19515 O O . ILE G 6 562 ? 163.072 226.615 210.410 1.00 12.86 562 ILE G O 1
ATOM 19520 N N . LEU G 6 563 ? 164.471 228.161 209.584 1.00 14.93 563 LEU G N 1
ATOM 19521 C CA . LEU G 6 563 ? 164.404 228.967 210.796 1.00 14.93 563 LEU G CA 1
ATOM 19522 C C . LEU G 6 563 ? 163.011 229.539 211.027 1.00 14.93 563 LEU G C 1
ATOM 19523 O O . LEU G 6 563 ? 162.569 229.654 212.175 1.00 14.93 563 LEU G O 1
ATOM 19528 N N . CYS G 6 564 ? 162.307 229.922 209.968 1.00 18.67 564 CYS G N 1
ATOM 19529 C CA . CYS G 6 564 ? 160.962 230.447 210.157 1.00 18.67 564 CYS G CA 1
ATOM 19530 C C . CYS G 6 564 ? 160.002 229.356 210.590 1.00 18.67 564 CYS G C 1
ATOM 19531 O O . CYS G 6 564 ? 159.005 229.635 211.265 1.00 18.67 564 CYS G O 1
ATOM 19534 N N . ASP G 6 565 ? 160.273 228.110 210.194 1.00 17.41 565 ASP G N 1
ATOM 19535 C CA . ASP G 6 565 ? 159.427 227.002 210.637 1.00 17.41 565 ASP G CA 1
ATOM 19536 C C . ASP G 6 565 ? 159.692 226.641 212.093 1.00 17.41 565 ASP G C 1
ATOM 19537 O O . ASP G 6 565 ? 158.756 226.382 212.855 1.00 17.41 565 ASP G O 1
ATOM 19542 N N . VAL G 6 566 ? 160.962 226.620 212.497 1.00 15.36 566 VAL G N 1
ATOM 19543 C CA . VAL G 6 566 ? 161.295 226.291 213.878 1.00 15.36 566 VAL G CA 1
ATOM 19544 C C . VAL G 6 566 ? 160.829 227.383 214.831 1.00 15.36 566 VAL G C 1
ATOM 19545 O O . VAL G 6 566 ? 160.257 227.101 215.884 1.00 15.36 566 VAL G O 1
ATOM 19549 N N . ALA G 6 567 ? 161.060 228.648 214.482 1.00 22.24 567 ALA G N 1
ATOM 19550 C CA . ALA G 6 567 ? 160.712 229.740 215.384 1.00 22.24 567 ALA G CA 1
ATOM 19551 C C . ALA G 6 567 ? 159.209 229.890 215.558 1.00 22.24 567 ALA G C 1
ATOM 19552 O O . ALA G 6 567 ? 158.756 230.417 216.577 1.00 22.24 567 ALA G O 1
ATOM 19554 N N . ASN G 6 568 ? 158.421 229.464 214.580 1.00 24.82 568 ASN G N 1
ATOM 19555 C CA . ASN G 6 568 ? 156.973 229.459 214.707 1.00 24.82 568 ASN G CA 1
ATOM 19556 C C . ASN G 6 568 ? 156.443 228.133 215.216 1.00 24.82 568 ASN G C 1
ATOM 19557 O O . ASN G 6 568 ? 155.238 228.012 215.448 1.00 24.82 568 ASN G O 1
ATOM 19562 N N . ASP G 6 569 ? 157.322 227.146 215.395 1.00 26.15 569 ASP G N 1
ATOM 19563 C CA . ASP G 6 569 ? 156.976 225.842 215.956 1.00 26.15 569 ASP G CA 1
ATOM 19564 C C . ASP G 6 569 ? 155.934 225.129 215.098 1.00 26.15 569 ASP G C 1
ATOM 19565 O O . ASP G 6 569 ? 154.807 224.873 215.516 1.00 26.15 569 ASP G O 1
ATOM 19570 N N . ASN G 6 570 ? 156.340 224.823 213.875 1.00 25.21 570 ASN G N 1
ATOM 19571 C CA . ASN G 6 570 ? 155.480 224.146 212.913 1.00 25.21 570 ASN G CA 1
ATOM 19572 C C . ASN G 6 570 ? 155.653 222.653 213.121 1.00 25.21 570 ASN G C 1
ATOM 19573 O O . ASN G 6 570 ? 156.645 222.064 212.692 1.00 25.21 570 ASN G O 1
ATOM 19578 N N . LEU G 6 571 ? 154.689 222.033 213.795 1.00 25.68 571 LEU G N 1
ATOM 19579 C CA . LEU G 6 571 ? 154.748 220.592 213.978 1.00 25.68 571 LEU G CA 1
ATOM 19580 C C . LEU G 6 571 ? 154.397 219.836 212.708 1.00 25.68 571 LEU G C 1
ATOM 19581 O O . LEU G 6 571 ? 154.539 218.611 212.679 1.00 25.68 571 LEU G O 1
ATOM 19586 N N . GLU G 6 572 ? 153.957 220.530 211.664 1.00 24.32 572 GLU G N 1
ATOM 19587 C CA . GLU G 6 572 ? 153.642 219.900 210.394 1.00 24.32 572 GLU G CA 1
ATOM 19588 C C . GLU G 6 572 ? 154.853 219.732 209.495 1.00 24.32 572 GLU G C 1
ATOM 19589 O O . GLU G 6 572 ? 154.782 218.975 208.524 1.00 24.32 572 GLU G O 1
ATOM 19595 N N . ASN G 6 573 ? 155.953 220.413 209.782 1.00 15.56 573 ASN G N 1
ATOM 19596 C CA . ASN G 6 573 ? 157.182 220.209 209.032 1.00 15.56 573 ASN G CA 1
ATOM 19597 C C . ASN G 6 573 ? 157.777 218.894 209.505 1.00 15.56 573 ASN G C 1
ATOM 19598 O O . ASN G 6 573 ? 158.496 218.850 210.497 1.00 15.56 573 ASN G O 1
ATOM 19603 N N . ASP G 6 574 ? 157.503 217.818 208.778 1.00 13.46 574 ASP G N 1
ATOM 19604 C CA . ASP G 6 574 ? 157.823 216.480 209.247 1.00 13.46 574 ASP G CA 1
ATOM 19605 C C . ASP G 6 574 ? 159.319 216.256 209.391 1.00 13.46 574 ASP G C 1
ATOM 19606 O O . ASP G 6 574 ? 159.746 215.154 209.738 1.00 13.46 574 ASP G O 1
ATOM 19611 N N . ASP G 6 575 ? 160.129 217.275 209.125 1.00 13.12 575 ASP G N 1
ATOM 19612 C CA . ASP G 6 575 ? 161.562 217.189 209.352 1.00 13.12 575 ASP G CA 1
ATOM 19613 C C . ASP G 6 575 ? 161.990 217.911 210.617 1.00 13.12 575 ASP G C 1
ATOM 19614 O O . ASP G 6 575 ? 163.120 217.727 211.064 1.00 13.12 575 ASP G O 1
ATOM 19619 N N . TYR G 6 576 ? 161.097 218.709 211.199 1.00 13.14 576 TYR G N 1
ATOM 19620 C CA . TYR G 6 576 ? 161.290 219.322 212.506 1.00 13.14 576 TYR G CA 1
ATOM 19621 C C . TYR G 6 576 ? 161.138 218.292 213.613 1.00 13.14 576 TYR G C 1
ATOM 19622 O O . TYR G 6 576 ? 162.016 218.151 214.474 1.00 13.14 576 TYR G O 1
ATOM 19631 N N . VAL G 6 577 ? 160.033 217.542 213.589 1.00 13.66 577 VAL G N 1
ATOM 19632 C CA . VAL G 6 577 ? 159.761 216.552 214.615 1.00 13.66 577 VAL G CA 1
ATOM 19633 C C . VAL G 6 577 ? 160.761 215.412 214.570 1.00 13.66 577 VAL G C 1
ATOM 19634 O O . VAL G 6 577 ? 160.959 214.740 215.579 1.00 13.66 577 VAL G O 1
ATOM 19638 N N . LEU G 6 578 ? 161.454 215.203 213.459 1.00 14.05 578 LEU G N 1
ATOM 19639 C CA . LEU G 6 578 ? 162.520 214.205 213.462 1.00 14.05 578 LEU G CA 1
ATOM 19640 C C . LEU G 6 578 ? 163.749 214.693 214.227 1.00 14.05 578 LEU G C 1
ATOM 19641 O O . LEU G 6 578 ? 164.432 213.899 214.885 1.00 14.05 578 LEU G O 1
ATOM 19646 N N . ALA G 6 579 ? 164.024 215.997 214.193 1.00 14.43 579 ALA G N 1
ATOM 19647 C CA . ALA G 6 579 ? 165.055 216.563 215.058 1.00 14.43 579 ALA G CA 1
ATOM 19648 C C . ALA G 6 579 ? 164.627 216.531 216.516 1.00 14.43 579 ALA G C 1
ATOM 19649 O O . ALA G 6 579 ? 165.438 216.245 217.404 1.00 14.43 579 ALA G O 1
ATOM 19651 N N . LEU G 6 580 ? 163.355 216.823 216.783 1.00 12.14 580 LEU G N 1
ATOM 19652 C CA . LEU G 6 580 ? 162.836 216.685 218.139 1.00 12.14 580 LEU G CA 1
ATOM 19653 C C . LEU G 6 580 ? 162.977 215.254 218.658 1.00 12.14 580 LEU G C 1
ATOM 19654 O O . LEU G 6 580 ? 163.252 215.035 219.843 1.00 12.14 580 LEU G O 1
ATOM 19659 N N . ARG G 6 581 ? 162.798 214.267 217.788 1.00 15.34 581 ARG G N 1
ATOM 19660 C CA . ARG G 6 581 ? 163.005 212.889 218.207 1.00 15.34 581 ARG G CA 1
ATOM 19661 C C . ARG G 6 581 ? 164.476 212.581 218.419 1.00 15.34 581 ARG G C 1
ATOM 19662 O O . ARG G 6 581 ? 164.818 211.778 219.288 1.00 15.34 581 ARG G O 1
ATOM 19670 N N . ASP G 6 582 ? 165.369 213.188 217.642 1.00 16.33 582 ASP G N 1
ATOM 19671 C CA . ASP G 6 582 ? 166.789 213.060 217.972 1.00 16.33 582 ASP G CA 1
ATOM 19672 C C . ASP G 6 582 ? 167.075 213.571 219.375 1.00 16.33 582 ASP G C 1
ATOM 19673 O O . ASP G 6 582 ? 167.890 212.997 220.099 1.00 16.33 582 ASP G O 1
ATOM 19678 N N . LEU G 6 583 ? 166.425 214.663 219.769 1.00 13.78 583 LEU G N 1
ATOM 19679 C CA . LEU G 6 583 ? 166.629 215.199 221.112 1.00 13.78 583 LEU G CA 1
ATOM 19680 C C . LEU G 6 583 ? 166.092 214.258 222.184 1.00 13.78 583 LEU G C 1
ATOM 19681 O O . LEU G 6 583 ? 166.720 214.088 223.231 1.00 13.78 583 LEU G O 1
ATOM 19686 N N . LEU G 6 584 ? 164.911 213.673 221.966 1.00 13.50 584 LEU G N 1
ATOM 19687 C CA . LEU G 6 584 ? 164.415 212.658 222.899 1.00 13.50 584 LEU G CA 1
ATOM 19688 C C . LEU G 6 584 ? 165.327 211.437 222.944 1.00 13.50 584 LEU G C 1
ATOM 19689 O O . LEU G 6 584 ? 165.416 210.764 223.970 1.00 13.50 584 LEU G O 1
ATOM 19694 N N . ARG G 6 585 ? 166.009 211.141 221.856 1.00 16.14 585 ARG G N 1
ATOM 19695 C CA . ARG G 6 585 ? 166.898 209.999 221.755 1.00 16.14 585 ARG G CA 1
ATOM 19696 C C . ARG G 6 585 ? 168.298 210.282 222.283 1.00 16.14 585 ARG G C 1
ATOM 19697 O O . ARG G 6 585 ? 169.081 209.343 222.451 1.00 16.14 585 ARG G O 1
ATOM 19705 N N . ILE G 6 586 ? 168.645 211.546 222.505 1.00 15.00 586 ILE G N 1
ATOM 19706 C CA . ILE G 6 586 ? 169.935 211.908 223.105 1.00 15.00 586 ILE G CA 1
ATOM 19707 C C . ILE G 6 586 ? 169.840 211.973 224.617 1.00 15.00 586 ILE G C 1
ATOM 19708 O O . ILE G 6 586 ? 170.679 211.414 225.324 1.00 15.00 586 ILE G O 1
ATOM 19713 N N . SER G 6 587 ? 168.814 212.630 225.144 1.00 13.28 587 SER G N 1
ATOM 19714 C CA . SER G 6 587 ? 168.647 212.660 226.586 1.00 13.28 587 SER G CA 1
ATOM 19715 C C . SER G 6 587 ? 168.224 211.321 227.159 1.00 13.28 587 SER G C 1
ATOM 19716 O O . SER G 6 587 ? 168.000 211.244 228.370 1.00 13.28 587 SER G O 1
ATOM 19719 N N . LYS G 6 588 ? 168.117 210.278 226.336 1.00 14.84 588 LYS G N 1
ATOM 19720 C CA . LYS G 6 588 ? 167.674 208.950 226.755 1.00 14.84 588 LYS G CA 1
ATOM 19721 C C . LYS G 6 588 ? 166.417 209.046 227.610 1.00 14.84 588 LYS G C 1
ATOM 19722 O O . LYS G 6 588 ? 166.413 208.750 228.803 1.00 14.84 588 LYS G O 1
ATOM 19728 N N . TRP G 6 589 ? 165.344 209.496 226.974 1.00 27.12 589 TRP G N 1
ATOM 19729 C CA . TRP G 6 589 ? 164.102 209.728 227.688 1.00 27.12 589 TRP G CA 1
ATOM 19730 C C . TRP G 6 589 ? 163.583 208.428 228.280 1.00 27.12 589 TRP G C 1
ATOM 19731 O O . TRP G 6 589 ? 163.723 207.356 227.687 1.00 27.12 589 TRP G O 1
ATOM 19742 N N . ASP G 6 590 ? 162.996 208.524 229.463 1.00 39.81 590 ASP G N 1
ATOM 19743 C CA . ASP G 6 590 ? 162.359 207.333 230.008 1.00 39.81 590 ASP G CA 1
ATOM 19744 C C . ASP G 6 590 ? 160.890 207.315 229.609 1.00 39.81 590 ASP G C 1
ATOM 19745 O O . ASP G 6 590 ? 160.196 208.324 229.782 1.00 39.81 590 ASP G O 1
ATOM 19750 N N . PRO G 6 591 ? 160.385 206.204 229.069 1.00 42.99 591 PRO G N 1
ATOM 19751 C CA . PRO G 6 591 ? 159.010 206.185 228.550 1.00 42.99 591 PRO G CA 1
ATOM 19752 C C . PRO G 6 591 ? 157.938 206.458 229.591 1.00 42.99 591 PRO G C 1
ATOM 19753 O O . PRO G 6 591 ? 156.760 206.525 229.232 1.00 42.99 591 PRO G O 1
ATOM 19757 N N . ASN G 6 592 ? 158.299 206.630 230.857 1.00 45.14 592 ASN G N 1
ATOM 19758 C CA . ASN G 6 592 ? 157.310 206.815 231.908 1.00 45.14 592 ASN G CA 1
ATOM 19759 C C . ASN G 6 592 ? 156.862 208.263 232.040 1.00 45.14 592 ASN G C 1
ATOM 19760 O O . ASN G 6 592 ? 155.670 208.522 232.231 1.00 45.14 592 ASN G O 1
ATOM 19765 N N . GLN G 6 593 ? 157.789 209.213 231.949 1.00 43.17 593 GLN G N 1
ATOM 19766 C CA . GLN G 6 593 ? 157.427 210.615 232.046 1.00 43.17 593 GLN G CA 1
ATOM 19767 C C . GLN G 6 593 ? 156.731 211.070 230.766 1.00 43.17 593 GLN G C 1
ATOM 19768 O O . GLN G 6 593 ? 156.888 210.458 229.707 1.00 43.17 593 GLN G O 1
ATOM 19774 N N . PRO G 6 594 ? 155.941 212.134 230.842 1.00 39.52 594 PRO G N 1
ATOM 19775 C CA . PRO G 6 594 ? 155.419 212.748 229.620 1.00 39.52 594 PRO G CA 1
ATOM 19776 C C . PRO G 6 594 ? 156.471 213.622 228.957 1.00 39.52 594 PRO G C 1
ATOM 19777 O O . PRO G 6 594 ? 157.292 214.260 229.619 1.00 39.52 594 PRO G O 1
ATOM 19781 N N . VAL G 6 595 ? 156.441 213.631 227.625 1.00 30.66 595 VAL G N 1
ATOM 19782 C CA . VAL G 6 595 ? 157.349 214.460 226.834 1.00 30.66 595 VAL G CA 1
ATOM 19783 C C . VAL G 6 595 ? 157.080 215.912 227.201 1.00 30.66 595 VAL G C 1
ATOM 19784 O O . VAL G 6 595 ? 155.988 216.229 227.693 1.00 30.66 595 VAL G O 1
ATOM 19788 N N . PRO G 6 596 ? 158.035 216.813 227.014 1.00 24.79 596 PRO G N 1
ATOM 19789 C CA . PRO G 6 596 ? 157.776 218.229 227.262 1.00 24.79 596 PRO G CA 1
ATOM 19790 C C . PRO G 6 596 ? 157.358 218.941 225.983 1.00 24.79 596 PRO G C 1
ATOM 19791 O O . PRO G 6 596 ? 157.547 218.445 224.873 1.00 24.79 596 PRO G O 1
ATOM 19795 N N . ALA G 6 597 ? 156.768 220.119 226.163 1.00 23.71 597 ALA G N 1
ATOM 19796 C CA . ALA G 6 597 ? 156.372 220.952 225.035 1.00 23.71 597 ALA G CA 1
ATOM 19797 C C . ALA G 6 597 ? 157.581 221.151 224.131 1.00 23.71 597 ALA G C 1
ATOM 19798 O O . ALA G 6 597 ? 158.715 221.129 224.617 1.00 23.71 597 ALA G O 1
ATOM 19800 N N . PRO G 6 598 ? 157.398 221.324 222.820 1.00 23.37 598 PRO G N 1
ATOM 19801 C CA . PRO G 6 598 ? 158.558 221.249 221.915 1.00 23.37 598 PRO G CA 1
ATOM 19802 C C . PRO G 6 598 ? 159.607 222.317 222.170 1.00 23.37 598 PRO G C 1
ATOM 19803 O O . PRO G 6 598 ? 160.779 222.110 221.834 1.00 23.37 598 PRO G O 1
ATOM 19807 N N . PHE G 6 599 ? 159.223 223.449 222.759 1.00 26.05 599 PHE G N 1
ATOM 19808 C CA . PHE G 6 599 ? 160.183 224.472 223.154 1.00 26.05 599 PHE G CA 1
ATOM 19809 C C . PHE G 6 599 ? 160.956 224.083 224.409 1.00 26.05 599 PHE G C 1
ATOM 19810 O O . PHE G 6 599 ? 162.128 224.449 224.542 1.00 26.05 599 PHE G O 1
ATOM 19818 N N . ASP G 6 600 ? 160.325 223.353 225.337 1.00 25.12 600 ASP G N 1
ATOM 19819 C CA . ASP G 6 600 ? 160.950 223.020 226.614 1.00 25.12 600 ASP G CA 1
ATOM 19820 C C . ASP G 6 600 ? 161.914 221.855 226.501 1.00 25.12 600 ASP G C 1
ATOM 19821 O O . ASP G 6 600 ? 162.817 221.725 227.330 1.00 25.12 600 ASP G O 1
ATOM 19826 N N . LEU G 6 601 ? 161.724 220.985 225.521 1.00 21.82 601 LEU G N 1
ATOM 19827 C CA . LEU G 6 601 ? 162.747 220.005 225.206 1.00 21.82 601 LEU G CA 1
ATOM 19828 C C . LEU G 6 601 ? 163.987 220.674 224.634 1.00 21.82 601 LEU G C 1
ATOM 19829 O O . LEU G 6 601 ? 165.096 220.148 224.778 1.00 21.82 601 LEU G O 1
ATOM 19834 N N . ALA G 6 602 ? 163.825 221.844 224.019 1.00 23.54 602 ALA G N 1
ATOM 19835 C CA . ALA G 6 602 ? 164.928 222.595 223.441 1.00 23.54 602 ALA G CA 1
ATOM 19836 C C . ALA G 6 602 ? 165.837 223.207 224.492 1.00 23.54 602 ALA G C 1
ATOM 19837 O O . ALA G 6 602 ? 166.885 223.751 224.140 1.00 23.54 602 ALA G O 1
ATOM 19839 N N . ASN G 6 603 ? 165.463 223.142 225.759 1.00 25.97 603 ASN G N 1
ATOM 19840 C CA . ASN G 6 603 ? 166.374 223.446 226.846 1.00 25.97 603 ASN G CA 1
ATOM 19841 C C . ASN G 6 603 ? 167.227 222.246 227.237 1.00 25.97 603 ASN G C 1
ATOM 19842 O O . ASN G 6 603 ? 167.728 222.171 228.360 1.00 25.97 603 ASN G O 1
ATOM 19847 N N . LEU G 6 604 ? 167.352 221.282 226.328 1.00 22.87 604 LEU G N 1
ATOM 19848 C CA . LEU G 6 604 ? 168.490 220.377 226.326 1.00 22.87 604 LEU G CA 1
ATOM 19849 C C . LEU G 6 604 ? 169.707 221.045 225.705 1.00 22.87 604 LEU G C 1
ATOM 19850 O O . LEU G 6 604 ? 170.843 220.727 226.066 1.00 22.87 604 LEU G O 1
ATOM 19855 N N . LEU G 6 605 ? 169.480 221.974 224.773 1.00 24.62 605 LEU G N 1
ATOM 19856 C CA . LEU G 6 605 ? 170.557 222.564 223.988 1.00 24.62 605 LEU G CA 1
ATOM 19857 C C . LEU G 6 605 ? 171.302 223.637 224.757 1.00 24.62 605 LEU G C 1
ATOM 19858 O O . LEU G 6 605 ? 172.490 223.860 224.503 1.00 24.62 605 LEU G O 1
ATOM 19863 N N . SER G 6 606 ? 170.634 224.304 225.685 1.00 32.26 606 SER G N 1
ATOM 19864 C CA . SER G 6 606 ? 171.273 225.338 226.475 1.00 32.26 606 SER G CA 1
ATOM 19865 C C . SER G 6 606 ? 170.470 225.611 227.739 1.00 32.26 606 SER G C 1
ATOM 19866 O O . SER G 6 606 ? 170.708 225.002 228.781 1.00 32.26 606 SER G O 1
#

InterPro domains:
  IPR003822 Paired amphipathic helix [PF02671] (56-99)
  IPR003822 Paired amphipathic helix [PF02671] (272-312)
  IPR003822 Paired amphipathic helix [PS51477] (28-102)
  IPR003822 Paired amphipathic helix [PS51477] (138-208)
  IPR013194 Histone deacetylase interacting domain [PF08295] (336-431)
  IPR013194 Histone deacetylase interacting domain [SM00761] (333-434)
  IPR031693 Sin3, C-terminal [PF16879] (744-1017)
  IPR036600 Paired amphipathic helix superfamily [G3DSA:1.20.1160.11] (38-100)
  IPR036600 Paired amphipathic helix superfamily [G3DSA:1.20.1160.11] (140-207)
  IPR036600 Paired amphipathic helix superfamily [G3DSA:1.20.1160.11] (251-317)
  IPR036600 Paired amphipathic helix superfamily [SSF47762] (34-100)
  IPR036600 Paired amphipathic helix superfamily [SSF47762] (135-206)
  IPR036600 Paired amphipathic helix superfamily [SSF47762] (254-313)
  IPR039774 Transcriptional regulatory protein Sin3-like [PTHR12346] (41-867)

Radius of gyration: 52.02 Å; Cα contacts (8 Å, |Δi|>4): 4133; chains: 7; bounding box: 94×133×176 Å

Solvent-accessible surface area: 106550 Å² total; per-residue (Å²): 155,185,24,67,120,109,1,35,8,16,9,6,178,56,159,23,27,65,3,83,43,29,68,30,4,1,15,41,19,6,9,69,72,14,21,54,83,103,110,74,80,158,79,59,50,103,6,43,37,4,66,63,109,103,148,165,56,120,118,58,117,42,33,1,2,4,29,0,20,29,28,8,73,34,78,37,4,37,26,9,122,6,31,88,113,31,0,124,107,52,103,37,13,41,57,21,147,66,21,10,38,99,35,66,112,34,153,106,114,85,20,60,61,28,58,70,71,77,21,21,41,49,56,58,77,52,14,28,19,37,105,47,40,102,48,43,4,45,90,108,26,56,114,37,68,78,98,51,119,60,114,85,113,45,98,81,36,94,54,83,139,120,67,184,24,99,12,59,13,52,37,48,16,34,43,86,12,13,29,88,25,0,47,68,25,4,37,76,39,16,127,82,51,72,63,80,84,133,124,89,71,146,91,129,15,69,69,101,53,66,11,26,1,118,23,31,20,114,22,65,27,0,15,105,4,0,63,52,6,0,77,135,35,73,169,115,30,103,48,1,3,128,99,0,30,114,66,4,59,43,86,10,54,5,16,27,4,0,16,56,0,0,97,6,2,58,68,99,14,8,23,0,0,0,0,1,0,1,0,1,44,14,0,112,108,16,30,63,3,2,95,46,0,18,119,34,7,17,101,44,18,58,4,79,35,52,127,108,20,90,82,15,21,5,61,10,60,43,51,57,12,93,36,94,67,28,4,2,16,79,34,65,18,2,10,6,0,21,0,6,1,2,5,2,71,0,55,89,45,13,122,106,67,114,110,60,20,119,118,6,39,33,8,0,116,84,12,87,101,84,123,21,57,7,76,88,1,39,85,58,3,75,69,24,4,63,137,52,108,90,15,17,134,31,3,80,27,4,6,0,34,20,14,2,60,4,30,88,7,40,106,18,8,25,3,20,20,9,22,56,11,13,9,41,51,76,10,27,13,4,15,28,11,34,38,0,125,106,70,67,85,1,19,133,60,0,117,116,52,10,114,59,85,101,10,6,44,20,0,0,46,3,0,11,2,10,39,43,60,60,16,76,29,52,43,0,0,3,18,0,3,29,10,0,24,59,62,43,44,6,0,84,26,0,9,74,18,0,26,6,41,47,122,54,0,61,75,37,18,33,80,11,28,64,64,117,82,105,7,0,64,28,6,112,70,15,12,103,110,20,75,103,56,65,4,76,19,17,68,127,75,0,104,66,16,7,13,28,56,56,10,6,40,50,53,178,61,96,36,2,58,15,19,105,33,86,167,68,5,82,72,32,96,27,7,42,126,9,15,40,58,3,12,70,47,8,46,51,14,44,6,3,38,31,0,15,94,5,0,82,124,10,38,101,78,2,73,122,53,73,131,134,64,51,106,96,78,81,18,113,98,7,1,48,16,90,0,69,18,0,1,81,50,7,0,91,91,4,46,73,59,138,103,0,117,107,34,29,110,27,0,33,126,91,1,31,116,14,0,57,122,0,8,61,93,0,74,91,45,8,94,102,45,66,64,76,42,153,78,85,32,74,39,12,37,53,81,1,36,133,13,48,49,59,15,26,1,12,2,18,61,77,8,64,57,96,4,110,123,58,17,28,39,152,42,7,42,20,30,0,31,1,44,56,19,15,14,113,83,56,22,109,47,53,19,118,32,15,15,32,18,42,24,85,1,74,38,36,82,0,2,1,0,0,2,16,0,0,0,4,18,3,45,47,72,39,128,60,12,50,154,90,2,40,67,3,1,44,41,3,3,12,36,6,1,6,17,42,100,101,78,1,30,117,54,0,26,66,11,36,155,31,133,63,138,100,59,9,119,37,13,73,46,8,112,63,0,18,96,190,117,4,59,62,17,17,2,3,0,10,10,10,0,5,1,2,27,2,2,20,41,0,1,64,10,0,45,56,2,49,148,30,37,127,40,8,80,108,6,54,89,77,43,87,58,0,91,53,0,92,88,172,10,24,84,99,47,45,146,117,115,30,62,112,48,18,146,53,189,71,65,9,22,13,0,0,2,5,0,3,43,19,12,56,65,88,20,95,65,69,40,0,17,64,7,0,20,30,31,1,9,31,82,2,49,51,5,0,13,0,44,96,1,0,116,16,0,10,121,30,0,76,66,0,14,28,90,44,138,10,84,131,5,17,59,22,9,53,110,4,44,105,100,67,13,28,11,6,19,20,0,36,24,44,41,66,36,44,106,57,28,0,1,7,3,1,0,36,17,152,69,48,21,2,0,1,27,9,50,58,90,20,144,172,106,107,28,83,15,0,4,5,4,49,16,9,79,84,24,117,2,16,46,58,16,53,50,79,18,39,37,61,3,82,175,31,36,44,33,61,15,38,1,62,3,100,40,49,140,143,41,85,96,22,75,14,74,60,156,30,13,3,0,2,3,14,37,63,7,59,161,30,183,85,92,98,12,64,58,42,0,36,111,44,3,59,99,70,6,62,130,67,14,75,113,32,41,94,132,211,101,15,3,3,10,26,14,98,16,1,4,9,2,38,8,12,123,124,28,20,14,14,5,1,12,8,28,0,0,34,23,0,0,54,55,34,94,3,102,94,94,7,64,60,49,90,10,133,57,6,82,74,98,45,1,6,47,0,0,1,38,92,0,1,49,6,4,111,129,12,54,39,117,37,69,119,149,38,102,102,66,24,95,74,4,60,1,34,128,45,2,22,18,8,70,17,9,47,27,10,3,4,3,1,1,4,0,1,20,18,0,0,98,40,11,28,64,84,99,7,108,19,0,0,3,4,18,0,1,13,11,2,0,4,34,35,38,0,4,9,7,7,2,2,0,1,4,0,8,2,4,0,20,0,0,113,152,28,110,37,0,0,6,0,0,2,2,0,3,4,2,1,0,2,9,20,8,7,2,33,7,25,62,3,4,7,0,5,0,2,16,48,13,78,7,9,5,16,7,1,49,18,27,1,15,0,17,58,92,2,60,38,40,8,10,3,0,9,0,24,38,0,0,30,33,110,18,1,27,20,0,2,24,14,0,0,0,6,0,7,0,20,14,16,12,55,0,0,1,0,0,0,0,0,0,1,2,5,27,10,62,12,10,12,5,4,2,13,5,104,3,0,4,66,4,0,63,1,2,69,33,30,139,40,40,3,0,0,2,0,7,4,0,12,14,4,37,15,1,0,26,0,0,0,48,0,0,0,33,5,21,47,66,163,33,84,58,34,0,28,136,4,99,5,6,29,7,4,7,11,25,0,18,5,43,9,54,27,20,20,47,62,39,65,14,19,80,12,3,2,8,13,3,4,23,9,5,11,29,33,15,71,60,83,5,76,28,113,181,91,52,103,8,16,32,50,8,14,70,32,6,14,82,18,3,3,17,0,2,16,0,11,0,9,30,1,9,58,96,37,2,42,6,10,52,12,40,63,147,46,106,74,71,68,156,110,22,76,0,35,4,86,0,4,2,0,2,90,24,74,126,54,128,12,22,1,4,15,0,17,0,47,0,20,107,68,49,156,3,61,68,48,75,80,26,34,5,25,43,3,2,35,12,3,59,17,12,70,74,75,57,24,5,1,0,0,0,1,70,148,63,48,25,1,3,0,1,33,89,115,7,24,125,74,49,74,114,66,31,158,68,61,8,127,26,75,25,118,4,96,98,20,88,84,22,4,33,20,3,4,4,6,76,118,68,93,12,6,0,2,0,0,0,85,52,5,28,2,5,5,2,33,13,114,38,42,85,121,120,73,56,80,55,4,52,101,50,69,6,49,14,7,143,106,24,0,21,17,0,61,6,2,76,133,55,91,75,17,3,0,0,0,0,65,29,39,78,7,11,6,1,14,37,199,116,137,84,9,31,69,134,26,37,104,51,27,110,12,17,78,9,44,2,48,4,0,7,12,6,43,94,39,33,77,3,6,0,1,0,0,44,55,92,8,2,0,1,6,1,44,132,64,24,112,70,67,19,52,47,0,102,29,11,104,50,65,0,48,49,1,21,14,4,66,40,4,19,1,0,0,0,0,0,1,36,14,48,4,0,1,2,1,1,0,0,56,12,55,57,149,46,81,99,58,64,52,103,41,19,37,28,9,7,21,1,26,2,4,2,7,28,17,40,4,54,24,3,40,18,3,50,32,21,31,16,3,1,0,0,0,1,89,32,44,8,1,4,0,2,8,8,10,90,95,20,7,13,156,104,176,23,69,23,13,55,15,1,27,40,29,1,0,43,0,2,24,29,2,20,100,70,49,39,9,0,36,1,86,23,138,30,20,0,109,50,1,16,44,38,7,68,116,67,45,86,86,130,29,123,73,121,119,69,32,81,24,0,54,75,4,9,57,9,22,16,83,9,0,42,89,0,0,16,26,35,2,2,0,26,17,1,7,20,24,4,12,81,16,91,109,131,84,103,144,49,92,19,0,55,14,2,0,0,0,0,5,0,0,5,6,4,10,12,40,76,37,4,106,166,112,82,97,4,1,78,35,10,16,78,18,4,50,60,6,0,88,26,0,3,109,65,88,127,92,2,15,41,171,106,30,31,43,5,29,21,45,9,46,44,94,6,71,103,80,154,161,54,62,37,28,128,71,9,111,40,4,9,51,3,12,36,25,1,47,106,75,66,50,9,5,46,0,73,33,136,42,10,0,92,58,0,5,62,33,6,94,125,47,42,38,86,117,33,130,39,83,41,38,44,40,11,0,71,59,1,17,52,5,1,28,88,0,0,52,55,6,0,10,2,54,6,1,10,70,65,0,7,89,11,6,16,98,20,89,94,121,96,118,136,50,64,20,0,44,10,2,0,1,5,1,0,1,3,6,0,3,19,0,11,89,19,2,71,123,22,118,16,3,60,50,1,14,101,22,1,14,64,23,5,50,51,2,2,61,22,0,42,129,66,50,117,99,18,6,33,137,112,46,72,119,28,108,141,124,45,129,103,0,30,9,2,96,4,115,49,127,40,15,57,4,119,93,30,72,38,1,1,22,0,18,2,8,22,78,10,90,104,64,163,48,157,98,97,21,35,45,93,58,169,94,62,18,93,53,17,39,93,17,3,76,110,21,56,70,136,35,7,85,21,8,87,11,21,154,76,4,19,57,33,5,144,19,21,16,55,30,144,64,19,68,6,60,49,77,78,49,89,182,76,94,62,68,52,20,89,26,218,88,65,59,60,4,23,3,72,20,15,53,19,1,0,63,67,2,86,15,2,1,32,13,70,73,28,134,10,40,10,0,0,2,2,12,34,46,16,54,14,52,54,38,52,91,122,136,75,34,50,1,38,8,12,2,72,74,33,24,102,124,77,19,26,20,67,169,36,156,62,38,89,6,2,20,37,22,28,19,142,21,118,8,6,8,56,18,80,130,101,16,28,30,3,42,90,38,80,68,62,25,61,50,46,134,115,56,40,100,125,16,35,112,25,0,57,72,0,10,87,72,4,101,103,7,2,70,81,18,0,50,53,16,0,62,7,0,5,7,3,0,54,18,63,11,122,41,72,36,4,0,15,0,0,0,1,0,0,31,12,36,144,56,61,85,139,102,114,16,32,25,1,44,81,6,5,81,39,25,82

GO terms:
  GO:0005634 nucleus (C, IDA)
  GO:0032221 Rpd3S complex (C, IDA)
  GO:0060090 molecular adaptor activity (F, EXP)
  GO:0045815 transcription initiation-coupled chromatin remodeling (P, IC)
  GO:0005634 nucleus (C, HDA)
  GO:0005515 protein binding (F, IPI)